Protein 2EEL (pdb70)

Nearest PDB structures (foldseek):
  2eel-assembly1_A  TM=9.304E-01  e=2.304E-16  Homo sapiens
  4mac-assembly3_B  TM=9.159E-01  e=3.585E-09  Mus musculus
  4ikg-assembly1_A  TM=8.894E-01  e=1.225E-08  Mus musculus
  7v6e-assembly2_B  TM=9.421E-01  e=1.431E-07  Drosophila melanogaster
  5xpb-assembly1_E  TM=8.856E-01  e=4.708E-06  Drosophila melanogaster

Radius of gyration: 12.98 Å; Cα contacts (8 Å, |Δi|>4): 151; chains: 1; bounding box: 32×27×35 Å

Organism: Homo sapiens (NCBI:txid9606)

GO terms:
  GO:0019915 lipid storage (P, IDA)
  GO:0160077 lipid droplet fusion (P, IDA)
  GO:0050995 negative regulation of lipid catabolic process (P, IDA)
  GO:0005829 cytosol (C, TAS)
  GO:0005811 lipid droplet (C, IDA)
  GO:0001818 negative regulation of cytokine production (P, IMP)
  GO:0032720 negative regulation of tumor necrosis factor production (P, IMP)
  GO:0050995 negative regulation of lipid catabolic process (P, IMP)

Secondary structure (DSSP, 8-state):
--S--SS--EEEEEE-TTS---EEEEESSHHHHHHHHHHHTT-SSS-EEEEETTT--B---HHHHTTS-SSEEEEEEETT-------S---

Solvent-accessible surface area: 6104 Å² total; per-residue (Å²): 121,126,103,71,68,107,44,126,22,153,52,4,125,1,3,25,84,97,69,75,54,203,110,49,14,98,0,22,26,11,142,47,0,40,70,76,0,33,116,41,52,120,36,113,69,43,107,26,57,7,6,7,8,121,102,23,66,81,2,117,68,101,141,75,5,108,100,34,49,88,73,21,60,0,0,4,9,54,166,74,70,158,55,102,80,76,60,142,97,125,125

InterPro domains:
  IPR003508 CIDE-N domain [PF02017] (35-109)
  IPR003508 CIDE-N domain [PS51135] (33-110)
  IPR003508 CIDE-N domain [SM00266] (35-108)
  IPR032936 Lipid transferase CIDEA, N-terminal [cd06539] (33-110)

Structure (mmCIF, N/CA/C/O backbone):
data_2EEL
#
_entry.id   2EEL
#
loop_
_atom_site.group_PDB
_atom_site.id
_atom_site.type_symbol
_atom_site.label_atom_id
_atom_site.label_alt_id
_atom_site.label_comp_id
_atom_site.label_asym_id
_atom_site.label_entity_id
_atom_site.label_seq_id
_atom_site.pdbx_PDB_ins_code
_atom_site.Cartn_x
_atom_site.Cartn_y
_atom_site.Cartn_z
_atom_site.occupancy
_atom_site.B_iso_or_equiv
_atom_site.auth_seq_id
_atom_site.auth_comp_id
_atom_site.auth_asym_id
_atom_site.auth_atom_id
_atom_site.pdbx_PDB_model_num
ATOM 1 N N . GLY A 1 1 ? 5.797 9.962 16.039 1.00 0.00 1 GLY A N 1
ATOM 2 C CA . GLY A 1 1 ? 4.662 9.494 15.266 1.00 0.00 1 GLY A CA 1
ATOM 3 C C . GLY A 1 1 ? 3.661 10.596 14.980 1.00 0.00 1 GLY A C 1
ATOM 4 O O . GLY A 1 1 ? 3.109 10.675 13.882 1.00 0.00 1 GLY A O 1
ATOM 8 N N . SER A 1 2 ? 3.424 11.450 15.972 1.00 0.00 2 SER A N 1
ATOM 9 C CA . SER A 1 2 ? 2.479 12.550 15.824 1.00 0.00 2 SER A CA 1
ATOM 10 C C . SER A 1 2 ? 2.859 13.439 14.645 1.00 0.00 2 SER A C 1
ATOM 11 O O . SER A 1 2 ? 2.033 13.728 13.778 1.00 0.00 2 SER A O 1
ATOM 19 N N . SER A 1 3 ? 4.117 13.870 14.618 1.00 0.00 3 SER A N 1
ATOM 20 C CA . SER A 1 3 ? 4.608 14.731 13.547 1.00 0.00 3 SER A CA 1
ATOM 21 C C . SER A 1 3 ? 6.047 14.378 13.186 1.00 0.00 3 SER A C 1
ATOM 22 O O . SER A 1 3 ? 6.818 13.923 14.030 1.00 0.00 3 SER A O 1
ATOM 30 N N . GLY A 1 4 ? 6.403 14.595 11.923 1.00 0.00 4 GLY A N 1
ATOM 31 C CA . GLY A 1 4 ? 7.750 14.296 11.470 1.00 0.00 4 GLY A CA 1
ATOM 32 C C . GLY A 1 4 ? 7.819 13.010 10.669 1.00 0.00 4 GLY A C 1
ATOM 33 O O . GLY A 1 4 ? 6.872 12.225 10.659 1.00 0.00 4 GLY A O 1
ATOM 37 N N . SER A 1 5 ? 8.945 12.795 9.995 1.00 0.00 5 SER A N 1
ATOM 38 C CA . SER A 1 5 ? 9.134 11.599 9.183 1.00 0.00 5 SER A CA 1
ATOM 39 C C . SER A 1 5 ? 10.576 11.111 9.260 1.00 0.00 5 SER A C 1
ATOM 40 O O . SER A 1 5 ? 11.509 11.842 8.927 1.00 0.00 5 SER A O 1
ATOM 48 N N . SER A 1 6 ? 10.752 9.871 9.705 1.00 0.00 6 SER A N 1
ATOM 49 C CA . SER A 1 6 ? 12.082 9.285 9.831 1.00 0.00 6 SER A CA 1
ATOM 50 C C . SER A 1 6 ? 12.701 9.045 8.457 1.00 0.00 6 SER A C 1
ATOM 51 O O . SER A 1 6 ? 12.580 7.960 7.890 1.00 0.00 6 SER A O 1
ATOM 59 N N . GLY A 1 7 ? 13.368 10.067 7.929 1.00 0.00 7 GLY A N 1
ATOM 60 C CA . GLY A 1 7 ? 13.998 9.949 6.628 1.00 0.00 7 GLY A CA 1
ATOM 61 C C . GLY A 1 7 ? 13.019 10.158 5.489 1.00 0.00 7 GLY A C 1
ATOM 62 O O . GLY A 1 7 ? 11.843 10.453 5.699 1.00 0.00 7 GLY A O 1
ATOM 66 N N . PRO A 1 8 ? 13.508 10.007 4.248 1.00 0.00 8 PRO A N 1
ATOM 67 C CA . PRO A 1 8 ? 12.684 10.178 3.048 1.00 0.00 8 PRO A CA 1
ATOM 68 C C . PRO A 1 8 ? 11.657 9.063 2.885 1.00 0.00 8 PRO A C 1
ATOM 69 O O . PRO A 1 8 ? 11.822 7.970 3.426 1.00 0.00 8 PRO A O 1
ATOM 80 N N . ALA A 1 9 ? 10.596 9.347 2.137 1.00 0.00 9 ALA A N 1
ATOM 81 C CA . ALA A 1 9 ? 9.544 8.367 1.900 1.00 0.00 9 ALA A CA 1
ATOM 82 C C . ALA A 1 9 ? 9.605 7.827 0.475 1.00 0.00 9 ALA A C 1
ATOM 83 O O . ALA A 1 9 ? 10.090 8.501 -0.433 1.00 0.00 9 ALA A O 1
ATOM 90 N N . ARG A 1 10 ? 9.111 6.607 0.287 1.00 0.00 10 ARG A N 1
ATOM 91 C CA . ARG A 1 10 ? 9.112 5.977 -1.027 1.00 0.00 10 ARG A CA 1
ATOM 92 C C . ARG A 1 10 ? 7.709 5.969 -1.627 1.00 0.00 10 ARG A C 1
ATOM 93 O O . ARG A 1 10 ? 6.709 5.807 -0.928 1.00 0.00 10 ARG A O 1
ATOM 114 N N . PRO A 1 11 ? 7.632 6.151 -2.953 1.00 0.00 11 PRO A N 1
ATOM 115 C CA . PRO A 1 11 ? 6.357 6.169 -3.678 1.00 0.00 11 PRO A CA 1
ATOM 116 C C . PRO A 1 11 ? 5.700 4.794 -3.728 1.00 0.00 11 PRO A C 1
ATOM 117 O O . PRO A 1 11 ? 6.381 3.769 -3.761 1.00 0.00 11 PRO A O 1
ATOM 128 N N . PHE A 1 12 ? 4.371 4.778 -3.733 1.00 0.00 12 PHE A N 1
ATOM 129 C CA . PHE A 1 12 ? 3.620 3.529 -3.779 1.00 0.00 12 PHE A CA 1
ATOM 130 C C . PHE A 1 12 ? 2.248 3.741 -4.413 1.00 0.00 12 PHE A C 1
ATOM 131 O O . PHE A 1 12 ? 1.668 4.822 -4.315 1.00 0.00 12 PHE A O 1
ATOM 148 N N . ARG A 1 13 ? 1.737 2.700 -5.063 1.00 0.00 13 ARG A N 1
ATOM 149 C CA . ARG A 1 13 ? 0.434 2.773 -5.714 1.00 0.00 13 ARG A CA 1
ATOM 150 C C . ARG A 1 13 ? -0.637 2.095 -4.864 1.00 0.00 13 ARG A C 1
ATOM 151 O O . ARG A 1 13 ? -0.337 1.223 -4.048 1.00 0.00 13 ARG A O 1
ATOM 172 N N . VAL A 1 14 ? -1.887 2.503 -5.061 1.00 0.00 14 VAL A N 1
ATOM 173 C CA . VAL A 1 14 ? -3.003 1.937 -4.313 1.00 0.00 14 VAL A CA 1
ATOM 174 C C . VAL A 1 14 ? -4.242 1.805 -5.191 1.00 0.00 14 VAL A C 1
ATOM 175 O O . VAL A 1 14 ? -4.488 2.637 -6.064 1.00 0.00 14 VAL A O 1
ATOM 188 N N . SER A 1 15 ? -5.022 0.755 -4.953 1.00 0.00 15 SER A N 1
ATOM 189 C CA . SER A 1 15 ? -6.235 0.513 -5.724 1.00 0.00 15 SER A CA 1
ATOM 190 C C . SER A 1 15 ? -7.323 -0.099 -4.847 1.00 0.00 15 SER A C 1
ATOM 191 O O . SER A 1 15 ? -7.047 -0.949 -4.001 1.00 0.00 15 SER A O 1
ATOM 199 N N . ASN A 1 16 ? -8.560 0.339 -5.057 1.00 0.00 16 ASN A N 1
ATOM 200 C CA . ASN A 1 16 ? -9.691 -0.166 -4.286 1.00 0.00 16 ASN A CA 1
ATOM 201 C C . ASN A 1 16 ? -10.031 -1.597 -4.693 1.00 0.00 16 ASN A C 1
ATOM 202 O O . ASN A 1 16 ? -9.420 -2.157 -5.603 1.00 0.00 16 ASN A O 1
ATOM 213 N N . HIS A 1 17 ? -11.012 -2.182 -4.012 1.00 0.00 17 HIS A N 1
ATOM 214 C CA . HIS A 1 17 ? -11.436 -3.547 -4.303 1.00 0.00 17 HIS A CA 1
ATOM 215 C C . HIS A 1 17 ? -11.834 -3.691 -5.768 1.00 0.00 17 HIS A C 1
ATOM 216 O O . HIS A 1 17 ? -11.624 -4.740 -6.378 1.00 0.00 17 HIS A O 1
ATOM 231 N N . ASP A 1 18 ? -12.411 -2.632 -6.327 1.00 0.00 18 ASP A N 1
ATOM 232 C CA . ASP A 1 18 ? -12.839 -2.642 -7.720 1.00 0.00 18 ASP A CA 1
ATOM 233 C C . ASP A 1 18 ? -11.642 -2.521 -8.658 1.00 0.00 18 ASP A C 1
ATOM 234 O O . ASP A 1 18 ? -11.801 -2.423 -9.875 1.00 0.00 18 ASP A O 1
ATOM 243 N N . ARG A 1 19 ? -10.444 -2.527 -8.082 1.00 0.00 19 ARG A N 1
ATOM 244 C CA . ARG A 1 19 ? -9.219 -2.417 -8.866 1.00 0.00 19 ARG A CA 1
ATOM 245 C C . ARG A 1 19 ? -9.420 -1.486 -10.058 1.00 0.00 19 ARG A C 1
ATOM 246 O O . ARG A 1 19 ? -9.023 -1.803 -11.180 1.00 0.00 19 ARG A O 1
ATOM 267 N N . SER A 1 20 ? -10.038 -0.336 -9.808 1.00 0.00 20 SER A N 1
ATOM 268 C CA . SER A 1 20 ? -10.295 0.639 -10.862 1.00 0.00 20 SER A CA 1
ATOM 269 C C . SER A 1 20 ? -9.625 1.971 -10.545 1.00 0.00 20 SER A C 1
ATOM 270 O O . SER A 1 20 ? -9.160 2.674 -11.443 1.00 0.00 20 SER A O 1
ATOM 278 N N . SER A 1 21 ? -9.577 2.312 -9.261 1.00 0.00 21 SER A N 1
ATOM 279 C CA . SER A 1 21 ? -8.966 3.562 -8.825 1.00 0.00 21 SER A CA 1
ATOM 280 C C . SER A 1 21 ? -7.462 3.393 -8.632 1.00 0.00 21 SER A C 1
ATOM 281 O O . SER A 1 21 ? -6.985 2.306 -8.309 1.00 0.00 21 SER A O 1
ATOM 289 N N . ARG A 1 22 ? -6.721 4.478 -8.835 1.00 0.00 22 ARG A N 1
ATOM 290 C CA . ARG A 1 22 ? -5.271 4.451 -8.686 1.00 0.00 22 ARG A CA 1
ATOM 291 C C . ARG A 1 22 ? -4.784 5.658 -7.889 1.00 0.00 22 ARG A C 1
ATOM 292 O O . ARG A 1 22 ? -4.899 6.798 -8.338 1.00 0.00 22 ARG A O 1
ATOM 313 N N . ARG A 1 23 ? -4.240 5.398 -6.704 1.00 0.00 23 ARG A N 1
ATOM 314 C CA . ARG A 1 23 ? -3.738 6.462 -5.844 1.00 0.00 23 ARG A CA 1
ATOM 315 C C . ARG A 1 23 ? -2.271 6.231 -5.494 1.00 0.00 23 ARG A C 1
ATOM 316 O O . ARG A 1 23 ? -1.914 5.205 -4.916 1.00 0.00 23 ARG A O 1
ATOM 337 N N . GLY A 1 24 ? -1.425 7.194 -5.848 1.00 0.00 24 GLY A N 1
ATOM 338 C CA . GLY A 1 24 ? -0.007 7.076 -5.565 1.00 0.00 24 GLY A CA 1
ATOM 339 C C . GLY A 1 24 ? 0.377 7.720 -4.247 1.00 0.00 24 GLY A C 1
ATOM 340 O O . GLY A 1 24 ? 0.493 8.943 -4.155 1.00 0.00 24 GLY A O 1
ATOM 344 N N . VAL A 1 25 ? 0.573 6.896 -3.222 1.00 0.00 25 VAL A N 1
ATOM 345 C CA . VAL A 1 25 ? 0.943 7.393 -1.903 1.00 0.00 25 VAL A CA 1
ATOM 346 C C . VAL A 1 25 ? 2.410 7.107 -1.600 1.00 0.00 25 VAL A C 1
ATOM 347 O O . VAL A 1 25 ? 2.949 6.079 -2.009 1.00 0.00 25 VAL A O 1
ATOM 360 N N . MET A 1 26 ? 3.051 8.024 -0.883 1.00 0.00 26 MET A N 1
ATOM 361 C CA . MET A 1 26 ? 4.456 7.870 -0.525 1.00 0.00 26 MET A CA 1
ATOM 362 C C . MET A 1 26 ? 4.628 7.816 0.990 1.00 0.00 26 MET A C 1
ATOM 363 O O . MET A 1 26 ? 4.091 8.653 1.715 1.00 0.00 26 MET A O 1
ATOM 377 N N . ALA A 1 27 ? 5.380 6.826 1.460 1.00 0.00 27 ALA A N 1
ATOM 378 C CA . ALA A 1 27 ? 5.624 6.665 2.889 1.00 0.00 27 ALA A CA 1
ATOM 379 C C . ALA A 1 27 ? 6.993 6.045 3.145 1.00 0.00 27 ALA A C 1
ATOM 380 O O . ALA A 1 27 ? 7.492 5.263 2.337 1.00 0.00 27 ALA A O 1
ATOM 387 N N . SER A 1 28 ? 7.595 6.400 4.276 1.00 0.00 28 SER A N 1
ATOM 388 C CA . SER A 1 28 ? 8.909 5.881 4.638 1.00 0.00 28 SER A CA 1
ATOM 389 C C . SER A 1 28 ? 8.806 4.447 5.148 1.00 0.00 28 SER A C 1
ATOM 390 O O . SER A 1 28 ? 9.697 3.629 4.918 1.00 0.00 28 SER A O 1
ATOM 398 N N . SER A 1 29 ? 7.711 4.149 5.840 1.00 0.00 29 SER A N 1
ATOM 399 C CA . SER A 1 29 ? 7.492 2.815 6.387 1.00 0.00 29 SER A CA 1
ATOM 400 C C . SER A 1 29 ? 6.112 2.290 6.001 1.00 0.00 29 SER A C 1
ATOM 401 O O . SER A 1 29 ? 5.375 2.938 5.257 1.00 0.00 29 SER A O 1
ATOM 409 N N . LEU A 1 30 ? 5.772 1.112 6.510 1.00 0.00 30 LEU A N 1
ATOM 410 C CA . LEU A 1 30 ? 4.480 0.498 6.220 1.00 0.00 30 LEU A CA 1
ATOM 411 C C . LEU A 1 30 ? 3.363 1.183 7.000 1.00 0.00 30 LEU A C 1
ATOM 412 O O . LEU A 1 30 ? 2.385 1.651 6.418 1.00 0.00 30 LEU A O 1
ATOM 428 N N . GLN A 1 31 ? 3.518 1.239 8.318 1.00 0.00 31 GLN A N 1
ATOM 429 C CA . GLN A 1 31 ? 2.522 1.869 9.177 1.00 0.00 31 GLN A CA 1
ATOM 430 C C . GLN A 1 31 ? 2.095 3.222 8.615 1.00 0.00 31 GLN A C 1
ATOM 431 O O . GLN A 1 31 ? 0.905 3.512 8.510 1.00 0.00 31 GLN A O 1
ATOM 445 N N . GLU A 1 32 ? 3.076 4.044 8.256 1.00 0.00 32 GLU A N 1
ATOM 446 C CA . GLU A 1 32 ? 2.800 5.366 7.705 1.00 0.00 32 GLU A CA 1
ATOM 447 C C . GLU A 1 32 ? 1.875 5.269 6.496 1.00 0.00 32 GLU A C 1
ATOM 448 O O . GLU A 1 32 ? 0.801 5.872 6.472 1.00 0.00 32 GLU A O 1
ATOM 460 N N . LEU A 1 33 ? 2.300 4.509 5.493 1.00 0.00 33 LEU A N 1
ATOM 461 C CA . LEU A 1 33 ? 1.510 4.333 4.279 1.00 0.00 33 LEU A CA 1
ATOM 462 C C . LEU A 1 33 ? 0.055 4.024 4.615 1.00 0.00 33 LEU A C 1
ATOM 463 O O . LEU A 1 33 ? -0.837 4.831 4.353 1.00 0.00 33 LEU A O 1
ATOM 479 N N . ILE A 1 34 ? -0.176 2.853 5.199 1.00 0.00 34 ILE A N 1
ATOM 480 C CA . ILE A 1 34 ? -1.523 2.439 5.574 1.00 0.00 34 ILE A CA 1
ATOM 481 C C . ILE A 1 34 ? -2.347 3.626 6.061 1.00 0.00 34 ILE A C 1
ATOM 482 O O . ILE A 1 34 ? -3.437 3.889 5.553 1.00 0.00 34 ILE A O 1
ATOM 498 N N . SER A 1 35 ? -1.816 4.344 7.047 1.00 0.00 35 SER A N 1
ATOM 499 C CA . SER A 1 35 ? -2.503 5.503 7.604 1.00 0.00 35 SER A CA 1
ATOM 500 C C . SER A 1 35 ? -2.823 6.521 6.513 1.00 0.00 35 SER A C 1
ATOM 501 O O . SER A 1 35 ? -3.911 7.097 6.483 1.00 0.00 35 SER A O 1
ATOM 509 N N . LYS A 1 36 ? -1.866 6.738 5.617 1.00 0.00 36 LYS A N 1
ATOM 510 C CA . LYS A 1 36 ? -2.042 7.686 4.523 1.00 0.00 36 LYS A CA 1
ATOM 511 C C . LYS A 1 36 ? -3.131 7.213 3.564 1.00 0.00 36 LYS A C 1
ATOM 512 O O . LYS A 1 36 ? -4.098 7.929 3.304 1.00 0.00 36 LYS A O 1
ATOM 531 N N . THR A 1 37 ? -2.968 6.001 3.042 1.00 0.00 37 THR A N 1
ATOM 532 C CA . THR A 1 37 ? -3.936 5.432 2.112 1.00 0.00 37 THR A CA 1
ATOM 533 C C . THR A 1 37 ? -5.362 5.783 2.522 1.00 0.00 37 THR A C 1
ATOM 534 O O . THR A 1 37 ? -6.104 6.402 1.758 1.00 0.00 37 THR A O 1
ATOM 545 N N . LEU A 1 38 ? -5.740 5.385 3.732 1.00 0.00 38 LEU A N 1
ATOM 546 C CA . LEU A 1 38 ? -7.079 5.658 4.243 1.00 0.00 38 LEU A CA 1
ATOM 547 C C . LEU A 1 38 ? -7.470 7.111 3.998 1.00 0.00 38 LEU A C 1
ATOM 548 O O . LEU A 1 38 ? -8.549 7.396 3.478 1.00 0.00 38 LEU A O 1
ATOM 564 N N . ASP A 1 39 ? -6.584 8.029 4.371 1.00 0.00 39 ASP A N 1
ATOM 565 C CA . ASP A 1 39 ? -6.834 9.454 4.189 1.00 0.00 39 ASP A CA 1
ATOM 566 C C . ASP A 1 39 ? -7.023 9.787 2.712 1.00 0.00 39 ASP A C 1
ATOM 567 O O . ASP A 1 39 ? -7.923 10.542 2.347 1.00 0.00 39 ASP A O 1
ATOM 576 N N . ALA A 1 40 ? -6.167 9.219 1.869 1.00 0.00 40 ALA A N 1
ATOM 577 C CA . ALA A 1 40 ? -6.241 9.455 0.432 1.00 0.00 40 ALA A CA 1
ATOM 578 C C . ALA A 1 40 ? -7.590 9.017 -0.128 1.00 0.00 40 ALA A C 1
ATOM 579 O O . ALA A 1 40 ? -8.326 9.821 -0.702 1.00 0.00 40 ALA A O 1
ATOM 586 N N . LEU A 1 41 ? -7.908 7.738 0.041 1.00 0.00 41 LEU A N 1
ATOM 587 C CA . LEU A 1 41 ? -9.170 7.193 -0.449 1.00 0.00 41 LEU A CA 1
ATOM 588 C C . LEU A 1 41 ? -10.335 7.652 0.421 1.00 0.00 41 LEU A C 1
ATOM 589 O O . LEU A 1 41 ? -11.482 7.260 0.199 1.00 0.00 41 LEU A O 1
ATOM 605 N N . VAL A 1 42 ? -10.036 8.487 1.411 1.00 0.00 42 VAL A N 1
ATOM 606 C CA . VAL A 1 42 ? -11.059 9.003 2.313 1.00 0.00 42 VAL A CA 1
ATOM 607 C C . VAL A 1 42 ? -12.066 7.918 2.679 1.00 0.00 42 VAL A C 1
ATOM 608 O O . VAL A 1 42 ? -13.276 8.151 2.670 1.00 0.00 42 VAL A O 1
ATOM 621 N N . ILE A 1 43 ? -11.560 6.733 3.000 1.00 0.00 43 ILE A N 1
ATOM 622 C CA . ILE A 1 43 ? -12.415 5.612 3.371 1.00 0.00 43 ILE A CA 1
ATOM 623 C C . ILE A 1 43 ? -13.309 5.970 4.553 1.00 0.00 43 ILE A C 1
ATOM 624 O O . ILE A 1 43 ? -12.873 6.627 5.497 1.00 0.00 43 ILE A O 1
ATOM 640 N N . ALA A 1 44 ? -14.563 5.533 4.493 1.00 0.00 44 ALA A N 1
ATOM 641 C CA . ALA A 1 44 ? -15.518 5.805 5.561 1.00 0.00 44 ALA A CA 1
ATOM 642 C C . ALA A 1 44 ? -14.949 5.411 6.920 1.00 0.00 44 ALA A C 1
ATOM 643 O O . ALA A 1 44 ? -14.822 6.245 7.817 1.00 0.00 44 ALA A O 1
ATOM 650 N N . THR A 1 45 ? -14.607 4.135 7.067 1.00 0.00 45 THR A N 1
ATOM 651 C CA . THR A 1 45 ? -14.054 3.630 8.317 1.00 0.00 45 THR A CA 1
ATOM 652 C C . THR A 1 45 ? -12.542 3.463 8.220 1.00 0.00 45 THR A C 1
ATOM 653 O O . THR A 1 45 ? -11.953 3.648 7.156 1.00 0.00 45 THR A O 1
ATOM 664 N N . GLY A 1 46 ? -11.917 3.110 9.340 1.00 0.00 46 GLY A N 1
ATOM 665 C CA . GLY A 1 46 ? -10.478 2.923 9.360 1.00 0.00 46 GLY A CA 1
ATOM 666 C C . GLY A 1 46 ? -10.083 1.462 9.293 1.00 0.00 46 GLY A C 1
ATOM 667 O O . GLY A 1 46 ? -9.059 1.114 8.703 1.00 0.00 46 GLY A O 1
ATOM 671 N N . LEU A 1 47 ? -10.894 0.602 9.902 1.00 0.00 47 LEU A N 1
ATOM 672 C CA . LEU A 1 47 ? -10.622 -0.831 9.911 1.00 0.00 47 LEU A CA 1
ATOM 673 C C . LEU A 1 47 ? -10.515 -1.374 8.490 1.00 0.00 47 LEU A C 1
ATOM 674 O O . LEU A 1 47 ? -11.526 -1.634 7.835 1.00 0.00 47 LEU A O 1
ATOM 690 N N . VAL A 1 48 ? -9.285 -1.545 8.017 1.00 0.00 48 VAL A N 1
ATOM 691 C CA . VAL A 1 48 ? -9.046 -2.061 6.675 1.00 0.00 48 VAL A CA 1
ATOM 692 C C . VAL A 1 48 ? -7.812 -2.956 6.642 1.00 0.00 48 VAL A C 1
ATOM 693 O O . VAL A 1 48 ? -7.042 -3.009 7.602 1.00 0.00 48 VAL A O 1
ATOM 706 N N . THR A 1 49 ? -7.628 -3.659 5.529 1.00 0.00 49 THR A N 1
ATOM 707 C CA . THR A 1 49 ? -6.488 -4.553 5.370 1.00 0.00 49 THR A CA 1
ATOM 708 C C . THR A 1 49 ? -5.724 -4.247 4.086 1.00 0.00 49 THR A C 1
ATOM 709 O O . THR A 1 49 ? -6.294 -4.262 2.994 1.00 0.00 49 THR A O 1
ATOM 720 N N . LEU A 1 50 ? -4.432 -3.973 4.222 1.00 0.00 50 LEU A N 1
ATOM 721 C CA . LEU A 1 50 ? -3.589 -3.664 3.072 1.00 0.00 50 LEU A CA 1
ATOM 722 C C . LEU A 1 50 ? -2.863 -4.912 2.579 1.00 0.00 50 LEU A C 1
ATOM 723 O O . LEU A 1 50 ? -2.235 -5.627 3.361 1.00 0.00 50 LEU A O 1
ATOM 739 N N . VAL A 1 51 ? -2.951 -5.166 1.277 1.00 0.00 51 VAL A N 1
ATOM 740 C CA . VAL A 1 51 ? -2.299 -6.325 0.679 1.00 0.00 51 VAL A CA 1
ATOM 741 C C . VAL A 1 51 ? -1.679 -5.973 -0.667 1.00 0.00 51 VAL A C 1
ATOM 742 O O . VAL A 1 51 ? -1.813 -4.847 -1.150 1.00 0.00 51 VAL A O 1
ATOM 755 N N . LEU A 1 52 ? -0.998 -6.941 -1.270 1.00 0.00 52 LEU A N 1
ATOM 756 C CA . LEU A 1 52 ? -0.357 -6.734 -2.564 1.00 0.00 52 LEU A CA 1
ATOM 757 C C . LEU A 1 52 ? -1.362 -6.880 -3.701 1.00 0.00 52 LEU A C 1
ATOM 758 O O . LEU A 1 52 ? -2.199 -7.783 -3.690 1.00 0.00 52 LEU A O 1
ATOM 774 N N . GLU A 1 53 ? -1.273 -5.987 -4.683 1.00 0.00 53 GLU A N 1
ATOM 775 C CA . GLU A 1 53 ? -2.175 -6.020 -5.828 1.00 0.00 53 GLU A CA 1
ATOM 776 C C . GLU A 1 53 ? -1.693 -7.021 -6.872 1.00 0.00 53 GLU A C 1
ATOM 777 O O . GLU A 1 53 ? -2.097 -6.964 -8.033 1.00 0.00 53 GLU A O 1
ATOM 789 N N . GLU A 1 54 ? -0.827 -7.938 -6.450 1.00 0.00 54 GLU A N 1
ATOM 790 C CA . GLU A 1 54 ? -0.289 -8.952 -7.350 1.00 0.00 54 GLU A CA 1
ATOM 791 C C . GLU A 1 54 ? -0.840 -10.332 -7.005 1.00 0.00 54 GLU A C 1
ATOM 792 O O . GLU A 1 54 ? -1.320 -11.056 -7.878 1.00 0.00 54 GLU A O 1
ATOM 804 N N . ASP A 1 55 ? -0.769 -10.690 -5.728 1.00 0.00 55 ASP A N 1
ATOM 805 C CA . ASP A 1 55 ? -1.261 -11.983 -5.268 1.00 0.00 55 ASP A CA 1
ATOM 806 C C . ASP A 1 55 ? -2.279 -11.808 -4.144 1.00 0.00 55 ASP A C 1
ATOM 807 O O . ASP A 1 55 ? -3.104 -12.687 -3.899 1.00 0.00 55 ASP A O 1
ATOM 816 N N . GLY A 1 56 ? -2.212 -10.667 -3.464 1.00 0.00 56 GLY A N 1
ATOM 817 C CA . GLY A 1 56 ? -3.132 -10.399 -2.374 1.00 0.00 56 GLY A CA 1
ATOM 818 C C . GLY A 1 56 ? -2.542 -10.740 -1.020 1.00 0.00 56 GLY A C 1
ATOM 819 O O . GLY A 1 56 ? -3.259 -11.149 -0.106 1.00 0.00 56 GLY A O 1
ATOM 823 N N . THR A 1 57 ? -1.229 -10.573 -0.890 1.00 0.00 57 THR A N 1
ATOM 824 C CA . THR A 1 57 ? -0.541 -10.869 0.361 1.00 0.00 57 THR A CA 1
ATOM 825 C C . THR A 1 57 ? -0.585 -9.675 1.308 1.00 0.00 57 THR A C 1
ATOM 826 O O . THR A 1 57 ? -0.030 -8.617 1.015 1.00 0.00 57 THR A O 1
ATOM 837 N N . VAL A 1 58 ? -1.249 -9.852 2.446 1.00 0.00 58 VAL A N 1
ATOM 838 C CA . VAL A 1 58 ? -1.363 -8.790 3.438 1.00 0.00 58 VAL A CA 1
ATOM 839 C C . VAL A 1 58 ? 0.007 -8.381 3.966 1.00 0.00 58 VAL A C 1
ATOM 840 O O . VAL A 1 58 ? 0.761 -9.210 4.475 1.00 0.00 58 VAL A O 1
ATOM 853 N N . VAL A 1 59 ? 0.324 -7.096 3.842 1.00 0.00 59 VAL A N 1
ATOM 854 C CA . VAL A 1 59 ? 1.603 -6.575 4.309 1.00 0.00 59 VAL A CA 1
ATOM 855 C C . VAL A 1 59 ? 1.482 -5.995 5.714 1.00 0.00 59 VAL A C 1
ATOM 856 O O . VAL A 1 59 ? 1.135 -4.827 5.886 1.00 0.00 59 VAL A O 1
ATOM 869 N N . ASP A 1 60 ? 1.769 -6.820 6.715 1.00 0.00 60 ASP A N 1
ATOM 870 C CA . ASP A 1 60 ? 1.693 -6.390 8.106 1.00 0.00 60 ASP A CA 1
ATOM 871 C C . ASP A 1 60 ? 3.073 -6.413 8.757 1.00 0.00 60 ASP A C 1
ATOM 872 O O . ASP A 1 60 ? 3.193 -6.469 9.982 1.00 0.00 60 ASP A O 1
ATOM 881 N N . THR A 1 61 ? 4.113 -6.371 7.931 1.00 0.00 61 THR A N 1
ATOM 882 C CA . THR A 1 61 ? 5.484 -6.391 8.426 1.00 0.00 61 THR A CA 1
ATOM 883 C C . THR A 1 61 ? 6.303 -5.257 7.820 1.00 0.00 61 THR A C 1
ATOM 884 O O . THR A 1 61 ? 6.174 -4.951 6.635 1.00 0.00 61 THR A O 1
ATOM 895 N N . GLU A 1 62 ? 7.145 -4.637 8.641 1.00 0.00 62 GLU A N 1
ATOM 896 C CA . GLU A 1 62 ? 7.985 -3.536 8.184 1.00 0.00 62 GLU A CA 1
ATOM 897 C C . GLU A 1 62 ? 9.153 -4.053 7.348 1.00 0.00 62 GLU A C 1
ATOM 898 O O . GLU A 1 62 ? 9.535 -3.440 6.352 1.00 0.00 62 GLU A O 1
ATOM 910 N N . GLU A 1 63 ? 9.713 -5.185 7.761 1.00 0.00 63 GLU A N 1
ATOM 911 C CA . GLU A 1 63 ? 10.838 -5.784 7.051 1.00 0.00 63 GLU A CA 1
ATOM 912 C C . GLU A 1 63 ? 10.452 -6.131 5.616 1.00 0.00 63 GLU A C 1
ATOM 913 O O . GLU A 1 63 ? 11.286 -6.099 4.712 1.00 0.00 63 GLU A O 1
ATOM 925 N N . PHE A 1 64 ? 9.181 -6.467 5.416 1.00 0.00 64 PHE A N 1
ATOM 926 C CA . PHE A 1 64 ? 8.684 -6.822 4.092 1.00 0.00 64 PHE A CA 1
ATOM 927 C C . PHE A 1 64 ? 8.329 -5.573 3.291 1.00 0.00 64 PHE A C 1
ATOM 928 O O . PHE A 1 64 ? 8.357 -5.583 2.060 1.00 0.00 64 PHE A O 1
ATOM 945 N N . PHE A 1 65 ? 7.996 -4.498 3.998 1.00 0.00 65 PHE A N 1
ATOM 946 C CA . PHE A 1 65 ? 7.633 -3.241 3.354 1.00 0.00 65 PHE A CA 1
ATOM 947 C C . PHE A 1 65 ? 8.879 -2.463 2.940 1.00 0.00 65 PHE A C 1
ATOM 948 O O . PHE A 1 65 ? 8.828 -1.620 2.046 1.00 0.00 65 PHE A O 1
ATOM 965 N N . GLN A 1 66 ? 9.996 -2.753 3.600 1.00 0.00 66 GLN A N 1
ATOM 966 C CA . GLN A 1 66 ? 11.255 -2.079 3.302 1.00 0.00 66 GLN A CA 1
ATOM 967 C C . GLN A 1 66 ? 11.931 -2.703 2.085 1.00 0.00 66 GLN A C 1
ATOM 968 O O . GLN A 1 66 ? 12.882 -2.146 1.536 1.00 0.00 66 GLN A O 1
ATOM 982 N N . THR A 1 67 ? 11.434 -3.863 1.667 1.00 0.00 67 THR A N 1
ATOM 983 C CA . THR A 1 67 ? 11.991 -4.563 0.517 1.00 0.00 67 THR A CA 1
ATOM 984 C C . THR A 1 67 ? 11.256 -4.186 -0.765 1.00 0.00 67 THR A C 1
ATOM 985 O O . THR A 1 67 ? 11.844 -4.165 -1.847 1.00 0.00 67 THR A O 1
ATOM 996 N N . LEU A 1 68 ? 9.968 -3.887 -0.636 1.00 0.00 68 LEU A N 1
ATOM 997 C CA . LEU A 1 68 ? 9.152 -3.509 -1.785 1.00 0.00 68 LEU A CA 1
ATOM 998 C C . LEU A 1 68 ? 9.787 -2.350 -2.546 1.00 0.00 68 LEU A C 1
ATOM 999 O O . LEU A 1 68 ? 10.239 -1.375 -1.948 1.00 0.00 68 LEU A O 1
ATOM 1015 N N . GLY A 1 69 ? 9.816 -2.463 -3.871 1.00 0.00 69 GLY A N 1
ATOM 1016 C CA . GLY A 1 69 ? 10.396 -1.416 -4.692 1.00 0.00 69 GLY A CA 1
ATOM 1017 C C . GLY A 1 69 ? 9.544 -0.163 -4.721 1.00 0.00 69 GLY A C 1
ATOM 1018 O O . GLY A 1 69 ? 8.634 -0.005 -3.908 1.00 0.00 69 GLY A O 1
ATOM 1022 N N . ASP A 1 70 ? 9.841 0.730 -5.659 1.00 0.00 70 ASP A N 1
ATOM 1023 C CA . ASP A 1 70 ? 9.095 1.977 -5.791 1.00 0.00 70 ASP A CA 1
ATOM 1024 C C . ASP A 1 70 ? 7.814 1.762 -6.591 1.00 0.00 70 ASP A C 1
ATOM 1025 O O . ASP A 1 70 ? 7.703 0.808 -7.358 1.00 0.00 70 ASP A O 1
ATOM 1034 N N . ASN A 1 71 ? 6.849 2.656 -6.404 1.00 0.00 71 ASN A N 1
ATOM 1035 C CA . ASN A 1 71 ? 5.575 2.564 -7.108 1.00 0.00 71 ASN A CA 1
ATOM 1036 C C . ASN A 1 71 ? 4.991 1.159 -6.994 1.00 0.00 71 ASN A C 1
ATOM 1037 O O . ASN A 1 71 ? 4.608 0.550 -7.993 1.00 0.00 71 ASN A O 1
ATOM 1048 N N . THR A 1 72 ? 4.927 0.647 -5.768 1.00 0.00 72 THR A N 1
ATOM 1049 C CA . THR A 1 72 ? 4.392 -0.685 -5.523 1.00 0.00 72 THR A CA 1
ATOM 1050 C C . THR A 1 72 ? 2.869 -0.661 -5.449 1.00 0.00 72 THR A C 1
ATOM 1051 O O . THR A 1 72 ? 2.287 0.087 -4.663 1.00 0.00 72 THR A O 1
ATOM 1062 N N . HIS A 1 73 ? 2.229 -1.485 -6.274 1.00 0.00 73 HIS A N 1
ATOM 1063 C CA . HIS A 1 73 ? 0.771 -1.558 -6.300 1.00 0.00 73 HIS A CA 1
ATOM 1064 C C . HIS A 1 73 ? 0.241 -2.279 -5.065 1.00 0.00 73 HIS A C 1
ATOM 1065 O O . HIS A 1 73 ? 0.745 -3.337 -4.686 1.00 0.00 73 HIS A O 1
ATOM 1080 N N . PHE A 1 74 ? -0.778 -1.698 -4.440 1.00 0.00 74 PHE A N 1
ATOM 1081 C CA . PHE A 1 74 ? -1.375 -2.284 -3.246 1.00 0.00 74 PHE A CA 1
ATOM 1082 C C . PHE A 1 74 ? -2.888 -2.410 -3.400 1.00 0.00 74 PHE A C 1
ATOM 1083 O O . PHE A 1 74 ? -3.485 -1.803 -4.289 1.00 0.00 74 PHE A O 1
ATOM 1100 N N . MET A 1 75 ? -3.503 -3.203 -2.527 1.00 0.00 75 MET A N 1
ATOM 1101 C CA . MET A 1 75 ? -4.946 -3.407 -2.566 1.00 0.00 75 MET A CA 1
ATOM 1102 C C . MET A 1 75 ? -5.556 -3.241 -1.178 1.00 0.00 75 MET A C 1
ATOM 1103 O O . MET A 1 75 ? -5.170 -3.931 -0.234 1.00 0.00 75 MET A O 1
ATOM 1117 N N . ILE A 1 76 ? -6.509 -2.322 -1.062 1.00 0.00 76 ILE A N 1
ATOM 1118 C CA . ILE A 1 76 ? -7.172 -2.067 0.211 1.00 0.00 76 ILE A CA 1
ATOM 1119 C C . ILE A 1 76 ? -8.520 -2.776 0.281 1.00 0.00 76 ILE A C 1
ATOM 1120 O O . ILE A 1 76 ? -9.265 -2.815 -0.700 1.00 0.00 76 ILE A O 1
ATOM 1136 N N . LEU A 1 77 ? -8.829 -3.333 1.446 1.00 0.00 77 LEU A N 1
ATOM 1137 C CA . LEU A 1 77 ? -10.090 -4.041 1.645 1.00 0.00 77 LEU A CA 1
ATOM 1138 C C . LEU A 1 77 ? -10.721 -3.662 2.982 1.00 0.00 77 LEU A C 1
ATOM 1139 O O . LEU A 1 77 ? -10.032 -3.557 3.995 1.00 0.00 77 LEU A O 1
ATOM 1155 N N . GLU A 1 78 ? -12.035 -3.463 2.975 1.00 0.00 78 GLU A N 1
ATOM 1156 C CA . GLU A 1 78 ? -12.758 -3.099 4.187 1.00 0.00 78 GLU A CA 1
ATOM 1157 C C . GLU A 1 78 ? -13.135 -4.341 4.989 1.00 0.00 78 GLU A C 1
ATOM 1158 O O . GLU A 1 78 ? -12.909 -5.470 4.552 1.00 0.00 78 GLU A O 1
ATOM 1170 N N . LYS A 1 79 ? -13.710 -4.125 6.168 1.00 0.00 79 LYS A N 1
ATOM 1171 C CA . LYS A 1 79 ? -14.120 -5.225 7.033 1.00 0.00 79 LYS A CA 1
ATOM 1172 C C . LYS A 1 79 ? -15.160 -6.102 6.342 1.00 0.00 79 LYS A C 1
ATOM 1173 O O . LYS A 1 79 ? -16.358 -5.971 6.587 1.00 0.00 79 LYS A O 1
ATOM 1192 N N . GLY A 1 80 ? -14.692 -6.998 5.478 1.00 0.00 80 GLY A N 1
ATOM 1193 C CA . GLY A 1 80 ? -15.595 -7.884 4.766 1.00 0.00 80 GLY A CA 1
ATOM 1194 C C . GLY A 1 80 ? -15.328 -7.908 3.274 1.00 0.00 80 GLY A C 1
ATOM 1195 O O . GLY A 1 80 ? -16.259 -7.975 2.473 1.00 0.00 80 GLY A O 1
ATOM 1199 N N . GLN A 1 81 ? -14.053 -7.849 2.902 1.00 0.00 81 GLN A N 1
ATOM 1200 C CA . GLN A 1 81 ? -13.668 -7.861 1.496 1.00 0.00 81 GLN A CA 1
ATOM 1201 C C . GLN A 1 81 ? -12.354 -8.610 1.298 1.00 0.00 81 GLN A C 1
ATOM 1202 O O . GLN A 1 81 ? -11.461 -8.552 2.143 1.00 0.00 81 GLN A O 1
ATOM 1216 N N . LYS A 1 82 ? -12.244 -9.313 0.176 1.00 0.00 82 LYS A N 1
ATOM 1217 C CA . LYS A 1 82 ? -11.039 -10.073 -0.135 1.00 0.00 82 LYS A CA 1
ATOM 1218 C C . LYS A 1 82 ? -10.354 -9.522 -1.381 1.00 0.00 82 LYS A C 1
ATOM 1219 O O . LYS A 1 82 ? -10.954 -8.771 -2.150 1.00 0.00 82 LYS A O 1
ATOM 1238 N N . TRP A 1 83 ? -9.096 -9.900 -1.576 1.00 0.00 83 TRP A N 1
ATOM 1239 C CA . TRP A 1 83 ? -8.330 -9.444 -2.731 1.00 0.00 83 TRP A CA 1
ATOM 1240 C C . TRP A 1 83 ? -8.741 -10.202 -3.990 1.00 0.00 83 TRP A C 1
ATOM 1241 O O . TRP A 1 83 ? -9.231 -11.327 -3.915 1.00 0.00 83 TRP A O 1
ATOM 1262 N N . MET A 1 84 ? -8.537 -9.576 -5.144 1.00 0.00 84 MET A N 1
ATOM 1263 C CA . MET A 1 84 ? -8.885 -10.193 -6.419 1.00 0.00 84 MET A CA 1
ATOM 1264 C C . MET A 1 84 ? -7.855 -9.847 -7.489 1.00 0.00 84 MET A C 1
ATOM 1265 O O . MET A 1 84 ? -7.312 -8.742 -7.530 1.00 0.00 84 MET A O 1
ATOM 1279 N N . PRO A 1 85 ? -7.576 -10.812 -8.378 1.00 0.00 85 PRO A N 1
ATOM 1280 C CA . PRO A 1 85 ? -6.609 -10.633 -9.465 1.00 0.00 85 PRO A CA 1
ATOM 1281 C C . PRO A 1 85 ? -7.108 -9.662 -10.529 1.00 0.00 85 PRO A C 1
ATOM 1282 O O . PRO A 1 85 ? -8.207 -9.118 -10.422 1.00 0.00 85 PRO A O 1
ATOM 1293 N N . SER A 1 86 ? -6.292 -9.447 -11.557 1.00 0.00 86 SER A N 1
ATOM 1294 C CA . SER A 1 86 ? -6.649 -8.537 -12.640 1.00 0.00 86 SER A CA 1
ATOM 1295 C C . SER A 1 86 ? -7.762 -9.128 -13.500 1.00 0.00 86 SER A C 1
ATOM 1296 O O . SER A 1 86 ? -7.592 -10.173 -14.124 1.00 0.00 86 SER A O 1
ATOM 1304 N N . GLY A 1 87 ? -8.905 -8.448 -13.525 1.00 0.00 87 GLY A N 1
ATOM 1305 C CA . GLY A 1 87 ? -10.030 -8.919 -14.311 1.00 0.00 87 GLY A CA 1
ATOM 1306 C C . GLY A 1 87 ? -9.653 -9.206 -15.751 1.00 0.00 87 GLY A C 1
ATOM 1307 O O . GLY A 1 87 ? -8.798 -8.542 -16.335 1.00 0.00 87 GLY A O 1
ATOM 1311 N N . PRO A 1 88 ? -10.299 -10.220 -16.345 1.00 0.00 88 PRO A N 1
ATOM 1312 C CA . PRO A 1 88 ? -10.042 -10.618 -17.732 1.00 0.00 88 PRO A CA 1
ATOM 1313 C C . PRO A 1 88 ? -10.542 -9.584 -18.735 1.00 0.00 88 PRO A C 1
ATOM 1314 O O . PRO A 1 88 ? -10.083 -9.537 -19.875 1.00 0.00 88 PRO A O 1
ATOM 1325 N N . SER A 1 89 ? -11.486 -8.754 -18.301 1.00 0.00 89 SER A N 1
ATOM 1326 C CA . SER A 1 89 ? -12.051 -7.722 -19.161 1.00 0.00 89 SER A CA 1
ATOM 1327 C C . SER A 1 89 ? -12.950 -6.781 -18.363 1.00 0.00 89 SER A C 1
ATOM 1328 O O . SER A 1 89 ? -13.458 -7.143 -17.302 1.00 0.00 89 SER A O 1
ATOM 1336 N N . SER A 1 90 ? -13.141 -5.574 -18.884 1.00 0.00 90 SER A N 1
ATOM 1337 C CA . SER A 1 90 ? -13.976 -4.579 -18.219 1.00 0.00 90 SER A CA 1
ATOM 1338 C C . SER A 1 90 ? -15.208 -4.255 -19.059 1.00 0.00 90 SER A C 1
ATOM 1339 O O . SER A 1 90 ? -15.138 -3.486 -20.016 1.00 0.00 90 SER A O 1
ATOM 1347 N N . GLY A 1 91 ? -16.339 -4.851 -18.692 1.00 0.00 91 GLY A N 1
ATOM 1348 C CA . GLY A 1 91 ? -17.573 -4.615 -19.420 1.00 0.00 91 GLY A CA 1
ATOM 1349 C C . GLY A 1 91 ? -18.550 -5.766 -19.292 1.00 0.00 91 GLY A C 1
ATOM 1350 O O . GLY A 1 91 ? -18.670 -6.373 -18.228 1.00 0.00 91 GLY A O 1
ATOM 1354 N N . GLY A 1 1 ? 6.600 15.832 21.884 1.00 0.00 1 GLY A N 2
ATOM 1355 C CA . GLY A 1 1 ? 6.454 16.329 20.527 1.00 0.00 1 GLY A CA 2
ATOM 1356 C C . GLY A 1 1 ? 5.820 15.309 19.602 1.00 0.00 1 GLY A C 2
ATOM 1357 O O . GLY A 1 1 ? 4.597 15.239 19.489 1.00 0.00 1 GLY A O 2
ATOM 1361 N N . SER A 1 2 ? 6.655 14.517 18.936 1.00 0.00 2 SER A N 2
ATOM 1362 C CA . SER A 1 2 ? 6.170 13.500 18.010 1.00 0.00 2 SER A CA 2
ATOM 1363 C C . SER A 1 2 ? 6.895 12.176 18.230 1.00 0.00 2 SER A C 2
ATOM 1364 O O . SER A 1 2 ? 7.993 12.141 18.785 1.00 0.00 2 SER A O 2
ATOM 1372 N N . SER A 1 3 ? 6.272 11.088 17.789 1.00 0.00 3 SER A N 2
ATOM 1373 C CA . SER A 1 3 ? 6.855 9.760 17.940 1.00 0.00 3 SER A CA 2
ATOM 1374 C C . SER A 1 3 ? 8.335 9.771 17.569 1.00 0.00 3 SER A C 2
ATOM 1375 O O . SER A 1 3 ? 9.178 9.280 18.320 1.00 0.00 3 SER A O 2
ATOM 1383 N N . GLY A 1 4 ? 8.644 10.335 16.407 1.00 0.00 4 GLY A N 2
ATOM 1384 C CA . GLY A 1 4 ? 10.021 10.401 15.956 1.00 0.00 4 GLY A CA 2
ATOM 1385 C C . GLY A 1 4 ? 10.307 9.433 14.823 1.00 0.00 4 GLY A C 2
ATOM 1386 O O . GLY A 1 4 ? 10.683 8.286 15.060 1.00 0.00 4 GLY A O 2
ATOM 1390 N N . SER A 1 5 ? 10.129 9.898 13.591 1.00 0.00 5 SER A N 2
ATOM 1391 C CA . SER A 1 5 ? 10.366 9.065 12.419 1.00 0.00 5 SER A CA 2
ATOM 1392 C C . SER A 1 5 ? 11.608 9.527 11.664 1.00 0.00 5 SER A C 2
ATOM 1393 O O . SER A 1 5 ? 12.034 10.675 11.793 1.00 0.00 5 SER A O 2
ATOM 1401 N N . SER A 1 6 ? 12.186 8.625 10.877 1.00 0.00 6 SER A N 2
ATOM 1402 C CA . SER A 1 6 ? 13.382 8.938 10.104 1.00 0.00 6 SER A CA 2
ATOM 1403 C C . SER A 1 6 ? 13.376 8.197 8.770 1.00 0.00 6 SER A C 2
ATOM 1404 O O . SER A 1 6 ? 12.565 7.299 8.550 1.00 0.00 6 SER A O 2
ATOM 1412 N N . GLY A 1 7 ? 14.289 8.581 7.883 1.00 0.00 7 GLY A N 2
ATOM 1413 C CA . GLY A 1 7 ? 14.373 7.944 6.582 1.00 0.00 7 GLY A CA 2
ATOM 1414 C C . GLY A 1 7 ? 13.428 8.563 5.572 1.00 0.00 7 GLY A C 2
ATOM 1415 O O . GLY A 1 7 ? 12.334 9.015 5.910 1.00 0.00 7 GLY A O 2
ATOM 1419 N N . PRO A 1 8 ? 13.850 8.590 4.299 1.00 0.00 8 PRO A N 2
ATOM 1420 C CA . PRO A 1 8 ? 13.048 9.156 3.210 1.00 0.00 8 PRO A CA 2
ATOM 1421 C C . PRO A 1 8 ? 11.824 8.305 2.890 1.00 0.00 8 PRO A C 2
ATOM 1422 O O . PRO A 1 8 ? 11.835 7.089 3.076 1.00 0.00 8 PRO A O 2
ATOM 1433 N N . ALA A 1 9 ? 10.770 8.953 2.405 1.00 0.00 9 ALA A N 2
ATOM 1434 C CA . ALA A 1 9 ? 9.538 8.256 2.055 1.00 0.00 9 ALA A CA 2
ATOM 1435 C C . ALA A 1 9 ? 9.569 7.781 0.607 1.00 0.00 9 ALA A C 2
ATOM 1436 O O . ALA A 1 9 ? 9.963 8.525 -0.292 1.00 0.00 9 ALA A O 2
ATOM 1443 N N . ARG A 1 10 ? 9.150 6.539 0.387 1.00 0.00 10 ARG A N 2
ATOM 1444 C CA . ARG A 1 10 ? 9.132 5.964 -0.953 1.00 0.00 10 ARG A CA 2
ATOM 1445 C C . ARG A 1 10 ? 7.718 5.971 -1.527 1.00 0.00 10 ARG A C 2
ATOM 1446 O O . ARG A 1 10 ? 6.732 5.775 -0.816 1.00 0.00 10 ARG A O 2
ATOM 1467 N N . PRO A 1 11 ? 7.615 6.201 -2.844 1.00 0.00 11 PRO A N 2
ATOM 1468 C CA . PRO A 1 11 ? 6.327 6.238 -3.544 1.00 0.00 11 PRO A CA 2
ATOM 1469 C C . PRO A 1 11 ? 5.677 4.861 -3.634 1.00 0.00 11 PRO A C 2
ATOM 1470 O O . PRO A 1 11 ? 6.364 3.843 -3.705 1.00 0.00 11 PRO A O 2
ATOM 1481 N N . PHE A 1 12 ? 4.348 4.838 -3.630 1.00 0.00 12 PHE A N 2
ATOM 1482 C CA . PHE A 1 12 ? 3.605 3.586 -3.711 1.00 0.00 12 PHE A CA 2
ATOM 1483 C C . PHE A 1 12 ? 2.231 3.808 -4.337 1.00 0.00 12 PHE A C 2
ATOM 1484 O O . PHE A 1 12 ? 1.604 4.848 -4.130 1.00 0.00 12 PHE A O 2
ATOM 1501 N N . ARG A 1 13 ? 1.770 2.826 -5.104 1.00 0.00 13 ARG A N 2
ATOM 1502 C CA . ARG A 1 13 ? 0.472 2.914 -5.762 1.00 0.00 13 ARG A CA 2
ATOM 1503 C C . ARG A 1 13 ? -0.583 2.130 -4.988 1.00 0.00 13 ARG A C 2
ATOM 1504 O O . ARG A 1 13 ? -0.303 1.062 -4.442 1.00 0.00 13 ARG A O 2
ATOM 1525 N N . VAL A 1 14 ? -1.799 2.666 -4.946 1.00 0.00 14 VAL A N 2
ATOM 1526 C CA . VAL A 1 14 ? -2.897 2.017 -4.240 1.00 0.00 14 VAL A CA 2
ATOM 1527 C C . VAL A 1 14 ? -4.117 1.865 -5.141 1.00 0.00 14 VAL A C 2
ATOM 1528 O O . VAL A 1 14 ? -4.372 2.706 -6.003 1.00 0.00 14 VAL A O 2
ATOM 1541 N N . SER A 1 15 ? -4.867 0.788 -4.936 1.00 0.00 15 SER A N 2
ATOM 1542 C CA . SER A 1 15 ? -6.059 0.523 -5.734 1.00 0.00 15 SER A CA 2
ATOM 1543 C C . SER A 1 15 ? -7.163 -0.087 -4.875 1.00 0.00 15 SER A C 2
ATOM 1544 O O . SER A 1 15 ? -6.898 -0.895 -3.986 1.00 0.00 15 SER A O 2
ATOM 1552 N N . ASN A 1 16 ? -8.402 0.308 -5.147 1.00 0.00 16 ASN A N 2
ATOM 1553 C CA . ASN A 1 16 ? -9.548 -0.197 -4.400 1.00 0.00 16 ASN A CA 2
ATOM 1554 C C . ASN A 1 16 ? -9.779 -1.677 -4.694 1.00 0.00 16 ASN A C 2
ATOM 1555 O O . ASN A 1 16 ? -9.076 -2.276 -5.510 1.00 0.00 16 ASN A O 2
ATOM 1566 N N . HIS A 1 17 ? -10.769 -2.260 -4.026 1.00 0.00 17 HIS A N 2
ATOM 1567 C CA . HIS A 1 17 ? -11.094 -3.669 -4.216 1.00 0.00 17 HIS A CA 2
ATOM 1568 C C . HIS A 1 17 ? -11.430 -3.956 -5.677 1.00 0.00 17 HIS A C 2
ATOM 1569 O O . HIS A 1 17 ? -11.058 -4.998 -6.216 1.00 0.00 17 HIS A O 2
ATOM 1584 N N . ASP A 1 18 ? -12.135 -3.025 -6.311 1.00 0.00 18 ASP A N 2
ATOM 1585 C CA . ASP A 1 18 ? -12.520 -3.178 -7.709 1.00 0.00 18 ASP A CA 2
ATOM 1586 C C . ASP A 1 18 ? -11.392 -2.737 -8.636 1.00 0.00 18 ASP A C 2
ATOM 1587 O O . ASP A 1 18 ? -11.603 -2.521 -9.829 1.00 0.00 18 ASP A O 2
ATOM 1596 N N . ARG A 1 19 ? -10.194 -2.604 -8.077 1.00 0.00 19 ARG A N 2
ATOM 1597 C CA . ARG A 1 19 ? -9.031 -2.185 -8.853 1.00 0.00 19 ARG A CA 2
ATOM 1598 C C . ARG A 1 19 ? -9.425 -1.156 -9.908 1.00 0.00 19 ARG A C 2
ATOM 1599 O O . ARG A 1 19 ? -9.039 -1.268 -11.072 1.00 0.00 19 ARG A O 2
ATOM 1620 N N . SER A 1 20 ? -10.195 -0.155 -9.495 1.00 0.00 20 SER A N 2
ATOM 1621 C CA . SER A 1 20 ? -10.644 0.891 -10.406 1.00 0.00 20 SER A CA 2
ATOM 1622 C C . SER A 1 20 ? -9.995 2.228 -10.058 1.00 0.00 20 SER A C 2
ATOM 1623 O O . SER A 1 20 ? -9.663 3.018 -10.943 1.00 0.00 20 SER A O 2
ATOM 1631 N N . SER A 1 21 ? -9.818 2.475 -8.764 1.00 0.00 21 SER A N 2
ATOM 1632 C CA . SER A 1 21 ? -9.212 3.717 -8.298 1.00 0.00 21 SER A CA 2
ATOM 1633 C C . SER A 1 21 ? -7.691 3.606 -8.277 1.00 0.00 21 SER A C 2
ATOM 1634 O O . SER A 1 21 ? -7.140 2.525 -8.067 1.00 0.00 21 SER A O 2
ATOM 1642 N N . ARG A 1 22 ? -7.019 4.731 -8.498 1.00 0.00 22 ARG A N 2
ATOM 1643 C CA . ARG A 1 22 ? -5.562 4.761 -8.505 1.00 0.00 22 ARG A CA 2
ATOM 1644 C C . ARG A 1 22 ? -5.038 5.943 -7.695 1.00 0.00 22 ARG A C 2
ATOM 1645 O O . ARG A 1 22 ? -5.236 7.100 -8.066 1.00 0.00 22 ARG A O 2
ATOM 1666 N N . ARG A 1 23 ? -4.369 5.644 -6.587 1.00 0.00 23 ARG A N 2
ATOM 1667 C CA . ARG A 1 23 ? -3.818 6.681 -5.723 1.00 0.00 23 ARG A CA 2
ATOM 1668 C C . ARG A 1 23 ? -2.374 6.364 -5.344 1.00 0.00 23 ARG A C 2
ATOM 1669 O O . ARG A 1 23 ? -2.090 5.321 -4.756 1.00 0.00 23 ARG A O 2
ATOM 1690 N N . GLY A 1 24 ? -1.465 7.271 -5.687 1.00 0.00 24 GLY A N 2
ATOM 1691 C CA . GLY A 1 24 ? -0.062 7.070 -5.377 1.00 0.00 24 GLY A CA 2
ATOM 1692 C C . GLY A 1 24 ? 0.347 7.740 -4.081 1.00 0.00 24 GLY A C 2
ATOM 1693 O O . GLY A 1 24 ? 0.458 8.964 -4.014 1.00 0.00 24 GLY A O 2
ATOM 1697 N N . VAL A 1 25 ? 0.572 6.936 -3.046 1.00 0.00 25 VAL A N 2
ATOM 1698 C CA . VAL A 1 25 ? 0.971 7.459 -1.745 1.00 0.00 25 VAL A CA 2
ATOM 1699 C C . VAL A 1 25 ? 2.435 7.149 -1.453 1.00 0.00 25 VAL A C 2
ATOM 1700 O O . VAL A 1 25 ? 2.967 6.134 -1.902 1.00 0.00 25 VAL A O 2
ATOM 1713 N N . MET A 1 26 ? 3.082 8.031 -0.698 1.00 0.00 26 MET A N 2
ATOM 1714 C CA . MET A 1 26 ? 4.485 7.851 -0.345 1.00 0.00 26 MET A CA 2
ATOM 1715 C C . MET A 1 26 ? 4.663 7.801 1.169 1.00 0.00 26 MET A C 2
ATOM 1716 O O . MET A 1 26 ? 4.073 8.597 1.900 1.00 0.00 26 MET A O 2
ATOM 1730 N N . ALA A 1 27 ? 5.478 6.859 1.634 1.00 0.00 27 ALA A N 2
ATOM 1731 C CA . ALA A 1 27 ? 5.734 6.707 3.061 1.00 0.00 27 ALA A CA 2
ATOM 1732 C C . ALA A 1 27 ? 7.103 6.083 3.309 1.00 0.00 27 ALA A C 2
ATOM 1733 O O . ALA A 1 27 ? 7.654 5.407 2.441 1.00 0.00 27 ALA A O 2
ATOM 1740 N N . SER A 1 28 ? 7.646 6.316 4.499 1.00 0.00 28 SER A N 2
ATOM 1741 C CA . SER A 1 28 ? 8.954 5.779 4.861 1.00 0.00 28 SER A CA 2
ATOM 1742 C C . SER A 1 28 ? 8.839 4.327 5.315 1.00 0.00 28 SER A C 2
ATOM 1743 O O . SER A 1 28 ? 9.805 3.568 5.252 1.00 0.00 28 SER A O 2
ATOM 1751 N N . SER A 1 29 ? 7.649 3.950 5.773 1.00 0.00 29 SER A N 2
ATOM 1752 C CA . SER A 1 29 ? 7.408 2.590 6.242 1.00 0.00 29 SER A CA 2
ATOM 1753 C C . SER A 1 29 ? 6.015 2.117 5.840 1.00 0.00 29 SER A C 2
ATOM 1754 O O . SER A 1 29 ? 5.276 2.829 5.158 1.00 0.00 29 SER A O 2
ATOM 1762 N N . LEU A 1 30 ? 5.660 0.909 6.268 1.00 0.00 30 LEU A N 2
ATOM 1763 C CA . LEU A 1 30 ? 4.355 0.339 5.954 1.00 0.00 30 LEU A CA 2
ATOM 1764 C C . LEU A 1 30 ? 3.259 0.995 6.789 1.00 0.00 30 LEU A C 2
ATOM 1765 O O . LEU A 1 30 ? 2.244 1.441 6.256 1.00 0.00 30 LEU A O 2
ATOM 1781 N N . GLN A 1 31 ? 3.475 1.052 8.099 1.00 0.00 31 GLN A N 2
ATOM 1782 C CA . GLN A 1 31 ? 2.505 1.655 9.006 1.00 0.00 31 GLN A CA 2
ATOM 1783 C C . GLN A 1 31 ? 2.082 3.034 8.512 1.00 0.00 31 GLN A C 2
ATOM 1784 O O . GLN A 1 31 ? 0.892 3.311 8.363 1.00 0.00 31 GLN A O 2
ATOM 1798 N N . GLU A 1 32 ? 3.063 3.895 8.261 1.00 0.00 32 GLU A N 2
ATOM 1799 C CA . GLU A 1 32 ? 2.791 5.245 7.784 1.00 0.00 32 GLU A CA 2
ATOM 1800 C C . GLU A 1 32 ? 1.892 5.217 6.551 1.00 0.00 32 GLU A C 2
ATOM 1801 O O . GLU A 1 32 ? 0.929 5.978 6.453 1.00 0.00 32 GLU A O 2
ATOM 1813 N N . LEU A 1 33 ? 2.214 4.334 5.613 1.00 0.00 33 LEU A N 2
ATOM 1814 C CA . LEU A 1 33 ? 1.438 4.205 4.384 1.00 0.00 33 LEU A CA 2
ATOM 1815 C C . LEU A 1 33 ? -0.019 3.875 4.693 1.00 0.00 33 LEU A C 2
ATOM 1816 O O . LEU A 1 33 ? -0.919 4.665 4.405 1.00 0.00 33 LEU A O 2
ATOM 1832 N N . ILE A 1 34 ? -0.243 2.706 5.285 1.00 0.00 34 ILE A N 2
ATOM 1833 C CA . ILE A 1 34 ? -1.590 2.275 5.636 1.00 0.00 34 ILE A CA 2
ATOM 1834 C C . ILE A 1 34 ? -2.425 3.442 6.149 1.00 0.00 34 ILE A C 2
ATOM 1835 O O . ILE A 1 34 ? -3.510 3.716 5.637 1.00 0.00 34 ILE A O 2
ATOM 1851 N N . SER A 1 35 ? -1.911 4.130 7.164 1.00 0.00 35 SER A N 2
ATOM 1852 C CA . SER A 1 35 ? -2.610 5.268 7.749 1.00 0.00 35 SER A CA 2
ATOM 1853 C C . SER A 1 35 ? -2.914 6.322 6.688 1.00 0.00 35 SER A C 2
ATOM 1854 O O . SER A 1 35 ? -3.978 6.942 6.699 1.00 0.00 35 SER A O 2
ATOM 1862 N N . LYS A 1 36 ? -1.971 6.520 5.773 1.00 0.00 36 LYS A N 2
ATOM 1863 C CA . LYS A 1 36 ? -2.136 7.498 4.703 1.00 0.00 36 LYS A CA 2
ATOM 1864 C C . LYS A 1 36 ? -3.243 7.071 3.743 1.00 0.00 36 LYS A C 2
ATOM 1865 O O . LYS A 1 36 ? -4.213 7.802 3.533 1.00 0.00 36 LYS A O 2
ATOM 1884 N N . THR A 1 37 ? -3.093 5.884 3.163 1.00 0.00 37 THR A N 2
ATOM 1885 C CA . THR A 1 37 ? -4.079 5.361 2.227 1.00 0.00 37 THR A CA 2
ATOM 1886 C C . THR A 1 37 ? -5.497 5.685 2.682 1.00 0.00 37 THR A C 2
ATOM 1887 O O . THR A 1 37 ? -6.364 6.004 1.867 1.00 0.00 37 THR A O 2
ATOM 1898 N N . LEU A 1 38 ? -5.727 5.604 3.988 1.00 0.00 38 LEU A N 2
ATOM 1899 C CA . LEU A 1 38 ? -7.041 5.890 4.552 1.00 0.00 38 LEU A CA 2
ATOM 1900 C C . LEU A 1 38 ? -7.424 7.350 4.329 1.00 0.00 38 LEU A C 2
ATOM 1901 O O . LEU A 1 38 ? -8.548 7.653 3.931 1.00 0.00 38 LEU A O 2
ATOM 1917 N N . ASP A 1 39 ? -6.480 8.249 4.587 1.00 0.00 39 ASP A N 2
ATOM 1918 C CA . ASP A 1 39 ? -6.717 9.678 4.411 1.00 0.00 39 ASP A CA 2
ATOM 1919 C C . ASP A 1 39 ? -6.811 10.035 2.931 1.00 0.00 39 ASP A C 2
ATOM 1920 O O . ASP A 1 39 ? -7.700 10.776 2.516 1.00 0.00 39 ASP A O 2
ATOM 1929 N N . ALA A 1 40 ? -5.885 9.502 2.139 1.00 0.00 40 ALA A N 2
ATOM 1930 C CA . ALA A 1 40 ? -5.862 9.764 0.705 1.00 0.00 40 ALA A CA 2
ATOM 1931 C C . ALA A 1 40 ? -7.160 9.311 0.045 1.00 0.00 40 ALA A C 2
ATOM 1932 O O . ALA A 1 40 ? -7.849 10.103 -0.601 1.00 0.00 40 ALA A O 2
ATOM 1939 N N . LEU A 1 41 ? -7.489 8.035 0.210 1.00 0.00 41 LEU A N 2
ATOM 1940 C CA . LEU A 1 41 ? -8.705 7.477 -0.371 1.00 0.00 41 LEU A CA 2
ATOM 1941 C C . LEU A 1 41 ? -9.941 7.976 0.370 1.00 0.00 41 LEU A C 2
ATOM 1942 O O . LEU A 1 41 ? -11.071 7.642 0.010 1.00 0.00 41 LEU A O 2
ATOM 1958 N N . VAL A 1 42 ? -9.721 8.781 1.404 1.00 0.00 42 VAL A N 2
ATOM 1959 C CA . VAL A 1 42 ? -10.817 9.329 2.194 1.00 0.00 42 VAL A CA 2
ATOM 1960 C C . VAL A 1 42 ? -11.853 8.258 2.513 1.00 0.00 42 VAL A C 2
ATOM 1961 O O . VAL A 1 42 ? -13.053 8.465 2.326 1.00 0.00 42 VAL A O 2
ATOM 1974 N N . ILE A 1 43 ? -11.384 7.114 2.998 1.00 0.00 43 ILE A N 2
ATOM 1975 C CA . ILE A 1 43 ? -12.271 6.011 3.345 1.00 0.00 43 ILE A CA 2
ATOM 1976 C C . ILE A 1 43 ? -13.112 6.346 4.572 1.00 0.00 43 ILE A C 2
ATOM 1977 O O . ILE A 1 43 ? -12.621 6.943 5.529 1.00 0.00 43 ILE A O 2
ATOM 1993 N N . ALA A 1 44 ? -14.383 5.958 4.536 1.00 0.00 44 ALA A N 2
ATOM 1994 C CA . ALA A 1 44 ? -15.291 6.215 5.647 1.00 0.00 44 ALA A CA 2
ATOM 1995 C C . ALA A 1 44 ? -14.848 5.472 6.902 1.00 0.00 44 ALA A C 2
ATOM 1996 O O . ALA A 1 44 ? -14.567 6.084 7.933 1.00 0.00 44 ALA A O 2
ATOM 2003 N N . THR A 1 45 ? -14.786 4.147 6.810 1.00 0.00 45 THR A N 2
ATOM 2004 C CA . THR A 1 45 ? -14.378 3.320 7.938 1.00 0.00 45 THR A CA 2
ATOM 2005 C C . THR A 1 45 ? -12.861 3.195 8.008 1.00 0.00 45 THR A C 2
ATOM 2006 O O . THR A 1 45 ? -12.166 3.375 7.009 1.00 0.00 45 THR A O 2
ATOM 2017 N N . GLY A 1 46 ? -12.351 2.882 9.196 1.00 0.00 46 GLY A N 2
ATOM 2018 C CA . GLY A 1 46 ? -10.918 2.737 9.373 1.00 0.00 46 GLY A CA 2
ATOM 2019 C C . GLY A 1 46 ? -10.470 1.290 9.315 1.00 0.00 46 GLY A C 2
ATOM 2020 O O . GLY A 1 46 ? -9.361 0.993 8.870 1.00 0.00 46 GLY A O 2
ATOM 2024 N N . LEU A 1 47 ? -11.334 0.386 9.765 1.00 0.00 47 LEU A N 2
ATOM 2025 C CA . LEU A 1 47 ? -11.020 -1.038 9.764 1.00 0.00 47 LEU A CA 2
ATOM 2026 C C . LEU A 1 47 ? -10.827 -1.552 8.341 1.00 0.00 47 LEU A C 2
ATOM 2027 O O . LEU A 1 47 ? -11.791 -1.897 7.658 1.00 0.00 47 LEU A O 2
ATOM 2043 N N . VAL A 1 48 ? -9.574 -1.602 7.900 1.00 0.00 48 VAL A N 2
ATOM 2044 C CA . VAL A 1 48 ? -9.254 -2.076 6.559 1.00 0.00 48 VAL A CA 2
ATOM 2045 C C . VAL A 1 48 ? -7.968 -2.896 6.559 1.00 0.00 48 VAL A C 2
ATOM 2046 O O . VAL A 1 48 ? -7.204 -2.875 7.526 1.00 0.00 48 VAL A O 2
ATOM 2059 N N . THR A 1 49 ? -7.732 -3.618 5.468 1.00 0.00 49 THR A N 2
ATOM 2060 C CA . THR A 1 49 ? -6.539 -4.444 5.342 1.00 0.00 49 THR A CA 2
ATOM 2061 C C . THR A 1 49 ? -5.791 -4.137 4.049 1.00 0.00 49 THR A C 2
ATOM 2062 O O . THR A 1 49 ? -6.379 -4.130 2.967 1.00 0.00 49 THR A O 2
ATOM 2073 N N . LEU A 1 50 ? -4.492 -3.885 4.168 1.00 0.00 50 LEU A N 2
ATOM 2074 C CA . LEU A 1 50 ? -3.664 -3.577 3.008 1.00 0.00 50 LEU A CA 2
ATOM 2075 C C . LEU A 1 50 ? -2.949 -4.826 2.503 1.00 0.00 50 LEU A C 2
ATOM 2076 O O . LEU A 1 50 ? -2.356 -5.574 3.282 1.00 0.00 50 LEU A O 2
ATOM 2092 N N . VAL A 1 51 ? -3.007 -5.047 1.194 1.00 0.00 51 VAL A N 2
ATOM 2093 C CA . VAL A 1 51 ? -2.363 -6.204 0.582 1.00 0.00 51 VAL A CA 2
ATOM 2094 C C . VAL A 1 51 ? -1.725 -5.837 -0.752 1.00 0.00 51 VAL A C 2
ATOM 2095 O O . VAL A 1 51 ? -1.896 -4.723 -1.249 1.00 0.00 51 VAL A O 2
ATOM 2108 N N . LEU A 1 52 ? -0.988 -6.780 -1.328 1.00 0.00 52 LEU A N 2
ATOM 2109 C CA . LEU A 1 52 ? -0.323 -6.556 -2.607 1.00 0.00 52 LEU A CA 2
ATOM 2110 C C . LEU A 1 52 ? -1.314 -6.663 -3.761 1.00 0.00 52 LEU A C 2
ATOM 2111 O O . LEU A 1 52 ? -2.163 -7.552 -3.782 1.00 0.00 52 LEU A O 2
ATOM 2127 N N . GLU A 1 53 ? -1.196 -5.749 -4.722 1.00 0.00 53 GLU A N 2
ATOM 2128 C CA . GLU A 1 53 ? -2.082 -5.742 -5.880 1.00 0.00 53 GLU A CA 2
ATOM 2129 C C . GLU A 1 53 ? -1.608 -6.740 -6.933 1.00 0.00 53 GLU A C 2
ATOM 2130 O O . GLU A 1 53 ? -2.022 -6.680 -8.090 1.00 0.00 53 GLU A O 2
ATOM 2142 N N . GLU A 1 54 ? -0.738 -7.657 -6.522 1.00 0.00 54 GLU A N 2
ATOM 2143 C CA . GLU A 1 54 ? -0.207 -8.667 -7.430 1.00 0.00 54 GLU A CA 2
ATOM 2144 C C . GLU A 1 54 ? -0.712 -10.057 -7.052 1.00 0.00 54 GLU A C 2
ATOM 2145 O O . GLU A 1 54 ? -1.211 -10.799 -7.899 1.00 0.00 54 GLU A O 2
ATOM 2157 N N . ASP A 1 55 ? -0.578 -10.402 -5.777 1.00 0.00 55 ASP A N 2
ATOM 2158 C CA . ASP A 1 55 ? -1.020 -11.703 -5.287 1.00 0.00 55 ASP A CA 2
ATOM 2159 C C . ASP A 1 55 ? -1.980 -11.542 -4.112 1.00 0.00 55 ASP A C 2
ATOM 2160 O O . ASP A 1 55 ? -2.567 -12.515 -3.640 1.00 0.00 55 ASP A O 2
ATOM 2169 N N . GLY A 1 56 ? -2.133 -10.307 -3.643 1.00 0.00 56 GLY A N 2
ATOM 2170 C CA . GLY A 1 56 ? -3.020 -10.042 -2.526 1.00 0.00 56 GLY A CA 2
ATOM 2171 C C . GLY A 1 56 ? -2.425 -10.468 -1.198 1.00 0.00 56 GLY A C 2
ATOM 2172 O O . GLY A 1 56 ? -3.142 -10.907 -0.299 1.00 0.00 56 GLY A O 2
ATOM 2176 N N . THR A 1 57 ? -1.108 -10.339 -1.073 1.00 0.00 57 THR A N 2
ATOM 2177 C CA . THR A 1 57 ? -0.415 -10.717 0.152 1.00 0.00 57 THR A CA 2
ATOM 2178 C C . THR A 1 57 ? -0.450 -9.585 1.174 1.00 0.00 57 THR A C 2
ATOM 2179 O O . THR A 1 57 ? 0.277 -8.599 1.047 1.00 0.00 57 THR A O 2
ATOM 2190 N N . VAL A 1 58 ? -1.297 -9.734 2.186 1.00 0.00 58 VAL A N 2
ATOM 2191 C CA . VAL A 1 58 ? -1.426 -8.725 3.231 1.00 0.00 58 VAL A CA 2
ATOM 2192 C C . VAL A 1 58 ? -0.064 -8.366 3.816 1.00 0.00 58 VAL A C 2
ATOM 2193 O O . VAL A 1 58 ? 0.641 -9.223 4.349 1.00 0.00 58 VAL A O 2
ATOM 2206 N N . VAL A 1 59 ? 0.299 -7.090 3.716 1.00 0.00 59 VAL A N 2
ATOM 2207 C CA . VAL A 1 59 ? 1.575 -6.616 4.238 1.00 0.00 59 VAL A CA 2
ATOM 2208 C C . VAL A 1 59 ? 1.406 -5.991 5.617 1.00 0.00 59 VAL A C 2
ATOM 2209 O O . VAL A 1 59 ? 0.949 -4.855 5.745 1.00 0.00 59 VAL A O 2
ATOM 2222 N N . ASP A 1 60 ? 1.780 -6.739 6.650 1.00 0.00 60 ASP A N 2
ATOM 2223 C CA . ASP A 1 60 ? 1.671 -6.258 8.022 1.00 0.00 60 ASP A CA 2
ATOM 2224 C C . ASP A 1 60 ? 3.053 -6.054 8.637 1.00 0.00 60 ASP A C 2
ATOM 2225 O O . ASP A 1 60 ? 3.181 -5.527 9.743 1.00 0.00 60 ASP A O 2
ATOM 2234 N N . THR A 1 61 ? 4.085 -6.476 7.914 1.00 0.00 61 THR A N 2
ATOM 2235 C CA . THR A 1 61 ? 5.457 -6.340 8.388 1.00 0.00 61 THR A CA 2
ATOM 2236 C C . THR A 1 61 ? 6.174 -5.196 7.681 1.00 0.00 61 THR A C 2
ATOM 2237 O O . THR A 1 61 ? 5.930 -4.933 6.504 1.00 0.00 61 THR A O 2
ATOM 2248 N N . GLU A 1 62 ? 7.058 -4.519 8.407 1.00 0.00 62 GLU A N 2
ATOM 2249 C CA . GLU A 1 62 ? 7.809 -3.402 7.847 1.00 0.00 62 GLU A CA 2
ATOM 2250 C C . GLU A 1 62 ? 9.004 -3.900 7.039 1.00 0.00 62 GLU A C 2
ATOM 2251 O O . GLU A 1 62 ? 9.389 -3.291 6.041 1.00 0.00 62 GLU A O 2
ATOM 2263 N N . GLU A 1 63 ? 9.586 -5.013 7.478 1.00 0.00 63 GLU A N 2
ATOM 2264 C CA . GLU A 1 63 ? 10.737 -5.592 6.795 1.00 0.00 63 GLU A CA 2
ATOM 2265 C C . GLU A 1 63 ? 10.393 -5.943 5.350 1.00 0.00 63 GLU A C 2
ATOM 2266 O O . GLU A 1 63 ? 11.199 -5.737 4.442 1.00 0.00 63 GLU A O 2
ATOM 2278 N N . PHE A 1 64 ? 9.192 -6.472 5.145 1.00 0.00 64 PHE A N 2
ATOM 2279 C CA . PHE A 1 64 ? 8.742 -6.853 3.812 1.00 0.00 64 PHE A CA 2
ATOM 2280 C C . PHE A 1 64 ? 8.371 -5.621 2.990 1.00 0.00 64 PHE A C 2
ATOM 2281 O O . PHE A 1 64 ? 8.613 -5.570 1.784 1.00 0.00 64 PHE A O 2
ATOM 2298 N N . PHE A 1 65 ? 7.783 -4.631 3.653 1.00 0.00 65 PHE A N 2
ATOM 2299 C CA . PHE A 1 65 ? 7.377 -3.400 2.985 1.00 0.00 65 PHE A CA 2
ATOM 2300 C C . PHE A 1 65 ? 8.595 -2.570 2.588 1.00 0.00 65 PHE A C 2
ATOM 2301 O O . PHE A 1 65 ? 8.536 -1.771 1.654 1.00 0.00 65 PHE A O 2
ATOM 2318 N N . GLN A 1 66 ? 9.698 -2.767 3.305 1.00 0.00 66 GLN A N 2
ATOM 2319 C CA . GLN A 1 66 ? 10.928 -2.036 3.028 1.00 0.00 66 GLN A CA 2
ATOM 2320 C C . GLN A 1 66 ? 11.671 -2.649 1.845 1.00 0.00 66 GLN A C 2
ATOM 2321 O O . GLN A 1 66 ? 12.580 -2.037 1.283 1.00 0.00 66 GLN A O 2
ATOM 2335 N N . THR A 1 67 ? 11.278 -3.863 1.471 1.00 0.00 67 THR A N 2
ATOM 2336 C CA . THR A 1 67 ? 11.908 -4.561 0.357 1.00 0.00 67 THR A CA 2
ATOM 2337 C C . THR A 1 67 ? 11.167 -4.293 -0.948 1.00 0.00 67 THR A C 2
ATOM 2338 O O . THR A 1 67 ? 11.747 -4.378 -2.031 1.00 0.00 67 THR A O 2
ATOM 2349 N N . LEU A 1 68 ? 9.884 -3.969 -0.839 1.00 0.00 68 LEU A N 2
ATOM 2350 C CA . LEU A 1 68 ? 9.063 -3.688 -2.011 1.00 0.00 68 LEU A CA 2
ATOM 2351 C C . LEU A 1 68 ? 9.596 -2.476 -2.771 1.00 0.00 68 LEU A C 2
ATOM 2352 O O . LEU A 1 68 ? 9.813 -1.413 -2.192 1.00 0.00 68 LEU A O 2
ATOM 2368 N N . GLY A 1 69 ? 9.804 -2.646 -4.074 1.00 0.00 69 GLY A N 2
ATOM 2369 C CA . GLY A 1 69 ? 10.308 -1.559 -4.892 1.00 0.00 69 GLY A CA 2
ATOM 2370 C C . GLY A 1 69 ? 9.434 -0.323 -4.816 1.00 0.00 69 GLY A C 2
ATOM 2371 O O . GLY A 1 69 ? 8.553 -0.229 -3.961 1.00 0.00 69 GLY A O 2
ATOM 2375 N N . ASP A 1 70 ? 9.677 0.629 -5.711 1.00 0.00 70 ASP A N 2
ATOM 2376 C CA . ASP A 1 70 ? 8.906 1.865 -5.741 1.00 0.00 70 ASP A CA 2
ATOM 2377 C C . ASP A 1 70 ? 7.651 1.703 -6.594 1.00 0.00 70 ASP A C 2
ATOM 2378 O O . ASP A 1 70 ? 7.510 0.726 -7.327 1.00 0.00 70 ASP A O 2
ATOM 2387 N N . ASN A 1 71 ? 6.742 2.667 -6.489 1.00 0.00 71 ASN A N 2
ATOM 2388 C CA . ASN A 1 71 ? 5.498 2.629 -7.249 1.00 0.00 71 ASN A CA 2
ATOM 2389 C C . ASN A 1 71 ? 4.817 1.271 -7.111 1.00 0.00 71 ASN A C 2
ATOM 2390 O O . ASN A 1 71 ? 4.184 0.783 -8.049 1.00 0.00 71 ASN A O 2
ATOM 2401 N N . THR A 1 72 ? 4.951 0.665 -5.936 1.00 0.00 72 THR A N 2
ATOM 2402 C CA . THR A 1 72 ? 4.350 -0.637 -5.675 1.00 0.00 72 THR A CA 2
ATOM 2403 C C . THR A 1 72 ? 2.834 -0.530 -5.558 1.00 0.00 72 THR A C 2
ATOM 2404 O O . THR A 1 72 ? 2.317 0.252 -4.760 1.00 0.00 72 THR A O 2
ATOM 2415 N N . HIS A 1 73 ? 2.125 -1.320 -6.359 1.00 0.00 73 HIS A N 2
ATOM 2416 C CA . HIS A 1 73 ? 0.667 -1.314 -6.344 1.00 0.00 73 HIS A CA 2
ATOM 2417 C C . HIS A 1 73 ? 0.133 -2.066 -5.128 1.00 0.00 73 HIS A C 2
ATOM 2418 O O . HIS A 1 73 ? 0.579 -3.174 -4.826 1.00 0.00 73 HIS A O 2
ATOM 2433 N N . PHE A 1 74 ? -0.821 -1.457 -4.433 1.00 0.00 74 PHE A N 2
ATOM 2434 C CA . PHE A 1 74 ? -1.415 -2.068 -3.250 1.00 0.00 74 PHE A CA 2
ATOM 2435 C C . PHE A 1 74 ? -2.932 -2.158 -3.386 1.00 0.00 74 PHE A C 2
ATOM 2436 O O . PHE A 1 74 ? -3.528 -1.511 -4.248 1.00 0.00 74 PHE A O 2
ATOM 2453 N N . MET A 1 75 ? -3.550 -2.966 -2.531 1.00 0.00 75 MET A N 2
ATOM 2454 C CA . MET A 1 75 ? -4.999 -3.140 -2.555 1.00 0.00 75 MET A CA 2
ATOM 2455 C C . MET A 1 75 ? -5.589 -2.980 -1.158 1.00 0.00 75 MET A C 2
ATOM 2456 O O . MET A 1 75 ? -5.196 -3.681 -0.224 1.00 0.00 75 MET A O 2
ATOM 2470 N N . ILE A 1 76 ? -6.531 -2.054 -1.021 1.00 0.00 76 ILE A N 2
ATOM 2471 C CA . ILE A 1 76 ? -7.175 -1.803 0.262 1.00 0.00 76 ILE A CA 2
ATOM 2472 C C . ILE A 1 76 ? -8.526 -2.505 0.346 1.00 0.00 76 ILE A C 2
ATOM 2473 O O . ILE A 1 76 ? -9.398 -2.303 -0.501 1.00 0.00 76 ILE A O 2
ATOM 2489 N N . LEU A 1 77 ? -8.696 -3.330 1.373 1.00 0.00 77 LEU A N 2
ATOM 2490 C CA . LEU A 1 77 ? -9.943 -4.062 1.569 1.00 0.00 77 LEU A CA 2
ATOM 2491 C C . LEU A 1 77 ? -10.623 -3.639 2.867 1.00 0.00 77 LEU A C 2
ATOM 2492 O O . LEU A 1 77 ? -10.007 -3.639 3.932 1.00 0.00 77 LEU A O 2
ATOM 2508 N N . GLU A 1 78 ? -11.900 -3.279 2.769 1.00 0.00 78 GLU A N 2
ATOM 2509 C CA . GLU A 1 78 ? -12.665 -2.854 3.936 1.00 0.00 78 GLU A CA 2
ATOM 2510 C C . GLU A 1 78 ? -13.098 -4.057 4.769 1.00 0.00 78 GLU A C 2
ATOM 2511 O O . GLU A 1 78 ? -12.908 -5.206 4.368 1.00 0.00 78 GLU A O 2
ATOM 2523 N N . LYS A 1 79 ? -13.679 -3.784 5.932 1.00 0.00 79 LYS A N 2
ATOM 2524 C CA . LYS A 1 79 ? -14.140 -4.842 6.824 1.00 0.00 79 LYS A CA 2
ATOM 2525 C C . LYS A 1 79 ? -15.220 -5.687 6.153 1.00 0.00 79 LYS A C 2
ATOM 2526 O O . LYS A 1 79 ? -16.411 -5.415 6.294 1.00 0.00 79 LYS A O 2
ATOM 2545 N N . GLY A 1 80 ? -14.793 -6.715 5.426 1.00 0.00 80 GLY A N 2
ATOM 2546 C CA . GLY A 1 80 ? -15.736 -7.584 4.746 1.00 0.00 80 GLY A CA 2
ATOM 2547 C C . GLY A 1 80 ? -15.431 -7.726 3.268 1.00 0.00 80 GLY A C 2
ATOM 2548 O O . GLY A 1 80 ? -16.342 -7.858 2.450 1.00 0.00 80 GLY A O 2
ATOM 2552 N N . GLN A 1 81 ? -14.147 -7.699 2.925 1.00 0.00 81 GLN A N 2
ATOM 2553 C CA . GLN A 1 81 ? -13.727 -7.824 1.534 1.00 0.00 81 GLN A CA 2
ATOM 2554 C C . GLN A 1 81 ? -12.437 -8.633 1.426 1.00 0.00 81 GLN A C 2
ATOM 2555 O O . GLN A 1 81 ? -11.692 -8.765 2.396 1.00 0.00 81 GLN A O 2
ATOM 2569 N N . LYS A 1 82 ? -12.182 -9.173 0.239 1.00 0.00 82 LYS A N 2
ATOM 2570 C CA . LYS A 1 82 ? -10.983 -9.969 0.003 1.00 0.00 82 LYS A CA 2
ATOM 2571 C C . LYS A 1 82 ? -10.336 -9.595 -1.327 1.00 0.00 82 LYS A C 2
ATOM 2572 O O . LYS A 1 82 ? -10.995 -9.063 -2.220 1.00 0.00 82 LYS A O 2
ATOM 2591 N N . TRP A 1 83 ? -9.045 -9.880 -1.451 1.00 0.00 83 TRP A N 2
ATOM 2592 C CA . TRP A 1 83 ? -8.310 -9.575 -2.674 1.00 0.00 83 TRP A CA 2
ATOM 2593 C C . TRP A 1 83 ? -8.609 -10.603 -3.760 1.00 0.00 83 TRP A C 2
ATOM 2594 O O . TRP A 1 83 ? -8.964 -11.744 -3.466 1.00 0.00 83 TRP A O 2
ATOM 2615 N N . MET A 1 84 ? -8.465 -10.189 -5.014 1.00 0.00 84 MET A N 2
ATOM 2616 C CA . MET A 1 84 ? -8.720 -11.076 -6.144 1.00 0.00 84 MET A CA 2
ATOM 2617 C C . MET A 1 84 ? -7.668 -10.886 -7.233 1.00 0.00 84 MET A C 2
ATOM 2618 O O . MET A 1 84 ? -7.184 -9.781 -7.475 1.00 0.00 84 MET A O 2
ATOM 2632 N N . PRO A 1 85 ? -7.304 -11.989 -7.904 1.00 0.00 85 PRO A N 2
ATOM 2633 C CA . PRO A 1 85 ? -6.305 -11.968 -8.977 1.00 0.00 85 PRO A CA 2
ATOM 2634 C C . PRO A 1 85 ? -6.811 -11.255 -10.226 1.00 0.00 85 PRO A C 2
ATOM 2635 O O . PRO A 1 85 ? -7.931 -10.743 -10.250 1.00 0.00 85 PRO A O 2
ATOM 2646 N N . SER A 1 86 ? -5.980 -11.225 -11.263 1.00 0.00 86 SER A N 2
ATOM 2647 C CA . SER A 1 86 ? -6.343 -10.571 -12.515 1.00 0.00 86 SER A CA 2
ATOM 2648 C C . SER A 1 86 ? -6.548 -11.599 -13.625 1.00 0.00 86 SER A C 2
ATOM 2649 O O . SER A 1 86 ? -7.408 -11.433 -14.489 1.00 0.00 86 SER A O 2
ATOM 2657 N N . GLY A 1 87 ? -5.750 -12.662 -13.593 1.00 0.00 87 GLY A N 2
ATOM 2658 C CA . GLY A 1 87 ? -5.859 -13.701 -14.601 1.00 0.00 87 GLY A CA 2
ATOM 2659 C C . GLY A 1 87 ? -6.784 -14.825 -14.178 1.00 0.00 87 GLY A C 2
ATOM 2660 O O . GLY A 1 87 ? -7.522 -14.714 -13.198 1.00 0.00 87 GLY A O 2
ATOM 2664 N N . PRO A 1 88 ? -6.754 -15.935 -14.929 1.00 0.00 88 PRO A N 2
ATOM 2665 C CA . PRO A 1 88 ? -7.591 -17.105 -14.645 1.00 0.00 88 PRO A CA 2
ATOM 2666 C C . PRO A 1 88 ? -7.161 -17.832 -13.376 1.00 0.00 88 PRO A C 2
ATOM 2667 O O . PRO A 1 88 ? -5.999 -17.771 -12.979 1.00 0.00 88 PRO A O 2
ATOM 2678 N N . SER A 1 89 ? -8.108 -18.521 -12.745 1.00 0.00 89 SER A N 2
ATOM 2679 C CA . SER A 1 89 ? -7.827 -19.258 -11.519 1.00 0.00 89 SER A CA 2
ATOM 2680 C C . SER A 1 89 ? -8.570 -20.591 -11.504 1.00 0.00 89 SER A C 2
ATOM 2681 O O . SER A 1 89 ? -9.412 -20.854 -12.362 1.00 0.00 89 SER A O 2
ATOM 2689 N N . SER A 1 90 ? -8.249 -21.428 -10.523 1.00 0.00 90 SER A N 2
ATOM 2690 C CA . SER A 1 90 ? -8.882 -22.736 -10.397 1.00 0.00 90 SER A CA 2
ATOM 2691 C C . SER A 1 90 ? -8.969 -23.430 -11.753 1.00 0.00 90 SER A C 2
ATOM 2692 O O . SER A 1 90 ? -9.977 -24.055 -12.080 1.00 0.00 90 SER A O 2
ATOM 2700 N N . GLY A 1 91 ? -7.902 -23.314 -12.538 1.00 0.00 91 GLY A N 2
ATOM 2701 C CA . GLY A 1 91 ? -7.877 -23.936 -13.850 1.00 0.00 91 GLY A CA 2
ATOM 2702 C C . GLY A 1 91 ? -7.528 -22.953 -14.950 1.00 0.00 91 GLY A C 2
ATOM 2703 O O . GLY A 1 91 ? -6.524 -22.247 -14.865 1.00 0.00 91 GLY A O 2
ATOM 2707 N N . GLY A 1 1 ? 6.845 4.292 15.595 1.00 0.00 1 GLY A N 3
ATOM 2708 C CA . GLY A 1 1 ? 6.447 3.273 16.549 1.00 0.00 1 GLY A CA 3
ATOM 2709 C C . GLY A 1 1 ? 7.634 2.556 17.160 1.00 0.00 1 GLY A C 3
ATOM 2710 O O . GLY A 1 1 ? 8.706 3.141 17.320 1.00 0.00 1 GLY A O 3
ATOM 2714 N N . SER A 1 2 ? 7.443 1.287 17.505 1.00 0.00 2 SER A N 3
ATOM 2715 C CA . SER A 1 2 ? 8.506 0.491 18.108 1.00 0.00 2 SER A CA 3
ATOM 2716 C C . SER A 1 2 ? 9.753 0.492 17.229 1.00 0.00 2 SER A C 3
ATOM 2717 O O . SER A 1 2 ? 10.839 0.864 17.674 1.00 0.00 2 SER A O 3
ATOM 2725 N N . SER A 1 3 ? 9.587 0.075 15.978 1.00 0.00 3 SER A N 3
ATOM 2726 C CA . SER A 1 3 ? 10.699 0.024 15.036 1.00 0.00 3 SER A CA 3
ATOM 2727 C C . SER A 1 3 ? 10.730 1.275 14.164 1.00 0.00 3 SER A C 3
ATOM 2728 O O . SER A 1 3 ? 9.842 1.493 13.340 1.00 0.00 3 SER A O 3
ATOM 2736 N N . GLY A 1 4 ? 11.759 2.096 14.352 1.00 0.00 4 GLY A N 3
ATOM 2737 C CA . GLY A 1 4 ? 11.887 3.316 13.577 1.00 0.00 4 GLY A CA 3
ATOM 2738 C C . GLY A 1 4 ? 12.615 3.096 12.266 1.00 0.00 4 GLY A C 3
ATOM 2739 O O . GLY A 1 4 ? 13.419 2.173 12.143 1.00 0.00 4 GLY A O 3
ATOM 2743 N N . SER A 1 5 ? 12.330 3.944 11.283 1.00 0.00 5 SER A N 3
ATOM 2744 C CA . SER A 1 5 ? 12.960 3.834 9.972 1.00 0.00 5 SER A CA 3
ATOM 2745 C C . SER A 1 5 ? 13.651 5.140 9.591 1.00 0.00 5 SER A C 3
ATOM 2746 O O . SER A 1 5 ? 13.254 6.218 10.033 1.00 0.00 5 SER A O 3
ATOM 2754 N N . SER A 1 6 ? 14.688 5.034 8.766 1.00 0.00 6 SER A N 3
ATOM 2755 C CA . SER A 1 6 ? 15.438 6.205 8.326 1.00 0.00 6 SER A CA 3
ATOM 2756 C C . SER A 1 6 ? 15.390 6.342 6.808 1.00 0.00 6 SER A C 3
ATOM 2757 O O . SER A 1 6 ? 15.072 5.391 6.097 1.00 0.00 6 SER A O 3
ATOM 2765 N N . GLY A 1 7 ? 15.708 7.537 6.318 1.00 0.00 7 GLY A N 3
ATOM 2766 C CA . GLY A 1 7 ? 15.695 7.779 4.887 1.00 0.00 7 GLY A CA 3
ATOM 2767 C C . GLY A 1 7 ? 14.424 8.464 4.427 1.00 0.00 7 GLY A C 3
ATOM 2768 O O . GLY A 1 7 ? 13.431 8.529 5.152 1.00 0.00 7 GLY A O 3
ATOM 2772 N N . PRO A 1 8 ? 14.446 8.994 3.195 1.00 0.00 8 PRO A N 3
ATOM 2773 C CA . PRO A 1 8 ? 13.295 9.690 2.612 1.00 0.00 8 PRO A CA 3
ATOM 2774 C C . PRO A 1 8 ? 12.146 8.739 2.289 1.00 0.00 8 PRO A C 3
ATOM 2775 O O . PRO A 1 8 ? 12.350 7.537 2.125 1.00 0.00 8 PRO A O 3
ATOM 2786 N N . ALA A 1 9 ? 10.939 9.287 2.199 1.00 0.00 9 ALA A N 3
ATOM 2787 C CA . ALA A 1 9 ? 9.758 8.489 1.894 1.00 0.00 9 ALA A CA 3
ATOM 2788 C C . ALA A 1 9 ? 9.704 8.134 0.411 1.00 0.00 9 ALA A C 3
ATOM 2789 O O . ALA A 1 9 ? 9.999 8.966 -0.446 1.00 0.00 9 ALA A O 3
ATOM 2796 N N . ARG A 1 10 ? 9.325 6.895 0.117 1.00 0.00 10 ARG A N 3
ATOM 2797 C CA . ARG A 1 10 ? 9.234 6.430 -1.261 1.00 0.00 10 ARG A CA 3
ATOM 2798 C C . ARG A 1 10 ? 7.780 6.367 -1.719 1.00 0.00 10 ARG A C 3
ATOM 2799 O O . ARG A 1 10 ? 6.863 6.141 -0.928 1.00 0.00 10 ARG A O 3
ATOM 2820 N N . PRO A 1 11 ? 7.561 6.572 -3.026 1.00 0.00 11 PRO A N 3
ATOM 2821 C CA . PRO A 1 11 ? 6.220 6.544 -3.618 1.00 0.00 11 PRO A CA 3
ATOM 2822 C C . PRO A 1 11 ? 5.626 5.140 -3.639 1.00 0.00 11 PRO A C 3
ATOM 2823 O O . PRO A 1 11 ? 6.347 4.151 -3.765 1.00 0.00 11 PRO A O 3
ATOM 2834 N N . PHE A 1 12 ? 4.305 5.060 -3.514 1.00 0.00 12 PHE A N 3
ATOM 2835 C CA . PHE A 1 12 ? 3.613 3.776 -3.518 1.00 0.00 12 PHE A CA 3
ATOM 2836 C C . PHE A 1 12 ? 2.312 3.862 -4.312 1.00 0.00 12 PHE A C 3
ATOM 2837 O O . PHE A 1 12 ? 1.806 4.953 -4.577 1.00 0.00 12 PHE A O 3
ATOM 2854 N N . ARG A 1 13 ? 1.777 2.704 -4.687 1.00 0.00 13 ARG A N 3
ATOM 2855 C CA . ARG A 1 13 ? 0.537 2.647 -5.452 1.00 0.00 13 ARG A CA 3
ATOM 2856 C C . ARG A 1 13 ? -0.556 1.932 -4.662 1.00 0.00 13 ARG A C 3
ATOM 2857 O O . ARG A 1 13 ? -0.309 0.902 -4.035 1.00 0.00 13 ARG A O 3
ATOM 2878 N N . VAL A 1 14 ? -1.763 2.488 -4.697 1.00 0.00 14 VAL A N 3
ATOM 2879 C CA . VAL A 1 14 ? -2.894 1.903 -3.986 1.00 0.00 14 VAL A CA 3
ATOM 2880 C C . VAL A 1 14 ? -4.103 1.756 -4.902 1.00 0.00 14 VAL A C 3
ATOM 2881 O O . VAL A 1 14 ? -4.363 2.614 -5.747 1.00 0.00 14 VAL A O 3
ATOM 2894 N N . SER A 1 15 ? -4.840 0.664 -4.730 1.00 0.00 15 SER A N 3
ATOM 2895 C CA . SER A 1 15 ? -6.021 0.403 -5.544 1.00 0.00 15 SER A CA 3
ATOM 2896 C C . SER A 1 15 ? -7.114 -0.267 -4.717 1.00 0.00 15 SER A C 3
ATOM 2897 O O . SER A 1 15 ? -6.850 -1.197 -3.956 1.00 0.00 15 SER A O 3
ATOM 2905 N N . ASN A 1 16 ? -8.344 0.214 -4.872 1.00 0.00 16 ASN A N 3
ATOM 2906 C CA . ASN A 1 16 ? -9.478 -0.335 -4.139 1.00 0.00 16 ASN A CA 3
ATOM 2907 C C . ASN A 1 16 ? -9.793 -1.753 -4.608 1.00 0.00 16 ASN A C 3
ATOM 2908 O O . ASN A 1 16 ? -9.151 -2.273 -5.522 1.00 0.00 16 ASN A O 3
ATOM 2919 N N . HIS A 1 17 ? -10.785 -2.372 -3.977 1.00 0.00 17 HIS A N 3
ATOM 2920 C CA . HIS A 1 17 ? -11.188 -3.729 -4.330 1.00 0.00 17 HIS A CA 3
ATOM 2921 C C . HIS A 1 17 ? -11.634 -3.802 -5.788 1.00 0.00 17 HIS A C 3
ATOM 2922 O O . HIS A 1 17 ? -11.504 -4.840 -6.436 1.00 0.00 17 HIS A O 3
ATOM 2937 N N . ASP A 1 18 ? -12.161 -2.693 -6.295 1.00 0.00 18 ASP A N 3
ATOM 2938 C CA . ASP A 1 18 ? -12.628 -2.631 -7.676 1.00 0.00 18 ASP A CA 3
ATOM 2939 C C . ASP A 1 18 ? -11.451 -2.557 -8.644 1.00 0.00 18 ASP A C 3
ATOM 2940 O O . ASP A 1 18 ? -11.636 -2.413 -9.852 1.00 0.00 18 ASP A O 3
ATOM 2949 N N . ARG A 1 19 ? -10.240 -2.656 -8.104 1.00 0.00 19 ARG A N 3
ATOM 2950 C CA . ARG A 1 19 ? -9.033 -2.598 -8.920 1.00 0.00 19 ARG A CA 3
ATOM 2951 C C . ARG A 1 19 ? -9.211 -1.632 -10.087 1.00 0.00 19 ARG A C 3
ATOM 2952 O O . ARG A 1 19 ? -8.679 -1.852 -11.175 1.00 0.00 19 ARG A O 3
ATOM 2973 N N . SER A 1 20 ? -9.964 -0.561 -9.853 1.00 0.00 20 SER A N 3
ATOM 2974 C CA . SER A 1 20 ? -10.216 0.437 -10.886 1.00 0.00 20 SER A CA 3
ATOM 2975 C C . SER A 1 20 ? -9.619 1.786 -10.495 1.00 0.00 20 SER A C 3
ATOM 2976 O O . SER A 1 20 ? -9.204 2.564 -11.352 1.00 0.00 20 SER A O 3
ATOM 2984 N N . SER A 1 21 ? -9.580 2.053 -9.193 1.00 0.00 21 SER A N 3
ATOM 2985 C CA . SER A 1 21 ? -9.037 3.309 -8.688 1.00 0.00 21 SER A CA 3
ATOM 2986 C C . SER A 1 21 ? -7.538 3.189 -8.432 1.00 0.00 21 SER A C 3
ATOM 2987 O O . SER A 1 21 ? -7.042 2.121 -8.073 1.00 0.00 21 SER A O 3
ATOM 2995 N N . ARG A 1 22 ? -6.822 4.294 -8.620 1.00 0.00 22 ARG A N 3
ATOM 2996 C CA . ARG A 1 22 ? -5.379 4.313 -8.410 1.00 0.00 22 ARG A CA 3
ATOM 2997 C C . ARG A 1 22 ? -4.956 5.570 -7.657 1.00 0.00 22 ARG A C 3
ATOM 2998 O O . ARG A 1 22 ? -5.081 6.684 -8.167 1.00 0.00 22 ARG A O 3
ATOM 3019 N N . ARG A 1 23 ? -4.456 5.384 -6.440 1.00 0.00 23 ARG A N 3
ATOM 3020 C CA . ARG A 1 23 ? -4.016 6.503 -5.615 1.00 0.00 23 ARG A CA 3
ATOM 3021 C C . ARG A 1 23 ? -2.550 6.347 -5.222 1.00 0.00 23 ARG A C 3
ATOM 3022 O O . ARG A 1 23 ? -2.168 5.361 -4.595 1.00 0.00 23 ARG A O 3
ATOM 3043 N N . GLY A 1 24 ? -1.734 7.327 -5.598 1.00 0.00 24 GLY A N 3
ATOM 3044 C CA . GLY A 1 24 ? -0.319 7.278 -5.277 1.00 0.00 24 GLY A CA 3
ATOM 3045 C C . GLY A 1 24 ? -0.004 7.924 -3.943 1.00 0.00 24 GLY A C 3
ATOM 3046 O O . GLY A 1 24 ? -0.402 9.061 -3.686 1.00 0.00 24 GLY A O 3
ATOM 3050 N N . VAL A 1 25 ? 0.710 7.198 -3.089 1.00 0.00 25 VAL A N 3
ATOM 3051 C CA . VAL A 1 25 ? 1.078 7.707 -1.774 1.00 0.00 25 VAL A CA 3
ATOM 3052 C C . VAL A 1 25 ? 2.543 7.420 -1.463 1.00 0.00 25 VAL A C 3
ATOM 3053 O O . VAL A 1 25 ? 3.075 6.377 -1.838 1.00 0.00 25 VAL A O 3
ATOM 3066 N N . MET A 1 26 ? 3.189 8.356 -0.773 1.00 0.00 26 MET A N 3
ATOM 3067 C CA . MET A 1 26 ? 4.593 8.203 -0.410 1.00 0.00 26 MET A CA 3
ATOM 3068 C C . MET A 1 26 ? 4.758 8.135 1.104 1.00 0.00 26 MET A C 3
ATOM 3069 O O . MET A 1 26 ? 4.202 8.953 1.836 1.00 0.00 26 MET A O 3
ATOM 3083 N N . ALA A 1 27 ? 5.526 7.154 1.568 1.00 0.00 27 ALA A N 3
ATOM 3084 C CA . ALA A 1 27 ? 5.766 6.980 2.995 1.00 0.00 27 ALA A CA 3
ATOM 3085 C C . ALA A 1 27 ? 7.165 6.434 3.254 1.00 0.00 27 ALA A C 3
ATOM 3086 O O . ALA A 1 27 ? 7.891 6.091 2.322 1.00 0.00 27 ALA A O 3
ATOM 3093 N N . SER A 1 28 ? 7.539 6.356 4.528 1.00 0.00 28 SER A N 3
ATOM 3094 C CA . SER A 1 28 ? 8.854 5.854 4.909 1.00 0.00 28 SER A CA 3
ATOM 3095 C C . SER A 1 28 ? 8.761 4.422 5.425 1.00 0.00 28 SER A C 3
ATOM 3096 O O . SER A 1 28 ? 9.759 3.703 5.478 1.00 0.00 28 SER A O 3
ATOM 3104 N N . SER A 1 29 ? 7.554 4.013 5.805 1.00 0.00 29 SER A N 3
ATOM 3105 C CA . SER A 1 29 ? 7.329 2.668 6.321 1.00 0.00 29 SER A CA 3
ATOM 3106 C C . SER A 1 29 ? 5.970 2.136 5.878 1.00 0.00 29 SER A C 3
ATOM 3107 O O . SER A 1 29 ? 5.192 2.844 5.235 1.00 0.00 29 SER A O 3
ATOM 3115 N N . LEU A 1 30 ? 5.688 0.886 6.227 1.00 0.00 30 LEU A N 3
ATOM 3116 C CA . LEU A 1 30 ? 4.423 0.258 5.865 1.00 0.00 30 LEU A CA 3
ATOM 3117 C C . LEU A 1 30 ? 3.274 0.839 6.683 1.00 0.00 30 LEU A C 3
ATOM 3118 O O . LEU A 1 30 ? 2.162 1.003 6.180 1.00 0.00 30 LEU A O 3
ATOM 3134 N N . GLN A 1 31 ? 3.550 1.152 7.945 1.00 0.00 31 GLN A N 3
ATOM 3135 C CA . GLN A 1 31 ? 2.540 1.717 8.831 1.00 0.00 31 GLN A CA 3
ATOM 3136 C C . GLN A 1 31 ? 2.143 3.118 8.380 1.00 0.00 31 GLN A C 3
ATOM 3137 O O . GLN A 1 31 ? 0.962 3.409 8.192 1.00 0.00 31 GLN A O 3
ATOM 3151 N N . GLU A 1 32 ? 3.137 3.984 8.209 1.00 0.00 32 GLU A N 3
ATOM 3152 C CA . GLU A 1 32 ? 2.891 5.356 7.780 1.00 0.00 32 GLU A CA 3
ATOM 3153 C C . GLU A 1 32 ? 2.007 5.387 6.536 1.00 0.00 32 GLU A C 3
ATOM 3154 O O . GLU A 1 32 ? 1.102 6.214 6.425 1.00 0.00 32 GLU A O 3
ATOM 3166 N N . LEU A 1 33 ? 2.279 4.482 5.603 1.00 0.00 33 LEU A N 3
ATOM 3167 C CA . LEU A 1 33 ? 1.510 4.404 4.366 1.00 0.00 33 LEU A CA 3
ATOM 3168 C C . LEU A 1 33 ? 0.049 4.070 4.653 1.00 0.00 33 LEU A C 3
ATOM 3169 O O . LEU A 1 33 ? -0.841 4.889 4.422 1.00 0.00 33 LEU A O 3
ATOM 3185 N N . ILE A 1 34 ? -0.188 2.865 5.157 1.00 0.00 34 ILE A N 3
ATOM 3186 C CA . ILE A 1 34 ? -1.540 2.424 5.478 1.00 0.00 34 ILE A CA 3
ATOM 3187 C C . ILE A 1 34 ? -2.386 3.581 6.000 1.00 0.00 34 ILE A C 3
ATOM 3188 O O . ILE A 1 34 ? -3.321 4.030 5.336 1.00 0.00 34 ILE A O 3
ATOM 3204 N N . SER A 1 35 ? -2.050 4.063 7.193 1.00 0.00 35 SER A N 3
ATOM 3205 C CA . SER A 1 35 ? -2.780 5.167 7.805 1.00 0.00 35 SER A CA 3
ATOM 3206 C C . SER A 1 35 ? -3.133 6.226 6.766 1.00 0.00 35 SER A C 3
ATOM 3207 O O . SER A 1 35 ? -4.289 6.634 6.647 1.00 0.00 35 SER A O 3
ATOM 3215 N N . LYS A 1 36 ? -2.129 6.668 6.016 1.00 0.00 36 LYS A N 3
ATOM 3216 C CA . LYS A 1 36 ? -2.332 7.679 4.986 1.00 0.00 36 LYS A CA 3
ATOM 3217 C C . LYS A 1 36 ? -3.364 7.215 3.962 1.00 0.00 36 LYS A C 3
ATOM 3218 O O . LYS A 1 36 ? -4.324 7.926 3.667 1.00 0.00 36 LYS A O 3
ATOM 3237 N N . THR A 1 37 ? -3.159 6.016 3.425 1.00 0.00 37 THR A N 3
ATOM 3238 C CA . THR A 1 37 ? -4.071 5.456 2.436 1.00 0.00 37 THR A CA 3
ATOM 3239 C C . THR A 1 37 ? -5.519 5.801 2.765 1.00 0.00 37 THR A C 3
ATOM 3240 O O . THR A 1 37 ? -6.247 6.335 1.927 1.00 0.00 37 THR A O 3
ATOM 3251 N N . LEU A 1 38 ? -5.931 5.494 3.990 1.00 0.00 38 LEU A N 3
ATOM 3252 C CA . LEU A 1 38 ? -7.294 5.772 4.431 1.00 0.00 38 LEU A CA 3
ATOM 3253 C C . LEU A 1 38 ? -7.655 7.236 4.194 1.00 0.00 38 LEU A C 3
ATOM 3254 O O . LEU A 1 38 ? -8.776 7.552 3.799 1.00 0.00 38 LEU A O 3
ATOM 3270 N N . ASP A 1 39 ? -6.696 8.122 4.436 1.00 0.00 39 ASP A N 3
ATOM 3271 C CA . ASP A 1 39 ? -6.910 9.553 4.246 1.00 0.00 39 ASP A CA 3
ATOM 3272 C C . ASP A 1 39 ? -6.961 9.902 2.762 1.00 0.00 39 ASP A C 3
ATOM 3273 O O . ASP A 1 39 ? -7.880 10.581 2.305 1.00 0.00 39 ASP A O 3
ATOM 3282 N N . ALA A 1 40 ? -5.966 9.433 2.015 1.00 0.00 40 ALA A N 3
ATOM 3283 C CA . ALA A 1 40 ? -5.898 9.695 0.582 1.00 0.00 40 ALA A CA 3
ATOM 3284 C C . ALA A 1 40 ? -7.183 9.264 -0.116 1.00 0.00 40 ALA A C 3
ATOM 3285 O O . ALA A 1 40 ? -7.825 10.059 -0.804 1.00 0.00 40 ALA A O 3
ATOM 3292 N N . LEU A 1 41 ? -7.552 8.000 0.062 1.00 0.00 41 LEU A N 3
ATOM 3293 C CA . LEU A 1 41 ? -8.761 7.462 -0.552 1.00 0.00 41 LEU A CA 3
ATOM 3294 C C . LEU A 1 41 ? -10.010 8.021 0.122 1.00 0.00 41 LEU A C 3
ATOM 3295 O O . LEU A 1 41 ? -11.123 7.860 -0.378 1.00 0.00 41 LEU A O 3
ATOM 3311 N N . VAL A 1 42 ? -9.817 8.681 1.260 1.00 0.00 42 VAL A N 3
ATOM 3312 C CA . VAL A 1 42 ? -10.926 9.267 2.001 1.00 0.00 42 VAL A CA 3
ATOM 3313 C C . VAL A 1 42 ? -11.987 8.220 2.324 1.00 0.00 42 VAL A C 3
ATOM 3314 O O . VAL A 1 42 ? -13.175 8.430 2.081 1.00 0.00 42 VAL A O 3
ATOM 3327 N N . ILE A 1 43 ? -11.549 7.091 2.871 1.00 0.00 43 ILE A N 3
ATOM 3328 C CA . ILE A 1 43 ? -12.460 6.011 3.227 1.00 0.00 43 ILE A CA 3
ATOM 3329 C C . ILE A 1 43 ? -13.355 6.410 4.397 1.00 0.00 43 ILE A C 3
ATOM 3330 O O . ILE A 1 43 ? -12.970 7.223 5.236 1.00 0.00 43 ILE A O 3
ATOM 3346 N N . ALA A 1 44 ? -14.550 5.831 4.445 1.00 0.00 44 ALA A N 3
ATOM 3347 C CA . ALA A 1 44 ? -15.498 6.123 5.514 1.00 0.00 44 ALA A CA 3
ATOM 3348 C C . ALA A 1 44 ? -15.079 5.451 6.817 1.00 0.00 44 ALA A C 3
ATOM 3349 O O . ALA A 1 44 ? -14.991 6.098 7.861 1.00 0.00 44 ALA A O 3
ATOM 3356 N N . THR A 1 45 ? -14.821 4.149 6.750 1.00 0.00 45 THR A N 3
ATOM 3357 C CA . THR A 1 45 ? -14.414 3.389 7.925 1.00 0.00 45 THR A CA 3
ATOM 3358 C C . THR A 1 45 ? -12.894 3.313 8.032 1.00 0.00 45 THR A C 3
ATOM 3359 O O . THR A 1 45 ? -12.191 3.320 7.022 1.00 0.00 45 THR A O 3
ATOM 3370 N N . GLY A 1 46 ? -12.394 3.240 9.261 1.00 0.00 46 GLY A N 3
ATOM 3371 C CA . GLY A 1 46 ? -10.961 3.163 9.476 1.00 0.00 46 GLY A CA 3
ATOM 3372 C C . GLY A 1 46 ? -10.438 1.743 9.394 1.00 0.00 46 GLY A C 3
ATOM 3373 O O . GLY A 1 46 ? -9.295 1.516 8.994 1.00 0.00 46 GLY A O 3
ATOM 3377 N N . LEU A 1 47 ? -11.274 0.783 9.773 1.00 0.00 47 LEU A N 3
ATOM 3378 C CA . LEU A 1 47 ? -10.889 -0.623 9.742 1.00 0.00 47 LEU A CA 3
ATOM 3379 C C . LEU A 1 47 ? -10.663 -1.095 8.309 1.00 0.00 47 LEU A C 3
ATOM 3380 O O . LEU A 1 47 ? -11.603 -1.191 7.520 1.00 0.00 47 LEU A O 3
ATOM 3396 N N . VAL A 1 48 ? -9.409 -1.389 7.979 1.00 0.00 48 VAL A N 3
ATOM 3397 C CA . VAL A 1 48 ? -9.059 -1.853 6.642 1.00 0.00 48 VAL A CA 3
ATOM 3398 C C . VAL A 1 48 ? -7.799 -2.711 6.671 1.00 0.00 48 VAL A C 3
ATOM 3399 O O . VAL A 1 48 ? -7.040 -2.688 7.640 1.00 0.00 48 VAL A O 3
ATOM 3412 N N . THR A 1 49 ? -7.580 -3.466 5.599 1.00 0.00 49 THR A N 3
ATOM 3413 C CA . THR A 1 49 ? -6.412 -4.332 5.501 1.00 0.00 49 THR A CA 3
ATOM 3414 C C . THR A 1 49 ? -5.653 -4.087 4.202 1.00 0.00 49 THR A C 3
ATOM 3415 O O . THR A 1 49 ? -6.232 -4.127 3.114 1.00 0.00 49 THR A O 3
ATOM 3426 N N . LEU A 1 50 ? -4.355 -3.833 4.319 1.00 0.00 50 LEU A N 3
ATOM 3427 C CA . LEU A 1 50 ? -3.515 -3.581 3.153 1.00 0.00 50 LEU A CA 3
ATOM 3428 C C . LEU A 1 50 ? -2.869 -4.871 2.658 1.00 0.00 50 LEU A C 3
ATOM 3429 O O . LEU A 1 50 ? -2.288 -5.626 3.438 1.00 0.00 50 LEU A O 3
ATOM 3445 N N . VAL A 1 51 ? -2.975 -5.119 1.356 1.00 0.00 51 VAL A N 3
ATOM 3446 C CA . VAL A 1 51 ? -2.398 -6.316 0.757 1.00 0.00 51 VAL A CA 3
ATOM 3447 C C . VAL A 1 51 ? -1.699 -5.990 -0.560 1.00 0.00 51 VAL A C 3
ATOM 3448 O O . VAL A 1 51 ? -1.767 -4.861 -1.048 1.00 0.00 51 VAL A O 3
ATOM 3461 N N . LEU A 1 52 ? -1.031 -6.985 -1.130 1.00 0.00 52 LEU A N 3
ATOM 3462 C CA . LEU A 1 52 ? -0.319 -6.805 -2.390 1.00 0.00 52 LEU A CA 3
ATOM 3463 C C . LEU A 1 52 ? -1.273 -6.920 -3.575 1.00 0.00 52 LEU A C 3
ATOM 3464 O O . LEU A 1 52 ? -2.135 -7.797 -3.606 1.00 0.00 52 LEU A O 3
ATOM 3480 N N . GLU A 1 53 ? -1.110 -6.028 -4.548 1.00 0.00 53 GLU A N 3
ATOM 3481 C CA . GLU A 1 53 ? -1.957 -6.032 -5.735 1.00 0.00 53 GLU A CA 3
ATOM 3482 C C . GLU A 1 53 ? -1.471 -7.064 -6.747 1.00 0.00 53 GLU A C 3
ATOM 3483 O O . GLU A 1 53 ? -1.858 -7.034 -7.915 1.00 0.00 53 GLU A O 3
ATOM 3495 N N . GLU A 1 54 ? -0.619 -7.978 -6.290 1.00 0.00 54 GLU A N 3
ATOM 3496 C CA . GLU A 1 54 ? -0.079 -9.018 -7.156 1.00 0.00 54 GLU A CA 3
ATOM 3497 C C . GLU A 1 54 ? -0.702 -10.374 -6.832 1.00 0.00 54 GLU A C 3
ATOM 3498 O O . GLU A 1 54 ? -1.200 -11.068 -7.718 1.00 0.00 54 GLU A O 3
ATOM 3510 N N . ASP A 1 55 ? -0.670 -10.743 -5.556 1.00 0.00 55 ASP A N 3
ATOM 3511 C CA . ASP A 1 55 ? -1.231 -12.014 -5.113 1.00 0.00 55 ASP A CA 3
ATOM 3512 C C . ASP A 1 55 ? -2.265 -11.797 -4.013 1.00 0.00 55 ASP A C 3
ATOM 3513 O O . ASP A 1 55 ? -3.074 -12.677 -3.726 1.00 0.00 55 ASP A O 3
ATOM 3522 N N . GLY A 1 56 ? -2.231 -10.618 -3.399 1.00 0.00 56 GLY A N 3
ATOM 3523 C CA . GLY A 1 56 ? -3.169 -10.308 -2.336 1.00 0.00 56 GLY A CA 3
ATOM 3524 C C . GLY A 1 56 ? -2.620 -10.639 -0.963 1.00 0.00 56 GLY A C 3
ATOM 3525 O O . GLY A 1 56 ? -3.378 -10.831 -0.012 1.00 0.00 56 GLY A O 3
ATOM 3529 N N . THR A 1 57 ? -1.297 -10.707 -0.857 1.00 0.00 57 THR A N 3
ATOM 3530 C CA . THR A 1 57 ? -0.647 -11.020 0.409 1.00 0.00 57 THR A CA 3
ATOM 3531 C C . THR A 1 57 ? -0.656 -9.817 1.345 1.00 0.00 57 THR A C 3
ATOM 3532 O O . THR A 1 57 ? -0.073 -8.776 1.039 1.00 0.00 57 THR A O 3
ATOM 3543 N N . VAL A 1 58 ? -1.320 -9.966 2.487 1.00 0.00 58 VAL A N 3
ATOM 3544 C CA . VAL A 1 58 ? -1.404 -8.891 3.468 1.00 0.00 58 VAL A CA 3
ATOM 3545 C C . VAL A 1 58 ? -0.027 -8.547 4.024 1.00 0.00 58 VAL A C 3
ATOM 3546 O O . VAL A 1 58 ? 0.712 -9.424 4.471 1.00 0.00 58 VAL A O 3
ATOM 3559 N N . VAL A 1 59 ? 0.313 -7.261 3.994 1.00 0.00 59 VAL A N 3
ATOM 3560 C CA . VAL A 1 59 ? 1.602 -6.799 4.498 1.00 0.00 59 VAL A CA 3
ATOM 3561 C C . VAL A 1 59 ? 1.476 -6.260 5.918 1.00 0.00 59 VAL A C 3
ATOM 3562 O O . VAL A 1 59 ? 0.968 -5.159 6.132 1.00 0.00 59 VAL A O 3
ATOM 3575 N N . ASP A 1 60 ? 1.941 -7.042 6.885 1.00 0.00 60 ASP A N 3
ATOM 3576 C CA . ASP A 1 60 ? 1.883 -6.643 8.287 1.00 0.00 60 ASP A CA 3
ATOM 3577 C C . ASP A 1 60 ? 3.283 -6.414 8.845 1.00 0.00 60 ASP A C 3
ATOM 3578 O O . ASP A 1 60 ? 3.445 -5.959 9.978 1.00 0.00 60 ASP A O 3
ATOM 3587 N N . THR A 1 61 ? 4.295 -6.734 8.044 1.00 0.00 61 THR A N 3
ATOM 3588 C CA . THR A 1 61 ? 5.682 -6.566 8.459 1.00 0.00 61 THR A CA 3
ATOM 3589 C C . THR A 1 61 ? 6.362 -5.458 7.664 1.00 0.00 61 THR A C 3
ATOM 3590 O O . THR A 1 61 ? 6.070 -5.257 6.486 1.00 0.00 61 THR A O 3
ATOM 3601 N N . GLU A 1 62 ? 7.272 -4.741 8.317 1.00 0.00 62 GLU A N 3
ATOM 3602 C CA . GLU A 1 62 ? 7.995 -3.653 7.670 1.00 0.00 62 GLU A CA 3
ATOM 3603 C C . GLU A 1 62 ? 9.131 -4.193 6.805 1.00 0.00 62 GLU A C 3
ATOM 3604 O O . GLU A 1 62 ? 9.442 -3.635 5.753 1.00 0.00 62 GLU A O 3
ATOM 3616 N N . GLU A 1 63 ? 9.748 -5.279 7.259 1.00 0.00 63 GLU A N 3
ATOM 3617 C CA . GLU A 1 63 ? 10.851 -5.892 6.529 1.00 0.00 63 GLU A CA 3
ATOM 3618 C C . GLU A 1 63 ? 10.440 -6.219 5.096 1.00 0.00 63 GLU A C 3
ATOM 3619 O O . GLU A 1 63 ? 11.208 -6.016 4.156 1.00 0.00 63 GLU A O 3
ATOM 3631 N N . PHE A 1 64 ? 9.221 -6.725 4.937 1.00 0.00 64 PHE A N 3
ATOM 3632 C CA . PHE A 1 64 ? 8.707 -7.081 3.620 1.00 0.00 64 PHE A CA 3
ATOM 3633 C C . PHE A 1 64 ? 8.368 -5.831 2.812 1.00 0.00 64 PHE A C 3
ATOM 3634 O O . PHE A 1 64 ? 8.633 -5.763 1.612 1.00 0.00 64 PHE A O 3
ATOM 3651 N N . PHE A 1 65 ? 7.778 -4.845 3.481 1.00 0.00 65 PHE A N 3
ATOM 3652 C CA . PHE A 1 65 ? 7.399 -3.598 2.825 1.00 0.00 65 PHE A CA 3
ATOM 3653 C C . PHE A 1 65 ? 8.635 -2.789 2.441 1.00 0.00 65 PHE A C 3
ATOM 3654 O O . PHE A 1 65 ? 8.603 -2.001 1.497 1.00 0.00 65 PHE A O 3
ATOM 3671 N N . GLN A 1 66 ? 9.720 -2.991 3.180 1.00 0.00 66 GLN A N 3
ATOM 3672 C CA . GLN A 1 66 ? 10.966 -2.280 2.918 1.00 0.00 66 GLN A CA 3
ATOM 3673 C C . GLN A 1 66 ? 11.628 -2.794 1.644 1.00 0.00 66 GLN A C 3
ATOM 3674 O O . GLN A 1 66 ? 12.360 -2.064 0.974 1.00 0.00 66 GLN A O 3
ATOM 3688 N N . THR A 1 67 ? 11.367 -4.054 1.314 1.00 0.00 67 THR A N 3
ATOM 3689 C CA . THR A 1 67 ? 11.939 -4.666 0.122 1.00 0.00 67 THR A CA 3
ATOM 3690 C C . THR A 1 67 ? 11.198 -4.221 -1.134 1.00 0.00 67 THR A C 3
ATOM 3691 O O . THR A 1 67 ? 11.793 -4.084 -2.203 1.00 0.00 67 THR A O 3
ATOM 3702 N N . LEU A 1 68 ? 9.896 -3.995 -0.998 1.00 0.00 68 LEU A N 3
ATOM 3703 C CA . LEU A 1 68 ? 9.073 -3.564 -2.122 1.00 0.00 68 LEU A CA 3
ATOM 3704 C C . LEU A 1 68 ? 9.703 -2.370 -2.833 1.00 0.00 68 LEU A C 3
ATOM 3705 O O . LEU A 1 68 ? 10.177 -1.433 -2.191 1.00 0.00 68 LEU A O 3
ATOM 3721 N N . GLY A 1 69 ? 9.701 -2.410 -4.161 1.00 0.00 69 GLY A N 3
ATOM 3722 C CA . GLY A 1 69 ? 10.274 -1.325 -4.937 1.00 0.00 69 GLY A CA 3
ATOM 3723 C C . GLY A 1 69 ? 9.466 -0.047 -4.831 1.00 0.00 69 GLY A C 3
ATOM 3724 O O . GLY A 1 69 ? 8.612 0.085 -3.954 1.00 0.00 69 GLY A O 3
ATOM 3728 N N . ASP A 1 70 ? 9.733 0.896 -5.726 1.00 0.00 70 ASP A N 3
ATOM 3729 C CA . ASP A 1 70 ? 9.025 2.171 -5.730 1.00 0.00 70 ASP A CA 3
ATOM 3730 C C . ASP A 1 70 ? 7.740 2.075 -6.548 1.00 0.00 70 ASP A C 3
ATOM 3731 O O . ASP A 1 70 ? 7.683 1.369 -7.552 1.00 0.00 70 ASP A O 3
ATOM 3740 N N . ASN A 1 71 ? 6.710 2.791 -6.108 1.00 0.00 71 ASN A N 3
ATOM 3741 C CA . ASN A 1 71 ? 5.425 2.786 -6.798 1.00 0.00 71 ASN A CA 3
ATOM 3742 C C . ASN A 1 71 ? 4.812 1.389 -6.794 1.00 0.00 71 ASN A C 3
ATOM 3743 O O . ASN A 1 71 ? 4.248 0.943 -7.794 1.00 0.00 71 ASN A O 3
ATOM 3754 N N . THR A 1 72 ? 4.923 0.702 -5.661 1.00 0.00 72 THR A N 3
ATOM 3755 C CA . THR A 1 72 ? 4.381 -0.644 -5.526 1.00 0.00 72 THR A CA 3
ATOM 3756 C C . THR A 1 72 ? 2.860 -0.617 -5.432 1.00 0.00 72 THR A C 3
ATOM 3757 O O . THR A 1 72 ? 2.292 0.076 -4.587 1.00 0.00 72 THR A O 3
ATOM 3768 N N . HIS A 1 73 ? 2.203 -1.375 -6.305 1.00 0.00 73 HIS A N 3
ATOM 3769 C CA . HIS A 1 73 ? 0.747 -1.439 -6.319 1.00 0.00 73 HIS A CA 3
ATOM 3770 C C . HIS A 1 73 ? 0.225 -2.223 -5.118 1.00 0.00 73 HIS A C 3
ATOM 3771 O O . HIS A 1 73 ? 0.661 -3.345 -4.861 1.00 0.00 73 HIS A O 3
ATOM 3786 N N . PHE A 1 74 ? -0.709 -1.625 -4.388 1.00 0.00 74 PHE A N 3
ATOM 3787 C CA . PHE A 1 74 ? -1.288 -2.267 -3.213 1.00 0.00 74 PHE A CA 3
ATOM 3788 C C . PHE A 1 74 ? -2.808 -2.343 -3.329 1.00 0.00 74 PHE A C 3
ATOM 3789 O O . PHE A 1 74 ? -3.413 -1.656 -4.150 1.00 0.00 74 PHE A O 3
ATOM 3806 N N . MET A 1 75 ? -3.416 -3.184 -2.500 1.00 0.00 75 MET A N 3
ATOM 3807 C CA . MET A 1 75 ? -4.865 -3.351 -2.508 1.00 0.00 75 MET A CA 3
ATOM 3808 C C . MET A 1 75 ? -5.444 -3.156 -1.110 1.00 0.00 75 MET A C 3
ATOM 3809 O O . MET A 1 75 ? -5.022 -3.812 -0.158 1.00 0.00 75 MET A O 3
ATOM 3823 N N . ILE A 1 76 ? -6.409 -2.250 -0.994 1.00 0.00 76 ILE A N 3
ATOM 3824 C CA . ILE A 1 76 ? -7.044 -1.971 0.287 1.00 0.00 76 ILE A CA 3
ATOM 3825 C C . ILE A 1 76 ? -8.420 -2.622 0.373 1.00 0.00 76 ILE A C 3
ATOM 3826 O O . ILE A 1 76 ? -9.286 -2.382 -0.470 1.00 0.00 76 ILE A O 3
ATOM 3842 N N . LEU A 1 77 ? -8.617 -3.446 1.396 1.00 0.00 77 LEU A N 3
ATOM 3843 C CA . LEU A 1 77 ? -9.890 -4.132 1.594 1.00 0.00 77 LEU A CA 3
ATOM 3844 C C . LEU A 1 77 ? -10.582 -3.640 2.861 1.00 0.00 77 LEU A C 3
ATOM 3845 O O . LEU A 1 77 ? -9.940 -3.437 3.890 1.00 0.00 77 LEU A O 3
ATOM 3861 N N . GLU A 1 78 ? -11.895 -3.454 2.777 1.00 0.00 78 GLU A N 3
ATOM 3862 C CA . GLU A 1 78 ? -12.674 -2.988 3.918 1.00 0.00 78 GLU A CA 3
ATOM 3863 C C . GLU A 1 78 ? -13.145 -4.162 4.771 1.00 0.00 78 GLU A C 3
ATOM 3864 O O . GLU A 1 78 ? -12.942 -5.324 4.416 1.00 0.00 78 GLU A O 3
ATOM 3876 N N . LYS A 1 79 ? -13.776 -3.851 5.899 1.00 0.00 79 LYS A N 3
ATOM 3877 C CA . LYS A 1 79 ? -14.278 -4.878 6.803 1.00 0.00 79 LYS A CA 3
ATOM 3878 C C . LYS A 1 79 ? -15.337 -5.737 6.119 1.00 0.00 79 LYS A C 3
ATOM 3879 O O . LYS A 1 79 ? -16.535 -5.518 6.294 1.00 0.00 79 LYS A O 3
ATOM 3898 N N . GLY A 1 80 ? -14.885 -6.715 5.339 1.00 0.00 80 GLY A N 3
ATOM 3899 C CA . GLY A 1 80 ? -15.807 -7.592 4.641 1.00 0.00 80 GLY A CA 3
ATOM 3900 C C . GLY A 1 80 ? -15.500 -7.697 3.161 1.00 0.00 80 GLY A C 3
ATOM 3901 O O . GLY A 1 80 ? -16.408 -7.679 2.330 1.00 0.00 80 GLY A O 3
ATOM 3905 N N . GLN A 1 81 ? -14.218 -7.805 2.831 1.00 0.00 81 GLN A N 3
ATOM 3906 C CA . GLN A 1 81 ? -13.793 -7.909 1.440 1.00 0.00 81 GLN A CA 3
ATOM 3907 C C . GLN A 1 81 ? -12.502 -8.714 1.324 1.00 0.00 81 GLN A C 3
ATOM 3908 O O . GLN A 1 81 ? -11.758 -8.856 2.293 1.00 0.00 81 GLN A O 3
ATOM 3922 N N . LYS A 1 82 ? -12.244 -9.239 0.131 1.00 0.00 82 LYS A N 3
ATOM 3923 C CA . LYS A 1 82 ? -11.043 -10.029 -0.114 1.00 0.00 82 LYS A CA 3
ATOM 3924 C C . LYS A 1 82 ? -10.311 -9.535 -1.358 1.00 0.00 82 LYS A C 3
ATOM 3925 O O . LYS A 1 82 ? -10.823 -8.694 -2.097 1.00 0.00 82 LYS A O 3
ATOM 3944 N N . TRP A 1 83 ? -9.115 -10.064 -1.583 1.00 0.00 83 TRP A N 3
ATOM 3945 C CA . TRP A 1 83 ? -8.313 -9.678 -2.739 1.00 0.00 83 TRP A CA 3
ATOM 3946 C C . TRP A 1 83 ? -8.727 -10.467 -3.977 1.00 0.00 83 TRP A C 3
ATOM 3947 O O . TRP A 1 83 ? -9.222 -11.589 -3.872 1.00 0.00 83 TRP A O 3
ATOM 3968 N N . MET A 1 84 ? -8.521 -9.874 -5.148 1.00 0.00 84 MET A N 3
ATOM 3969 C CA . MET A 1 84 ? -8.872 -10.523 -6.405 1.00 0.00 84 MET A CA 3
ATOM 3970 C C . MET A 1 84 ? -7.790 -10.294 -7.456 1.00 0.00 84 MET A C 3
ATOM 3971 O O . MET A 1 84 ? -7.176 -9.229 -7.527 1.00 0.00 84 ME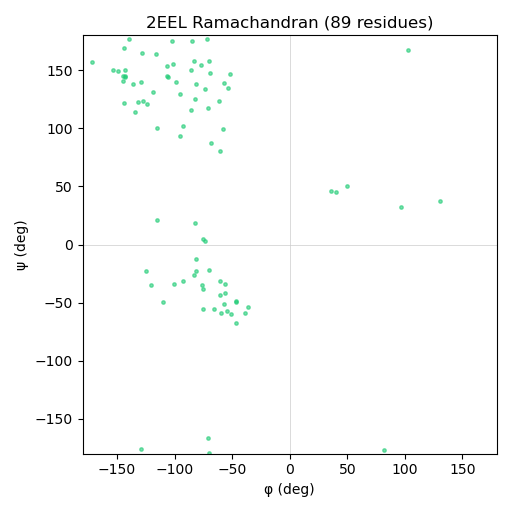T A O 3
ATOM 3985 N N . PRO A 1 85 ? -7.551 -11.315 -8.292 1.00 0.00 85 PRO A N 3
ATOM 3986 C CA . PRO A 1 85 ? -6.543 -11.247 -9.355 1.00 0.00 85 PRO A CA 3
ATOM 3987 C C . PRO A 1 85 ? -6.945 -10.295 -10.476 1.00 0.00 85 PRO A C 3
ATOM 3988 O O . PRO A 1 85 ? -7.995 -9.655 -10.413 1.00 0.00 85 PRO A O 3
ATOM 3999 N N . SER A 1 86 ? -6.104 -10.205 -11.501 1.00 0.00 86 SER A N 3
ATOM 4000 C CA . SER A 1 86 ? -6.371 -9.328 -12.635 1.00 0.00 86 SER A CA 3
ATOM 4001 C C . SER A 1 86 ? -7.484 -9.895 -13.511 1.00 0.00 86 SER A C 3
ATOM 4002 O O . SER A 1 86 ? -7.285 -10.870 -14.234 1.00 0.00 86 SER A O 3
ATOM 4010 N N . GLY A 1 87 ? -8.659 -9.276 -13.438 1.00 0.00 87 GLY A N 3
ATOM 4011 C CA . GLY A 1 87 ? -9.787 -9.732 -14.228 1.00 0.00 87 GLY A CA 3
ATOM 4012 C C . GLY A 1 87 ? -10.755 -10.577 -13.423 1.00 0.00 87 GLY A C 3
ATOM 4013 O O . GLY A 1 87 ? -10.397 -11.169 -12.405 1.00 0.00 87 GLY A O 3
ATOM 4017 N N . PRO A 1 88 ? -12.015 -10.639 -13.880 1.00 0.00 88 PRO A N 3
ATOM 4018 C CA . PRO A 1 88 ? -13.063 -11.413 -13.209 1.00 0.00 88 PRO A CA 3
ATOM 4019 C C . PRO A 1 88 ? -12.841 -12.917 -13.330 1.00 0.00 88 PRO A C 3
ATOM 4020 O O . PRO A 1 88 ? -13.158 -13.519 -14.356 1.00 0.00 88 PRO A O 3
ATOM 4031 N N . SER A 1 89 ? -12.295 -13.516 -12.278 1.00 0.00 89 SER A N 3
ATOM 4032 C CA . SER A 1 89 ? -12.027 -14.950 -12.269 1.00 0.00 89 SER A CA 3
ATOM 4033 C C . SER A 1 89 ? -12.261 -15.537 -10.880 1.00 0.00 89 SER A C 3
ATOM 4034 O O . SER A 1 89 ? -11.545 -15.218 -9.931 1.00 0.00 89 SER A O 3
ATOM 4042 N N . SER A 1 90 ? -13.267 -16.398 -10.770 1.00 0.00 90 SER A N 3
ATOM 4043 C CA . SER A 1 90 ? -13.600 -17.027 -9.497 1.00 0.00 90 SER A CA 3
ATOM 4044 C C . SER A 1 90 ? -12.688 -18.222 -9.228 1.00 0.00 90 SER A C 3
ATOM 4045 O O . SER A 1 90 ? -13.034 -19.362 -9.536 1.00 0.00 90 SER A O 3
ATOM 4053 N N . GLY A 1 91 ? -11.521 -17.950 -8.652 1.00 0.00 91 GLY A N 3
ATOM 4054 C CA . GLY A 1 91 ? -10.578 -19.011 -8.352 1.00 0.00 91 GLY A CA 3
ATOM 4055 C C . GLY A 1 91 ? -9.575 -19.229 -9.467 1.00 0.00 91 GLY A C 3
ATOM 4056 O O . GLY A 1 91 ? -8.907 -20.262 -9.517 1.00 0.00 91 GLY A O 3
ATOM 4060 N N . GLY A 1 1 ? 0.077 11.371 14.932 1.00 0.00 1 GLY A N 4
ATOM 4061 C CA . GLY A 1 1 ? 0.736 10.290 14.223 1.00 0.00 1 GLY A CA 4
ATOM 4062 C C . GLY A 1 1 ? 2.131 10.666 13.763 1.00 0.00 1 GLY A C 4
ATOM 4063 O O . GLY A 1 1 ? 2.300 11.283 12.711 1.00 0.00 1 GLY A O 4
ATOM 4067 N N . SER A 1 2 ? 3.133 10.295 14.553 1.00 0.00 2 SER A N 4
ATOM 4068 C CA . SER A 1 2 ? 4.521 10.601 14.223 1.00 0.00 2 SER A CA 4
ATOM 4069 C C . SER A 1 2 ? 5.368 9.333 14.206 1.00 0.00 2 SER A C 4
ATOM 4070 O O . SER A 1 2 ? 5.584 8.704 15.242 1.00 0.00 2 SER A O 4
ATOM 4078 N N . SER A 1 3 ? 5.845 8.963 13.022 1.00 0.00 3 SER A N 4
ATOM 4079 C CA . SER A 1 3 ? 6.666 7.768 12.868 1.00 0.00 3 SER A CA 4
ATOM 4080 C C . SER A 1 3 ? 8.105 8.039 13.294 1.00 0.00 3 SER A C 4
ATOM 4081 O O . SER A 1 3 ? 8.547 9.187 13.337 1.00 0.00 3 SER A O 4
ATOM 4089 N N . GLY A 1 4 ? 8.834 6.971 13.608 1.00 0.00 4 GLY A N 4
ATOM 4090 C CA . GLY A 1 4 ? 10.216 7.114 14.027 1.00 0.00 4 GLY A CA 4
ATOM 4091 C C . GLY A 1 4 ? 11.113 7.606 12.908 1.00 0.00 4 GLY A C 4
ATOM 4092 O O . GLY A 1 4 ? 11.249 6.946 11.878 1.00 0.00 4 GLY A O 4
ATOM 4096 N N . SER A 1 5 ? 11.727 8.767 13.110 1.00 0.00 5 SER A N 4
ATOM 4097 C CA . SER A 1 5 ? 12.611 9.349 12.108 1.00 0.00 5 SER A CA 4
ATOM 4098 C C . SER A 1 5 ? 13.445 8.268 11.426 1.00 0.00 5 SER A C 4
ATOM 4099 O O . SER A 1 5 ? 14.411 7.762 11.997 1.00 0.00 5 SER A O 4
ATOM 4107 N N . SER A 1 6 ? 13.064 7.919 10.201 1.00 0.00 6 SER A N 4
ATOM 4108 C CA . SER A 1 6 ? 13.773 6.896 9.442 1.00 0.00 6 SER A CA 4
ATOM 4109 C C . SER A 1 6 ? 14.442 7.499 8.211 1.00 0.00 6 SER A C 4
ATOM 4110 O O . SER A 1 6 ? 15.663 7.455 8.068 1.00 0.00 6 SER A O 4
ATOM 4118 N N . GLY A 1 7 ? 13.630 8.063 7.321 1.00 0.00 7 GLY A N 4
ATOM 4119 C CA . GLY A 1 7 ? 14.160 8.667 6.113 1.00 0.00 7 GLY A CA 4
ATOM 4120 C C . GLY A 1 7 ? 13.067 9.167 5.188 1.00 0.00 7 GLY A C 4
ATOM 4121 O O . GLY A 1 7 ? 11.923 9.367 5.595 1.00 0.00 7 GLY A O 4
ATOM 4125 N N . PRO A 1 8 ? 13.419 9.381 3.912 1.00 0.00 8 PRO A N 4
ATOM 4126 C CA . PRO A 1 8 ? 12.475 9.866 2.900 1.00 0.00 8 PRO A CA 4
ATOM 4127 C C . PRO A 1 8 ? 11.425 8.820 2.539 1.00 0.00 8 PRO A C 4
ATOM 4128 O O . PRO A 1 8 ? 11.675 7.618 2.629 1.00 0.00 8 PRO A O 4
ATOM 4139 N N . ALA A 1 9 ? 10.249 9.285 2.129 1.00 0.00 9 ALA A N 4
ATOM 4140 C CA . ALA A 1 9 ? 9.163 8.390 1.752 1.00 0.00 9 ALA A CA 4
ATOM 4141 C C . ALA A 1 9 ? 9.369 7.838 0.345 1.00 0.00 9 ALA A C 4
ATOM 4142 O O . ALA A 1 9 ? 9.929 8.512 -0.520 1.00 0.00 9 ALA A O 4
ATOM 4149 N N . ARG A 1 10 ? 8.914 6.609 0.124 1.00 0.00 10 ARG A N 4
ATOM 4150 C CA . ARG A 1 10 ? 9.052 5.967 -1.178 1.00 0.00 10 ARG A CA 4
ATOM 4151 C C . ARG A 1 10 ? 7.725 5.978 -1.932 1.00 0.00 10 ARG A C 4
ATOM 4152 O O . ARG A 1 10 ? 6.647 5.923 -1.340 1.00 0.00 10 ARG A O 4
ATOM 4173 N N . PRO A 1 11 ? 7.804 6.054 -3.269 1.00 0.00 11 PRO A N 4
ATOM 4174 C CA . PRO A 1 11 ? 6.619 6.075 -4.132 1.00 0.00 11 PRO A CA 4
ATOM 4175 C C . PRO A 1 11 ? 5.894 4.734 -4.153 1.00 0.00 11 PRO A C 4
ATOM 4176 O O . PRO A 1 11 ? 6.511 3.685 -4.341 1.00 0.00 11 PRO A O 4
ATOM 4187 N N . PHE A 1 12 ? 4.579 4.774 -3.957 1.00 0.00 12 PHE A N 4
ATOM 4188 C CA . PHE A 1 12 ? 3.770 3.561 -3.953 1.00 0.00 12 PHE A CA 4
ATOM 4189 C C . PHE A 1 12 ? 2.372 3.840 -4.498 1.00 0.00 12 PHE A C 4
ATOM 4190 O O . PHE A 1 12 ? 1.804 4.906 -4.265 1.00 0.00 12 PHE A O 4
ATOM 4207 N N . ARG A 1 13 ? 1.825 2.871 -5.226 1.00 0.00 13 ARG A N 4
ATOM 4208 C CA . ARG A 1 13 ? 0.495 3.011 -5.807 1.00 0.00 13 ARG A CA 4
ATOM 4209 C C . ARG A 1 13 ? -0.542 2.255 -4.981 1.00 0.00 13 ARG A C 4
ATOM 4210 O O . ARG A 1 13 ? -0.236 1.234 -4.366 1.00 0.00 13 ARG A O 4
ATOM 4231 N N . VAL A 1 14 ? -1.769 2.766 -4.971 1.00 0.00 14 VAL A N 4
ATOM 4232 C CA . VAL A 1 14 ? -2.851 2.138 -4.222 1.00 0.00 14 VAL A CA 4
ATOM 4233 C C . VAL A 1 14 ? -4.117 2.036 -5.066 1.00 0.00 14 VAL A C 4
ATOM 4234 O O . VAL A 1 14 ? -4.498 2.985 -5.749 1.00 0.00 14 VAL A O 4
ATOM 4247 N N . SER A 1 15 ? -4.764 0.876 -5.012 1.00 0.00 15 SER A N 4
ATOM 4248 C CA . SER A 1 15 ? -5.986 0.647 -5.774 1.00 0.00 15 SER A CA 4
ATOM 4249 C C . SER A 1 15 ? -7.060 0.008 -4.899 1.00 0.00 15 SER A C 4
ATOM 4250 O O . SER A 1 15 ? -6.770 -0.858 -4.074 1.00 0.00 15 SER A O 4
ATOM 4258 N N . ASN A 1 16 ? -8.303 0.441 -5.087 1.00 0.00 16 ASN A N 4
ATOM 4259 C CA . ASN A 1 16 ? -9.421 -0.087 -4.315 1.00 0.00 16 ASN A CA 4
ATOM 4260 C C . ASN A 1 16 ? -9.584 -1.586 -4.550 1.00 0.00 16 ASN A C 4
ATOM 4261 O O . ASN A 1 16 ? -8.875 -2.178 -5.364 1.00 0.00 16 ASN A O 4
ATOM 4272 N N . HIS A 1 17 ? -10.523 -2.194 -3.832 1.00 0.00 17 HIS A N 4
ATOM 4273 C CA . HIS A 1 17 ? -10.781 -3.623 -3.962 1.00 0.00 17 HIS A CA 4
ATOM 4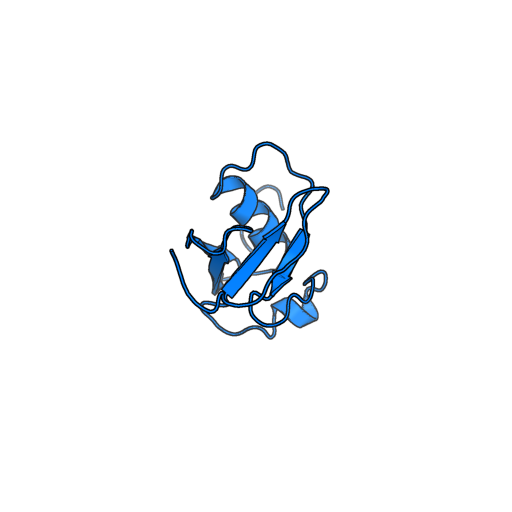274 C C . HIS A 1 17 ? -11.212 -3.969 -5.384 1.00 0.00 17 HIS A C 4
ATOM 4275 O O . HIS A 1 17 ? -10.947 -5.068 -5.875 1.00 0.00 17 HIS A O 4
ATOM 4290 N N . ASP A 1 18 ? -11.879 -3.027 -6.041 1.00 0.00 18 ASP A N 4
ATOM 4291 C CA . ASP A 1 18 ? -12.347 -3.232 -7.407 1.00 0.00 18 ASP A CA 4
ATOM 4292 C C . ASP A 1 18 ? -11.263 -2.864 -8.414 1.00 0.00 18 ASP A C 4
ATOM 4293 O O . ASP A 1 18 ? -11.523 -2.765 -9.613 1.00 0.00 18 ASP A O 4
ATOM 4302 N N . ARG A 1 19 ? -10.047 -2.661 -7.919 1.00 0.00 19 ARG A N 4
ATOM 4303 C CA . ARG A 1 19 ? -8.923 -2.302 -8.776 1.00 0.00 19 ARG A CA 4
ATOM 4304 C C . ARG A 1 19 ? -9.355 -1.309 -9.850 1.00 0.00 19 ARG A C 4
ATOM 4305 O O . ARG A 1 19 ? -9.065 -1.493 -11.033 1.00 0.00 19 ARG A O 4
ATOM 4326 N N . SER A 1 20 ? -10.051 -0.256 -9.432 1.00 0.00 20 SER A N 4
ATOM 4327 C CA . SER A 1 20 ? -10.526 0.764 -10.360 1.00 0.00 20 SER A CA 4
ATOM 4328 C C . SER A 1 20 ? -9.895 2.118 -10.049 1.00 0.00 20 SER A C 4
ATOM 4329 O O . SER A 1 20 ? -9.620 2.908 -10.951 1.00 0.00 20 SER A O 4
ATOM 4337 N N . SER A 1 21 ? -9.669 2.377 -8.765 1.00 0.00 21 SER A N 4
ATOM 4338 C CA . SER A 1 21 ? -9.074 3.637 -8.332 1.00 0.00 21 SER A CA 4
ATOM 4339 C C . SER A 1 21 ? -7.552 3.535 -8.298 1.00 0.00 21 SER A C 4
ATOM 4340 O O . SER A 1 21 ? -6.994 2.447 -8.149 1.00 0.00 21 SER A O 4
ATOM 4348 N N . ARG A 1 22 ? -6.885 4.676 -8.437 1.00 0.00 22 ARG A N 4
ATOM 4349 C CA . ARG A 1 22 ? -5.428 4.717 -8.423 1.00 0.00 22 ARG A CA 4
ATOM 4350 C C . ARG A 1 22 ? -4.926 5.943 -7.665 1.00 0.00 22 ARG A C 4
ATOM 4351 O O . ARG A 1 22 ? -5.130 7.077 -8.096 1.00 0.00 22 ARG A O 4
ATOM 4372 N N . ARG A 1 23 ? -4.270 5.704 -6.535 1.00 0.00 23 ARG A N 4
ATOM 4373 C CA . ARG A 1 23 ? -3.739 6.788 -5.716 1.00 0.00 23 ARG A CA 4
ATOM 4374 C C . ARG A 1 23 ? -2.297 6.506 -5.308 1.00 0.00 23 ARG A C 4
ATOM 4375 O O . ARG A 1 23 ? -2.009 5.496 -4.667 1.00 0.00 23 ARG A O 4
ATOM 4396 N N . GLY A 1 24 ? -1.393 7.406 -5.685 1.00 0.00 24 GLY A N 4
ATOM 4397 C CA . GLY A 1 24 ? 0.009 7.234 -5.350 1.00 0.00 24 GLY A CA 4
ATOM 4398 C C . GLY A 1 24 ? 0.396 7.970 -4.082 1.00 0.00 24 GLY A C 4
ATOM 4399 O O . GLY A 1 24 ? 0.442 9.200 -4.058 1.00 0.00 24 GLY A O 4
ATOM 4403 N N . VAL A 1 25 ? 0.672 7.215 -3.023 1.00 0.00 25 VAL A N 4
ATOM 4404 C CA . VAL A 1 25 ? 1.057 7.803 -1.745 1.00 0.00 25 VAL A CA 4
ATOM 4405 C C . VAL A 1 25 ? 2.533 7.560 -1.451 1.00 0.00 25 VAL A C 4
ATOM 4406 O O . VAL A 1 25 ? 3.074 6.502 -1.770 1.00 0.00 25 VAL A O 4
ATOM 4419 N N . MET A 1 26 ? 3.179 8.548 -0.839 1.00 0.00 26 MET A N 4
ATOM 4420 C CA . MET A 1 26 ? 4.593 8.441 -0.499 1.00 0.00 26 MET A CA 4
ATOM 4421 C C . MET A 1 26 ? 4.779 8.266 1.004 1.00 0.00 26 MET A C 4
ATOM 4422 O O . MET A 1 26 ? 4.685 9.228 1.767 1.00 0.00 26 MET A O 4
ATOM 4436 N N . ALA A 1 27 ? 5.042 7.033 1.425 1.00 0.00 27 ALA A N 4
ATOM 4437 C CA . ALA A 1 27 ? 5.242 6.734 2.837 1.00 0.00 27 ALA A CA 4
ATOM 4438 C C . ALA A 1 27 ? 6.646 6.195 3.090 1.00 0.00 27 ALA A C 4
ATOM 4439 O O . ALA A 1 27 ? 7.255 5.587 2.211 1.00 0.00 27 ALA A O 4
ATOM 4446 N N . SER A 1 28 ? 7.154 6.423 4.297 1.00 0.00 28 SER A N 4
ATOM 4447 C CA . SER A 1 28 ? 8.489 5.965 4.664 1.00 0.00 28 SER A CA 4
ATOM 4448 C C . SER A 1 28 ? 8.462 4.500 5.088 1.00 0.00 28 SER A C 4
ATOM 4449 O O . SER A 1 28 ? 9.440 3.773 4.914 1.00 0.00 28 SER A O 4
ATOM 4457 N N . SER A 1 29 ? 7.334 4.074 5.649 1.00 0.00 29 SER A N 4
ATOM 4458 C CA . SER A 1 29 ? 7.180 2.697 6.102 1.00 0.00 29 SER A CA 4
ATOM 4459 C C . SER A 1 29 ? 5.792 2.164 5.761 1.00 0.00 29 SER A C 4
ATOM 4460 O O . SER A 1 29 ? 4.986 2.855 5.138 1.00 0.00 29 SER A O 4
ATOM 4468 N N . LEU A 1 30 ? 5.520 0.931 6.174 1.00 0.00 30 LEU A N 4
ATOM 4469 C CA . LEU A 1 30 ? 4.229 0.304 5.912 1.00 0.00 30 LEU A CA 4
ATOM 4470 C C . LEU A 1 30 ? 3.115 1.014 6.674 1.00 0.00 30 LEU A C 4
ATOM 4471 O O . LEU A 1 30 ? 2.157 1.503 6.077 1.00 0.00 30 LEU A O 4
ATOM 4487 N N . GLN A 1 31 ? 3.248 1.066 7.995 1.00 0.00 31 GLN A N 4
ATOM 4488 C CA . GLN A 1 31 ? 2.253 1.717 8.838 1.00 0.00 31 GLN A CA 4
ATOM 4489 C C . GLN A 1 31 ? 1.939 3.119 8.325 1.00 0.00 31 GLN A C 4
ATOM 4490 O O . GLN A 1 31 ? 0.774 3.506 8.224 1.00 0.00 31 GLN A O 4
ATOM 4504 N N . GLU A 1 32 ? 2.983 3.875 8.001 1.00 0.00 32 GLU A N 4
ATOM 4505 C CA . GLU A 1 32 ? 2.817 5.233 7.500 1.00 0.00 32 GLU A CA 4
ATOM 4506 C C . GLU A 1 32 ? 1.895 5.255 6.284 1.00 0.00 32 GLU A C 4
ATOM 4507 O O . GLU A 1 32 ? 0.969 6.063 6.207 1.00 0.00 32 GLU A O 4
ATOM 4519 N N . LEU A 1 33 ? 2.155 4.362 5.335 1.00 0.00 33 LEU A N 4
ATOM 4520 C CA . LEU A 1 33 ? 1.350 4.279 4.122 1.00 0.00 33 LEU A CA 4
ATOM 4521 C C . LEU A 1 33 ? -0.113 4.009 4.457 1.00 0.00 33 LEU A C 4
ATOM 4522 O O . LEU A 1 33 ? -0.964 4.887 4.319 1.00 0.00 33 LEU A O 4
ATOM 4538 N N . ILE A 1 34 ? -0.397 2.788 4.900 1.00 0.00 34 ILE A N 4
ATOM 4539 C CA . ILE A 1 34 ? -1.757 2.405 5.258 1.00 0.00 34 ILE A CA 4
ATOM 4540 C C . ILE A 1 34 ? -2.521 3.580 5.857 1.00 0.00 34 ILE A C 4
ATOM 4541 O O . ILE A 1 34 ? -3.492 4.065 5.276 1.00 0.00 34 ILE A O 4
ATOM 4557 N N . SER A 1 35 ? -2.075 4.036 7.024 1.00 0.00 35 SER A N 4
ATOM 4558 C CA . SER A 1 35 ? -2.717 5.154 7.705 1.00 0.00 35 SER A CA 4
ATOM 4559 C C . SER A 1 35 ? -3.000 6.294 6.729 1.00 0.00 35 SER A C 4
ATOM 4560 O O . SER A 1 35 ? -4.105 6.835 6.692 1.00 0.00 35 SER A O 4
ATOM 4568 N N . LYS A 1 36 ? -1.992 6.652 5.939 1.00 0.00 36 LYS A N 4
ATOM 4569 C CA . LYS A 1 36 ? -2.130 7.725 4.962 1.00 0.00 36 LYS A CA 4
ATOM 4570 C C . LYS A 1 36 ? -3.239 7.412 3.962 1.00 0.00 36 LYS A C 4
ATOM 4571 O O . LYS A 1 36 ? -4.151 8.213 3.759 1.00 0.00 36 LYS A O 4
ATOM 4590 N N . THR A 1 37 ? -3.155 6.239 3.341 1.00 0.00 37 THR A N 4
ATOM 4591 C CA . THR A 1 37 ? -4.151 5.820 2.363 1.00 0.00 37 THR A CA 4
ATOM 4592 C C . THR A 1 37 ? -5.554 6.228 2.796 1.00 0.00 37 THR A C 4
ATOM 4593 O O . THR A 1 37 ? -6.239 6.974 2.096 1.00 0.00 37 THR A O 4
ATOM 4604 N N . LEU A 1 38 ? -5.976 5.737 3.956 1.00 0.00 38 LEU A N 4
ATOM 4605 C CA . LEU A 1 38 ? -7.299 6.052 4.485 1.00 0.00 38 LEU A CA 4
ATOM 4606 C C . LEU A 1 38 ? -7.663 7.506 4.207 1.00 0.00 38 LEU A C 4
ATOM 4607 O O . LEU A 1 38 ? -8.788 7.809 3.808 1.00 0.00 38 LEU A O 4
ATOM 4623 N N . ASP A 1 39 ? -6.706 8.402 4.419 1.00 0.00 39 ASP A N 4
ATOM 4624 C CA . ASP A 1 39 ? -6.924 9.825 4.189 1.00 0.00 39 ASP A CA 4
ATOM 4625 C C . ASP A 1 39 ? -7.031 10.124 2.697 1.00 0.00 39 ASP A C 4
ATOM 4626 O O . ASP A 1 39 ? -7.851 10.939 2.274 1.00 0.00 39 ASP A O 4
ATOM 4635 N N . ALA A 1 40 ? -6.197 9.459 1.904 1.00 0.00 40 ALA A N 4
ATOM 4636 C CA . ALA A 1 40 ? -6.198 9.653 0.459 1.00 0.00 40 ALA A CA 4
ATOM 4637 C C . ALA A 1 40 ? -7.528 9.222 -0.151 1.00 0.00 40 ALA A C 4
ATOM 4638 O O . ALA A 1 40 ? -8.245 10.034 -0.737 1.00 0.00 40 ALA A O 4
ATOM 4645 N N . LEU A 1 41 ? -7.850 7.942 -0.011 1.00 0.00 41 LEU A N 4
ATOM 4646 C CA . LEU A 1 41 ? -9.094 7.403 -0.550 1.00 0.00 41 LEU A CA 4
ATOM 4647 C C . LEU A 1 41 ? -10.296 7.919 0.235 1.00 0.00 41 LEU A C 4
ATOM 4648 O O . LEU A 1 41 ? -11.444 7.669 -0.132 1.00 0.00 41 LEU A O 4
ATOM 4664 N N . VAL A 1 42 ? -10.023 8.641 1.317 1.00 0.00 42 VAL A N 4
ATOM 4665 C CA . VAL A 1 42 ? -11.083 9.195 2.154 1.00 0.00 42 VAL A CA 4
ATOM 4666 C C . VAL A 1 42 ? -12.123 8.135 2.497 1.00 0.00 42 VAL A C 4
ATOM 4667 O O . VAL A 1 42 ? -13.326 8.372 2.382 1.00 0.00 42 VAL A O 4
ATOM 4680 N N . ILE A 1 43 ? -11.651 6.967 2.920 1.00 0.00 43 ILE A N 4
ATOM 4681 C CA . ILE A 1 43 ? -12.542 5.871 3.282 1.00 0.00 43 ILE A CA 4
ATOM 4682 C C . ILE A 1 43 ? -13.327 6.197 4.548 1.00 0.00 43 ILE A C 4
ATOM 4683 O O . ILE A 1 43 ? -12.755 6.607 5.558 1.00 0.00 43 ILE A O 4
ATOM 4699 N N . ALA A 1 44 ? -14.642 6.009 4.487 1.00 0.00 44 ALA A N 4
ATOM 4700 C CA . ALA A 1 44 ? -15.506 6.279 5.629 1.00 0.00 44 ALA A CA 4
ATOM 4701 C C . ALA A 1 44 ? -15.103 5.435 6.834 1.00 0.00 44 ALA A C 4
ATOM 4702 O O . ALA A 1 44 ? -14.994 5.941 7.951 1.00 0.00 44 ALA A O 4
ATOM 4709 N N . THR A 1 45 ? -14.886 4.145 6.599 1.00 0.00 45 THR A N 4
ATOM 4710 C CA . THR A 1 45 ? -14.497 3.229 7.665 1.00 0.00 45 THR A CA 4
ATOM 4711 C C . THR A 1 45 ? -12.992 3.275 7.909 1.00 0.00 45 THR A C 4
ATOM 4712 O O . THR A 1 45 ? -12.229 3.722 7.054 1.00 0.00 45 THR A O 4
ATOM 4723 N N . GLY A 1 46 ? -12.573 2.810 9.082 1.00 0.00 46 GLY A N 4
ATOM 4724 C CA . GLY A 1 46 ? -11.161 2.808 9.416 1.00 0.00 46 GLY A CA 4
ATOM 4725 C C . GLY A 1 46 ? -10.551 1.422 9.343 1.00 0.00 46 GLY A C 4
ATOM 4726 O O . GLY A 1 46 ? -9.398 1.263 8.942 1.00 0.00 46 GLY A O 4
ATOM 4730 N N . LEU A 1 47 ? -11.325 0.415 9.734 1.00 0.00 47 LEU A N 4
ATOM 4731 C CA . LEU A 1 47 ? -10.854 -0.966 9.713 1.00 0.00 47 LEU A CA 4
ATOM 4732 C C . LEU A 1 47 ? -10.625 -1.441 8.282 1.00 0.00 47 LEU A C 4
ATOM 4733 O O . LEU A 1 47 ? -11.574 -1.722 7.551 1.00 0.00 47 LEU A O 4
ATOM 4749 N N . VAL A 1 48 ? -9.358 -1.530 7.890 1.00 0.00 48 VAL A N 4
ATOM 4750 C CA . VAL A 1 48 ? -9.003 -1.975 6.547 1.00 0.00 48 VAL A CA 4
ATOM 4751 C C . VAL A 1 48 ? -7.728 -2.811 6.564 1.00 0.00 48 VAL A C 4
ATOM 4752 O O . VAL A 1 48 ? -6.950 -2.760 7.517 1.00 0.00 48 VAL A O 4
ATOM 4765 N N . THR A 1 49 ? -7.519 -3.583 5.501 1.00 0.00 49 THR A N 4
ATOM 4766 C CA . THR A 1 49 ? -6.338 -4.431 5.393 1.00 0.00 49 THR A CA 4
ATOM 4767 C C . THR A 1 49 ? -5.602 -4.185 4.082 1.00 0.00 49 THR A C 4
ATOM 4768 O O . THR A 1 49 ? -6.188 -4.277 3.002 1.00 0.00 49 THR A O 4
ATOM 4779 N N . LEU A 1 50 ? -4.315 -3.872 4.180 1.00 0.00 50 LEU A N 4
ATOM 4780 C CA . LEU A 1 50 ? -3.498 -3.614 2.999 1.00 0.00 50 LEU A CA 4
ATOM 4781 C C . LEU A 1 50 ? -2.819 -4.891 2.517 1.00 0.00 50 LEU A C 4
ATOM 4782 O O . LEU A 1 50 ? -2.247 -5.640 3.308 1.00 0.00 50 LEU A O 4
ATOM 4798 N N . VAL A 1 51 ? -2.884 -5.134 1.211 1.00 0.00 51 VAL A N 4
ATOM 4799 C CA . VAL A 1 51 ? -2.274 -6.319 0.621 1.00 0.00 51 VAL A CA 4
ATOM 4800 C C . VAL A 1 51 ? -1.606 -5.989 -0.709 1.00 0.00 51 VAL A C 4
ATOM 4801 O O . VAL A 1 51 ? -1.751 -4.882 -1.232 1.00 0.00 51 VAL A O 4
ATOM 4814 N N . LEU A 1 52 ? -0.874 -6.954 -1.252 1.00 0.00 52 LEU A N 4
ATOM 4815 C CA . LEU A 1 52 ? -0.182 -6.768 -2.523 1.00 0.00 52 LEU A CA 4
ATOM 4816 C C . LEU A 1 52 ? -1.164 -6.818 -3.689 1.00 0.00 52 LEU A C 4
ATOM 4817 O O . LEU A 1 52 ? -2.043 -7.678 -3.737 1.00 0.00 52 LEU A O 4
ATOM 4833 N N . GLU A 1 53 ? -1.006 -5.891 -4.630 1.00 0.00 53 GLU A N 4
ATOM 4834 C CA . GLU A 1 53 ? -1.879 -5.832 -5.796 1.00 0.00 53 GLU A CA 4
ATOM 4835 C C . GLU A 1 53 ? -1.440 -6.838 -6.856 1.00 0.00 53 GLU A C 4
ATOM 4836 O O . GLU A 1 53 ? -1.872 -6.772 -8.005 1.00 0.00 53 GLU A O 4
ATOM 4848 N N . GLU A 1 54 ? -0.577 -7.768 -6.459 1.00 0.00 54 GLU A N 4
ATOM 4849 C CA . GLU A 1 54 ? -0.077 -8.787 -7.374 1.00 0.00 54 GLU A CA 4
ATOM 4850 C C . GLU A 1 54 ? -0.698 -10.146 -7.066 1.00 0.00 54 GLU A C 4
ATOM 4851 O O . GLU A 1 54 ? -1.205 -10.826 -7.958 1.00 0.00 54 GLU A O 4
ATOM 4863 N N . ASP A 1 55 ? -0.655 -10.537 -5.797 1.00 0.00 55 ASP A N 4
ATOM 4864 C CA . ASP A 1 55 ? -1.212 -11.814 -5.369 1.00 0.00 55 ASP A CA 4
ATOM 4865 C C . ASP A 1 55 ? -2.237 -11.615 -4.257 1.00 0.00 55 ASP A C 4
ATOM 4866 O O . ASP A 1 55 ? -3.049 -12.496 -3.981 1.00 0.00 55 ASP A O 4
ATOM 4875 N N . GLY A 1 56 ? -2.191 -10.448 -3.620 1.00 0.00 56 GLY A N 4
ATOM 4876 C CA . GLY A 1 56 ? -3.119 -10.155 -2.543 1.00 0.00 56 GLY A CA 4
ATOM 4877 C C . GLY A 1 56 ? -2.588 -10.579 -1.188 1.00 0.00 56 GLY A C 4
ATOM 4878 O O . GLY A 1 56 ? -3.328 -11.115 -0.362 1.00 0.00 56 GLY A O 4
ATOM 4882 N N . THR A 1 57 ? -1.301 -10.342 -0.957 1.00 0.00 57 THR A N 4
ATOM 4883 C CA . THR A 1 57 ? -0.670 -10.706 0.305 1.00 0.00 57 THR A CA 4
ATOM 4884 C C . THR A 1 57 ? -0.713 -9.547 1.295 1.00 0.00 57 THR A C 4
ATOM 4885 O O . THR A 1 57 ? -0.182 -8.469 1.027 1.00 0.00 57 THR A O 4
ATOM 4896 N N . VAL A 1 58 ? -1.345 -9.776 2.441 1.00 0.00 58 VAL A N 4
ATOM 4897 C CA . VAL A 1 58 ? -1.454 -8.751 3.473 1.00 0.00 58 VAL A CA 4
ATOM 4898 C C . VAL A 1 58 ? -0.089 -8.420 4.064 1.00 0.00 58 VAL A C 4
ATOM 4899 O O . VAL A 1 58 ? 0.554 -9.268 4.683 1.00 0.00 58 VAL A O 4
ATOM 4912 N N . VAL A 1 59 ? 0.349 -7.179 3.871 1.00 0.00 59 VAL A N 4
ATOM 4913 C CA . VAL A 1 59 ? 1.637 -6.733 4.386 1.00 0.00 59 VAL A CA 4
ATOM 4914 C C . VAL A 1 59 ? 1.491 -6.120 5.774 1.00 0.00 59 VAL A C 4
ATOM 4915 O O . VAL A 1 59 ? 1.077 -4.969 5.915 1.00 0.00 59 VAL A O 4
ATOM 4928 N N . ASP A 1 60 ? 1.834 -6.895 6.797 1.00 0.00 60 ASP A N 4
ATOM 4929 C CA . ASP A 1 60 ? 1.743 -6.428 8.176 1.00 0.00 60 ASP A CA 4
ATOM 4930 C C . ASP A 1 60 ? 3.128 -6.316 8.805 1.00 0.00 60 ASP A C 4
ATOM 4931 O O . ASP A 1 60 ? 3.262 -6.014 9.991 1.00 0.00 60 ASP A O 4
ATOM 4940 N N . THR A 1 61 ? 4.158 -6.561 8.001 1.00 0.00 61 THR A N 4
ATOM 4941 C CA . THR A 1 61 ? 5.534 -6.490 8.478 1.00 0.00 61 THR A CA 4
ATOM 4942 C C . THR A 1 61 ? 6.284 -5.334 7.826 1.00 0.00 61 THR A C 4
ATOM 4943 O O . THR A 1 61 ? 6.148 -5.092 6.627 1.00 0.00 61 THR A O 4
ATOM 4954 N N . GLU A 1 62 ? 7.074 -4.623 8.624 1.00 0.00 62 GLU A N 4
ATOM 4955 C CA . GLU A 1 62 ? 7.845 -3.491 8.123 1.00 0.00 62 GLU A CA 4
ATOM 4956 C C . GLU A 1 62 ? 8.975 -3.964 7.211 1.00 0.00 62 GLU A C 4
ATOM 4957 O O . GLU A 1 62 ? 9.227 -3.372 6.162 1.00 0.00 62 GLU A O 4
ATOM 4969 N N . GLU A 1 63 ? 9.651 -5.032 7.622 1.00 0.00 63 GLU A N 4
ATOM 4970 C CA . GLU A 1 63 ? 10.755 -5.582 6.844 1.00 0.00 63 GLU A CA 4
ATOM 4971 C C . GLU A 1 63 ? 10.291 -5.972 5.444 1.00 0.00 63 GLU A C 4
ATOM 4972 O O . GLU A 1 63 ? 10.978 -5.712 4.455 1.00 0.00 63 GLU A O 4
ATOM 4984 N N . PHE A 1 64 ? 9.122 -6.599 5.367 1.00 0.00 64 PHE A N 4
ATOM 4985 C CA . PHE A 1 64 ? 8.566 -7.028 4.089 1.00 0.00 64 PHE A CA 4
ATOM 4986 C C . PHE A 1 64 ? 8.232 -5.825 3.211 1.00 0.00 64 PHE A C 4
ATOM 4987 O O . PHE A 1 64 ? 8.420 -5.860 1.994 1.00 0.00 64 PHE A O 4
ATOM 5004 N N . PHE A 1 65 ? 7.735 -4.763 3.836 1.00 0.00 65 PHE A N 4
ATOM 5005 C CA . PHE A 1 65 ? 7.373 -3.550 3.112 1.00 0.00 65 PHE A CA 4
ATOM 5006 C C . PHE A 1 65 ? 8.618 -2.789 2.669 1.00 0.00 65 PHE A C 4
ATOM 5007 O O . PHE A 1 65 ? 8.614 -2.119 1.636 1.00 0.00 65 PHE A O 4
ATOM 5024 N N . GLN A 1 66 ? 9.683 -2.898 3.457 1.00 0.00 66 GLN A N 4
ATOM 5025 C CA . GLN A 1 66 ? 10.936 -2.218 3.148 1.00 0.00 66 GLN A CA 4
ATOM 5026 C C . GLN A 1 66 ? 11.611 -2.850 1.935 1.00 0.00 66 GLN A C 4
ATOM 5027 O O . GLN A 1 66 ? 12.380 -2.198 1.228 1.00 0.00 66 GLN A O 4
ATOM 5041 N N . THR A 1 67 ? 11.320 -4.126 1.699 1.00 0.00 67 THR A N 4
ATOM 5042 C CA . THR A 1 67 ? 11.900 -4.847 0.572 1.00 0.00 67 THR A CA 4
ATOM 5043 C C . THR A 1 67 ? 11.171 -4.518 -0.725 1.00 0.00 67 THR A C 4
ATOM 5044 O O . THR A 1 67 ? 11.782 -4.446 -1.792 1.00 0.00 67 THR A O 4
ATOM 5055 N N . LEU A 1 68 ? 9.860 -4.321 -0.628 1.00 0.00 68 LEU A N 4
ATOM 5056 C CA . LEU A 1 68 ? 9.046 -4.001 -1.795 1.00 0.00 68 LEU A CA 4
ATOM 5057 C C . LEU A 1 68 ? 9.692 -2.891 -2.620 1.00 0.00 68 LEU A C 4
ATOM 5058 O O . LEU A 1 68 ? 10.078 -1.853 -2.087 1.00 0.00 68 LEU A O 4
ATOM 5074 N N . GLY A 1 69 ? 9.801 -3.119 -3.926 1.00 0.00 69 GLY A N 4
ATOM 5075 C CA . GLY A 1 69 ? 10.398 -2.130 -4.803 1.00 0.00 69 GLY A CA 4
ATOM 5076 C C . GLY A 1 69 ? 9.645 -0.813 -4.790 1.00 0.00 69 GLY A C 4
ATOM 5077 O O . GLY A 1 69 ? 8.764 -0.604 -3.957 1.00 0.00 69 GLY A O 4
ATOM 5081 N N . ASP A 1 70 ? 9.994 0.074 -5.714 1.00 0.00 70 ASP A N 4
ATOM 5082 C CA . ASP A 1 70 ? 9.345 1.378 -5.805 1.00 0.00 70 ASP A CA 4
ATOM 5083 C C . ASP A 1 70 ? 8.056 1.288 -6.615 1.00 0.00 70 ASP A C 4
ATOM 5084 O O . ASP A 1 70 ? 7.857 0.345 -7.380 1.00 0.00 70 ASP A O 4
ATOM 5093 N N . ASN A 1 71 ? 7.182 2.274 -6.440 1.00 0.00 71 ASN A N 4
ATOM 5094 C CA . ASN A 1 71 ? 5.911 2.305 -7.154 1.00 0.00 71 ASN A CA 4
ATOM 5095 C C . ASN A 1 71 ? 5.194 0.961 -7.048 1.00 0.00 71 ASN A C 4
ATOM 5096 O O . ASN A 1 71 ? 4.618 0.474 -8.021 1.00 0.00 71 ASN A O 4
ATOM 5107 N N . THR A 1 72 ? 5.235 0.367 -5.860 1.00 0.00 72 THR A N 4
ATOM 5108 C CA . THR A 1 72 ? 4.592 -0.920 -5.626 1.00 0.00 72 THR A CA 4
ATOM 5109 C C . THR A 1 72 ? 3.080 -0.765 -5.504 1.00 0.00 72 THR A C 4
ATOM 5110 O O . THR A 1 72 ? 2.591 0.027 -4.696 1.00 0.00 72 THR A O 4
ATOM 5121 N N . HIS A 1 73 ? 2.345 -1.524 -6.309 1.00 0.00 73 HIS A N 4
ATOM 5122 C CA . HIS A 1 73 ? 0.887 -1.471 -6.290 1.00 0.00 73 HIS A CA 4
ATOM 5123 C C . HIS A 1 73 ? 0.332 -2.221 -5.082 1.00 0.00 73 HIS A C 4
ATOM 5124 O O . HIS A 1 73 ? 0.741 -3.347 -4.796 1.00 0.00 73 HIS A O 4
ATOM 5139 N N . PHE A 1 74 ? -0.599 -1.588 -4.376 1.00 0.00 74 PHE A N 4
ATOM 5140 C CA . PHE A 1 74 ? -1.207 -2.194 -3.197 1.00 0.00 74 PHE A CA 4
ATOM 5141 C C . PHE A 1 74 ? -2.728 -2.231 -3.328 1.00 0.00 74 PHE A C 4
ATOM 5142 O O . PHE A 1 74 ? -3.308 -1.514 -4.144 1.00 0.00 74 PHE A O 4
ATOM 5159 N N . MET A 1 75 ? -3.366 -3.069 -2.518 1.00 0.00 75 MET A N 4
ATOM 5160 C CA . MET A 1 75 ? -4.818 -3.199 -2.543 1.00 0.00 75 MET A CA 4
ATOM 5161 C C . MET A 1 75 ? -5.399 -3.076 -1.138 1.00 0.00 75 MET A C 4
ATOM 5162 O O . MET A 1 75 ? -4.898 -3.689 -0.195 1.00 0.00 75 MET A O 4
ATOM 5176 N N . ILE A 1 76 ? -6.455 -2.281 -1.007 1.00 0.00 76 ILE A N 4
ATOM 5177 C CA . ILE A 1 76 ? -7.103 -2.080 0.284 1.00 0.00 76 ILE A CA 4
ATOM 5178 C C . ILE A 1 76 ? -8.393 -2.889 0.383 1.00 0.00 76 ILE A C 4
ATOM 5179 O O . ILE A 1 76 ? -9.158 -2.979 -0.577 1.00 0.00 76 ILE A O 4
ATOM 5195 N N . LEU A 1 77 ? -8.627 -3.475 1.552 1.00 0.00 77 LEU A N 4
ATOM 5196 C CA . LEU A 1 77 ? -9.825 -4.277 1.780 1.00 0.00 77 LEU A CA 4
ATOM 5197 C C . LEU A 1 77 ? -10.520 -3.862 3.073 1.00 0.00 77 LEU A C 4
ATOM 5198 O O . LEU A 1 77 ? -9.875 -3.688 4.106 1.00 0.00 77 LEU A O 4
ATOM 5214 N N . GLU A 1 78 ? -11.838 -3.707 3.007 1.00 0.00 78 GLU A N 4
ATOM 5215 C CA . GLU A 1 78 ? -12.620 -3.314 4.173 1.00 0.00 78 GLU A CA 4
ATOM 5216 C C . GLU A 1 78 ? -12.897 -4.516 5.072 1.00 0.00 78 GLU A C 4
ATOM 5217 O O . GLU A 1 78 ? -12.537 -5.647 4.745 1.00 0.00 78 GLU A O 4
ATOM 5229 N N . LYS A 1 79 ? -13.538 -4.262 6.208 1.00 0.00 79 LYS A N 4
ATOM 5230 C CA . LYS A 1 79 ? -13.864 -5.320 7.156 1.00 0.00 79 LYS A CA 4
ATOM 5231 C C . LYS A 1 79 ? -14.855 -6.308 6.549 1.00 0.00 79 LYS A C 4
ATOM 5232 O O . LYS A 1 79 ? -16.053 -6.248 6.821 1.00 0.00 79 LYS A O 4
ATOM 5251 N N . GLY A 1 80 ? -14.346 -7.220 5.724 1.00 0.00 80 GLY A N 4
ATOM 5252 C CA . GLY A 1 80 ? -15.201 -8.208 5.093 1.00 0.00 80 GLY A CA 4
ATOM 5253 C C . GLY A 1 80 ? -14.989 -8.284 3.593 1.00 0.00 80 GLY A C 4
ATOM 5254 O O . GLY A 1 80 ? -15.884 -8.693 2.855 1.00 0.00 80 GLY A O 4
ATOM 5258 N N . GLN A 1 81 ? -13.803 -7.887 3.143 1.00 0.00 81 GLN A N 4
ATOM 5259 C CA . GLN A 1 81 ? -13.479 -7.909 1.722 1.00 0.00 81 GLN A CA 4
ATOM 5260 C C . GLN A 1 81 ? -12.167 -8.646 1.475 1.00 0.00 81 GLN A C 4
ATOM 5261 O O . GLN A 1 81 ? -11.236 -8.564 2.276 1.00 0.00 81 GLN A O 4
ATOM 5275 N N . LYS A 1 82 ? -12.100 -9.366 0.360 1.00 0.00 82 LYS A N 4
ATOM 5276 C CA . LYS A 1 82 ? -10.902 -10.117 0.005 1.00 0.00 82 LYS A CA 4
ATOM 5277 C C . LYS A 1 82 ? -10.243 -9.535 -1.241 1.00 0.00 82 LYS A C 4
ATOM 5278 O O . LYS A 1 82 ? -10.832 -8.707 -1.936 1.00 0.00 82 LYS A O 4
ATOM 5297 N N . TRP A 1 83 ? -9.022 -9.974 -1.519 1.00 0.00 83 TRP A N 4
ATOM 5298 C CA . TRP A 1 83 ? -8.283 -9.495 -2.683 1.00 0.00 83 TRP A CA 4
ATOM 5299 C C . TRP A 1 83 ? -8.702 -10.251 -3.939 1.00 0.00 83 TRP A C 4
ATOM 5300 O O . TRP A 1 83 ? -9.177 -11.384 -3.864 1.00 0.00 83 TRP A O 4
ATOM 5321 N N . MET A 1 84 ? -8.522 -9.616 -5.093 1.00 0.00 84 MET A N 4
ATOM 5322 C CA . MET A 1 84 ? -8.880 -10.230 -6.366 1.00 0.00 84 MET A CA 4
ATOM 5323 C C . MET A 1 84 ? -7.846 -9.902 -7.439 1.00 0.00 84 MET A C 4
ATOM 5324 O O . MET A 1 84 ? -7.277 -8.811 -7.471 1.00 0.00 84 MET A O 4
ATOM 5338 N N . PRO A 1 85 ? -7.596 -10.867 -8.337 1.00 0.00 85 PRO A N 4
ATOM 5339 C CA . PRO A 1 85 ? -6.630 -10.703 -9.426 1.00 0.00 85 PRO A CA 4
ATOM 5340 C C . PRO A 1 85 ? -7.107 -9.710 -10.480 1.00 0.00 85 PRO A C 4
ATOM 5341 O O . PRO A 1 85 ? -8.042 -8.943 -10.246 1.00 0.00 85 PRO A O 4
ATOM 5352 N N . SER A 1 86 ? -6.460 -9.729 -11.642 1.00 0.00 86 SER A N 4
ATOM 5353 C CA . SER A 1 86 ? -6.817 -8.827 -12.730 1.00 0.00 86 SER A CA 4
ATOM 5354 C C . SER A 1 86 ? -8.198 -9.164 -13.284 1.00 0.00 86 SER A C 4
ATOM 5355 O O . SER A 1 86 ? -8.368 -10.151 -13.999 1.00 0.00 86 SER A O 4
ATOM 5363 N N . GLY A 1 87 ? -9.182 -8.335 -12.949 1.00 0.00 87 GLY A N 4
ATOM 5364 C CA . GLY A 1 87 ? -10.536 -8.561 -13.421 1.00 0.00 87 GLY A CA 4
ATOM 5365 C C . GLY A 1 87 ? -10.669 -8.361 -14.917 1.00 0.00 87 GLY A C 4
ATOM 5366 O O . GLY A 1 87 ? -9.878 -7.655 -15.544 1.00 0.00 87 GLY A O 4
ATOM 5370 N N . PRO A 1 88 ? -11.690 -8.992 -15.514 1.00 0.00 88 PRO A N 4
ATOM 5371 C CA . PRO A 1 88 ? -11.949 -8.896 -16.954 1.00 0.00 88 PRO A CA 4
ATOM 5372 C C . PRO A 1 88 ? -12.438 -7.511 -17.364 1.00 0.00 88 PRO A C 4
ATOM 5373 O O . PRO A 1 88 ? -12.280 -7.101 -18.513 1.00 0.00 88 PRO A O 4
ATOM 5384 N N . SER A 1 89 ? -13.032 -6.794 -16.415 1.00 0.00 89 SER A N 4
ATOM 5385 C CA . SER A 1 89 ? -13.548 -5.456 -16.679 1.00 0.00 89 SER A CA 4
ATOM 5386 C C . SER A 1 89 ? -12.409 -4.448 -16.799 1.00 0.00 89 SER A C 4
ATOM 5387 O O . SER A 1 89 ? -11.278 -4.721 -16.392 1.00 0.00 89 SER A O 4
ATOM 5395 N N . SER A 1 90 ? -12.713 -3.284 -17.361 1.00 0.00 90 SER A N 4
ATOM 5396 C CA . SER A 1 90 ? -11.715 -2.236 -17.540 1.00 0.00 90 SER A CA 4
ATOM 5397 C C . SER A 1 90 ? -11.152 -1.787 -16.194 1.00 0.00 90 SER A C 4
ATOM 5398 O O . SER A 1 90 ? -11.898 -1.414 -15.290 1.00 0.00 90 SER A O 4
ATOM 5406 N N . GLY A 1 91 ? -9.829 -1.827 -16.071 1.00 0.00 91 GLY A N 4
ATOM 5407 C CA . GLY A 1 91 ? -9.187 -1.423 -14.833 1.00 0.00 91 GLY A CA 4
ATOM 5408 C C . GLY A 1 91 ? -7.675 -1.428 -14.936 1.00 0.00 91 GLY A C 4
ATOM 5409 O O . GLY A 1 91 ? -6.978 -1.570 -13.931 1.00 0.00 91 GLY A O 4
ATOM 5413 N N . GLY A 1 1 ? 10.769 19.450 18.646 1.00 0.00 1 GLY A N 5
ATOM 5414 C CA . GLY A 1 1 ? 9.808 18.919 17.698 1.00 0.00 1 GLY A CA 5
ATOM 5415 C C . GLY A 1 1 ? 10.370 18.827 16.293 1.00 0.00 1 GLY A C 5
ATOM 5416 O O . GLY A 1 1 ? 10.947 19.787 15.784 1.00 0.00 1 GLY A O 5
ATOM 5420 N N . SER A 1 2 ? 10.203 17.667 15.665 1.00 0.00 2 SER A N 5
ATOM 5421 C CA . SER A 1 2 ? 10.703 17.451 14.313 1.00 0.00 2 SER A CA 5
ATOM 5422 C C . SER A 1 2 ? 9.601 17.678 13.282 1.00 0.00 2 SER A C 5
ATOM 5423 O O . SER A 1 2 ? 8.470 17.227 13.458 1.00 0.00 2 SER A O 5
ATOM 5431 N N . SER A 1 3 ? 9.941 18.383 12.208 1.00 0.00 3 SER A N 5
ATOM 5432 C CA . SER A 1 3 ? 8.981 18.676 11.151 1.00 0.00 3 SER A CA 5
ATOM 5433 C C . SER A 1 3 ? 8.319 17.395 10.649 1.00 0.00 3 SER A C 5
ATOM 5434 O O . SER A 1 3 ? 8.888 16.310 10.747 1.00 0.00 3 SER A O 5
ATOM 5442 N N . GLY A 1 4 ? 7.110 17.533 10.111 1.00 0.00 4 GLY A N 5
ATOM 5443 C CA . GLY A 1 4 ? 6.390 16.380 9.602 1.00 0.00 4 GLY A CA 5
ATOM 5444 C C . GLY A 1 4 ? 6.627 15.135 10.433 1.00 0.00 4 GLY A C 5
ATOM 5445 O O . GLY A 1 4 ? 6.542 15.174 11.660 1.00 0.00 4 GLY A O 5
ATOM 5449 N N . SER A 1 5 ? 6.923 14.026 9.763 1.00 0.00 5 SER A N 5
ATOM 5450 C CA . SER A 1 5 ? 7.167 12.761 10.447 1.00 0.00 5 SER A CA 5
ATOM 5451 C C . SER A 1 5 ? 8.558 12.226 10.120 1.00 0.00 5 SER A C 5
ATOM 5452 O O . SER A 1 5 ? 9.462 12.263 10.954 1.00 0.00 5 SER A O 5
ATOM 5460 N N . SER A 1 6 ? 8.721 11.729 8.898 1.00 0.00 6 SER A N 5
ATOM 5461 C CA . SER A 1 6 ? 10.000 11.182 8.459 1.00 0.00 6 SER A CA 5
ATOM 5462 C C . SER A 1 6 ? 10.629 12.064 7.386 1.00 0.00 6 SER A C 5
ATOM 5463 O O . SER A 1 6 ? 10.039 13.055 6.956 1.00 0.00 6 SER A O 5
ATOM 5471 N N . GLY A 1 7 ? 11.832 11.698 6.957 1.00 0.00 7 GLY A N 5
ATOM 5472 C CA . GLY A 1 7 ? 12.523 12.466 5.938 1.00 0.00 7 GLY A CA 5
ATOM 5473 C C . GLY A 1 7 ? 12.302 11.909 4.544 1.00 0.00 7 GLY A C 5
ATOM 5474 O O . GLY A 1 7 ? 11.589 12.491 3.727 1.00 0.00 7 GLY A O 5
ATOM 5478 N N . PRO A 1 8 ? 12.927 10.759 4.257 1.00 0.00 8 PRO A N 5
ATOM 5479 C CA . PRO A 1 8 ? 12.813 10.099 2.953 1.00 0.00 8 PRO A CA 5
ATOM 5480 C C . PRO A 1 8 ? 11.422 9.518 2.718 1.00 0.00 8 PRO A C 5
ATOM 5481 O O . PRO A 1 8 ? 10.608 9.441 3.637 1.00 0.00 8 PRO A O 5
ATOM 5492 N N . ALA A 1 9 ? 11.158 9.110 1.480 1.00 0.00 9 ALA A N 5
ATOM 5493 C CA . ALA A 1 9 ? 9.867 8.532 1.125 1.00 0.00 9 ALA A CA 5
ATOM 5494 C C . ALA A 1 9 ? 9.956 7.751 -0.182 1.00 0.00 9 ALA A C 5
ATOM 5495 O O . ALA A 1 9 ? 10.754 8.080 -1.058 1.00 0.00 9 ALA A O 5
ATOM 5502 N N . ARG A 1 10 ? 9.130 6.717 -0.303 1.00 0.00 10 ARG A N 5
ATOM 5503 C CA . ARG A 1 10 ? 9.117 5.888 -1.502 1.00 0.00 10 ARG A CA 5
ATOM 5504 C C . ARG A 1 10 ? 7.742 5.910 -2.164 1.00 0.00 10 ARG A C 5
ATOM 5505 O O . ARG A 1 10 ? 6.707 5.933 -1.498 1.00 0.00 10 ARG A O 5
ATOM 5526 N N . PRO A 1 11 ? 7.730 5.903 -3.505 1.00 0.00 11 PRO A N 5
ATOM 5527 C CA . PRO A 1 11 ? 6.489 5.922 -4.285 1.00 0.00 11 PRO A CA 5
ATOM 5528 C C . PRO A 1 11 ? 5.714 4.613 -4.174 1.00 0.00 11 PRO A C 5
ATOM 5529 O O . PRO A 1 11 ? 6.302 3.531 -4.161 1.00 0.00 11 PRO A O 5
ATOM 5540 N N . PHE A 1 12 ? 4.392 4.718 -4.093 1.00 0.00 12 PHE A N 5
ATOM 5541 C CA . PHE A 1 12 ? 3.536 3.542 -3.982 1.00 0.00 12 PHE A CA 5
ATOM 5542 C C . PHE A 1 12 ? 2.195 3.779 -4.669 1.00 0.00 12 PHE A C 5
ATOM 5543 O O . PHE A 1 12 ? 1.670 4.892 -4.663 1.00 0.00 12 PHE A O 5
ATOM 5560 N N . ARG A 1 13 ? 1.646 2.723 -5.261 1.00 0.00 13 ARG A N 5
ATOM 5561 C CA . ARG A 1 13 ? 0.366 2.816 -5.954 1.00 0.00 13 ARG A CA 5
ATOM 5562 C C . ARG A 1 13 ? -0.719 2.057 -5.196 1.00 0.00 13 ARG A C 5
ATOM 5563 O O . ARG A 1 13 ? -0.553 0.883 -4.862 1.00 0.00 13 ARG A O 5
ATOM 5584 N N . VAL A 1 14 ? -1.830 2.736 -4.927 1.00 0.00 14 VAL A N 5
ATOM 5585 C CA . VAL A 1 14 ? -2.943 2.125 -4.209 1.00 0.00 14 VAL A CA 5
ATOM 5586 C C . VAL A 1 14 ? -4.179 2.022 -5.095 1.00 0.00 14 VAL A C 5
ATOM 5587 O O . VAL A 1 14 ? -4.513 2.955 -5.824 1.00 0.00 14 VAL A O 5
ATOM 5600 N N . SER A 1 15 ? -4.853 0.879 -5.029 1.00 0.00 15 SER A N 5
ATOM 5601 C CA . SER A 1 15 ? -6.052 0.651 -5.828 1.00 0.00 15 SER A CA 5
ATOM 5602 C C . SER A 1 15 ? -7.175 0.076 -4.971 1.00 0.00 15 SER A C 5
ATOM 5603 O O . SER A 1 15 ? -6.931 -0.682 -4.034 1.00 0.00 15 SER A O 5
ATOM 5611 N N . ASN A 1 16 ? -8.409 0.445 -5.300 1.00 0.00 16 ASN A N 5
ATOM 5612 C CA . ASN A 1 16 ? -9.572 -0.033 -4.562 1.00 0.00 16 ASN A CA 5
ATOM 5613 C C . ASN A 1 16 ? -9.799 -1.521 -4.807 1.00 0.00 16 ASN A C 5
ATOM 5614 O O . ASN A 1 16 ? -9.070 -2.154 -5.571 1.00 0.00 16 ASN A O 5
ATOM 5625 N N . HIS A 1 17 ? -10.816 -2.075 -4.152 1.00 0.00 17 HIS A N 5
ATOM 5626 C CA . HIS A 1 17 ? -11.139 -3.490 -4.300 1.00 0.00 17 HIS A CA 5
ATOM 5627 C C . HIS A 1 17 ? -11.443 -3.829 -5.756 1.00 0.00 17 HIS A C 5
ATOM 5628 O O . HIS A 1 17 ? -11.054 -4.887 -6.251 1.00 0.00 17 HIS A O 5
ATOM 5643 N N . ASP A 1 18 ? -12.140 -2.925 -6.436 1.00 0.00 18 ASP A N 5
ATOM 5644 C CA . ASP A 1 18 ? -12.495 -3.127 -7.836 1.00 0.00 18 ASP A CA 5
ATOM 5645 C C . ASP A 1 18 ? -11.343 -2.729 -8.752 1.00 0.00 18 ASP A C 5
ATOM 5646 O O . ASP A 1 18 ? -11.524 -2.571 -9.960 1.00 0.00 18 ASP A O 5
ATOM 5655 N N . ARG A 1 19 ? -10.159 -2.567 -8.170 1.00 0.00 19 ARG A N 5
ATOM 5656 C CA . ARG A 1 19 ? -8.979 -2.184 -8.935 1.00 0.00 19 ARG A CA 5
ATOM 5657 C C . ARG A 1 19 ? -9.343 -1.196 -10.039 1.00 0.00 19 ARG A C 5
ATOM 5658 O O . ARG A 1 19 ? -8.857 -1.302 -11.165 1.00 0.00 19 ARG A O 5
ATOM 5679 N N . SER A 1 20 ? -10.199 -0.236 -9.708 1.00 0.00 20 SER A N 5
ATOM 5680 C CA . SER A 1 20 ? -10.633 0.769 -10.672 1.00 0.00 20 SER A CA 5
ATOM 5681 C C . SER A 1 20 ? -10.063 2.140 -10.321 1.00 0.00 20 SER A C 5
ATOM 5682 O O . SER A 1 20 ? -9.904 2.999 -11.188 1.00 0.00 20 SER A O 5
ATOM 5690 N N . SER A 1 21 ? -9.758 2.337 -9.042 1.00 0.00 21 SER A N 5
ATOM 5691 C CA . SER A 1 21 ? -9.210 3.604 -8.573 1.00 0.00 21 SER A CA 5
ATOM 5692 C C . SER A 1 21 ? -7.689 3.538 -8.482 1.00 0.00 21 SER A C 5
ATOM 5693 O O . SER A 1 21 ? -7.111 2.460 -8.343 1.00 0.00 21 SER A O 5
ATOM 5701 N N . ARG A 1 22 ? -7.046 4.698 -8.562 1.00 0.00 22 ARG A N 5
ATOM 5702 C CA . ARG A 1 22 ? -5.592 4.773 -8.489 1.00 0.00 22 ARG A CA 5
ATOM 5703 C C . ARG A 1 22 ? -5.150 5.950 -7.624 1.00 0.00 22 ARG A C 5
ATOM 5704 O O . ARG A 1 22 ? -5.385 7.108 -7.968 1.00 0.00 22 ARG A O 5
ATOM 5725 N N . ARG A 1 23 ? -4.509 5.644 -6.501 1.00 0.00 23 ARG A N 5
ATOM 5726 C CA . ARG A 1 23 ? -4.037 6.677 -5.587 1.00 0.00 23 ARG A CA 5
ATOM 5727 C C . ARG A 1 23 ? -2.597 6.407 -5.161 1.00 0.00 23 ARG A C 5
ATOM 5728 O O . ARG A 1 23 ? -2.292 5.361 -4.591 1.00 0.00 23 ARG A O 5
ATOM 5749 N N . GLY A 1 24 ? -1.713 7.362 -5.442 1.00 0.00 24 GLY A N 5
ATOM 5750 C CA . GLY A 1 24 ? -0.316 7.209 -5.083 1.00 0.00 24 GLY A CA 5
ATOM 5751 C C . GLY A 1 24 ? 0.044 7.965 -3.820 1.00 0.00 24 GLY A C 5
ATOM 5752 O O . GLY A 1 24 ? -0.224 9.162 -3.706 1.00 0.00 24 GLY A O 5
ATOM 5756 N N . VAL A 1 25 ? 0.652 7.268 -2.865 1.00 0.00 25 VAL A N 5
ATOM 5757 C CA . VAL A 1 25 ? 1.048 7.882 -1.604 1.00 0.00 25 VAL A CA 5
ATOM 5758 C C . VAL A 1 25 ? 2.526 7.640 -1.317 1.00 0.00 25 VAL A C 5
ATOM 5759 O O . VAL A 1 25 ? 3.057 6.568 -1.600 1.00 0.00 25 VAL A O 5
ATOM 5772 N N . MET A 1 26 ? 3.185 8.647 -0.750 1.00 0.00 26 MET A N 5
ATOM 5773 C CA . MET A 1 26 ? 4.602 8.542 -0.422 1.00 0.00 26 MET A CA 5
ATOM 5774 C C . MET A 1 26 ? 4.797 8.279 1.068 1.00 0.00 26 MET A C 5
ATOM 5775 O O . MET A 1 26 ? 4.459 9.115 1.904 1.00 0.00 26 MET A O 5
ATOM 5789 N N . ALA A 1 27 ? 5.346 7.112 1.390 1.00 0.00 27 ALA A N 5
ATOM 5790 C CA . ALA A 1 27 ? 5.587 6.740 2.779 1.00 0.00 27 ALA A CA 5
ATOM 5791 C C . ALA A 1 27 ? 6.943 6.060 2.937 1.00 0.00 27 ALA A C 5
ATOM 5792 O O . ALA A 1 27 ? 7.335 5.236 2.111 1.00 0.00 27 ALA A O 5
ATOM 5799 N N . SER A 1 28 ? 7.656 6.413 4.002 1.00 0.00 28 SER A N 5
ATOM 5800 C CA . SER A 1 28 ? 8.970 5.840 4.266 1.00 0.00 28 SER A CA 5
ATOM 5801 C C . SER A 1 28 ? 8.844 4.459 4.901 1.00 0.00 28 SER A C 5
ATOM 5802 O O . SER A 1 28 ? 9.792 3.674 4.902 1.00 0.00 28 SER A O 5
ATOM 5810 N N . SER A 1 29 ? 7.665 4.168 5.440 1.00 0.00 29 SER A N 5
ATOM 5811 C CA . SER A 1 29 ? 7.413 2.883 6.082 1.00 0.00 29 SER A CA 5
ATOM 5812 C C . SER A 1 29 ? 6.004 2.388 5.772 1.00 0.00 29 SER A C 5
ATOM 5813 O O . SER A 1 29 ? 5.216 3.083 5.129 1.00 0.00 29 SER A O 5
ATOM 5821 N N . LEU A 1 30 ? 5.692 1.182 6.235 1.00 0.00 30 LEU A N 5
ATOM 5822 C CA . LEU A 1 30 ? 4.377 0.591 6.008 1.00 0.00 30 LEU A CA 5
ATOM 5823 C C . LEU A 1 30 ? 3.311 1.305 6.832 1.00 0.00 30 LEU A C 5
ATOM 5824 O O . LEU A 1 30 ? 2.280 1.720 6.304 1.00 0.00 30 LEU A O 5
ATOM 5840 N N . GLN A 1 31 ? 3.568 1.445 8.130 1.00 0.00 31 GLN A N 5
ATOM 5841 C CA . GLN A 1 31 ? 2.630 2.110 9.025 1.00 0.00 31 GLN A CA 5
ATOM 5842 C C . GLN A 1 31 ? 2.197 3.458 8.459 1.00 0.00 31 GLN A C 5
ATOM 5843 O O . GLN A 1 31 ? 1.006 3.717 8.291 1.00 0.00 31 GLN A O 5
ATOM 5857 N N . GLU A 1 32 ? 3.173 4.312 8.167 1.00 0.00 32 GLU A N 5
ATOM 5858 C CA . GLU A 1 32 ? 2.891 5.635 7.620 1.00 0.00 32 GLU A CA 5
ATOM 5859 C C . GLU A 1 32 ? 1.950 5.539 6.423 1.00 0.00 32 GLU A C 5
ATOM 5860 O O . GLU A 1 32 ? 0.924 6.218 6.369 1.00 0.00 32 GLU A O 5
ATOM 5872 N N . LEU A 1 33 ? 2.307 4.692 5.463 1.00 0.00 33 LEU A N 5
ATOM 5873 C CA . LEU A 1 33 ? 1.495 4.506 4.265 1.00 0.00 33 LEU A CA 5
ATOM 5874 C C . LEU A 1 33 ? 0.078 4.076 4.629 1.00 0.00 33 LEU A C 5
ATOM 5875 O O . LEU A 1 33 ? -0.873 4.844 4.475 1.00 0.00 33 LEU A O 5
ATOM 5891 N N . ILE A 1 34 ? -0.056 2.846 5.114 1.00 0.00 34 ILE A N 5
ATOM 5892 C CA . ILE A 1 34 ? -1.356 2.315 5.503 1.00 0.00 34 ILE A CA 5
ATOM 5893 C C . ILE A 1 34 ? -2.252 3.413 6.064 1.00 0.00 34 ILE A C 5
ATOM 5894 O O . ILE A 1 34 ? -3.321 3.696 5.520 1.00 0.00 34 ILE A O 5
ATOM 5910 N N . SER A 1 35 ? -1.810 4.031 7.153 1.00 0.00 35 SER A N 5
ATOM 5911 C CA . SER A 1 35 ? -2.573 5.099 7.791 1.00 0.00 35 SER A CA 5
ATOM 5912 C C . SER A 1 35 ? -2.938 6.182 6.781 1.00 0.00 35 SER A C 5
ATOM 5913 O O . SER A 1 35 ? -4.061 6.688 6.773 1.00 0.00 35 SER A O 5
ATOM 5921 N N . LYS A 1 36 ? -1.982 6.535 5.929 1.00 0.00 36 LYS A N 5
ATOM 5922 C CA . LYS A 1 36 ? -2.200 7.558 4.912 1.00 0.00 36 LYS A CA 5
ATOM 5923 C C . LYS A 1 36 ? -3.272 7.119 3.920 1.00 0.00 36 LYS A C 5
ATOM 5924 O O . LYS A 1 36 ? -4.266 7.815 3.715 1.00 0.00 36 LYS A O 5
ATOM 5943 N N . THR A 1 37 ? -3.064 5.958 3.306 1.00 0.00 37 THR A N 5
ATOM 5944 C CA . THR A 1 37 ? -4.012 5.425 2.337 1.00 0.00 37 THR A CA 5
ATOM 5945 C C . THR A 1 37 ? -5.448 5.712 2.758 1.00 0.00 37 THR A C 5
ATOM 5946 O O . THR A 1 37 ? -6.258 6.187 1.959 1.00 0.00 37 THR A O 5
ATOM 5957 N N . LEU A 1 38 ? -5.761 5.421 4.016 1.00 0.00 38 LEU A N 5
ATOM 5958 C CA . LEU A 1 38 ? -7.102 5.649 4.544 1.00 0.00 38 LEU A CA 5
ATOM 5959 C C . LEU A 1 38 ? -7.595 7.049 4.191 1.00 0.00 38 LEU A C 5
ATOM 5960 O O . LEU A 1 38 ? -8.717 7.221 3.716 1.00 0.00 38 LEU A O 5
ATOM 5976 N N . ASP A 1 39 ? -6.749 8.045 4.426 1.00 0.00 39 ASP A N 5
ATOM 5977 C CA . ASP A 1 39 ? -7.097 9.430 4.131 1.00 0.00 39 ASP A CA 5
ATOM 5978 C C . ASP A 1 39 ? -7.155 9.667 2.625 1.00 0.00 39 ASP A C 5
ATOM 5979 O O . ASP A 1 39 ? -7.970 10.452 2.141 1.00 0.00 39 ASP A O 5
ATOM 5988 N N . ALA A 1 40 ? -6.285 8.981 1.889 1.00 0.00 40 ALA A N 5
ATOM 5989 C CA . ALA A 1 40 ? -6.239 9.116 0.439 1.00 0.00 40 ALA A CA 5
ATOM 5990 C C . ALA A 1 40 ? -7.564 8.704 -0.194 1.00 0.00 40 ALA A C 5
ATOM 5991 O O . ALA A 1 40 ? -8.100 9.409 -1.050 1.00 0.00 40 ALA A O 5
ATOM 5998 N N . LEU A 1 41 ? -8.086 7.559 0.232 1.00 0.00 41 LEU A N 5
ATOM 5999 C CA . LEU A 1 41 ? -9.349 7.053 -0.293 1.00 0.00 41 LEU A CA 5
ATOM 6000 C C . LEU A 1 41 ? -10.519 7.493 0.581 1.00 0.00 41 LEU A C 5
ATOM 6001 O O . LEU A 1 41 ? -11.654 7.062 0.381 1.00 0.00 41 LEU A O 5
ATOM 6017 N N . VAL A 1 42 ? -10.233 8.356 1.552 1.00 0.00 42 VAL A N 5
ATOM 6018 C CA . VAL A 1 42 ? -11.262 8.857 2.456 1.00 0.00 42 VAL A CA 5
ATOM 6019 C C . VAL A 1 42 ? -12.229 7.749 2.857 1.00 0.00 42 VAL A C 5
ATOM 6020 O O . VAL A 1 42 ? -13.442 7.957 2.904 1.00 0.00 42 VAL A O 5
ATOM 6033 N N . ILE A 1 43 ? -11.684 6.573 3.147 1.00 0.00 43 ILE A N 5
ATOM 6034 C CA . ILE A 1 43 ? -12.499 5.431 3.547 1.00 0.00 43 ILE A CA 5
ATOM 6035 C C . ILE A 1 43 ? -13.392 5.782 4.732 1.00 0.00 43 ILE A C 5
ATOM 6036 O O . ILE A 1 43 ? -12.955 6.435 5.680 1.00 0.00 43 ILE A O 5
ATOM 6052 N N . ALA A 1 44 ? -14.644 5.343 4.673 1.00 0.00 44 ALA A N 5
ATOM 6053 C CA . ALA A 1 44 ? -15.598 5.606 5.743 1.00 0.00 44 ALA A CA 5
ATOM 6054 C C . ALA A 1 44 ? -15.078 5.094 7.081 1.00 0.00 44 ALA A C 5
ATOM 6055 O O . ALA A 1 44 ? -15.011 5.837 8.060 1.00 0.00 44 ALA A O 5
ATOM 6062 N N . THR A 1 45 ? -14.711 3.816 7.118 1.00 0.00 45 THR A N 5
ATOM 6063 C CA . THR A 1 45 ? -14.198 3.203 8.336 1.00 0.00 45 THR A CA 5
ATOM 6064 C C . THR A 1 45 ? -12.677 3.105 8.305 1.00 0.00 45 THR A C 5
ATOM 6065 O O . THR A 1 45 ? -12.054 3.298 7.261 1.00 0.00 45 THR A O 5
ATOM 6076 N N . GLY A 1 46 ? -12.083 2.806 9.456 1.00 0.00 46 GLY A N 5
ATOM 6077 C CA . GLY A 1 46 ? -10.638 2.688 9.538 1.00 0.00 46 GLY A CA 5
ATOM 6078 C C . GLY A 1 46 ? -10.163 1.260 9.355 1.00 0.00 46 GLY A C 5
ATOM 6079 O O . GLY A 1 46 ? -9.251 0.997 8.570 1.00 0.00 46 GLY A O 5
ATOM 6083 N N . LEU A 1 47 ? -10.778 0.336 10.083 1.00 0.00 47 LEU A N 5
ATOM 6084 C CA . LEU A 1 47 ? -10.412 -1.074 10.000 1.00 0.00 47 LEU A CA 5
ATOM 6085 C C . LEU A 1 47 ? -10.264 -1.513 8.547 1.00 0.00 47 LEU A C 5
ATOM 6086 O O . LEU A 1 47 ? -11.248 -1.840 7.882 1.00 0.00 47 LEU A O 5
ATOM 6102 N N . VAL A 1 48 ? -9.027 -1.520 8.058 1.00 0.00 48 VAL A N 5
ATOM 6103 C CA . VAL A 1 48 ? -8.750 -1.922 6.684 1.00 0.00 48 VAL A CA 5
ATOM 6104 C C . VAL A 1 48 ? -7.543 -2.852 6.618 1.00 0.00 48 VAL A C 5
ATOM 6105 O O . VAL A 1 48 ? -6.707 -2.869 7.522 1.00 0.00 48 VAL A O 5
ATOM 6118 N N . THR A 1 49 ? -7.459 -3.625 5.539 1.00 0.00 49 THR A N 5
ATOM 6119 C CA . THR A 1 49 ? -6.355 -4.559 5.354 1.00 0.00 49 THR A CA 5
ATOM 6120 C C . THR A 1 49 ? -5.589 -4.256 4.072 1.00 0.00 49 THR A C 5
ATOM 6121 O O . THR A 1 49 ? -6.146 -4.313 2.975 1.00 0.00 49 THR A O 5
ATOM 6132 N N . LEU A 1 50 ? -4.309 -3.935 4.216 1.00 0.00 50 LEU A N 5
ATOM 6133 C CA . LEU A 1 50 ? -3.463 -3.624 3.068 1.00 0.00 50 LEU A CA 5
ATOM 6134 C C . LEU A 1 50 ? -2.781 -4.880 2.537 1.00 0.00 50 LEU A C 5
ATOM 6135 O O . LEU A 1 50 ? -2.182 -5.642 3.296 1.00 0.00 50 LEU A O 5
ATOM 6151 N N . VAL A 1 51 ? -2.875 -5.090 1.228 1.00 0.00 51 VAL A N 5
ATOM 6152 C CA . VAL A 1 51 ? -2.265 -6.253 0.593 1.00 0.00 51 VAL A CA 5
ATOM 6153 C C . VAL A 1 51 ? -1.651 -5.885 -0.753 1.00 0.00 51 VAL A C 5
ATOM 6154 O O . VAL A 1 51 ? -1.770 -4.748 -1.212 1.00 0.00 51 VAL A O 5
ATOM 6167 N N . LEU A 1 52 ? -0.996 -6.854 -1.382 1.00 0.00 52 LEU A N 5
ATOM 6168 C CA . LEU A 1 52 ? -0.363 -6.634 -2.678 1.00 0.00 52 LEU A CA 5
ATOM 6169 C C . LEU A 1 52 ? -1.373 -6.787 -3.810 1.00 0.00 52 LEU A C 5
ATOM 6170 O O . LEU A 1 52 ? -2.180 -7.715 -3.813 1.00 0.00 52 LEU A O 5
ATOM 6186 N N . GLU A 1 53 ? -1.321 -5.870 -4.771 1.00 0.00 53 GLU A N 5
ATOM 6187 C CA . GLU A 1 53 ? -2.230 -5.903 -5.910 1.00 0.00 53 GLU A CA 5
ATOM 6188 C C . GLU A 1 53 ? -1.773 -6.931 -6.942 1.00 0.00 53 GLU A C 5
ATOM 6189 O O . GLU A 1 53 ? -2.285 -6.973 -8.059 1.00 0.00 53 GLU A O 5
ATOM 6201 N N . GLU A 1 54 ? -0.805 -7.757 -6.555 1.00 0.00 54 GLU A N 5
ATOM 6202 C CA . GLU A 1 54 ? -0.278 -8.784 -7.448 1.00 0.00 54 GLU A CA 5
ATOM 6203 C C . GLU A 1 54 ? -0.848 -10.155 -7.097 1.00 0.00 54 GLU A C 5
ATOM 6204 O O . GLU A 1 54 ? -1.365 -10.863 -7.962 1.00 0.00 54 GLU A O 5
ATOM 6216 N N . ASP A 1 55 ? -0.751 -10.522 -5.824 1.00 0.00 55 ASP A N 5
ATOM 6217 C CA . ASP A 1 55 ? -1.258 -11.807 -5.358 1.00 0.00 55 ASP A CA 5
ATOM 6218 C C . ASP A 1 55 ? -2.210 -11.621 -4.181 1.00 0.00 55 ASP A C 5
ATOM 6219 O O . ASP A 1 55 ? -2.895 -12.557 -3.770 1.00 0.00 55 ASP A O 5
ATOM 6228 N N . GLY A 1 56 ? -2.247 -10.406 -3.642 1.00 0.00 56 GLY A N 5
ATOM 6229 C CA . GLY A 1 56 ? -3.117 -10.121 -2.516 1.00 0.00 56 GLY A CA 5
ATOM 6230 C C . GLY A 1 56 ? -2.525 -10.573 -1.196 1.00 0.00 56 GLY A C 5
ATOM 6231 O O . GLY A 1 56 ? -3.239 -11.071 -0.325 1.00 0.00 56 GLY A O 5
ATOM 6235 N N . THR A 1 57 ? -1.215 -10.401 -1.046 1.00 0.00 57 THR A N 5
ATOM 6236 C CA . THR A 1 57 ? -0.527 -10.798 0.176 1.00 0.00 57 THR A CA 5
ATOM 6237 C C . THR A 1 57 ? -0.662 -9.729 1.254 1.00 0.00 57 THR A C 5
ATOM 6238 O O . THR A 1 57 ? -0.289 -8.573 1.049 1.00 0.00 57 THR A O 5
ATOM 6249 N N . VAL A 1 58 ? -1.197 -10.122 2.406 1.00 0.00 58 VAL A N 5
ATOM 6250 C CA . VAL A 1 58 ? -1.379 -9.198 3.519 1.00 0.00 58 VAL A CA 5
ATOM 6251 C C . VAL A 1 58 ? -0.043 -8.637 3.992 1.00 0.00 58 VAL A C 5
ATOM 6252 O O . VAL A 1 58 ? 0.791 -9.363 4.534 1.00 0.00 58 VAL A O 5
ATOM 6265 N N . VAL A 1 59 ? 0.155 -7.339 3.785 1.00 0.00 59 VAL A N 5
ATOM 6266 C CA . VAL A 1 59 ? 1.390 -6.679 4.192 1.00 0.00 59 VAL A CA 5
ATOM 6267 C C . VAL A 1 59 ? 1.225 -5.988 5.541 1.00 0.00 59 VAL A C 5
ATOM 6268 O O . VAL A 1 59 ? 0.863 -4.814 5.609 1.00 0.00 59 VAL A O 5
ATOM 6281 N N . ASP A 1 60 ? 1.494 -6.725 6.613 1.00 0.00 60 ASP A N 5
ATOM 6282 C CA . ASP A 1 60 ? 1.378 -6.183 7.962 1.00 0.00 60 ASP A CA 5
ATOM 6283 C C . ASP A 1 60 ? 2.725 -6.206 8.676 1.00 0.00 60 ASP A C 5
ATOM 6284 O O . ASP A 1 60 ? 2.791 -6.156 9.905 1.00 0.00 60 ASP A O 5
ATOM 6293 N N . THR A 1 61 ? 3.800 -6.285 7.897 1.00 0.00 61 THR A N 5
ATOM 6294 C CA . THR A 1 61 ? 5.146 -6.317 8.454 1.00 0.00 61 THR A CA 5
ATOM 6295 C C . THR A 1 61 ? 6.012 -5.209 7.865 1.00 0.00 61 THR A C 5
ATOM 6296 O O . THR A 1 61 ? 5.939 -4.920 6.671 1.00 0.00 61 THR A O 5
ATOM 6307 N N . GLU A 1 62 ? 6.830 -4.590 8.712 1.00 0.00 62 GLU A N 5
ATOM 6308 C CA . GLU A 1 62 ? 7.709 -3.513 8.273 1.00 0.00 62 GLU A CA 5
ATOM 6309 C C . GLU A 1 62 ? 8.915 -4.067 7.519 1.00 0.00 62 GLU A C 5
ATOM 6310 O O . GLU A 1 62 ? 9.351 -3.497 6.520 1.00 0.00 62 GLU A O 5
ATOM 6322 N N . GLU A 1 63 ? 9.449 -5.183 8.006 1.00 0.00 63 GLU A N 5
ATOM 6323 C CA . GLU A 1 63 ? 10.604 -5.813 7.380 1.00 0.00 63 GLU A CA 5
ATOM 6324 C C . GLU A 1 63 ? 10.313 -6.157 5.921 1.00 0.00 63 GLU A C 5
ATOM 6325 O O . GLU A 1 63 ? 11.196 -6.084 5.066 1.00 0.00 63 GLU A O 5
ATOM 6337 N N . PHE A 1 64 ? 9.068 -6.531 5.646 1.00 0.00 64 PHE A N 5
ATOM 6338 C CA . PHE A 1 64 ? 8.660 -6.887 4.292 1.00 0.00 64 PHE A CA 5
ATOM 6339 C C . PHE A 1 64 ? 8.384 -5.638 3.460 1.00 0.00 64 PHE A C 5
ATOM 6340 O O . PHE A 1 64 ? 8.581 -5.632 2.245 1.00 0.00 64 PHE A O 5
ATOM 6357 N N . PHE A 1 65 ? 7.929 -4.580 4.124 1.00 0.00 65 PHE A N 5
ATOM 6358 C CA . PHE A 1 65 ? 7.626 -3.326 3.447 1.00 0.00 65 PHE A CA 5
ATOM 6359 C C . PHE A 1 65 ? 8.907 -2.597 3.052 1.00 0.00 65 PHE A C 5
ATOM 6360 O O . PHE A 1 65 ? 8.971 -1.961 2.001 1.00 0.00 65 PHE A O 5
ATOM 6377 N N . GLN A 1 66 ? 9.923 -2.695 3.903 1.00 0.00 66 GLN A N 5
ATOM 6378 C CA . GLN A 1 66 ? 11.202 -2.044 3.644 1.00 0.00 66 GLN A CA 5
ATOM 6379 C C . GLN A 1 66 ? 11.903 -2.680 2.448 1.00 0.00 66 GLN A C 5
ATOM 6380 O O . GLN A 1 66 ? 12.841 -2.110 1.890 1.00 0.00 66 GLN A O 5
ATOM 6394 N N . THR A 1 67 ? 11.442 -3.865 2.059 1.00 0.00 67 THR A N 5
ATOM 6395 C CA . THR A 1 67 ? 12.026 -4.580 0.930 1.00 0.00 67 THR A CA 5
ATOM 6396 C C . THR A 1 67 ? 11.322 -4.220 -0.372 1.00 0.00 67 THR A C 5
ATOM 6397 O O . THR A 1 67 ? 11.931 -4.225 -1.442 1.00 0.00 67 THR A O 5
ATOM 6408 N N . LEU A 1 68 ? 10.034 -3.906 -0.275 1.00 0.00 68 LEU A N 5
ATOM 6409 C CA . LEU A 1 68 ? 9.246 -3.542 -1.448 1.00 0.00 68 LEU A CA 5
ATOM 6410 C C . LEU A 1 68 ? 9.946 -2.457 -2.260 1.00 0.00 68 LEU A C 5
ATOM 6411 O O . LEU A 1 68 ? 10.368 -1.437 -1.718 1.00 0.00 68 LEU A O 5
ATOM 6427 N N . GLY A 1 69 ? 10.063 -2.685 -3.565 1.00 0.00 69 GLY A N 5
ATOM 6428 C CA . GLY A 1 69 ? 10.711 -1.718 -4.432 1.00 0.00 69 GLY A CA 5
ATOM 6429 C C . GLY A 1 69 ? 9.932 -0.422 -4.537 1.00 0.00 69 GLY A C 5
ATOM 6430 O O . GLY A 1 69 ? 9.091 -0.124 -3.689 1.00 0.00 69 GLY A O 5
ATOM 6434 N N . ASP A 1 70 ? 10.214 0.351 -5.580 1.00 0.00 70 ASP A N 5
ATOM 6435 C CA . ASP A 1 70 ? 9.536 1.624 -5.793 1.00 0.00 70 ASP A CA 5
ATOM 6436 C C . ASP A 1 70 ? 8.330 1.450 -6.711 1.00 0.00 70 ASP A C 5
ATOM 6437 O O . ASP A 1 70 ? 8.331 0.595 -7.597 1.00 0.00 70 ASP A O 5
ATOM 6446 N N . ASN A 1 71 ? 7.303 2.265 -6.493 1.00 0.00 71 ASN A N 5
ATOM 6447 C CA . ASN A 1 71 ? 6.090 2.199 -7.300 1.00 0.00 71 ASN A CA 5
ATOM 6448 C C . ASN A 1 71 ? 5.405 0.845 -7.144 1.00 0.00 71 ASN A C 5
ATOM 6449 O O . ASN A 1 71 ? 5.006 0.221 -8.126 1.00 0.00 71 ASN A O 5
ATOM 6460 N N . THR A 1 72 ? 5.270 0.397 -5.899 1.00 0.00 72 THR A N 5
ATOM 6461 C CA . THR A 1 72 ? 4.634 -0.882 -5.612 1.00 0.00 72 THR A CA 5
ATOM 6462 C C . THR A 1 72 ? 3.122 -0.729 -5.489 1.00 0.00 72 THR A C 5
ATOM 6463 O O . THR A 1 72 ? 2.633 0.152 -4.784 1.00 0.00 72 THR A O 5
ATOM 6474 N N . HIS A 1 73 ? 2.386 -1.594 -6.181 1.00 0.00 73 HIS A N 5
ATOM 6475 C CA . HIS A 1 73 ? 0.928 -1.555 -6.150 1.00 0.00 73 HIS A CA 5
ATOM 6476 C C . HIS A 1 73 ? 0.397 -2.194 -4.870 1.00 0.00 73 HIS A C 5
ATOM 6477 O O . HIS A 1 73 ? 1.001 -3.119 -4.328 1.00 0.00 73 HIS A O 5
ATOM 6492 N N . PHE A 1 74 ? -0.737 -1.692 -4.391 1.00 0.00 74 PHE A N 5
ATOM 6493 C CA . PHE A 1 74 ? -1.349 -2.212 -3.174 1.00 0.00 74 PHE A CA 5
ATOM 6494 C C . PHE A 1 74 ? -2.865 -2.311 -3.327 1.00 0.00 74 PHE A C 5
ATOM 6495 O O . PHE A 1 74 ? -3.448 -1.716 -4.231 1.00 0.00 74 PHE A O 5
ATOM 6512 N N . MET A 1 75 ? -3.494 -3.070 -2.436 1.00 0.00 75 MET A N 5
ATOM 6513 C CA . MET A 1 75 ? -4.942 -3.248 -2.471 1.00 0.00 75 MET A CA 5
ATOM 6514 C C . MET A 1 75 ? -5.544 -3.074 -1.081 1.00 0.00 75 MET A C 5
ATOM 6515 O O . MET A 1 75 ? -5.153 -3.758 -0.134 1.00 0.00 75 MET A O 5
ATOM 6529 N N . ILE A 1 76 ? -6.497 -2.156 -0.965 1.00 0.00 76 ILE A N 5
ATOM 6530 C CA . ILE A 1 76 ? -7.154 -1.894 0.310 1.00 0.00 76 ILE A CA 5
ATOM 6531 C C . ILE A 1 76 ? -8.499 -2.610 0.392 1.00 0.00 76 ILE A C 5
ATOM 6532 O O . ILE A 1 76 ? -9.357 -2.444 -0.476 1.00 0.00 76 ILE A O 5
ATOM 6548 N N . LEU A 1 77 ? -8.676 -3.403 1.443 1.00 0.00 77 LEU A N 5
ATOM 6549 C CA . LEU A 1 77 ? -9.917 -4.144 1.642 1.00 0.00 77 LEU A CA 5
ATOM 6550 C C . LEU A 1 77 ? -10.558 -3.783 2.977 1.00 0.00 77 LEU A C 5
ATOM 6551 O O . LEU A 1 77 ? -9.974 -4.006 4.037 1.00 0.00 77 LEU A O 5
ATOM 6567 N N . GLU A 1 78 ? -11.764 -3.225 2.918 1.00 0.00 78 GLU A N 5
ATOM 6568 C CA . GLU A 1 78 ? -12.485 -2.835 4.124 1.00 0.00 78 GLU A CA 5
ATOM 6569 C C . GLU A 1 78 ? -12.968 -4.063 4.890 1.00 0.00 78 GLU A C 5
ATOM 6570 O O . GLU A 1 78 ? -12.845 -5.193 4.418 1.00 0.00 78 GLU A O 5
ATOM 6582 N N . LYS A 1 79 ? -13.518 -3.834 6.078 1.00 0.00 79 LYS A N 5
ATOM 6583 C CA . LYS A 1 79 ? -14.021 -4.919 6.912 1.00 0.00 79 LYS A CA 5
ATOM 6584 C C . LYS A 1 79 ? -15.135 -5.680 6.201 1.00 0.00 79 LYS A C 5
ATOM 6585 O O . LYS A 1 79 ? -16.316 -5.433 6.434 1.00 0.00 79 LYS A O 5
ATOM 6604 N N . GLY A 1 80 ? -14.748 -6.610 5.331 1.00 0.00 80 GLY A N 5
ATOM 6605 C CA . GLY A 1 80 ? -15.726 -7.394 4.601 1.00 0.00 80 GLY A CA 5
ATOM 6606 C C . GLY A 1 80 ? -15.420 -7.466 3.118 1.00 0.00 80 GLY A C 5
ATOM 6607 O O . GLY A 1 80 ? -16.330 -7.450 2.289 1.00 0.00 80 GLY A O 5
ATOM 6611 N N . GLN A 1 81 ? -14.137 -7.545 2.782 1.00 0.00 81 GLN A N 5
ATOM 6612 C CA . GLN A 1 81 ? -13.713 -7.617 1.389 1.00 0.00 81 GLN A CA 5
ATOM 6613 C C . GLN A 1 81 ? -12.475 -8.494 1.240 1.00 0.00 81 GLN A C 5
ATOM 6614 O O . GLN A 1 81 ? -11.739 -8.716 2.202 1.00 0.00 81 GLN A O 5
ATOM 6628 N N . LYS A 1 82 ? -12.250 -8.992 0.029 1.00 0.00 82 LYS A N 5
ATOM 6629 C CA . LYS A 1 82 ? -11.101 -9.844 -0.248 1.00 0.00 82 LYS A CA 5
ATOM 6630 C C . LYS A 1 82 ? -10.384 -9.396 -1.517 1.00 0.00 82 LYS A C 5
ATOM 6631 O O . LYS A 1 82 ? -10.941 -8.654 -2.326 1.00 0.00 82 LYS A O 5
ATOM 6650 N N . TRP A 1 83 ? -9.148 -9.853 -1.685 1.00 0.00 83 TRP A N 5
ATOM 6651 C CA . TRP A 1 83 ? -8.356 -9.499 -2.858 1.00 0.00 83 TRP A CA 5
ATOM 6652 C C . TRP A 1 83 ? -8.769 -10.334 -4.065 1.00 0.00 83 TRP A C 5
ATOM 6653 O O . TRP A 1 83 ? -9.097 -11.513 -3.933 1.00 0.00 83 TRP A O 5
ATOM 6674 N N . MET A 1 84 ? -8.749 -9.716 -5.241 1.00 0.00 84 MET A N 5
ATOM 6675 C CA . MET A 1 84 ? -9.121 -10.404 -6.472 1.00 0.00 84 MET A CA 5
ATOM 6676 C C . MET A 1 84 ? -8.076 -10.174 -7.559 1.00 0.00 84 MET A C 5
ATOM 6677 O O . MET A 1 84 ? -7.496 -9.095 -7.679 1.00 0.00 84 MET A O 5
ATOM 6691 N N . PRO A 1 85 ? -7.829 -11.212 -8.372 1.00 0.00 85 PRO A N 5
ATOM 6692 C CA . PRO A 1 85 ? -6.852 -11.148 -9.465 1.00 0.00 85 PRO A CA 5
ATOM 6693 C C . PRO A 1 85 ? -7.314 -10.243 -10.601 1.00 0.00 85 PRO A C 5
ATOM 6694 O O . PRO A 1 85 ? -8.372 -9.619 -10.520 1.00 0.00 85 PRO A O 5
ATOM 6705 N N . SER A 1 86 ? -6.514 -10.175 -11.660 1.00 0.00 86 SER A N 5
ATOM 6706 C CA . SER A 1 86 ? -6.838 -9.342 -12.812 1.00 0.00 86 SER A CA 5
ATOM 6707 C C . SER A 1 86 ? -7.638 -10.131 -13.844 1.00 0.00 86 SER A C 5
ATOM 6708 O O . SER A 1 86 ? -7.204 -11.185 -14.309 1.00 0.00 86 SER A O 5
ATOM 6716 N N . GLY A 1 87 ? -8.810 -9.613 -14.199 1.00 0.00 87 GLY A N 5
ATOM 6717 C CA . GLY A 1 87 ? -9.653 -10.281 -15.173 1.00 0.00 87 GLY A CA 5
ATOM 6718 C C . GLY A 1 87 ? -11.068 -9.741 -15.185 1.00 0.00 87 GLY A C 5
ATOM 6719 O O . GLY A 1 87 ? -11.386 -8.760 -14.511 1.00 0.00 87 GLY A O 5
ATOM 6723 N N . PRO A 1 88 ? -11.946 -10.385 -15.967 1.00 0.00 88 PRO A N 5
ATOM 6724 C CA . PRO A 1 88 ? -13.351 -9.979 -16.082 1.00 0.00 88 PRO A CA 5
ATOM 6725 C C . PRO A 1 88 ? -14.140 -10.249 -14.806 1.00 0.00 88 PRO A C 5
ATOM 6726 O O . PRO A 1 88 ? -14.694 -11.333 -14.625 1.00 0.00 88 PRO A O 5
ATOM 6737 N N . SER A 1 89 ? -14.186 -9.257 -13.922 1.00 0.00 89 SER A N 5
ATOM 6738 C CA . SER A 1 89 ? -14.905 -9.388 -12.661 1.00 0.00 89 SER A CA 5
ATOM 6739 C C . SER A 1 89 ? -16.355 -8.938 -12.812 1.00 0.00 89 SER A C 5
ATOM 6740 O O . SER A 1 89 ? -16.767 -8.484 -13.879 1.00 0.00 89 SER A O 5
ATOM 6748 N N . SER A 1 90 ? -17.123 -9.068 -11.736 1.00 0.00 90 SER A N 5
ATOM 6749 C CA . SER A 1 90 ? -18.528 -8.680 -11.748 1.00 0.00 90 SER A CA 5
ATOM 6750 C C . SER A 1 90 ? -18.707 -7.270 -11.192 1.00 0.00 90 SER A C 5
ATOM 6751 O O . SER A 1 90 ? -17.943 -6.828 -10.334 1.00 0.00 90 SER A O 5
ATOM 6759 N N . GLY A 1 91 ? -19.720 -6.568 -11.689 1.00 0.00 91 GLY A N 5
ATOM 6760 C CA . GLY A 1 91 ? -19.981 -5.216 -11.232 1.00 0.00 91 GLY A CA 5
ATOM 6761 C C . GLY A 1 91 ? -20.366 -5.162 -9.768 1.00 0.00 91 GLY A C 5
ATOM 6762 O O . GLY A 1 91 ? -21.187 -5.956 -9.306 1.00 0.00 91 GLY A O 5
ATOM 6766 N N . GLY A 1 1 ? 15.640 10.614 19.408 1.00 0.00 1 GLY A N 6
ATOM 6767 C CA . GLY A 1 1 ? 14.580 10.060 20.230 1.00 0.00 1 GLY A CA 6
ATOM 6768 C C . GLY A 1 1 ? 13.572 9.269 19.421 1.00 0.00 1 GLY A C 6
ATOM 6769 O O . GLY A 1 1 ? 13.943 8.390 18.643 1.00 0.00 1 GLY A O 6
ATOM 6773 N N . SER A 1 2 ? 12.293 9.579 19.606 1.00 0.00 2 SER A N 6
ATOM 6774 C CA . SER A 1 2 ? 11.227 8.886 18.890 1.00 0.00 2 SER A CA 6
ATOM 6775 C C . SER A 1 2 ? 11.032 9.479 17.498 1.00 0.00 2 SER A C 6
ATOM 6776 O O . SER A 1 2 ? 10.973 8.754 16.505 1.00 0.00 2 SER A O 6
ATOM 6784 N N . SER A 1 3 ? 10.934 10.803 17.434 1.00 0.00 3 SER A N 6
ATOM 6785 C CA . SER A 1 3 ? 10.741 11.495 16.165 1.00 0.00 3 SER A CA 6
ATOM 6786 C C . SER A 1 3 ? 12.050 12.112 15.679 1.00 0.00 3 SER A C 6
ATOM 6787 O O . SER A 1 3 ? 12.348 13.269 15.966 1.00 0.00 3 SER A O 6
ATOM 6795 N N . GLY A 1 4 ? 12.829 11.326 14.940 1.00 0.00 4 GLY A N 6
ATOM 6796 C CA . GLY A 1 4 ? 14.095 11.810 14.425 1.00 0.00 4 GLY A CA 6
ATOM 6797 C C . GLY A 1 4 ? 14.130 11.847 12.911 1.00 0.00 4 GLY A C 6
ATOM 6798 O O . GLY A 1 4 ? 13.124 12.147 12.267 1.00 0.00 4 GLY A O 6
ATOM 6802 N N . SER A 1 5 ? 15.291 11.543 12.339 1.00 0.00 5 SER A N 6
ATOM 6803 C CA . SER A 1 5 ? 15.454 11.548 10.890 1.00 0.00 5 SER A CA 6
ATOM 6804 C C . SER A 1 5 ? 15.537 10.125 10.348 1.00 0.00 5 SER A C 6
ATOM 6805 O O . SER A 1 5 ? 16.557 9.451 10.493 1.00 0.00 5 SER A O 6
ATOM 6813 N N . SER A 1 6 ? 14.454 9.672 9.724 1.00 0.00 6 SER A N 6
ATOM 6814 C CA . SER A 1 6 ? 14.400 8.328 9.163 1.00 0.00 6 SER A CA 6
ATOM 6815 C C . SER A 1 6 ? 14.951 8.310 7.740 1.00 0.00 6 SER A C 6
ATOM 6816 O O . SER A 1 6 ? 15.877 7.563 7.429 1.00 0.00 6 SER A O 6
ATOM 6824 N N . GLY A 1 7 ? 14.371 9.141 6.877 1.00 0.00 7 GLY A N 6
ATOM 6825 C CA . GLY A 1 7 ? 14.815 9.206 5.498 1.00 0.00 7 GLY A CA 6
ATOM 6826 C C . GLY A 1 7 ? 13.697 9.581 4.545 1.00 0.00 7 GLY A C 6
ATOM 6827 O O . GLY A 1 7 ? 12.557 9.810 4.952 1.00 0.00 7 GLY A O 6
ATOM 6831 N N . PRO A 1 8 ? 14.019 9.649 3.246 1.00 0.00 8 PRO A N 6
ATOM 6832 C CA . PRO A 1 8 ? 13.047 10.000 2.206 1.00 0.00 8 PRO A CA 6
ATOM 6833 C C . PRO A 1 8 ? 12.006 8.906 1.992 1.00 0.00 8 PRO A C 6
ATOM 6834 O O . PRO A 1 8 ? 12.309 7.719 2.108 1.00 0.00 8 PRO A O 6
ATOM 6845 N N . ALA A 1 9 ? 10.781 9.314 1.678 1.00 0.00 9 ALA A N 6
ATOM 6846 C CA . ALA A 1 9 ? 9.698 8.367 1.445 1.00 0.00 9 ALA A CA 6
ATOM 6847 C C . ALA A 1 9 ? 9.694 7.883 -0.001 1.00 0.00 9 ALA A C 6
ATOM 6848 O O . ALA A 1 9 ? 10.038 8.629 -0.916 1.00 0.00 9 ALA A O 6
ATOM 6855 N N . ARG A 1 10 ? 9.302 6.629 -0.199 1.00 0.00 10 ARG A N 6
ATOM 6856 C CA . ARG A 1 10 ? 9.255 6.043 -1.533 1.00 0.00 10 ARG A CA 6
ATOM 6857 C C . ARG A 1 10 ? 7.826 6.027 -2.070 1.00 0.00 10 ARG A C 6
ATOM 6858 O O . ARG A 1 10 ? 6.863 5.830 -1.330 1.00 0.00 10 ARG A O 6
ATOM 6879 N N . PRO A 1 11 ? 7.686 6.239 -3.387 1.00 0.00 11 PRO A N 6
ATOM 6880 C CA . PRO A 1 11 ? 6.380 6.253 -4.052 1.00 0.00 11 PRO A CA 6
ATOM 6881 C C . PRO A 1 11 ? 5.743 4.869 -4.106 1.00 0.00 11 PRO A C 6
ATOM 6882 O O . PRO A 1 11 ? 6.434 3.862 -4.267 1.00 0.00 11 PRO A O 6
ATOM 6893 N N . PHE A 1 12 ? 4.421 4.825 -3.973 1.00 0.00 12 PHE A N 6
ATOM 6894 C CA . PHE A 1 12 ? 3.691 3.563 -4.007 1.00 0.00 12 PHE A CA 6
ATOM 6895 C C . PHE A 1 12 ? 2.311 3.751 -4.632 1.00 0.00 12 PHE A C 6
ATOM 6896 O O . PHE A 1 12 ? 1.721 4.827 -4.546 1.00 0.00 12 PHE A O 6
ATOM 6913 N N . ARG A 1 13 ? 1.804 2.694 -5.259 1.00 0.00 13 ARG A N 6
ATOM 6914 C CA . ARG A 1 13 ? 0.495 2.742 -5.899 1.00 0.00 13 ARG A CA 6
ATOM 6915 C C . ARG A 1 13 ? -0.558 2.056 -5.035 1.00 0.00 13 ARG A C 6
ATOM 6916 O O . ARG A 1 13 ? -0.273 1.071 -4.355 1.00 0.00 13 ARG A O 6
ATOM 6937 N N . VAL A 1 14 ? -1.778 2.584 -5.066 1.00 0.00 14 VAL A N 6
ATOM 6938 C CA . VAL A 1 14 ? -2.875 2.022 -4.285 1.00 0.00 14 VAL A CA 6
ATOM 6939 C C . VAL A 1 14 ? -4.126 1.855 -5.139 1.00 0.00 14 VAL A C 6
ATOM 6940 O O . VAL A 1 14 ? -4.415 2.681 -6.006 1.00 0.00 14 VAL A O 6
ATOM 6953 N N . SER A 1 15 ? -4.869 0.781 -4.888 1.00 0.00 15 SER A N 6
ATOM 6954 C CA . SER A 1 15 ? -6.089 0.503 -5.636 1.00 0.00 15 SER A CA 6
ATOM 6955 C C . SER A 1 15 ? -7.178 -0.039 -4.715 1.00 0.00 15 SER A C 6
ATOM 6956 O O . SER A 1 15 ? -6.892 -0.721 -3.733 1.00 0.00 15 SER A O 6
ATOM 6964 N N . ASN A 1 16 ? -8.428 0.270 -5.043 1.00 0.00 16 ASN A N 6
ATOM 6965 C CA . ASN A 1 16 ? -9.562 -0.186 -4.246 1.00 0.00 16 ASN A CA 6
ATOM 6966 C C . ASN A 1 16 ? -9.835 -1.668 -4.484 1.00 0.00 16 ASN A C 6
ATOM 6967 O O . ASN A 1 16 ? -9.173 -2.307 -5.302 1.00 0.00 16 ASN A O 6
ATOM 6978 N N . HIS A 1 17 ? -10.813 -2.208 -3.764 1.00 0.00 17 HIS A N 6
ATOM 6979 C CA . HIS A 1 17 ? -11.175 -3.614 -3.899 1.00 0.00 17 HIS A CA 6
ATOM 6980 C C . HIS A 1 17 ? -11.564 -3.940 -5.337 1.00 0.00 17 HIS A C 6
ATOM 6981 O O . HIS A 1 17 ? -11.212 -4.997 -5.863 1.00 0.00 17 HIS A O 6
ATOM 6996 N N . ASP A 1 18 ? -12.294 -3.027 -5.969 1.00 0.00 18 ASP A N 6
ATOM 6997 C CA . ASP A 1 18 ? -12.731 -3.217 -7.347 1.00 0.00 18 ASP A CA 6
ATOM 6998 C C . ASP A 1 18 ? -11.617 -2.858 -8.326 1.00 0.00 18 ASP A C 6
ATOM 6999 O O . ASP A 1 18 ? -11.856 -2.701 -9.522 1.00 0.00 18 ASP A O 6
ATOM 7008 N N . ARG A 1 19 ? -10.401 -2.728 -7.807 1.00 0.00 19 ARG A N 6
ATOM 7009 C CA . ARG A 1 19 ? -9.250 -2.385 -8.635 1.00 0.00 19 ARG A CA 6
ATOM 7010 C C . ARG A 1 19 ? -9.643 -1.397 -9.730 1.00 0.00 19 ARG A C 6
ATOM 7011 O O . ARG A 1 19 ? -9.252 -1.551 -10.887 1.00 0.00 19 ARG A O 6
ATOM 7032 N N . SER A 1 20 ? -10.420 -0.386 -9.355 1.00 0.00 20 SER A N 6
ATOM 7033 C CA . SER A 1 20 ? -10.869 0.625 -10.306 1.00 0.00 20 SER A CA 6
ATOM 7034 C C . SER A 1 20 ? -10.221 1.975 -10.012 1.00 0.00 20 SER A C 6
ATOM 7035 O O . SER A 1 20 ? -9.908 2.737 -10.926 1.00 0.00 20 SER A O 6
ATOM 7043 N N . SER A 1 21 ? -10.025 2.262 -8.729 1.00 0.00 21 SER A N 6
ATOM 7044 C CA . SER A 1 21 ? -9.418 3.521 -8.313 1.00 0.00 21 SER A CA 6
ATOM 7045 C C . SER A 1 21 ? -7.899 3.400 -8.260 1.00 0.00 21 SER A C 6
ATOM 7046 O O . SER A 1 21 ? -7.360 2.349 -7.916 1.00 0.00 21 SER A O 6
ATOM 7054 N N . ARG A 1 22 ? -7.213 4.486 -8.605 1.00 0.00 22 ARG A N 6
ATOM 7055 C CA . ARG A 1 22 ? -5.755 4.502 -8.598 1.00 0.00 22 ARG A CA 6
ATOM 7056 C C . ARG A 1 22 ? -5.228 5.711 -7.829 1.00 0.00 22 ARG A C 6
ATOM 7057 O O . ARG A 1 22 ? -5.418 6.854 -8.243 1.00 0.00 22 ARG A O 6
ATOM 7078 N N . ARG A 1 23 ? -4.567 5.447 -6.706 1.00 0.00 23 ARG A N 6
ATOM 7079 C CA . ARG A 1 23 ? -4.015 6.513 -5.878 1.00 0.00 23 ARG A CA 6
ATOM 7080 C C . ARG A 1 23 ? -2.570 6.207 -5.491 1.00 0.00 23 ARG A C 6
ATOM 7081 O O . ARG A 1 23 ? -2.287 5.186 -4.867 1.00 0.00 23 ARG A O 6
ATOM 7102 N N . GLY A 1 24 ? -1.660 7.101 -5.867 1.00 0.00 24 GLY A N 6
ATOM 7103 C CA . GLY A 1 24 ? -0.257 6.909 -5.551 1.00 0.00 24 GLY A CA 6
ATOM 7104 C C . GLY A 1 24 ? 0.158 7.634 -4.286 1.00 0.00 24 GLY A C 6
ATOM 7105 O O . GLY A 1 24 ? 0.112 8.864 -4.223 1.00 0.00 24 GLY A O 6
ATOM 7109 N N . VAL A 1 25 ? 0.562 6.874 -3.274 1.00 0.00 25 VAL A N 6
ATOM 7110 C CA . VAL A 1 25 ? 0.986 7.453 -2.004 1.00 0.00 25 VAL A CA 6
ATOM 7111 C C . VAL A 1 25 ? 2.448 7.133 -1.715 1.00 0.00 25 VAL A C 6
ATOM 7112 O O . VAL A 1 25 ? 2.933 6.050 -2.043 1.00 0.00 25 VAL A O 6
ATOM 7125 N N . MET A 1 26 ? 3.145 8.083 -1.101 1.00 0.00 26 MET A N 6
ATOM 7126 C CA . MET A 1 26 ? 4.553 7.901 -0.766 1.00 0.00 26 MET A CA 6
ATOM 7127 C C . MET A 1 26 ? 4.763 7.941 0.745 1.00 0.00 26 MET A C 6
ATOM 7128 O O . MET A 1 26 ? 4.290 8.853 1.422 1.00 0.00 26 MET A O 6
ATOM 7142 N N . ALA A 1 27 ? 5.473 6.946 1.265 1.00 0.00 27 ALA A N 6
ATOM 7143 C CA . ALA A 1 27 ? 5.746 6.869 2.695 1.00 0.00 27 ALA A CA 6
ATOM 7144 C C . ALA A 1 27 ? 7.119 6.263 2.961 1.00 0.00 27 ALA A C 6
ATOM 7145 O O . ALA A 1 27 ? 7.664 5.543 2.122 1.00 0.00 27 ALA A O 6
ATOM 7152 N N . SER A 1 28 ? 7.676 6.558 4.131 1.00 0.00 28 SER A N 6
ATOM 7153 C CA . SER A 1 28 ? 8.989 6.044 4.503 1.00 0.00 28 SER A CA 6
ATOM 7154 C C . SER A 1 28 ? 8.880 4.630 5.063 1.00 0.00 28 SER A C 6
ATOM 7155 O O . SER A 1 28 ? 9.850 3.871 5.059 1.00 0.00 28 SER A O 6
ATOM 7163 N N . SER A 1 29 ? 7.692 4.281 5.546 1.00 0.00 29 SER A N 6
ATOM 7164 C CA . SER A 1 29 ? 7.455 2.958 6.114 1.00 0.00 29 SER A CA 6
ATOM 7165 C C . SER A 1 29 ? 6.064 2.450 5.748 1.00 0.00 29 SER A C 6
ATOM 7166 O O . SER A 1 29 ? 5.311 3.123 5.041 1.00 0.00 29 SER A O 6
ATOM 7174 N N . LEU A 1 30 ? 5.729 1.260 6.233 1.00 0.00 30 LEU A N 6
ATOM 7175 C CA . LEU A 1 30 ? 4.427 0.661 5.958 1.00 0.00 30 LEU A CA 6
ATOM 7176 C C . LEU A 1 30 ? 3.332 1.336 6.776 1.00 0.00 30 LEU A C 6
ATOM 7177 O O . LEU A 1 30 ? 2.362 1.853 6.222 1.00 0.00 30 LEU A O 6
ATOM 7193 N N . GLN A 1 31 ? 3.497 1.331 8.094 1.00 0.00 31 GLN A N 6
ATOM 7194 C CA . GLN A 1 31 ? 2.522 1.946 8.988 1.00 0.00 31 GLN A CA 6
ATOM 7195 C C . GLN A 1 31 ? 2.142 3.340 8.502 1.00 0.00 31 GLN A C 6
ATOM 7196 O O . GLN A 1 31 ? 0.966 3.700 8.480 1.00 0.00 31 GLN A O 6
ATOM 7210 N N . GLU A 1 32 ? 3.145 4.121 8.115 1.00 0.00 32 GLU A N 6
ATOM 7211 C CA . GLU A 1 32 ? 2.914 5.477 7.630 1.00 0.00 32 GLU A CA 6
ATOM 7212 C C . GLU A 1 32 ? 1.997 5.471 6.412 1.00 0.00 32 GLU A C 6
ATOM 7213 O O . GLU A 1 32 ? 1.056 6.261 6.324 1.00 0.00 32 GLU A O 6
ATOM 7225 N N . LEU A 1 33 ? 2.277 4.574 5.473 1.00 0.00 33 LEU A N 6
ATOM 7226 C CA . LEU A 1 33 ? 1.478 4.464 4.257 1.00 0.00 33 LEU A CA 6
ATOM 7227 C C . LEU A 1 33 ? 0.029 4.117 4.587 1.00 0.00 33 LEU A C 6
ATOM 7228 O O . LEU A 1 33 ? -0.872 4.938 4.410 1.00 0.00 33 LEU A O 6
ATOM 7244 N N . ILE A 1 34 ? -0.187 2.899 5.070 1.00 0.00 34 ILE A N 6
ATOM 7245 C CA . ILE A 1 34 ? -1.526 2.446 5.428 1.00 0.00 34 ILE A CA 6
ATOM 7246 C C . ILE A 1 34 ? -2.365 3.593 5.981 1.00 0.00 34 ILE A C 6
ATOM 7247 O O . ILE A 1 34 ? -3.396 3.951 5.412 1.00 0.00 34 ILE A O 6
ATOM 7263 N N . SER A 1 35 ? -1.914 4.167 7.092 1.00 0.00 35 SER A N 6
ATOM 7264 C CA . SER A 1 35 ? -2.624 5.274 7.723 1.00 0.00 35 SER A CA 6
ATOM 7265 C C . SER A 1 35 ? -2.956 6.359 6.703 1.00 0.00 35 SER A C 6
ATOM 7266 O O . SER A 1 35 ? -4.063 6.897 6.688 1.00 0.00 35 SER A O 6
ATOM 7274 N N . LYS A 1 36 ? -1.988 6.675 5.849 1.00 0.00 36 LYS A N 6
ATOM 7275 C CA . LYS A 1 36 ? -2.174 7.694 4.823 1.00 0.00 36 LYS A CA 6
ATOM 7276 C C . LYS A 1 36 ? -3.249 7.273 3.826 1.00 0.00 36 LYS A C 6
ATOM 7277 O O . LYS A 1 36 ? -4.193 8.018 3.562 1.00 0.00 36 LYS A O 6
ATOM 7296 N N . THR A 1 37 ? -3.100 6.071 3.275 1.00 0.00 37 THR A N 6
ATOM 7297 C CA . THR A 1 37 ? -4.057 5.550 2.308 1.00 0.00 37 THR A CA 6
ATOM 7298 C C . THR A 1 37 ? -5.488 5.868 2.724 1.00 0.00 37 THR A C 6
ATOM 7299 O O . THR A 1 37 ? -6.244 6.482 1.968 1.00 0.00 37 THR A O 6
ATOM 7310 N N . LEU A 1 38 ? -5.856 5.450 3.930 1.00 0.00 38 LEU A N 6
ATOM 7311 C CA . LEU A 1 38 ? -7.198 5.692 4.447 1.00 0.00 38 LEU A CA 6
ATOM 7312 C C . LEU A 1 38 ? -7.582 7.161 4.301 1.00 0.00 38 LEU A C 6
ATOM 7313 O O . LEU A 1 38 ? -8.733 7.485 4.007 1.00 0.00 38 LEU A O 6
ATOM 7329 N N . ASP A 1 39 ? -6.611 8.044 4.503 1.00 0.00 39 ASP A N 6
ATOM 7330 C CA . ASP A 1 39 ? -6.846 9.479 4.390 1.00 0.00 39 ASP A CA 6
ATOM 7331 C C . ASP A 1 39 ? -7.064 9.880 2.934 1.00 0.00 39 ASP A C 6
ATOM 7332 O O . ASP A 1 39 ? -8.060 10.522 2.600 1.00 0.00 39 ASP A O 6
ATOM 7341 N N . ALA A 1 40 ? -6.125 9.500 2.074 1.00 0.00 40 ALA A N 6
ATOM 7342 C CA . ALA A 1 40 ? -6.215 9.819 0.655 1.00 0.00 40 ALA A CA 6
ATOM 7343 C C . ALA A 1 40 ? -7.526 9.315 0.061 1.00 0.00 40 ALA A C 6
ATOM 7344 O O . ALA A 1 40 ? -8.312 10.092 -0.484 1.00 0.00 40 ALA A O 6
ATOM 7351 N N . LEU A 1 41 ? -7.756 8.011 0.168 1.00 0.00 41 LEU A N 6
ATOM 7352 C CA . LEU A 1 41 ? -8.973 7.402 -0.360 1.00 0.00 41 LEU A CA 6
ATOM 7353 C C . LEU A 1 41 ? -10.205 7.927 0.371 1.00 0.00 41 LEU A C 6
ATOM 7354 O O . LEU A 1 41 ? -11.336 7.730 -0.076 1.00 0.00 41 LEU A O 6
ATOM 7370 N N . VAL A 1 42 ? -9.978 8.598 1.496 1.00 0.00 42 VAL A N 6
ATOM 7371 C CA . VAL A 1 42 ? -11.070 9.154 2.287 1.00 0.00 42 VAL A CA 6
ATOM 7372 C C . VAL A 1 42 ? -12.096 8.082 2.637 1.00 0.00 42 VAL A C 6
ATOM 7373 O O . VAL A 1 42 ? -13.302 8.303 2.518 1.00 0.00 42 VAL A O 6
ATOM 7386 N N . ILE A 1 43 ? -11.611 6.924 3.069 1.00 0.00 43 ILE A N 6
ATOM 7387 C CA . ILE A 1 43 ? -12.487 5.819 3.437 1.00 0.00 43 ILE A CA 6
ATOM 7388 C C . ILE A 1 43 ? -13.345 6.177 4.645 1.00 0.00 43 ILE A C 6
ATOM 7389 O O . ILE A 1 43 ? -12.869 6.796 5.597 1.00 0.00 43 ILE A O 6
ATOM 7405 N N . ALA A 1 44 ? -14.614 5.783 4.601 1.00 0.00 44 ALA A N 6
ATOM 7406 C CA . ALA A 1 44 ? -15.539 6.059 5.693 1.00 0.00 44 ALA A CA 6
ATOM 7407 C C . ALA A 1 44 ? -15.012 5.504 7.012 1.00 0.00 44 ALA A C 6
ATOM 7408 O O . ALA A 1 44 ? -14.832 6.242 7.981 1.00 0.00 44 ALA A O 6
ATOM 7415 N N . THR A 1 45 ? -14.768 4.198 7.042 1.00 0.00 45 THR A N 6
ATOM 7416 C CA . THR A 1 45 ? -14.263 3.543 8.243 1.00 0.00 45 THR A CA 6
ATOM 7417 C C . THR A 1 45 ? -12.751 3.359 8.174 1.00 0.00 45 THR A C 6
ATOM 7418 O O . THR A 1 45 ? -12.166 3.343 7.093 1.00 0.00 45 THR A O 6
ATOM 7429 N N . GLY A 1 46 ? -12.124 3.217 9.339 1.00 0.00 46 GLY A N 6
ATOM 7430 C CA . GLY A 1 46 ? -10.685 3.035 9.389 1.00 0.00 46 GLY A CA 6
ATOM 7431 C C . GLY A 1 46 ? -10.281 1.578 9.274 1.00 0.00 46 GLY A C 6
ATOM 7432 O O . GLY A 1 46 ? -9.251 1.258 8.680 1.00 0.00 46 GLY A O 6
ATOM 7436 N N . LEU A 1 47 ? -11.093 0.694 9.844 1.00 0.00 47 LEU A N 6
ATOM 7437 C CA . LEU A 1 47 ? -10.813 -0.736 9.805 1.00 0.00 47 LEU A CA 6
ATOM 7438 C C . LEU A 1 47 ? -10.627 -1.215 8.369 1.00 0.00 47 LEU A C 6
ATOM 7439 O O . LEU A 1 47 ? -11.594 -1.381 7.626 1.00 0.00 47 LEU A O 6
ATOM 7455 N N . VAL A 1 48 ? -9.374 -1.439 7.983 1.00 0.00 48 VAL A N 6
ATOM 7456 C CA . VAL A 1 48 ? -9.059 -1.903 6.637 1.00 0.00 48 VAL A CA 6
ATOM 7457 C C . VAL A 1 48 ? -7.765 -2.709 6.622 1.00 0.00 48 VAL A C 6
ATOM 7458 O O . VAL A 1 48 ? -6.909 -2.547 7.492 1.00 0.00 48 VAL A O 6
ATOM 7471 N N . THR A 1 49 ? -7.629 -3.580 5.627 1.00 0.00 49 THR A N 6
ATOM 7472 C CA . THR A 1 49 ? -6.440 -4.413 5.497 1.00 0.00 49 THR A CA 6
ATOM 7473 C C . THR A 1 49 ? -5.727 -4.153 4.175 1.00 0.00 49 THR A C 6
ATOM 7474 O O . THR A 1 49 ? -6.348 -4.163 3.111 1.00 0.00 49 THR A O 6
ATOM 7485 N N . LEU A 1 50 ? -4.421 -3.921 4.248 1.00 0.00 50 LEU A N 6
ATOM 7486 C CA . LEU A 1 50 ? -3.623 -3.658 3.056 1.00 0.00 50 LEU A CA 6
ATOM 7487 C C . LEU A 1 50 ? -3.042 -4.952 2.493 1.00 0.00 50 LEU A C 6
ATOM 7488 O O . LEU A 1 50 ? -2.674 -5.857 3.242 1.00 0.00 50 LEU A O 6
ATOM 7504 N N . VAL A 1 51 ? -2.962 -5.031 1.169 1.00 0.00 51 VAL A N 6
ATOM 7505 C CA . VAL A 1 51 ? -2.424 -6.214 0.506 1.00 0.00 51 VAL A CA 6
ATOM 7506 C C . VAL A 1 51 ? -1.782 -5.850 -0.829 1.00 0.00 51 VAL A C 6
ATOM 7507 O O . VAL A 1 51 ? -1.857 -4.703 -1.274 1.00 0.00 51 VAL A O 6
ATOM 7520 N N . LEU A 1 52 ? -1.152 -6.833 -1.463 1.00 0.00 52 LEU A N 6
ATOM 7521 C CA . LEU A 1 52 ? -0.497 -6.617 -2.749 1.00 0.00 52 LEU A CA 6
ATOM 7522 C C . LEU A 1 52 ? -1.498 -6.721 -3.894 1.00 0.00 52 LEU A C 6
ATOM 7523 O O . LEU A 1 52 ? -2.330 -7.627 -3.923 1.00 0.00 52 LEU A O 6
ATOM 7539 N N . GLU A 1 53 ? -1.409 -5.790 -4.838 1.00 0.00 53 GLU A N 6
ATOM 7540 C CA . GLU A 1 53 ? -2.307 -5.778 -5.987 1.00 0.00 53 GLU A CA 6
ATOM 7541 C C . GLU A 1 53 ? -1.814 -6.732 -7.071 1.00 0.00 53 GLU A C 6
ATOM 7542 O O . GLU A 1 53 ? -2.226 -6.639 -8.227 1.00 0.00 53 GLU A O 6
ATOM 7554 N N . GLU A 1 54 ? -0.929 -7.648 -6.689 1.00 0.00 54 GLU A N 6
ATOM 7555 C CA . GLU A 1 54 ? -0.379 -8.617 -7.629 1.00 0.00 54 GLU A CA 6
ATOM 7556 C C . GLU A 1 54 ? -0.703 -10.043 -7.192 1.00 0.00 54 GLU A C 6
ATOM 7557 O O . GLU A 1 54 ? -1.098 -10.878 -8.006 1.00 0.00 54 GLU A O 6
ATOM 7569 N N . ASP A 1 55 ? -0.532 -10.313 -5.903 1.00 0.00 55 ASP A N 6
ATOM 7570 C CA . ASP A 1 55 ? -0.806 -11.637 -5.356 1.00 0.00 55 ASP A CA 6
ATOM 7571 C C . ASP A 1 55 ? -1.807 -11.554 -4.207 1.00 0.00 55 ASP A C 6
ATOM 7572 O O . ASP A 1 55 ? -2.336 -12.569 -3.757 1.00 0.00 55 ASP A O 6
ATOM 7581 N N . GLY A 1 56 ? -2.060 -10.337 -3.736 1.00 0.00 56 GLY A N 6
ATOM 7582 C CA . GLY A 1 56 ? -2.996 -10.145 -2.644 1.00 0.00 56 GLY A CA 6
ATOM 7583 C C . GLY A 1 56 ? -2.443 -10.624 -1.316 1.00 0.00 56 GLY A C 6
ATOM 7584 O O . GLY A 1 56 ? -3.180 -11.146 -0.479 1.00 0.00 56 GLY A O 6
ATOM 7588 N N . THR A 1 57 ? -1.140 -10.448 -1.122 1.00 0.00 57 THR A N 6
ATOM 7589 C CA . THR A 1 57 ? -0.487 -10.869 0.112 1.00 0.00 57 THR A CA 6
ATOM 7590 C C . THR A 1 57 ? -0.569 -9.781 1.176 1.00 0.00 57 THR A C 6
ATOM 7591 O O . THR A 1 57 ? -0.043 -8.682 0.996 1.00 0.00 57 THR A O 6
ATOM 7602 N N . VAL A 1 58 ? -1.231 -10.092 2.285 1.00 0.00 58 VAL A N 6
ATOM 7603 C CA . VAL A 1 58 ? -1.379 -9.141 3.381 1.00 0.00 58 VAL A CA 6
ATOM 7604 C C . VAL A 1 58 ? -0.021 -8.666 3.885 1.00 0.00 58 VAL A C 6
ATOM 7605 O O . VAL A 1 58 ? 0.722 -9.427 4.505 1.00 0.00 58 VAL A O 6
ATOM 7618 N N . VAL A 1 59 ? 0.297 -7.405 3.613 1.00 0.00 59 VAL A N 6
ATOM 7619 C CA . VAL A 1 59 ? 1.566 -6.827 4.041 1.00 0.00 59 VAL A CA 6
ATOM 7620 C C . VAL A 1 59 ? 1.406 -6.055 5.346 1.00 0.00 59 VAL A C 6
ATOM 7621 O O . VAL A 1 59 ? 1.209 -4.840 5.340 1.00 0.00 59 VAL A O 6
ATOM 7634 N N . ASP A 1 60 ? 1.493 -6.769 6.463 1.00 0.00 60 ASP A N 6
ATOM 7635 C CA . ASP A 1 60 ? 1.360 -6.151 7.777 1.00 0.00 60 ASP A CA 6
ATOM 7636 C C . ASP A 1 60 ? 2.685 -6.186 8.531 1.00 0.00 60 ASP A C 6
ATOM 7637 O O . ASP A 1 60 ? 2.726 -6.006 9.748 1.00 0.00 60 ASP A O 6
ATOM 7646 N N . THR A 1 61 ? 3.771 -6.422 7.800 1.00 0.00 61 THR A N 6
ATOM 7647 C CA . THR A 1 61 ? 5.098 -6.484 8.398 1.00 0.00 61 THR A CA 6
ATOM 7648 C C . THR A 1 61 ? 6.019 -5.424 7.804 1.00 0.00 61 THR A C 6
ATOM 7649 O O . THR A 1 61 ? 6.058 -5.234 6.589 1.00 0.00 61 THR A O 6
ATOM 7660 N N . GLU A 1 62 ? 6.759 -4.738 8.670 1.00 0.00 62 GLU A N 6
ATOM 7661 C CA . GLU A 1 62 ? 7.681 -3.697 8.228 1.00 0.00 62 GLU A CA 6
ATOM 7662 C C . GLU A 1 62 ? 8.873 -4.302 7.492 1.00 0.00 62 GLU A C 6
ATOM 7663 O O . GLU A 1 62 ? 9.294 -3.797 6.452 1.00 0.00 62 GLU A O 6
ATOM 7675 N N . GLU A 1 63 ? 9.411 -5.386 8.041 1.00 0.00 63 GLU A N 6
ATOM 7676 C CA . GLU A 1 63 ? 10.556 -6.058 7.437 1.00 0.00 63 GLU A CA 6
ATOM 7677 C C . GLU A 1 63 ? 10.275 -6.405 5.976 1.00 0.00 63 GLU A C 6
ATOM 7678 O O . GLU A 1 63 ? 11.186 -6.432 5.148 1.00 0.00 63 GLU A O 6
ATOM 7690 N N . PHE A 1 64 ? 9.010 -6.668 5.670 1.00 0.00 64 PHE A N 6
ATOM 7691 C CA . PHE A 1 64 ? 8.609 -7.014 4.311 1.00 0.00 64 PHE A CA 6
ATOM 7692 C C . PHE A 1 64 ? 8.405 -5.758 3.468 1.00 0.00 64 PHE A C 6
ATOM 7693 O O . PHE A 1 64 ? 8.628 -5.767 2.257 1.00 0.00 64 PHE A O 6
ATOM 7710 N N . PHE A 1 65 ? 7.979 -4.680 4.118 1.00 0.00 65 PHE A N 6
ATOM 7711 C CA . PHE A 1 65 ? 7.744 -3.416 3.429 1.00 0.00 65 PHE A CA 6
ATOM 7712 C C . PHE A 1 65 ? 9.060 -2.709 3.123 1.00 0.00 65 PHE A C 6
ATOM 7713 O O . PHE A 1 65 ? 9.167 -1.971 2.145 1.00 0.00 65 PHE A O 6
ATOM 7730 N N . GLN A 1 66 ? 10.060 -2.942 3.968 1.00 0.00 66 GLN A N 6
ATOM 7731 C CA . GLN A 1 66 ? 11.370 -2.326 3.789 1.00 0.00 66 GLN A CA 6
ATOM 7732 C C . GLN A 1 66 ? 12.113 -2.959 2.617 1.00 0.00 66 GLN A C 6
ATOM 7733 O O . GLN A 1 66 ? 13.167 -2.476 2.203 1.00 0.00 66 GLN A O 6
ATOM 7747 N N . THR A 1 67 ? 11.557 -4.043 2.086 1.00 0.00 67 THR A N 6
ATOM 7748 C CA . THR A 1 67 ? 12.167 -4.743 0.963 1.00 0.00 67 THR A CA 6
ATOM 7749 C C . THR A 1 67 ? 11.515 -4.343 -0.356 1.00 0.00 67 THR A C 6
ATOM 7750 O O . THR A 1 67 ? 12.169 -4.311 -1.399 1.00 0.00 67 THR A O 6
ATOM 7761 N N . LEU A 1 68 ? 10.224 -4.035 -0.302 1.00 0.00 68 LEU A N 6
ATOM 7762 C CA . LEU A 1 68 ? 9.483 -3.634 -1.492 1.00 0.00 68 LEU A CA 6
ATOM 7763 C C . LEU A 1 68 ? 10.155 -2.450 -2.179 1.00 0.00 68 LEU A C 6
ATOM 7764 O O . LEU A 1 68 ? 10.611 -1.515 -1.522 1.00 0.00 68 LEU A O 6
ATOM 7780 N N . GLY A 1 69 ? 10.211 -2.496 -3.507 1.00 0.00 69 GLY A N 6
ATOM 7781 C CA . GLY A 1 69 ? 10.828 -1.420 -4.261 1.00 0.00 69 GLY A CA 6
ATOM 7782 C C . GLY A 1 69 ? 9.923 -0.210 -4.390 1.00 0.00 69 GLY A C 6
ATOM 7783 O O . GLY A 1 69 ? 9.023 -0.011 -3.575 1.00 0.00 69 GLY A O 6
ATOM 7787 N N . ASP A 1 70 ? 10.164 0.600 -5.415 1.00 0.00 70 ASP A N 6
ATOM 7788 C CA . ASP A 1 70 ? 9.365 1.797 -5.647 1.00 0.00 70 ASP A CA 6
ATOM 7789 C C . ASP A 1 70 ? 8.156 1.483 -6.523 1.00 0.00 70 ASP A C 6
ATOM 7790 O O . ASP A 1 70 ? 8.112 0.449 -7.189 1.00 0.00 70 ASP A O 6
ATOM 7799 N N . ASN A 1 71 ? 7.176 2.381 -6.516 1.00 0.00 71 ASN A N 6
ATOM 7800 C CA . ASN A 1 71 ? 5.966 2.198 -7.308 1.00 0.00 71 ASN A CA 6
ATOM 7801 C C . ASN A 1 71 ? 5.350 0.826 -7.051 1.00 0.00 71 ASN A C 6
ATOM 7802 O O . ASN A 1 71 ? 5.059 0.078 -7.986 1.00 0.00 71 ASN A O 6
ATOM 7813 N N . THR A 1 72 ? 5.151 0.501 -5.778 1.00 0.00 72 THR A N 6
ATOM 7814 C CA . THR A 1 72 ? 4.570 -0.780 -5.397 1.00 0.00 72 THR A CA 6
ATOM 7815 C C . THR A 1 72 ? 3.048 -0.711 -5.382 1.00 0.00 72 THR A C 6
ATOM 7816 O O . THR A 1 72 ? 2.462 0.157 -4.735 1.00 0.00 72 THR A O 6
ATOM 7827 N N . HIS A 1 73 ? 2.411 -1.631 -6.100 1.00 0.00 73 HIS A N 6
ATOM 7828 C CA . HIS A 1 73 ? 0.955 -1.674 -6.168 1.00 0.00 73 HIS A CA 6
ATOM 7829 C C . HIS A 1 73 ? 0.370 -2.301 -4.905 1.00 0.00 73 HIS A C 6
ATOM 7830 O O . HIS A 1 73 ? 0.853 -3.331 -4.430 1.00 0.00 73 HIS A O 6
ATOM 7845 N N . PHE A 1 74 ? -0.670 -1.675 -4.366 1.00 0.00 74 PHE A N 6
ATOM 7846 C CA . PHE A 1 74 ? -1.318 -2.170 -3.157 1.00 0.00 74 PHE A CA 6
ATOM 7847 C C . PHE A 1 74 ? -2.832 -2.233 -3.339 1.00 0.00 74 PHE A C 6
ATOM 7848 O O . PHE A 1 74 ? -3.380 -1.644 -4.271 1.00 0.00 74 PHE A O 6
ATOM 7865 N N . MET A 1 75 ? -3.501 -2.949 -2.442 1.00 0.00 75 MET A N 6
ATOM 7866 C CA . MET A 1 75 ? -4.951 -3.088 -2.503 1.00 0.00 75 MET A CA 6
ATOM 7867 C C . MET A 1 75 ? -5.569 -2.955 -1.115 1.00 0.00 75 MET A C 6
ATOM 7868 O O . MET A 1 75 ? -5.122 -3.594 -0.162 1.00 0.00 75 MET A O 6
ATOM 7882 N N . ILE A 1 76 ? -6.598 -2.120 -1.008 1.00 0.00 76 ILE A N 6
ATOM 7883 C CA . ILE A 1 76 ? -7.277 -1.904 0.264 1.00 0.00 76 ILE A CA 6
ATOM 7884 C C . ILE A 1 76 ? -8.567 -2.710 0.342 1.00 0.00 76 ILE A C 6
ATOM 7885 O O . ILE A 1 76 ? -9.409 -2.644 -0.555 1.00 0.00 76 ILE A O 6
ATOM 7901 N N . LEU A 1 77 ? -8.721 -3.470 1.421 1.00 0.00 77 LEU A N 6
ATOM 7902 C CA . LEU A 1 77 ? -9.911 -4.288 1.619 1.00 0.00 77 LEU A CA 6
ATOM 7903 C C . LEU A 1 77 ? -10.616 -3.920 2.920 1.00 0.00 77 LEU A C 6
ATOM 7904 O O . LEU A 1 77 ? -10.017 -3.957 3.994 1.00 0.00 77 LEU A O 6
ATOM 7920 N N . GLU A 1 78 ? -11.894 -3.565 2.816 1.00 0.00 78 GLU A N 6
ATOM 7921 C CA . GLU A 1 78 ? -12.680 -3.191 3.985 1.00 0.00 78 GLU A CA 6
ATOM 7922 C C . GLU A 1 78 ? -13.037 -4.420 4.816 1.00 0.00 78 GLU A C 6
ATOM 7923 O O . GLU A 1 78 ? -12.770 -5.553 4.417 1.00 0.00 78 GLU A O 6
ATOM 7935 N N . LYS A 1 79 ? -13.643 -4.186 5.976 1.00 0.00 79 LYS A N 6
ATOM 7936 C CA . LYS A 1 79 ? -14.038 -5.272 6.866 1.00 0.00 79 LYS A CA 6
ATOM 7937 C C . LYS A 1 79 ? -15.083 -6.165 6.204 1.00 0.00 79 LYS A C 6
ATOM 7938 O O . LYS A 1 79 ? -16.283 -5.987 6.407 1.00 0.00 79 LYS A O 6
ATOM 7957 N N . GLY A 1 80 ? -14.617 -7.126 5.412 1.00 0.00 80 GLY A N 6
ATOM 7958 C CA . GLY A 1 80 ? -15.526 -8.033 4.734 1.00 0.00 80 GLY A CA 6
ATOM 7959 C C . GLY A 1 80 ? -15.279 -8.091 3.240 1.00 0.00 80 GLY A C 6
ATOM 7960 O O . GLY A 1 80 ? -16.221 -8.130 2.450 1.00 0.00 80 GLY A O 6
ATOM 7964 N N . GLN A 1 81 ? -14.007 -8.096 2.852 1.00 0.00 81 GLN A N 6
ATOM 7965 C CA . GLN A 1 81 ? -13.639 -8.147 1.442 1.00 0.00 81 GLN A CA 6
ATOM 7966 C C . GLN A 1 81 ? -12.338 -8.917 1.247 1.00 0.00 81 GLN A C 6
ATOM 7967 O O . GLN A 1 81 ? -11.507 -8.991 2.152 1.00 0.00 81 GLN A O 6
ATOM 7981 N N . LYS A 1 82 ? -12.167 -9.489 0.059 1.00 0.00 82 LYS A N 6
ATOM 7982 C CA . LYS A 1 82 ? -10.965 -10.253 -0.257 1.00 0.00 82 LYS A CA 6
ATOM 7983 C C . LYS A 1 82 ? -10.256 -9.672 -1.476 1.00 0.00 82 LYS A C 6
ATOM 7984 O O . LYS A 1 82 ? -10.816 -8.843 -2.194 1.00 0.00 82 LYS A O 6
ATOM 8003 N N . TRP A 1 83 ? -9.026 -10.113 -1.704 1.00 0.00 83 TRP A N 6
ATOM 8004 C CA . TRP A 1 83 ? -8.241 -9.638 -2.839 1.00 0.00 83 TRP A CA 6
ATOM 8005 C C . TRP A 1 83 ? -8.599 -10.405 -4.108 1.00 0.00 83 TRP A C 6
ATOM 8006 O O . TRP A 1 83 ? -8.875 -11.603 -4.062 1.00 0.00 83 TRP A O 6
ATOM 8027 N N . MET A 1 84 ? -8.592 -9.706 -5.237 1.00 0.00 84 MET A N 6
ATOM 8028 C CA . MET A 1 84 ? -8.915 -10.323 -6.520 1.00 0.00 84 MET A CA 6
ATOM 8029 C C . MET A 1 84 ? -7.880 -9.951 -7.577 1.00 0.00 84 MET A C 6
ATOM 8030 O O . MET A 1 84 ? -7.354 -8.839 -7.602 1.00 0.00 84 MET A O 6
ATOM 8044 N N . PRO A 1 85 ? -7.581 -10.904 -8.473 1.00 0.00 85 PRO A N 6
ATOM 8045 C CA . PRO A 1 85 ? -6.607 -10.700 -9.550 1.00 0.00 85 PRO A CA 6
ATOM 8046 C C . PRO A 1 85 ? -7.110 -9.724 -10.609 1.00 0.00 85 PRO A C 6
ATOM 8047 O O . PRO A 1 85 ? -8.169 -9.117 -10.453 1.00 0.00 85 PRO A O 6
ATOM 8058 N N . SER A 1 86 ? -6.344 -9.581 -11.686 1.00 0.00 86 SER A N 6
ATOM 8059 C CA . SER A 1 86 ? -6.711 -8.677 -12.769 1.00 0.00 86 SER A CA 6
ATOM 8060 C C . SER A 1 86 ? -7.574 -9.391 -13.805 1.00 0.00 86 SER A C 6
ATOM 8061 O O . SER A 1 86 ? -8.091 -8.771 -14.734 1.00 0.00 86 SER A O 6
ATOM 8069 N N . GLY A 1 87 ? -7.725 -10.702 -13.637 1.00 0.00 87 GLY A N 6
ATOM 8070 C CA . GLY A 1 87 ? -8.526 -11.480 -14.564 1.00 0.00 87 GLY A CA 6
ATOM 8071 C C . GLY A 1 87 ? -9.321 -12.569 -13.870 1.00 0.00 87 GLY A C 6
ATOM 8072 O O . GLY A 1 87 ? -9.123 -12.855 -12.689 1.00 0.00 87 GLY A O 6
ATOM 8076 N N . PRO A 1 88 ? -10.245 -13.196 -14.612 1.00 0.00 88 PRO A N 6
ATOM 8077 C CA . PRO A 1 88 ? -11.093 -14.269 -14.081 1.00 0.00 88 PRO A CA 6
ATOM 8078 C C . PRO A 1 88 ? -10.306 -15.546 -13.807 1.00 0.00 88 PRO A C 6
ATOM 8079 O O . PRO A 1 88 ? -10.218 -16.427 -14.661 1.00 0.00 88 PRO A O 6
ATOM 8090 N N . SER A 1 89 ? -9.738 -15.639 -12.609 1.00 0.00 89 SER A N 6
ATOM 8091 C CA . SER A 1 89 ? -8.956 -16.807 -12.223 1.00 0.00 89 SER A CA 6
ATOM 8092 C C . SER A 1 89 ? -9.868 -17.981 -11.878 1.00 0.00 89 SER A C 6
ATOM 8093 O O . SER A 1 89 ? -10.785 -17.852 -11.068 1.00 0.00 89 SER A O 6
ATOM 8101 N N . SER A 1 90 ? -9.607 -19.127 -12.500 1.00 0.00 90 SER A N 6
ATOM 8102 C CA . SER A 1 90 ? -10.406 -20.324 -12.263 1.00 0.00 90 SER A CA 6
ATOM 8103 C C . SER A 1 90 ? -11.894 -20.023 -12.413 1.00 0.00 90 SER A C 6
ATOM 8104 O O . SER A 1 90 ? -12.718 -20.501 -11.634 1.00 0.00 90 SER A O 6
ATOM 8112 N N . GLY A 1 91 ? -12.231 -19.226 -13.422 1.00 0.00 91 GLY A N 6
ATOM 8113 C CA . GLY A 1 91 ? -13.619 -18.872 -13.658 1.00 0.00 91 GLY A CA 6
ATOM 8114 C C . GLY A 1 91 ? -13.796 -17.406 -13.996 1.00 0.00 91 GLY A C 6
ATOM 8115 O O . GLY A 1 91 ? -14.406 -17.065 -15.009 1.00 0.00 91 GLY A O 6
ATOM 8119 N N . GLY A 1 1 ? 3.750 8.119 15.753 1.00 0.00 1 GLY A N 7
ATOM 8120 C CA . GLY A 1 1 ? 4.553 7.761 16.908 1.00 0.00 1 GLY A CA 7
ATOM 8121 C C . GLY A 1 1 ? 5.681 6.811 16.558 1.00 0.00 1 GLY A C 7
ATOM 8122 O O . GLY A 1 1 ? 5.482 5.598 16.495 1.00 0.00 1 GLY A O 7
ATOM 8126 N N . SER A 1 2 ? 6.868 7.364 16.330 1.00 0.00 2 SER A N 7
ATOM 8127 C CA . SER A 1 2 ? 8.031 6.558 15.978 1.00 0.00 2 SER A CA 7
ATOM 8128 C C . SER A 1 2 ? 9.321 7.251 16.403 1.00 0.00 2 SER A C 7
ATOM 8129 O O . SER A 1 2 ? 9.343 8.462 16.625 1.00 0.00 2 SER A O 7
ATOM 8137 N N . SER A 1 3 ? 10.395 6.475 16.514 1.00 0.00 3 SER A N 7
ATOM 8138 C CA . SER A 1 3 ? 11.689 7.014 16.917 1.00 0.00 3 SER A CA 7
ATOM 8139 C C . SER A 1 3 ? 12.769 6.646 15.903 1.00 0.00 3 SER A C 7
ATOM 8140 O O . SER A 1 3 ? 13.323 5.548 15.940 1.00 0.00 3 SER A O 7
ATOM 8148 N N . GLY A 1 4 ? 13.062 7.574 14.997 1.00 0.00 4 GLY A N 7
ATOM 8149 C CA . GLY A 1 4 ? 14.073 7.330 13.986 1.00 0.00 4 GLY A CA 7
ATOM 8150 C C . GLY A 1 4 ? 13.520 7.425 12.578 1.00 0.00 4 GLY A C 7
ATOM 8151 O O . GLY A 1 4 ? 12.310 7.546 12.386 1.00 0.00 4 GLY A O 7
ATOM 8155 N N . SER A 1 5 ? 14.407 7.371 11.590 1.00 0.00 5 SER A N 7
ATOM 8156 C CA . SER A 1 5 ? 14.001 7.457 10.192 1.00 0.00 5 SER A CA 7
ATOM 8157 C C . SER A 1 5 ? 15.133 7.012 9.269 1.00 0.00 5 SER A C 7
ATOM 8158 O O . SER A 1 5 ? 16.265 7.480 9.388 1.00 0.00 5 SER A O 7
ATOM 8166 N N . SER A 1 6 ? 14.817 6.105 8.350 1.00 0.00 6 SER A N 7
ATOM 8167 C CA . SER A 1 6 ? 15.806 5.594 7.409 1.00 0.00 6 SER A CA 7
ATOM 8168 C C . SER A 1 6 ? 15.323 5.757 5.972 1.00 0.00 6 SER A C 7
ATOM 8169 O O . SER A 1 6 ? 14.256 5.268 5.603 1.00 0.00 6 SER A O 7
ATOM 8177 N N . GLY A 1 7 ? 16.120 6.448 5.162 1.00 0.00 7 GLY A N 7
ATOM 8178 C CA . GLY A 1 7 ? 15.758 6.665 3.773 1.00 0.00 7 GLY A CA 7
ATOM 8179 C C . GLY A 1 7 ? 14.501 7.498 3.624 1.00 0.00 7 GLY A C 7
ATOM 8180 O O . GLY A 1 7 ? 13.580 7.422 4.439 1.00 0.00 7 GLY A O 7
ATOM 8184 N N . PRO A 1 8 ? 14.450 8.317 2.563 1.00 0.00 8 PRO A N 7
ATOM 8185 C CA . PRO A 1 8 ? 13.301 9.185 2.287 1.00 0.00 8 PRO A CA 7
ATOM 8186 C C . PRO A 1 8 ? 12.068 8.396 1.860 1.00 0.00 8 PRO A C 7
ATOM 8187 O O . PRO A 1 8 ? 12.180 7.336 1.244 1.00 0.00 8 PRO A O 7
ATOM 8198 N N . ALA A 1 9 ? 10.892 8.920 2.190 1.00 0.00 9 ALA A N 7
ATOM 8199 C CA . ALA A 1 9 ? 9.638 8.265 1.838 1.00 0.00 9 ALA A CA 7
ATOM 8200 C C . ALA A 1 9 ? 9.607 7.899 0.358 1.00 0.00 9 ALA A C 7
ATOM 8201 O O . ALA A 1 9 ? 9.941 8.716 -0.501 1.00 0.00 9 ALA A O 7
ATOM 8208 N N . ARG A 1 10 ? 9.203 6.667 0.067 1.00 0.00 10 ARG A N 7
ATOM 8209 C CA . ARG A 1 10 ? 9.130 6.192 -1.310 1.00 0.00 10 ARG A CA 7
ATOM 8210 C C . ARG A 1 10 ? 7.684 6.147 -1.793 1.00 0.00 10 ARG A C 7
ATOM 8211 O O . ARG A 1 10 ? 6.761 5.832 -1.041 1.00 0.00 10 ARG A O 7
ATOM 8232 N N . PRO A 1 11 ? 7.479 6.471 -3.079 1.00 0.00 11 PRO A N 7
ATOM 8233 C CA . PRO A 1 11 ? 6.146 6.474 -3.691 1.00 0.00 11 PRO A CA 7
ATOM 8234 C C . PRO A 1 11 ? 5.579 5.068 -3.852 1.00 0.00 11 PRO A C 7
ATOM 8235 O O . PRO A 1 11 ? 6.321 4.108 -4.061 1.00 0.00 11 PRO A O 7
ATOM 8246 N N . PHE A 1 12 ? 4.259 4.954 -3.755 1.00 0.00 12 PHE A N 7
ATOM 8247 C CA . PHE A 1 12 ? 3.590 3.665 -3.889 1.00 0.00 12 PHE A CA 7
ATOM 8248 C C . PHE A 1 12 ? 2.219 3.827 -4.539 1.00 0.00 12 PHE A C 7
ATOM 8249 O O . PHE A 1 12 ? 1.552 4.846 -4.358 1.00 0.00 12 PHE A O 7
ATOM 8266 N N . ARG A 1 13 ? 1.806 2.816 -5.295 1.00 0.00 13 ARG A N 7
ATOM 8267 C CA . ARG A 1 13 ? 0.516 2.847 -5.974 1.00 0.00 13 ARG A CA 7
ATOM 8268 C C . ARG A 1 13 ? -0.526 2.048 -5.197 1.00 0.00 13 ARG A C 7
ATOM 8269 O O . ARG A 1 13 ? -0.256 0.939 -4.735 1.00 0.00 13 ARG A O 7
ATOM 8290 N N . VAL A 1 14 ? -1.718 2.618 -5.056 1.00 0.00 14 VAL A N 7
ATOM 8291 C CA . VAL A 1 14 ? -2.800 1.960 -4.335 1.00 0.00 14 VAL A CA 7
ATOM 8292 C C . VAL A 1 14 ? -4.046 1.838 -5.206 1.00 0.00 14 VAL A C 7
ATOM 8293 O O . VAL A 1 14 ? -4.323 2.704 -6.035 1.00 0.00 14 VAL A O 7
ATOM 8306 N N . SER A 1 15 ? -4.794 0.757 -5.011 1.00 0.00 15 SER A N 7
ATOM 8307 C CA . SER A 1 15 ? -6.009 0.519 -5.782 1.00 0.00 15 SER A CA 7
ATOM 8308 C C . SER A 1 15 ? -7.129 0.001 -4.884 1.00 0.00 15 SER A C 7
ATOM 8309 O O . SER A 1 15 ? -6.893 -0.796 -3.977 1.00 0.00 15 SER A O 7
ATOM 8317 N N . ASN A 1 16 ? -8.349 0.460 -5.145 1.00 0.00 16 ASN A N 7
ATOM 8318 C CA . ASN A 1 16 ? -9.506 0.045 -4.361 1.00 0.00 16 ASN A CA 7
ATOM 8319 C C . ASN A 1 16 ? -9.836 -1.424 -4.615 1.00 0.00 16 ASN A C 7
ATOM 8320 O O . ASN A 1 16 ? -9.196 -2.082 -5.435 1.00 0.00 16 ASN A O 7
ATOM 8331 N N . HIS A 1 17 ? -10.839 -1.930 -3.905 1.00 0.00 17 HIS A N 7
ATOM 8332 C CA . HIS A 1 17 ? -11.256 -3.320 -4.054 1.00 0.00 17 HIS A CA 7
ATOM 8333 C C . HIS A 1 17 ? -11.670 -3.612 -5.493 1.00 0.00 17 HIS A C 7
ATOM 8334 O O . HIS A 1 17 ? -11.315 -4.649 -6.054 1.00 0.00 17 HIS A O 7
ATOM 8349 N N . ASP A 1 18 ? -12.423 -2.692 -6.085 1.00 0.00 18 ASP A N 7
ATOM 8350 C CA . ASP A 1 18 ? -12.886 -2.850 -7.459 1.00 0.00 18 ASP A CA 7
ATOM 8351 C C . ASP A 1 18 ? -11.746 -2.617 -8.447 1.00 0.00 18 ASP A C 7
ATOM 8352 O O . ASP A 1 18 ? -11.951 -2.633 -9.660 1.00 0.00 18 ASP A O 7
ATOM 8361 N N . ARG A 1 19 ? -10.546 -2.401 -7.917 1.00 0.00 19 ARG A N 7
ATOM 8362 C CA . ARG A 1 19 ? -9.375 -2.164 -8.752 1.00 0.00 19 ARG A CA 7
ATOM 8363 C C . ARG A 1 19 ? -9.693 -1.170 -9.865 1.00 0.00 19 ARG A C 7
ATOM 8364 O O . ARG A 1 19 ? -9.305 -1.366 -11.017 1.00 0.00 19 ARG A O 7
ATOM 8385 N N . SER A 1 20 ? -10.403 -0.102 -9.513 1.00 0.00 20 SER A N 7
ATOM 8386 C CA . SER A 1 20 ? -10.778 0.920 -10.483 1.00 0.00 20 SER A CA 7
ATOM 8387 C C . SER A 1 20 ? -10.127 2.257 -10.142 1.00 0.00 20 SER A C 7
ATOM 8388 O O . SER A 1 20 ? -9.952 3.114 -11.008 1.00 0.00 20 SER A O 7
ATOM 8396 N N . SER A 1 21 ? -9.769 2.427 -8.873 1.00 0.00 21 SER A N 7
ATOM 8397 C CA . SER A 1 21 ? -9.141 3.661 -8.414 1.00 0.00 21 SER A CA 7
ATOM 8398 C C . SER A 1 21 ? -7.625 3.508 -8.351 1.00 0.00 21 SER A C 7
ATOM 8399 O O . SER A 1 21 ? -7.108 2.402 -8.189 1.00 0.00 21 SER A O 7
ATOM 8407 N N . ARG A 1 22 ? -6.917 4.624 -8.482 1.00 0.00 22 ARG A N 7
ATOM 8408 C CA . ARG A 1 22 ? -5.460 4.615 -8.441 1.00 0.00 22 ARG A CA 7
ATOM 8409 C C . ARG A 1 22 ? -4.928 5.855 -7.728 1.00 0.00 22 ARG A C 7
ATOM 8410 O O . ARG A 1 22 ? -5.112 6.979 -8.195 1.00 0.00 22 ARG A O 7
ATOM 8431 N N . ARG A 1 23 ? -4.270 5.641 -6.594 1.00 0.00 23 ARG A N 7
ATOM 8432 C CA . ARG A 1 23 ? -3.712 6.741 -5.815 1.00 0.00 23 ARG A CA 7
ATOM 8433 C C . ARG A 1 23 ? -2.244 6.487 -5.487 1.00 0.00 23 ARG A C 7
ATOM 8434 O O . ARG A 1 23 ? -1.873 5.391 -5.069 1.00 0.00 23 ARG A O 7
ATOM 8455 N N . GLY A 1 24 ? -1.414 7.507 -5.679 1.00 0.00 24 GLY A N 7
ATOM 8456 C CA . GLY A 1 24 ? 0.004 7.372 -5.400 1.00 0.00 24 GLY A CA 7
ATOM 8457 C C . GLY A 1 24 ? 0.402 8.032 -4.094 1.00 0.00 24 GLY A C 7
ATOM 8458 O O . GLY A 1 24 ? 0.398 9.258 -3.983 1.00 0.00 24 GLY A O 7
ATOM 8462 N N . VAL A 1 25 ? 0.745 7.218 -3.102 1.00 0.00 25 VAL A N 7
ATOM 8463 C CA . VAL A 1 25 ? 1.147 7.729 -1.796 1.00 0.00 25 VAL A CA 7
ATOM 8464 C C . VAL A 1 25 ? 2.601 7.385 -1.496 1.00 0.00 25 VAL A C 7
ATOM 8465 O O . VAL A 1 25 ? 3.087 6.316 -1.868 1.00 0.00 25 VAL A O 7
ATOM 8478 N N . MET A 1 26 ? 3.292 8.296 -0.819 1.00 0.00 26 MET A N 7
ATOM 8479 C CA . MET A 1 26 ? 4.691 8.088 -0.466 1.00 0.00 26 MET A CA 7
ATOM 8480 C C . MET A 1 26 ? 4.863 7.989 1.046 1.00 0.00 26 MET A C 7
ATOM 8481 O O . MET A 1 26 ? 4.375 8.839 1.792 1.00 0.00 26 MET A O 7
ATOM 8495 N N . ALA A 1 27 ? 5.557 6.949 1.493 1.00 0.00 27 ALA A N 7
ATOM 8496 C CA . ALA A 1 27 ? 5.793 6.740 2.916 1.00 0.00 27 ALA A CA 7
ATOM 8497 C C . ALA A 1 27 ? 7.164 6.119 3.160 1.00 0.00 27 ALA A C 7
ATOM 8498 O O . ALA A 1 27 ? 7.718 5.452 2.287 1.00 0.00 27 ALA A O 7
ATOM 8505 N N . SER A 1 28 ? 7.705 6.341 4.354 1.00 0.00 28 SER A N 7
ATOM 8506 C CA . SER A 1 28 ? 9.013 5.807 4.711 1.00 0.00 28 SER A CA 7
ATOM 8507 C C . SER A 1 28 ? 8.894 4.372 5.218 1.00 0.00 28 SER A C 7
ATOM 8508 O O . SER A 1 28 ? 9.799 3.559 5.031 1.00 0.00 28 SER A O 7
ATOM 8516 N N . SER A 1 29 ? 7.770 4.070 5.859 1.00 0.00 29 SER A N 7
ATOM 8517 C CA . SER A 1 29 ? 7.532 2.735 6.396 1.00 0.00 29 SER A CA 7
ATOM 8518 C C . SER A 1 29 ? 6.155 2.222 5.986 1.00 0.00 29 SER A C 7
ATOM 8519 O O . SER A 1 29 ? 5.431 2.881 5.240 1.00 0.00 29 SER A O 7
ATOM 8527 N N . LEU A 1 30 ? 5.800 1.040 6.480 1.00 0.00 30 LEU A N 7
ATOM 8528 C CA . LEU A 1 30 ? 4.510 0.436 6.166 1.00 0.00 30 LEU A CA 7
ATOM 8529 C C . LEU A 1 30 ? 3.382 1.144 6.909 1.00 0.00 30 LEU A C 7
ATOM 8530 O O . LEU A 1 30 ? 2.414 1.597 6.299 1.00 0.00 30 LEU A O 7
ATOM 8546 N N . GLN A 1 31 ? 3.517 1.239 8.228 1.00 0.00 31 GLN A N 7
ATOM 8547 C CA . GLN A 1 31 ? 2.509 1.894 9.053 1.00 0.00 31 GLN A CA 7
ATOM 8548 C C . GLN A 1 31 ? 2.157 3.269 8.494 1.00 0.00 31 GLN A C 7
ATOM 8549 O O . GLN A 1 31 ? 0.985 3.633 8.409 1.00 0.00 31 GLN A O 7
ATOM 8563 N N . GLU A 1 32 ? 3.182 4.028 8.116 1.00 0.00 32 GLU A N 7
ATOM 8564 C CA . GLU A 1 32 ? 2.980 5.363 7.566 1.00 0.00 32 GLU A CA 7
ATOM 8565 C C . GLU A 1 32 ? 2.050 5.319 6.358 1.00 0.00 32 GLU A C 7
ATOM 8566 O O . GLU A 1 32 ? 1.071 6.064 6.286 1.00 0.00 32 GLU A O 7
ATOM 8578 N N . LEU A 1 33 ? 2.365 4.445 5.409 1.00 0.00 33 LEU A N 7
ATOM 8579 C CA . LEU A 1 33 ? 1.558 4.303 4.201 1.00 0.00 33 LEU A CA 7
ATOM 8580 C C . LEU A 1 33 ? 0.109 3.976 4.549 1.00 0.00 33 LEU A C 7
ATOM 8581 O O . LEU A 1 33 ? -0.791 4.785 4.320 1.00 0.00 33 LEU A O 7
ATOM 8597 N N . ILE A 1 34 ? -0.106 2.789 5.103 1.00 0.00 34 ILE A N 7
ATOM 8598 C CA . ILE A 1 34 ? -1.446 2.358 5.486 1.00 0.00 34 ILE A CA 7
ATOM 8599 C C . ILE A 1 34 ? -2.276 3.530 5.997 1.00 0.00 34 ILE A C 7
ATOM 8600 O O . ILE A 1 34 ? -3.328 3.848 5.443 1.00 0.00 34 ILE A O 7
ATOM 8616 N N . SER A 1 35 ? -1.795 4.169 7.059 1.00 0.00 35 SER A N 7
ATOM 8617 C CA . SER A 1 35 ? -2.493 5.306 7.647 1.00 0.00 35 SER A CA 7
ATOM 8618 C C . SER A 1 35 ? -2.795 6.366 6.591 1.00 0.00 35 SER A C 7
ATOM 8619 O O . SER A 1 35 ? -3.878 6.949 6.571 1.00 0.00 35 SER A O 7
ATOM 8627 N N . LYS A 1 36 ? -1.826 6.609 5.714 1.00 0.00 36 LYS A N 7
ATOM 8628 C CA . LYS A 1 36 ? -1.986 7.596 4.653 1.00 0.00 36 LYS A CA 7
ATOM 8629 C C . LYS A 1 36 ? -3.086 7.179 3.682 1.00 0.00 36 LYS A C 7
ATOM 8630 O O . LYS A 1 36 ? -4.048 7.917 3.464 1.00 0.00 36 LYS A O 7
ATOM 8649 N N . THR A 1 37 ? -2.940 5.991 3.104 1.00 0.00 37 THR A N 7
ATOM 8650 C CA . THR A 1 37 ? -3.922 5.476 2.158 1.00 0.00 37 THR A CA 7
ATOM 8651 C C . THR A 1 37 ? -5.339 5.840 2.583 1.00 0.00 37 THR A C 7
ATOM 8652 O O . THR A 1 37 ? -6.094 6.440 1.818 1.00 0.00 37 THR A O 7
ATOM 8663 N N . LEU A 1 38 ? -5.696 5.474 3.809 1.00 0.00 38 LEU A N 7
ATOM 8664 C CA . LEU A 1 38 ? -7.025 5.762 4.338 1.00 0.00 38 LEU A CA 7
ATOM 8665 C C . LEU A 1 38 ? -7.434 7.200 4.030 1.00 0.00 38 LEU A C 7
ATOM 8666 O O . LEU A 1 38 ? -8.529 7.449 3.528 1.00 0.00 38 LEU A O 7
ATOM 8682 N N . ASP A 1 39 ? -6.544 8.139 4.331 1.00 0.00 39 ASP A N 7
ATOM 8683 C CA . ASP A 1 39 ? -6.811 9.551 4.084 1.00 0.00 39 ASP A CA 7
ATOM 8684 C C . ASP A 1 39 ? -6.906 9.831 2.588 1.00 0.00 39 ASP A C 7
ATOM 8685 O O . ASP A 1 39 ? -7.722 10.640 2.148 1.00 0.00 39 ASP A O 7
ATOM 8694 N N . ALA A 1 40 ? -6.063 9.159 1.810 1.00 0.00 40 ALA A N 7
ATOM 8695 C CA . ALA A 1 40 ? -6.053 9.335 0.363 1.00 0.00 40 ALA A CA 7
ATOM 8696 C C . ALA A 1 40 ? -7.392 8.937 -0.248 1.00 0.00 40 ALA A C 7
ATOM 8697 O O . ALA A 1 40 ? -8.053 9.746 -0.901 1.00 0.00 40 ALA A O 7
ATOM 8704 N N . LEU A 1 41 ? -7.786 7.687 -0.034 1.00 0.00 41 LEU A N 7
ATOM 8705 C CA . LEU A 1 41 ? -9.048 7.181 -0.564 1.00 0.00 41 LEU A CA 7
ATOM 8706 C C . LEU A 1 41 ? -10.219 7.612 0.312 1.00 0.00 41 LEU A C 7
ATOM 8707 O O . LEU A 1 41 ? -11.347 7.156 0.127 1.00 0.00 41 LEU A O 7
ATOM 8723 N N . VAL A 1 42 ? -9.944 8.496 1.265 1.00 0.00 42 VAL A N 7
ATOM 8724 C CA . VAL A 1 42 ? -10.976 8.992 2.169 1.00 0.00 42 VAL A CA 7
ATOM 8725 C C . VAL A 1 42 ? -11.982 7.898 2.508 1.00 0.00 42 VAL A C 7
ATOM 8726 O O . VAL A 1 42 ? -13.185 8.149 2.586 1.00 0.00 42 VAL A O 7
ATOM 8739 N N . ILE A 1 43 ? -11.483 6.684 2.708 1.00 0.00 43 ILE A N 7
ATOM 8740 C CA . ILE A 1 43 ? -12.337 5.551 3.040 1.00 0.00 43 ILE A CA 7
ATOM 8741 C C . ILE A 1 43 ? -13.309 5.905 4.160 1.00 0.00 43 ILE A C 7
ATOM 8742 O O . ILE A 1 43 ? -12.987 6.695 5.047 1.00 0.00 43 ILE A O 7
ATOM 8758 N N . ALA A 1 44 ? -14.498 5.315 4.112 1.00 0.00 44 ALA A N 7
ATOM 8759 C CA . ALA A 1 44 ? -15.516 5.565 5.126 1.00 0.00 44 ALA A CA 7
ATOM 8760 C C . ALA A 1 44 ? -15.054 5.089 6.499 1.00 0.00 44 ALA A C 7
ATOM 8761 O O . ALA A 1 44 ? -14.932 5.880 7.434 1.00 0.00 44 ALA A O 7
ATOM 8768 N N . THR A 1 45 ? -14.798 3.789 6.613 1.00 0.00 45 THR A N 7
ATOM 8769 C CA . THR A 1 45 ? -14.350 3.206 7.873 1.00 0.00 45 THR A CA 7
ATOM 8770 C C . THR A 1 45 ? -12.836 3.036 7.891 1.00 0.00 45 THR A C 7
ATOM 8771 O O . THR A 1 45 ? -12.203 2.900 6.845 1.00 0.00 45 THR A O 7
ATOM 8782 N N . GLY A 1 46 ? -12.258 3.042 9.089 1.00 0.00 46 GLY A N 7
ATOM 8783 C CA . GLY A 1 46 ? -10.823 2.886 9.222 1.00 0.00 46 GLY A CA 7
ATOM 8784 C C . GLY A 1 46 ? -10.389 1.435 9.172 1.00 0.00 46 GLY A C 7
ATOM 8785 O O . GLY A 1 46 ? -9.349 1.109 8.599 1.00 0.00 46 GLY A O 7
ATOM 8789 N N . LEU A 1 47 ? -11.187 0.560 9.774 1.00 0.00 47 LEU A N 7
ATOM 8790 C CA . LEU A 1 47 ? -10.880 -0.866 9.797 1.00 0.00 47 LEU A CA 7
ATOM 8791 C C . LEU A 1 47 ? -10.693 -1.406 8.383 1.00 0.00 47 LEU A C 7
ATOM 8792 O O . LEU A 1 47 ? -11.665 -1.686 7.681 1.00 0.00 47 LEU A O 7
ATOM 8808 N N . VAL A 1 48 ? -9.438 -1.551 7.971 1.00 0.00 48 VAL A N 7
ATOM 8809 C CA . VAL A 1 48 ? -9.123 -2.061 6.643 1.00 0.00 48 VAL A CA 7
ATOM 8810 C C . VAL A 1 48 ? -7.904 -2.975 6.679 1.00 0.00 48 VAL A C 7
ATOM 8811 O O . VAL A 1 48 ? -7.242 -3.106 7.710 1.00 0.00 48 VAL A O 7
ATOM 8824 N N . THR A 1 49 ? -7.610 -3.607 5.547 1.00 0.00 49 THR A N 7
ATOM 8825 C CA . THR A 1 49 ? -6.470 -4.510 5.448 1.00 0.00 49 THR A CA 7
ATOM 8826 C C . THR A 1 49 ? -5.689 -4.270 4.162 1.00 0.00 49 THR A C 7
ATOM 8827 O O . THR A 1 49 ? -6.232 -4.388 3.062 1.00 0.00 49 THR A O 7
ATOM 8838 N N . LEU A 1 50 ? -4.411 -3.936 4.304 1.00 0.00 50 LEU A N 7
ATOM 8839 C CA . LEU A 1 50 ? -3.554 -3.681 3.152 1.00 0.00 50 LEU A CA 7
ATOM 8840 C C . LEU A 1 50 ? -2.844 -4.956 2.708 1.00 0.00 50 LEU A C 7
ATOM 8841 O O . LEU A 1 50 ? -2.220 -5.646 3.517 1.00 0.00 50 LEU A O 7
ATOM 8857 N N . VAL A 1 51 ? -2.942 -5.265 1.419 1.00 0.00 51 VAL A N 7
ATOM 8858 C CA . VAL A 1 51 ? -2.307 -6.455 0.867 1.00 0.00 51 VAL A CA 7
ATOM 8859 C C . VAL A 1 51 ? -1.683 -6.164 -0.494 1.00 0.00 51 VAL A C 7
ATOM 8860 O O . VAL A 1 51 ? -1.913 -5.106 -1.081 1.00 0.00 51 VAL A O 7
ATOM 8873 N N . LEU A 1 52 ? -0.894 -7.111 -0.990 1.00 0.00 52 LEU A N 7
ATOM 8874 C CA . LEU A 1 52 ? -0.237 -6.958 -2.284 1.00 0.00 52 LEU A CA 7
ATOM 8875 C C . LEU A 1 52 ? -1.231 -7.145 -3.426 1.00 0.00 52 LEU A C 7
ATOM 8876 O O . LEU A 1 52 ? -1.988 -8.116 -3.448 1.00 0.00 52 LEU A O 7
ATOM 8892 N N . GLU A 1 53 ? -1.221 -6.212 -4.372 1.00 0.00 53 GLU A N 7
ATOM 8893 C CA . GLU A 1 53 ? -2.121 -6.277 -5.517 1.00 0.00 53 GLU A CA 7
ATOM 8894 C C . GLU A 1 53 ? -1.638 -7.310 -6.531 1.00 0.00 53 GLU A C 7
ATOM 8895 O O . GLU A 1 53 ? -2.172 -7.408 -7.635 1.00 0.00 53 GLU A O 7
ATOM 8907 N N . GLU A 1 54 ? -0.625 -8.079 -6.146 1.00 0.00 54 GLU A N 7
ATOM 8908 C CA . GLU A 1 54 ? -0.069 -9.104 -7.021 1.00 0.00 54 GLU A CA 7
ATOM 8909 C C . GLU A 1 54 ? -0.632 -10.480 -6.675 1.00 0.00 54 GLU A C 7
ATOM 8910 O O . GLU A 1 54 ? -1.152 -11.185 -7.539 1.00 0.00 54 GLU A O 7
ATOM 8922 N N . ASP A 1 55 ? -0.522 -10.854 -5.405 1.00 0.00 55 ASP A N 7
ATOM 8923 C CA . ASP A 1 55 ? -1.020 -12.144 -4.942 1.00 0.00 55 ASP A CA 7
ATOM 8924 C C . ASP A 1 55 ? -1.998 -11.966 -3.785 1.00 0.00 55 ASP A C 7
ATOM 8925 O O . ASP A 1 55 ? -2.586 -12.933 -3.302 1.00 0.00 55 ASP A O 7
ATOM 8934 N N . GLY A 1 56 ? -2.167 -10.723 -3.346 1.00 0.00 56 GLY A N 7
ATOM 8935 C CA . GLY A 1 56 ? -3.074 -10.441 -2.248 1.00 0.00 56 GLY A CA 7
ATOM 8936 C C . GLY A 1 56 ? -2.515 -10.873 -0.908 1.00 0.00 56 GLY A C 7
ATOM 8937 O O . GLY A 1 56 ? -3.257 -11.308 -0.026 1.00 0.00 56 GLY A O 7
ATOM 8941 N N . THR A 1 57 ? -1.200 -10.756 -0.751 1.00 0.00 57 THR A N 7
ATOM 8942 C CA . THR A 1 57 ? -0.540 -11.142 0.490 1.00 0.00 57 THR A CA 7
ATOM 8943 C C . THR A 1 57 ? -0.569 -10.003 1.504 1.00 0.00 57 THR A C 7
ATOM 8944 O O . THR A 1 57 ? -0.116 -8.895 1.221 1.00 0.00 57 THR A O 7
ATOM 8955 N N . VAL A 1 58 ? -1.104 -10.285 2.688 1.00 0.00 58 VAL A N 7
ATOM 8956 C CA . VAL A 1 58 ? -1.189 -9.284 3.746 1.00 0.00 58 VAL A CA 7
ATOM 8957 C C . VAL A 1 58 ? 0.196 -8.789 4.148 1.00 0.00 58 VAL A C 7
ATOM 8958 O O . VAL A 1 58 ? 1.039 -9.567 4.594 1.00 0.00 58 VAL A O 7
ATOM 8971 N N . VAL A 1 59 ? 0.424 -7.490 3.986 1.00 0.00 59 VAL A N 7
ATOM 8972 C CA . VAL A 1 59 ? 1.707 -6.891 4.333 1.00 0.00 59 VAL A CA 7
ATOM 8973 C C . VAL A 1 59 ? 1.640 -6.198 5.690 1.00 0.00 59 VAL A C 7
ATOM 8974 O O . VAL A 1 59 ? 1.303 -5.017 5.779 1.00 0.00 59 VAL A O 7
ATOM 8987 N N . ASP A 1 60 ? 1.962 -6.939 6.743 1.00 0.00 60 ASP A N 7
ATOM 8988 C CA . ASP A 1 60 ? 1.940 -6.396 8.097 1.00 0.00 60 ASP A CA 7
ATOM 8989 C C . ASP A 1 60 ? 3.340 -6.392 8.704 1.00 0.00 60 ASP A C 7
ATOM 8990 O O . ASP A 1 60 ? 3.502 -6.283 9.919 1.00 0.00 60 ASP A O 7
ATOM 8999 N N . THR A 1 61 ? 4.350 -6.511 7.848 1.00 0.00 61 THR A N 7
ATOM 9000 C CA . THR A 1 61 ? 5.737 -6.523 8.298 1.00 0.00 61 THR A CA 7
ATOM 9001 C C . THR A 1 61 ? 6.519 -5.359 7.703 1.00 0.00 61 THR A C 7
ATOM 9002 O O . THR A 1 61 ? 6.470 -5.119 6.496 1.00 0.00 61 THR A O 7
ATOM 9013 N N . GLU A 1 62 ? 7.241 -4.638 8.556 1.00 0.00 62 GLU A N 7
ATOM 9014 C CA . GLU A 1 62 ? 8.034 -3.498 8.111 1.00 0.00 62 GLU A CA 7
ATOM 9015 C C . GLU A 1 62 ? 9.179 -3.950 7.210 1.00 0.00 62 GLU A C 7
ATOM 9016 O O . GLU A 1 62 ? 9.436 -3.350 6.167 1.00 0.00 62 GLU A O 7
ATOM 9028 N N . GLU A 1 63 ? 9.863 -5.013 7.621 1.00 0.00 63 GLU A N 7
ATOM 9029 C CA . GLU A 1 63 ? 10.982 -5.546 6.851 1.00 0.00 63 GLU A CA 7
ATOM 9030 C C . GLU A 1 63 ? 10.527 -5.989 5.464 1.00 0.00 63 GLU A C 7
ATOM 9031 O O . GLU A 1 63 ? 11.289 -5.932 4.499 1.00 0.00 63 GLU A O 7
ATOM 9043 N N . PHE A 1 64 ? 9.276 -6.432 5.371 1.00 0.00 64 PHE A N 7
ATOM 9044 C CA . PHE A 1 64 ? 8.718 -6.888 4.104 1.00 0.00 64 PHE A CA 7
ATOM 9045 C C . PHE A 1 64 ? 8.270 -5.705 3.251 1.00 0.00 64 PHE A C 7
ATOM 9046 O O . PHE A 1 64 ? 8.220 -5.793 2.024 1.00 0.00 64 PHE A O 7
ATOM 9063 N N . PHE A 1 65 ? 7.945 -4.598 3.910 1.00 0.00 65 PHE A N 7
ATOM 9064 C CA . PHE A 1 65 ? 7.498 -3.397 3.213 1.00 0.00 65 PHE A CA 7
ATOM 9065 C C . PHE A 1 65 ? 8.688 -2.542 2.785 1.00 0.00 65 PHE A C 7
ATOM 9066 O O . PHE A 1 65 ? 8.605 -1.787 1.817 1.00 0.00 65 PHE A O 7
ATOM 9083 N N . GLN A 1 66 ? 9.792 -2.670 3.513 1.00 0.00 66 GLN A N 7
ATOM 9084 C CA . GLN A 1 66 ? 10.998 -1.908 3.209 1.00 0.00 66 GLN A CA 7
ATOM 9085 C C . GLN A 1 66 ? 11.748 -2.524 2.032 1.00 0.00 66 GLN A C 7
ATOM 9086 O O . GLN A 1 66 ? 12.672 -1.920 1.486 1.00 0.00 66 GLN A O 7
ATOM 9100 N N . THR A 1 67 ? 11.345 -3.730 1.645 1.00 0.00 67 THR A N 7
ATOM 9101 C CA . THR A 1 67 ? 11.978 -4.428 0.534 1.00 0.00 67 THR A CA 7
ATOM 9102 C C . THR A 1 67 ? 11.244 -4.159 -0.775 1.00 0.00 67 THR A C 7
ATOM 9103 O O . THR A 1 67 ? 11.747 -4.471 -1.856 1.00 0.00 67 THR A O 7
ATOM 9114 N N . LEU A 1 68 ? 10.054 -3.579 -0.672 1.00 0.00 68 LEU A N 7
ATOM 9115 C CA . LEU A 1 68 ? 9.250 -3.266 -1.849 1.00 0.00 68 LEU A CA 7
ATOM 9116 C C . LEU A 1 68 ? 9.786 -2.029 -2.562 1.00 0.00 68 LEU A C 7
ATOM 9117 O O . LEU A 1 68 ? 10.086 -1.017 -1.930 1.00 0.00 68 LEU A O 7
ATOM 9133 N N . GLY A 1 69 ? 9.903 -2.118 -3.883 1.00 0.00 69 GLY A N 7
ATOM 9134 C CA . GLY A 1 69 ? 10.400 -0.998 -4.661 1.00 0.00 69 GLY A CA 7
ATOM 9135 C C . GLY A 1 69 ? 9.312 0.000 -5.003 1.00 0.00 69 GLY A C 7
ATOM 9136 O O . GLY A 1 69 ? 8.160 -0.378 -5.217 1.00 0.00 69 GLY A O 7
ATOM 9140 N N . ASP A 1 70 ? 9.676 1.276 -5.052 1.00 0.00 70 ASP A N 7
ATOM 9141 C CA . ASP A 1 70 ? 8.722 2.332 -5.369 1.00 0.00 70 ASP A CA 7
ATOM 9142 C C . ASP A 1 70 ? 7.747 1.876 -6.449 1.00 0.00 70 ASP A C 7
ATOM 9143 O O . ASP A 1 70 ? 8.053 0.986 -7.241 1.00 0.00 70 ASP A O 7
ATOM 9152 N N . ASN A 1 71 ? 6.569 2.493 -6.475 1.00 0.00 71 ASN A N 7
ATOM 9153 C CA . ASN A 1 71 ? 5.548 2.149 -7.458 1.00 0.00 71 ASN A CA 7
ATOM 9154 C C . ASN A 1 71 ? 4.967 0.767 -7.177 1.00 0.00 71 ASN A C 7
ATOM 9155 O O . ASN A 1 71 ? 4.702 -0.007 -8.098 1.00 0.00 71 ASN A O 7
ATOM 9166 N N . THR A 1 72 ? 4.770 0.462 -5.898 1.00 0.00 72 THR A N 7
ATOM 9167 C CA . THR A 1 72 ? 4.221 -0.827 -5.495 1.00 0.00 72 THR A CA 7
ATOM 9168 C C . THR A 1 72 ? 2.697 -0.797 -5.487 1.00 0.00 72 THR A C 7
ATOM 9169 O O . THR A 1 72 ? 2.086 0.057 -4.842 1.00 0.00 72 THR A O 7
ATOM 9180 N N . HIS A 1 73 ? 2.087 -1.733 -6.206 1.00 0.00 73 HIS A N 7
ATOM 9181 C CA . HIS A 1 73 ? 0.633 -1.815 -6.281 1.00 0.00 73 HIS A CA 7
ATOM 9182 C C . HIS A 1 73 ? 0.066 -2.532 -5.060 1.00 0.00 73 HIS A C 7
ATOM 9183 O O . HIS A 1 73 ? 0.338 -3.712 -4.838 1.00 0.00 73 HIS A O 7
ATOM 9198 N N . PHE A 1 74 ? -0.724 -1.811 -4.269 1.00 0.00 74 PHE A N 7
ATOM 9199 C CA . PHE A 1 74 ? -1.327 -2.378 -3.069 1.00 0.00 74 PHE A CA 7
ATOM 9200 C C . PHE A 1 74 ? -2.840 -2.511 -3.232 1.00 0.00 74 PHE A C 7
ATOM 9201 O O . PHE A 1 74 ? -3.431 -1.921 -4.135 1.00 0.00 74 PHE A O 7
ATOM 9218 N N . MET A 1 75 ? -3.457 -3.290 -2.351 1.00 0.00 75 MET A N 7
ATOM 9219 C CA . MET A 1 75 ? -4.899 -3.500 -2.396 1.00 0.00 75 MET A CA 7
ATOM 9220 C C . MET A 1 75 ? -5.521 -3.300 -1.017 1.00 0.00 75 MET A C 7
ATOM 9221 O O . MET A 1 75 ? -5.165 -3.987 -0.059 1.00 0.00 75 MET A O 7
ATOM 9235 N N . ILE A 1 76 ? -6.451 -2.356 -0.923 1.00 0.00 76 ILE A N 7
ATOM 9236 C CA . ILE A 1 76 ? -7.122 -2.067 0.338 1.00 0.00 76 ILE A CA 7
ATOM 9237 C C . ILE A 1 76 ? -8.487 -2.745 0.403 1.00 0.00 76 ILE A C 7
ATOM 9238 O O . ILE A 1 76 ? -9.319 -2.575 -0.488 1.00 0.00 76 ILE A O 7
ATOM 9254 N N . LEU A 1 77 ? -8.710 -3.513 1.463 1.00 0.00 77 LEU A N 7
ATOM 9255 C CA . LEU A 1 77 ? -9.975 -4.215 1.647 1.00 0.00 77 LEU A CA 7
ATOM 9256 C C . LEU A 1 77 ? -10.644 -3.801 2.954 1.00 0.00 77 LEU A C 7
ATOM 9257 O O . LEU A 1 77 ? -10.014 -3.802 4.011 1.00 0.00 77 LEU A O 7
ATOM 9273 N N . GLU A 1 78 ? -11.923 -3.451 2.873 1.00 0.00 78 GLU A N 7
ATOM 9274 C CA . GLU A 1 78 ? -12.678 -3.037 4.050 1.00 0.00 78 GLU A CA 7
ATOM 9275 C C . GLU A 1 78 ? -13.197 -4.249 4.817 1.00 0.00 78 GLU A C 7
ATOM 9276 O O . GLU A 1 78 ? -13.035 -5.389 4.384 1.00 0.00 78 GLU A O 7
ATOM 9288 N N . LYS A 1 79 ? -13.824 -3.993 5.961 1.00 0.00 79 LYS A N 7
ATOM 9289 C CA . LYS A 1 79 ? -14.370 -5.060 6.791 1.00 0.00 79 LYS A CA 7
ATOM 9290 C C . LYS A 1 79 ? -15.439 -5.843 6.035 1.00 0.00 79 LYS A C 7
ATOM 9291 O O . LYS A 1 79 ? -16.635 -5.648 6.254 1.00 0.00 79 LYS A O 7
ATOM 9310 N N . GLY A 1 80 ? -15.002 -6.730 5.148 1.00 0.00 80 GLY A N 7
ATOM 9311 C CA . GLY A 1 80 ? -15.935 -7.530 4.376 1.00 0.00 80 GLY A CA 7
ATOM 9312 C C . GLY A 1 80 ? -15.585 -7.568 2.902 1.00 0.00 80 GLY A C 7
ATOM 9313 O O . GLY A 1 80 ? -16.467 -7.496 2.046 1.00 0.00 80 GLY A O 7
ATOM 9317 N N . GLN A 1 81 ? -14.294 -7.679 2.604 1.00 0.00 81 GLN A N 7
ATOM 9318 C CA . GLN A 1 81 ? -13.830 -7.723 1.222 1.00 0.00 81 GLN A CA 7
ATOM 9319 C C . GLN A 1 81 ? -12.542 -8.531 1.106 1.00 0.00 81 GLN A C 7
ATOM 9320 O O . GLN A 1 81 ? -11.705 -8.519 2.010 1.00 0.00 81 GLN A O 7
ATOM 9334 N N . LYS A 1 82 ? -12.389 -9.234 -0.010 1.00 0.00 82 LYS A N 7
ATOM 9335 C CA . LYS A 1 82 ? -11.201 -10.048 -0.246 1.00 0.00 82 LYS A CA 7
ATOM 9336 C C . LYS A 1 82 ? -10.453 -9.571 -1.487 1.00 0.00 82 LYS A C 7
ATOM 9337 O O . LYS A 1 82 ? -11.008 -8.855 -2.320 1.00 0.00 82 LYS A O 7
ATOM 9356 N N . TRP A 1 83 ? -9.193 -9.975 -1.602 1.00 0.00 83 TRP A N 7
ATOM 9357 C CA . TRP A 1 83 ? -8.370 -9.590 -2.743 1.00 0.00 83 TRP A CA 7
ATOM 9358 C C . TRP A 1 83 ? -8.817 -10.315 -4.007 1.00 0.00 83 TRP A C 7
ATOM 9359 O O . TRP A 1 83 ? -9.307 -11.442 -3.946 1.00 0.00 83 TRP A O 7
ATOM 9380 N N . MET A 1 84 ? -8.645 -9.660 -5.151 1.00 0.00 84 MET A N 7
ATOM 9381 C CA . MET A 1 84 ? -9.030 -10.246 -6.430 1.00 0.00 84 MET A CA 7
ATOM 9382 C C . MET A 1 84 ? -8.012 -9.905 -7.513 1.00 0.00 84 MET A C 7
ATOM 9383 O O . MET A 1 84 ? -7.447 -8.811 -7.546 1.00 0.00 84 MET A O 7
ATOM 9397 N N . PRO A 1 85 ? -7.768 -10.862 -8.421 1.00 0.00 85 PRO A N 7
ATOM 9398 C CA . PRO A 1 85 ? -6.817 -10.686 -9.521 1.00 0.00 85 PRO A CA 7
ATOM 9399 C C . PRO A 1 85 ? -7.313 -9.687 -10.562 1.00 0.00 85 PRO A C 7
ATOM 9400 O O . PRO A 1 85 ? -8.389 -9.109 -10.418 1.00 0.00 85 PRO A O 7
ATOM 9411 N N . SER A 1 86 ? -6.520 -9.489 -11.611 1.00 0.00 86 SER A N 7
ATOM 9412 C CA . SER A 1 86 ? -6.877 -8.557 -12.675 1.00 0.00 86 SER A CA 7
ATOM 9413 C C . SER A 1 86 ? -8.104 -9.048 -13.437 1.00 0.00 86 SER A C 7
ATOM 9414 O O . SER A 1 86 ? -8.012 -9.945 -14.273 1.00 0.00 86 SER A O 7
ATOM 9422 N N . GLY A 1 87 ? -9.255 -8.452 -13.139 1.00 0.00 87 GLY A N 7
ATOM 9423 C CA . GLY A 1 87 ? -10.485 -8.839 -13.804 1.00 0.00 87 GLY A CA 7
ATOM 9424 C C . GLY A 1 87 ? -11.073 -10.116 -13.236 1.00 0.00 87 GLY A C 7
ATOM 9425 O O . GLY A 1 87 ? -10.359 -10.982 -12.731 1.00 0.00 87 GLY A O 7
ATOM 9429 N N . PRO A 1 88 ? -12.406 -10.243 -13.313 1.00 0.00 88 PRO A N 7
ATOM 9430 C CA . PRO A 1 88 ? -13.120 -11.419 -12.806 1.00 0.00 88 PRO A CA 7
ATOM 9431 C C . PRO A 1 88 ? -12.854 -12.665 -13.644 1.00 0.00 88 PRO A C 7
ATOM 9432 O O . PRO A 1 88 ? -12.195 -12.597 -14.682 1.00 0.00 88 PRO A O 7
ATOM 9443 N N . SER A 1 89 ? -13.370 -13.801 -13.188 1.00 0.00 89 SER A N 7
ATOM 9444 C CA . SER A 1 89 ? -13.186 -15.063 -13.894 1.00 0.00 89 SER A CA 7
ATOM 9445 C C . SER A 1 89 ? -14.345 -16.016 -13.617 1.00 0.00 89 SER A C 7
ATOM 9446 O O . SER A 1 89 ? -15.100 -15.831 -12.664 1.00 0.00 89 SER A O 7
ATOM 9454 N N . SER A 1 90 ? -14.479 -17.035 -14.460 1.00 0.00 90 SER A N 7
ATOM 9455 C CA . SER A 1 90 ? -15.548 -18.016 -14.310 1.00 0.00 90 SER A CA 7
ATOM 9456 C C . SER A 1 90 ? -15.857 -18.260 -12.836 1.00 0.00 90 SER A C 7
ATOM 9457 O O . SER A 1 90 ? -17.019 -18.314 -12.435 1.00 0.00 90 SER A O 7
ATOM 9465 N N . GLY A 1 91 ? -14.807 -18.406 -12.033 1.00 0.00 91 GLY A N 7
ATOM 9466 C CA . GLY A 1 91 ? -14.986 -18.643 -10.613 1.00 0.00 91 GLY A CA 7
ATOM 9467 C C . GLY A 1 91 ? -14.244 -19.873 -10.132 1.00 0.00 91 GLY A C 7
ATOM 9468 O O . GLY A 1 91 ? -14.123 -20.858 -10.861 1.00 0.00 91 GLY A O 7
ATOM 9472 N N . GLY A 1 1 ? 6.386 5.983 14.456 1.00 0.00 1 GLY A N 8
ATOM 9473 C CA . GLY A 1 1 ? 7.514 6.360 15.287 1.00 0.00 1 GLY A CA 8
ATOM 9474 C C . GLY A 1 1 ? 8.843 6.168 14.583 1.00 0.00 1 GLY A C 8
ATOM 9475 O O . GLY A 1 1 ? 9.015 5.221 13.814 1.00 0.00 1 GLY A O 8
ATOM 9479 N N . SER A 1 2 ? 9.784 7.070 14.841 1.00 0.00 2 SER A N 8
ATOM 9480 C CA . SER A 1 2 ? 11.102 6.998 14.222 1.00 0.00 2 SER A CA 8
ATOM 9481 C C . SER A 1 2 ? 12.123 7.802 15.022 1.00 0.00 2 SER A C 8
ATOM 9482 O O . SER A 1 2 ? 11.790 8.817 15.634 1.00 0.00 2 SER A O 8
ATOM 9490 N N . SER A 1 3 ? 13.369 7.339 15.015 1.00 0.00 3 SER A N 8
ATOM 9491 C CA . SER A 1 3 ? 14.440 8.011 15.742 1.00 0.00 3 SER A CA 8
ATOM 9492 C C . SER A 1 3 ? 15.679 8.162 14.867 1.00 0.00 3 SER A C 8
ATOM 9493 O O . SER A 1 3 ? 16.470 7.231 14.723 1.00 0.00 3 SER A O 8
ATOM 9501 N N . GLY A 1 4 ? 15.843 9.347 14.283 1.00 0.00 4 GLY A N 8
ATOM 9502 C CA . GLY A 1 4 ? 16.989 9.600 13.430 1.00 0.00 4 GLY A CA 8
ATOM 9503 C C . GLY A 1 4 ? 16.676 9.390 11.961 1.00 0.00 4 GLY A C 8
ATOM 9504 O O . GLY A 1 4 ? 15.883 8.517 11.608 1.00 0.00 4 GLY A O 8
ATOM 9508 N N . SER A 1 5 ? 17.297 10.193 11.105 1.00 0.00 5 SER A N 8
ATOM 9509 C CA . SER A 1 5 ? 17.076 10.094 9.666 1.00 0.00 5 SER A CA 8
ATOM 9510 C C . SER A 1 5 ? 17.323 8.672 9.175 1.00 0.00 5 SER A C 8
ATOM 9511 O O . SER A 1 5 ? 18.395 8.107 9.390 1.00 0.00 5 SER A O 8
ATOM 9519 N N . SER A 1 6 ? 16.323 8.099 8.512 1.00 0.00 6 SER A N 8
ATOM 9520 C CA . SER A 1 6 ? 16.429 6.741 7.992 1.00 0.00 6 SER A CA 8
ATOM 9521 C C . SER A 1 6 ? 16.411 6.740 6.467 1.00 0.00 6 SER A C 8
ATOM 9522 O O . SER A 1 6 ? 17.217 6.067 5.826 1.00 0.00 6 SER A O 8
ATOM 9530 N N . GLY A 1 7 ? 15.485 7.501 5.892 1.00 0.00 7 GLY A N 8
ATOM 9531 C CA . GLY A 1 7 ? 15.377 7.573 4.447 1.00 0.00 7 GLY A CA 8
ATOM 9532 C C . GLY A 1 7 ? 14.162 8.358 3.995 1.00 0.00 7 GLY A C 8
ATOM 9533 O O . GLY A 1 7 ? 13.147 8.425 4.688 1.00 0.00 7 GLY A O 8
ATOM 9537 N N . PRO A 1 8 ? 14.257 8.973 2.806 1.00 0.00 8 PRO A N 8
ATOM 9538 C CA . PRO A 1 8 ? 13.167 9.769 2.236 1.00 0.00 8 PRO A CA 8
ATOM 9539 C C . PRO A 1 8 ? 11.985 8.908 1.806 1.00 0.00 8 PRO A C 8
ATOM 9540 O O . PRO A 1 8 ? 12.162 7.838 1.225 1.00 0.00 8 PRO A O 8
ATOM 9551 N N . ALA A 1 9 ? 10.777 9.383 2.094 1.00 0.00 9 ALA A N 8
ATOM 9552 C CA . ALA A 1 9 ? 9.565 8.658 1.735 1.00 0.00 9 ALA A CA 8
ATOM 9553 C C . ALA A 1 9 ? 9.642 8.135 0.306 1.00 0.00 9 ALA A C 8
ATOM 9554 O O . ALA A 1 9 ? 10.124 8.825 -0.594 1.00 0.00 9 ALA A O 8
ATOM 9561 N N . ARG A 1 10 ? 9.164 6.912 0.101 1.00 0.00 10 ARG A N 8
ATOM 9562 C CA . ARG A 1 10 ? 9.181 6.296 -1.220 1.00 0.00 10 ARG A CA 8
ATOM 9563 C C . ARG A 1 10 ? 7.790 6.317 -1.848 1.00 0.00 10 ARG A C 8
ATOM 9564 O O . ARG A 1 10 ? 6.772 6.217 -1.163 1.00 0.00 10 ARG A O 8
ATOM 9585 N N . PRO A 1 11 ? 7.744 6.450 -3.181 1.00 0.00 11 PRO A N 8
ATOM 9586 C CA . PRO A 1 11 ? 6.484 6.487 -3.930 1.00 0.00 11 PRO A CA 8
ATOM 9587 C C . PRO A 1 11 ? 5.777 5.136 -3.944 1.00 0.00 11 PRO A C 8
ATOM 9588 O O . PRO A 1 11 ? 6.421 4.088 -4.001 1.00 0.00 11 PRO A O 8
ATOM 9599 N N . PHE A 1 12 ? 4.449 5.168 -3.890 1.00 0.00 12 PHE A N 8
ATOM 9600 C CA . PHE A 1 12 ? 3.655 3.945 -3.894 1.00 0.00 12 PHE A CA 8
ATOM 9601 C C . PHE A 1 12 ? 2.268 4.201 -4.477 1.00 0.00 12 PHE A C 8
ATOM 9602 O O . PHE A 1 12 ? 1.705 5.284 -4.317 1.00 0.00 12 PHE A O 8
ATOM 9619 N N . ARG A 1 13 ? 1.723 3.195 -5.153 1.00 0.00 13 ARG A N 8
ATOM 9620 C CA . ARG A 1 13 ? 0.403 3.310 -5.762 1.00 0.00 13 ARG A CA 8
ATOM 9621 C C . ARG A 1 13 ? -0.604 2.410 -5.051 1.00 0.00 13 ARG A C 8
ATOM 9622 O O . ARG A 1 13 ? -0.310 1.256 -4.742 1.00 0.00 13 ARG A O 8
ATOM 9643 N N . VAL A 1 14 ? -1.793 2.948 -4.794 1.00 0.00 14 VAL A N 8
ATOM 9644 C CA . VAL A 1 14 ? -2.843 2.194 -4.121 1.00 0.00 14 VAL A CA 8
ATOM 9645 C C . VAL A 1 14 ? -4.087 2.085 -4.994 1.00 0.00 14 VAL A C 8
ATOM 9646 O O . VAL A 1 14 ? -4.424 3.012 -5.730 1.00 0.00 14 VAL A O 8
ATOM 9659 N N . SER A 1 15 ? -4.767 0.946 -4.906 1.00 0.00 15 SER A N 8
ATOM 9660 C CA . SER A 1 15 ? -5.974 0.714 -5.691 1.00 0.00 15 SER A CA 8
ATOM 9661 C C . SER A 1 15 ? -7.023 -0.028 -4.868 1.00 0.00 15 SER A C 8
ATOM 9662 O O . SER A 1 15 ? -6.710 -0.984 -4.160 1.00 0.00 15 SER A O 8
ATOM 9670 N N . ASN A 1 16 ? -8.269 0.422 -4.966 1.00 0.00 16 ASN A N 8
ATOM 9671 C CA . ASN A 1 16 ? -9.366 -0.198 -4.232 1.00 0.00 16 ASN A CA 8
ATOM 9672 C C . ASN A 1 16 ? -9.617 -1.619 -4.725 1.00 0.00 16 ASN A C 8
ATOM 9673 O O . ASN A 1 16 ? -8.983 -2.080 -5.675 1.00 0.00 16 ASN A O 8
ATOM 9684 N N . HIS A 1 17 ? -10.548 -2.310 -4.075 1.00 0.00 17 HIS A N 8
ATOM 9685 C CA . HIS A 1 17 ? -10.884 -3.680 -4.449 1.00 0.00 17 HIS A CA 8
ATOM 9686 C C . HIS A 1 17 ? -11.315 -3.754 -5.910 1.00 0.00 17 HIS A C 8
ATOM 9687 O O . HIS A 1 17 ? -11.136 -4.778 -6.570 1.00 0.00 17 HIS A O 8
ATOM 9702 N N . ASP A 1 18 ? -11.885 -2.663 -6.410 1.00 0.00 18 ASP A N 8
ATOM 9703 C CA . ASP A 1 18 ? -12.342 -2.603 -7.793 1.00 0.00 18 ASP A CA 8
ATOM 9704 C C . ASP A 1 18 ? -11.160 -2.500 -8.751 1.00 0.00 18 ASP A C 8
ATOM 9705 O O . ASP A 1 18 ? -11.337 -2.454 -9.970 1.00 0.00 18 ASP A O 8
ATOM 9714 N N . ARG A 1 19 ? -9.953 -2.465 -8.194 1.00 0.00 19 ARG A N 8
ATOM 9715 C CA . ARG A 1 19 ? -8.743 -2.365 -8.999 1.00 0.00 19 ARG A CA 8
ATOM 9716 C C . ARG A 1 19 ? -8.943 -1.402 -10.166 1.00 0.00 19 ARG A C 8
ATOM 9717 O O . ARG A 1 19 ? -8.512 -1.672 -11.287 1.00 0.00 19 ARG A O 8
ATOM 9738 N N . SER A 1 20 ? -9.601 -0.280 -9.894 1.00 0.00 20 SER A N 8
ATOM 9739 C CA . SER A 1 20 ? -9.864 0.721 -10.923 1.00 0.00 20 SER A CA 8
ATOM 9740 C C . SER A 1 20 ? -9.318 2.083 -10.506 1.00 0.00 20 SER A C 8
ATOM 9741 O O . SER A 1 20 ? -8.967 2.908 -11.350 1.00 0.00 20 SER A O 8
ATOM 9749 N N . SER A 1 21 ? -9.249 2.312 -9.198 1.00 0.00 21 SER A N 8
ATOM 9750 C CA . SER A 1 21 ? -8.750 3.575 -8.668 1.00 0.00 21 SER A CA 8
ATOM 9751 C C . SER A 1 21 ? -7.247 3.504 -8.421 1.00 0.00 21 SER A C 8
ATOM 9752 O O . SER A 1 21 ? -6.697 2.431 -8.170 1.00 0.00 21 SER A O 8
ATOM 9760 N N . ARG A 1 22 ? -6.585 4.655 -8.494 1.00 0.00 22 ARG A N 8
ATOM 9761 C CA . ARG A 1 22 ? -5.145 4.724 -8.280 1.00 0.00 22 ARG A CA 8
ATOM 9762 C C . ARG A 1 22 ? -4.775 5.968 -7.477 1.00 0.00 22 ARG A C 8
ATOM 9763 O O . ARG A 1 22 ? -4.952 7.094 -7.941 1.00 0.00 22 ARG A O 8
ATOM 9784 N N . ARG A 1 23 ? -4.260 5.755 -6.270 1.00 0.00 23 ARG A N 8
ATOM 9785 C CA . ARG A 1 23 ? -3.865 6.858 -5.402 1.00 0.00 23 ARG A CA 8
ATOM 9786 C C . ARG A 1 23 ? -2.384 6.769 -5.049 1.00 0.00 23 ARG A C 8
ATOM 9787 O O . ARG A 1 23 ? -1.929 5.780 -4.478 1.00 0.00 23 ARG A O 8
ATOM 9808 N N . GLY A 1 24 ? -1.635 7.813 -5.394 1.00 0.00 24 GLY A N 8
ATOM 9809 C CA . GLY A 1 24 ? -0.213 7.833 -5.106 1.00 0.00 24 GLY A CA 8
ATOM 9810 C C . GLY A 1 24 ? 0.094 8.402 -3.735 1.00 0.00 24 GLY A C 8
ATOM 9811 O O . GLY A 1 24 ? -0.254 9.545 -3.439 1.00 0.00 24 GLY A O 8
ATOM 9815 N N . VAL A 1 25 ? 0.745 7.603 -2.896 1.00 0.00 25 VAL A N 8
ATOM 9816 C CA . VAL A 1 25 ? 1.098 8.034 -1.548 1.00 0.00 25 VAL A CA 8
ATOM 9817 C C . VAL A 1 25 ? 2.585 7.835 -1.280 1.00 0.00 25 VAL A C 8
ATOM 9818 O O . VAL A 1 25 ? 3.188 6.871 -1.751 1.00 0.00 25 VAL A O 8
ATOM 9831 N N . MET A 1 26 ? 3.171 8.753 -0.518 1.00 0.00 26 MET A N 8
ATOM 9832 C CA . MET A 1 26 ? 4.589 8.677 -0.184 1.00 0.00 26 MET A CA 8
ATOM 9833 C C . MET A 1 26 ? 4.782 8.389 1.3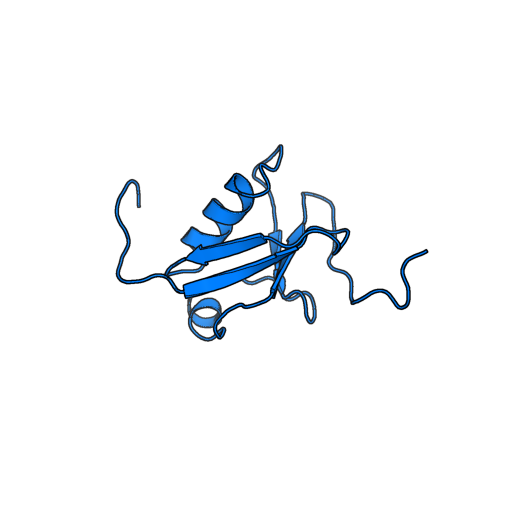01 1.00 0.00 26 MET A C 8
ATOM 9834 O O . MET A 1 26 ? 4.580 9.262 2.144 1.00 0.00 26 MET A O 8
ATOM 9848 N N . ALA A 1 27 ? 5.177 7.159 1.614 1.00 0.00 27 ALA A N 8
ATOM 9849 C CA . ALA A 1 27 ? 5.401 6.757 2.997 1.00 0.00 27 ALA A CA 8
ATOM 9850 C C . ALA A 1 27 ? 6.781 6.133 3.172 1.00 0.00 27 ALA A C 8
ATOM 9851 O O . ALA A 1 27 ? 7.176 5.254 2.407 1.00 0.00 27 ALA A O 8
ATOM 9858 N N . SER A 1 28 ? 7.510 6.595 4.183 1.00 0.00 28 SER A N 8
ATOM 9859 C CA . SER A 1 28 ? 8.849 6.085 4.455 1.00 0.00 28 SER A CA 8
ATOM 9860 C C . SER A 1 28 ? 8.793 4.631 4.916 1.00 0.00 28 SER A C 8
ATOM 9861 O O . SER A 1 28 ? 9.791 3.912 4.862 1.00 0.00 28 SER A O 8
ATOM 9869 N N . SER A 1 29 ? 7.618 4.205 5.369 1.00 0.00 29 SER A N 8
ATOM 9870 C CA . SER A 1 29 ? 7.432 2.839 5.843 1.00 0.00 29 SER A CA 8
ATOM 9871 C C . SER A 1 29 ? 6.013 2.356 5.562 1.00 0.00 29 SER A C 8
ATOM 9872 O O . SER A 1 29 ? 5.193 3.089 5.008 1.00 0.00 29 SER A O 8
ATOM 9880 N N . LEU A 1 30 ? 5.730 1.116 5.947 1.00 0.00 30 LEU A N 8
ATOM 9881 C CA . LEU A 1 30 ? 4.410 0.532 5.737 1.00 0.00 30 LEU A CA 8
ATOM 9882 C C . LEU A 1 30 ? 3.371 1.196 6.635 1.00 0.00 30 LEU A C 8
ATOM 9883 O O . LEU A 1 30 ? 2.391 1.762 6.153 1.00 0.00 30 LEU A O 8
ATOM 9899 N N . GLN A 1 31 ? 3.595 1.124 7.944 1.00 0.00 31 GLN A N 8
ATOM 9900 C CA . GLN A 1 31 ? 2.680 1.720 8.909 1.00 0.00 31 GLN A CA 8
ATOM 9901 C C . GLN A 1 31 ? 2.247 3.112 8.461 1.00 0.00 31 GLN A C 8
ATOM 9902 O O . GLN A 1 31 ? 1.065 3.452 8.518 1.00 0.00 31 GLN A O 8
ATOM 9916 N N . GLU A 1 32 ? 3.211 3.912 8.017 1.00 0.00 32 GLU A N 8
ATOM 9917 C CA . GLU A 1 32 ? 2.928 5.268 7.561 1.00 0.00 32 GLU A CA 8
ATOM 9918 C C . GLU A 1 32 ? 1.974 5.254 6.370 1.00 0.00 32 GLU A C 8
ATOM 9919 O O . GLU A 1 32 ? 1.068 6.082 6.276 1.00 0.00 32 GLU A O 8
ATOM 9931 N N . LEU A 1 33 ? 2.185 4.306 5.462 1.00 0.00 33 LEU A N 8
ATOM 9932 C CA . LEU A 1 33 ? 1.345 4.183 4.276 1.00 0.00 33 LEU A CA 8
ATOM 9933 C C . LEU A 1 33 ? -0.098 3.871 4.661 1.00 0.00 33 LEU A C 8
ATOM 9934 O O . LEU A 1 33 ? -0.983 4.717 4.526 1.00 0.00 33 LEU A O 8
ATOM 9950 N N . ILE A 1 34 ? -0.327 2.654 5.142 1.00 0.00 34 ILE A N 8
ATOM 9951 C CA . ILE A 1 34 ? -1.661 2.233 5.549 1.00 0.00 34 ILE A CA 8
ATOM 9952 C C . ILE A 1 34 ? -2.448 3.396 6.142 1.00 0.00 34 ILE A C 8
ATOM 9953 O O . ILE A 1 34 ? -3.519 3.752 5.647 1.00 0.00 34 ILE A O 8
ATOM 9969 N N . SER A 1 35 ? -1.910 3.987 7.204 1.00 0.00 35 SER A N 8
ATOM 9970 C CA . SER A 1 35 ? -2.564 5.110 7.867 1.00 0.00 35 SER A CA 8
ATOM 9971 C C . SER A 1 35 ? -2.897 6.212 6.866 1.00 0.00 35 SER A C 8
ATOM 9972 O O . SER A 1 35 ? -3.981 6.795 6.903 1.00 0.00 35 SER A O 8
ATOM 9980 N N . LYS A 1 36 ? -1.957 6.493 5.970 1.00 0.00 36 LYS A N 8
ATOM 9981 C CA . LYS A 1 36 ? -2.149 7.523 4.956 1.00 0.00 36 LYS A CA 8
ATOM 9982 C C . LYS A 1 36 ? -3.272 7.142 3.999 1.00 0.00 36 LYS A C 8
ATOM 9983 O O . LYS A 1 36 ? -4.214 7.909 3.791 1.00 0.00 36 LYS A O 8
ATOM 10002 N N . THR A 1 37 ? -3.170 5.951 3.416 1.00 0.00 37 THR A N 8
ATOM 10003 C CA . THR A 1 37 ? -4.177 5.468 2.480 1.00 0.00 37 THR A CA 8
ATOM 10004 C C . THR A 1 37 ? -5.579 5.876 2.922 1.00 0.00 37 THR A C 8
ATOM 10005 O O . THR A 1 37 ? -6.307 6.537 2.180 1.00 0.00 37 THR A O 8
ATOM 10016 N N . LEU A 1 38 ? -5.950 5.479 4.134 1.00 0.00 38 LEU A N 8
ATOM 10017 C CA . LEU A 1 38 ? -7.266 5.805 4.675 1.00 0.00 38 LEU A CA 8
ATOM 10018 C C . LEU A 1 38 ? -7.647 7.245 4.349 1.00 0.00 38 LEU A C 8
ATOM 10019 O O . LEU A 1 38 ? -8.742 7.511 3.853 1.00 0.00 38 LEU A O 8
ATOM 10035 N N . ASP A 1 39 ? -6.736 8.171 4.629 1.00 0.00 39 ASP A N 8
ATOM 10036 C CA . ASP A 1 39 ? -6.976 9.585 4.362 1.00 0.00 39 ASP A CA 8
ATOM 10037 C C . ASP A 1 39 ? -6.987 9.861 2.862 1.00 0.00 39 ASP A C 8
ATOM 10038 O O . ASP A 1 39 ? -7.728 10.719 2.384 1.00 0.00 39 ASP A O 8
ATOM 10047 N N . ALA A 1 40 ? -6.160 9.127 2.124 1.00 0.00 40 ALA A N 8
ATOM 10048 C CA . ALA A 1 40 ? -6.076 9.292 0.678 1.00 0.00 40 ALA A CA 8
ATOM 10049 C C . ALA A 1 40 ? -7.405 8.959 0.009 1.00 0.00 40 ALA A C 8
ATOM 10050 O O . ALA A 1 40 ? -7.966 9.776 -0.723 1.00 0.00 40 ALA A O 8
ATOM 10057 N N . LEU A 1 41 ? -7.905 7.755 0.264 1.00 0.00 41 LEU A N 8
ATOM 10058 C CA . LEU A 1 41 ? -9.169 7.312 -0.315 1.00 0.00 41 LEU A CA 8
ATOM 10059 C C . LEU A 1 41 ? -10.349 7.795 0.523 1.00 0.00 41 LEU A C 8
ATOM 10060 O O . LEU A 1 41 ? -11.492 7.404 0.287 1.00 0.00 41 LEU A O 8
ATOM 10076 N N . VAL A 1 42 ? -10.064 8.649 1.502 1.00 0.00 42 VAL A N 8
ATOM 10077 C CA . VAL A 1 42 ? -11.102 9.188 2.372 1.00 0.00 42 VAL A CA 8
ATOM 10078 C C . VAL A 1 42 ? -12.155 8.133 2.690 1.00 0.00 42 VAL A C 8
ATOM 10079 O O . VAL A 1 42 ? -13.355 8.383 2.570 1.00 0.00 42 VAL A O 8
ATOM 10092 N N . ILE A 1 43 ? -11.699 6.954 3.097 1.00 0.00 43 ILE A N 8
ATOM 10093 C CA . ILE A 1 43 ? -12.602 5.860 3.434 1.00 0.00 43 ILE A CA 8
ATOM 10094 C C . ILE A 1 43 ? -13.559 6.262 4.552 1.00 0.00 43 ILE A C 8
ATOM 10095 O O . ILE A 1 43 ? -13.281 7.182 5.319 1.00 0.00 43 ILE A O 8
ATOM 10111 N N . ALA A 1 44 ? -14.687 5.565 4.636 1.00 0.00 44 ALA A N 8
ATOM 10112 C CA . ALA A 1 44 ? -15.684 5.846 5.662 1.00 0.00 44 ALA A CA 8
ATOM 10113 C C . ALA A 1 44 ? -15.215 5.363 7.030 1.00 0.00 44 ALA A C 8
ATOM 10114 O O . ALA A 1 44 ? -15.177 6.132 7.992 1.00 0.00 44 ALA A O 8
ATOM 10121 N N . THR A 1 45 ? -14.860 4.086 7.112 1.00 0.00 45 THR A N 8
ATOM 10122 C CA . THR A 1 45 ? -14.395 3.499 8.362 1.00 0.00 45 THR A CA 8
ATOM 10123 C C . THR A 1 45 ? -12.875 3.538 8.456 1.00 0.00 45 THR A C 8
ATOM 10124 O O . THR A 1 45 ? -12.199 4.019 7.548 1.00 0.00 45 THR A O 8
ATOM 10135 N N . GLY A 1 46 ? -12.341 3.024 9.561 1.00 0.00 46 GLY A N 8
ATOM 10136 C CA . GLY A 1 46 ? -10.903 3.009 9.752 1.00 0.00 46 GLY A CA 8
ATOM 10137 C C . GLY A 1 46 ? -10.324 1.609 9.685 1.00 0.00 46 GLY A C 8
ATOM 10138 O O . GLY A 1 46 ? -9.134 1.434 9.421 1.00 0.00 46 GLY A O 8
ATOM 10142 N N . LEU A 1 47 ? -11.166 0.611 9.927 1.00 0.00 47 LEU A N 8
ATOM 10143 C CA . LEU A 1 47 ? -10.730 -0.781 9.894 1.00 0.00 47 LEU A CA 8
ATOM 10144 C C . LEU A 1 47 ? -10.562 -1.266 8.458 1.00 0.00 47 LEU A C 8
ATOM 10145 O O . LEU A 1 47 ? -11.542 -1.490 7.748 1.00 0.00 47 LEU A O 8
ATOM 10161 N N . VAL A 1 48 ? -9.311 -1.426 8.036 1.00 0.00 48 VAL A N 8
ATOM 10162 C CA . VAL A 1 48 ? -9.014 -1.888 6.685 1.00 0.00 48 VAL A CA 8
ATOM 10163 C C . VAL A 1 48 ? -7.857 -2.881 6.686 1.00 0.00 48 VAL A C 8
ATOM 10164 O O . VAL A 1 48 ? -7.195 -3.079 7.705 1.00 0.00 48 VAL A O 8
ATOM 10177 N N . THR A 1 49 ? -7.618 -3.504 5.537 1.00 0.00 49 THR A N 8
ATOM 10178 C CA . THR A 1 49 ? -6.541 -4.478 5.404 1.00 0.00 49 THR A CA 8
ATOM 10179 C C . THR A 1 49 ? -5.729 -4.230 4.138 1.00 0.00 49 THR A C 8
ATOM 10180 O O . THR A 1 49 ? -6.275 -4.195 3.035 1.00 0.00 49 THR A O 8
ATOM 10191 N N . LEU A 1 50 ? -4.422 -4.059 4.303 1.00 0.00 50 LEU A N 8
ATOM 10192 C CA . LEU A 1 50 ? -3.533 -3.815 3.172 1.00 0.00 50 LEU A CA 8
ATOM 10193 C C . LEU A 1 50 ? -2.986 -5.127 2.617 1.00 0.00 50 LEU A C 8
ATOM 10194 O O . LEU A 1 50 ? -2.468 -5.961 3.361 1.00 0.00 50 LEU A O 8
ATOM 10210 N N . VAL A 1 51 ? -3.104 -5.303 1.305 1.00 0.00 51 VAL A N 8
ATOM 10211 C CA . VAL A 1 51 ? -2.619 -6.511 0.649 1.00 0.00 51 VAL A CA 8
ATOM 10212 C C . VAL A 1 51 ? -1.992 -6.189 -0.703 1.00 0.00 51 VAL A C 8
ATOM 10213 O O . VAL A 1 51 ? -2.291 -5.158 -1.308 1.00 0.00 51 VAL A O 8
ATOM 10226 N N . LEU A 1 52 ? -1.121 -7.076 -1.172 1.00 0.00 52 LEU A N 8
ATOM 10227 C CA . LEU A 1 52 ? -0.452 -6.887 -2.455 1.00 0.00 52 LEU A CA 8
ATOM 10228 C C . LEU A 1 52 ? -1.452 -6.946 -3.604 1.00 0.00 52 LEU A C 8
ATOM 10229 O O . LEU A 1 52 ? -2.273 -7.860 -3.680 1.00 0.00 52 LEU A O 8
ATOM 10245 N N . GLU A 1 53 ? -1.374 -5.966 -4.500 1.00 0.00 53 GLU A N 8
ATOM 10246 C CA . GLU A 1 53 ? -2.272 -5.907 -5.646 1.00 0.00 53 GLU A CA 8
ATOM 10247 C C . GLU A 1 53 ? -1.805 -6.851 -6.751 1.00 0.00 53 GLU A C 8
ATOM 10248 O O . GLU A 1 53 ? -2.267 -6.766 -7.890 1.00 0.00 53 GLU A O 8
ATOM 10260 N N . GLU A 1 54 ? -0.886 -7.747 -6.407 1.00 0.00 54 GLU A N 8
ATOM 10261 C CA . GLU A 1 54 ? -0.356 -8.705 -7.370 1.00 0.00 54 GLU A CA 8
ATOM 10262 C C . GLU A 1 54 ? -0.697 -10.135 -6.960 1.00 0.00 54 GLU A C 8
ATOM 10263 O O . GLU A 1 54 ? -1.122 -10.944 -7.785 1.00 0.00 54 GLU A O 8
ATOM 10275 N N . ASP A 1 55 ? -0.510 -10.437 -5.681 1.00 0.00 55 ASP A N 8
ATOM 10276 C CA . ASP A 1 55 ? -0.798 -11.769 -5.159 1.00 0.00 55 ASP A CA 8
ATOM 10277 C C . ASP A 1 55 ? -1.765 -11.693 -3.982 1.00 0.00 55 ASP A C 8
ATOM 10278 O O . ASP A 1 55 ? -2.019 -12.692 -3.309 1.00 0.00 55 ASP A O 8
ATOM 10287 N N . GLY A 1 56 ? -2.300 -10.501 -3.737 1.00 0.00 56 GLY A N 8
ATOM 10288 C CA . GLY A 1 56 ? -3.232 -10.319 -2.640 1.00 0.00 56 GLY A CA 8
ATOM 10289 C C . GLY A 1 56 ? -2.633 -10.699 -1.300 1.00 0.00 56 GLY A C 8
ATOM 10290 O O . GLY A 1 56 ? -3.353 -10.881 -0.318 1.00 0.00 56 GLY A O 8
ATOM 10294 N N . THR A 1 57 ? -1.310 -10.822 -1.259 1.00 0.00 57 THR A N 8
ATOM 10295 C CA . THR A 1 57 ? -0.613 -11.188 -0.032 1.00 0.00 57 THR A CA 8
ATOM 10296 C C . THR A 1 57 ? -0.707 -10.074 1.005 1.00 0.00 57 THR A C 8
ATOM 10297 O O . THR A 1 57 ? -0.379 -8.921 0.723 1.00 0.00 57 THR A O 8
ATOM 10308 N N . VAL A 1 58 ? -1.156 -10.426 2.206 1.00 0.00 58 VAL A N 8
ATOM 10309 C CA . VAL A 1 58 ? -1.290 -9.456 3.286 1.00 0.00 58 VAL A CA 8
ATOM 10310 C C . VAL A 1 58 ? 0.067 -8.896 3.694 1.00 0.00 58 VAL A C 8
ATOM 10311 O O . VAL A 1 58 ? 1.022 -9.643 3.903 1.00 0.00 58 VAL A O 8
ATOM 10324 N N . VAL A 1 59 ? 0.147 -7.573 3.807 1.00 0.00 59 VAL A N 8
ATOM 10325 C CA . VAL A 1 59 ? 1.388 -6.911 4.191 1.00 0.00 59 VAL A CA 8
ATOM 10326 C C . VAL A 1 59 ? 1.224 -6.157 5.506 1.00 0.00 59 VAL A C 8
ATOM 10327 O O . VAL A 1 59 ? 0.689 -5.048 5.534 1.00 0.00 59 VAL A O 8
ATOM 10340 N N . ASP A 1 60 ? 1.686 -6.764 6.592 1.00 0.00 60 ASP A N 8
ATOM 10341 C CA . ASP A 1 60 ? 1.592 -6.149 7.912 1.00 0.00 60 ASP A CA 8
ATOM 10342 C C . ASP A 1 60 ? 2.959 -6.094 8.585 1.00 0.00 60 ASP A C 8
ATOM 10343 O O . ASP A 1 60 ? 3.058 -5.974 9.807 1.00 0.00 60 ASP A O 8
ATOM 10352 N N . THR A 1 61 ? 4.013 -6.185 7.780 1.00 0.00 61 THR A N 8
ATOM 10353 C CA . THR A 1 61 ? 5.376 -6.147 8.296 1.00 0.00 61 THR A CA 8
ATOM 10354 C C . THR A 1 61 ? 6.181 -5.030 7.646 1.00 0.00 61 THR A C 8
ATOM 10355 O O . THR A 1 61 ? 5.923 -4.651 6.503 1.00 0.00 61 THR A O 8
ATOM 10366 N N . GLU A 1 62 ? 7.158 -4.505 8.379 1.00 0.00 62 GLU A N 8
ATOM 10367 C CA . GLU A 1 62 ? 8.001 -3.429 7.870 1.00 0.00 62 GLU A CA 8
ATOM 10368 C C . GLU A 1 62 ? 9.149 -3.987 7.033 1.00 0.00 62 GLU A C 8
ATOM 10369 O O . GLU A 1 62 ? 9.532 -3.402 6.021 1.00 0.00 62 GLU A O 8
ATOM 10381 N N . GLU A 1 63 ? 9.691 -5.121 7.464 1.00 0.00 63 GLU A N 8
ATOM 10382 C CA . GLU A 1 63 ? 10.795 -5.757 6.756 1.00 0.00 63 GLU A CA 8
ATOM 10383 C C . GLU A 1 63 ? 10.371 -6.175 5.351 1.00 0.00 63 GLU A C 8
ATOM 10384 O O . GLU A 1 63 ? 11.177 -6.171 4.420 1.00 0.00 63 GLU A O 8
ATOM 10396 N N . PHE A 1 64 ? 9.100 -6.536 5.206 1.00 0.00 64 PHE A N 8
ATOM 10397 C CA . PHE A 1 64 ? 8.568 -6.960 3.916 1.00 0.00 64 PHE A CA 8
ATOM 10398 C C . PHE A 1 64 ? 8.238 -5.754 3.041 1.00 0.00 64 PHE A C 8
ATOM 10399 O O . PHE A 1 64 ? 8.322 -5.820 1.815 1.00 0.00 64 PHE A O 8
ATOM 10416 N N . PHE A 1 65 ? 7.863 -4.651 3.682 1.00 0.00 65 PHE A N 8
ATOM 10417 C CA . PHE A 1 65 ? 7.519 -3.429 2.964 1.00 0.00 65 PHE A CA 8
ATOM 10418 C C . PHE A 1 65 ? 8.776 -2.673 2.545 1.00 0.00 65 PHE A C 8
ATOM 10419 O O . PHE A 1 65 ? 8.763 -1.921 1.571 1.00 0.00 65 PHE A O 8
ATOM 10436 N N . GLN A 1 66 ? 9.858 -2.877 3.289 1.00 0.00 66 GLN A N 8
ATOM 10437 C CA . GLN A 1 66 ? 11.122 -2.213 2.995 1.00 0.00 66 GLN A CA 8
ATOM 10438 C C . GLN A 1 66 ? 11.848 -2.905 1.846 1.00 0.00 66 GLN A C 8
ATOM 10439 O O . GLN A 1 66 ? 12.850 -2.403 1.337 1.00 0.00 66 GLN A O 8
ATOM 10453 N N . THR A 1 67 ? 11.333 -4.062 1.439 1.00 0.00 67 THR A N 8
ATOM 10454 C CA . THR A 1 67 ? 11.932 -4.824 0.351 1.00 0.00 67 THR A CA 8
ATOM 10455 C C . THR A 1 67 ? 11.257 -4.507 -0.978 1.00 0.00 67 THR A C 8
ATOM 10456 O O . THR A 1 67 ? 11.883 -4.577 -2.037 1.00 0.00 67 THR A O 8
ATOM 10467 N N . LEU A 1 68 ? 9.977 -4.156 -0.917 1.00 0.00 68 LEU A N 8
ATOM 10468 C CA . LEU A 1 68 ? 9.217 -3.827 -2.118 1.00 0.00 68 LEU A CA 8
ATOM 10469 C C . LEU A 1 68 ? 9.871 -2.679 -2.879 1.00 0.00 68 LEU A C 8
ATOM 10470 O O . LEU A 1 68 ? 10.320 -1.701 -2.283 1.00 0.00 68 LEU A O 8
ATOM 10486 N N . GLY A 1 69 ? 9.919 -2.804 -4.203 1.00 0.00 69 GLY A N 8
ATOM 10487 C CA . GLY A 1 69 ? 10.519 -1.769 -5.024 1.00 0.00 69 GLY A CA 8
ATOM 10488 C C . GLY A 1 69 ? 9.595 -0.585 -5.231 1.00 0.00 69 GLY A C 8
ATOM 10489 O O . GLY A 1 69 ? 8.383 -0.751 -5.370 1.00 0.00 69 GLY A O 8
ATOM 10493 N N . ASP A 1 70 ? 10.167 0.614 -5.249 1.00 0.00 70 ASP A N 8
ATOM 10494 C CA . ASP A 1 70 ? 9.386 1.831 -5.439 1.00 0.00 70 ASP A CA 8
ATOM 10495 C C . ASP A 1 70 ? 8.260 1.603 -6.443 1.00 0.00 70 ASP A C 8
ATOM 10496 O O . ASP A 1 70 ? 8.348 0.723 -7.299 1.00 0.00 70 ASP A O 8
ATOM 10505 N N . ASN A 1 71 ? 7.203 2.400 -6.330 1.00 0.00 71 ASN A N 8
ATOM 10506 C CA . ASN A 1 71 ? 6.058 2.284 -7.225 1.00 0.00 71 ASN A CA 8
ATOM 10507 C C . ASN A 1 71 ? 5.390 0.922 -7.079 1.00 0.00 71 ASN A C 8
ATOM 10508 O O . ASN A 1 71 ? 5.199 0.202 -8.061 1.00 0.00 71 ASN A O 8
ATOM 10519 N N . THR A 1 72 ? 5.033 0.572 -5.847 1.00 0.00 72 THR A N 8
ATOM 10520 C CA . THR A 1 72 ? 4.386 -0.705 -5.572 1.00 0.00 72 THR A CA 8
ATOM 10521 C C . THR A 1 72 ? 2.870 -0.551 -5.511 1.00 0.00 72 THR A C 8
ATOM 10522 O O . THR A 1 72 ? 2.354 0.355 -4.857 1.00 0.00 72 THR A O 8
ATOM 10533 N N . HIS A 1 73 ? 2.162 -1.443 -6.197 1.00 0.00 73 HIS A N 8
ATOM 10534 C CA . HIS A 1 73 ? 0.703 -1.406 -6.220 1.00 0.00 73 HIS A CA 8
ATOM 10535 C C . HIS A 1 73 ? 0.122 -2.192 -5.049 1.00 0.00 73 HIS A C 8
ATOM 10536 O O . HIS A 1 73 ? 0.411 -3.377 -4.879 1.00 0.00 73 HIS A O 8
ATOM 10551 N N . PHE A 1 74 ? -0.697 -1.525 -4.242 1.00 0.00 74 PHE A N 8
ATOM 10552 C CA . PHE A 1 74 ? -1.317 -2.160 -3.086 1.00 0.00 74 PHE A CA 8
ATOM 10553 C C . PHE A 1 74 ? -2.838 -2.157 -3.215 1.00 0.00 74 PHE A C 8
ATOM 10554 O O . PHE A 1 74 ? -3.402 -1.404 -4.007 1.00 0.00 74 PHE A O 8
ATOM 10571 N N . MET A 1 75 ? -3.493 -3.005 -2.429 1.00 0.00 75 MET A N 8
ATOM 10572 C CA . MET A 1 75 ? -4.948 -3.100 -2.454 1.00 0.00 75 MET A CA 8
ATOM 10573 C C . MET A 1 75 ? -5.526 -2.959 -1.049 1.00 0.00 75 MET A C 8
ATOM 10574 O O . MET A 1 75 ? -5.083 -3.627 -0.115 1.00 0.00 75 MET A O 8
ATOM 10588 N N . ILE A 1 76 ? -6.518 -2.085 -0.907 1.00 0.00 76 ILE A N 8
ATOM 10589 C CA . ILE A 1 76 ? -7.155 -1.858 0.383 1.00 0.00 76 ILE A CA 8
ATOM 10590 C C . ILE A 1 76 ? -8.518 -2.539 0.451 1.00 0.00 76 ILE A C 8
ATOM 10591 O O . ILE A 1 76 ? -9.366 -2.343 -0.422 1.00 0.00 76 ILE A O 8
ATOM 10607 N N . LEU A 1 77 ? -8.724 -3.338 1.491 1.00 0.00 77 LEU A N 8
ATOM 10608 C CA . LEU A 1 77 ? -9.985 -4.048 1.675 1.00 0.00 77 LEU A CA 8
ATOM 10609 C C . LEU A 1 77 ? -10.620 -3.692 3.015 1.00 0.00 77 LEU A C 8
ATOM 10610 O O . LEU A 1 77 ? -9.980 -3.793 4.062 1.00 0.00 77 LEU A O 8
ATOM 10626 N N . GLU A 1 78 ? -11.883 -3.279 2.975 1.00 0.00 78 GLU A N 8
ATOM 10627 C CA . GLU A 1 78 ? -12.604 -2.910 4.187 1.00 0.00 78 GLU A CA 8
ATOM 10628 C C . GLU A 1 78 ? -13.204 -4.142 4.859 1.00 0.00 78 GLU A C 8
ATOM 10629 O O . GLU A 1 78 ? -13.184 -5.239 4.301 1.00 0.00 78 GLU A O 8
ATOM 10641 N N . LYS A 1 79 ? -13.737 -3.952 6.061 1.00 0.00 79 LYS A N 8
ATOM 10642 C CA . LYS A 1 79 ? -14.344 -5.045 6.811 1.00 0.00 79 LYS A CA 8
ATOM 10643 C C . LYS A 1 79 ? -15.443 -5.720 5.996 1.00 0.00 79 LYS A C 8
ATOM 10644 O O . LYS A 1 79 ? -16.621 -5.398 6.139 1.00 0.00 79 LYS A O 8
ATOM 10663 N N . GLY A 1 80 ? -15.047 -6.660 5.142 1.00 0.00 80 GLY A N 8
ATOM 10664 C CA . GLY A 1 80 ? -16.011 -7.366 4.319 1.00 0.00 80 GLY A CA 8
ATOM 10665 C C . GLY A 1 80 ? -15.614 -7.396 2.856 1.00 0.00 80 GLY A C 8
ATOM 10666 O O . GLY A 1 80 ? -16.470 -7.390 1.973 1.00 0.00 80 GLY A O 8
ATOM 10670 N N . GLN A 1 81 ? -14.310 -7.427 2.601 1.00 0.00 81 GLN A N 8
ATOM 10671 C CA . GLN A 1 81 ? -13.800 -7.455 1.234 1.00 0.00 81 GLN A CA 8
ATOM 10672 C C . GLN A 1 81 ? -12.509 -8.263 1.151 1.00 0.00 81 GLN A C 8
ATOM 10673 O O . GLN A 1 81 ? -11.630 -8.137 2.004 1.00 0.00 81 GLN A O 8
ATOM 10687 N N . LYS A 1 82 ? -12.402 -9.093 0.119 1.00 0.00 82 LYS A N 8
ATOM 10688 C CA . LYS A 1 82 ? -11.218 -9.922 -0.077 1.00 0.00 82 LYS A CA 8
ATOM 10689 C C . LYS A 1 82 ? -10.549 -9.607 -1.411 1.00 0.00 82 LYS A C 8
ATOM 10690 O O . LYS A 1 82 ? -11.194 -9.120 -2.340 1.00 0.00 82 LYS A O 8
ATOM 10709 N N . TRP A 1 83 ? -9.255 -9.891 -1.499 1.00 0.00 83 TRP A N 8
ATOM 10710 C CA . TRP A 1 83 ? -8.499 -9.640 -2.722 1.00 0.00 83 TRP A CA 8
ATOM 10711 C C . TRP A 1 83 ? -8.840 -10.669 -3.793 1.00 0.00 83 TRP A C 8
ATOM 10712 O O . TRP A 1 83 ? -9.108 -11.830 -3.487 1.00 0.00 83 TRP A O 8
ATOM 10733 N N . MET A 1 84 ? -8.826 -10.236 -5.049 1.00 0.00 84 MET A N 8
ATOM 10734 C CA . MET A 1 84 ? -9.132 -11.123 -6.167 1.00 0.00 84 MET A CA 8
ATOM 10735 C C . MET A 1 84 ? -8.060 -11.024 -7.248 1.00 0.00 84 MET A C 8
ATOM 10736 O O . MET A 1 84 ? -7.510 -9.956 -7.516 1.00 0.00 84 MET A O 8
ATOM 10750 N N . PRO A 1 85 ? -7.753 -12.166 -7.883 1.00 0.00 85 PRO A N 8
ATOM 10751 C CA . PRO A 1 85 ? -6.744 -12.234 -8.945 1.00 0.00 85 PRO A CA 8
ATOM 10752 C C . PRO A 1 85 ? -7.197 -11.530 -10.220 1.00 0.00 85 PRO A C 8
ATOM 10753 O O . PRO A 1 85 ? -8.295 -10.976 -10.278 1.00 0.00 85 PRO A O 8
ATOM 10764 N N . SER A 1 86 ? -6.344 -11.557 -11.240 1.00 0.00 86 SER A N 8
ATOM 10765 C CA . SER A 1 86 ? -6.655 -10.919 -12.513 1.00 0.00 86 SER A CA 8
ATOM 10766 C C . SER A 1 86 ? -6.747 -11.954 -13.630 1.00 0.00 86 SER A C 8
ATOM 10767 O O . SER A 1 86 ? -7.490 -11.777 -14.595 1.00 0.00 86 SER A O 8
ATOM 10775 N N . GLY A 1 87 ? -5.984 -13.033 -13.493 1.00 0.00 87 GLY A N 8
ATOM 10776 C CA . GLY A 1 87 ? -5.994 -14.081 -14.497 1.00 0.00 87 GLY A CA 8
ATOM 10777 C C . GLY A 1 87 ? -7.149 -15.047 -14.319 1.00 0.00 87 GLY A C 8
ATOM 10778 O O . GLY A 1 87 ? -7.794 -15.088 -13.272 1.00 0.00 87 GLY A O 8
ATOM 10782 N N . PRO A 1 88 ? -7.425 -15.845 -15.361 1.00 0.00 88 PRO A N 8
ATOM 10783 C CA . PRO A 1 88 ? -8.511 -16.827 -15.339 1.00 0.00 88 PRO A CA 8
ATOM 10784 C C . PRO A 1 88 ? -8.221 -17.992 -14.399 1.00 0.00 88 PRO A C 8
ATOM 10785 O O . PRO A 1 88 ? -9.138 -18.604 -13.850 1.00 0.00 88 PRO A O 8
ATOM 10796 N N . SER A 1 89 ? -6.940 -18.294 -14.215 1.00 0.00 89 SER A N 8
ATOM 10797 C CA . SER A 1 89 ? -6.528 -19.388 -13.343 1.00 0.00 89 SER A CA 8
ATOM 10798 C C . SER A 1 89 ? -5.011 -19.419 -13.189 1.00 0.00 89 SER A C 8
ATOM 10799 O O . SER A 1 89 ? -4.275 -19.285 -14.166 1.00 0.00 89 SER A O 8
ATOM 10807 N N . SER A 1 90 ? -4.551 -19.598 -11.955 1.00 0.00 90 SER A N 8
ATOM 10808 C CA . SER A 1 90 ? -3.122 -19.643 -11.671 1.00 0.00 90 SER A CA 8
ATOM 10809 C C . SER A 1 90 ? -2.667 -21.075 -11.401 1.00 0.00 90 SER A C 8
ATOM 10810 O O . SER A 1 90 ? -3.463 -21.928 -11.013 1.00 0.00 90 SER A O 8
ATOM 10818 N N . GLY A 1 91 ? -1.379 -21.329 -11.612 1.00 0.00 91 GLY A N 8
ATOM 10819 C CA . GLY A 1 91 ? -0.839 -22.658 -11.387 1.00 0.00 91 GLY A CA 8
ATOM 10820 C C . GLY A 1 91 ? -0.457 -22.891 -9.939 1.00 0.00 91 GLY A C 8
ATOM 10821 O O . GLY A 1 91 ? -0.978 -22.231 -9.038 1.00 0.00 91 GLY A O 8
ATOM 10825 N N . GLY A 1 1 ? -0.652 13.335 20.574 1.00 0.00 1 GLY A N 9
ATOM 10826 C CA . GLY A 1 1 ? -0.468 13.485 19.142 1.00 0.00 1 GLY A CA 9
ATOM 10827 C C . GLY A 1 1 ? 0.983 13.711 18.765 1.00 0.00 1 GLY A C 9
ATOM 10828 O O . GLY A 1 1 ? 1.326 14.734 18.172 1.00 0.00 1 GLY A O 9
ATOM 10832 N N . SER A 1 2 ? 1.838 12.754 19.110 1.00 0.00 2 SER A N 9
ATOM 10833 C CA . SER A 1 2 ? 3.261 12.855 18.808 1.00 0.00 2 SER A CA 9
ATOM 10834 C C . SER A 1 2 ? 3.704 11.717 17.892 1.00 0.00 2 SER A C 9
ATOM 10835 O O . SER A 1 2 ? 3.794 10.565 18.314 1.00 0.00 2 SER A O 9
ATOM 10843 N N . SER A 1 3 ? 3.981 12.053 16.636 1.00 0.00 3 SER A N 9
ATOM 10844 C CA . SER A 1 3 ? 4.411 11.061 15.658 1.00 0.00 3 SER A CA 9
ATOM 10845 C C . SER A 1 3 ? 5.828 11.354 15.174 1.00 0.00 3 SER A C 9
ATOM 10846 O O . SER A 1 3 ? 6.044 12.246 14.354 1.00 0.00 3 SER A O 9
ATOM 10854 N N . GLY A 1 4 ? 6.791 10.595 15.688 1.00 0.00 4 GLY A N 9
ATOM 10855 C CA . GLY A 1 4 ? 8.176 10.788 15.298 1.00 0.00 4 GLY A CA 9
ATOM 10856 C C . GLY A 1 4 ? 8.587 9.885 14.153 1.00 0.00 4 GLY A C 9
ATOM 10857 O O . GLY A 1 4 ? 8.928 8.722 14.362 1.00 0.00 4 GLY A O 9
ATOM 10861 N N . SER A 1 5 ? 8.553 10.422 12.936 1.00 0.00 5 SER A N 9
ATOM 10862 C CA . SER A 1 5 ? 8.920 9.653 11.752 1.00 0.00 5 SER A CA 9
ATOM 10863 C C . SER A 1 5 ? 10.224 10.170 11.152 1.00 0.00 5 SER A C 9
ATOM 10864 O O . SER A 1 5 ? 10.511 11.366 11.200 1.00 0.00 5 SER A O 9
ATOM 10872 N N . SER A 1 6 ? 11.010 9.259 10.586 1.00 0.00 6 SER A N 9
ATOM 10873 C CA . SER A 1 6 ? 12.285 9.621 9.979 1.00 0.00 6 SER A CA 9
ATOM 10874 C C . SER A 1 6 ? 12.551 8.782 8.733 1.00 0.00 6 SER A C 9
ATOM 10875 O O . SER A 1 6 ? 11.873 7.787 8.485 1.00 0.00 6 SER A O 9
ATOM 10883 N N . GLY A 1 7 ? 13.545 9.194 7.951 1.00 0.00 7 GLY A N 9
ATOM 10884 C CA . GLY A 1 7 ? 13.884 8.470 6.740 1.00 0.00 7 GLY A CA 9
ATOM 10885 C C . GLY A 1 7 ? 13.107 8.961 5.535 1.00 0.00 7 GLY A C 9
ATOM 10886 O O . GLY A 1 7 ? 12.027 9.538 5.659 1.00 0.00 7 GLY A O 9
ATOM 10890 N N . PRO A 1 8 ? 13.662 8.733 4.335 1.00 0.00 8 PRO A N 9
ATOM 10891 C CA . PRO A 1 8 ? 13.030 9.149 3.079 1.00 0.00 8 PRO A CA 9
ATOM 10892 C C . PRO A 1 8 ? 11.779 8.339 2.763 1.00 0.00 8 PRO A C 9
ATOM 10893 O O . PRO A 1 8 ? 11.643 7.194 3.194 1.00 0.00 8 PRO A O 9
ATOM 10904 N N . ALA A 1 9 ? 10.865 8.940 2.006 1.00 0.00 9 ALA A N 9
ATOM 10905 C CA . ALA A 1 9 ? 9.625 8.272 1.631 1.00 0.00 9 ALA A CA 9
ATOM 10906 C C . ALA A 1 9 ? 9.680 7.786 0.187 1.00 0.00 9 ALA A C 9
ATOM 10907 O O . ALA A 1 9 ? 10.187 8.480 -0.693 1.00 0.00 9 ALA A O 9
ATOM 10914 N N . ARG A 1 10 ? 9.154 6.588 -0.049 1.00 0.00 10 ARG A N 9
ATOM 10915 C CA . ARG A 1 10 ? 9.144 6.008 -1.387 1.00 0.00 10 ARG A CA 9
ATOM 10916 C C . ARG A 1 10 ? 7.737 6.026 -1.977 1.00 0.00 10 ARG A C 9
ATOM 10917 O O . ARG A 1 10 ? 6.737 5.916 -1.266 1.00 0.00 10 ARG A O 9
ATOM 10938 N N . PRO A 1 11 ? 7.655 6.167 -3.309 1.00 0.00 11 PRO A N 9
ATOM 10939 C CA . PRO A 1 11 ? 6.376 6.202 -4.024 1.00 0.00 11 PRO A CA 9
ATOM 10940 C C . PRO A 1 11 ? 5.676 4.848 -4.026 1.00 0.00 11 PRO A C 9
ATOM 10941 O O . PRO A 1 11 ? 6.323 3.803 -4.114 1.00 0.00 11 PRO A O 9
ATOM 10952 N N . PHE A 1 12 ? 4.351 4.871 -3.930 1.00 0.00 12 PHE A N 9
ATOM 10953 C CA . PHE A 1 12 ? 3.563 3.644 -3.921 1.00 0.00 12 PHE A CA 9
ATOM 10954 C C . PHE A 1 12 ? 2.204 3.866 -4.578 1.00 0.00 12 PHE A C 9
ATOM 10955 O O . PHE A 1 12 ? 1.629 4.952 -4.489 1.00 0.00 12 PHE A O 9
ATOM 10972 N N . ARG A 1 13 ? 1.695 2.829 -5.235 1.00 0.00 13 ARG A N 9
ATOM 10973 C CA . ARG A 1 13 ? 0.404 2.910 -5.908 1.00 0.00 13 ARG A CA 9
ATOM 10974 C C . ARG A 1 13 ? -0.646 2.082 -5.173 1.00 0.00 13 ARG A C 9
ATOM 10975 O O . ARG A 1 13 ? -0.391 0.942 -4.783 1.00 0.00 13 ARG A O 9
ATOM 10996 N N . VAL A 1 14 ? -1.827 2.663 -4.987 1.00 0.00 14 VAL A N 9
ATOM 10997 C CA . VAL A 1 14 ? -2.915 1.979 -4.300 1.00 0.00 14 VAL A CA 9
ATOM 10998 C C . VAL A 1 14 ? -4.144 1.864 -5.194 1.00 0.00 14 VAL A C 9
ATOM 10999 O O . VAL A 1 14 ? -4.398 2.728 -6.033 1.00 0.00 14 VAL A O 9
ATOM 11012 N N . SER A 1 15 ? -4.905 0.790 -5.009 1.00 0.00 15 SER A N 9
ATOM 11013 C CA . SER A 1 15 ? -6.107 0.559 -5.802 1.00 0.00 15 SER A CA 9
ATOM 11014 C C . SER A 1 15 ? -7.193 -0.107 -4.962 1.00 0.00 15 SER A C 9
ATOM 11015 O O . SER A 1 15 ? -6.904 -0.927 -4.092 1.00 0.00 15 SER A O 9
ATOM 11023 N N . ASN A 1 16 ? -8.444 0.253 -5.230 1.00 0.00 16 ASN A N 9
ATOM 11024 C CA . ASN A 1 16 ? -9.574 -0.309 -4.499 1.00 0.00 16 ASN A CA 9
ATOM 11025 C C . ASN A 1 16 ? -9.715 -1.802 -4.779 1.00 0.00 16 ASN A C 9
ATOM 11026 O O . ASN A 1 16 ? -9.001 -2.358 -5.614 1.00 0.00 16 ASN A O 9
ATOM 11037 N N . HIS A 1 17 ? -10.643 -2.445 -4.077 1.00 0.00 17 HIS A N 9
ATOM 11038 C CA . HIS A 1 17 ? -10.880 -3.873 -4.251 1.00 0.00 17 HIS A CA 9
ATOM 11039 C C . HIS A 1 17 ? -11.184 -4.199 -5.710 1.00 0.00 17 HIS A C 9
ATOM 11040 O O . HIS A 1 17 ? -10.740 -5.222 -6.234 1.00 0.00 17 HIS A O 9
ATOM 11055 N N . ASP A 1 18 ? -11.945 -3.326 -6.360 1.00 0.00 18 ASP A N 9
ATOM 11056 C CA . ASP A 1 18 ? -12.309 -3.521 -7.759 1.00 0.00 18 ASP A CA 9
ATOM 11057 C C . ASP A 1 18 ? -11.172 -3.093 -8.682 1.00 0.00 18 ASP A C 9
ATOM 11058 O O . ASP A 1 18 ? -11.339 -3.027 -9.899 1.00 0.00 18 ASP A O 9
ATOM 11067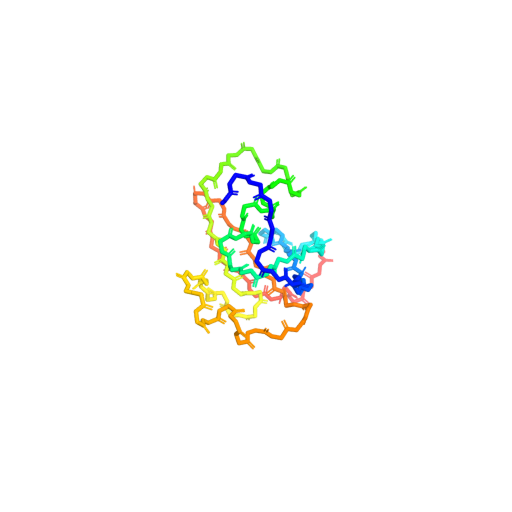 N N . ARG A 1 19 ? -10.017 -2.802 -8.092 1.00 0.00 19 ARG A N 9
ATOM 11068 C CA . ARG A 1 19 ? -8.853 -2.377 -8.861 1.00 0.00 19 ARG A CA 9
ATOM 11069 C C . ARG A 1 19 ? -9.252 -1.380 -9.945 1.00 0.00 19 ARG A C 9
ATOM 11070 O O . ARG A 1 19 ? -8.870 -1.525 -11.106 1.00 0.00 19 ARG A O 9
ATOM 11091 N N . SER A 1 20 ? -10.022 -0.368 -9.557 1.00 0.00 20 SER A N 9
ATOM 11092 C CA . SER A 1 20 ? -10.475 0.650 -10.496 1.00 0.00 20 SER A CA 9
ATOM 11093 C C . SER A 1 20 ? -9.877 2.011 -10.152 1.00 0.00 20 SER A C 9
ATOM 11094 O O . SER A 1 20 ? -9.563 2.806 -11.039 1.00 0.00 20 SER A O 9
ATOM 11102 N N . SER A 1 21 ? -9.724 2.274 -8.858 1.00 0.00 21 SER A N 9
ATOM 11103 C CA . SER A 1 21 ? -9.167 3.539 -8.396 1.00 0.00 21 SER A CA 9
ATOM 11104 C C . SER A 1 21 ? -7.645 3.473 -8.334 1.00 0.00 21 SER A C 9
ATOM 11105 O O . SER A 1 21 ? -7.062 2.392 -8.257 1.00 0.00 21 SER A O 9
ATOM 11113 N N . ARG A 1 22 ? -7.006 4.638 -8.369 1.00 0.00 22 ARG A N 9
ATOM 11114 C CA . ARG A 1 22 ? -5.551 4.714 -8.317 1.00 0.00 22 ARG A CA 9
ATOM 11115 C C . ARG A 1 22 ? -5.098 5.922 -7.504 1.00 0.00 22 ARG A C 9
ATOM 11116 O O . ARG A 1 22 ? -5.320 7.067 -7.898 1.00 0.00 22 ARG A O 9
ATOM 11137 N N . ARG A 1 23 ? -4.462 5.659 -6.367 1.00 0.00 23 ARG A N 9
ATOM 11138 C CA . ARG A 1 23 ? -3.979 6.724 -5.497 1.00 0.00 23 ARG A CA 9
ATOM 11139 C C . ARG A 1 23 ? -2.515 6.503 -5.127 1.00 0.00 23 ARG A C 9
ATOM 11140 O O . ARG A 1 23 ? -2.144 5.442 -4.625 1.00 0.00 23 ARG A O 9
ATOM 11161 N N . GLY A 1 24 ? -1.686 7.512 -5.379 1.00 0.00 24 GLY A N 9
ATOM 11162 C CA . GLY A 1 24 ? -0.273 7.406 -5.067 1.00 0.00 24 GLY A CA 9
ATOM 11163 C C . GLY A 1 24 ? 0.074 8.038 -3.734 1.00 0.00 24 GLY A C 9
ATOM 11164 O O . GLY A 1 24 ? -0.221 9.210 -3.497 1.00 0.00 24 GLY A O 9
ATOM 11168 N N . VAL A 1 25 ? 0.703 7.259 -2.858 1.00 0.00 25 VAL A N 9
ATOM 11169 C CA . VAL A 1 25 ? 1.091 7.749 -1.541 1.00 0.00 25 VAL A CA 9
ATOM 11170 C C . VAL A 1 25 ? 2.591 7.595 -1.317 1.00 0.00 25 VAL A C 9
ATOM 11171 O O . VAL A 1 25 ? 3.195 6.612 -1.744 1.00 0.00 25 VAL A O 9
ATOM 11184 N N . MET A 1 26 ? 3.187 8.575 -0.645 1.00 0.00 26 MET A N 9
ATOM 11185 C CA . MET A 1 26 ? 4.618 8.548 -0.363 1.00 0.00 26 MET A CA 9
ATOM 11186 C C . MET A 1 26 ? 4.874 8.417 1.135 1.00 0.00 26 MET A C 9
ATOM 11187 O O . MET A 1 26 ? 4.708 9.376 1.888 1.00 0.00 26 MET A O 9
ATOM 11201 N N . ALA A 1 27 ? 5.278 7.225 1.560 1.00 0.00 27 ALA A N 9
ATOM 11202 C CA . ALA A 1 27 ? 5.559 6.970 2.967 1.00 0.00 27 ALA A CA 9
ATOM 11203 C C . ALA A 1 27 ? 6.972 6.431 3.156 1.00 0.00 27 ALA A C 9
ATOM 11204 O O . ALA A 1 27 ? 7.599 5.959 2.208 1.00 0.00 27 ALA A O 9
ATOM 11211 N N . SER A 1 28 ? 7.470 6.506 4.387 1.00 0.00 28 SER A N 9
ATOM 11212 C CA . SER A 1 28 ? 8.812 6.029 4.700 1.00 0.00 28 SER A CA 9
ATOM 11213 C C . SER A 1 28 ? 8.777 4.581 5.179 1.00 0.00 28 SER A C 9
ATOM 11214 O O . SER A 1 28 ? 9.801 3.899 5.203 1.00 0.00 28 SER A O 9
ATOM 11222 N N . SER A 1 29 ? 7.590 4.120 5.560 1.00 0.00 29 SER A N 9
ATOM 11223 C CA . SER A 1 29 ? 7.419 2.754 6.043 1.00 0.00 29 SER A CA 9
ATOM 11224 C C . SER A 1 29 ? 6.021 2.235 5.722 1.00 0.00 29 SER A C 9
ATOM 11225 O O . SER A 1 29 ? 5.233 2.908 5.057 1.00 0.00 29 SER A O 9
ATOM 11233 N N . LEU A 1 30 ? 5.722 1.031 6.198 1.00 0.00 30 LEU A N 9
ATOM 11234 C CA . LEU A 1 30 ? 4.419 0.418 5.962 1.00 0.00 30 LEU A CA 9
ATOM 11235 C C . LEU A 1 30 ? 3.338 1.098 6.796 1.00 0.00 30 LEU A C 9
ATOM 11236 O O . LEU A 1 30 ? 2.384 1.657 6.257 1.00 0.00 30 LEU A O 9
ATOM 11252 N N . GLN A 1 31 ? 3.497 1.048 8.115 1.00 0.00 31 GLN A N 9
ATOM 11253 C CA . GLN A 1 31 ? 2.535 1.660 9.024 1.00 0.00 31 GLN A CA 9
ATOM 11254 C C . GLN A 1 31 ? 2.123 3.042 8.529 1.00 0.00 31 GLN A C 9
ATOM 11255 O O . GLN A 1 31 ? 0.938 3.376 8.510 1.00 0.00 31 GLN A O 9
ATOM 11269 N N . GLU A 1 32 ? 3.107 3.841 8.129 1.00 0.00 32 GLU A N 9
ATOM 11270 C CA . GLU A 1 32 ? 2.843 5.187 7.634 1.00 0.00 32 GLU A CA 9
ATOM 11271 C C . GLU A 1 32 ? 1.917 5.150 6.422 1.00 0.00 32 GLU A C 9
ATOM 11272 O O . GLU A 1 32 ? 0.912 5.859 6.372 1.00 0.00 32 GLU A O 9
ATOM 11284 N N . LEU A 1 33 ? 2.265 4.320 5.445 1.00 0.00 33 LEU A N 9
ATOM 11285 C CA . LEU A 1 33 ? 1.467 4.190 4.231 1.00 0.00 33 LEU A CA 9
ATOM 11286 C C . LEU A 1 33 ? 0.023 3.830 4.565 1.00 0.00 33 LEU A C 9
ATOM 11287 O O . LEU A 1 33 ? -0.895 4.615 4.322 1.00 0.00 33 LEU A O 9
ATOM 11303 N N . ILE A 1 34 ? -0.172 2.641 5.123 1.00 0.00 34 ILE A N 9
ATOM 11304 C CA . ILE A 1 34 ? -1.504 2.179 5.494 1.00 0.00 34 ILE A CA 9
ATOM 11305 C C . ILE A 1 34 ? -2.353 3.326 6.032 1.00 0.00 34 ILE A C 9
ATOM 11306 O O . ILE A 1 34 ? -3.454 3.579 5.542 1.00 0.00 34 ILE A O 9
ATOM 11322 N N . SER A 1 35 ? -1.832 4.019 7.039 1.00 0.00 35 SER A N 9
ATOM 11323 C CA . SER A 1 35 ? -2.543 5.139 7.644 1.00 0.00 35 SER A CA 9
ATOM 11324 C C . SER A 1 35 ? -2.840 6.219 6.608 1.00 0.00 35 SER A C 9
ATOM 11325 O O . SER A 1 35 ? -3.893 6.855 6.641 1.00 0.00 35 SER A O 9
ATOM 11333 N N . LYS A 1 36 ? -1.903 6.419 5.688 1.00 0.00 36 LYS A N 9
ATOM 11334 C CA . LYS A 1 36 ? -2.062 7.420 4.639 1.00 0.00 36 LYS A CA 9
ATOM 11335 C C . LYS A 1 36 ? -3.164 7.018 3.666 1.00 0.00 36 LYS A C 9
ATOM 11336 O O . LYS A 1 36 ? -4.113 7.770 3.440 1.00 0.00 36 LYS A O 9
ATOM 11355 N N . THR A 1 37 ? -3.035 5.826 3.090 1.00 0.00 37 THR A N 9
ATOM 11356 C CA . THR A 1 37 ? -4.020 5.324 2.141 1.00 0.00 37 THR A CA 9
ATOM 11357 C C . THR A 1 37 ? -5.439 5.625 2.610 1.00 0.00 37 THR A C 9
ATOM 11358 O O . THR A 1 37 ? -6.306 5.978 1.810 1.00 0.00 37 THR A O 9
ATOM 11369 N N . LEU A 1 38 ? -5.669 5.484 3.911 1.00 0.00 38 LEU A N 9
ATOM 11370 C CA . LEU A 1 38 ? -6.984 5.743 4.488 1.00 0.00 38 LEU A CA 9
ATOM 11371 C C . LEU A 1 38 ? -7.391 7.199 4.286 1.00 0.00 38 LEU A C 9
ATOM 11372 O O . LEU A 1 38 ? -8.499 7.487 3.834 1.00 0.00 38 LEU A O 9
ATOM 11388 N N . ASP A 1 39 ? -6.487 8.113 4.622 1.00 0.00 39 ASP A N 9
ATOM 11389 C CA . ASP A 1 39 ? -6.749 9.539 4.474 1.00 0.00 39 ASP A CA 9
ATOM 11390 C C . ASP A 1 39 ? -6.878 9.918 3.002 1.00 0.00 39 ASP A C 9
ATOM 11391 O O . ASP A 1 39 ? -7.799 10.636 2.614 1.00 0.00 39 ASP A O 9
ATOM 11400 N N . ALA A 1 40 ? -5.947 9.433 2.188 1.00 0.00 40 ALA A N 9
ATOM 11401 C CA . ALA A 1 40 ? -5.957 9.720 0.759 1.00 0.00 40 ALA A CA 9
ATOM 11402 C C . ALA A 1 40 ? -7.259 9.258 0.115 1.00 0.00 40 ALA A C 9
ATOM 11403 O O . ALA A 1 40 ? -7.959 10.041 -0.529 1.00 0.00 40 ALA A O 9
ATOM 11410 N N . LEU A 1 41 ? -7.579 7.981 0.290 1.00 0.00 41 LEU A N 9
ATOM 11411 C CA . LEU A 1 41 ? -8.799 7.412 -0.275 1.00 0.00 41 LEU A CA 9
ATOM 11412 C C . LEU A 1 41 ? -10.020 7.825 0.540 1.00 0.00 41 LEU A C 9
ATOM 11413 O O . LEU A 1 41 ? -11.138 7.385 0.270 1.00 0.00 41 LEU A O 9
ATOM 11429 N N . VAL A 1 42 ? -9.800 8.674 1.539 1.00 0.00 42 VAL A N 9
ATOM 11430 C CA . VAL A 1 42 ? -10.883 9.150 2.391 1.00 0.00 42 VAL A CA 9
ATOM 11431 C C . VAL A 1 42 ? -11.916 8.055 2.629 1.00 0.00 42 VAL A C 9
ATOM 11432 O O . VAL A 1 42 ? -13.121 8.300 2.562 1.00 0.00 42 VAL A O 9
ATOM 11445 N N . ILE A 1 43 ? -11.437 6.847 2.907 1.00 0.00 43 ILE A N 9
ATOM 11446 C CA . ILE A 1 43 ? -12.320 5.715 3.156 1.00 0.00 43 ILE A CA 9
ATOM 11447 C C . ILE A 1 43 ? -13.310 6.024 4.273 1.00 0.00 43 ILE A C 9
ATOM 11448 O O . ILE A 1 43 ? -12.963 6.669 5.264 1.00 0.00 43 ILE A O 9
ATOM 11464 N N . ALA A 1 44 ? -14.544 5.560 4.108 1.00 0.00 44 ALA A N 9
ATOM 11465 C CA . ALA A 1 44 ? -15.584 5.785 5.105 1.00 0.00 44 ALA A CA 9
ATOM 11466 C C . ALA A 1 44 ? -15.168 5.238 6.466 1.00 0.00 44 ALA A C 9
ATOM 11467 O O . ALA A 1 44 ? -15.094 5.978 7.448 1.00 0.00 44 ALA A O 9
ATOM 11474 N N . THR A 1 45 ? -14.896 3.937 6.519 1.00 0.00 45 THR A N 9
ATOM 11475 C CA . THR A 1 45 ? -14.489 3.291 7.760 1.00 0.00 45 THR A CA 9
ATOM 11476 C C . THR A 1 45 ? -12.972 3.152 7.836 1.00 0.00 45 THR A C 9
ATOM 11477 O O . THR A 1 45 ? -12.284 3.189 6.816 1.00 0.00 45 THR A O 9
ATOM 11488 N N . GLY A 1 46 ? -12.457 2.991 9.051 1.00 0.00 46 GLY A N 9
ATOM 11489 C CA . GLY A 1 46 ? -11.025 2.849 9.236 1.00 0.00 46 GLY A CA 9
ATOM 11490 C C . GLY A 1 46 ? -10.573 1.403 9.164 1.00 0.00 46 GLY A C 9
ATOM 11491 O O . GLY A 1 46 ? -9.482 1.110 8.672 1.00 0.00 46 GLY A O 9
ATOM 11495 N N . LEU A 1 47 ? -11.411 0.498 9.658 1.00 0.00 47 LEU A N 9
ATOM 11496 C CA . LEU A 1 47 ? -11.090 -0.925 9.649 1.00 0.00 47 LEU A CA 9
ATOM 11497 C C . LEU A 1 47 ? -10.860 -1.423 8.226 1.00 0.00 47 LEU A C 9
ATOM 11498 O O . LEU A 1 47 ? -11.807 -1.736 7.505 1.00 0.00 47 LEU A O 9
ATOM 11514 N N . VAL A 1 48 ? -9.593 -1.495 7.827 1.00 0.00 48 VAL A N 9
ATOM 11515 C CA . VAL A 1 48 ? -9.238 -1.959 6.491 1.00 0.00 48 VAL A CA 9
ATOM 11516 C C . VAL A 1 48 ? -7.940 -2.759 6.514 1.00 0.00 48 VAL A C 9
ATOM 11517 O O . VAL A 1 48 ? -7.142 -2.643 7.446 1.00 0.00 48 VAL A O 9
ATOM 11530 N N . THR A 1 49 ? -7.734 -3.571 5.483 1.00 0.00 49 THR A N 9
ATOM 11531 C CA . THR A 1 49 ? -6.534 -4.392 5.384 1.00 0.00 49 THR A CA 9
ATOM 11532 C C . THR A 1 49 ? -5.798 -4.134 4.074 1.00 0.00 49 THR A C 9
ATOM 11533 O O . THR A 1 49 ? -6.378 -4.237 2.992 1.00 0.00 49 THR A O 9
ATOM 11544 N N . LEU A 1 50 ? -4.517 -3.798 4.177 1.00 0.00 50 LEU A N 9
ATOM 11545 C CA . LEU A 1 50 ? -3.699 -3.526 3.000 1.00 0.00 50 LEU A CA 9
ATOM 11546 C C . LEU A 1 50 ? -2.958 -4.780 2.549 1.00 0.00 50 LEU A C 9
ATOM 11547 O O . LEU A 1 50 ? -2.363 -5.489 3.361 1.00 0.00 50 LEU A O 9
ATOM 11563 N N . VAL A 1 51 ? -2.999 -5.049 1.248 1.00 0.00 51 VAL A N 9
ATOM 11564 C CA . VAL A 1 51 ? -2.329 -6.217 0.687 1.00 0.00 51 VAL A CA 9
ATOM 11565 C C . VAL A 1 51 ? -1.684 -5.890 -0.654 1.00 0.00 51 VAL A C 9
ATOM 11566 O O . VAL A 1 51 ? -1.857 -4.793 -1.187 1.00 0.00 51 VAL A O 9
ATOM 11579 N N . LEU A 1 52 ? -0.941 -6.848 -1.197 1.00 0.00 52 LEU A N 9
ATOM 11580 C CA . LEU A 1 52 ? -0.270 -6.662 -2.479 1.00 0.00 52 LEU A CA 9
ATOM 11581 C C . LEU A 1 52 ? -1.260 -6.773 -3.633 1.00 0.00 52 LEU A C 9
ATOM 11582 O O . LEU A 1 52 ? -2.149 -7.623 -3.622 1.00 0.00 52 LEU A O 9
ATOM 11598 N N . GLU A 1 53 ? -1.099 -5.906 -4.629 1.00 0.00 53 GLU A N 9
ATOM 11599 C CA . GLU A 1 53 ? -1.979 -5.908 -5.791 1.00 0.00 53 GLU A CA 9
ATOM 11600 C C . GLU A 1 53 ? -1.527 -6.945 -6.815 1.00 0.00 53 GLU A C 9
ATOM 11601 O O . GLU A 1 53 ? -1.872 -6.860 -7.993 1.00 0.00 53 GLU A O 9
ATOM 11613 N N . GLU A 1 54 ? -0.750 -7.921 -6.356 1.00 0.00 54 GLU A N 9
ATOM 11614 C CA . GLU A 1 54 ? -0.249 -8.974 -7.232 1.00 0.00 54 GLU A CA 9
ATOM 11615 C C . GLU A 1 54 ? -0.842 -10.327 -6.853 1.00 0.00 54 GLU A C 9
ATOM 11616 O O . GLU A 1 54 ? -1.361 -11.050 -7.704 1.00 0.00 54 GLU A O 9
ATOM 11628 N N . ASP A 1 55 ? -0.763 -10.662 -5.570 1.00 0.00 55 ASP A N 9
ATOM 11629 C CA . ASP A 1 55 ? -1.293 -11.929 -5.076 1.00 0.00 55 ASP A CA 9
ATOM 11630 C C . ASP A 1 55 ? -2.291 -11.696 -3.946 1.00 0.00 55 ASP A C 9
ATOM 11631 O O . ASP A 1 55 ? -3.113 -12.560 -3.644 1.00 0.00 55 ASP A O 9
ATOM 11640 N N . GLY A 1 56 ? -2.212 -10.523 -3.326 1.00 0.00 56 GLY A N 9
ATOM 11641 C CA . GLY A 1 56 ? -3.115 -10.198 -2.237 1.00 0.00 56 GLY A CA 9
ATOM 11642 C C . GLY A 1 56 ? -2.561 -10.605 -0.885 1.00 0.00 56 GLY A C 9
ATOM 11643 O O . GLY A 1 56 ? -3.281 -11.156 -0.051 1.00 0.00 56 GLY A O 9
ATOM 11647 N N . THR A 1 57 ? -1.278 -10.337 -0.668 1.00 0.00 57 THR A N 9
ATOM 11648 C CA . THR A 1 57 ? -0.626 -10.681 0.590 1.00 0.00 57 THR A CA 9
ATOM 11649 C C . THR A 1 57 ? -0.757 -9.552 1.604 1.00 0.00 57 THR A C 9
ATOM 11650 O O . THR A 1 57 ? -0.345 -8.421 1.346 1.00 0.00 57 THR A O 9
ATOM 11661 N N . VAL A 1 58 ? -1.333 -9.864 2.761 1.00 0.00 58 VAL A N 9
ATOM 11662 C CA . VAL A 1 58 ? -1.516 -8.875 3.816 1.00 0.00 58 VAL A CA 9
ATOM 11663 C C . VAL A 1 58 ? -0.175 -8.406 4.368 1.00 0.00 58 VAL A C 9
ATOM 11664 O O . VAL A 1 58 ? 0.464 -9.106 5.155 1.00 0.00 58 VAL A O 9
ATOM 11677 N N . VAL A 1 59 ? 0.246 -7.216 3.953 1.00 0.00 59 VAL A N 9
ATOM 11678 C CA . VAL A 1 59 ? 1.512 -6.651 4.407 1.00 0.00 59 VAL A CA 9
ATOM 11679 C C . VAL A 1 59 ? 1.353 -5.966 5.760 1.00 0.00 59 VAL A C 9
ATOM 11680 O O . VAL A 1 59 ? 0.921 -4.815 5.837 1.00 0.00 59 VAL A O 9
ATOM 11693 N N . ASP A 1 60 ? 1.706 -6.679 6.823 1.00 0.00 60 ASP A N 9
ATOM 11694 C CA . ASP A 1 60 ? 1.605 -6.138 8.174 1.00 0.00 60 ASP A CA 9
ATOM 11695 C C . ASP A 1 60 ? 2.988 -5.962 8.793 1.00 0.00 60 ASP A C 9
ATOM 11696 O O . ASP A 1 60 ? 3.117 -5.517 9.935 1.00 0.00 60 ASP A O 9
ATOM 11705 N N . THR A 1 61 ? 4.020 -6.316 8.034 1.00 0.00 61 THR A N 9
ATOM 11706 C CA . THR A 1 61 ? 5.393 -6.199 8.509 1.00 0.00 61 THR A CA 9
ATOM 11707 C C . THR A 1 61 ? 6.131 -5.077 7.787 1.00 0.00 61 THR A C 9
ATOM 11708 O O . THR A 1 61 ? 5.863 -4.797 6.619 1.00 0.00 61 THR A O 9
ATOM 11719 N N . GLU A 1 62 ? 7.063 -4.440 8.490 1.00 0.00 62 GLU A N 9
ATOM 11720 C CA . GLU A 1 62 ? 7.839 -3.347 7.913 1.00 0.00 62 GLU A CA 9
ATOM 11721 C C . GLU A 1 62 ? 9.028 -3.884 7.121 1.00 0.00 62 GLU A C 9
ATOM 11722 O O . GLU A 1 62 ? 9.463 -3.272 6.146 1.00 0.00 62 GLU A O 9
ATOM 11734 N N . GLU A 1 63 ? 9.547 -5.031 7.548 1.00 0.00 63 GLU A N 9
ATOM 11735 C CA . GLU A 1 63 ? 10.686 -5.649 6.880 1.00 0.00 63 GLU A CA 9
ATOM 11736 C C . GLU A 1 63 ? 10.326 -6.052 5.453 1.00 0.00 63 GLU A C 9
ATOM 11737 O O . GLU A 1 63 ? 11.131 -5.906 4.533 1.00 0.00 63 GLU A O 9
ATOM 11749 N N . PHE A 1 64 ? 9.111 -6.562 5.277 1.00 0.00 64 PHE A N 9
ATOM 11750 C CA . PHE A 1 64 ? 8.644 -6.989 3.964 1.00 0.00 64 PHE A CA 9
ATOM 11751 C C . PHE A 1 64 ? 8.262 -5.786 3.105 1.00 0.00 64 PHE A C 9
ATOM 11752 O O . PHE A 1 64 ? 8.442 -5.796 1.887 1.00 0.00 64 PHE A O 9
ATOM 11769 N N . PHE A 1 65 ? 7.732 -4.751 3.749 1.00 0.00 65 PHE A N 9
ATOM 11770 C CA . PHE A 1 65 ? 7.323 -3.541 3.046 1.00 0.00 65 PHE A CA 9
ATOM 11771 C C . PHE A 1 65 ? 8.537 -2.723 2.619 1.00 0.00 65 PHE A C 9
ATOM 11772 O O . PHE A 1 65 ? 8.476 -1.959 1.656 1.00 0.00 65 PHE A O 9
ATOM 11789 N N . GLN A 1 66 ? 9.640 -2.890 3.342 1.00 0.00 66 GLN A N 9
ATOM 11790 C CA . GLN A 1 66 ? 10.869 -2.166 3.039 1.00 0.00 66 GLN A CA 9
ATOM 11791 C C . GLN A 1 66 ? 11.558 -2.754 1.811 1.00 0.00 66 GLN A C 9
ATOM 11792 O O . GLN A 1 66 ? 12.237 -2.045 1.067 1.00 0.00 66 GLN A O 9
ATOM 11806 N N . THR A 1 67 ? 11.381 -4.056 1.606 1.00 0.00 67 THR A N 9
ATOM 11807 C CA . THR A 1 67 ? 11.988 -4.740 0.471 1.00 0.00 67 THR A CA 9
ATOM 11808 C C . THR A 1 67 ? 11.283 -4.375 -0.831 1.00 0.00 67 THR A C 9
ATOM 11809 O O . THR A 1 67 ? 11.908 -4.313 -1.890 1.00 0.00 67 THR A O 9
ATOM 11820 N N . LEU A 1 68 ? 9.979 -4.136 -0.745 1.00 0.00 68 LEU A N 9
ATOM 11821 C CA . LEU A 1 68 ? 9.189 -3.776 -1.917 1.00 0.00 68 LEU A CA 9
ATOM 11822 C C . LEU A 1 68 ? 9.859 -2.652 -2.702 1.00 0.00 68 LEU A C 9
ATOM 11823 O O . LEU A 1 68 ? 10.322 -1.670 -2.125 1.00 0.00 68 LEU A O 9
ATOM 11839 N N . GLY A 1 69 ? 9.903 -2.803 -4.022 1.00 0.00 69 GLY A N 9
ATOM 11840 C CA . GLY A 1 69 ? 10.516 -1.793 -4.864 1.00 0.00 69 GLY A CA 9
ATOM 11841 C C . GLY A 1 69 ? 9.783 -0.468 -4.807 1.00 0.00 69 GLY A C 9
ATOM 11842 O O . GLY A 1 69 ? 9.016 -0.214 -3.877 1.00 0.00 69 GLY A O 9
ATOM 11846 N N . ASP A 1 70 ? 10.018 0.380 -5.801 1.00 0.00 70 ASP A N 9
ATOM 11847 C CA . ASP A 1 70 ? 9.374 1.688 -5.860 1.00 0.00 70 ASP A CA 9
ATOM 11848 C C . ASP A 1 70 ? 8.093 1.626 -6.686 1.00 0.00 70 ASP A C 9
ATOM 11849 O O . ASP A 1 70 ? 8.000 0.866 -7.650 1.00 0.00 70 ASP A O 9
ATOM 11858 N N . ASN A 1 71 ? 7.107 2.431 -6.301 1.00 0.00 71 ASN A N 9
ATOM 11859 C CA . ASN A 1 71 ? 5.831 2.466 -7.006 1.00 0.00 71 ASN A CA 9
ATOM 11860 C C . ASN A 1 71 ? 5.131 1.112 -6.934 1.00 0.00 71 ASN A C 9
ATOM 11861 O O . ASN A 1 71 ? 4.538 0.654 -7.911 1.00 0.00 71 ASN A O 9
ATOM 11872 N N . THR A 1 72 ? 5.206 0.476 -5.769 1.00 0.00 72 THR A N 9
ATOM 11873 C CA . THR A 1 72 ? 4.582 -0.827 -5.568 1.00 0.00 72 THR A CA 9
ATOM 11874 C C . THR A 1 72 ? 3.067 -0.698 -5.455 1.00 0.00 72 THR A C 9
ATOM 11875 O O . THR A 1 72 ? 2.558 0.095 -4.662 1.00 0.00 72 THR A O 9
ATOM 11886 N N . HIS A 1 73 ? 2.350 -1.481 -6.254 1.00 0.00 73 HIS A N 9
ATOM 11887 C CA . HIS A 1 73 ? 0.892 -1.456 -6.243 1.00 0.00 73 HIS A CA 9
ATOM 11888 C C . HIS A 1 73 ? 0.345 -2.176 -5.013 1.00 0.00 73 HIS A C 9
ATOM 11889 O O . HIS A 1 73 ? 0.889 -3.193 -4.585 1.00 0.00 73 HIS A O 9
ATOM 11904 N N . PHE A 1 74 ? -0.733 -1.640 -4.450 1.00 0.00 74 PHE A N 9
ATOM 11905 C CA . PHE A 1 74 ? -1.352 -2.230 -3.269 1.00 0.00 74 PHE A CA 9
ATOM 11906 C C . PHE A 1 74 ? -2.867 -2.315 -3.434 1.00 0.00 74 PHE A C 9
ATOM 11907 O O . PHE A 1 74 ? -3.442 -1.679 -4.316 1.00 0.00 74 PHE A O 9
ATOM 11924 N N . MET A 1 75 ? -3.505 -3.107 -2.578 1.00 0.00 75 MET A N 9
ATOM 11925 C CA . MET A 1 75 ? -4.953 -3.275 -2.628 1.00 0.00 75 MET A CA 9
ATOM 11926 C C . MET A 1 75 ? -5.570 -3.088 -1.246 1.00 0.00 75 MET A C 9
ATOM 11927 O O . MET A 1 75 ? -5.147 -3.719 -0.276 1.00 0.00 75 MET A O 9
ATOM 11941 N N . ILE A 1 76 ? -6.570 -2.217 -1.162 1.00 0.00 76 ILE A N 9
ATOM 11942 C CA . ILE A 1 76 ? -7.244 -1.947 0.102 1.00 0.00 76 ILE A CA 9
ATOM 11943 C C . ILE A 1 76 ? -8.553 -2.723 0.203 1.00 0.00 76 ILE A C 9
ATOM 11944 O O . ILE A 1 76 ? -9.425 -2.608 -0.661 1.00 0.00 76 ILE A O 9
ATOM 11960 N N . LEU A 1 77 ? -8.686 -3.513 1.263 1.00 0.00 77 LEU A N 9
ATOM 11961 C CA . LEU A 1 77 ? -9.891 -4.307 1.478 1.00 0.00 77 LEU A CA 9
ATOM 11962 C C . LEU A 1 77 ? -10.666 -3.803 2.690 1.00 0.00 77 LEU A C 9
ATOM 11963 O O . LEU A 1 77 ? -10.089 -3.556 3.748 1.00 0.00 77 LEU A O 9
ATOM 11979 N N . GLU A 1 78 ? -11.977 -3.654 2.527 1.00 0.00 78 GLU A N 9
ATOM 11980 C CA . GLU A 1 78 ? -12.831 -3.179 3.610 1.00 0.00 78 GLU A CA 9
ATOM 11981 C C . GLU A 1 78 ? -13.056 -4.277 4.647 1.00 0.00 78 GLU A C 9
ATOM 11982 O O . GLU A 1 78 ? -12.611 -5.412 4.473 1.00 0.00 78 GLU A O 9
ATOM 11994 N N . LYS A 1 79 ? -13.749 -3.930 5.726 1.00 0.00 79 LYS A N 9
ATOM 11995 C CA . LYS A 1 79 ? -14.035 -4.884 6.792 1.00 0.00 79 LYS A CA 9
ATOM 11996 C C . LYS A 1 79 ? -14.919 -6.017 6.284 1.00 0.00 79 LYS A C 9
ATOM 11997 O O . LYS A 1 79 ? -16.146 -5.939 6.351 1.00 0.00 79 LYS A O 9
ATOM 12016 N N . GLY A 1 80 ? -14.289 -7.073 5.778 1.00 0.00 80 GLY A N 9
ATOM 12017 C CA . GLY A 1 80 ? -15.034 -8.209 5.268 1.00 0.00 80 GLY A CA 9
ATOM 12018 C C . GLY A 1 80 ? -14.884 -8.375 3.768 1.00 0.00 80 GLY A C 9
ATOM 12019 O O . GLY A 1 80 ? -15.742 -8.970 3.115 1.00 0.00 80 GLY A O 9
ATOM 12023 N N . GLN A 1 81 ? -13.793 -7.849 3.223 1.00 0.00 81 GLN A N 9
ATOM 12024 C CA . GLN A 1 81 ? -13.535 -7.941 1.791 1.00 0.00 81 GLN A CA 9
ATOM 12025 C C . GLN A 1 81 ? -12.242 -8.701 1.518 1.00 0.00 81 GLN A C 9
ATOM 12026 O O . GLN A 1 81 ? -11.296 -8.643 2.305 1.00 0.00 81 GLN A O 9
ATOM 12040 N N . LYS A 1 82 ? -12.206 -9.415 0.397 1.00 0.00 82 LYS A N 9
ATOM 12041 C CA . LYS A 1 82 ? -11.028 -10.187 0.019 1.00 0.00 82 LYS A CA 9
ATOM 12042 C C . LYS A 1 82 ? -10.328 -9.558 -1.182 1.00 0.00 82 LYS A C 9
ATOM 12043 O O . LYS A 1 82 ? -10.860 -8.644 -1.813 1.00 0.00 82 LYS A O 9
ATOM 12062 N N . TRP A 1 83 ? -9.136 -10.053 -1.492 1.00 0.00 83 TRP A N 9
ATOM 12063 C CA . TRP A 1 83 ? -8.365 -9.541 -2.619 1.00 0.00 83 TRP A CA 9
ATOM 12064 C C . TRP A 1 83 ? -8.750 -10.253 -3.911 1.00 0.00 83 TRP A C 9
ATOM 12065 O O . TRP A 1 83 ? -9.082 -11.438 -3.902 1.00 0.00 83 TRP A O 9
ATOM 12086 N N . MET A 1 84 ? -8.702 -9.523 -5.020 1.00 0.00 84 MET A N 9
ATOM 12087 C CA . MET A 1 84 ? -9.044 -10.087 -6.321 1.00 0.00 84 MET A CA 9
ATOM 12088 C C . MET A 1 84 ? -7.975 -9.754 -7.357 1.00 0.00 84 MET A C 9
ATOM 12089 O O . MET A 1 84 ? -7.391 -8.670 -7.354 1.00 0.00 84 MET A O 9
ATOM 12103 N N . PRO A 1 85 ? -7.712 -10.706 -8.264 1.00 0.00 85 PRO A N 9
ATOM 12104 C CA . PRO A 1 85 ? -6.712 -10.536 -9.322 1.00 0.00 85 PRO A CA 9
ATOM 12105 C C . PRO A 1 85 ? -7.145 -9.518 -10.372 1.00 0.00 85 PRO A C 9
ATOM 12106 O O . PRO A 1 85 ? -8.127 -8.799 -10.185 1.00 0.00 85 PRO A O 9
ATOM 12117 N N . SER A 1 86 ? -6.408 -9.463 -11.476 1.00 0.00 86 SER A N 9
ATOM 12118 C CA . SER A 1 86 ? -6.715 -8.531 -12.554 1.00 0.00 86 SER A CA 9
ATOM 12119 C C . SER A 1 86 ? -8.183 -8.631 -12.958 1.00 0.00 86 SER A C 9
ATOM 12120 O O . SER A 1 86 ? -8.658 -9.693 -13.358 1.00 0.00 86 SER A O 9
ATOM 12128 N N . GLY A 1 87 ? -8.899 -7.515 -12.848 1.00 0.00 87 GLY A N 9
ATOM 12129 C CA . GLY A 1 87 ? -10.304 -7.497 -13.204 1.00 0.00 87 GLY A CA 9
ATOM 12130 C C . GLY A 1 87 ? -11.177 -8.153 -12.153 1.00 0.00 87 GLY A C 9
ATOM 12131 O O . GLY A 1 87 ? -10.706 -8.925 -11.317 1.00 0.00 87 GLY A O 9
ATOM 12135 N N . PRO A 1 88 ? -12.482 -7.846 -12.185 1.00 0.00 88 PRO A N 9
ATOM 12136 C CA . PRO A 1 88 ? -13.451 -8.400 -11.233 1.00 0.00 88 PRO A CA 9
ATOM 12137 C C . PRO A 1 88 ? -13.696 -9.888 -11.456 1.00 0.00 88 PRO A C 9
ATOM 12138 O O . PRO A 1 88 ? -14.495 -10.508 -10.755 1.00 0.00 88 PRO A O 9
ATOM 12149 N N . SER A 1 89 ? -13.002 -10.457 -12.437 1.00 0.00 89 SER A N 9
ATOM 12150 C CA . SER A 1 89 ? -13.148 -11.873 -12.754 1.00 0.00 89 SER A CA 9
ATOM 12151 C C . SER A 1 89 ? -12.880 -12.735 -11.525 1.00 0.00 89 SER A C 9
ATOM 12152 O O . SER A 1 89 ? -12.032 -12.409 -10.696 1.00 0.00 89 SER A O 9
ATOM 12160 N N . SER A 1 90 ? -13.613 -13.839 -11.414 1.00 0.00 90 SER A N 9
ATOM 12161 C CA . SER A 1 90 ? -13.460 -14.748 -10.284 1.00 0.00 90 SER A CA 9
ATOM 12162 C C . SER A 1 90 ? -12.380 -15.788 -10.566 1.00 0.00 90 SER A C 9
ATOM 12163 O O . SER A 1 90 ? -12.477 -16.557 -11.521 1.00 0.00 90 SER A O 9
ATOM 12171 N N . GLY A 1 91 ? -11.348 -15.804 -9.726 1.00 0.00 91 GLY A N 9
ATOM 12172 C CA . GLY A 1 91 ? -10.264 -16.753 -9.902 1.00 0.00 91 GLY A CA 9
ATOM 12173 C C . GLY A 1 91 ? -10.330 -17.898 -8.911 1.00 0.00 91 GLY A C 9
ATOM 12174 O O . GLY A 1 91 ? -9.354 -18.624 -8.726 1.00 0.00 91 GLY A O 9
ATOM 12178 N N . GLY A 1 1 ? 3.766 6.156 18.964 1.00 0.00 1 GLY A N 10
ATOM 12179 C CA . GLY A 1 1 ? 5.008 5.863 18.273 1.00 0.00 1 GLY A CA 10
ATOM 12180 C C . GLY A 1 1 ? 5.529 7.053 17.492 1.00 0.00 1 GLY A C 10
ATOM 12181 O O . GLY A 1 1 ? 5.776 8.118 18.059 1.00 0.00 1 GLY A O 10
ATOM 12185 N N . SER A 1 2 ? 5.702 6.873 16.186 1.00 0.00 2 SER A N 10
ATOM 12186 C CA . SER A 1 2 ? 6.203 7.939 15.326 1.00 0.00 2 SER A CA 10
ATOM 12187 C C . SER A 1 2 ? 7.548 8.454 15.828 1.00 0.00 2 SER A C 10
ATOM 12188 O O . SER A 1 2 ? 7.797 9.659 15.843 1.00 0.00 2 SER A O 10
ATOM 12196 N N . SER A 1 3 ? 8.412 7.531 16.241 1.00 0.00 3 SER A N 10
ATOM 12197 C CA . SER A 1 3 ? 9.731 7.891 16.747 1.00 0.00 3 SER A CA 10
ATOM 12198 C C . SER A 1 3 ? 10.799 6.949 16.200 1.00 0.00 3 SER A C 10
ATOM 12199 O O . SER A 1 3 ? 10.779 5.748 16.465 1.00 0.00 3 SER A O 10
ATOM 12207 N N . GLY A 1 4 ? 11.732 7.506 15.433 1.00 0.00 4 GLY A N 10
ATOM 12208 C CA . GLY A 1 4 ? 12.796 6.702 14.859 1.00 0.00 4 GLY A CA 10
ATOM 12209 C C . GLY A 1 4 ? 12.614 6.477 13.371 1.00 0.00 4 GLY A C 10
ATOM 12210 O O . GLY A 1 4 ? 12.002 5.493 12.956 1.00 0.00 4 GLY A O 10
ATOM 12214 N N . SER A 1 5 ? 13.145 7.391 12.566 1.00 0.00 5 SER A N 10
ATOM 12215 C CA . SER A 1 5 ? 13.033 7.291 11.115 1.00 0.00 5 SER A CA 10
ATOM 12216 C C . SER A 1 5 ? 14.407 7.379 10.458 1.00 0.00 5 SER A C 10
ATOM 12217 O O . SER A 1 5 ? 15.359 7.889 11.048 1.00 0.00 5 SER A O 10
ATOM 12225 N N . SER A 1 6 ? 14.501 6.875 9.231 1.00 0.00 6 SER A N 10
ATOM 12226 C CA . SER A 1 6 ? 15.759 6.893 8.493 1.00 0.00 6 SER A CA 10
ATOM 12227 C C . SER A 1 6 ? 15.517 6.673 7.002 1.00 0.00 6 SER A C 10
ATOM 12228 O O . SER A 1 6 ? 15.034 5.619 6.590 1.00 0.00 6 SER A O 10
ATOM 12236 N N . GLY A 1 7 ? 15.857 7.677 6.200 1.00 0.00 7 GLY A N 10
ATOM 12237 C CA . GLY A 1 7 ? 15.670 7.574 4.764 1.00 0.00 7 GLY A CA 10
ATOM 12238 C C . GLY A 1 7 ? 14.413 8.277 4.291 1.00 0.00 7 GLY A C 10
ATOM 12239 O O . GLY A 1 7 ? 13.441 8.422 5.033 1.00 0.00 7 GLY A O 10
ATOM 12243 N N . PRO A 1 8 ? 14.422 8.729 3.029 1.00 0.00 8 PRO A N 10
ATOM 12244 C CA . PRO A 1 8 ? 13.282 9.430 2.431 1.00 0.00 8 PRO A CA 10
ATOM 12245 C C . PRO A 1 8 ? 12.093 8.505 2.194 1.00 0.00 8 PRO A C 10
ATOM 12246 O O . PRO A 1 8 ? 12.178 7.298 2.420 1.00 0.00 8 PRO A O 10
ATOM 12257 N N . ALA A 1 9 ? 10.984 9.079 1.738 1.00 0.00 9 ALA A N 10
ATOM 12258 C CA . ALA A 1 9 ? 9.778 8.305 1.469 1.00 0.00 9 ALA A CA 10
ATOM 12259 C C . ALA A 1 9 ? 9.735 7.844 0.017 1.00 0.00 9 ALA A C 10
ATOM 12260 O O . ALA A 1 9 ? 10.157 8.566 -0.887 1.00 0.00 9 ALA A O 10
ATOM 12267 N N . ARG A 1 10 ? 9.223 6.637 -0.200 1.00 0.00 10 ARG A N 10
ATOM 12268 C CA . ARG A 1 10 ? 9.127 6.079 -1.543 1.00 0.00 10 ARG A CA 10
ATOM 12269 C C . ARG A 1 10 ? 7.684 6.099 -2.039 1.00 0.00 10 ARG A C 10
ATOM 12270 O O . ARG A 1 10 ? 6.734 6.004 -1.263 1.00 0.00 10 ARG A O 10
ATOM 12291 N N . PRO A 1 11 ? 7.515 6.229 -3.364 1.00 0.00 11 PRO A N 10
ATOM 12292 C CA . PRO A 1 11 ? 6.191 6.266 -3.993 1.00 0.00 11 PRO A CA 10
ATOM 12293 C C . PRO A 1 11 ? 5.484 4.917 -3.936 1.00 0.00 11 PRO A C 10
ATOM 12294 O O . PRO A 1 11 ? 6.126 3.866 -3.965 1.00 0.00 11 PRO A O 10
ATOM 12305 N N . PHE A 1 12 ? 4.158 4.952 -3.855 1.00 0.00 12 PHE A N 10
ATOM 12306 C CA . PHE A 1 12 ? 3.364 3.730 -3.793 1.00 0.00 12 PHE A CA 10
ATOM 12307 C C . PHE A 1 12 ? 1.978 3.952 -4.393 1.00 0.00 12 PHE A C 10
ATOM 12308 O O . PHE A 1 12 ? 1.349 4.985 -4.165 1.00 0.00 12 PHE A O 10
ATOM 12325 N N . ARG A 1 13 ? 1.509 2.974 -5.161 1.00 0.00 13 ARG A N 10
ATOM 12326 C CA . ARG A 1 13 ? 0.200 3.063 -5.797 1.00 0.00 13 ARG A CA 10
ATOM 12327 C C . ARG A 1 13 ? -0.819 2.195 -5.063 1.00 0.00 13 ARG A C 10
ATOM 12328 O O . ARG A 1 13 ? -0.548 1.039 -4.739 1.00 0.00 13 ARG A O 10
ATOM 12349 N N . VAL A 1 14 ? -1.993 2.762 -4.803 1.00 0.00 14 VAL A N 10
ATOM 12350 C CA . VAL A 1 14 ? -3.053 2.042 -4.109 1.00 0.00 14 VAL A CA 10
ATOM 12351 C C . VAL A 1 14 ? -4.308 1.946 -4.970 1.00 0.00 14 VAL A C 10
ATOM 12352 O O . VAL A 1 14 ? -4.735 2.930 -5.573 1.00 0.00 14 VAL A O 10
ATOM 12365 N N . SER A 1 15 ? -4.895 0.754 -5.021 1.00 0.00 15 SER A N 10
ATOM 12366 C CA . SER A 1 15 ? -6.100 0.529 -5.810 1.00 0.00 15 SER A CA 10
ATOM 12367 C C . SER A 1 15 ? -7.206 -0.076 -4.951 1.00 0.00 15 SER A C 10
ATOM 12368 O O . SER A 1 15 ? -6.951 -0.922 -4.097 1.00 0.00 15 SER A O 10
ATOM 12376 N N . ASN A 1 16 ? -8.437 0.366 -5.187 1.00 0.00 16 ASN A N 10
ATOM 12377 C CA . ASN A 1 16 ? -9.585 -0.130 -4.435 1.00 0.00 16 ASN A CA 10
ATOM 12378 C C . ASN A 1 16 ? -9.810 -1.615 -4.705 1.00 0.00 16 ASN A C 10
ATOM 12379 O O . ASN A 1 16 ? -9.094 -2.228 -5.497 1.00 0.00 16 ASN A O 10
ATOM 12390 N N . HIS A 1 17 ? -10.811 -2.185 -4.042 1.00 0.00 17 HIS A N 10
ATOM 12391 C CA . HIS A 1 17 ? -11.132 -3.598 -4.211 1.00 0.00 17 HIS A CA 10
ATOM 12392 C C . HIS A 1 17 ? -11.443 -3.914 -5.671 1.00 0.00 17 HIS A C 10
ATOM 12393 O O . HIS A 1 17 ? -11.054 -4.962 -6.186 1.00 0.00 17 HIS A O 10
ATOM 12408 N N . ASP A 1 18 ? -12.147 -3.001 -6.332 1.00 0.00 18 ASP A N 10
ATOM 12409 C CA . ASP A 1 18 ? -12.509 -3.182 -7.732 1.00 0.00 18 ASP A CA 10
ATOM 12410 C C . ASP A 1 18 ? -11.352 -2.795 -8.648 1.00 0.00 18 ASP A C 10
ATOM 12411 O O . ASP A 1 18 ? -11.536 -2.602 -9.850 1.00 0.00 18 ASP A O 10
ATOM 12420 N N . ARG A 1 19 ? -10.159 -2.683 -8.071 1.00 0.00 19 ARG A N 10
ATOM 12421 C CA . ARG A 1 19 ? -8.973 -2.316 -8.834 1.00 0.00 19 ARG A CA 10
ATOM 12422 C C . ARG A 1 19 ? -9.321 -1.318 -9.935 1.00 0.00 19 ARG A C 10
ATOM 12423 O O . ARG A 1 19 ? -8.915 -1.481 -11.085 1.00 0.00 19 ARG A O 10
ATOM 12444 N N . SER A 1 20 ? -10.075 -0.285 -9.573 1.00 0.00 20 SER A N 10
ATOM 12445 C CA . SER A 1 20 ? -10.481 0.737 -10.530 1.00 0.00 20 SER A CA 10
ATOM 12446 C C . SER A 1 20 ? -9.864 2.087 -10.178 1.00 0.00 20 SER A C 10
ATOM 12447 O O . SER A 1 20 ? -9.506 2.867 -11.061 1.00 0.00 20 SER A O 10
ATOM 12455 N N . SER A 1 21 ? -9.740 2.354 -8.883 1.00 0.00 21 SER A N 10
ATOM 12456 C CA . SER A 1 21 ? -9.170 3.611 -8.412 1.00 0.00 21 SER A CA 10
ATOM 12457 C C . SER A 1 21 ? -7.652 3.509 -8.300 1.00 0.00 21 SER A C 10
ATOM 12458 O O . SER A 1 21 ? -7.102 2.420 -8.138 1.00 0.00 21 SER A O 10
ATOM 12466 N N . ARG A 1 22 ? -6.980 4.653 -8.386 1.00 0.00 22 ARG A N 10
ATOM 12467 C CA . ARG A 1 22 ? -5.525 4.694 -8.295 1.00 0.00 22 ARG A CA 10
ATOM 12468 C C . ARG A 1 22 ? -5.066 5.889 -7.464 1.00 0.00 22 ARG A C 10
ATOM 12469 O O . ARG A 1 22 ? -5.255 7.040 -7.857 1.00 0.00 22 ARG A O 10
ATOM 12490 N N . ARG A 1 23 ? -4.462 5.606 -6.314 1.00 0.00 23 ARG A N 10
ATOM 12491 C CA . ARG A 1 23 ? -3.978 6.657 -5.428 1.00 0.00 23 ARG A CA 10
ATOM 12492 C C . ARG A 1 23 ? -2.487 6.489 -5.149 1.00 0.00 23 ARG A C 10
ATOM 12493 O O . ARG A 1 23 ? -2.047 5.437 -4.685 1.00 0.00 23 ARG A O 10
ATOM 12514 N N . GLY A 1 24 ? -1.714 7.531 -5.438 1.00 0.00 24 GLY A N 10
ATOM 12515 C CA . GLY A 1 24 ? -0.281 7.478 -5.212 1.00 0.00 24 GLY A CA 10
ATOM 12516 C C . GLY A 1 24 ? 0.131 8.181 -3.934 1.00 0.00 24 GLY A C 10
ATOM 12517 O O . GLY A 1 24 ? 0.055 9.405 -3.838 1.00 0.00 24 GLY A O 10
ATOM 12521 N N . VAL A 1 25 ? 0.567 7.403 -2.948 1.00 0.00 25 VAL A N 10
ATOM 12522 C CA . VAL A 1 25 ? 0.993 7.958 -1.668 1.00 0.00 25 VAL A CA 10
ATOM 12523 C C . VAL A 1 25 ? 2.463 7.659 -1.401 1.00 0.00 25 VAL A C 10
ATOM 12524 O O . VAL A 1 25 ? 2.968 6.599 -1.770 1.00 0.00 25 VAL A O 10
ATOM 12537 N N . MET A 1 26 ? 3.145 8.601 -0.757 1.00 0.00 26 MET A N 10
ATOM 12538 C CA . MET A 1 26 ? 4.559 8.437 -0.440 1.00 0.00 26 MET A CA 10
ATOM 12539 C C . MET A 1 26 ? 4.763 8.280 1.064 1.00 0.00 26 MET A C 10
ATOM 12540 O O . MET A 1 26 ? 4.369 9.143 1.847 1.00 0.00 26 MET A O 10
ATOM 12554 N N . ALA A 1 27 ? 5.382 7.172 1.461 1.00 0.00 27 ALA A N 10
ATOM 12555 C CA . ALA A 1 27 ? 5.639 6.904 2.870 1.00 0.00 27 ALA A CA 10
ATOM 12556 C C . ALA A 1 27 ? 6.993 6.228 3.063 1.00 0.00 27 ALA A C 10
ATOM 12557 O O . ALA A 1 27 ? 7.420 5.427 2.232 1.00 0.00 27 ALA A O 10
ATOM 12564 N N . SER A 1 28 ? 7.663 6.558 4.161 1.00 0.00 28 SER A N 10
ATOM 12565 C CA . SER A 1 28 ? 8.972 5.987 4.460 1.00 0.00 28 SER A CA 10
ATOM 12566 C C . SER A 1 28 ? 8.843 4.522 4.867 1.00 0.00 28 SER A C 10
ATOM 12567 O O . SER A 1 28 ? 9.623 3.674 4.432 1.00 0.00 28 SER A O 10
ATOM 12575 N N . SER A 1 29 ? 7.854 4.232 5.707 1.00 0.00 29 SER A N 10
ATOM 12576 C CA . SER A 1 29 ? 7.625 2.871 6.177 1.00 0.00 29 SER A CA 10
ATOM 12577 C C . SER A 1 29 ? 6.208 2.413 5.846 1.00 0.00 29 SER A C 10
ATOM 12578 O O . SER A 1 29 ? 5.454 3.122 5.179 1.00 0.00 29 SER A O 10
ATOM 12586 N N . LEU A 1 30 ? 5.853 1.222 6.318 1.00 0.00 30 LEU A N 10
ATOM 12587 C CA . LEU A 1 30 ? 4.526 0.667 6.073 1.00 0.00 30 LEU A CA 10
ATOM 12588 C C . LEU A 1 30 ? 3.478 1.359 6.939 1.00 0.00 30 LEU A C 10
ATOM 12589 O O . LEU A 1 30 ? 2.556 1.992 6.427 1.00 0.00 30 LEU A O 10
ATOM 12605 N N . GLN A 1 31 ? 3.629 1.234 8.254 1.00 0.00 31 GLN A N 10
ATOM 12606 C CA . GLN A 1 31 ? 2.696 1.848 9.192 1.00 0.00 31 GLN A CA 10
ATOM 12607 C C . GLN A 1 31 ? 2.289 3.239 8.720 1.00 0.00 31 GLN A C 10
ATOM 12608 O O . GLN A 1 31 ? 1.122 3.620 8.815 1.00 0.00 31 GLN A O 10
ATOM 12622 N N . GLU A 1 32 ? 3.258 3.996 8.213 1.00 0.00 32 GLU A N 10
ATOM 12623 C CA . GLU A 1 32 ? 2.998 5.346 7.729 1.00 0.00 32 GLU A CA 10
ATOM 12624 C C . GLU A 1 32 ? 2.098 5.319 6.497 1.00 0.00 32 GLU A C 10
ATOM 12625 O O . GLU A 1 32 ? 1.139 6.084 6.397 1.00 0.00 32 GLU A O 10
ATOM 12637 N N . LEU A 1 33 ? 2.415 4.432 5.559 1.00 0.00 33 LEU A N 10
ATOM 12638 C CA . LEU A 1 33 ? 1.636 4.304 4.333 1.00 0.00 33 LEU A CA 10
ATOM 12639 C C . LEU A 1 33 ? 0.186 3.948 4.643 1.00 0.00 33 LEU A C 10
ATOM 12640 O O . LEU A 1 33 ? -0.725 4.737 4.388 1.00 0.00 33 LEU A O 10
ATOM 12656 N N . ILE A 1 34 ? -0.021 2.757 5.196 1.00 0.00 34 ILE A N 10
ATOM 12657 C CA . ILE A 1 34 ? -1.360 2.299 5.543 1.00 0.00 34 ILE A CA 10
ATOM 12658 C C . ILE A 1 34 ? -2.230 3.457 6.018 1.00 0.00 34 ILE A C 10
ATOM 12659 O O . ILE A 1 34 ? -3.276 3.742 5.433 1.00 0.00 34 ILE A O 10
ATOM 12675 N N . SER A 1 35 ? -1.793 4.125 7.080 1.00 0.00 35 SER A N 10
ATOM 12676 C CA . SER A 1 35 ? -2.533 5.252 7.635 1.00 0.00 35 SER A CA 10
ATOM 12677 C C . SER A 1 35 ? -2.835 6.287 6.556 1.00 0.00 35 SER A C 10
ATOM 12678 O O . SER A 1 35 ? -3.950 6.801 6.467 1.00 0.00 35 SER A O 10
ATOM 12686 N N . LYS A 1 36 ? -1.834 6.588 5.736 1.00 0.00 36 LYS A N 10
ATOM 12687 C CA . LYS A 1 36 ? -1.990 7.560 4.661 1.00 0.00 36 LYS A CA 10
ATOM 12688 C C . LYS A 1 36 ? -3.060 7.109 3.671 1.00 0.00 36 LYS A C 10
ATOM 12689 O O . LYS A 1 36 ? -4.020 7.834 3.405 1.00 0.00 36 LYS A O 10
ATOM 12708 N N . THR A 1 37 ? -2.890 5.907 3.129 1.00 0.00 37 THR A N 10
ATOM 12709 C CA . THR A 1 37 ? -3.840 5.360 2.170 1.00 0.00 37 THR A CA 10
ATOM 12710 C C . THR A 1 37 ? -5.272 5.723 2.546 1.00 0.00 37 THR A C 10
ATOM 12711 O O . THR A 1 37 ? -6.021 6.264 1.731 1.00 0.00 37 THR A O 10
ATOM 12722 N N . LEU A 1 38 ? -5.647 5.426 3.785 1.00 0.00 38 LEU A N 10
ATOM 12723 C CA . LEU A 1 38 ? -6.991 5.722 4.270 1.00 0.00 38 LEU A CA 10
ATOM 12724 C C . LEU A 1 38 ? -7.343 7.188 4.036 1.00 0.00 38 LEU A C 10
ATOM 12725 O O . LEU A 1 38 ? -8.320 7.501 3.356 1.00 0.00 38 LEU A O 10
ATOM 12741 N N . ASP A 1 39 ? -6.540 8.081 4.604 1.00 0.00 39 ASP A N 10
ATOM 12742 C CA . ASP A 1 39 ? -6.764 9.514 4.455 1.00 0.00 39 ASP A CA 10
ATOM 12743 C C . ASP A 1 39 ? -6.908 9.892 2.985 1.00 0.00 39 ASP A C 10
ATOM 12744 O O . ASP A 1 39 ? -7.757 10.707 2.623 1.00 0.00 39 ASP A O 10
ATOM 12753 N N . ALA A 1 40 ? -6.073 9.295 2.140 1.00 0.00 40 ALA A N 10
ATOM 12754 C CA . ALA A 1 40 ? -6.109 9.568 0.709 1.00 0.00 40 ALA A CA 10
ATOM 12755 C C . ALA A 1 40 ? -7.435 9.127 0.099 1.00 0.00 40 ALA A C 10
ATOM 12756 O O . ALA A 1 40 ? -8.108 9.905 -0.578 1.00 0.00 40 ALA A O 10
ATOM 12763 N N . LEU A 1 41 ? -7.806 7.875 0.343 1.00 0.00 41 LEU A N 10
ATOM 12764 C CA . LEU A 1 41 ? -9.052 7.330 -0.184 1.00 0.00 41 LEU A CA 10
ATOM 12765 C C . LEU A 1 41 ? -10.247 7.819 0.628 1.00 0.00 41 LEU A C 10
ATOM 12766 O O . LEU A 1 41 ? -11.372 7.359 0.436 1.00 0.00 41 LEU A O 10
ATOM 12782 N N . VAL A 1 42 ? -9.994 8.758 1.535 1.00 0.00 42 VAL A N 10
ATOM 12783 C CA . VAL A 1 42 ? -11.049 9.314 2.375 1.00 0.00 42 VAL A CA 10
ATOM 12784 C C . VAL A 1 42 ? -12.077 8.249 2.742 1.00 0.00 42 VAL A C 10
ATOM 12785 O O . VAL A 1 42 ? -13.283 8.481 2.661 1.00 0.00 42 VAL A O 10
ATOM 12798 N N . ILE A 1 43 ? -11.590 7.081 3.150 1.00 0.00 43 ILE A N 10
ATOM 12799 C CA . ILE A 1 43 ? -12.467 5.981 3.532 1.00 0.00 43 ILE A CA 10
ATOM 12800 C C . ILE A 1 43 ? -13.319 6.352 4.742 1.00 0.00 43 ILE A C 10
ATOM 12801 O O . ILE A 1 43 ? -12.856 7.040 5.651 1.00 0.00 43 ILE A O 10
ATOM 12817 N N . ALA A 1 44 ? -14.564 5.890 4.745 1.00 0.00 44 ALA A N 10
ATOM 12818 C CA . ALA A 1 44 ? -15.479 6.169 5.844 1.00 0.00 44 ALA A CA 10
ATOM 12819 C C . ALA A 1 44 ? -14.976 5.556 7.147 1.00 0.00 44 ALA A C 10
ATOM 12820 O O . ALA A 1 44 ? -14.895 6.233 8.173 1.00 0.00 44 ALA A O 10
ATOM 12827 N N . THR A 1 45 ? -14.640 4.271 7.100 1.00 0.00 45 THR A N 10
ATOM 12828 C CA . THR A 1 45 ? -14.147 3.566 8.277 1.00 0.00 45 THR A CA 10
ATOM 12829 C C . THR A 1 45 ? -12.626 3.461 8.257 1.00 0.00 45 THR A C 10
ATOM 12830 O O . THR A 1 45 ? -12.003 3.538 7.199 1.00 0.00 45 THR A O 10
ATOM 12841 N N . GLY A 1 46 ? -12.035 3.283 9.434 1.00 0.00 46 GLY A N 10
ATOM 12842 C CA . GLY A 1 46 ? -10.591 3.168 9.529 1.00 0.00 46 GLY A CA 10
ATOM 12843 C C . GLY A 1 46 ? -10.108 1.745 9.339 1.00 0.00 46 GLY A C 10
ATOM 12844 O O . GLY A 1 46 ? -9.053 1.512 8.749 1.00 0.00 46 GLY A O 10
ATOM 12848 N N . LEU A 1 47 ? -10.880 0.789 9.844 1.00 0.00 47 LEU A N 10
ATOM 12849 C CA . LEU A 1 47 ? -10.525 -0.622 9.728 1.00 0.00 47 LEU A CA 10
ATOM 12850 C C . LEU A 1 47 ? -10.368 -1.026 8.266 1.00 0.00 47 LEU A C 10
ATOM 12851 O O . LEU A 1 47 ? -11.335 -1.033 7.504 1.00 0.00 47 LEU A O 10
ATOM 12867 N N . VAL A 1 48 ? -9.141 -1.365 7.879 1.00 0.00 48 VAL A N 10
ATOM 12868 C CA . VAL A 1 48 ? -8.857 -1.774 6.509 1.00 0.00 48 VAL A CA 10
ATOM 12869 C C . VAL A 1 48 ? -7.696 -2.760 6.460 1.00 0.00 48 VAL A C 10
ATOM 12870 O O . VAL A 1 48 ? -6.891 -2.837 7.389 1.00 0.00 48 VAL A O 10
ATOM 12883 N N . THR A 1 49 ? -7.613 -3.515 5.368 1.00 0.00 49 THR A N 10
ATOM 12884 C CA . THR A 1 49 ? -6.551 -4.497 5.197 1.00 0.00 49 THR A CA 10
ATOM 12885 C C . THR A 1 49 ? -5.761 -4.236 3.920 1.00 0.00 49 THR A C 10
ATOM 12886 O O . THR A 1 49 ? -6.313 -4.266 2.818 1.00 0.00 49 THR A O 10
ATOM 12897 N N . LEU A 1 50 ? -4.467 -3.979 4.072 1.00 0.00 50 LEU A N 10
ATOM 12898 C CA . LEU A 1 50 ? -3.600 -3.711 2.930 1.00 0.00 50 LEU A CA 10
ATOM 12899 C C . LEU A 1 50 ? -2.963 -5.000 2.417 1.00 0.00 50 LEU A C 10
ATOM 12900 O O . LEU A 1 50 ? -2.437 -5.797 3.193 1.00 0.00 50 LEU A O 10
ATOM 12916 N N . VAL A 1 51 ? -3.012 -5.196 1.103 1.00 0.00 51 VAL A N 10
ATOM 12917 C CA . VAL A 1 51 ? -2.438 -6.386 0.486 1.00 0.00 51 VAL A CA 10
ATOM 12918 C C . VAL A 1 51 ? -1.742 -6.042 -0.827 1.00 0.00 51 VAL A C 10
ATOM 12919 O O . VAL A 1 51 ? -1.852 -4.921 -1.326 1.00 0.00 51 VAL A O 10
ATOM 12932 N N . LEU A 1 52 ? -1.025 -7.013 -1.381 1.00 0.00 52 LEU A N 10
ATOM 12933 C CA . LEU A 1 52 ? -0.311 -6.814 -2.637 1.00 0.00 52 LEU A CA 10
ATOM 12934 C C . LEU A 1 52 ? -1.264 -6.897 -3.826 1.00 0.00 52 LEU A C 10
ATOM 12935 O O . LEU A 1 52 ? -2.095 -7.801 -3.905 1.00 0.00 52 LEU A O 10
ATOM 12951 N N . GLU A 1 53 ? -1.136 -5.948 -4.748 1.00 0.00 53 GLU A N 10
ATOM 12952 C CA . GLU A 1 53 ? -1.986 -5.915 -5.932 1.00 0.00 53 GLU A CA 10
ATOM 12953 C C . GLU A 1 53 ? -1.471 -6.878 -6.998 1.00 0.00 53 GLU A C 10
ATOM 12954 O O . GLU A 1 53 ? -1.870 -6.803 -8.160 1.00 0.00 53 GLU A O 10
ATOM 12966 N N . GLU A 1 54 ? -0.582 -7.780 -6.593 1.00 0.00 54 GLU A N 10
ATOM 12967 C CA . GLU A 1 54 ? -0.012 -8.756 -7.514 1.00 0.00 54 GLU A CA 10
ATOM 12968 C C . GLU A 1 54 ? -0.398 -10.175 -7.110 1.00 0.00 54 GLU A C 10
ATOM 12969 O O . GLU A 1 54 ? -0.733 -11.004 -7.957 1.00 0.00 54 GLU A O 10
ATOM 12981 N N . ASP A 1 55 ? -0.349 -10.448 -5.811 1.00 0.00 55 ASP A N 10
ATOM 12982 C CA . ASP A 1 55 ? -0.694 -11.767 -5.293 1.00 0.00 55 ASP A CA 10
ATOM 12983 C C . ASP A 1 55 ? -1.766 -11.664 -4.212 1.00 0.00 55 ASP A C 10
ATOM 12984 O O . ASP A 1 55 ? -2.345 -12.668 -3.800 1.00 0.00 55 ASP A O 10
ATOM 12993 N N . GLY A 1 56 ? -2.024 -10.442 -3.757 1.00 0.00 56 GLY A N 10
ATOM 12994 C CA . GLY A 1 56 ? -3.024 -10.229 -2.728 1.00 0.00 56 GLY A CA 10
ATOM 12995 C C . GLY A 1 56 ? -2.517 -10.586 -1.344 1.00 0.00 56 GLY A C 10
ATOM 12996 O O . GLY A 1 56 ? -3.304 -10.766 -0.414 1.00 0.00 56 GLY A O 10
ATOM 13000 N N . THR A 1 57 ? -1.199 -10.691 -1.208 1.00 0.00 57 THR A N 10
ATOM 13001 C CA . THR A 1 57 ? -0.587 -11.032 0.071 1.00 0.00 57 THR A CA 10
ATOM 13002 C C . THR A 1 57 ? -0.731 -9.889 1.070 1.00 0.00 57 THR A C 10
ATOM 13003 O O . THR A 1 57 ? -0.407 -8.741 0.766 1.00 0.00 57 THR A O 10
ATOM 13014 N N . VAL A 1 58 ? -1.216 -10.211 2.265 1.00 0.00 58 VAL A N 10
ATOM 13015 C CA . VAL A 1 58 ? -1.398 -9.211 3.311 1.00 0.00 58 VAL A CA 10
ATOM 13016 C C . VAL A 1 58 ? -0.064 -8.611 3.738 1.00 0.00 58 VAL A C 10
ATOM 13017 O O . VAL A 1 58 ? 0.815 -9.315 4.236 1.00 0.00 58 VAL A O 10
ATOM 13030 N N . VAL A 1 59 ? 0.083 -7.305 3.538 1.00 0.00 59 VAL A N 10
ATOM 13031 C CA . VAL A 1 59 ? 1.311 -6.609 3.904 1.00 0.00 59 VAL A CA 10
ATOM 13032 C C . VAL A 1 59 ? 1.122 -5.794 5.178 1.00 0.00 59 VAL A C 10
ATOM 13033 O O . VAL A 1 59 ? 0.825 -4.600 5.125 1.00 0.00 59 VAL A O 10
ATOM 13046 N N . ASP A 1 60 ? 1.295 -6.446 6.322 1.00 0.00 60 ASP A N 10
ATOM 13047 C CA . ASP A 1 60 ? 1.145 -5.781 7.612 1.00 0.00 60 ASP A CA 10
ATOM 13048 C C . ASP A 1 60 ? 2.428 -5.887 8.430 1.00 0.00 60 ASP A C 10
ATOM 13049 O O . ASP A 1 60 ? 2.389 -6.041 9.651 1.00 0.00 60 ASP A O 10
ATOM 13058 N N . THR A 1 61 ? 3.567 -5.804 7.749 1.00 0.00 61 THR A N 10
ATOM 13059 C CA . THR A 1 61 ? 4.862 -5.891 8.412 1.00 0.00 61 THR A CA 10
ATOM 13060 C C . THR A 1 61 ? 5.854 -4.901 7.813 1.00 0.00 61 THR A C 10
ATOM 13061 O O . THR A 1 61 ? 5.749 -4.533 6.644 1.00 0.00 61 THR A O 10
ATOM 13072 N N . GLU A 1 62 ? 6.818 -4.474 8.623 1.00 0.00 62 GLU A N 10
ATOM 13073 C CA . GLU A 1 62 ? 7.829 -3.525 8.172 1.00 0.00 62 GLU A CA 10
ATOM 13074 C C . GLU A 1 62 ? 8.949 -4.239 7.421 1.00 0.00 62 GLU A C 10
ATOM 13075 O O . GLU A 1 62 ? 9.552 -3.678 6.507 1.00 0.00 62 GLU A O 10
ATOM 13087 N N . GLU A 1 63 ? 9.220 -5.480 7.814 1.00 0.00 63 GLU A N 10
ATOM 13088 C CA . GLU A 1 63 ? 10.267 -6.270 7.178 1.00 0.00 63 GLU A CA 10
ATOM 13089 C C . GLU A 1 63 ? 9.921 -6.562 5.721 1.00 0.00 63 GLU A C 10
ATOM 13090 O O . GLU A 1 63 ? 10.786 -6.525 4.846 1.00 0.00 63 GLU A O 10
ATOM 13102 N N . PHE A 1 64 ? 8.649 -6.851 5.468 1.00 0.00 64 PHE A N 10
ATOM 13103 C CA . PHE A 1 64 ? 8.187 -7.151 4.117 1.00 0.00 64 PHE A CA 10
ATOM 13104 C C . PHE A 1 64 ? 7.995 -5.869 3.311 1.00 0.00 64 PHE A C 10
ATOM 13105 O O . PHE A 1 64 ? 8.130 -5.866 2.088 1.00 0.00 64 PHE A O 10
ATOM 13122 N N . PHE A 1 65 ? 7.681 -4.781 4.007 1.00 0.00 65 PHE A N 10
ATOM 13123 C CA . PHE A 1 65 ? 7.468 -3.493 3.356 1.00 0.00 65 PHE A CA 10
ATOM 13124 C C . PHE A 1 65 ? 8.798 -2.864 2.950 1.00 0.00 65 PHE A C 10
ATOM 13125 O O . PHE A 1 65 ? 8.927 -2.313 1.858 1.00 0.00 65 PHE A O 10
ATOM 13142 N N . GLN A 1 66 ? 9.784 -2.951 3.838 1.00 0.00 66 GLN A N 10
ATOM 13143 C CA . GLN A 1 66 ? 11.103 -2.390 3.572 1.00 0.00 66 GLN A CA 10
ATOM 13144 C C . GLN A 1 66 ? 11.694 -2.974 2.293 1.00 0.00 66 GLN A C 10
ATOM 13145 O O . GLN A 1 66 ? 12.485 -2.324 1.609 1.00 0.00 66 GLN A O 10
ATOM 13159 N N . THR A 1 67 ? 11.309 -4.206 1.977 1.00 0.00 67 THR A N 10
ATOM 13160 C CA . THR A 1 67 ? 11.803 -4.879 0.782 1.00 0.00 67 THR A CA 10
ATOM 13161 C C . THR A 1 67 ? 11.100 -4.364 -0.469 1.00 0.00 67 THR A C 10
ATOM 13162 O O . THR A 1 67 ? 11.708 -4.256 -1.534 1.00 0.00 67 THR A O 10
ATOM 13173 N N . LEU A 1 68 ? 9.817 -4.049 -0.332 1.00 0.00 68 LEU A N 10
ATOM 13174 C CA . LEU A 1 68 ? 9.031 -3.544 -1.453 1.00 0.00 68 LEU A CA 10
ATOM 13175 C C . LEU A 1 68 ? 9.787 -2.451 -2.201 1.00 0.00 68 LEU A C 10
ATOM 13176 O O . LEU A 1 68 ? 10.439 -1.604 -1.591 1.00 0.00 68 LEU A O 10
ATOM 13192 N N . GLY A 1 69 ? 9.694 -2.475 -3.527 1.00 0.00 69 GLY A N 10
ATOM 13193 C CA . GLY A 1 69 ? 10.373 -1.480 -4.337 1.00 0.00 69 GLY A CA 10
ATOM 13194 C C . GLY A 1 69 ? 9.621 -0.165 -4.389 1.00 0.00 69 GLY A C 10
ATOM 13195 O O . GLY A 1 69 ? 8.927 0.199 -3.440 1.00 0.00 69 GLY A O 10
ATOM 13199 N N . ASP A 1 70 ? 9.761 0.551 -5.500 1.00 0.00 70 ASP A N 10
ATOM 13200 C CA . ASP A 1 70 ? 9.091 1.834 -5.672 1.00 0.00 70 ASP A CA 10
ATOM 13201 C C . ASP A 1 70 ? 7.804 1.671 -6.475 1.00 0.00 70 ASP A C 10
ATOM 13202 O O . ASP A 1 70 ? 7.629 0.687 -7.192 1.00 0.00 70 ASP A O 10
ATOM 13211 N N . ASN A 1 71 ? 6.906 2.643 -6.347 1.00 0.00 71 ASN A N 10
ATOM 13212 C CA . ASN A 1 71 ? 5.634 2.607 -7.060 1.00 0.00 71 ASN A CA 10
ATOM 13213 C C . ASN A 1 71 ? 4.985 1.231 -6.943 1.00 0.00 71 ASN A C 10
ATOM 13214 O O . ASN A 1 71 ? 4.453 0.697 -7.918 1.00 0.00 71 ASN A O 10
ATOM 13225 N N . THR A 1 72 ? 5.030 0.661 -5.743 1.00 0.00 72 THR A N 10
ATOM 13226 C CA . THR A 1 72 ? 4.446 -0.652 -5.498 1.00 0.00 72 THR A CA 10
ATOM 13227 C C . THR A 1 72 ? 2.928 -0.568 -5.387 1.00 0.00 72 THR A C 10
ATOM 13228 O O . THR A 1 72 ? 2.397 0.194 -4.578 1.00 0.00 72 THR A O 10
ATOM 13239 N N . HIS A 1 73 ? 2.235 -1.355 -6.203 1.00 0.00 73 HIS A N 10
ATOM 13240 C CA . HIS A 1 73 ? 0.777 -1.370 -6.194 1.00 0.00 73 HIS A CA 10
ATOM 13241 C C . HIS A 1 73 ? 0.248 -2.135 -4.986 1.00 0.00 73 HIS A C 10
ATOM 13242 O O . HIS A 1 73 ? 0.802 -3.165 -4.599 1.00 0.00 73 HIS A O 10
ATOM 13257 N N . PHE A 1 74 ? -0.826 -1.626 -4.392 1.00 0.00 74 PHE A N 10
ATOM 13258 C CA . PHE A 1 74 ? -1.429 -2.260 -3.226 1.00 0.00 74 PHE A CA 10
ATOM 13259 C C . PHE A 1 74 ? -2.949 -2.299 -3.352 1.00 0.00 74 PHE A C 10
ATOM 13260 O O . PHE A 1 74 ? -3.538 -1.543 -4.123 1.00 0.00 74 PHE A O 10
ATOM 13277 N N . MET A 1 75 ? -3.577 -3.186 -2.588 1.00 0.00 75 MET A N 10
ATOM 13278 C CA . MET A 1 75 ? -5.029 -3.323 -2.613 1.00 0.00 75 MET A CA 10
ATOM 13279 C C . MET A 1 75 ? -5.614 -3.169 -1.213 1.00 0.00 75 MET A C 10
ATOM 13280 O O . MET A 1 75 ? -5.201 -3.856 -0.278 1.00 0.00 75 MET A O 10
ATOM 13294 N N . ILE A 1 76 ? -6.576 -2.263 -1.076 1.00 0.00 76 ILE A N 10
ATOM 13295 C CA . ILE A 1 76 ? -7.218 -2.019 0.210 1.00 0.00 76 ILE A CA 10
ATOM 13296 C C . ILE A 1 76 ? -8.553 -2.752 0.305 1.00 0.00 76 ILE A C 10
ATOM 13297 O O . ILE A 1 76 ? -9.442 -2.556 -0.524 1.00 0.00 76 ILE A O 10
ATOM 13313 N N . LEU A 1 77 ? -8.686 -3.595 1.324 1.00 0.00 77 LEU A N 10
ATOM 13314 C CA . LEU A 1 77 ? -9.914 -4.355 1.530 1.00 0.00 77 LEU A CA 10
ATOM 13315 C C . LEU A 1 77 ? -10.555 -4.003 2.869 1.00 0.00 77 LEU A C 10
ATOM 13316 O O . LEU A 1 77 ? -9.987 -4.269 3.928 1.00 0.00 77 LEU A O 10
ATOM 13332 N N . GLU A 1 78 ? -11.741 -3.406 2.812 1.00 0.00 78 GLU A N 10
ATOM 13333 C CA . GLU A 1 78 ? -12.459 -3.018 4.022 1.00 0.00 78 GLU A CA 10
ATOM 13334 C C . GLU A 1 78 ? -12.870 -4.248 4.827 1.00 0.00 78 GLU A C 10
ATOM 13335 O O . GLU A 1 78 ? -12.664 -5.383 4.398 1.00 0.00 78 GLU A O 10
ATOM 13347 N N . LYS A 1 79 ? -13.451 -4.012 5.999 1.00 0.00 79 LYS A N 10
ATOM 13348 C CA . LYS A 1 79 ? -13.893 -5.097 6.865 1.00 0.00 79 LYS A CA 10
ATOM 13349 C C . LYS A 1 79 ? -14.938 -5.961 6.166 1.00 0.00 79 LYS A C 10
ATOM 13350 O O . LYS A 1 79 ? -16.138 -5.707 6.268 1.00 0.00 79 LYS A O 10
ATOM 13369 N N . GLY A 1 80 ? -14.475 -6.986 5.457 1.00 0.00 80 GLY A N 10
ATOM 13370 C CA . GLY A 1 80 ? -15.383 -7.872 4.753 1.00 0.00 80 GLY A CA 10
ATOM 13371 C C . GLY A 1 80 ? -15.109 -7.919 3.263 1.00 0.00 80 GLY A C 10
ATOM 13372 O O . GLY A 1 80 ? -16.035 -8.017 2.458 1.00 0.00 80 GLY A O 10
ATOM 13376 N N . GLN A 1 81 ? -13.834 -7.847 2.894 1.00 0.00 81 GLN A N 10
ATOM 13377 C CA . GLN A 1 81 ? -13.442 -7.879 1.490 1.00 0.00 81 GLN A CA 10
ATOM 13378 C C . GLN A 1 81 ? -12.168 -8.697 1.299 1.00 0.00 81 GLN A C 10
ATOM 13379 O O . GLN A 1 81 ? -11.313 -8.751 2.183 1.00 0.00 81 GLN A O 10
ATOM 13393 N N . LYS A 1 82 ? -12.049 -9.335 0.139 1.00 0.00 82 LYS A N 10
ATOM 13394 C CA . LYS A 1 82 ? -10.881 -10.150 -0.170 1.00 0.00 82 LYS A CA 10
ATOM 13395 C C . LYS A 1 82 ? -10.226 -9.692 -1.469 1.00 0.00 82 LYS A C 10
ATOM 13396 O O . LYS A 1 82 ? -10.829 -8.962 -2.254 1.00 0.00 82 LYS A O 10
ATOM 13415 N N . TRP A 1 83 ? -8.991 -10.127 -1.688 1.00 0.00 83 TRP A N 10
ATOM 13416 C CA . TRP A 1 83 ? -8.255 -9.762 -2.893 1.00 0.00 83 TRP A CA 10
ATOM 13417 C C . TRP A 1 83 ? -8.596 -10.701 -4.045 1.00 0.00 83 TRP A C 10
ATOM 13418 O O . TRP A 1 83 ? -8.813 -11.895 -3.840 1.00 0.00 83 TRP A O 10
ATOM 13439 N N . MET A 1 84 ? -8.643 -10.154 -5.255 1.00 0.00 84 MET A N 10
ATOM 13440 C CA . MET A 1 84 ? -8.956 -10.945 -6.439 1.00 0.00 84 MET A CA 10
ATOM 13441 C C . MET A 1 84 ? -7.938 -10.694 -7.547 1.00 0.00 84 MET A C 10
ATOM 13442 O O . MET A 1 84 ? -7.448 -9.580 -7.731 1.00 0.00 84 MET A O 10
ATOM 13456 N N . PRO A 1 85 ? -7.611 -11.753 -8.302 1.00 0.00 85 PRO A N 10
ATOM 13457 C CA . PRO A 1 85 ? -6.648 -11.671 -9.404 1.00 0.00 85 PRO A CA 10
ATOM 13458 C C . PRO A 1 85 ? -7.186 -10.871 -10.586 1.00 0.00 85 PRO A C 10
ATOM 13459 O O . PRO A 1 85 ? -8.295 -10.340 -10.535 1.00 0.00 85 PRO A O 10
ATOM 13470 N N . SER A 1 86 ? -6.392 -10.788 -11.649 1.00 0.00 86 SER A N 10
ATOM 13471 C CA . SER A 1 86 ? -6.788 -10.050 -12.842 1.00 0.00 86 SER A CA 10
ATOM 13472 C C . SER A 1 86 ? -7.523 -10.956 -13.824 1.00 0.00 86 SER A C 10
ATOM 13473 O O . SER A 1 86 ? -7.014 -12.005 -14.219 1.00 0.00 86 SER A O 10
ATOM 13481 N N . GLY A 1 87 ? -8.725 -10.544 -14.214 1.00 0.00 87 GLY A N 10
ATOM 13482 C CA . GLY A 1 87 ? -9.513 -11.330 -15.147 1.00 0.00 87 GLY A CA 10
ATOM 13483 C C . GLY A 1 87 ? -10.292 -12.434 -14.460 1.00 0.00 87 GLY A C 10
ATOM 13484 O O . GLY A 1 87 ? -9.953 -12.870 -13.360 1.00 0.00 87 GLY A O 10
ATOM 13488 N N . PRO A 1 88 ? -11.364 -12.903 -15.115 1.00 0.00 88 PRO A N 10
ATOM 13489 C CA . PRO A 1 88 ? -12.217 -13.968 -14.579 1.00 0.00 88 PRO A CA 10
ATOM 13490 C C . PRO A 1 88 ? -11.513 -15.320 -14.564 1.00 0.00 88 PRO A C 10
ATOM 13491 O O . PRO A 1 88 ? -10.481 -15.502 -15.209 1.00 0.00 88 PRO A O 10
ATOM 13502 N N . SER A 1 89 ? -12.078 -16.268 -13.822 1.00 0.00 89 SER A N 10
ATOM 13503 C CA . SER A 1 89 ? -11.503 -17.604 -13.719 1.00 0.00 89 SER A CA 10
ATOM 13504 C C . SER A 1 89 ? -12.284 -18.599 -14.571 1.00 0.00 89 SER A C 10
ATOM 13505 O O . SER A 1 89 ? -13.339 -18.272 -15.116 1.00 0.00 89 SER A O 10
ATOM 13513 N N . SER A 1 90 ? -11.758 -19.814 -14.683 1.00 0.00 90 SER A N 10
ATOM 13514 C CA . SER A 1 90 ? -12.403 -20.857 -15.472 1.00 0.00 90 SER A CA 10
ATOM 13515 C C . SER A 1 90 ? -12.451 -22.171 -14.699 1.00 0.00 90 SER A C 10
ATOM 13516 O O . SER A 1 90 ? -11.584 -22.451 -13.872 1.00 0.00 90 SER A O 10
ATOM 13524 N N . GLY A 1 91 ? -13.473 -22.976 -14.975 1.00 0.00 91 GLY A N 10
ATOM 13525 C CA . GLY A 1 91 ? -13.617 -24.252 -14.298 1.00 0.00 91 GLY A CA 10
ATOM 13526 C C . GLY A 1 91 ? -12.994 -25.394 -15.075 1.00 0.00 91 GLY A C 10
ATOM 13527 O O . GLY A 1 91 ? -12.983 -26.534 -14.613 1.00 0.00 91 GLY A O 10
ATOM 13531 N N . GLY A 1 1 ? 4.998 5.012 17.113 1.00 0.00 1 GLY A N 11
ATOM 13532 C CA . GLY A 1 1 ? 6.306 5.494 17.517 1.00 0.00 1 GLY A CA 11
ATOM 13533 C C . GLY A 1 1 ? 7.344 5.340 16.424 1.00 0.00 1 GLY A C 11
ATOM 13534 O O . GLY A 1 1 ? 7.166 5.843 15.315 1.00 0.00 1 GLY A O 11
ATOM 13538 N N . SER A 1 2 ? 8.433 4.644 16.736 1.00 0.00 2 SER A N 11
ATOM 13539 C CA . SER A 1 2 ? 9.506 4.430 15.773 1.00 0.00 2 SER A CA 11
ATOM 13540 C C . SER A 1 2 ? 9.940 5.750 15.141 1.00 0.00 2 SER A C 11
ATOM 13541 O O . SER A 1 2 ? 10.169 5.827 13.934 1.00 0.00 2 SER A O 11
ATOM 13549 N N . SER A 1 3 ? 10.051 6.785 15.967 1.00 0.00 3 SER A N 11
ATOM 13550 C CA . SER A 1 3 ? 10.454 8.103 15.491 1.00 0.00 3 SER A CA 11
ATOM 13551 C C . SER A 1 3 ? 11.974 8.222 15.444 1.00 0.00 3 SER A C 11
ATOM 13552 O O . SER A 1 3 ? 12.627 8.398 16.472 1.00 0.00 3 SER A O 11
ATOM 13560 N N . GLY A 1 4 ? 12.533 8.124 14.240 1.00 0.00 4 GLY A N 11
ATOM 13561 C CA . GLY A 1 4 ? 13.971 8.223 14.080 1.00 0.00 4 GLY A CA 11
ATOM 13562 C C . GLY A 1 4 ? 14.485 7.380 12.930 1.00 0.00 4 GLY A C 11
ATOM 13563 O O . GLY A 1 4 ? 13.711 6.710 12.248 1.00 0.00 4 GLY A O 11
ATOM 13567 N N . SER A 1 5 ? 15.797 7.415 12.713 1.00 0.00 5 SER A N 11
ATOM 13568 C CA . SER A 1 5 ? 16.413 6.653 11.633 1.00 0.00 5 SER A CA 11
ATOM 13569 C C . SER A 1 5 ? 15.502 6.609 10.410 1.00 0.00 5 SER A C 11
ATOM 13570 O O . SER A 1 5 ? 15.351 5.567 9.771 1.00 0.00 5 SER A O 11
ATOM 13578 N N . SER A 1 6 ? 14.896 7.748 10.090 1.00 0.00 6 SER A N 11
ATOM 13579 C CA . SER A 1 6 ? 13.996 7.839 8.946 1.00 0.00 6 SER A CA 11
ATOM 13580 C C . SER A 1 6 ? 14.715 8.427 7.736 1.00 0.00 6 SER A C 11
ATOM 13581 O O . SER A 1 6 ? 15.869 8.842 7.826 1.00 0.00 6 SER A O 11
ATOM 13589 N N . GLY A 1 7 ? 14.021 8.458 6.601 1.00 0.00 7 GLY A N 11
ATOM 13590 C CA . GLY A 1 7 ? 14.609 8.996 5.388 1.00 0.00 7 GLY A CA 11
ATOM 13591 C C . GLY A 1 7 ? 13.563 9.452 4.390 1.00 0.00 7 GLY A C 11
ATOM 13592 O O . GLY A 1 7 ? 12.419 9.736 4.745 1.00 0.00 7 GLY A O 11
ATOM 13596 N N . PRO A 1 8 ? 13.953 9.529 3.110 1.00 0.00 8 PRO A N 11
ATOM 13597 C CA . PRO A 1 8 ? 13.056 9.955 2.032 1.00 0.00 8 PRO A CA 11
ATOM 13598 C C . PRO A 1 8 ? 11.970 8.925 1.741 1.00 0.00 8 PRO A C 11
ATOM 13599 O O . PRO A 1 8 ? 12.244 7.727 1.658 1.00 0.00 8 PRO A O 11
ATOM 13610 N N . ALA A 1 9 ? 10.739 9.398 1.585 1.00 0.00 9 ALA A N 11
ATOM 13611 C CA . ALA A 1 9 ? 9.612 8.517 1.301 1.00 0.00 9 ALA A CA 11
ATOM 13612 C C . ALA A 1 9 ? 9.720 7.923 -0.099 1.00 0.00 9 ALA A C 11
ATOM 13613 O O . ALA A 1 9 ? 10.261 8.550 -1.010 1.00 0.00 9 ALA A O 11
ATOM 13620 N N . ARG A 1 10 ? 9.203 6.710 -0.264 1.00 0.00 10 ARG A N 11
ATOM 13621 C CA . ARG A 1 10 ? 9.243 6.030 -1.553 1.00 0.00 10 ARG A CA 11
ATOM 13622 C C . ARG A 1 10 ? 7.858 5.996 -2.193 1.00 0.00 10 ARG A C 11
ATOM 13623 O O . ARG A 1 10 ? 6.833 5.956 -1.511 1.00 0.00 10 ARG A O 11
ATOM 13644 N N . PRO A 1 11 ? 7.825 6.012 -3.534 1.00 0.00 11 PRO A N 11
ATOM 13645 C CA . PRO A 1 11 ? 6.572 5.982 -4.295 1.00 0.00 11 PRO A CA 11
ATOM 13646 C C . PRO A 1 11 ? 5.865 4.634 -4.195 1.00 0.00 11 PRO A C 11
ATOM 13647 O O . PRO A 1 11 ? 6.504 3.583 -4.227 1.00 0.00 11 PRO A O 11
ATOM 13658 N N . PHE A 1 12 ? 4.542 4.673 -4.075 1.00 0.00 12 PHE A N 11
ATOM 13659 C CA . PHE A 1 12 ? 3.748 3.455 -3.972 1.00 0.00 12 PHE A CA 11
ATOM 13660 C C . PHE A 1 12 ? 2.354 3.662 -4.556 1.00 0.00 12 PHE A C 11
ATOM 13661 O O . PHE A 1 12 ? 1.782 4.748 -4.454 1.00 0.00 12 PHE A O 11
ATOM 13678 N N . ARG A 1 13 ? 1.814 2.614 -5.169 1.00 0.00 13 ARG A N 11
ATOM 13679 C CA . ARG A 1 13 ? 0.488 2.681 -5.772 1.00 0.00 13 ARG A CA 11
ATOM 13680 C C . ARG A 1 13 ? -0.559 2.057 -4.854 1.00 0.00 13 ARG A C 11
ATOM 13681 O O . ARG A 1 13 ? -0.269 1.116 -4.114 1.00 0.00 13 ARG A O 11
ATOM 13702 N N . VAL A 1 14 ? -1.777 2.587 -4.907 1.00 0.00 14 VAL A N 11
ATOM 13703 C CA . VAL A 1 14 ? -2.867 2.082 -4.081 1.00 0.00 14 VAL A CA 11
ATOM 13704 C C . VAL A 1 14 ? -4.167 2.009 -4.872 1.00 0.00 14 VAL A C 11
ATOM 13705 O O . VAL A 1 14 ? -4.613 3.002 -5.447 1.00 0.00 14 VAL A O 11
ATOM 13718 N N . SER A 1 15 ? -4.772 0.825 -4.898 1.00 0.00 15 SER A N 11
ATOM 13719 C CA . SER A 1 15 ? -6.021 0.621 -5.622 1.00 0.00 15 SER A CA 11
ATOM 13720 C C . SER A 1 15 ? -7.117 0.120 -4.686 1.00 0.00 15 SER A C 11
ATOM 13721 O O . SER A 1 15 ? -6.837 -0.367 -3.591 1.00 0.00 15 SER A O 11
ATOM 13729 N N . ASN A 1 16 ? -8.364 0.242 -5.125 1.00 0.00 16 ASN A N 11
ATOM 13730 C CA . ASN A 1 16 ? -9.504 -0.198 -4.327 1.00 0.00 16 ASN A CA 11
ATOM 13731 C C . ASN A 1 16 ? -9.764 -1.688 -4.526 1.00 0.00 16 ASN A C 11
ATOM 13732 O O . ASN A 1 16 ? -9.092 -2.345 -5.323 1.00 0.00 16 ASN A O 11
ATOM 13743 N N . HIS A 1 17 ? -10.744 -2.214 -3.799 1.00 0.00 17 HIS A N 11
ATOM 13744 C CA . HIS A 1 17 ? -11.095 -3.627 -3.896 1.00 0.00 17 HIS A CA 11
ATOM 13745 C C . HIS A 1 17 ? -11.423 -4.007 -5.337 1.00 0.00 17 HIS A C 11
ATOM 13746 O O . HIS A 1 17 ? -11.061 -5.088 -5.802 1.00 0.00 17 HIS A O 11
ATOM 13761 N N . ASP A 1 18 ? -12.112 -3.112 -6.037 1.00 0.00 18 ASP A N 11
ATOM 13762 C CA . ASP A 1 18 ? -12.489 -3.353 -7.425 1.00 0.00 18 ASP A CA 11
ATOM 13763 C C . ASP A 1 18 ? -11.339 -3.014 -8.367 1.00 0.00 18 ASP A C 11
ATOM 13764 O O . ASP A 1 18 ? -11.527 -2.906 -9.579 1.00 0.00 18 ASP A O 11
ATOM 13773 N N . ARG A 1 19 ? -10.147 -2.846 -7.803 1.00 0.00 19 ARG A N 11
ATOM 13774 C CA . ARG A 1 19 ? -8.967 -2.516 -8.593 1.00 0.00 19 ARG A CA 11
ATOM 13775 C C . ARG A 1 19 ? -9.326 -1.575 -9.739 1.00 0.00 19 ARG A C 11
ATOM 13776 O O . ARG A 1 19 ? -8.869 -1.753 -10.869 1.00 0.00 19 ARG A O 11
ATOM 13797 N N . SER A 1 20 ? -10.145 -0.573 -9.440 1.00 0.00 20 SER A N 11
ATOM 13798 C CA . SER A 1 20 ? -10.568 0.395 -10.446 1.00 0.00 20 SER A CA 11
ATOM 13799 C C . SER A 1 20 ? -9.975 1.771 -10.159 1.00 0.00 20 SER A C 11
ATOM 13800 O O . SER A 1 20 ? -9.724 2.554 -11.076 1.00 0.00 20 SER A O 11
ATOM 13808 N N . SER A 1 21 ? -9.755 2.059 -8.881 1.00 0.00 21 SER A N 11
ATOM 13809 C CA . SER A 1 21 ? -9.194 3.342 -8.471 1.00 0.00 21 SER A CA 11
ATOM 13810 C C . SER A 1 21 ? -7.673 3.271 -8.398 1.00 0.00 21 SER A C 11
ATOM 13811 O O . SER A 1 21 ? -7.099 2.197 -8.220 1.00 0.00 21 SER A O 11
ATOM 13819 N N . ARG A 1 22 ? -7.026 4.424 -8.535 1.00 0.00 22 ARG A N 11
ATOM 13820 C CA . ARG A 1 22 ? -5.570 4.495 -8.484 1.00 0.00 22 ARG A CA 11
ATOM 13821 C C . ARG A 1 22 ? -5.112 5.730 -7.715 1.00 0.00 22 ARG A C 11
ATOM 13822 O O . ARG A 1 22 ? -5.324 6.860 -8.154 1.00 0.00 22 ARG A O 11
ATOM 13843 N N . ARG A 1 23 ? -4.483 5.505 -6.566 1.00 0.00 23 ARG A N 11
ATOM 13844 C CA . ARG A 1 23 ? -3.996 6.599 -5.735 1.00 0.00 23 ARG A CA 11
ATOM 13845 C C . ARG A 1 23 ? -2.513 6.428 -5.423 1.00 0.00 23 ARG A C 11
ATOM 13846 O O . ARG A 1 23 ? -2.102 5.422 -4.846 1.00 0.00 23 ARG A O 11
ATOM 13867 N N . GLY A 1 24 ? -1.712 7.416 -5.811 1.00 0.00 24 GLY A N 11
ATOM 13868 C CA . GLY A 1 24 ? -0.284 7.354 -5.566 1.00 0.00 24 GLY A CA 11
ATOM 13869 C C . GLY A 1 24 ? 0.104 7.974 -4.238 1.00 0.00 24 GLY A C 11
ATOM 13870 O O . GLY A 1 24 ? 0.141 9.198 -4.103 1.00 0.00 24 GLY A O 11
ATOM 13874 N N . VAL A 1 25 ? 0.392 7.130 -3.253 1.00 0.00 25 VAL A N 11
ATOM 13875 C CA . VAL A 1 25 ? 0.778 7.602 -1.929 1.00 0.00 25 VAL A CA 11
ATOM 13876 C C . VAL A 1 25 ? 2.272 7.414 -1.692 1.00 0.00 25 VAL A C 11
ATOM 13877 O O . VAL A 1 25 ? 2.883 6.487 -2.222 1.00 0.00 25 VAL A O 11
ATOM 13890 N N . MET A 1 26 ? 2.855 8.302 -0.893 1.00 0.00 26 MET A N 11
ATOM 13891 C CA . MET A 1 26 ? 4.279 8.233 -0.584 1.00 0.00 26 MET A CA 11
ATOM 13892 C C . MET A 1 26 ? 4.507 8.178 0.923 1.00 0.00 26 MET A C 11
ATOM 13893 O O . MET A 1 26 ? 4.032 9.039 1.664 1.00 0.00 26 MET A O 11
ATOM 13907 N N . ALA A 1 27 ? 5.235 7.160 1.371 1.00 0.00 27 ALA A N 11
ATOM 13908 C CA . ALA A 1 27 ? 5.526 6.996 2.789 1.00 0.00 27 ALA A CA 11
ATOM 13909 C C . ALA A 1 27 ? 6.898 6.364 2.998 1.00 0.00 27 ALA A C 11
ATOM 13910 O O . ALA A 1 27 ? 7.393 5.634 2.138 1.00 0.00 27 ALA A O 11
ATOM 13917 N N . SER A 1 28 ? 7.507 6.648 4.145 1.00 0.00 28 SER A N 11
ATOM 13918 C CA . SER A 1 28 ? 8.825 6.110 4.464 1.00 0.00 28 SER A CA 11
ATOM 13919 C C . SER A 1 28 ? 8.722 4.658 4.922 1.00 0.00 28 SER A C 11
ATOM 13920 O O . SER A 1 28 ? 9.571 3.830 4.591 1.00 0.00 28 SER A O 11
ATOM 13928 N N . SER A 1 29 ? 7.677 4.358 5.687 1.00 0.00 29 SER A N 11
ATOM 13929 C CA . SER A 1 29 ? 7.464 3.007 6.195 1.00 0.00 29 SER A CA 11
ATOM 13930 C C . SER A 1 29 ? 6.082 2.492 5.805 1.00 0.00 29 SER A C 11
ATOM 13931 O O . SER A 1 29 ? 5.335 3.162 5.091 1.00 0.00 29 SER A O 11
ATOM 13939 N N . LEU A 1 30 ? 5.748 1.298 6.282 1.00 0.00 30 LEU A N 11
ATOM 13940 C CA . LEU A 1 30 ? 4.455 0.691 5.986 1.00 0.00 30 LEU A CA 11
ATOM 13941 C C . LEU A 1 30 ? 3.341 1.368 6.779 1.00 0.00 30 LEU A C 11
ATOM 13942 O O . LEU A 1 30 ? 2.432 1.965 6.205 1.00 0.00 30 LEU A O 11
ATOM 13958 N N . GLN A 1 31 ? 3.421 1.269 8.103 1.00 0.00 31 GLN A N 11
ATOM 13959 C CA . GLN A 1 31 ? 2.421 1.872 8.974 1.00 0.00 31 GLN A CA 11
ATOM 13960 C C . GLN A 1 31 ? 2.060 3.277 8.500 1.00 0.00 31 GLN A C 11
ATOM 13961 O O . GLN A 1 31 ? 0.891 3.661 8.500 1.00 0.00 31 GLN A O 11
ATOM 13975 N N . GLU A 1 32 ? 3.073 4.038 8.097 1.00 0.00 32 GLU A N 11
ATOM 13976 C CA . GLU A 1 32 ? 2.862 5.400 7.622 1.00 0.00 32 GLU A CA 11
ATOM 13977 C C . GLU A 1 32 ? 2.022 5.407 6.347 1.00 0.00 32 GLU A C 11
ATOM 13978 O O . GLU A 1 32 ? 1.095 6.206 6.205 1.00 0.00 32 GLU A O 11
ATOM 13990 N N . LEU A 1 33 ? 2.353 4.512 5.422 1.00 0.00 33 LEU A N 11
ATOM 13991 C CA . LEU A 1 33 ? 1.630 4.415 4.159 1.00 0.00 33 LEU A CA 11
ATOM 13992 C C . LEU A 1 33 ? 0.142 4.181 4.399 1.00 0.00 33 LEU A C 11
ATOM 13993 O O . LEU A 1 33 ? -0.685 5.050 4.121 1.00 0.00 33 LEU A O 11
ATOM 14009 N N . ILE A 1 34 ? -0.190 3.006 4.921 1.00 0.00 34 ILE A N 11
ATOM 14010 C CA . ILE A 1 34 ? -1.579 2.660 5.201 1.00 0.00 34 ILE A CA 11
ATOM 14011 C C . ILE A 1 34 ? -2.327 3.841 5.810 1.00 0.00 34 ILE A C 11
ATOM 14012 O O . ILE A 1 34 ? -3.186 4.443 5.168 1.00 0.00 34 ILE A O 11
ATOM 14028 N N . SER A 1 35 ? -1.991 4.169 7.054 1.00 0.00 35 SER A N 11
ATOM 14029 C CA . SER A 1 35 ? -2.633 5.277 7.752 1.00 0.00 35 SER A CA 11
ATOM 14030 C C . SER A 1 35 ? -2.979 6.403 6.782 1.00 0.00 35 SER A C 11
ATOM 14031 O O . SER A 1 35 ? -4.130 6.830 6.693 1.00 0.00 35 SER A O 11
ATOM 14039 N N . LYS A 1 36 ? -1.973 6.878 6.055 1.00 0.00 36 LYS A N 11
ATOM 14040 C CA . LYS A 1 36 ? -2.169 7.953 5.089 1.00 0.00 36 LYS A CA 11
ATOM 14041 C C . LYS A 1 36 ? -3.164 7.540 4.009 1.00 0.00 36 LYS A C 11
ATOM 14042 O O . LYS A 1 36 ? -4.025 8.325 3.610 1.00 0.00 36 LYS A O 11
ATOM 14061 N N . THR A 1 37 ? -3.041 6.302 3.539 1.00 0.00 37 THR A N 11
ATOM 14062 C CA . THR A 1 37 ? -3.928 5.784 2.505 1.00 0.00 37 THR A CA 11
ATOM 14063 C C . THR A 1 37 ? -5.389 6.051 2.851 1.00 0.00 37 THR A C 11
ATOM 14064 O O . THR A 1 37 ? -6.120 6.664 2.071 1.00 0.00 37 THR A O 11
ATOM 14075 N N . LEU A 1 38 ? -5.808 5.590 4.024 1.00 0.00 38 LEU A N 11
ATOM 14076 C CA . LEU A 1 38 ? -7.182 5.780 4.474 1.00 0.00 38 LEU A CA 11
ATOM 14077 C C . LEU A 1 38 ? -7.678 7.181 4.134 1.00 0.00 38 LEU A C 11
ATOM 14078 O O . LEU A 1 38 ? -8.823 7.363 3.721 1.00 0.00 38 LEU A O 11
ATOM 14094 N N . ASP A 1 39 ? -6.807 8.170 4.307 1.00 0.00 39 ASP A N 11
ATOM 14095 C CA . ASP A 1 39 ? -7.155 9.555 4.015 1.00 0.00 39 ASP A CA 11
ATOM 14096 C C . ASP A 1 39 ? -7.309 9.772 2.513 1.00 0.00 39 ASP A C 11
ATOM 14097 O O . ASP A 1 39 ? -8.342 10.253 2.048 1.00 0.00 39 ASP A O 11
ATOM 14106 N N . ALA A 1 40 ? -6.274 9.416 1.760 1.00 0.00 40 ALA A N 11
ATOM 14107 C CA . ALA A 1 40 ? -6.296 9.569 0.310 1.00 0.00 40 ALA A CA 11
ATOM 14108 C C . ALA A 1 40 ? -7.557 8.957 -0.289 1.00 0.00 40 ALA A C 11
ATOM 14109 O O . ALA A 1 40 ? -8.326 9.636 -0.970 1.00 0.00 40 ALA A O 11
ATOM 14116 N N . LEU A 1 41 ? -7.763 7.670 -0.032 1.00 0.00 41 LEU A N 11
ATOM 14117 C CA . LEU A 1 41 ? -8.933 6.966 -0.546 1.00 0.00 41 LEU A CA 11
ATOM 14118 C C . LEU A 1 41 ? -10.209 7.466 0.124 1.00 0.00 41 LEU A C 11
ATOM 14119 O O . LEU A 1 41 ? -11.316 7.122 -0.292 1.00 0.00 41 LEU A O 11
ATOM 14135 N N . VAL A 1 42 ? -10.046 8.280 1.161 1.00 0.00 42 VAL A N 11
ATOM 14136 C CA . VAL A 1 42 ? -11.184 8.830 1.887 1.00 0.00 42 VAL A CA 11
ATOM 14137 C C . VAL A 1 42 ? -12.167 7.733 2.282 1.00 0.00 42 VAL A C 11
ATOM 14138 O O . VAL A 1 42 ? -13.373 7.858 2.064 1.00 0.00 42 VAL A O 11
ATOM 14151 N N . ILE A 1 43 ? -11.643 6.660 2.864 1.00 0.00 43 ILE A N 11
ATOM 14152 C CA . ILE A 1 43 ? -12.475 5.541 3.291 1.00 0.00 43 ILE A CA 11
ATOM 14153 C C . ILE A 1 43 ? -13.367 5.935 4.463 1.00 0.00 43 ILE A C 11
ATOM 14154 O O . ILE A 1 43 ? -12.952 6.681 5.349 1.00 0.00 43 ILE A O 11
ATOM 14170 N N . ALA A 1 44 ? -14.595 5.427 4.462 1.00 0.00 44 ALA A N 11
ATOM 14171 C CA . ALA A 1 44 ? -15.545 5.723 5.527 1.00 0.00 44 ALA A CA 11
ATOM 14172 C C . ALA A 1 44 ? -15.128 5.057 6.834 1.00 0.00 44 ALA A C 11
ATOM 14173 O O . ALA A 1 44 ? -15.071 5.702 7.881 1.00 0.00 44 ALA A O 11
ATOM 14180 N N . THR A 1 45 ? -14.840 3.760 6.768 1.00 0.00 45 THR A N 11
ATOM 14181 C CA . THR A 1 45 ? -14.431 3.007 7.945 1.00 0.00 45 THR A CA 11
ATOM 14182 C C . THR A 1 45 ? -12.914 2.867 8.010 1.00 0.00 45 THR A C 11
ATOM 14183 O O . THR A 1 45 ? -12.226 3.000 6.999 1.00 0.00 45 THR A O 11
ATOM 14194 N N . GLY A 1 46 ? -12.400 2.597 9.206 1.00 0.00 46 GLY A N 11
ATOM 14195 C CA . GLY A 1 46 ? -10.967 2.443 9.379 1.00 0.00 46 GLY A CA 11
ATOM 14196 C C . GLY A 1 46 ? -10.520 1.000 9.258 1.00 0.00 46 GLY A C 11
ATOM 14197 O O . GLY A 1 46 ? -9.487 0.710 8.652 1.00 0.00 46 GLY A O 11
ATOM 14201 N N . LEU A 1 47 ? -11.296 0.091 9.838 1.00 0.00 47 LEU A N 11
ATOM 14202 C CA . LEU A 1 47 ? -10.975 -1.331 9.794 1.00 0.00 47 LEU A CA 11
ATOM 14203 C C . LEU A 1 47 ? -10.734 -1.790 8.360 1.00 0.00 47 LEU A C 11
ATOM 14204 O O . LEU A 1 47 ? -11.675 -2.094 7.627 1.00 0.00 47 LEU A O 11
ATOM 14220 N N . VAL A 1 48 ? -9.464 -1.842 7.966 1.00 0.00 48 VAL A N 11
ATOM 14221 C CA . VAL A 1 48 ? -9.099 -2.268 6.621 1.00 0.00 48 VAL A CA 11
ATOM 14222 C C . VAL A 1 48 ? -7.849 -3.141 6.642 1.00 0.00 48 VAL A C 11
ATOM 14223 O O . VAL A 1 48 ? -7.284 -3.411 7.702 1.00 0.00 48 VAL A O 11
ATOM 14236 N N . THR A 1 49 ? -7.420 -3.579 5.462 1.00 0.00 49 THR A N 11
ATOM 14237 C CA . THR A 1 49 ? -6.237 -4.423 5.344 1.00 0.00 49 THR A CA 11
ATOM 14238 C C . THR A 1 49 ? -5.530 -4.196 4.013 1.00 0.00 49 THR A C 11
ATOM 14239 O O . THR A 1 49 ? -6.138 -4.316 2.947 1.00 0.00 49 THR A O 11
ATOM 14250 N N . LEU A 1 50 ? -4.245 -3.868 4.079 1.00 0.00 50 LEU A N 11
ATOM 14251 C CA . LEU A 1 50 ? -3.455 -3.625 2.876 1.00 0.00 50 LEU A CA 11
ATOM 14252 C C . LEU A 1 50 ? -2.725 -4.891 2.440 1.00 0.00 50 LEU A C 11
ATOM 14253 O O . LEU A 1 50 ? -2.089 -5.564 3.251 1.00 0.00 50 LEU A O 11
ATOM 14269 N N . VAL A 1 51 ? -2.818 -5.208 1.152 1.00 0.00 51 VAL A N 11
ATOM 14270 C CA . VAL A 1 51 ? -2.163 -6.391 0.607 1.00 0.00 51 VAL A CA 11
ATOM 14271 C C . VAL A 1 51 ? -1.511 -6.087 -0.738 1.00 0.00 51 VAL A C 11
ATOM 14272 O O . VAL A 1 51 ? -1.627 -4.978 -1.260 1.00 0.00 51 VAL A O 11
ATOM 14285 N N . LEU A 1 52 ? -0.826 -7.080 -1.294 1.00 0.00 52 LEU A N 11
ATOM 14286 C CA . LEU A 1 52 ? -0.155 -6.920 -2.579 1.00 0.00 52 LEU A CA 11
ATOM 14287 C C . LEU A 1 52 ? -1.115 -7.189 -3.733 1.00 0.00 52 LEU A C 11
ATOM 14288 O O . LEU A 1 52 ? -1.694 -8.271 -3.833 1.00 0.00 52 LEU A O 11
ATOM 14304 N N . GLU A 1 53 ? -1.280 -6.196 -4.603 1.00 0.00 53 GLU A N 11
ATOM 14305 C CA . GLU A 1 53 ? -2.171 -6.327 -5.750 1.00 0.00 53 GLU A CA 11
ATOM 14306 C C . GLU A 1 53 ? -1.774 -7.521 -6.614 1.00 0.00 53 GLU A C 11
ATOM 14307 O O . GLU A 1 53 ? -2.573 -8.020 -7.405 1.00 0.00 53 GLU A O 11
ATOM 14319 N N . GLU A 1 54 ? -0.534 -7.972 -6.455 1.00 0.00 54 GLU A N 11
ATOM 14320 C CA . GLU A 1 54 ? -0.030 -9.106 -7.222 1.00 0.00 54 GLU A CA 11
ATOM 14321 C C . GLU A 1 54 ? -0.892 -10.343 -6.993 1.00 0.00 54 GLU A C 11
ATOM 14322 O O . GLU A 1 54 ? -1.431 -10.921 -7.937 1.00 0.00 54 GLU A O 11
ATOM 14334 N N . ASP A 1 55 ? -1.018 -10.745 -5.733 1.00 0.00 55 ASP A N 11
ATOM 14335 C CA . ASP A 1 55 ? -1.815 -11.914 -5.379 1.00 0.00 55 ASP A CA 11
ATOM 14336 C C . ASP A 1 55 ? -2.818 -11.574 -4.280 1.00 0.00 55 ASP A C 11
ATOM 14337 O O . ASP A 1 55 ? -3.856 -12.222 -4.151 1.00 0.00 55 ASP A O 11
ATOM 14346 N N . GLY A 1 56 ? -2.500 -10.553 -3.489 1.00 0.00 56 GLY A N 11
ATOM 14347 C CA . GLY A 1 56 ? -3.382 -10.147 -2.412 1.00 0.00 56 GLY A CA 11
ATOM 14348 C C . GLY A 1 56 ? -2.804 -10.448 -1.043 1.00 0.00 56 GLY A C 11
ATOM 14349 O O . GLY A 1 56 ? -3.539 -10.570 -0.062 1.00 0.00 56 GLY A O 11
ATOM 14353 N N . THR A 1 57 ? -1.482 -10.571 -0.976 1.00 0.00 57 THR A N 11
ATOM 14354 C CA . THR A 1 57 ? -0.805 -10.862 0.282 1.00 0.00 57 THR A CA 11
ATOM 14355 C C . THR A 1 57 ? -0.810 -9.648 1.203 1.00 0.00 57 THR A C 11
ATOM 14356 O O . THR A 1 57 ? -0.343 -8.572 0.831 1.00 0.00 57 THR A O 11
ATOM 14367 N N . VAL A 1 58 ? -1.339 -9.829 2.409 1.00 0.00 58 VAL A N 11
ATOM 14368 C CA . VAL A 1 58 ? -1.403 -8.747 3.385 1.00 0.00 58 VAL A CA 11
ATOM 14369 C C . VAL A 1 58 ? -0.022 -8.437 3.951 1.00 0.00 58 VAL A C 11
ATOM 14370 O O . VAL A 1 58 ? 0.686 -9.329 4.416 1.00 0.00 58 VAL A O 11
ATOM 14383 N N . VAL A 1 59 ? 0.356 -7.162 3.910 1.00 0.00 59 VAL A N 11
ATOM 14384 C CA . VAL A 1 59 ? 1.651 -6.731 4.421 1.00 0.00 59 VAL A CA 11
ATOM 14385 C C . VAL A 1 59 ? 1.504 -5.999 5.749 1.00 0.00 59 VAL A C 11
ATOM 14386 O O . VAL A 1 59 ? 1.224 -4.800 5.781 1.00 0.00 59 VAL A O 11
ATOM 14399 N N . ASP A 1 60 ? 1.693 -6.726 6.844 1.00 0.00 60 ASP A N 11
ATOM 14400 C CA . ASP A 1 60 ? 1.582 -6.145 8.177 1.00 0.00 60 ASP A CA 11
ATOM 14401 C C . ASP A 1 60 ? 2.938 -6.121 8.874 1.00 0.00 60 ASP A C 11
ATOM 14402 O O . ASP A 1 60 ? 3.019 -6.175 10.102 1.00 0.00 60 ASP A O 11
ATOM 14411 N N . THR A 1 61 ? 4.003 -6.039 8.083 1.00 0.00 61 THR A N 11
ATOM 14412 C CA . THR A 1 61 ? 5.356 -6.011 8.623 1.00 0.00 61 THR A CA 11
ATOM 14413 C C . THR A 1 61 ? 6.180 -4.899 7.983 1.00 0.00 61 THR A C 11
ATOM 14414 O O . THR A 1 61 ? 5.955 -4.533 6.830 1.00 0.00 61 THR A O 11
ATOM 14425 N N . GLU A 1 62 ? 7.134 -4.366 8.740 1.00 0.00 62 GLU A N 11
ATOM 14426 C CA . GLU A 1 62 ? 7.991 -3.296 8.245 1.00 0.00 62 GLU A CA 11
ATOM 14427 C C . GLU A 1 62 ? 9.144 -3.858 7.419 1.00 0.00 62 GLU A C 11
ATOM 14428 O O . GLU A 1 62 ? 9.548 -3.271 6.416 1.00 0.00 62 GLU A O 11
ATOM 14440 N N . GLU A 1 63 ? 9.671 -5.001 7.850 1.00 0.00 63 GLU A N 11
ATOM 14441 C CA . GLU A 1 63 ? 10.778 -5.643 7.151 1.00 0.00 63 GLU A CA 11
ATOM 14442 C C . GLU A 1 63 ? 10.358 -6.079 5.750 1.00 0.00 63 GLU A C 11
ATOM 14443 O O . GLU A 1 63 ? 11.155 -6.051 4.813 1.00 0.00 63 GLU A O 11
ATOM 14455 N N . PHE A 1 64 ? 9.098 -6.483 5.616 1.00 0.00 64 PHE A N 11
ATOM 14456 C CA . PHE A 1 64 ? 8.571 -6.928 4.331 1.00 0.00 64 PHE A CA 11
ATOM 14457 C C . PHE A 1 64 ? 8.213 -5.735 3.448 1.00 0.00 64 PHE A C 11
ATOM 14458 O O . PHE A 1 64 ? 8.179 -5.844 2.223 1.00 0.00 64 PHE A O 11
ATOM 14475 N N . PHE A 1 65 ? 7.946 -4.597 4.081 1.00 0.00 65 PHE A N 11
ATOM 14476 C CA . PHE A 1 65 ? 7.589 -3.384 3.355 1.00 0.00 65 PHE A CA 11
ATOM 14477 C C . PHE A 1 65 ? 8.837 -2.664 2.852 1.00 0.00 65 PHE A C 11
ATOM 14478 O O . PHE A 1 65 ? 8.825 -2.057 1.781 1.00 0.00 65 PHE A O 11
ATOM 14495 N N . GLN A 1 66 ? 9.910 -2.737 3.632 1.00 0.00 66 GLN A N 11
ATOM 14496 C CA . GLN A 1 66 ? 11.165 -2.091 3.267 1.00 0.00 66 GLN A CA 11
ATOM 14497 C C . GLN A 1 66 ? 11.836 -2.823 2.109 1.00 0.00 66 GLN A C 11
ATOM 14498 O O . GLN A 1 66 ? 12.633 -2.242 1.371 1.00 0.00 66 GLN A O 11
ATOM 14512 N N . THR A 1 67 ? 11.511 -4.102 1.956 1.00 0.00 67 THR A N 11
ATOM 14513 C CA . THR A 1 67 ? 12.084 -4.914 0.890 1.00 0.00 67 THR A CA 11
ATOM 14514 C C . THR A 1 67 ? 11.428 -4.602 -0.452 1.00 0.00 67 THR A C 11
ATOM 14515 O O . THR A 1 67 ? 12.086 -4.613 -1.493 1.00 0.00 67 THR A O 11
ATOM 14526 N N . LEU A 1 68 ? 10.129 -4.324 -0.419 1.00 0.00 68 LEU A N 11
ATOM 14527 C CA . LEU A 1 68 ? 9.385 -4.008 -1.633 1.00 0.00 68 LEU A CA 11
ATOM 14528 C C . LEU A 1 68 ? 10.150 -3.011 -2.498 1.00 0.00 68 LEU A C 11
ATOM 14529 O O . LEU A 1 68 ? 10.878 -2.161 -1.987 1.00 0.00 68 LEU A O 11
ATOM 14545 N N . GLY A 1 69 ? 9.979 -3.122 -3.812 1.00 0.00 69 GLY A N 11
ATOM 14546 C CA . GLY A 1 69 ? 10.659 -2.223 -4.727 1.00 0.00 69 GLY A CA 11
ATOM 14547 C C . GLY A 1 69 ? 10.055 -0.833 -4.729 1.00 0.00 69 GLY A C 11
ATOM 14548 O O . GLY A 1 69 ? 9.507 -0.385 -3.722 1.00 0.00 69 GLY A O 11
ATOM 14552 N N . ASP A 1 70 ? 10.156 -0.148 -5.862 1.00 0.00 70 ASP A N 11
ATOM 14553 C CA . ASP A 1 70 ? 9.616 1.201 -5.991 1.00 0.00 70 ASP A CA 11
ATOM 14554 C C . ASP A 1 70 ? 8.241 1.174 -6.652 1.00 0.00 70 ASP A C 11
ATOM 14555 O O . ASP A 1 70 ? 7.915 0.248 -7.392 1.00 0.00 70 ASP A O 11
ATOM 14564 N N . ASN A 1 71 ? 7.438 2.198 -6.376 1.00 0.00 71 ASN A N 11
ATOM 14565 C CA . ASN A 1 71 ? 6.098 2.291 -6.943 1.00 0.00 71 ASN A CA 11
ATOM 14566 C C . ASN A 1 71 ? 5.364 0.958 -6.827 1.00 0.00 71 ASN A C 11
ATOM 14567 O O . ASN A 1 71 ? 4.681 0.530 -7.757 1.00 0.00 71 ASN A O 11
ATOM 14578 N N . THR A 1 72 ? 5.511 0.306 -5.677 1.00 0.00 72 THR A N 11
ATOM 14579 C CA . THR A 1 72 ? 4.863 -0.978 -5.439 1.00 0.00 72 THR A CA 11
ATOM 14580 C C . THR A 1 72 ? 3.352 -0.819 -5.325 1.00 0.00 72 THR A C 11
ATOM 14581 O O . THR A 1 72 ? 2.862 0.056 -4.610 1.00 0.00 72 THR A O 11
ATOM 14592 N N . HIS A 1 73 ? 2.617 -1.670 -6.032 1.00 0.00 73 HIS A N 11
ATOM 14593 C CA . HIS A 1 73 ? 1.158 -1.624 -6.009 1.00 0.00 73 HIS A CA 11
ATOM 14594 C C . HIS A 1 73 ? 0.615 -2.282 -4.744 1.00 0.00 73 HIS A C 11
ATOM 14595 O O . HIS A 1 73 ? 1.206 -3.226 -4.220 1.00 0.00 73 HIS A O 11
ATOM 14610 N N . PHE A 1 74 ? -0.514 -1.775 -4.259 1.00 0.00 74 PHE A N 11
ATOM 14611 C CA . PHE A 1 74 ? -1.136 -2.312 -3.054 1.00 0.00 74 PHE A CA 11
ATOM 14612 C C . PHE A 1 74 ? -2.646 -2.447 -3.236 1.00 0.00 74 PHE A C 11
ATOM 14613 O O . PHE A 1 74 ? -3.223 -1.877 -4.161 1.00 0.00 74 PHE A O 11
ATOM 14630 N N . MET A 1 75 ? -3.278 -3.203 -2.344 1.00 0.00 75 MET A N 11
ATOM 14631 C CA . MET A 1 75 ? -4.720 -3.411 -2.405 1.00 0.00 75 MET A CA 11
ATOM 14632 C C . MET A 1 75 ? -5.357 -3.207 -1.034 1.00 0.00 75 MET A C 11
ATOM 14633 O O . MET A 1 75 ? -4.950 -3.829 -0.052 1.00 0.00 75 MET A O 11
ATOM 14647 N N . ILE A 1 76 ? -6.357 -2.335 -0.975 1.00 0.00 76 ILE A N 11
ATOM 14648 C CA . ILE A 1 76 ? -7.050 -2.051 0.276 1.00 0.00 76 ILE A CA 11
ATOM 14649 C C . ILE A 1 76 ? -8.363 -2.821 0.364 1.00 0.00 76 ILE A C 11
ATOM 14650 O O . ILE A 1 76 ? -9.217 -2.717 -0.518 1.00 0.00 76 ILE A O 11
ATOM 14666 N N . LEU A 1 77 ? -8.520 -3.591 1.434 1.00 0.00 77 LEU A N 11
ATOM 14667 C CA . LEU A 1 77 ? -9.731 -4.378 1.639 1.00 0.00 77 LEU A CA 11
ATOM 14668 C C . LEU A 1 77 ? -10.476 -3.916 2.887 1.00 0.00 77 LEU A C 11
ATOM 14669 O O . LEU A 1 77 ? -9.877 -3.732 3.946 1.00 0.00 77 LEU A O 11
ATOM 14685 N N . GLU A 1 78 ? -11.786 -3.732 2.755 1.00 0.00 78 GLU A N 11
ATOM 14686 C CA . GLU A 1 78 ? -12.612 -3.293 3.873 1.00 0.00 78 GLU A CA 11
ATOM 14687 C C . GLU A 1 78 ? -13.020 -4.476 4.746 1.00 0.00 78 GLU A C 11
ATOM 14688 O O . GLU A 1 78 ? -12.738 -5.629 4.420 1.00 0.00 78 GLU A O 11
ATOM 14700 N N . LYS A 1 79 ? -13.687 -4.182 5.857 1.00 0.00 79 LYS A N 11
ATOM 14701 C CA . LYS A 1 79 ? -14.136 -5.220 6.778 1.00 0.00 79 LYS A CA 11
ATOM 14702 C C . LYS A 1 79 ? -15.069 -6.202 6.077 1.00 0.00 79 LYS A C 11
ATOM 14703 O O . LYS A 1 79 ? -16.256 -5.930 5.903 1.00 0.00 79 LYS A O 11
ATOM 14722 N N . GLY A 1 80 ? -14.523 -7.346 5.677 1.00 0.00 80 GLY A N 11
ATOM 14723 C CA . GLY A 1 80 ? -15.322 -8.353 5.001 1.00 0.00 80 GLY A CA 11
ATOM 14724 C C . GLY A 1 80 ? -15.143 -8.319 3.497 1.00 0.00 80 GLY A C 11
ATOM 14725 O O . GLY A 1 80 ? -16.048 -8.691 2.749 1.00 0.00 80 GLY A O 11
ATOM 14729 N N . GLN A 1 81 ? -13.973 -7.874 3.051 1.00 0.00 81 GLN A N 11
ATOM 14730 C CA . GLN A 1 81 ? -13.681 -7.791 1.625 1.00 0.00 81 GLN A CA 11
ATOM 14731 C C . GLN A 1 81 ? -12.392 -8.535 1.289 1.00 0.00 81 GLN A C 11
ATOM 14732 O O . GLN A 1 81 ? -11.397 -8.429 2.007 1.00 0.00 81 GLN A O 11
ATOM 14746 N N . LYS A 1 82 ? -12.416 -9.288 0.195 1.00 0.00 82 LYS A N 11
ATOM 14747 C CA . LYS A 1 82 ? -11.251 -10.050 -0.237 1.00 0.00 82 LYS A CA 11
ATOM 14748 C C . LYS A 1 82 ? -10.539 -9.348 -1.388 1.00 0.00 82 LYS A C 11
ATOM 14749 O O . LYS A 1 82 ? -11.080 -8.422 -1.994 1.00 0.00 82 LYS A O 11
ATOM 14768 N N . TRP A 1 83 ? -9.324 -9.793 -1.686 1.00 0.00 83 TRP A N 11
ATOM 14769 C CA . TRP A 1 83 ? -8.539 -9.208 -2.767 1.00 0.00 83 TRP A CA 11
ATOM 14770 C C . TRP A 1 83 ? -9.003 -9.729 -4.123 1.00 0.00 83 TRP A C 11
ATOM 14771 O O . TRP A 1 83 ? -9.539 -10.833 -4.222 1.00 0.00 83 TRP A O 11
ATOM 14792 N N . MET A 1 84 ? -8.793 -8.931 -5.163 1.00 0.00 84 MET A N 11
ATOM 14793 C CA . MET A 1 84 ? -9.190 -9.314 -6.513 1.00 0.00 84 MET A CA 11
ATOM 14794 C C . MET A 1 84 ? -8.143 -8.876 -7.532 1.00 0.00 84 MET A C 11
ATOM 14795 O O . MET A 1 84 ? -7.526 -7.818 -7.408 1.00 0.00 84 MET A O 11
ATOM 14809 N N . PRO A 1 85 ? -7.937 -9.708 -8.564 1.00 0.00 85 PRO A N 11
ATOM 14810 C CA . PRO A 1 85 ? -6.965 -9.427 -9.625 1.00 0.00 85 PRO A CA 11
ATOM 14811 C C . PRO A 1 85 ? -7.399 -8.270 -10.518 1.00 0.00 85 PRO A C 11
ATOM 14812 O O . PRO A 1 85 ? -8.439 -7.653 -10.288 1.00 0.00 85 PRO A O 11
ATOM 14823 N N . SER A 1 86 ? -6.595 -7.980 -11.536 1.00 0.00 86 SER A N 11
ATOM 14824 C CA . SER A 1 86 ? -6.896 -6.895 -12.462 1.00 0.00 86 SER A CA 11
ATOM 14825 C C . SER A 1 86 ? -8.364 -6.922 -12.875 1.00 0.00 86 SER A C 11
ATOM 14826 O O . SER A 1 86 ? -8.847 -7.913 -13.421 1.00 0.00 86 SER A O 11
ATOM 14834 N N . GLY A 1 87 ? -9.069 -5.826 -12.609 1.00 0.00 87 GLY A N 11
ATOM 14835 C CA . GLY A 1 87 ? -10.474 -5.746 -12.959 1.00 0.00 87 GLY A CA 11
ATOM 14836 C C . GLY A 1 87 ? -10.708 -4.986 -14.250 1.00 0.00 87 GLY A C 11
ATOM 14837 O O . GLY A 1 87 ? -9.996 -4.035 -14.573 1.00 0.00 87 GLY A O 11
ATOM 14841 N N . PRO A 1 88 ? -11.724 -5.410 -15.016 1.00 0.00 88 PRO A N 11
ATOM 14842 C CA . PRO A 1 88 ? -12.072 -4.777 -16.292 1.00 0.00 88 PRO A CA 11
ATOM 14843 C C . PRO A 1 88 ? -12.663 -3.384 -16.106 1.00 0.00 88 PRO A C 11
ATOM 14844 O O . PRO A 1 88 ? -13.451 -3.150 -15.190 1.00 0.00 88 PRO A O 11
ATOM 14855 N N . SER A 1 89 ? -12.277 -2.462 -16.981 1.00 0.00 89 SER A N 11
ATOM 14856 C CA . SER A 1 89 ? -12.767 -1.090 -16.912 1.00 0.00 89 SER A CA 11
ATOM 14857 C C . SER A 1 89 ? -13.420 -0.678 -18.228 1.00 0.00 89 SER A C 11
ATOM 14858 O O . SER A 1 89 ? -13.258 -1.346 -19.250 1.00 0.00 89 SER A O 11
ATOM 14866 N N . SER A 1 90 ? -14.161 0.425 -18.194 1.00 0.00 90 SER A N 11
ATOM 14867 C CA . SER A 1 90 ? -14.843 0.925 -19.382 1.00 0.00 90 SER A CA 11
ATOM 14868 C C . SER A 1 90 ? -14.873 2.449 -19.391 1.00 0.00 90 SER A C 11
ATOM 14869 O O . SER A 1 90 ? -15.201 3.081 -18.387 1.00 0.00 90 SER A O 11
ATOM 14877 N N . GLY A 1 91 ? -14.528 3.036 -20.534 1.00 0.00 91 GLY A N 11
ATOM 14878 C CA . GLY A 1 91 ? -14.521 4.482 -20.653 1.00 0.00 91 GLY A CA 11
ATOM 14879 C C . GLY A 1 91 ? -15.835 5.105 -20.223 1.00 0.00 91 GLY A C 11
ATOM 14880 O O . GLY A 1 91 ? -16.673 5.443 -21.059 1.00 0.00 91 GLY A O 11
ATOM 14884 N N . GLY A 1 1 ? -3.208 25.514 6.117 1.00 0.00 1 GLY A N 12
ATOM 14885 C CA . GLY A 1 1 ? -3.938 24.275 6.316 1.00 0.00 1 GLY A CA 12
ATOM 14886 C C . GLY A 1 1 ? -3.113 23.225 7.033 1.00 0.00 1 GLY A C 12
ATOM 14887 O O . GLY A 1 1 ? -2.918 23.301 8.246 1.00 0.00 1 GLY A O 12
ATOM 14891 N N . SER A 1 2 ? -2.629 22.241 6.283 1.00 0.00 2 SER A N 12
ATOM 14892 C CA . SER A 1 2 ? -1.824 21.168 6.855 1.00 0.00 2 SER A CA 12
ATOM 14893 C C . SER A 1 2 ? -0.632 21.731 7.622 1.00 0.00 2 SER A C 12
ATOM 14894 O O . SER A 1 2 ? -0.369 22.934 7.586 1.00 0.00 2 SER A O 12
ATOM 14902 N N . SER A 1 3 ? 0.086 20.854 8.315 1.00 0.00 3 SER A N 12
ATOM 14903 C CA . SER A 1 3 ? 1.249 21.263 9.094 1.00 0.00 3 SER A CA 12
ATOM 14904 C C . SER A 1 3 ? 2.531 20.687 8.500 1.00 0.00 3 SER A C 12
ATOM 14905 O O . SER A 1 3 ? 2.534 19.586 7.952 1.00 0.00 3 SER A O 12
ATOM 14913 N N . GLY A 1 4 ? 3.620 21.441 8.615 1.00 0.00 4 GLY A N 12
ATOM 14914 C CA . GLY A 1 4 ? 4.893 20.990 8.086 1.00 0.00 4 GLY A CA 12
ATOM 14915 C C . GLY A 1 4 ? 5.266 19.604 8.574 1.00 0.00 4 GLY A C 12
ATOM 14916 O O . GLY A 1 4 ? 4.744 19.133 9.585 1.00 0.00 4 GLY A O 12
ATOM 14920 N N . SER A 1 5 ? 6.171 18.949 7.855 1.00 0.00 5 SER A N 12
ATOM 14921 C CA . SER A 1 5 ? 6.609 17.606 8.216 1.00 0.00 5 SER A CA 12
ATOM 14922 C C . SER A 1 5 ? 8.057 17.374 7.794 1.00 0.00 5 SER A C 12
ATOM 14923 O O . SER A 1 5 ? 8.649 18.193 7.092 1.00 0.00 5 SER A O 12
ATOM 14931 N N . SER A 1 6 ? 8.620 16.251 8.227 1.00 0.00 6 SER A N 12
ATOM 14932 C CA . SER A 1 6 ? 10.000 15.911 7.897 1.00 0.00 6 SER A CA 12
ATOM 14933 C C . SER A 1 6 ? 10.176 14.400 7.784 1.00 0.00 6 SER A C 12
ATOM 14934 O O . SER A 1 6 ? 9.494 13.632 8.462 1.00 0.00 6 SER A O 12
ATOM 14942 N N . GLY A 1 7 ? 11.096 13.980 6.921 1.00 0.00 7 GLY A N 12
ATOM 14943 C CA . GLY A 1 7 ? 11.345 12.563 6.734 1.00 0.00 7 GLY A CA 12
ATOM 14944 C C . GLY A 1 7 ? 11.167 12.129 5.292 1.00 0.00 7 GLY A C 12
ATOM 14945 O O . GLY A 1 7 ? 10.325 12.651 4.563 1.00 0.00 7 GLY A O 12
ATOM 14949 N N . PRO A 1 8 ? 11.978 11.151 4.860 1.00 0.00 8 PRO A N 12
ATOM 14950 C CA . PRO A 1 8 ? 11.927 10.626 3.493 1.00 0.00 8 PRO A CA 12
ATOM 14951 C C . PRO A 1 8 ? 10.657 9.825 3.227 1.00 0.00 8 PRO A C 12
ATOM 14952 O O . PRO A 1 8 ? 9.902 9.516 4.149 1.00 0.00 8 PRO A O 12
ATOM 14963 N N . ALA A 1 9 ? 10.427 9.492 1.961 1.00 0.00 9 ALA A N 12
ATOM 14964 C CA . ALA A 1 9 ? 9.250 8.725 1.575 1.00 0.00 9 ALA A CA 12
ATOM 14965 C C . ALA A 1 9 ? 9.407 8.147 0.172 1.00 0.00 9 ALA A C 12
ATOM 14966 O O . ALA A 1 9 ? 9.969 8.790 -0.715 1.00 0.00 9 ALA A O 12
ATOM 14973 N N . ARG A 1 10 ? 8.907 6.931 -0.022 1.00 0.00 10 ARG A N 12
ATOM 14974 C CA . ARG A 1 10 ? 8.993 6.267 -1.316 1.00 0.00 10 ARG A CA 12
ATOM 14975 C C . ARG A 1 10 ? 7.632 6.235 -2.004 1.00 0.00 10 ARG A C 12
ATOM 14976 O O . ARG A 1 10 ? 6.584 6.171 -1.359 1.00 0.00 10 ARG A O 12
ATOM 14997 N N . PRO A 1 11 ? 7.644 6.283 -3.344 1.00 0.00 11 PRO A N 12
ATOM 14998 C CA . PRO A 1 11 ? 6.419 6.263 -4.149 1.00 0.00 11 PRO A CA 12
ATOM 14999 C C . PRO A 1 11 ? 5.721 4.908 -4.106 1.00 0.00 11 PRO A C 12
ATOM 15000 O O . PRO A 1 11 ? 6.369 3.863 -4.143 1.00 0.00 11 PRO A O 12
ATOM 15011 N N . PHE A 1 12 ? 4.394 4.933 -4.030 1.00 0.00 12 PHE A N 12
ATOM 15012 C CA . PHE A 1 12 ? 3.608 3.705 -3.981 1.00 0.00 12 PHE A CA 12
ATOM 15013 C C . PHE A 1 12 ? 2.203 3.938 -4.530 1.00 0.00 12 PHE A C 12
ATOM 15014 O O . PHE A 1 12 ? 1.573 4.955 -4.240 1.00 0.00 12 PHE A O 12
ATOM 15031 N N . ARG A 1 13 ? 1.720 2.988 -5.324 1.00 0.00 13 ARG A N 12
ATOM 15032 C CA . ARG A 1 13 ? 0.391 3.090 -5.914 1.00 0.00 13 ARG A CA 12
ATOM 15033 C C . ARG A 1 13 ? -0.620 2.262 -5.125 1.00 0.00 13 ARG A C 12
ATOM 15034 O O . ARG A 1 13 ? -0.324 1.148 -4.694 1.00 0.00 13 ARG A O 12
ATOM 15055 N N . VAL A 1 14 ? -1.813 2.816 -4.940 1.00 0.00 14 VAL A N 12
ATOM 15056 C CA . VAL A 1 14 ? -2.869 2.130 -4.203 1.00 0.00 14 VAL A CA 12
ATOM 15057 C C . VAL A 1 14 ? -4.133 2.001 -5.046 1.00 0.00 14 VAL A C 12
ATOM 15058 O O . VAL A 1 14 ? -4.546 2.950 -5.713 1.00 0.00 14 VAL A O 12
ATOM 15071 N N . SER A 1 15 ? -4.745 0.822 -5.008 1.00 0.00 15 SER A N 12
ATOM 15072 C CA . SER A 1 15 ? -5.961 0.568 -5.771 1.00 0.00 15 SER A CA 12
ATOM 15073 C C . SER A 1 15 ? -7.074 0.052 -4.863 1.00 0.00 15 SER A C 12
ATOM 15074 O O . SER A 1 15 ? -6.813 -0.597 -3.851 1.00 0.00 15 SER A O 12
ATOM 15082 N N . ASN A 1 16 ? -8.316 0.347 -5.233 1.00 0.00 16 ASN A N 12
ATOM 15083 C CA . ASN A 1 16 ? -9.469 -0.086 -4.453 1.00 0.00 16 ASN A CA 12
ATOM 15084 C C . ASN A 1 16 ? -9.784 -1.556 -4.716 1.00 0.00 16 ASN A C 12
ATOM 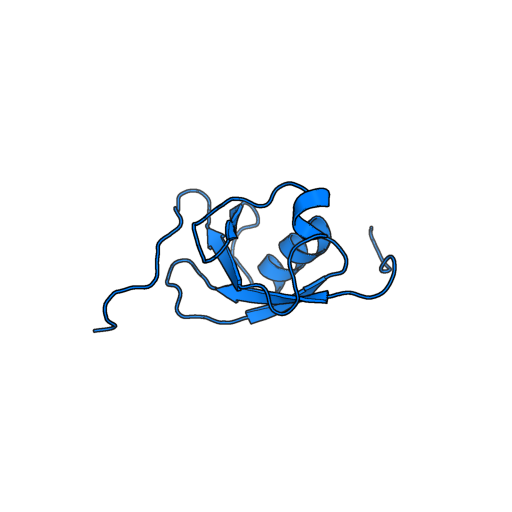15085 O O . ASN A 1 16 ? -9.155 -2.195 -5.561 1.00 0.00 16 ASN A O 12
ATOM 15096 N N . HIS A 1 17 ? -10.761 -2.086 -3.988 1.00 0.00 17 HIS A N 12
ATOM 15097 C CA . HIS A 1 17 ? -11.159 -3.480 -4.142 1.00 0.00 17 HIS A CA 12
ATOM 15098 C C . HIS A 1 17 ? -11.476 -3.796 -5.601 1.00 0.00 17 HIS A C 12
ATOM 15099 O O . HIS A 1 17 ? -11.083 -4.841 -6.120 1.00 0.00 17 HIS A O 12
ATOM 15114 N N . ASP A 1 18 ? -12.188 -2.886 -6.257 1.00 0.00 18 ASP A N 12
ATOM 15115 C CA . ASP A 1 18 ? -12.557 -3.068 -7.657 1.00 0.00 18 ASP A CA 12
ATOM 15116 C C . ASP A 1 18 ? -11.406 -2.672 -8.577 1.00 0.00 18 ASP A C 12
ATOM 15117 O O . ASP A 1 18 ? -11.597 -2.478 -9.778 1.00 0.00 18 ASP A O 12
ATOM 15126 N N . ARG A 1 19 ? -10.212 -2.555 -8.006 1.00 0.00 19 ARG A N 12
ATOM 15127 C CA . ARG A 1 19 ? -9.031 -2.180 -8.775 1.00 0.00 19 ARG A CA 12
ATOM 15128 C C . ARG A 1 19 ? -9.390 -1.182 -9.872 1.00 0.00 19 ARG A C 12
ATOM 15129 O O . ARG A 1 19 ? -9.003 -1.348 -11.028 1.00 0.00 19 ARG A O 12
ATOM 15150 N N . SER A 1 20 ? -10.133 -0.144 -9.499 1.00 0.00 20 SER A N 12
ATOM 15151 C CA . SER A 1 20 ? -10.549 0.879 -10.450 1.00 0.00 20 SER A CA 12
ATOM 15152 C C . SER A 1 20 ? -9.928 2.229 -10.101 1.00 0.00 20 SER A C 12
ATOM 15153 O O . SER A 1 20 ? -9.651 3.043 -10.983 1.00 0.00 20 SER A O 12
ATOM 15161 N N . SER A 1 21 ? -9.713 2.458 -8.810 1.00 0.00 21 SER A N 12
ATOM 15162 C CA . SER A 1 21 ? -9.128 3.710 -8.343 1.00 0.00 21 SER A CA 12
ATOM 15163 C C . SER A 1 21 ? -7.609 3.600 -8.254 1.00 0.00 21 SER A C 12
ATOM 15164 O O . SER A 1 21 ? -7.068 2.527 -7.989 1.00 0.00 21 SER A O 12
ATOM 15172 N N . ARG A 1 22 ? -6.927 4.720 -8.477 1.00 0.00 22 ARG A N 12
ATOM 15173 C CA . ARG A 1 22 ? -5.470 4.750 -8.423 1.00 0.00 22 ARG A CA 12
ATOM 15174 C C . ARG A 1 22 ? -4.982 5.941 -7.603 1.00 0.00 22 ARG A C 12
ATOM 15175 O O . ARG A 1 22 ? -5.165 7.094 -7.994 1.00 0.00 22 ARG A O 12
ATOM 15196 N N . ARG A 1 23 ? -4.361 5.653 -6.464 1.00 0.00 23 ARG A N 12
ATOM 15197 C CA . ARG A 1 23 ? -3.847 6.698 -5.588 1.00 0.00 23 ARG A CA 12
ATOM 15198 C C . ARG A 1 23 ? -2.368 6.479 -5.287 1.00 0.00 23 ARG A C 12
ATOM 15199 O O . ARG A 1 23 ? -1.977 5.429 -4.778 1.00 0.00 23 ARG A O 12
ATOM 15220 N N . GLY A 1 24 ? -1.549 7.476 -5.606 1.00 0.00 24 GLY A N 12
ATOM 15221 C CA . GLY A 1 24 ? -0.122 7.372 -5.362 1.00 0.00 24 GLY A CA 12
ATOM 15222 C C . GLY A 1 24 ? 0.290 8.003 -4.048 1.00 0.00 24 GLY A C 12
ATOM 15223 O O . GLY A 1 24 ? 0.402 9.225 -3.946 1.00 0.00 24 GLY A O 12
ATOM 15227 N N . VAL A 1 25 ? 0.514 7.169 -3.037 1.00 0.00 25 VAL A N 12
ATOM 15228 C CA . VAL A 1 25 ? 0.915 7.653 -1.721 1.00 0.00 25 VAL A CA 12
ATOM 15229 C C . VAL A 1 25 ? 2.425 7.551 -1.536 1.00 0.00 25 VAL A C 12
ATOM 15230 O O . VAL A 1 25 ? 3.064 6.635 -2.054 1.00 0.00 25 VAL A O 12
ATOM 15243 N N . MET A 1 26 ? 2.989 8.496 -0.791 1.00 0.00 26 MET A N 12
ATOM 15244 C CA . MET A 1 26 ? 4.425 8.510 -0.534 1.00 0.00 26 MET A CA 12
ATOM 15245 C C . MET A 1 26 ? 4.714 8.313 0.950 1.00 0.00 26 MET A C 12
ATOM 15246 O O . MET A 1 26 ? 4.600 9.246 1.744 1.00 0.00 26 MET A O 12
ATOM 15260 N N . ALA A 1 27 ? 5.090 7.092 1.318 1.00 0.00 27 ALA A N 12
ATOM 15261 C CA . ALA A 1 27 ? 5.397 6.774 2.706 1.00 0.00 27 ALA A CA 12
ATOM 15262 C C . ALA A 1 27 ? 6.785 6.154 2.833 1.00 0.00 27 ALA A C 12
ATOM 15263 O O . ALA A 1 27 ? 7.327 5.620 1.866 1.00 0.00 27 ALA A O 12
ATOM 15270 N N . SER A 1 28 ? 7.354 6.230 4.033 1.00 0.00 28 SER A N 12
ATOM 15271 C CA . SER A 1 28 ? 8.680 5.680 4.285 1.00 0.00 28 SER A CA 12
ATOM 15272 C C . SER A 1 28 ? 8.587 4.239 4.776 1.00 0.00 28 SER A C 12
ATOM 15273 O O . SER A 1 28 ? 9.446 3.411 4.472 1.00 0.00 28 SER A O 12
ATOM 15281 N N . SER A 1 29 ? 7.538 3.947 5.538 1.00 0.00 29 SER A N 12
ATOM 15282 C CA . SER A 1 29 ? 7.334 2.606 6.076 1.00 0.00 29 SER A CA 12
ATOM 15283 C C . SER A 1 29 ? 5.947 2.082 5.714 1.00 0.00 29 SER A C 12
ATOM 15284 O O . SER A 1 29 ? 5.196 2.731 4.983 1.00 0.00 29 SER A O 12
ATOM 15292 N N . LEU A 1 30 ? 5.613 0.905 6.230 1.00 0.00 30 LEU A N 12
ATOM 15293 C CA . LEU A 1 30 ? 4.317 0.292 5.963 1.00 0.00 30 LEU A CA 12
ATOM 15294 C C . LEU A 1 30 ? 3.207 1.010 6.725 1.00 0.00 30 LEU A C 12
ATOM 15295 O O . LEU A 1 30 ? 2.294 1.573 6.123 1.00 0.00 30 LEU A O 12
ATOM 15311 N N . GLN A 1 31 ? 3.296 0.986 8.051 1.00 0.00 31 GLN A N 12
ATOM 15312 C CA . GLN A 1 31 ? 2.299 1.636 8.894 1.00 0.00 31 GLN A CA 12
ATOM 15313 C C . GLN A 1 31 ? 1.969 3.029 8.370 1.00 0.00 31 GLN A C 12
ATOM 15314 O O . GLN A 1 31 ? 0.800 3.392 8.240 1.00 0.00 31 GLN A O 12
ATOM 15328 N N . GLU A 1 32 ? 3.006 3.806 8.072 1.00 0.00 32 GLU A N 12
ATOM 15329 C CA . GLU A 1 32 ? 2.823 5.160 7.563 1.00 0.00 32 GLU A CA 12
ATOM 15330 C C . GLU A 1 32 ? 1.878 5.169 6.366 1.00 0.00 32 GLU A C 12
ATOM 15331 O O . GLU A 1 32 ? 0.924 5.948 6.319 1.00 0.00 32 GLU A O 12
ATOM 15343 N N . LEU A 1 33 ? 2.148 4.299 5.400 1.00 0.00 33 LEU A N 12
ATOM 15344 C CA . LEU A 1 33 ? 1.322 4.206 4.201 1.00 0.00 33 LEU A CA 12
ATOM 15345 C C . LEU A 1 33 ? -0.132 3.917 4.562 1.00 0.00 33 LEU A C 12
ATOM 15346 O O . LEU A 1 33 ? -1.003 4.773 4.400 1.00 0.00 33 LEU A O 12
ATOM 15362 N N . ILE A 1 34 ? -0.385 2.710 5.054 1.00 0.00 34 ILE A N 12
ATOM 15363 C CA . ILE A 1 34 ? -1.733 2.311 5.441 1.00 0.00 34 ILE A CA 12
ATOM 15364 C C . ILE A 1 34 ? -2.514 3.490 6.010 1.00 0.00 34 ILE A C 12
ATOM 15365 O O . ILE A 1 34 ? -3.528 3.905 5.449 1.00 0.00 34 ILE A O 12
ATOM 15381 N N . SER A 1 35 ? -2.032 4.029 7.126 1.00 0.00 35 SER A N 12
ATOM 15382 C CA . SER A 1 35 ? -2.686 5.160 7.773 1.00 0.00 35 SER A CA 12
ATOM 15383 C C . SER A 1 35 ? -2.994 6.260 6.761 1.00 0.00 35 SER A C 12
ATOM 15384 O O . SER A 1 35 ? -4.085 6.831 6.758 1.00 0.00 35 SER A O 12
ATOM 15392 N N . LYS A 1 36 ? -2.023 6.554 5.903 1.00 0.00 36 LYS A N 12
ATOM 15393 C CA . LYS A 1 36 ? -2.187 7.585 4.885 1.00 0.00 36 LYS A CA 12
ATOM 15394 C C . LYS A 1 36 ? -3.300 7.213 3.910 1.00 0.00 36 LYS A C 12
ATOM 15395 O O . LYS A 1 36 ? -4.253 7.970 3.719 1.00 0.00 36 LYS A O 12
ATOM 15414 N N . THR A 1 37 ? -3.174 6.042 3.293 1.00 0.00 37 THR A N 12
ATOM 15415 C CA . THR A 1 37 ? -4.168 5.570 2.338 1.00 0.00 37 THR A CA 12
ATOM 15416 C C . THR A 1 37 ? -5.578 5.942 2.782 1.00 0.00 37 THR A C 12
ATOM 15417 O O . THR A 1 37 ? -6.267 6.715 2.115 1.00 0.00 37 THR A O 12
ATOM 15428 N N . LEU A 1 38 ? -6.001 5.389 3.913 1.00 0.00 38 LEU A N 12
ATOM 15429 C CA . LEU A 1 38 ? -7.331 5.663 4.449 1.00 0.00 38 LEU A CA 12
ATOM 15430 C C . LEU A 1 38 ? -7.708 7.128 4.245 1.00 0.00 38 LEU A C 12
ATOM 15431 O O . LEU A 1 38 ? -8.843 7.443 3.887 1.00 0.00 38 LEU A O 12
ATOM 15447 N N . ASP A 1 39 ? -6.748 8.017 4.473 1.00 0.00 39 ASP A N 12
ATOM 15448 C CA . ASP A 1 39 ? -6.978 9.448 4.311 1.00 0.00 39 ASP A CA 12
ATOM 15449 C C . ASP A 1 39 ? -7.031 9.827 2.835 1.00 0.00 39 ASP A C 12
ATOM 15450 O O . ASP A 1 39 ? -7.982 10.461 2.380 1.00 0.00 39 ASP A O 12
ATOM 15459 N N . ALA A 1 40 ? -6.001 9.434 2.092 1.00 0.00 40 ALA A N 12
ATOM 15460 C CA . ALA A 1 40 ? -5.931 9.731 0.666 1.00 0.00 40 ALA A CA 12
ATOM 15461 C C . ALA A 1 40 ? -7.201 9.287 -0.051 1.00 0.00 40 ALA A C 12
ATOM 15462 O O . ALA A 1 40 ? -7.872 10.089 -0.703 1.00 0.00 40 ALA A O 12
ATOM 15469 N N . LEU A 1 41 ? -7.528 8.005 0.073 1.00 0.00 41 LEU A N 12
ATOM 15470 C CA . LEU A 1 41 ? -8.719 7.453 -0.564 1.00 0.00 41 LEU A CA 12
ATOM 15471 C C . LEU A 1 41 ? -9.985 7.965 0.115 1.00 0.00 41 LEU A C 12
ATOM 15472 O O . LEU A 1 41 ? -11.079 7.881 -0.444 1.00 0.00 41 LEU A O 12
ATOM 15488 N N . VAL A 1 42 ? -9.830 8.495 1.324 1.00 0.00 42 VAL A N 12
ATOM 15489 C CA . VAL A 1 42 ? -10.961 9.023 2.078 1.00 0.00 42 VAL A CA 12
ATOM 15490 C C . VAL A 1 42 ? -11.998 7.938 2.345 1.00 0.00 42 VAL A C 12
ATOM 15491 O O . VAL A 1 42 ? -13.178 8.104 2.036 1.00 0.00 42 VAL A O 12
ATOM 15504 N N . ILE A 1 43 ? -11.550 6.828 2.920 1.00 0.00 43 ILE A N 12
ATOM 15505 C CA . ILE A 1 43 ? -12.440 5.715 3.231 1.00 0.00 43 ILE A CA 12
ATOM 15506 C C . ILE A 1 43 ? -13.256 5.998 4.488 1.00 0.00 43 ILE A C 12
ATOM 15507 O O . ILE A 1 43 ? -12.711 6.395 5.517 1.00 0.00 43 ILE A O 12
ATOM 15523 N N . ALA A 1 44 ? -14.565 5.789 4.396 1.00 0.00 44 ALA A N 12
ATOM 15524 C CA . ALA A 1 44 ? -15.456 6.016 5.527 1.00 0.00 44 ALA A CA 12
ATOM 15525 C C . ALA A 1 44 ? -14.969 5.274 6.767 1.00 0.00 44 ALA A C 12
ATOM 15526 O O . ALA A 1 44 ? -14.727 5.880 7.812 1.00 0.00 44 ALA A O 12
ATOM 15533 N N . THR A 1 45 ? -14.829 3.958 6.647 1.00 0.00 45 THR A N 12
ATOM 15534 C CA . THR A 1 45 ? -14.373 3.133 7.758 1.00 0.00 45 THR A CA 12
ATOM 15535 C C . THR A 1 45 ? -12.852 3.130 7.854 1.00 0.00 45 THR A C 12
ATOM 15536 O O . THR A 1 45 ? -12.156 3.290 6.852 1.00 0.00 45 THR A O 12
ATOM 15547 N N . GLY A 1 46 ? -12.340 2.948 9.068 1.00 0.00 46 GLY A N 12
ATOM 15548 C CA . GLY A 1 46 ? -10.903 2.928 9.271 1.00 0.00 46 GLY A CA 12
ATOM 15549 C C . GLY A 1 46 ? -10.336 1.523 9.263 1.00 0.00 46 GLY A C 12
ATOM 15550 O O . GLY A 1 46 ? -9.200 1.306 8.838 1.00 0.00 46 GLY A O 12
ATOM 15554 N N . LEU A 1 47 ? -11.127 0.565 9.735 1.00 0.00 47 LEU A N 12
ATOM 15555 C CA . LEU A 1 47 ? -10.696 -0.828 9.782 1.00 0.00 47 LEU A CA 12
ATOM 15556 C C . LEU A 1 47 ? -10.503 -1.386 8.375 1.00 0.00 47 LEU A C 12
ATOM 15557 O O . LEU A 1 47 ? -11.462 -1.801 7.723 1.00 0.00 47 LEU A O 12
ATOM 15573 N N . VAL A 1 48 ? -9.256 -1.395 7.913 1.00 0.00 48 VAL A N 12
ATOM 15574 C CA . VAL A 1 48 ? -8.937 -1.906 6.585 1.00 0.00 48 VAL A CA 12
ATOM 15575 C C . VAL A 1 48 ? -7.673 -2.757 6.614 1.00 0.00 48 VAL A C 12
ATOM 15576 O O . VAL A 1 48 ? -6.899 -2.711 7.571 1.00 0.00 48 VAL A O 12
ATOM 15589 N N . THR A 1 49 ? -7.467 -3.537 5.556 1.00 0.00 49 THR A N 12
ATOM 15590 C CA . THR A 1 49 ? -6.297 -4.401 5.459 1.00 0.00 49 THR A CA 12
ATOM 15591 C C . THR A 1 49 ? -5.537 -4.153 4.162 1.00 0.00 49 THR A C 12
ATOM 15592 O O . THR A 1 49 ? -6.116 -4.189 3.075 1.00 0.00 49 THR A O 12
ATOM 15603 N N . LEU A 1 50 ? -4.238 -3.903 4.281 1.00 0.00 50 LEU A N 12
ATOM 15604 C CA . LEU A 1 50 ? -3.398 -3.650 3.116 1.00 0.00 50 LEU A CA 12
ATOM 15605 C C . LEU A 1 50 ? -2.738 -4.936 2.631 1.00 0.00 50 LEU A C 12
ATOM 15606 O O . LEU A 1 50 ? -2.195 -5.705 3.425 1.00 0.00 50 LEU A O 12
ATOM 15622 N N . VAL A 1 51 ? -2.784 -5.164 1.322 1.00 0.00 51 VAL A N 12
ATOM 15623 C CA . VAL A 1 51 ? -2.188 -6.355 0.731 1.00 0.00 51 VAL A CA 12
ATOM 15624 C C . VAL A 1 51 ? -1.548 -6.039 -0.616 1.00 0.00 51 VAL A C 12
ATOM 15625 O O . VAL A 1 51 ? -1.758 -4.963 -1.178 1.00 0.00 51 VAL A O 12
ATOM 15638 N N . LEU A 1 52 ? -0.769 -6.983 -1.131 1.00 0.00 52 LEU A N 12
ATOM 15639 C CA . LEU A 1 52 ? -0.097 -6.806 -2.414 1.00 0.00 52 LEU A CA 12
ATOM 15640 C C . LEU A 1 52 ? -1.091 -6.914 -3.567 1.00 0.00 52 LEU A C 12
ATOM 15641 O O . LEU A 1 52 ? -1.924 -7.819 -3.598 1.00 0.00 52 LEU A O 12
ATOM 15657 N N . GLU A 1 53 ? -0.994 -5.986 -4.514 1.00 0.00 53 GLU A N 12
ATOM 15658 C CA . GLU A 1 53 ? -1.883 -5.978 -5.669 1.00 0.00 53 GLU A CA 12
ATOM 15659 C C . GLU A 1 53 ? -1.412 -6.976 -6.724 1.00 0.00 53 GLU A C 12
ATOM 15660 O O . GLU A 1 53 ? -1.881 -6.959 -7.862 1.00 0.00 53 GLU A O 12
ATOM 15672 N N . GLU A 1 54 ? -0.483 -7.843 -6.337 1.00 0.00 54 GLU A N 12
ATOM 15673 C CA . GLU A 1 54 ? 0.052 -8.847 -7.250 1.00 0.00 54 GLU A CA 12
ATOM 15674 C C . GLU A 1 54 ? -0.535 -10.224 -6.948 1.00 0.00 54 GLU A C 12
ATOM 15675 O O . GLU A 1 54 ? -1.043 -10.902 -7.841 1.00 0.00 54 GLU A O 12
ATOM 15687 N N . ASP A 1 55 ? -0.458 -10.629 -5.686 1.00 0.00 55 ASP A N 12
ATOM 15688 C CA . ASP A 1 55 ? -0.981 -11.924 -5.267 1.00 0.00 55 ASP A CA 12
ATOM 15689 C C . ASP A 1 55 ? -1.960 -11.765 -4.108 1.00 0.00 55 ASP A C 12
ATOM 15690 O O . ASP A 1 55 ? -2.671 -12.703 -3.748 1.00 0.00 55 ASP A O 12
ATOM 15699 N N . GLY A 1 56 ? -1.992 -10.570 -3.526 1.00 0.00 56 GLY A N 12
ATOM 15700 C CA . GLY A 1 56 ? -2.886 -10.310 -2.413 1.00 0.00 56 GLY A CA 12
ATOM 15701 C C . GLY A 1 56 ? -2.338 -10.823 -1.096 1.00 0.00 56 GLY A C 12
ATOM 15702 O O . GLY A 1 56 ? -2.995 -11.600 -0.402 1.00 0.00 56 GLY A O 12
ATOM 15706 N N . THR A 1 57 ? -1.130 -10.391 -0.751 1.00 0.00 57 THR A N 12
ATOM 15707 C CA . THR A 1 57 ? -0.491 -10.815 0.489 1.00 0.00 57 THR A CA 12
ATOM 15708 C C . THR A 1 57 ? -0.593 -9.732 1.556 1.00 0.00 57 THR A C 12
ATOM 15709 O O . THR A 1 57 ? -0.187 -8.591 1.338 1.00 0.00 57 THR A O 12
ATOM 15720 N N . VAL A 1 58 ? -1.136 -10.098 2.714 1.00 0.00 58 VAL A N 12
ATOM 15721 C CA . VAL A 1 58 ? -1.288 -9.157 3.818 1.00 0.00 58 VAL A CA 12
ATOM 15722 C C . VAL A 1 58 ? 0.067 -8.699 4.341 1.00 0.00 58 VAL A C 12
ATOM 15723 O O . VAL A 1 58 ? 0.829 -9.489 4.898 1.00 0.00 58 VAL A O 12
ATOM 15736 N N . VAL A 1 59 ? 0.363 -7.416 4.159 1.00 0.00 59 VAL A N 12
ATOM 15737 C CA . VAL A 1 59 ? 1.628 -6.851 4.615 1.00 0.00 59 VAL A CA 12
ATOM 15738 C C . VAL A 1 59 ? 1.459 -6.128 5.947 1.00 0.00 59 VAL A C 12
ATOM 15739 O O . VAL A 1 59 ? 1.067 -4.962 5.987 1.00 0.00 59 VAL A O 12
ATOM 15752 N N . ASP A 1 60 ? 1.758 -6.829 7.035 1.00 0.00 60 ASP A N 12
ATOM 15753 C CA . ASP A 1 60 ? 1.641 -6.254 8.370 1.00 0.00 60 ASP A CA 12
ATOM 15754 C C . ASP A 1 60 ? 3.017 -6.038 8.992 1.00 0.00 60 ASP A C 12
ATOM 15755 O O . ASP A 1 60 ? 3.134 -5.536 10.111 1.00 0.00 60 ASP A O 12
ATOM 15764 N N . THR A 1 61 ? 4.058 -6.421 8.259 1.00 0.00 61 THR A N 12
ATOM 15765 C CA . THR A 1 61 ? 5.426 -6.273 8.739 1.00 0.00 61 THR A CA 12
ATOM 15766 C C . THR A 1 61 ? 6.145 -5.145 8.007 1.00 0.00 61 THR A C 12
ATOM 15767 O O . THR A 1 61 ? 5.783 -4.791 6.887 1.00 0.00 61 THR A O 12
ATOM 15778 N N . GLU A 1 62 ? 7.168 -4.587 8.649 1.00 0.00 62 GLU A N 12
ATOM 15779 C CA . GLU A 1 62 ? 7.937 -3.498 8.058 1.00 0.00 62 GLU A CA 12
ATOM 15780 C C . GLU A 1 62 ? 9.097 -4.042 7.227 1.00 0.00 62 GLU A C 12
ATOM 15781 O O . GLU A 1 62 ? 9.599 -3.366 6.330 1.00 0.00 62 GLU A O 12
ATOM 15793 N N . GLU A 1 63 ? 9.516 -5.265 7.536 1.00 0.00 63 GLU A N 12
ATOM 15794 C CA . GLU A 1 63 ? 10.616 -5.897 6.818 1.00 0.00 63 GLU A CA 12
ATOM 15795 C C . GLU A 1 63 ? 10.198 -6.273 5.400 1.00 0.00 63 GLU A C 12
ATOM 15796 O O . GLU A 1 63 ? 10.970 -6.122 4.453 1.00 0.00 63 GLU A O 12
ATOM 15808 N N . PHE A 1 64 ? 8.971 -6.764 5.263 1.00 0.00 64 PHE A N 12
ATOM 15809 C CA . PHE A 1 64 ? 8.449 -7.162 3.961 1.00 0.00 64 PHE A CA 12
ATOM 15810 C C . PHE A 1 64 ? 8.071 -5.941 3.128 1.00 0.00 64 PHE A C 12
ATOM 15811 O O . PHE A 1 64 ? 8.162 -5.959 1.901 1.00 0.00 64 PHE A O 12
ATOM 15828 N N . PHE A 1 65 ? 7.645 -4.880 3.806 1.00 0.00 65 PHE A N 12
ATOM 15829 C CA . PHE A 1 65 ? 7.251 -3.649 3.130 1.00 0.00 65 PHE A CA 12
ATOM 15830 C C . PHE A 1 65 ? 8.476 -2.841 2.712 1.00 0.00 65 PHE A C 12
ATOM 15831 O O . PHE A 1 65 ? 8.459 -2.151 1.694 1.00 0.00 65 PHE A O 12
ATOM 15848 N N . GLN A 1 66 ? 9.537 -2.935 3.507 1.00 0.00 66 GLN A N 12
ATOM 15849 C CA . GLN A 1 66 ? 10.771 -2.211 3.221 1.00 0.00 66 GLN A CA 12
ATOM 15850 C C . GLN A 1 66 ? 11.474 -2.796 2.000 1.00 0.00 66 GLN A C 12
ATOM 15851 O O . GLN A 1 66 ? 12.270 -2.122 1.347 1.00 0.00 66 GLN A O 12
ATOM 15865 N N . THR A 1 67 ? 11.174 -4.055 1.697 1.00 0.00 67 THR A N 12
ATOM 15866 C CA . THR A 1 67 ? 11.778 -4.731 0.557 1.00 0.00 67 THR A CA 12
ATOM 15867 C C . THR A 1 67 ? 11.071 -4.357 -0.742 1.00 0.00 67 THR A C 12
ATOM 15868 O O . THR A 1 67 ? 11.706 -4.213 -1.787 1.00 0.00 67 THR A O 12
ATOM 15879 N N . LEU A 1 68 ? 9.754 -4.199 -0.668 1.00 0.00 68 LEU A N 12
ATOM 15880 C CA . LEU A 1 68 ? 8.960 -3.839 -1.838 1.00 0.00 68 LEU A CA 12
ATOM 15881 C C . LEU A 1 68 ? 9.595 -2.674 -2.591 1.00 0.00 68 LEU A C 12
ATOM 15882 O O . LEU A 1 68 ? 9.905 -1.638 -2.004 1.00 0.00 68 LEU A O 12
ATOM 15898 N N . GLY A 1 69 ? 9.785 -2.852 -3.895 1.00 0.00 69 GLY A N 12
ATOM 15899 C CA . GLY A 1 69 ? 10.380 -1.806 -4.706 1.00 0.00 69 GLY A CA 12
ATOM 15900 C C . GLY A 1 69 ? 9.588 -0.515 -4.662 1.00 0.00 69 GLY A C 12
ATOM 15901 O O . GLY A 1 69 ? 8.797 -0.295 -3.743 1.00 0.00 69 GLY A O 12
ATOM 15905 N N . ASP A 1 70 ? 9.801 0.343 -5.653 1.00 0.00 70 ASP A N 12
ATOM 15906 C CA . ASP A 1 70 ? 9.100 1.620 -5.722 1.00 0.00 70 ASP A CA 12
ATOM 15907 C C . ASP A 1 70 ? 7.785 1.478 -6.483 1.00 0.00 70 ASP A C 12
ATOM 15908 O O . ASP A 1 70 ? 7.544 0.467 -7.141 1.00 0.00 70 ASP A O 12
ATOM 15917 N N . ASN A 1 71 ? 6.938 2.498 -6.385 1.00 0.00 71 ASN A N 12
ATOM 15918 C CA . ASN A 1 71 ? 5.646 2.485 -7.063 1.00 0.00 71 ASN A CA 12
ATOM 15919 C C . ASN A 1 71 ? 4.987 1.114 -6.950 1.00 0.00 71 ASN A C 12
ATOM 15920 O O . ASN A 1 71 ? 4.370 0.630 -7.899 1.00 0.00 71 ASN A O 12
ATOM 15931 N N . THR A 1 72 ? 5.120 0.493 -5.783 1.00 0.00 72 THR A N 12
ATOM 15932 C CA . THR A 1 72 ? 4.538 -0.822 -5.547 1.00 0.00 72 THR A CA 12
ATOM 15933 C C . THR A 1 72 ? 3.018 -0.744 -5.465 1.00 0.00 72 THR A C 12
ATOM 15934 O O . THR A 1 72 ? 2.467 0.012 -4.666 1.00 0.00 72 THR A O 12
ATOM 15945 N N . HIS A 1 73 ? 2.344 -1.530 -6.299 1.00 0.00 73 HIS A N 12
ATOM 15946 C CA . HIS A 1 73 ? 0.886 -1.551 -6.322 1.00 0.00 73 HIS A CA 12
ATOM 15947 C C . HIS A 1 73 ? 0.335 -2.291 -5.107 1.00 0.00 73 HIS A C 12
ATOM 15948 O O . HIS A 1 73 ? 0.687 -3.444 -4.857 1.00 0.00 73 HIS A O 12
ATOM 15963 N N . PHE A 1 74 ? -0.530 -1.619 -4.353 1.00 0.00 74 PHE A N 12
ATOM 15964 C CA . PHE A 1 74 ? -1.129 -2.213 -3.164 1.00 0.00 74 PHE A CA 12
ATOM 15965 C C . PHE A 1 74 ? -2.645 -2.302 -3.304 1.00 0.00 74 PHE A C 12
ATOM 15966 O O . PHE A 1 74 ? -3.236 -1.667 -4.177 1.00 0.00 74 PHE A O 12
ATOM 15983 N N . MET A 1 75 ? -3.269 -3.097 -2.440 1.00 0.00 75 MET A N 12
ATOM 15984 C CA . MET A 1 75 ? -4.716 -3.269 -2.467 1.00 0.00 75 MET A CA 12
ATOM 15985 C C . MET A 1 75 ? -5.304 -3.154 -1.064 1.00 0.00 75 MET A C 12
ATOM 15986 O O . MET A 1 75 ? -4.920 -3.896 -0.159 1.00 0.00 75 MET A O 12
ATOM 16000 N N . ILE A 1 76 ? -6.234 -2.222 -0.892 1.00 0.00 76 ILE A N 12
ATOM 16001 C CA . ILE A 1 76 ? -6.875 -2.013 0.401 1.00 0.00 76 ILE A CA 12
ATOM 16002 C C . ILE A 1 76 ? -8.234 -2.699 0.459 1.00 0.00 76 ILE A C 12
ATOM 16003 O O . ILE A 1 76 ? -9.026 -2.613 -0.481 1.00 0.00 76 ILE A O 12
ATOM 16019 N N . LEU A 1 77 ? -8.501 -3.379 1.568 1.00 0.00 77 LEU A N 12
ATOM 16020 C CA . LEU A 1 77 ? -9.767 -4.080 1.750 1.00 0.00 77 LEU A CA 12
ATOM 16021 C C . LEU A 1 77 ? -10.423 -3.686 3.070 1.00 0.00 77 LEU A C 12
ATOM 16022 O O . LEU A 1 77 ? -9.772 -3.660 4.113 1.00 0.00 77 LEU A O 12
ATOM 16038 N N . GLU A 1 78 ? -11.716 -3.382 3.015 1.00 0.00 78 GLU A N 12
ATOM 16039 C CA . GLU A 1 78 ? -12.459 -2.991 4.206 1.00 0.00 78 GLU A CA 12
ATOM 16040 C C . GLU A 1 78 ? -12.890 -4.217 5.006 1.00 0.00 78 GLU A C 12
ATOM 16041 O O . GLU A 1 78 ? -12.673 -5.353 4.587 1.00 0.00 78 GLU A O 12
ATOM 16053 N N . LYS A 1 79 ? -13.502 -3.977 6.161 1.00 0.00 79 LYS A N 12
ATOM 16054 C CA . LYS A 1 79 ? -13.966 -5.060 7.021 1.00 0.00 79 LYS A CA 12
ATOM 16055 C C . LYS A 1 79 ? -15.035 -5.892 6.321 1.00 0.00 79 LYS A C 12
ATOM 16056 O O . LYS A 1 79 ? -16.230 -5.688 6.532 1.00 0.00 79 LYS A O 12
ATOM 16075 N N . GLY A 1 80 ? -14.598 -6.830 5.487 1.00 0.00 80 GLY A N 12
ATOM 16076 C CA . GLY A 1 80 ? -15.531 -7.679 4.769 1.00 0.00 80 GLY A CA 12
ATOM 16077 C C . GLY A 1 80 ? -15.248 -7.723 3.281 1.00 0.00 80 GLY A C 12
ATOM 16078 O O . GLY A 1 80 ? -16.170 -7.684 2.467 1.00 0.00 80 GLY A O 12
ATOM 16082 N N . GLN A 1 81 ? -13.970 -7.804 2.925 1.00 0.00 81 GLN A N 12
ATOM 16083 C CA . GLN A 1 81 ? -13.569 -7.851 1.524 1.00 0.00 81 GLN A CA 12
ATOM 16084 C C . GLN A 1 81 ? -12.301 -8.680 1.348 1.00 0.00 81 GLN A C 12
ATOM 16085 O O . GLN A 1 81 ? -11.544 -8.886 2.298 1.00 0.00 81 GLN A O 12
ATOM 16099 N N . LYS A 1 82 ? -12.074 -9.152 0.128 1.00 0.00 82 LYS A N 12
ATOM 16100 C CA . LYS A 1 82 ? -10.897 -9.958 -0.174 1.00 0.00 82 LYS A CA 12
ATOM 16101 C C . LYS A 1 82 ? -10.214 -9.469 -1.448 1.00 0.00 82 LYS A C 12
ATOM 16102 O O . LYS A 1 82 ? -10.801 -8.719 -2.228 1.00 0.00 82 LYS A O 12
ATOM 16121 N N . TRP A 1 83 ? -8.975 -9.899 -1.652 1.00 0.00 83 TRP A N 12
ATOM 16122 C CA . TRP A 1 83 ? -8.214 -9.504 -2.831 1.00 0.00 83 TRP A CA 12
ATOM 16123 C C . TRP A 1 83 ? -8.634 -10.321 -4.049 1.00 0.00 83 TRP A C 12
ATOM 16124 O O . TRP A 1 83 ? -8.984 -11.495 -3.929 1.00 0.00 83 TRP A O 12
ATOM 16145 N N . MET A 1 84 ? -8.599 -9.692 -5.219 1.00 0.00 84 MET A N 12
ATOM 16146 C CA . MET A 1 84 ? -8.976 -10.363 -6.458 1.00 0.00 84 MET A CA 12
ATOM 16147 C C . MET A 1 84 ? -7.970 -10.062 -7.566 1.00 0.00 84 MET A C 12
ATOM 16148 O O . MET A 1 84 ? -7.433 -8.959 -7.667 1.00 0.00 84 MET A O 12
ATOM 16162 N N . PRO A 1 85 ? -7.710 -11.066 -8.417 1.00 0.00 85 PRO A N 12
ATOM 16163 C CA . PRO A 1 85 ? -6.769 -10.932 -9.533 1.00 0.00 85 PRO A CA 12
ATOM 16164 C C . PRO A 1 85 ? -7.293 -10.009 -10.627 1.00 0.00 85 PRO A C 12
ATOM 16165 O O . PRO A 1 85 ? -8.384 -9.449 -10.510 1.00 0.00 85 PRO A O 12
ATOM 16176 N N . SER A 1 86 ? -6.511 -9.855 -11.691 1.00 0.00 86 SER A N 12
ATOM 16177 C CA . SER A 1 86 ? -6.897 -8.997 -12.806 1.00 0.00 86 SER A CA 12
ATOM 16178 C C . SER A 1 86 ? -7.837 -9.731 -13.757 1.00 0.00 86 SER A C 12
ATOM 16179 O O . SER A 1 86 ? -7.513 -10.805 -14.262 1.00 0.00 86 SER A O 12
ATOM 16187 N N . GLY A 1 87 ? -9.006 -9.142 -13.997 1.00 0.00 87 GLY A N 12
ATOM 16188 C CA . GLY A 1 87 ? -9.976 -9.754 -14.886 1.00 0.00 87 GLY A CA 12
ATOM 16189 C C . GLY A 1 87 ? -11.378 -9.223 -14.667 1.00 0.00 87 GLY A C 12
ATOM 16190 O O . GLY A 1 87 ? -11.575 -8.130 -14.133 1.00 0.00 87 GLY A O 12
ATOM 16194 N N . PRO A 1 88 ? -12.383 -10.006 -15.085 1.00 0.00 88 PRO A N 12
ATOM 16195 C CA . PRO A 1 88 ? -13.793 -9.628 -14.943 1.00 0.00 88 PRO A CA 12
ATOM 16196 C C . PRO A 1 88 ? -14.254 -9.647 -13.490 1.00 0.00 88 PRO A C 12
ATOM 16197 O O . PRO A 1 88 ? -13.688 -10.354 -12.658 1.00 0.00 88 PRO A O 12
ATOM 16208 N N . SER A 1 89 ? -15.286 -8.863 -13.191 1.00 0.00 89 SER A N 12
ATOM 16209 C CA . SER A 1 89 ? -15.821 -8.787 -11.837 1.00 0.00 89 SER A CA 12
ATOM 16210 C C . SER A 1 89 ? -17.301 -8.417 -11.858 1.00 0.00 89 SER A C 12
ATOM 16211 O O . SER A 1 89 ? -17.793 -7.834 -12.824 1.00 0.00 89 SER A O 12
ATOM 16219 N N . SER A 1 90 ? -18.006 -8.763 -10.785 1.00 0.00 90 SER A N 12
ATOM 16220 C CA . SER A 1 90 ? -19.431 -8.472 -10.681 1.00 0.00 90 SER A CA 12
ATOM 16221 C C . SER A 1 90 ? -19.663 -6.993 -10.384 1.00 0.00 90 SER A C 12
ATOM 16222 O O . SER A 1 90 ? -19.405 -6.523 -9.277 1.00 0.00 90 SER A O 12
ATOM 16230 N N . GLY A 1 91 ? -20.154 -6.266 -11.383 1.00 0.00 91 GLY A N 12
ATOM 16231 C CA . GLY A 1 91 ? -20.413 -4.848 -11.210 1.00 0.00 91 GLY A CA 12
ATOM 16232 C C . GLY A 1 91 ? -21.197 -4.258 -12.366 1.00 0.00 91 GLY A C 12
ATOM 16233 O O . GLY A 1 91 ? -22.428 -4.266 -12.358 1.00 0.00 91 GLY A O 12
ATOM 16237 N N . GLY A 1 1 ? -0.732 11.984 9.770 1.00 0.00 1 GLY A N 13
ATOM 16238 C CA . GLY A 1 1 ? -0.262 11.261 10.937 1.00 0.00 1 GLY A CA 13
ATOM 16239 C C . GLY A 1 1 ? 1.226 10.976 10.881 1.00 0.00 1 GLY A C 13
ATOM 16240 O O . GLY A 1 1 ? 1.643 9.818 10.868 1.00 0.00 1 GLY A O 13
ATOM 16244 N N . SER A 1 2 ? 2.029 12.035 10.847 1.00 0.00 2 SER A N 13
ATOM 16245 C CA . SER A 1 2 ? 3.479 11.893 10.787 1.00 0.00 2 SER A CA 13
ATOM 16246 C C . SER A 1 2 ? 4.057 11.637 12.176 1.00 0.00 2 SER A C 13
ATOM 16247 O O . SER A 1 2 ? 4.079 12.528 13.025 1.00 0.00 2 SER A O 13
ATOM 16255 N N . SER A 1 3 ? 4.526 10.413 12.398 1.00 0.00 3 SER A N 13
ATOM 16256 C CA . SER A 1 3 ? 5.101 10.038 13.684 1.00 0.00 3 SER A CA 13
ATOM 16257 C C . SER A 1 3 ? 6.578 9.684 13.535 1.00 0.00 3 SER A C 13
ATOM 16258 O O . SER A 1 3 ? 6.934 8.521 13.348 1.00 0.00 3 SER A O 13
ATOM 16266 N N . GLY A 1 4 ? 7.435 10.698 13.620 1.00 0.00 4 GLY A N 13
ATOM 16267 C CA . GLY A 1 4 ? 8.863 10.474 13.492 1.00 0.00 4 GLY A CA 13
ATOM 16268 C C . GLY A 1 4 ? 9.249 9.954 12.122 1.00 0.00 4 GLY A C 13
ATOM 16269 O O . GLY A 1 4 ? 8.949 8.811 11.776 1.00 0.00 4 GLY A O 13
ATOM 16273 N N . SER A 1 5 ? 9.915 10.796 11.337 1.00 0.00 5 SER A N 13
ATOM 16274 C CA . SER A 1 5 ? 10.336 10.417 9.994 1.00 0.00 5 SER A CA 13
ATOM 16275 C C . SER A 1 5 ? 11.776 9.911 9.999 1.00 0.00 5 SER A C 13
ATOM 16276 O O . SER A 1 5 ? 12.711 10.666 10.267 1.00 0.00 5 SER A O 13
ATOM 16284 N N . SER A 1 6 ? 11.946 8.626 9.704 1.00 0.00 6 SER A N 13
ATOM 16285 C CA . SER A 1 6 ? 13.270 8.016 9.677 1.00 0.00 6 SER A CA 13
ATOM 16286 C C . SER A 1 6 ? 13.604 7.502 8.280 1.00 0.00 6 SER A C 13
ATOM 16287 O O . SER A 1 6 ? 13.472 6.312 7.996 1.00 0.00 6 SER A O 13
ATOM 16295 N N . GLY A 1 7 ? 14.040 8.410 7.411 1.00 0.00 7 GLY A N 13
ATOM 16296 C CA . GLY A 1 7 ? 14.386 8.030 6.054 1.00 0.00 7 GLY A CA 13
ATOM 16297 C C . GLY A 1 7 ? 13.524 8.725 5.019 1.00 0.00 7 GLY A C 13
ATOM 16298 O O . GLY A 1 7 ? 12.456 9.255 5.325 1.00 0.00 7 GLY A O 13
ATOM 16302 N N . PRO A 1 8 ? 13.990 8.730 3.762 1.00 0.00 8 PRO A N 13
ATOM 16303 C CA . PRO A 1 8 ? 13.270 9.362 2.652 1.00 0.00 8 PRO A CA 13
ATOM 16304 C C . PRO A 1 8 ? 11.997 8.609 2.283 1.00 0.00 8 PRO A C 13
ATOM 16305 O O . PRO A 1 8 ? 11.946 7.381 2.364 1.00 0.00 8 PRO A O 13
ATOM 16316 N N . ALA A 1 9 ? 10.973 9.351 1.876 1.00 0.00 9 ALA A N 13
ATOM 16317 C CA . ALA A 1 9 ? 9.701 8.751 1.491 1.00 0.00 9 ALA A CA 13
ATOM 16318 C C . ALA A 1 9 ? 9.783 8.137 0.098 1.00 0.00 9 ALA A C 13
ATOM 16319 O O . ALA A 1 9 ? 10.367 8.720 -0.815 1.00 0.00 9 ALA A O 13
ATOM 16326 N N . ARG A 1 10 ? 9.195 6.955 -0.058 1.00 0.00 10 ARG A N 13
ATOM 16327 C CA . ARG A 1 10 ? 9.204 6.259 -1.339 1.00 0.00 10 ARG A CA 13
ATOM 16328 C C . ARG A 1 10 ? 7.808 6.236 -1.954 1.00 0.00 10 ARG A C 13
ATOM 16329 O O . ARG A 1 10 ? 6.796 6.173 -1.255 1.00 0.00 10 ARG A O 13
ATOM 16350 N N . PRO A 1 11 ? 7.750 6.288 -3.293 1.00 0.00 11 PRO A N 13
ATOM 16351 C CA . PRO A 1 11 ? 6.485 6.274 -4.032 1.00 0.00 11 PRO A CA 13
ATOM 16352 C C . PRO A 1 11 ? 5.785 4.922 -3.957 1.00 0.00 11 PRO A C 13
ATOM 16353 O O . PRO A 1 11 ? 6.435 3.877 -3.909 1.00 0.00 11 PRO A O 13
ATOM 16364 N N . PHE A 1 12 ? 4.455 4.948 -3.948 1.00 0.00 12 PHE A N 13
ATOM 16365 C CA . PHE A 1 12 ? 3.667 3.722 -3.879 1.00 0.00 12 PHE A CA 13
ATOM 16366 C C . PHE A 1 12 ? 2.288 3.928 -4.497 1.00 0.00 12 PHE A C 13
ATOM 16367 O O . PHE A 1 12 ? 1.675 4.984 -4.338 1.00 0.00 12 PHE A O 13
ATOM 16384 N N . ARG A 1 13 ? 1.806 2.910 -5.204 1.00 0.00 13 ARG A N 13
ATOM 16385 C CA . ARG A 1 13 ? 0.500 2.979 -5.849 1.00 0.00 13 ARG A CA 13
ATOM 16386 C C . ARG A 1 13 ? -0.525 2.140 -5.092 1.00 0.00 13 ARG A C 13
ATOM 16387 O O . ARG A 1 13 ? -0.322 0.946 -4.869 1.00 0.00 13 ARG A O 13
ATOM 16408 N N . VAL A 1 14 ? -1.625 2.772 -4.697 1.00 0.00 14 VAL A N 13
ATOM 16409 C CA . VAL A 1 14 ? -2.682 2.084 -3.966 1.00 0.00 14 VAL A CA 13
ATOM 16410 C C . VAL A 1 14 ? -3.956 1.992 -4.798 1.00 0.00 14 VAL A C 13
ATOM 16411 O O . VAL A 1 14 ? -4.371 2.967 -5.425 1.00 0.00 14 VAL A O 13
ATOM 16424 N N . SER A 1 15 ? -4.572 0.815 -4.798 1.00 0.00 15 SER A N 13
ATOM 16425 C CA . SER A 1 15 ? -5.799 0.593 -5.555 1.00 0.00 15 SER A CA 13
ATOM 16426 C C . SER A 1 15 ? -6.914 0.083 -4.648 1.00 0.00 15 SER A C 13
ATOM 16427 O O . SER A 1 15 ? -6.654 -0.513 -3.603 1.00 0.00 15 SER A O 13
ATOM 16435 N N . ASN A 1 16 ? -8.156 0.322 -5.055 1.00 0.00 16 ASN A N 13
ATOM 16436 C CA . ASN A 1 16 ? -9.312 -0.112 -4.279 1.00 0.00 16 ASN A CA 13
ATOM 16437 C C . ASN A 1 16 ? -9.660 -1.565 -4.590 1.00 0.00 16 ASN A C 13
ATOM 16438 O O . ASN A 1 16 ? -9.042 -2.194 -5.449 1.00 0.00 16 ASN A O 13
ATOM 16449 N N . HIS A 1 17 ? -10.657 -2.093 -3.886 1.00 0.00 17 HIS A N 13
ATOM 16450 C CA . HIS A 1 17 ? -11.089 -3.471 -4.087 1.00 0.00 17 HIS A CA 13
ATOM 16451 C C . HIS A 1 17 ? -11.583 -3.682 -5.516 1.00 0.00 17 HIS A C 13
ATOM 16452 O O . HIS A 1 17 ? -11.666 -4.815 -5.992 1.00 0.00 17 HIS A O 13
ATOM 16467 N N . ASP A 1 18 ? -11.909 -2.586 -6.192 1.00 0.00 18 ASP A N 13
ATOM 16468 C CA . ASP A 1 18 ? -12.393 -2.652 -7.566 1.00 0.00 18 ASP A CA 13
ATOM 16469 C C . ASP A 1 18 ? -11.230 -2.739 -8.549 1.00 0.00 18 ASP A C 13
ATOM 16470 O O . ASP A 1 18 ? -11.420 -3.046 -9.726 1.00 0.00 18 ASP A O 13
ATOM 16479 N N . ARG A 1 19 ? -10.025 -2.465 -8.058 1.00 0.00 19 ARG A N 13
ATOM 16480 C CA . ARG A 1 19 ? -8.832 -2.511 -8.894 1.00 0.00 19 ARG A CA 13
ATOM 16481 C C . ARG A 1 19 ? -8.948 -1.534 -10.061 1.00 0.00 19 ARG A C 13
ATOM 16482 O O . ARG A 1 19 ? -8.418 -1.780 -11.144 1.00 0.00 19 ARG A O 13
ATOM 16503 N N . SER A 1 20 ? -9.646 -0.427 -9.832 1.00 0.00 20 SER A N 13
ATOM 16504 C CA . SER A 1 20 ? -9.836 0.585 -10.865 1.00 0.00 20 SER A CA 13
ATOM 16505 C C . SER A 1 20 ? -9.320 1.942 -10.398 1.00 0.00 20 SER A C 13
ATOM 16506 O O . SER A 1 20 ? -8.975 2.800 -11.211 1.00 0.00 20 SER A O 13
ATOM 16514 N N . SER A 1 21 ? -9.269 2.129 -9.084 1.00 0.00 21 SER A N 13
ATOM 16515 C CA . SER A 1 21 ? -8.798 3.382 -8.507 1.00 0.00 21 SER A CA 13
ATOM 16516 C C . SER A 1 21 ? -7.279 3.377 -8.362 1.00 0.00 21 SER A C 13
ATOM 16517 O O . SER A 1 21 ? -6.656 2.320 -8.277 1.00 0.00 21 SER A O 13
ATOM 16525 N N . ARG A 1 22 ? -6.690 4.568 -8.336 1.00 0.00 22 ARG A N 13
ATOM 16526 C CA . ARG A 1 22 ? -5.245 4.702 -8.203 1.00 0.00 22 ARG A CA 13
ATOM 16527 C C . ARG A 1 22 ? -4.889 5.864 -7.279 1.00 0.00 22 ARG A C 13
ATOM 16528 O O . ARG A 1 22 ? -5.235 7.015 -7.551 1.00 0.00 22 ARG A O 13
ATOM 16549 N N . ARG A 1 23 ? -4.198 5.554 -6.187 1.00 0.00 23 ARG A N 13
ATOM 16550 C CA . ARG A 1 23 ? -3.797 6.572 -5.223 1.00 0.00 23 ARG A CA 13
ATOM 16551 C C . ARG A 1 23 ? -2.295 6.514 -4.962 1.00 0.00 23 ARG A C 13
ATOM 16552 O O . ARG A 1 23 ? -1.768 5.487 -4.534 1.00 0.00 23 ARG A O 13
ATOM 16573 N N . GLY A 1 24 ? -1.611 7.623 -5.225 1.00 0.00 24 GLY A N 13
ATOM 16574 C CA . GLY A 1 24 ? -0.175 7.676 -5.016 1.00 0.00 24 GLY A CA 13
ATOM 16575 C C . GLY A 1 24 ? 0.195 8.363 -3.716 1.00 0.00 24 GLY A C 13
ATOM 16576 O O . GLY A 1 24 ? -0.017 9.565 -3.559 1.00 0.00 24 GLY A O 13
ATOM 16580 N N . VAL A 1 25 ? 0.748 7.598 -2.781 1.00 0.00 25 VAL A N 13
ATOM 16581 C CA . VAL A 1 25 ? 1.148 8.140 -1.488 1.00 0.00 25 VAL A CA 13
ATOM 16582 C C . VAL A 1 25 ? 2.648 7.979 -1.265 1.00 0.00 25 VAL A C 13
ATOM 16583 O O . VAL A 1 25 ? 3.244 6.984 -1.677 1.00 0.00 25 VAL A O 13
ATOM 16596 N N . MET A 1 26 ? 3.252 8.964 -0.608 1.00 0.00 26 MET A N 13
ATOM 16597 C CA . MET A 1 26 ? 4.683 8.931 -0.329 1.00 0.00 26 MET A CA 13
ATOM 16598 C C . MET A 1 26 ? 4.941 8.684 1.154 1.00 0.00 26 MET A C 13
ATOM 16599 O O . MET A 1 26 ? 4.798 9.587 1.978 1.00 0.00 26 MET A O 13
ATOM 16613 N N . ALA A 1 27 ? 5.323 7.454 1.487 1.00 0.00 27 ALA A N 13
ATOM 16614 C CA . ALA A 1 27 ? 5.601 7.090 2.871 1.00 0.00 27 ALA A CA 13
ATOM 16615 C C . ALA A 1 27 ? 7.003 6.505 3.012 1.00 0.00 27 ALA A C 13
ATOM 16616 O O . ALA A 1 27 ? 7.575 5.998 2.047 1.00 0.00 27 ALA A O 13
ATOM 16623 N N . SER A 1 28 ? 7.550 6.579 4.221 1.00 0.00 28 SER A N 13
ATOM 16624 C CA . SER A 1 28 ? 8.888 6.060 4.487 1.00 0.00 28 SER A CA 13
ATOM 16625 C C . SER A 1 28 ? 8.821 4.629 5.012 1.00 0.00 28 SER A C 13
ATOM 16626 O O . SER A 1 28 ? 9.811 3.898 4.983 1.00 0.00 28 SER A O 13
ATOM 16634 N N . SER A 1 29 ? 7.644 4.235 5.490 1.00 0.00 29 SER A N 13
ATOM 16635 C CA . SER A 1 29 ? 7.447 2.893 6.026 1.00 0.00 29 SER A CA 13
ATOM 16636 C C . SER A 1 29 ? 6.072 2.353 5.645 1.00 0.00 29 SER A C 13
ATOM 16637 O O . SER A 1 29 ? 5.286 3.033 4.983 1.00 0.00 29 SER A O 13
ATOM 16645 N N . LEU A 1 30 ? 5.787 1.127 6.068 1.00 0.00 30 LEU A N 13
ATOM 16646 C CA . LEU A 1 30 ? 4.507 0.493 5.773 1.00 0.00 30 LEU A CA 13
ATOM 16647 C C . LEU A 1 30 ? 3.397 1.077 6.642 1.00 0.00 30 LEU A C 13
ATOM 16648 O O . LEU A 1 30 ? 2.261 1.230 6.193 1.00 0.00 30 LEU A O 13
ATOM 16664 N N . GLN A 1 31 ? 3.735 1.403 7.885 1.00 0.00 31 GLN A N 13
ATOM 16665 C CA . GLN A 1 31 ? 2.768 1.973 8.815 1.00 0.00 31 GLN A CA 13
ATOM 16666 C C . GLN A 1 31 ? 2.333 3.364 8.366 1.00 0.00 31 GLN A C 13
ATOM 16667 O O . GLN A 1 31 ? 1.141 3.640 8.236 1.00 0.00 31 GLN A O 13
ATOM 16681 N N . GLU A 1 32 ? 3.308 4.236 8.129 1.00 0.00 32 GLU A N 13
ATOM 16682 C CA . GLU A 1 32 ? 3.025 5.599 7.695 1.00 0.00 32 GLU A CA 13
ATOM 16683 C C . GLU A 1 32 ? 2.107 5.602 6.476 1.00 0.00 32 GLU A C 13
ATOM 16684 O O . GLU A 1 32 ? 1.233 6.459 6.346 1.00 0.00 32 GLU A O 13
ATOM 16696 N N . LEU A 1 33 ? 2.313 4.638 5.585 1.00 0.00 33 LEU A N 13
ATOM 16697 C CA . LEU A 1 33 ? 1.506 4.528 4.376 1.00 0.00 33 LEU A CA 13
ATOM 16698 C C . LEU A 1 33 ? 0.048 4.235 4.719 1.00 0.00 33 LEU A C 13
ATOM 16699 O O . LEU A 1 33 ? -0.823 5.089 4.553 1.00 0.00 33 LEU A O 13
ATOM 16715 N N . ILE A 1 34 ? -0.208 3.023 5.200 1.00 0.00 34 ILE A N 13
ATOM 16716 C CA . ILE A 1 34 ? -1.558 2.618 5.570 1.00 0.00 34 ILE A CA 13
ATOM 16717 C C . ILE A 1 34 ? -2.345 3.791 6.145 1.00 0.00 34 ILE A C 13
ATOM 16718 O O . ILE A 1 34 ? -3.347 4.220 5.573 1.00 0.00 34 ILE A O 13
ATOM 16734 N N . SER A 1 35 ? -1.884 4.307 7.280 1.00 0.00 35 SER A N 13
ATOM 16735 C CA . SER A 1 35 ? -2.546 5.429 7.934 1.00 0.00 35 SER A CA 13
ATOM 16736 C C . SER A 1 35 ? -2.886 6.522 6.926 1.00 0.00 35 SER A C 13
ATOM 16737 O O . SER A 1 35 ? -3.995 7.057 6.922 1.00 0.00 35 SER A O 13
ATOM 16745 N N . LYS A 1 36 ? -1.924 6.849 6.070 1.00 0.00 36 LYS A N 13
ATOM 16746 C CA . LYS A 1 36 ? -2.119 7.877 5.055 1.00 0.00 36 LYS A CA 13
ATOM 16747 C C . LYS A 1 36 ? -3.211 7.469 4.071 1.00 0.00 36 LYS A C 13
ATOM 16748 O O . LYS A 1 36 ? -4.159 8.219 3.833 1.00 0.00 36 LYS A O 13
ATOM 16767 N N . THR A 1 37 ? -3.074 6.276 3.501 1.00 0.00 37 THR A N 13
ATOM 16768 C CA . THR A 1 37 ? -4.048 5.769 2.544 1.00 0.00 37 THR A CA 13
ATOM 16769 C C . THR A 1 37 ? -5.472 6.084 2.990 1.00 0.00 37 THR A C 13
ATOM 16770 O O . THR A 1 37 ? -6.227 6.741 2.273 1.00 0.00 37 THR A O 13
ATOM 16781 N N . LEU A 1 38 ? -5.833 5.610 4.178 1.00 0.00 38 LEU A N 13
ATOM 16782 C CA . LEU A 1 38 ? -7.166 5.841 4.721 1.00 0.00 38 LEU A CA 13
ATOM 16783 C C . LEU A 1 38 ? -7.646 7.255 4.406 1.00 0.00 38 LEU A C 13
ATOM 16784 O O . LEU A 1 38 ? -8.794 7.459 4.015 1.00 0.00 38 LEU A O 13
ATOM 16800 N N . ASP A 1 39 ? -6.755 8.227 4.576 1.00 0.00 39 ASP A N 13
ATOM 16801 C CA . ASP A 1 39 ? -7.086 9.621 4.306 1.00 0.00 39 ASP A CA 13
ATOM 16802 C C . ASP A 1 39 ? -7.182 9.877 2.805 1.00 0.00 39 ASP A C 13
ATOM 16803 O O . ASP A 1 39 ? -8.179 10.409 2.319 1.00 0.00 39 ASP A O 13
ATOM 16812 N N . ALA A 1 40 ? -6.137 9.495 2.078 1.00 0.00 40 ALA A N 13
ATOM 16813 C CA . ALA A 1 40 ? -6.104 9.682 0.632 1.00 0.00 40 ALA A CA 13
ATOM 16814 C C . ALA A 1 40 ? -7.374 9.147 -0.020 1.00 0.00 40 ALA A C 13
ATOM 16815 O O . ALA A 1 40 ? -8.071 9.871 -0.731 1.00 0.00 40 ALA A O 13
ATOM 16822 N N . LEU A 1 41 ? -7.668 7.874 0.226 1.00 0.00 41 LEU A N 13
ATOM 16823 C CA . LEU A 1 41 ? -8.854 7.241 -0.338 1.00 0.00 41 LEU A CA 13
ATOM 16824 C C . LEU A 1 41 ? -10.098 7.597 0.470 1.00 0.00 41 LEU A C 13
ATOM 16825 O O . LEU A 1 41 ? -11.200 7.136 0.170 1.00 0.00 41 LEU A O 13
ATOM 16841 N N . VAL A 1 42 ? -9.915 8.421 1.497 1.00 0.00 42 VAL A N 13
ATOM 16842 C CA . VAL A 1 42 ? -11.022 8.841 2.347 1.00 0.00 42 VAL A CA 13
ATOM 16843 C C . VAL A 1 42 ? -12.017 7.705 2.556 1.00 0.00 42 VAL A C 13
ATOM 16844 O O . VAL A 1 42 ? -13.229 7.905 2.473 1.00 0.00 42 VAL A O 13
ATOM 16857 N N . ILE A 1 43 ? -11.496 6.512 2.825 1.00 0.00 43 ILE A N 13
ATOM 16858 C CA . ILE A 1 43 ? -12.340 5.344 3.047 1.00 0.00 43 ILE A CA 13
ATOM 16859 C C . ILE A 1 43 ? -13.428 5.639 4.073 1.00 0.00 43 ILE A C 13
ATOM 16860 O O . ILE A 1 43 ? -13.219 6.407 5.012 1.00 0.00 43 ILE A O 13
ATOM 16876 N N . ALA A 1 44 ? -14.591 5.022 3.887 1.00 0.00 44 ALA A N 13
ATOM 16877 C CA . ALA A 1 44 ? -15.712 5.216 4.799 1.00 0.00 44 ALA A CA 13
ATOM 16878 C C . ALA A 1 44 ? -15.291 4.975 6.246 1.00 0.00 44 ALA A C 13
ATOM 16879 O O . ALA A 1 44 ? -15.300 5.892 7.067 1.00 0.00 44 ALA A O 13
ATOM 16886 N N . THR A 1 45 ? -14.923 3.734 6.551 1.00 0.00 45 THR A N 13
ATOM 16887 C CA . THR A 1 45 ? -14.501 3.372 7.899 1.00 0.00 45 THR A CA 13
ATOM 16888 C C . THR A 1 45 ? -12.996 3.139 7.959 1.00 0.00 45 THR A C 13
ATOM 16889 O O . THR A 1 45 ? -12.319 3.118 6.932 1.00 0.00 45 THR A O 13
ATOM 16900 N N . GLY A 1 46 ? -12.477 2.963 9.171 1.00 0.00 46 GLY A N 13
ATOM 16901 C CA . GLY A 1 46 ? -11.054 2.734 9.342 1.00 0.00 46 GLY A CA 13
ATOM 16902 C C . GLY A 1 46 ? -10.688 1.266 9.241 1.00 0.00 46 GLY A C 13
ATOM 16903 O O . GLY A 1 46 ? -9.659 0.914 8.663 1.00 0.00 46 GLY A O 13
ATOM 16907 N N . LEU A 1 47 ? -11.530 0.408 9.805 1.00 0.00 47 LEU A N 13
ATOM 16908 C CA . LEU A 1 47 ? -11.289 -1.031 9.777 1.00 0.00 47 LEU A CA 13
ATOM 16909 C C . LEU A 1 47 ? -11.040 -1.514 8.352 1.00 0.00 47 LEU A C 13
ATOM 16910 O O . LEU A 1 47 ? -11.980 -1.783 7.604 1.00 0.00 47 LEU A O 13
ATOM 16926 N N . VAL A 1 48 ? -9.768 -1.624 7.983 1.00 0.00 48 VAL A N 13
ATOM 16927 C CA . VAL A 1 48 ? -9.395 -2.078 6.648 1.00 0.00 48 VAL A CA 13
ATOM 16928 C C . VAL A 1 48 ? -8.140 -2.941 6.693 1.00 0.00 48 VAL A C 13
ATOM 16929 O O . VAL A 1 48 ? -7.520 -3.103 7.744 1.00 0.00 48 VAL A O 13
ATOM 16942 N N . THR A 1 49 ? -7.767 -3.493 5.542 1.00 0.00 49 THR A N 13
ATOM 16943 C CA . THR A 1 49 ? -6.586 -4.342 5.449 1.00 0.00 49 THR A CA 13
ATOM 16944 C C . THR A 1 49 ? -5.794 -4.042 4.181 1.00 0.00 49 THR A C 13
ATOM 16945 O O . THR A 1 49 ? -6.369 -3.838 3.111 1.00 0.00 49 THR A O 13
ATOM 16956 N N . LEU A 1 50 ? -4.471 -4.019 4.306 1.00 0.00 50 LEU A N 13
ATOM 16957 C CA . LEU A 1 50 ? -3.600 -3.747 3.168 1.00 0.00 50 LEU A CA 13
ATOM 16958 C C . LEU A 1 50 ? -2.938 -5.027 2.670 1.00 0.00 50 LEU A C 13
ATOM 16959 O O . LEU A 1 50 ? -2.333 -5.768 3.445 1.00 0.00 50 LEU A O 13
ATOM 16975 N N . VAL A 1 51 ? -3.055 -5.281 1.370 1.00 0.00 51 VAL A N 13
ATOM 16976 C CA . VAL A 1 51 ? -2.465 -6.470 0.767 1.00 0.00 51 VAL A CA 13
ATOM 16977 C C . VAL A 1 51 ? -1.827 -6.145 -0.578 1.00 0.00 51 VAL A C 13
ATOM 16978 O O . VAL A 1 51 ? -2.001 -5.048 -1.112 1.00 0.00 51 VAL A O 13
ATOM 16991 N N . LEU A 1 52 ? -1.088 -7.104 -1.124 1.00 0.00 52 LEU A N 13
ATOM 16992 C CA . LEU A 1 52 ? -0.424 -6.921 -2.409 1.00 0.00 52 LEU A CA 13
ATOM 16993 C C . LEU A 1 52 ? -1.409 -7.095 -3.562 1.00 0.00 52 LEU A C 13
ATOM 16994 O O . LEU A 1 52 ? -2.215 -8.024 -3.565 1.00 0.00 52 LEU A O 13
ATOM 17010 N N . GLU A 1 53 ? -1.336 -6.195 -4.537 1.00 0.00 53 GLU A N 13
ATOM 17011 C CA . GLU A 1 53 ? -2.221 -6.251 -5.694 1.00 0.00 53 GLU A CA 13
ATOM 17012 C C . GLU A 1 53 ? -1.735 -7.290 -6.701 1.00 0.00 53 GLU A C 13
ATOM 17013 O O . GLU A 1 53 ? -2.213 -7.343 -7.833 1.00 0.00 53 GLU A O 13
ATOM 17025 N N . GLU A 1 54 ? -0.782 -8.115 -6.278 1.00 0.00 54 GLU A N 13
ATOM 17026 C CA . GLU A 1 54 ? -0.231 -9.152 -7.143 1.00 0.00 54 GLU A CA 13
ATOM 17027 C C . GLU A 1 54 ? -0.791 -10.522 -6.774 1.00 0.00 54 GLU A C 13
ATOM 17028 O O . GLU A 1 54 ? -1.322 -11.237 -7.624 1.00 0.00 54 GLU A O 13
ATOM 17040 N N . ASP A 1 55 ? -0.669 -10.882 -5.501 1.00 0.00 55 ASP A N 13
ATOM 17041 C CA . ASP A 1 55 ? -1.164 -12.166 -5.018 1.00 0.00 55 ASP A CA 13
ATOM 17042 C C . ASP A 1 55 ? -2.088 -11.977 -3.820 1.00 0.00 55 ASP A C 13
ATOM 17043 O O . ASP A 1 55 ? -2.491 -12.944 -3.175 1.00 0.00 55 ASP A O 13
ATOM 17052 N N . GLY A 1 56 ? -2.418 -10.724 -3.525 1.00 0.00 56 GLY A N 13
ATOM 17053 C CA . GLY A 1 56 ? -3.291 -10.430 -2.404 1.00 0.00 56 GLY A CA 13
ATOM 17054 C C . GLY A 1 56 ? -2.710 -10.890 -1.082 1.00 0.00 56 GLY A C 13
ATOM 17055 O O . GLY A 1 56 ? -3.423 -11.431 -0.235 1.00 0.00 56 GLY A O 13
ATOM 17059 N N . THR A 1 57 ? -1.410 -10.677 -0.901 1.00 0.00 57 THR A N 13
ATOM 17060 C CA . THR A 1 57 ? -0.734 -11.076 0.326 1.00 0.00 57 THR A CA 13
ATOM 17061 C C . THR A 1 57 ? -0.794 -9.970 1.373 1.00 0.00 57 THR A C 13
ATOM 17062 O O . THR A 1 57 ? -0.405 -8.832 1.111 1.00 0.00 57 THR A O 13
ATOM 17073 N N . VAL A 1 58 ? -1.285 -10.311 2.561 1.00 0.00 58 VAL A N 13
ATOM 17074 C CA . VAL A 1 58 ? -1.395 -9.346 3.649 1.00 0.00 58 VAL A CA 13
ATOM 17075 C C . VAL A 1 58 ? -0.023 -8.823 4.059 1.00 0.00 58 VAL A C 13
ATOM 17076 O O . VAL A 1 58 ? 0.766 -9.538 4.678 1.00 0.00 58 VAL A O 13
ATOM 17089 N N . VAL A 1 59 ? 0.255 -7.570 3.712 1.00 0.00 59 VAL A N 13
ATOM 17090 C CA . VAL A 1 59 ? 1.531 -6.949 4.047 1.00 0.00 59 VAL A CA 13
ATOM 17091 C C . VAL A 1 59 ? 1.436 -6.166 5.351 1.00 0.00 59 VAL A C 13
ATOM 17092 O O . VAL A 1 59 ? 1.106 -4.980 5.351 1.00 0.00 59 VAL A O 13
ATOM 17105 N N . ASP A 1 60 ? 1.728 -6.836 6.460 1.00 0.00 60 ASP A N 13
ATOM 17106 C CA . ASP A 1 60 ? 1.676 -6.202 7.771 1.00 0.00 60 ASP A CA 13
ATOM 17107 C C . ASP A 1 60 ? 3.051 -6.208 8.432 1.00 0.00 60 ASP A C 13
ATOM 17108 O O . ASP A 1 60 ? 3.165 -6.150 9.656 1.00 0.00 60 ASP A O 13
ATOM 17117 N N . THR A 1 61 ? 4.096 -6.279 7.612 1.00 0.00 61 THR A N 13
ATOM 17118 C CA . THR A 1 61 ? 5.464 -6.294 8.115 1.00 0.00 61 THR A CA 13
ATOM 17119 C C . THR A 1 61 ? 6.325 -5.263 7.397 1.00 0.00 61 THR A C 13
ATOM 17120 O O . THR A 1 61 ? 6.332 -5.194 6.168 1.00 0.00 61 THR A O 13
ATOM 17131 N N . GLU A 1 62 ? 7.053 -4.463 8.171 1.00 0.00 62 GLU A N 13
ATOM 17132 C CA . GLU A 1 62 ? 7.918 -3.435 7.606 1.00 0.00 62 GLU A CA 13
ATOM 17133 C C . GLU A 1 62 ? 9.077 -4.061 6.836 1.00 0.00 62 GLU A C 13
ATOM 17134 O O . GLU A 1 62 ? 9.496 -3.549 5.799 1.00 0.00 62 GLU A O 13
ATOM 17146 N N . GLU A 1 63 ? 9.591 -5.173 7.354 1.00 0.00 63 GLU A N 13
ATOM 17147 C CA . GLU A 1 63 ? 10.702 -5.869 6.716 1.00 0.00 63 GLU A CA 13
ATOM 17148 C C . GLU A 1 63 ? 10.336 -6.294 5.296 1.00 0.00 63 GLU A C 13
ATOM 17149 O O . GLU A 1 63 ? 11.187 -6.327 4.408 1.00 0.00 63 GLU A O 13
ATOM 17161 N N . PHE A 1 64 ? 9.064 -6.619 5.092 1.00 0.00 64 PHE A N 13
ATOM 17162 C CA . PHE A 1 64 ? 8.583 -7.043 3.783 1.00 0.00 64 PHE A CA 13
ATOM 17163 C C . PHE A 1 64 ? 8.242 -5.837 2.912 1.00 0.00 64 PHE A C 13
ATOM 17164 O O . PHE A 1 64 ? 8.347 -5.893 1.685 1.00 0.00 64 PHE A O 13
ATOM 17181 N N . PHE A 1 65 ? 7.835 -4.748 3.554 1.00 0.00 65 PHE A N 13
ATOM 17182 C CA . PHE A 1 65 ? 7.478 -3.528 2.838 1.00 0.00 65 PHE A CA 13
ATOM 17183 C C . PHE A 1 65 ? 8.726 -2.745 2.441 1.00 0.00 65 PHE A C 13
ATOM 17184 O O . PHE A 1 65 ? 8.723 -2.014 1.450 1.00 0.00 65 PHE A O 13
ATOM 17201 N N . GLN A 1 66 ? 9.790 -2.903 3.221 1.00 0.00 66 GLN A N 13
ATOM 17202 C CA . GLN A 1 66 ? 11.044 -2.210 2.952 1.00 0.00 66 GLN A CA 13
ATOM 17203 C C . GLN A 1 66 ? 11.755 -2.820 1.748 1.00 0.00 66 GLN A C 13
ATOM 17204 O O . GLN A 1 66 ? 12.599 -2.179 1.121 1.00 0.00 66 GLN A O 13
ATOM 17218 N N . THR A 1 67 ? 11.410 -4.064 1.430 1.00 0.00 67 THR A N 13
ATOM 17219 C CA . THR A 1 67 ? 12.015 -4.761 0.303 1.00 0.00 67 THR A CA 13
ATOM 17220 C C . THR A 1 67 ? 11.324 -4.396 -1.006 1.00 0.00 67 THR A C 13
ATOM 17221 O O . THR A 1 67 ? 11.962 -4.312 -2.055 1.00 0.00 67 THR A O 13
ATOM 17232 N N . LEU A 1 68 ? 10.015 -4.180 -0.937 1.00 0.00 68 LEU A N 13
ATOM 17233 C CA . LEU A 1 68 ? 9.235 -3.823 -2.117 1.00 0.00 68 LEU A CA 13
ATOM 17234 C C . LEU A 1 68 ? 9.875 -2.654 -2.859 1.00 0.00 68 LEU A C 13
ATOM 17235 O O . LEU A 1 68 ? 10.320 -1.685 -2.245 1.00 0.00 68 LEU A O 13
ATOM 17251 N N . GLY A 1 69 ? 9.915 -2.752 -4.185 1.00 0.00 69 GLY A N 13
ATOM 17252 C CA . GLY A 1 69 ? 10.499 -1.695 -4.989 1.00 0.00 69 GLY A CA 13
ATOM 17253 C C . GLY A 1 69 ? 9.707 -0.404 -4.917 1.00 0.00 69 GLY A C 13
ATOM 17254 O O . GLY A 1 69 ? 8.773 -0.286 -4.124 1.00 0.00 69 GLY A O 13
ATOM 17258 N N . ASP A 1 70 ? 10.079 0.563 -5.747 1.00 0.00 70 ASP A N 13
ATOM 17259 C CA . ASP A 1 70 ? 9.394 1.851 -5.775 1.00 0.00 70 ASP A CA 13
ATOM 17260 C C . ASP A 1 70 ? 8.116 1.770 -6.601 1.00 0.00 70 ASP A C 13
ATOM 17261 O O . ASP A 1 70 ? 8.038 1.017 -7.571 1.00 0.00 70 ASP A O 13
ATOM 17270 N N . ASN A 1 71 ? 7.114 2.551 -6.210 1.00 0.00 71 ASN A N 13
ATOM 17271 C CA . ASN A 1 71 ? 5.837 2.566 -6.914 1.00 0.00 71 ASN A CA 13
ATOM 17272 C C . ASN A 1 71 ? 5.185 1.186 -6.887 1.00 0.00 71 ASN A C 13
ATOM 17273 O O . ASN A 1 71 ? 4.710 0.692 -7.911 1.00 0.00 71 ASN A O 13
ATOM 17284 N N . THR A 1 72 ? 5.165 0.569 -5.710 1.00 0.00 72 THR A N 13
ATOM 17285 C CA . THR A 1 72 ? 4.572 -0.753 -5.550 1.00 0.00 72 THR A CA 13
ATOM 17286 C C . THR A 1 72 ? 3.051 -0.669 -5.479 1.00 0.00 72 THR A C 13
ATOM 17287 O O . THR A 1 72 ? 2.498 0.262 -4.892 1.00 0.00 72 THR A O 13
ATOM 17298 N N . HIS A 1 73 ? 2.381 -1.647 -6.079 1.00 0.00 73 HIS A N 13
ATOM 17299 C CA . HIS A 1 73 ? 0.923 -1.684 -6.083 1.00 0.00 73 HIS A CA 13
ATOM 17300 C C . HIS A 1 73 ? 0.393 -2.342 -4.812 1.00 0.00 73 HIS A C 13
ATOM 17301 O O . HIS A 1 73 ? 1.031 -3.233 -4.250 1.00 0.00 73 HIS A O 13
ATOM 17316 N N . PHE A 1 74 ? -0.775 -1.896 -4.364 1.00 0.00 74 PHE A N 13
ATOM 17317 C CA . PHE A 1 74 ? -1.390 -2.440 -3.158 1.00 0.00 74 PHE A CA 13
ATOM 17318 C C . PHE A 1 74 ? -2.910 -2.474 -3.289 1.00 0.00 74 PHE A C 13
ATOM 17319 O O . PHE A 1 74 ? -3.482 -1.830 -4.168 1.00 0.00 74 PHE A O 13
ATOM 17336 N N . MET A 1 75 ? -3.557 -3.230 -2.410 1.00 0.00 75 MET A N 13
ATOM 17337 C CA . MET A 1 75 ? -5.011 -3.347 -2.426 1.00 0.00 75 MET A CA 13
ATOM 17338 C C . MET A 1 75 ? -5.586 -3.190 -1.022 1.00 0.00 75 MET A C 13
ATOM 17339 O O . MET A 1 75 ? -5.207 -3.915 -0.101 1.00 0.00 75 MET A O 13
ATOM 17353 N N . ILE A 1 76 ? -6.501 -2.239 -0.865 1.00 0.00 76 ILE A N 13
ATOM 17354 C CA . ILE A 1 76 ? -7.127 -1.988 0.426 1.00 0.00 76 ILE A CA 13
ATOM 17355 C C . ILE A 1 76 ? -8.511 -2.623 0.499 1.00 0.00 76 ILE A C 13
ATOM 17356 O O . ILE A 1 76 ? -9.371 -2.361 -0.342 1.00 0.00 76 ILE A O 13
ATOM 17372 N N . LEU A 1 77 ? -8.720 -3.458 1.511 1.00 0.00 77 LEU A N 13
ATOM 17373 C CA . LEU A 1 77 ? -10.002 -4.130 1.696 1.00 0.00 77 LEU A CA 13
ATOM 17374 C C . LEU A 1 77 ? -10.672 -3.679 2.990 1.00 0.00 77 LEU A C 13
ATOM 17375 O O . LEU A 1 77 ? -10.014 -3.516 4.017 1.00 0.00 77 LEU A O 13
ATOM 17391 N N . GLU A 1 78 ? -11.985 -3.479 2.932 1.00 0.00 78 GLU A N 13
ATOM 17392 C CA . GLU A 1 78 ? -12.744 -3.048 4.100 1.00 0.00 78 GLU A CA 13
ATOM 17393 C C . GLU A 1 78 ? -13.256 -4.250 4.890 1.00 0.00 78 GLU A C 13
ATOM 17394 O O . GLU A 1 78 ? -13.098 -5.396 4.471 1.00 0.00 78 GLU A O 13
ATOM 17406 N N . LYS A 1 79 ? -13.869 -3.978 6.037 1.00 0.00 79 LYS A N 13
ATOM 17407 C CA . LYS A 1 79 ? -14.406 -5.034 6.888 1.00 0.00 79 LYS A CA 13
ATOM 17408 C C . LYS A 1 79 ? -15.493 -5.819 6.159 1.00 0.00 79 LYS A C 13
ATOM 17409 O O . LYS A 1 79 ? -16.678 -5.511 6.275 1.00 0.00 79 LYS A O 13
ATOM 17428 N N . GLY A 1 80 ? -15.081 -6.837 5.411 1.00 0.00 80 GLY A N 13
ATOM 17429 C CA . GLY A 1 80 ? -16.031 -7.652 4.677 1.00 0.00 80 GLY A CA 13
ATOM 17430 C C . GLY A 1 80 ? -15.712 -7.725 3.197 1.00 0.00 80 GLY A C 13
ATOM 17431 O O . GLY A 1 80 ? -16.614 -7.736 2.360 1.00 0.00 80 GLY A O 13
ATOM 17435 N N . GLN A 1 81 ? -14.423 -7.776 2.874 1.00 0.00 81 GLN A N 13
ATOM 17436 C CA . GLN A 1 81 ? -13.987 -7.846 1.484 1.00 0.00 81 GLN A CA 13
ATOM 17437 C C . GLN A 1 81 ? -12.701 -8.656 1.357 1.00 0.00 81 GLN A C 13
ATOM 17438 O O . GLN A 1 81 ? -11.916 -8.746 2.302 1.00 0.00 81 GLN A O 13
ATOM 17452 N N . LYS A 1 82 ? -12.491 -9.244 0.185 1.00 0.00 82 LYS A N 13
ATOM 17453 C CA . LYS A 1 82 ? -11.299 -10.046 -0.067 1.00 0.00 82 LYS A CA 13
ATOM 17454 C C . LYS A 1 82 ? -10.554 -9.543 -1.297 1.00 0.00 82 LYS A C 13
ATOM 17455 O O . LYS A 1 82 ? -11.079 -8.736 -2.065 1.00 0.00 82 LYS A O 13
ATOM 17474 N N . TRP A 1 83 ? -9.330 -10.024 -1.480 1.00 0.00 83 TRP A N 13
ATOM 17475 C CA . TRP A 1 83 ? -8.513 -9.623 -2.621 1.00 0.00 83 TRP A CA 13
ATOM 17476 C C . TRP A 1 83 ? -8.874 -10.433 -3.861 1.00 0.00 83 TRP A C 13
ATOM 17477 O O . TRP A 1 83 ? -9.287 -11.588 -3.760 1.00 0.00 83 TRP A O 13
ATOM 17498 N N . MET A 1 84 ? -8.716 -9.820 -5.030 1.00 0.00 84 MET A N 13
ATOM 17499 C CA . MET A 1 84 ? -9.024 -10.487 -6.289 1.00 0.00 84 MET A CA 13
ATOM 17500 C C . MET A 1 84 ? -7.949 -10.200 -7.333 1.00 0.00 84 MET A C 13
ATOM 17501 O O . MET A 1 84 ? -7.389 -9.105 -7.398 1.00 0.00 84 MET A O 13
ATOM 17515 N N . PRO A 1 85 ? -7.653 -11.205 -8.171 1.00 0.00 85 PRO A N 13
ATOM 17516 C CA . PRO A 1 85 ? -6.644 -11.084 -9.227 1.00 0.00 85 PRO A CA 13
ATOM 17517 C C . PRO A 1 85 ? -7.087 -10.150 -10.348 1.00 0.00 85 PRO A C 13
ATOM 17518 O O . PRO A 1 85 ? -8.118 -9.486 -10.244 1.00 0.00 85 PRO A O 13
ATOM 17529 N N . SER A 1 86 ? -6.303 -10.105 -11.420 1.00 0.00 86 SER A N 13
ATOM 17530 C CA . SER A 1 86 ? -6.613 -9.250 -12.559 1.00 0.00 86 SER A CA 13
ATOM 17531 C C . SER A 1 86 ? -7.763 -9.830 -13.376 1.00 0.00 86 SER A C 13
ATOM 17532 O O . SER A 1 86 ? -7.590 -10.801 -14.112 1.00 0.00 86 SER A O 13
ATOM 17540 N N . GLY A 1 87 ? -8.941 -9.226 -13.242 1.00 0.00 87 GLY A N 13
ATOM 17541 C CA . GLY A 1 87 ? -10.103 -9.695 -13.973 1.00 0.00 87 GLY A CA 13
ATOM 17542 C C . GLY A 1 87 ? -10.897 -8.560 -14.589 1.00 0.00 87 GLY A C 13
ATOM 17543 O O . GLY A 1 87 ? -10.753 -7.397 -14.212 1.00 0.00 87 GLY A O 13
ATOM 17547 N N . PRO A 1 88 ? -11.756 -8.895 -15.563 1.00 0.00 88 PRO A N 13
ATOM 17548 C CA . PRO A 1 88 ? -12.592 -7.909 -16.256 1.00 0.00 88 PRO A CA 13
ATOM 17549 C C . PRO A 1 88 ? -13.682 -7.339 -15.354 1.00 0.00 88 PRO A C 13
ATOM 17550 O O . PRO A 1 88 ? -14.388 -8.082 -14.672 1.00 0.00 88 PRO A O 13
ATOM 17561 N N . SER A 1 89 ? -13.815 -6.017 -15.358 1.00 0.00 89 SER A N 13
ATOM 17562 C CA . SER A 1 89 ? -14.818 -5.347 -14.538 1.00 0.00 89 SER A CA 13
ATOM 17563 C C . SER A 1 89 ? -16.226 -5.747 -14.967 1.00 0.00 89 SER A C 13
ATOM 17564 O O . SER A 1 89 ? -16.686 -5.377 -16.047 1.00 0.00 89 SER A O 13
ATOM 17572 N N . SER A 1 90 ? -16.905 -6.507 -14.113 1.00 0.00 90 SER A N 13
ATOM 17573 C CA . SER A 1 90 ? -18.260 -6.961 -14.405 1.00 0.00 90 SER A CA 13
ATOM 17574 C C . SER A 1 90 ? -19.292 -6.030 -13.779 1.00 0.00 90 SER A C 13
ATOM 17575 O O . SER A 1 90 ? -19.018 -5.358 -12.785 1.00 0.00 90 SER A O 13
ATOM 17583 N N . GLY A 1 91 ? -20.483 -5.994 -14.370 1.00 0.00 91 GLY A N 13
ATOM 17584 C CA . GLY A 1 91 ? -21.540 -5.141 -13.857 1.00 0.00 91 GLY A CA 13
ATOM 17585 C C . GLY A 1 91 ? -22.341 -5.808 -12.757 1.00 0.00 91 GLY A C 13
ATOM 17586 O O . GLY A 1 91 ? -23.189 -5.176 -12.127 1.00 0.00 91 GLY A O 13
ATOM 17590 N N . GLY A 1 1 ? 4.193 2.060 15.109 1.00 0.00 1 GLY A N 14
ATOM 17591 C CA . GLY A 1 1 ? 5.517 1.492 15.282 1.00 0.00 1 GLY A CA 14
ATOM 17592 C C . GLY A 1 1 ? 6.617 2.463 14.900 1.00 0.00 1 GLY A C 14
ATOM 17593 O O . GLY A 1 1 ? 7.561 2.098 14.200 1.00 0.00 1 GLY A O 14
ATOM 17597 N N . SER A 1 2 ? 6.495 3.704 15.360 1.00 0.00 2 SER A N 14
ATOM 17598 C CA . SER A 1 2 ? 7.486 4.732 15.057 1.00 0.00 2 SER A CA 14
ATOM 17599 C C . SER A 1 2 ? 8.343 5.037 16.281 1.00 0.00 2 SER A C 14
ATOM 17600 O O . SER A 1 2 ? 7.931 5.780 17.172 1.00 0.00 2 SER A O 14
ATOM 17608 N N . SER A 1 3 ? 9.539 4.458 16.317 1.00 0.00 3 SER A N 14
ATOM 17609 C CA . SER A 1 3 ? 10.455 4.665 17.434 1.00 0.00 3 SER A CA 14
ATOM 17610 C C . SER A 1 3 ? 11.816 5.145 16.938 1.00 0.00 3 SER A C 14
ATOM 17611 O O . SER A 1 3 ? 12.709 4.344 16.669 1.00 0.00 3 SER A O 14
ATOM 17619 N N . GLY A 1 4 ? 11.965 6.461 16.820 1.00 0.00 4 GLY A N 14
ATOM 17620 C CA . GLY A 1 4 ? 13.219 7.028 16.357 1.00 0.00 4 GLY A CA 14
ATOM 17621 C C . GLY A 1 4 ? 13.018 8.082 15.287 1.00 0.00 4 GLY A C 14
ATOM 17622 O O . GLY A 1 4 ? 12.097 8.894 15.372 1.00 0.00 4 GLY A O 14
ATOM 17626 N N . SER A 1 5 ? 13.884 8.072 14.279 1.00 0.00 5 SER A N 14
ATOM 17627 C CA . SER A 1 5 ? 13.802 9.040 13.191 1.00 0.00 5 SER A CA 14
ATOM 17628 C C . SER A 1 5 ? 13.275 8.383 11.919 1.00 0.00 5 SER A C 14
ATOM 17629 O O . SER A 1 5 ? 13.186 7.157 11.831 1.00 0.00 5 SER A O 14
ATOM 17637 N N . SER A 1 6 ? 12.926 9.206 10.936 1.00 0.00 6 SER A N 14
ATOM 17638 C CA . SER A 1 6 ? 12.405 8.706 9.668 1.00 0.00 6 SER A CA 14
ATOM 17639 C C . SER A 1 6 ? 13.371 9.005 8.527 1.00 0.00 6 SER A C 14
ATOM 17640 O O . SER A 1 6 ? 14.302 9.796 8.678 1.00 0.00 6 SER A O 14
ATOM 17648 N N . GLY A 1 7 ? 13.144 8.366 7.384 1.00 0.00 7 GLY A N 14
ATOM 17649 C CA . GLY A 1 7 ? 14.002 8.576 6.233 1.00 0.00 7 GLY A CA 14
ATOM 17650 C C . GLY A 1 7 ? 13.233 9.041 5.013 1.00 0.00 7 GLY A C 14
ATOM 17651 O O . GLY A 1 7 ? 12.132 9.584 5.116 1.00 0.00 7 GLY A O 14
ATOM 17655 N N . PRO A 1 8 ? 13.816 8.829 3.824 1.00 0.00 8 PRO A N 14
ATOM 17656 C CA . PRO A 1 8 ? 13.196 9.226 2.556 1.00 0.00 8 PRO A CA 14
ATOM 17657 C C . PRO A 1 8 ? 11.975 8.376 2.217 1.00 0.00 8 PRO A C 14
ATOM 17658 O O . PRO A 1 8 ? 12.046 7.148 2.209 1.00 0.00 8 PRO A O 14
ATOM 17669 N N . ALA A 1 9 ? 10.858 9.038 1.939 1.00 0.00 9 ALA A N 14
ATOM 17670 C CA . ALA A 1 9 ? 9.622 8.344 1.597 1.00 0.00 9 ALA A CA 14
ATOM 17671 C C . ALA A 1 9 ? 9.673 7.802 0.174 1.00 0.00 9 ALA A C 14
ATOM 17672 O O . ALA A 1 9 ? 10.258 8.420 -0.716 1.00 0.00 9 ALA A O 14
ATOM 17679 N N . ARG A 1 10 ? 9.057 6.642 -0.037 1.00 0.00 10 ARG A N 14
ATOM 17680 C CA . ARG A 1 10 ? 9.034 6.017 -1.353 1.00 0.00 10 ARG A CA 14
ATOM 17681 C C . ARG A 1 10 ? 7.620 6.006 -1.926 1.00 0.00 10 ARG A C 14
ATOM 17682 O O . ARG A 1 10 ? 6.634 5.844 -1.206 1.00 0.00 10 ARG A O 14
ATOM 17703 N N . PRO A 1 11 ? 7.517 6.184 -3.251 1.00 0.00 11 PRO A N 14
ATOM 17704 C CA . PRO A 1 11 ? 6.228 6.198 -3.949 1.00 0.00 11 PRO A CA 14
ATOM 17705 C C . PRO A 1 11 ? 5.571 4.823 -3.984 1.00 0.00 11 PRO A C 14
ATOM 17706 O O . PRO A 1 11 ? 6.248 3.805 -4.132 1.00 0.00 11 PRO A O 14
ATOM 17717 N N . PHE A 1 12 ? 4.250 4.800 -3.846 1.00 0.00 12 PHE A N 14
ATOM 17718 C CA . PHE A 1 12 ? 3.501 3.548 -3.860 1.00 0.00 12 PHE A CA 14
ATOM 17719 C C . PHE A 1 12 ? 2.142 3.736 -4.528 1.00 0.00 12 PHE A C 14
ATOM 17720 O O . PHE A 1 12 ? 1.478 4.754 -4.334 1.00 0.00 12 PHE A O 14
ATOM 17737 N N . ARG A 1 13 ? 1.735 2.745 -5.315 1.00 0.00 13 ARG A N 14
ATOM 17738 C CA . ARG A 1 13 ? 0.456 2.800 -6.013 1.00 0.00 13 ARG A CA 14
ATOM 17739 C C . ARG A 1 13 ? -0.611 2.013 -5.257 1.00 0.00 13 ARG A C 14
ATOM 17740 O O . ARG A 1 13 ? -0.392 0.865 -4.872 1.00 0.00 13 ARG A O 14
ATOM 17761 N N . VAL A 1 14 ? -1.765 2.639 -5.049 1.00 0.00 14 VAL A N 14
ATOM 17762 C CA . VAL A 1 14 ? -2.865 1.997 -4.340 1.00 0.00 14 VAL A CA 14
ATOM 17763 C C . VAL A 1 14 ? -4.087 1.850 -5.239 1.00 0.00 14 VAL A C 14
ATOM 17764 O O . VAL A 1 14 ? -4.306 2.657 -6.143 1.00 0.00 14 VAL A O 14
ATOM 17777 N N . SER A 1 15 ? -4.882 0.816 -4.985 1.00 0.00 15 SER A N 14
ATOM 17778 C CA . SER A 1 15 ? -6.081 0.561 -5.774 1.00 0.00 15 SER A CA 14
ATOM 17779 C C . SER A 1 15 ? -7.216 0.056 -4.889 1.00 0.00 15 SER A C 14
ATOM 17780 O O . SER A 1 15 ? -6.999 -0.739 -3.974 1.00 0.00 15 SER A O 14
ATOM 17788 N N . ASN A 1 16 ? -8.429 0.523 -5.168 1.00 0.00 16 ASN A N 14
ATOM 17789 C CA . ASN A 1 16 ? -9.599 0.119 -4.399 1.00 0.00 16 ASN A CA 14
ATOM 17790 C C . ASN A 1 16 ? -9.897 -1.364 -4.597 1.00 0.00 16 ASN A C 14
ATOM 17791 O O . ASN A 1 16 ? -9.224 -2.045 -5.372 1.00 0.00 16 ASN A O 14
ATOM 17802 N N . HIS A 1 17 ? -10.909 -1.858 -3.892 1.00 0.00 17 HIS A N 14
ATOM 17803 C CA . HIS A 1 17 ? -11.298 -3.261 -3.991 1.00 0.00 17 HIS A CA 14
ATOM 17804 C C . HIS A 1 17 ? -11.600 -3.640 -5.438 1.00 0.00 17 HIS A C 14
ATOM 17805 O O . HIS A 1 17 ? -11.212 -4.712 -5.903 1.00 0.00 17 HIS A O 14
ATOM 17820 N N . ASP A 1 18 ? -12.295 -2.754 -6.143 1.00 0.00 18 ASP A N 14
ATOM 17821 C CA . ASP A 1 18 ? -12.649 -2.995 -7.537 1.00 0.00 18 ASP A CA 14
ATOM 17822 C C . ASP A 1 18 ? -11.471 -2.689 -8.458 1.00 0.00 18 ASP A C 14
ATOM 17823 O O . ASP A 1 18 ? -11.631 -2.599 -9.676 1.00 0.00 18 ASP A O 14
ATOM 17832 N N . ARG A 1 19 ? -10.292 -2.530 -7.868 1.00 0.00 19 ARG A N 14
ATOM 17833 C CA . ARG A 1 19 ? -9.088 -2.231 -8.636 1.00 0.00 19 ARG A CA 14
ATOM 17834 C C . ARG A 1 19 ? -9.404 -1.302 -9.804 1.00 0.00 19 ARG A C 14
ATOM 17835 O O . ARG A 1 19 ? -9.012 -1.562 -10.941 1.00 0.00 19 ARG A O 14
ATOM 17856 N N . SER A 1 20 ? -10.117 -0.218 -9.514 1.00 0.00 20 SER A N 14
ATOM 17857 C CA . SER A 1 20 ? -10.491 0.748 -10.541 1.00 0.00 20 SER A CA 14
ATOM 17858 C C . SER A 1 20 ? -9.813 2.093 -10.293 1.00 0.00 20 SER A C 14
ATOM 17859 O O . SER A 1 20 ? -9.439 2.794 -11.233 1.00 0.00 20 SER A O 14
ATOM 17867 N N . SER A 1 21 ? -9.661 2.446 -9.022 1.00 0.00 21 SER A N 14
ATOM 17868 C CA . SER A 1 21 ? -9.032 3.708 -8.648 1.00 0.00 21 SER A CA 14
ATOM 17869 C C . SER A 1 21 ? -7.525 3.537 -8.482 1.00 0.00 21 SER A C 14
ATOM 17870 O O . SER A 1 21 ? -7.051 2.474 -8.080 1.00 0.00 21 SER A O 14
ATOM 17878 N N . ARG A 1 22 ? -6.779 4.591 -8.795 1.00 0.00 22 ARG A N 14
ATOM 17879 C CA . ARG A 1 22 ? -5.325 4.558 -8.681 1.00 0.00 22 ARG A CA 14
ATOM 17880 C C . ARG A 1 22 ? -4.804 5.819 -8.000 1.00 0.00 22 ARG A C 14
ATOM 17881 O O . ARG A 1 22 ? -4.909 6.919 -8.544 1.00 0.00 22 ARG A O 14
ATOM 17902 N N . ARG A 1 23 ? -4.242 5.653 -6.807 1.00 0.00 23 ARG A N 14
ATOM 17903 C CA . ARG A 1 23 ? -3.707 6.778 -6.051 1.00 0.00 23 ARG A CA 14
ATOM 17904 C C . ARG A 1 23 ? -2.275 6.500 -5.603 1.00 0.00 23 ARG A C 14
ATOM 17905 O O . ARG A 1 23 ? -1.961 5.408 -5.134 1.00 0.00 23 ARG A O 14
ATOM 17926 N N . GLY A 1 24 ? -1.408 7.499 -5.753 1.00 0.00 24 GLY A N 14
ATOM 17927 C CA . GLY A 1 24 ? -0.021 7.341 -5.361 1.00 0.00 24 GLY A CA 14
ATOM 17928 C C . GLY A 1 24 ? 0.300 8.056 -4.063 1.00 0.00 24 GLY A C 14
ATOM 17929 O O . GLY A 1 24 ? 0.245 9.284 -3.992 1.00 0.00 24 GLY A O 14
ATOM 17933 N N . VAL A 1 25 ? 0.633 7.286 -3.032 1.00 0.00 25 VAL A N 14
ATOM 17934 C CA . VAL A 1 25 ? 0.963 7.853 -1.730 1.00 0.00 25 VAL A CA 14
ATOM 17935 C C . VAL A 1 25 ? 2.442 7.673 -1.410 1.00 0.00 25 VAL A C 14
ATOM 17936 O O . VAL A 1 25 ? 3.073 6.717 -1.861 1.00 0.00 25 VAL A O 14
ATOM 17949 N N . MET A 1 26 ? 2.991 8.599 -0.631 1.00 0.00 26 MET A N 14
ATOM 17950 C CA . MET A 1 26 ? 4.397 8.542 -0.250 1.00 0.00 26 MET A CA 14
ATOM 17951 C C . MET A 1 26 ? 4.545 8.294 1.248 1.00 0.00 26 MET A C 14
ATOM 17952 O O . MET A 1 26 ? 3.973 9.014 2.065 1.00 0.00 26 MET A O 14
ATOM 17966 N N . ALA A 1 27 ? 5.316 7.270 1.599 1.00 0.00 27 ALA A N 14
ATOM 17967 C CA . ALA A 1 27 ? 5.540 6.928 2.998 1.00 0.00 27 ALA A CA 14
ATOM 17968 C C . ALA A 1 27 ? 6.895 6.256 3.188 1.00 0.00 27 ALA A C 14
ATOM 17969 O O . ALA A 1 27 ? 7.321 5.449 2.362 1.00 0.00 27 ALA A O 14
ATOM 17976 N N . SER A 1 28 ? 7.569 6.593 4.283 1.00 0.00 28 SER A N 14
ATOM 17977 C CA . SER A 1 28 ? 8.879 6.025 4.580 1.00 0.00 28 SER A CA 14
ATOM 17978 C C . SER A 1 28 ? 8.756 4.560 4.986 1.00 0.00 28 SER A C 14
ATOM 17979 O O . SER A 1 28 ? 9.584 3.729 4.610 1.00 0.00 28 SER A O 14
ATOM 17987 N N . SER A 1 29 ? 7.719 4.250 5.756 1.00 0.00 29 SER A N 14
ATOM 17988 C CA . SER A 1 29 ? 7.489 2.887 6.218 1.00 0.00 29 SER A CA 14
ATOM 17989 C C . SER A 1 29 ? 6.090 2.413 5.835 1.00 0.00 29 SER A C 14
ATOM 17990 O O . SER A 1 29 ? 5.352 3.113 5.141 1.00 0.00 29 SER A O 14
ATOM 17998 N N . LEU A 1 30 ? 5.732 1.218 6.292 1.00 0.00 30 LEU A N 14
ATOM 17999 C CA . LEU A 1 30 ? 4.421 0.648 6.000 1.00 0.00 30 LEU A CA 14
ATOM 18000 C C . LEU A 1 30 ? 3.335 1.323 6.831 1.00 0.00 30 LEU A C 14
ATOM 18001 O O . LEU A 1 30 ? 2.382 1.881 6.288 1.00 0.00 30 LEU A O 14
ATOM 18017 N N . GLN A 1 31 ? 3.488 1.270 8.151 1.00 0.00 31 GLN A N 14
ATOM 18018 C CA . GLN A 1 31 ? 2.521 1.878 9.056 1.00 0.00 31 GLN A CA 14
ATOM 18019 C C . GLN A 1 31 ? 2.116 3.265 8.569 1.00 0.00 31 GLN A C 14
ATOM 18020 O O . GLN A 1 31 ? 0.933 3.603 8.543 1.00 0.00 31 GLN A O 14
ATOM 18034 N N . GLU A 1 32 ? 3.106 4.064 8.185 1.00 0.00 32 GLU A N 14
ATOM 18035 C CA . GLU A 1 32 ? 2.852 5.416 7.700 1.00 0.00 32 GLU A CA 14
ATOM 18036 C C . GLU A 1 32 ? 1.958 5.391 6.463 1.00 0.00 32 GLU A C 14
ATOM 18037 O O . GLU A 1 32 ? 1.051 6.213 6.323 1.00 0.00 32 GLU A O 14
ATOM 18049 N N . LEU A 1 33 ? 2.219 4.444 5.570 1.00 0.00 33 LEU A N 14
ATOM 18050 C CA . LEU A 1 33 ? 1.440 4.311 4.345 1.00 0.00 33 LEU A CA 14
ATOM 18051 C C . LEU A 1 33 ? -0.019 3.999 4.659 1.00 0.00 33 LEU A C 14
ATOM 18052 O O . LEU A 1 33 ? -0.906 4.817 4.416 1.00 0.00 33 LEU A O 14
ATOM 18068 N N . ILE A 1 34 ? -0.261 2.810 5.204 1.00 0.00 34 ILE A N 14
ATOM 18069 C CA . ILE A 1 34 ? -1.612 2.392 5.554 1.00 0.00 34 ILE A CA 14
ATOM 18070 C C . ILE A 1 34 ? -2.422 3.557 6.111 1.00 0.00 34 ILE A C 14
ATOM 18071 O O . ILE A 1 34 ? -3.530 3.833 5.651 1.00 0.00 34 ILE A O 14
ATOM 18087 N N . SER A 1 35 ? -1.860 4.240 7.103 1.00 0.00 35 SER A N 14
ATOM 18088 C CA . SER A 1 35 ? -2.530 5.377 7.725 1.00 0.00 35 SER A CA 14
ATOM 18089 C C . SER A 1 35 ? -2.830 6.461 6.694 1.00 0.00 35 SER A C 14
ATOM 18090 O O . SER A 1 35 ? -3.858 7.135 6.765 1.00 0.00 35 SER A O 14
ATOM 18098 N N . LYS A 1 36 ? -1.924 6.624 5.735 1.00 0.00 36 LYS A N 14
ATOM 18099 C CA . LYS A 1 36 ? -2.090 7.623 4.688 1.00 0.00 36 LYS A CA 14
ATOM 18100 C C . LYS A 1 36 ? -3.205 7.226 3.726 1.00 0.00 36 LYS A C 14
ATOM 18101 O O . LYS A 1 36 ? -4.174 7.963 3.543 1.00 0.00 36 LYS A O 14
ATOM 18120 N N . THR A 1 37 ? -3.063 6.054 3.115 1.00 0.00 37 THR A N 14
ATOM 18121 C CA . THR A 1 37 ? -4.058 5.558 2.172 1.00 0.00 37 THR A CA 14
ATOM 18122 C C . THR A 1 37 ? -5.471 5.877 2.647 1.00 0.00 37 THR A C 14
ATOM 18123 O O . THR A 1 37 ? -6.305 6.351 1.872 1.00 0.00 37 THR A O 14
ATOM 18134 N N . LEU A 1 38 ? -5.735 5.617 3.922 1.00 0.00 38 LEU A N 14
ATOM 18135 C CA . LEU A 1 38 ? -7.049 5.878 4.500 1.00 0.00 38 LEU A CA 14
ATOM 18136 C C . LEU A 1 38 ? -7.452 7.336 4.301 1.00 0.00 38 LEU A C 14
ATOM 18137 O O . LEU A 1 38 ? -8.581 7.630 3.911 1.00 0.00 38 LEU A O 14
ATOM 18153 N N . ASP A 1 39 ? -6.520 8.243 4.572 1.00 0.00 39 ASP A N 14
ATOM 18154 C CA . ASP A 1 39 ? -6.776 9.670 4.420 1.00 0.00 39 ASP A CA 14
ATOM 18155 C C . ASP A 1 39 ? -6.880 10.050 2.946 1.00 0.00 39 ASP A C 14
ATOM 18156 O O . ASP A 1 39 ? -7.801 10.760 2.542 1.00 0.00 39 ASP A O 14
ATOM 18165 N N . ALA A 1 40 ? -5.929 9.575 2.149 1.00 0.00 40 ALA A N 14
ATOM 18166 C CA . ALA A 1 40 ? -5.914 9.864 0.720 1.00 0.00 40 ALA A CA 14
ATOM 18167 C C . ALA A 1 40 ? -7.199 9.388 0.051 1.00 0.00 40 ALA A C 14
ATOM 18168 O O . ALA A 1 40 ? -7.961 10.188 -0.494 1.00 0.00 40 ALA A O 14
ATOM 18175 N N . LEU A 1 41 ? -7.435 8.081 0.094 1.00 0.00 41 LEU A N 14
ATOM 18176 C CA . LEU A 1 41 ? -8.628 7.498 -0.509 1.00 0.00 41 LEU A CA 14
ATOM 18177 C C . LEU A 1 41 ? -9.890 7.996 0.190 1.00 0.00 41 LEU A C 14
ATOM 18178 O O . LEU A 1 41 ? -10.984 7.948 -0.373 1.00 0.00 41 LEU A O 14
ATOM 18194 N N . VAL A 1 42 ? -9.730 8.476 1.419 1.00 0.00 42 VAL A N 14
ATOM 18195 C CA . VAL A 1 42 ? -10.855 8.986 2.193 1.00 0.00 42 VAL A CA 14
ATOM 18196 C C . VAL A 1 42 ? -11.890 7.894 2.443 1.00 0.00 42 VAL A C 14
ATOM 18197 O O . VAL A 1 42 ? -13.087 8.105 2.253 1.00 0.00 42 VAL A O 14
ATOM 18210 N N . ILE A 1 43 ? -11.419 6.727 2.872 1.00 0.00 43 ILE A N 14
ATOM 18211 C CA . ILE A 1 43 ? -12.304 5.603 3.151 1.00 0.00 43 ILE A CA 14
ATOM 18212 C C . ILE A 1 43 ? -13.296 5.946 4.256 1.00 0.00 43 ILE A C 14
ATOM 18213 O O . ILE A 1 43 ? -12.992 6.726 5.158 1.00 0.00 43 ILE A O 14
ATOM 18229 N N . ALA A 1 44 ? -14.485 5.355 4.180 1.00 0.00 44 ALA A N 14
ATOM 18230 C CA . ALA A 1 44 ? -15.522 5.594 5.177 1.00 0.00 44 ALA A CA 14
ATOM 18231 C C . ALA A 1 44 ? -15.070 5.135 6.560 1.00 0.00 44 ALA A C 14
ATOM 18232 O O . ALA A 1 44 ? -14.947 5.940 7.483 1.00 0.00 44 ALA A O 14
ATOM 18239 N N . THR A 1 45 ? -14.825 3.835 6.696 1.00 0.00 45 THR A N 14
ATOM 18240 C CA . THR A 1 45 ? -14.389 3.269 7.966 1.00 0.00 45 THR A CA 14
ATOM 18241 C C . THR A 1 45 ? -12.880 3.052 7.982 1.00 0.00 45 THR A C 14
ATOM 18242 O O . THR A 1 45 ? -12.224 3.108 6.943 1.00 0.00 45 THR A O 14
ATOM 18253 N N . GLY A 1 46 ? -12.335 2.802 9.169 1.00 0.00 46 GLY A N 14
ATOM 18254 C CA . GLY A 1 46 ? -10.907 2.579 9.298 1.00 0.00 46 GLY A CA 14
ATOM 18255 C C . GLY A 1 46 ? -10.534 1.117 9.163 1.00 0.00 46 GLY A C 14
ATOM 18256 O O . GLY A 1 46 ? -9.552 0.778 8.500 1.00 0.00 46 GLY A O 14
ATOM 18260 N N . LEU A 1 47 ? -11.317 0.247 9.792 1.00 0.00 47 LEU A N 14
ATOM 18261 C CA . LEU A 1 47 ? -11.062 -1.189 9.741 1.00 0.00 47 LEU A CA 14
ATOM 18262 C C . LEU A 1 47 ? -10.808 -1.645 8.307 1.00 0.00 47 LEU A C 14
ATOM 18263 O O . LEU A 1 47 ? -11.745 -1.876 7.543 1.00 0.00 47 LEU A O 14
ATOM 18279 N N . VAL A 1 48 ? -9.534 -1.774 7.950 1.00 0.00 48 VAL A N 14
ATOM 18280 C CA . VAL A 1 48 ? -9.156 -2.207 6.610 1.00 0.00 48 VAL A CA 14
ATOM 18281 C C . VAL A 1 48 ? -7.909 -3.083 6.647 1.00 0.00 48 VAL A C 14
ATOM 18282 O O . VAL A 1 48 ? -7.218 -3.156 7.663 1.00 0.00 48 VAL A O 14
ATOM 18295 N N . THR A 1 49 ? -7.626 -3.747 5.530 1.00 0.00 49 THR A N 14
ATOM 18296 C CA . THR A 1 49 ? -6.462 -4.619 5.434 1.00 0.00 49 THR A CA 14
ATOM 18297 C C . THR A 1 49 ? -5.677 -4.349 4.155 1.00 0.00 49 THR A C 14
ATOM 18298 O O . THR A 1 49 ? -6.233 -4.368 3.056 1.00 0.00 49 THR A O 14
ATOM 18309 N N . LEU A 1 50 ? -4.381 -4.097 4.305 1.00 0.00 50 LEU A N 14
ATOM 18310 C CA . LEU A 1 50 ? -3.518 -3.823 3.162 1.00 0.00 50 LEU A CA 14
ATOM 18311 C C . LEU A 1 50 ? -2.901 -5.111 2.624 1.00 0.00 50 LEU A C 14
ATOM 18312 O O . LEU A 1 50 ? -2.341 -5.906 3.379 1.00 0.00 50 LEU A O 14
ATOM 18328 N N . VAL A 1 51 ? -3.006 -5.309 1.314 1.00 0.00 51 VAL A N 14
ATOM 18329 C CA . VAL A 1 51 ? -2.456 -6.498 0.674 1.00 0.00 51 VAL A CA 14
ATOM 18330 C C . VAL A 1 51 ? -1.904 -6.172 -0.709 1.00 0.00 51 VAL A C 14
ATOM 18331 O O . VAL A 1 51 ? -2.269 -5.163 -1.313 1.00 0.00 51 VAL A O 14
ATOM 18344 N N . LEU A 1 52 ? -1.022 -7.033 -1.205 1.00 0.00 52 LEU A N 14
ATOM 18345 C CA . LEU A 1 52 ? -0.418 -6.837 -2.519 1.00 0.00 52 LEU A CA 14
ATOM 18346 C C . LEU A 1 52 ? -1.463 -6.969 -3.623 1.00 0.00 52 LEU A C 14
ATOM 18347 O O . LEU A 1 52 ? -2.210 -7.945 -3.670 1.00 0.00 52 LEU A O 14
ATOM 18363 N N . GLU A 1 53 ? -1.505 -5.980 -4.510 1.00 0.00 53 GLU A N 14
ATOM 18364 C CA . GLU A 1 53 ? -2.457 -5.986 -5.614 1.00 0.00 53 GLU A CA 14
ATOM 18365 C C . GLU A 1 53 ? -2.003 -6.935 -6.719 1.00 0.00 53 GLU A C 14
ATOM 18366 O O . GLU A 1 53 ? -2.564 -6.944 -7.814 1.00 0.00 53 GLU A O 14
ATOM 18378 N N . GLU A 1 54 ? -0.981 -7.733 -6.423 1.00 0.00 54 GLU A N 14
ATOM 18379 C CA . GLU A 1 54 ? -0.450 -8.685 -7.391 1.00 0.00 54 GLU A CA 14
ATOM 18380 C C . GLU A 1 54 ? -0.781 -10.118 -6.983 1.00 0.00 54 GLU A C 14
ATOM 18381 O O . GLU A 1 54 ? -1.162 -10.939 -7.817 1.00 0.00 54 GLU A O 14
ATOM 18393 N N . ASP A 1 55 ? -0.634 -10.409 -5.696 1.00 0.00 55 ASP A N 14
ATOM 18394 C CA . ASP A 1 55 ? -0.917 -11.742 -5.176 1.00 0.00 55 ASP A CA 14
ATOM 18395 C C . ASP A 1 55 ? -1.915 -11.674 -4.024 1.00 0.00 55 ASP A C 14
ATOM 18396 O O . ASP A 1 55 ? -2.389 -12.701 -3.539 1.00 0.00 55 ASP A O 14
ATOM 18405 N N . GLY A 1 56 ? -2.229 -10.458 -3.589 1.00 0.00 56 GLY A N 14
ATOM 18406 C CA . GLY A 1 56 ? -3.168 -10.279 -2.498 1.00 0.00 56 GLY A CA 14
ATOM 18407 C C . GLY A 1 56 ? -2.567 -10.637 -1.153 1.00 0.00 56 GLY A C 14
ATOM 18408 O O . GLY A 1 56 ? -3.286 -10.991 -0.217 1.00 0.00 56 GLY A O 14
ATOM 18412 N N . THR A 1 57 ? -1.245 -10.547 -1.054 1.00 0.00 57 THR A N 14
ATOM 18413 C CA . THR A 1 57 ? -0.547 -10.865 0.185 1.00 0.00 57 THR A CA 14
ATOM 18414 C C . THR A 1 57 ? -0.617 -9.705 1.170 1.00 0.00 57 THR A C 14
ATOM 18415 O O . THR A 1 57 ? -0.183 -8.593 0.869 1.00 0.00 57 THR A O 14
ATOM 18426 N N . VAL A 1 58 ? -1.166 -9.970 2.352 1.00 0.00 58 VAL A N 14
ATOM 18427 C CA . VAL A 1 58 ? -1.292 -8.946 3.383 1.00 0.00 58 VAL A CA 14
ATOM 18428 C C . VAL A 1 58 ? 0.068 -8.601 3.982 1.00 0.00 58 VAL A C 14
ATOM 18429 O O . VAL A 1 58 ? 0.799 -9.480 4.439 1.00 0.00 58 VAL A O 14
ATOM 18442 N N . VAL A 1 59 ? 0.399 -7.314 3.978 1.00 0.00 59 VAL A N 14
ATOM 18443 C CA . VAL A 1 59 ? 1.670 -6.851 4.523 1.00 0.00 59 VAL A CA 14
ATOM 18444 C C . VAL A 1 59 ? 1.488 -6.262 5.917 1.00 0.00 59 VAL A C 14
ATOM 18445 O O . VAL A 1 59 ? 0.982 -5.151 6.072 1.00 0.00 59 VAL A O 14
ATOM 18458 N N . ASP A 1 60 ? 1.906 -7.014 6.929 1.00 0.00 60 ASP A N 14
ATOM 18459 C CA . ASP A 1 60 ? 1.792 -6.566 8.313 1.00 0.00 60 ASP A CA 14
ATOM 18460 C C . ASP A 1 60 ? 3.168 -6.438 8.958 1.00 0.00 60 ASP A C 14
ATOM 18461 O O . ASP A 1 60 ? 3.300 -6.489 10.181 1.00 0.00 60 ASP A O 14
ATOM 18470 N N . THR A 1 61 ? 4.193 -6.272 8.127 1.00 0.00 61 THR A N 14
ATOM 18471 C CA . THR A 1 61 ? 5.560 -6.139 8.616 1.00 0.00 61 THR A CA 14
ATOM 18472 C C . THR A 1 61 ? 6.287 -5.001 7.910 1.00 0.00 61 THR A C 14
ATOM 18473 O O . THR A 1 61 ? 5.942 -4.634 6.787 1.00 0.00 61 THR A O 14
ATOM 18484 N N . GLU A 1 62 ? 7.295 -4.446 8.575 1.00 0.00 62 GLU A N 14
ATOM 18485 C CA . GLU A 1 62 ? 8.072 -3.349 8.010 1.00 0.00 62 GLU A CA 14
ATOM 18486 C C . GLU A 1 62 ? 9.196 -3.879 7.124 1.00 0.00 62 GLU A C 14
ATOM 18487 O O . GLU A 1 62 ? 9.515 -3.290 6.092 1.00 0.00 62 GLU A O 14
ATOM 18499 N N . GLU A 1 63 ? 9.793 -4.992 7.538 1.00 0.00 63 GLU A N 14
ATOM 18500 C CA . GLU A 1 63 ? 10.883 -5.599 6.783 1.00 0.00 63 GLU A CA 14
ATOM 18501 C C . GLU A 1 63 ? 10.422 -5.994 5.384 1.00 0.00 63 GLU A C 14
ATOM 18502 O O . GLU A 1 63 ? 11.178 -5.893 4.417 1.00 0.00 63 GLU A O 14
ATOM 18514 N N . PHE A 1 64 ? 9.176 -6.446 5.284 1.00 0.00 64 PHE A N 14
ATOM 18515 C CA . PHE A 1 64 ? 8.613 -6.859 4.004 1.00 0.00 64 PHE A CA 14
ATOM 18516 C C . PHE A 1 64 ? 8.223 -5.646 3.164 1.00 0.00 64 PHE A C 14
ATOM 18517 O O . PHE A 1 64 ? 8.268 -5.686 1.935 1.00 0.00 64 PHE A O 14
ATOM 18534 N N . PHE A 1 65 ? 7.838 -4.567 3.838 1.00 0.00 65 PHE A N 14
ATOM 18535 C CA . PHE A 1 65 ? 7.438 -3.341 3.156 1.00 0.00 65 PHE A CA 14
ATOM 18536 C C . PHE A 1 65 ? 8.660 -2.550 2.700 1.00 0.00 65 PHE A C 14
ATOM 18537 O O . PHE A 1 65 ? 8.609 -1.831 1.702 1.00 0.00 65 PHE A O 14
ATOM 18554 N N . GLN A 1 66 ? 9.756 -2.686 3.439 1.00 0.00 66 GLN A N 14
ATOM 18555 C CA . GLN A 1 66 ? 10.990 -1.982 3.111 1.00 0.00 66 GLN A CA 14
ATOM 18556 C C . GLN A 1 66 ? 11.724 -2.672 1.965 1.00 0.00 66 GLN A C 14
ATOM 18557 O O . GLN A 1 66 ? 12.687 -2.136 1.417 1.00 0.00 66 GLN A O 14
ATOM 18571 N N . THR A 1 67 ? 11.260 -3.866 1.608 1.00 0.00 67 THR A N 14
ATOM 18572 C CA . THR A 1 67 ? 11.872 -4.631 0.528 1.00 0.00 67 THR A CA 14
ATOM 18573 C C . THR A 1 67 ? 11.211 -4.319 -0.810 1.00 0.00 67 THR A C 14
ATOM 18574 O O . THR A 1 67 ? 11.871 -4.295 -1.850 1.00 0.00 67 THR A O 14
ATOM 18585 N N . LEU A 1 68 ? 9.905 -4.081 -0.778 1.00 0.00 68 LEU A N 14
ATOM 18586 C CA . LEU A 1 68 ? 9.153 -3.770 -1.988 1.00 0.00 68 LEU A CA 14
ATOM 18587 C C . LEU A 1 68 ? 9.808 -2.625 -2.756 1.00 0.00 68 LEU A C 14
ATOM 18588 O O . LEU A 1 68 ? 10.219 -1.626 -2.169 1.00 0.00 68 LEU A O 14
ATOM 18604 N N . GLY A 1 69 ? 9.898 -2.779 -4.074 1.00 0.00 69 GLY A N 14
ATOM 18605 C CA . GLY A 1 69 ? 10.502 -1.750 -4.901 1.00 0.00 69 GLY A CA 14
ATOM 18606 C C . GLY A 1 69 ? 9.566 -0.584 -5.149 1.00 0.00 69 GLY A C 14
ATOM 18607 O O . GLY A 1 69 ? 8.346 -0.752 -5.175 1.00 0.00 69 GLY A O 14
ATOM 18611 N N . ASP A 1 70 ? 10.136 0.602 -5.331 1.00 0.00 70 ASP A N 14
ATOM 18612 C CA . ASP A 1 70 ? 9.345 1.801 -5.578 1.00 0.00 70 ASP A CA 14
ATOM 18613 C C . ASP A 1 70 ? 8.167 1.496 -6.498 1.00 0.00 70 ASP A C 14
ATOM 18614 O O . ASP A 1 70 ? 8.215 0.558 -7.293 1.00 0.00 70 ASP A O 14
ATOM 18623 N N . ASN A 1 71 ? 7.109 2.292 -6.381 1.00 0.00 71 ASN A N 14
ATOM 18624 C CA . ASN A 1 71 ? 5.917 2.105 -7.202 1.00 0.00 71 ASN A CA 14
ATOM 18625 C C . ASN A 1 71 ? 5.266 0.755 -6.914 1.00 0.00 71 ASN A C 14
ATOM 18626 O O . ASN A 1 71 ? 4.924 0.009 -7.833 1.00 0.00 71 ASN A O 14
ATOM 18637 N N . THR A 1 72 ? 5.097 0.446 -5.631 1.00 0.00 72 THR A N 14
ATOM 18638 C CA . THR A 1 72 ? 4.487 -0.812 -5.223 1.00 0.00 72 THR A CA 14
ATOM 18639 C C . THR A 1 72 ? 2.966 -0.732 -5.281 1.00 0.00 72 THR A C 14
ATOM 18640 O O . THR A 1 72 ? 2.367 0.234 -4.807 1.00 0.00 72 THR A O 14
ATOM 18651 N N . HIS A 1 73 ? 2.346 -1.752 -5.865 1.00 0.00 73 HIS A N 14
ATOM 18652 C CA . HIS A 1 73 ? 0.893 -1.798 -5.984 1.00 0.00 73 HIS A CA 14
ATOM 18653 C C . HIS A 1 73 ? 0.268 -2.465 -4.763 1.00 0.00 73 HIS A C 14
ATOM 18654 O O . HIS A 1 73 ? 0.560 -3.622 -4.458 1.00 0.00 73 HIS A O 14
ATOM 18669 N N . PHE A 1 74 ? -0.592 -1.729 -4.068 1.00 0.00 74 PHE A N 14
ATOM 18670 C CA . PHE A 1 74 ? -1.257 -2.250 -2.878 1.00 0.00 74 PHE A CA 14
ATOM 18671 C C . PHE A 1 74 ? -2.766 -2.326 -3.088 1.00 0.00 74 PHE A C 14
ATOM 18672 O O . PHE A 1 74 ? -3.304 -1.731 -4.021 1.00 0.00 74 PHE A O 14
ATOM 18689 N N . MET A 1 75 ? -3.442 -3.064 -2.214 1.00 0.00 75 MET A N 14
ATOM 18690 C CA . MET A 1 75 ? -4.890 -3.218 -2.303 1.00 0.00 75 MET A CA 14
ATOM 18691 C C . MET A 1 75 ? -5.539 -3.064 -0.931 1.00 0.00 75 MET A C 14
ATOM 18692 O O . MET A 1 75 ? -5.160 -3.742 0.024 1.00 0.00 75 MET A O 14
ATOM 18706 N N . ILE A 1 76 ? -6.516 -2.169 -0.840 1.00 0.00 76 ILE A N 14
ATOM 18707 C CA . ILE A 1 76 ? -7.217 -1.927 0.415 1.00 0.00 76 ILE A CA 14
ATOM 18708 C C . ILE A 1 76 ? -8.545 -2.675 0.455 1.00 0.00 76 ILE A C 14
ATOM 18709 O O . ILE A 1 76 ? -9.403 -2.486 -0.409 1.00 0.00 76 ILE A O 14
ATOM 18725 N N . LEU A 1 77 ? -8.710 -3.522 1.465 1.00 0.00 77 LEU A N 14
ATOM 18726 C CA . LEU A 1 77 ? -9.935 -4.298 1.621 1.00 0.00 77 LEU A CA 14
ATOM 18727 C C . LEU A 1 77 ? -10.594 -4.012 2.966 1.00 0.00 77 LEU A C 14
ATOM 18728 O O . LEU A 1 77 ? -9.923 -3.961 3.996 1.00 0.00 77 LEU A O 14
ATOM 18744 N N . GLU A 1 78 ? -11.910 -3.830 2.949 1.00 0.00 78 GLU A N 14
ATOM 18745 C CA . GLU A 1 78 ? -12.658 -3.552 4.169 1.00 0.00 78 GLU A CA 14
ATOM 18746 C C . GLU A 1 78 ? -12.909 -4.833 4.959 1.00 0.00 78 GLU A C 14
ATOM 18747 O O . GLU A 1 78 ? -12.701 -5.937 4.454 1.00 0.00 78 GLU A O 14
ATOM 18759 N N . LYS A 1 79 ? -13.359 -4.679 6.199 1.00 0.00 79 LYS A N 14
ATOM 18760 C CA . LYS A 1 79 ? -13.640 -5.822 7.059 1.00 0.00 79 LYS A CA 14
ATOM 18761 C C . LYS A 1 79 ? -14.475 -6.864 6.323 1.00 0.00 79 LYS A C 14
ATOM 18762 O O . LYS A 1 79 ? -14.460 -8.044 6.671 1.00 0.00 79 LYS A O 14
ATOM 18781 N N . GLY A 1 80 ? -15.202 -6.421 5.302 1.00 0.00 80 GLY A N 14
ATOM 18782 C CA . GLY A 1 80 ? -16.032 -7.329 4.532 1.00 0.00 80 GLY A CA 14
ATOM 18783 C C . GLY A 1 80 ? -15.675 -7.333 3.059 1.00 0.00 80 GLY A C 14
ATOM 18784 O O . GLY A 1 80 ? -16.543 -7.164 2.203 1.00 0.00 80 GLY A O 14
ATOM 18788 N N . GLN A 1 81 ? -14.393 -7.523 2.762 1.00 0.00 81 GLN A N 14
ATOM 18789 C CA . GLN A 1 81 ? -13.924 -7.546 1.382 1.00 0.00 81 GLN A CA 14
ATOM 18790 C C . GLN A 1 81 ? -12.621 -8.330 1.264 1.00 0.00 81 GLN A C 14
ATOM 18791 O O . GLN A 1 81 ? -11.802 -8.337 2.183 1.00 0.00 81 GLN A O 14
ATOM 18805 N N . LYS A 1 82 ? -12.434 -8.989 0.126 1.00 0.00 82 LYS A N 14
ATOM 18806 C CA . LYS A 1 82 ? -11.231 -9.776 -0.116 1.00 0.00 82 LYS A CA 14
ATOM 18807 C C . LYS A 1 82 ? -10.512 -9.300 -1.374 1.00 0.00 82 LYS A C 14
ATOM 18808 O O . LYS A 1 82 ? -11.045 -8.492 -2.135 1.00 0.00 82 LYS A O 14
ATOM 18827 N N . TRP A 1 83 ? -9.303 -9.806 -1.587 1.00 0.00 83 TRP A N 14
ATOM 18828 C CA . TRP A 1 83 ? -8.513 -9.432 -2.755 1.00 0.00 83 TRP A CA 14
ATOM 18829 C C . TRP A 1 83 ? -8.867 -10.305 -3.953 1.00 0.00 83 TRP A C 14
ATOM 18830 O O . TRP A 1 83 ? -9.325 -11.436 -3.795 1.00 0.00 83 TRP A O 14
ATOM 18851 N N . MET A 1 84 ? -8.652 -9.773 -5.152 1.00 0.00 84 MET A N 14
ATOM 18852 C CA . MET A 1 84 ? -8.948 -10.506 -6.377 1.00 0.00 84 MET A CA 14
ATOM 18853 C C . MET A 1 84 ? -7.934 -10.174 -7.467 1.00 0.00 84 MET A C 14
ATOM 18854 O O . MET A 1 84 ? -7.466 -9.041 -7.590 1.00 0.00 84 MET A O 14
ATOM 18868 N N . PRO A 1 85 ? -7.584 -11.183 -8.279 1.00 0.00 85 PRO A N 14
ATOM 18869 C CA . PRO A 1 85 ? -6.621 -11.022 -9.373 1.00 0.00 85 PRO A CA 14
ATOM 18870 C C . PRO A 1 85 ? -7.174 -10.170 -10.510 1.00 0.00 85 PRO A C 14
ATOM 18871 O O . PRO A 1 85 ? -8.290 -9.655 -10.428 1.00 0.00 85 PRO A O 14
ATOM 18882 N N . SER A 1 86 ? -6.387 -10.023 -11.571 1.00 0.00 86 SER A N 14
ATOM 18883 C CA . SER A 1 86 ? -6.796 -9.229 -12.723 1.00 0.00 86 SER A CA 14
ATOM 18884 C C . SER A 1 86 ? -7.397 -10.118 -13.809 1.00 0.00 86 SER A C 14
ATOM 18885 O O . SER A 1 86 ? -8.436 -9.798 -14.384 1.00 0.00 86 SER A O 14
ATOM 18893 N N . GLY A 1 87 ? -6.733 -11.237 -14.084 1.00 0.00 87 GLY A N 14
ATOM 18894 C CA . GLY A 1 87 ? -7.215 -12.155 -15.099 1.00 0.00 87 GLY A CA 14
ATOM 18895 C C . GLY A 1 87 ? -7.509 -13.534 -14.541 1.00 0.00 87 GLY A C 14
ATOM 18896 O O . GLY A 1 87 ? -7.456 -13.761 -13.333 1.00 0.00 87 GLY A O 14
ATOM 18900 N N . PRO A 1 88 ? -7.830 -14.481 -15.435 1.00 0.00 88 PRO A N 14
ATOM 18901 C CA . PRO A 1 88 ? -8.141 -15.861 -15.049 1.00 0.00 88 PRO A CA 14
ATOM 18902 C C . PRO A 1 88 ? -6.914 -16.613 -14.544 1.00 0.00 88 PRO A C 14
ATOM 18903 O O . PRO A 1 88 ? -5.931 -16.772 -15.267 1.00 0.00 88 PRO A O 14
ATOM 18914 N N . SER A 1 89 ? -6.978 -17.073 -13.299 1.00 0.00 89 SER A N 14
ATOM 18915 C CA . SER A 1 89 ? -5.871 -17.805 -12.696 1.00 0.00 89 SER A CA 14
ATOM 18916 C C . SER A 1 89 ? -6.383 -18.847 -11.706 1.00 0.00 89 SER A C 14
ATOM 18917 O O . SER A 1 89 ? -7.538 -18.803 -11.284 1.00 0.00 89 SER A O 14
ATOM 18925 N N . SER A 1 90 ? -5.514 -19.783 -11.339 1.00 0.00 90 SER A N 14
ATOM 18926 C CA . SER A 1 90 ? -5.878 -20.840 -10.402 1.00 0.00 90 SER A CA 14
ATOM 18927 C C . SER A 1 90 ? -4.905 -20.882 -9.227 1.00 0.00 90 SER A C 14
ATOM 18928 O O . SER A 1 90 ? -3.690 -20.922 -9.414 1.00 0.00 90 SER A O 14
ATOM 18936 N N . GLY A 1 91 ? -5.450 -20.873 -8.015 1.00 0.00 91 GLY A N 14
ATOM 18937 C CA . GLY A 1 91 ? -4.617 -20.912 -6.827 1.00 0.00 91 GLY A CA 14
ATOM 18938 C C . GLY A 1 91 ? -5.308 -21.581 -5.655 1.00 0.00 91 GLY A C 14
ATOM 18939 O O . GLY A 1 91 ? -5.223 -21.106 -4.522 1.00 0.00 91 GLY A O 14
ATOM 18943 N N . GLY A 1 1 ? 7.977 24.076 12.728 1.00 0.00 1 GLY A N 15
ATOM 18944 C CA . GLY A 1 1 ? 7.022 23.271 13.467 1.00 0.00 1 GLY A CA 15
ATOM 18945 C C . GLY A 1 1 ? 6.635 22.006 12.729 1.00 0.00 1 GLY A C 15
ATOM 18946 O O . GLY A 1 1 ? 5.730 22.017 11.895 1.00 0.00 1 GLY A O 15
ATOM 18950 N N . SER A 1 2 ? 7.323 20.910 13.034 1.00 0.00 2 SER A N 15
ATOM 18951 C CA . SER A 1 2 ? 7.050 19.631 12.389 1.00 0.00 2 SER A CA 15
ATOM 18952 C C . SER A 1 2 ? 6.600 18.593 13.412 1.00 0.00 2 SER A C 15
ATOM 18953 O O . SER A 1 2 ? 6.845 18.736 14.609 1.00 0.00 2 SER A O 15
ATOM 18961 N N . SER A 1 3 ? 5.938 17.545 12.929 1.00 0.00 3 SER A N 15
ATOM 18962 C CA . SER A 1 3 ? 5.450 16.482 13.800 1.00 0.00 3 SER A CA 15
ATOM 18963 C C . SER A 1 3 ? 5.351 15.161 13.043 1.00 0.00 3 SER A C 15
ATOM 18964 O O . SER A 1 3 ? 4.787 15.098 11.953 1.00 0.00 3 SER A O 15
ATOM 18972 N N . GLY A 1 4 ? 5.905 14.106 13.633 1.00 0.00 4 GLY A N 15
ATOM 18973 C CA . GLY A 1 4 ? 5.870 12.800 13.001 1.00 0.00 4 GLY A CA 15
ATOM 18974 C C . GLY A 1 4 ? 7.255 12.241 12.747 1.00 0.00 4 GLY A C 15
ATOM 18975 O O . GLY A 1 4 ? 7.963 11.867 13.683 1.00 0.00 4 GLY A O 15
ATOM 18979 N N . SER A 1 5 ? 7.645 12.181 11.478 1.00 0.00 5 SER A N 15
ATOM 18980 C CA . SER A 1 5 ? 8.953 11.658 11.104 1.00 0.00 5 SER A CA 15
ATOM 18981 C C . SER A 1 5 ? 9.510 12.402 9.893 1.00 0.00 5 SER A C 15
ATOM 18982 O O . SER A 1 5 ? 8.774 12.741 8.967 1.00 0.00 5 SER A O 15
ATOM 18990 N N . SER A 1 6 ? 10.816 12.652 9.910 1.00 0.00 6 SER A N 15
ATOM 18991 C CA . SER A 1 6 ? 11.472 13.360 8.815 1.00 0.00 6 SER A CA 15
ATOM 18992 C C . SER A 1 6 ? 12.510 12.469 8.139 1.00 0.00 6 SER A C 15
ATOM 18993 O O . SER A 1 6 ? 13.658 12.394 8.574 1.00 0.00 6 SER A O 15
ATOM 19001 N N . GLY A 1 7 ? 12.096 11.796 7.069 1.00 0.00 7 GLY A N 15
ATOM 19002 C CA . GLY A 1 7 ? 13.001 10.920 6.349 1.00 0.00 7 GLY A CA 15
ATOM 19003 C C . GLY A 1 7 ? 12.573 10.700 4.911 1.00 0.00 7 GLY A C 15
ATOM 19004 O O . GLY A 1 7 ? 11.508 11.145 4.483 1.00 0.00 7 GLY A O 15
ATOM 19008 N N . PRO A 1 8 ? 13.417 10.001 4.139 1.00 0.00 8 PRO A N 15
ATOM 19009 C CA . PRO A 1 8 ? 13.143 9.708 2.728 1.00 0.00 8 PRO A CA 15
ATOM 19010 C C . PRO A 1 8 ? 12.002 8.712 2.555 1.00 0.00 8 PRO A C 15
ATOM 19011 O O . PRO A 1 8 ? 11.987 7.655 3.185 1.00 0.00 8 PRO A O 15
ATOM 19022 N N . ALA A 1 9 ? 11.049 9.055 1.695 1.00 0.00 9 ALA A N 15
ATOM 19023 C CA . ALA A 1 9 ? 9.905 8.189 1.436 1.00 0.00 9 ALA A CA 15
ATOM 19024 C C . ALA A 1 9 ? 9.914 7.683 -0.002 1.00 0.00 9 ALA A C 15
ATOM 19025 O O . ALA A 1 9 ? 10.456 8.333 -0.896 1.00 0.00 9 ALA A O 15
ATOM 19032 N N . ARG A 1 10 ? 9.310 6.519 -0.219 1.00 0.00 10 ARG A N 15
ATOM 19033 C CA . ARG A 1 10 ? 9.251 5.926 -1.549 1.00 0.00 10 ARG A CA 15
ATOM 19034 C C . ARG A 1 10 ? 7.824 5.944 -2.090 1.00 0.00 10 ARG A C 15
ATOM 19035 O O . ARG A 1 10 ? 6.852 5.773 -1.352 1.00 0.00 10 ARG A O 15
ATOM 19056 N N . PRO A 1 11 ? 7.692 6.157 -3.407 1.00 0.00 11 PRO A N 15
ATOM 19057 C CA . PRO A 1 11 ? 6.389 6.203 -4.076 1.00 0.00 11 PRO A CA 15
ATOM 19058 C C . PRO A 1 11 ? 5.716 4.836 -4.131 1.00 0.00 11 PRO A C 15
ATOM 19059 O O . PRO A 1 11 ? 6.361 3.827 -4.415 1.00 0.00 11 PRO A O 15
ATOM 19070 N N . PHE A 1 12 ? 4.416 4.809 -3.856 1.00 0.00 12 PHE A N 15
ATOM 19071 C CA . PHE A 1 12 ? 3.657 3.564 -3.873 1.00 0.00 12 PHE A CA 15
ATOM 19072 C C . PHE A 1 12 ? 2.322 3.751 -4.590 1.00 0.00 12 PHE A C 15
ATOM 19073 O O . PHE A 1 12 ? 1.861 4.877 -4.781 1.00 0.00 12 PHE A O 15
ATOM 19090 N N . ARG A 1 13 ? 1.706 2.641 -4.982 1.00 0.00 13 ARG A N 15
ATOM 19091 C CA . ARG A 1 13 ? 0.427 2.682 -5.677 1.00 0.00 13 ARG A CA 15
ATOM 19092 C C . ARG A 1 13 ? -0.660 1.991 -4.858 1.00 0.00 13 ARG A C 15
ATOM 19093 O O . ARG A 1 13 ? -0.384 1.063 -4.099 1.00 0.00 13 ARG A O 15
ATOM 19114 N N . VAL A 1 14 ? -1.897 2.450 -5.019 1.00 0.00 14 VAL A N 15
ATOM 19115 C CA . VAL A 1 14 ? -3.026 1.877 -4.295 1.00 0.00 14 VAL A CA 15
ATOM 19116 C C . VAL A 1 14 ? -4.263 1.793 -5.183 1.00 0.00 14 VAL A C 15
ATOM 19117 O O . VAL A 1 14 ? -4.495 2.660 -6.025 1.00 0.00 14 VAL A O 15
ATOM 19130 N N . SER A 1 15 ? -5.053 0.743 -4.989 1.00 0.00 15 SER A N 15
ATOM 19131 C CA . SER A 1 15 ? -6.266 0.544 -5.774 1.00 0.00 15 SER A CA 15
ATOM 19132 C C . SER A 1 15 ? -7.386 -0.028 -4.909 1.00 0.00 15 SER A C 15
ATOM 19133 O O . SER A 1 15 ? -7.145 -0.847 -4.024 1.00 0.00 15 SER A O 15
ATOM 19141 N N . ASN A 1 16 ? -8.612 0.413 -5.173 1.00 0.00 16 ASN A N 15
ATOM 19142 C CA . ASN A 1 16 ? -9.770 -0.053 -4.419 1.00 0.00 16 ASN A CA 15
ATOM 19143 C C . ASN A 1 16 ? -10.010 -1.541 -4.655 1.00 0.00 16 ASN A C 15
ATOM 19144 O O . ASN A 1 16 ? -9.296 -2.181 -5.428 1.00 0.00 16 ASN A O 15
ATOM 19155 N N . HIS A 1 17 ? -11.020 -2.085 -3.983 1.00 0.00 17 HIS A N 15
ATOM 19156 C CA . HIS A 1 17 ? -11.355 -3.499 -4.121 1.00 0.00 17 HIS A CA 15
ATOM 19157 C C . HIS A 1 17 ? -11.839 -3.807 -5.534 1.00 0.00 17 HIS A C 15
ATOM 19158 O O . HIS A 1 17 ? -11.758 -4.947 -5.993 1.00 0.00 17 HIS A O 15
ATOM 19173 N N . ASP A 1 18 ? -12.343 -2.787 -6.218 1.00 0.00 18 ASP A N 15
ATOM 19174 C CA . ASP A 1 18 ? -12.840 -2.948 -7.579 1.00 0.00 18 ASP A CA 15
ATOM 19175 C C . ASP A 1 18 ? -11.724 -2.726 -8.595 1.00 0.00 18 ASP A C 15
ATOM 19176 O O . ASP A 1 18 ? -11.973 -2.656 -9.799 1.00 0.00 18 ASP A O 15
ATOM 19185 N N . ARG A 1 19 ? -10.495 -2.614 -8.102 1.00 0.00 19 ARG A N 15
ATOM 19186 C CA . ARG A 1 19 ? -9.342 -2.397 -8.966 1.00 0.00 19 ARG A CA 15
ATOM 19187 C C . ARG A 1 19 ? -9.671 -1.397 -10.071 1.00 0.00 19 ARG A C 15
ATOM 19188 O O . ARG A 1 19 ? -9.205 -1.532 -11.202 1.00 0.00 19 ARG A O 15
ATOM 19209 N N . SER A 1 20 ? -10.478 -0.396 -9.735 1.00 0.00 20 SER A N 15
ATOM 19210 C CA . SER A 1 20 ? -10.873 0.624 -10.700 1.00 0.00 20 SER A CA 15
ATOM 19211 C C . SER A 1 20 ? -10.296 1.984 -10.319 1.00 0.00 20 SER A C 15
ATOM 19212 O O . SER A 1 20 ? -10.166 2.873 -11.161 1.00 0.00 20 SER A O 15
ATOM 19220 N N . SER A 1 21 ? -9.950 2.138 -9.045 1.00 0.00 21 SER A N 15
ATOM 19221 C CA . SER A 1 21 ? -9.389 3.390 -8.551 1.00 0.00 21 SER A CA 15
ATOM 19222 C C . SER A 1 21 ? -7.867 3.312 -8.478 1.00 0.00 21 SER A C 15
ATOM 19223 O O . SER A 1 21 ? -7.299 2.243 -8.256 1.00 0.00 21 SER A O 15
ATOM 19231 N N . ARG A 1 22 ? -7.213 4.455 -8.664 1.00 0.00 22 ARG A N 15
ATOM 19232 C CA . ARG A 1 22 ? -5.757 4.517 -8.620 1.00 0.00 22 ARG A CA 15
ATOM 19233 C C . ARG A 1 22 ? -5.289 5.717 -7.802 1.00 0.00 22 ARG A C 15
ATOM 19234 O O . ARG A 1 22 ? -5.504 6.865 -8.188 1.00 0.00 22 ARG A O 15
ATOM 19255 N N . ARG A 1 23 ? -4.648 5.441 -6.672 1.00 0.00 23 ARG A N 15
ATOM 19256 C CA . ARG A 1 23 ? -4.150 6.497 -5.798 1.00 0.00 23 ARG A CA 15
ATOM 19257 C C . ARG A 1 23 ? -2.683 6.267 -5.446 1.00 0.00 23 ARG A C 15
ATOM 19258 O O . ARG A 1 23 ? -2.326 5.234 -4.882 1.00 0.00 23 ARG A O 15
ATOM 19279 N N . GLY A 1 24 ? -1.839 7.236 -5.785 1.00 0.00 24 GLY A N 15
ATOM 19280 C CA . GLY A 1 24 ? -0.421 7.118 -5.497 1.00 0.00 24 GLY A CA 15
ATOM 19281 C C . GLY A 1 24 ? -0.047 7.731 -4.161 1.00 0.00 24 GLY A C 15
ATOM 19282 O O . GLY A 1 24 ? -0.361 8.891 -3.892 1.00 0.00 24 GLY A O 15
ATOM 19286 N N . VAL A 1 25 ? 0.623 6.950 -3.321 1.00 0.00 25 VAL A N 15
ATOM 19287 C CA . VAL A 1 25 ? 1.038 7.421 -2.005 1.00 0.00 25 VAL A CA 15
ATOM 19288 C C . VAL A 1 25 ? 2.483 7.031 -1.713 1.00 0.00 25 VAL A C 15
ATOM 19289 O O . VAL A 1 25 ? 2.963 5.997 -2.177 1.00 0.00 25 VAL A O 15
ATOM 19302 N N . MET A 1 26 ? 3.170 7.864 -0.939 1.00 0.00 26 MET A N 15
ATOM 19303 C CA . MET A 1 26 ? 4.561 7.604 -0.582 1.00 0.00 26 MET A CA 15
ATOM 19304 C C . MET A 1 26 ? 4.749 7.632 0.931 1.00 0.00 26 MET A C 15
ATOM 19305 O O . MET A 1 26 ? 4.094 8.403 1.632 1.00 0.00 26 MET A O 15
ATOM 19319 N N . ALA A 1 27 ? 5.646 6.787 1.428 1.00 0.00 27 ALA A N 15
ATOM 19320 C CA . ALA A 1 27 ? 5.920 6.718 2.858 1.00 0.00 27 ALA A CA 15
ATOM 19321 C C . ALA A 1 27 ? 7.243 6.011 3.129 1.00 0.00 27 ALA A C 15
ATOM 19322 O O . ALA A 1 27 ? 7.564 5.008 2.492 1.00 0.00 27 ALA A O 15
ATOM 19329 N N . SER A 1 28 ? 8.008 6.541 4.078 1.00 0.00 28 SER A N 15
ATOM 19330 C CA . SER A 1 28 ? 9.300 5.964 4.431 1.00 0.00 28 SER A CA 15
ATOM 19331 C C . SER A 1 28 ? 9.124 4.597 5.084 1.00 0.00 28 SER A C 15
ATOM 19332 O O . SER A 1 28 ? 10.059 3.799 5.142 1.00 0.00 28 SER A O 15
ATOM 19340 N N . SER A 1 29 ? 7.917 4.334 5.575 1.00 0.00 29 SER A N 15
ATOM 19341 C CA . SER A 1 29 ? 7.617 3.065 6.228 1.00 0.00 29 SER A CA 15
ATOM 19342 C C . SER A 1 29 ? 6.203 2.602 5.892 1.00 0.00 29 SER A C 15
ATOM 19343 O O . SER A 1 29 ? 5.473 3.274 5.163 1.00 0.00 29 SER A O 15
ATOM 19351 N N . LEU A 1 30 ? 5.822 1.449 6.430 1.00 0.00 30 LEU A N 15
ATOM 19352 C CA . LEU A 1 30 ? 4.494 0.893 6.188 1.00 0.00 30 LEU A CA 15
ATOM 19353 C C . LEU A 1 30 ? 3.441 1.619 7.019 1.00 0.00 30 LEU A C 15
ATOM 19354 O O . LEU A 1 30 ? 2.502 2.201 6.475 1.00 0.00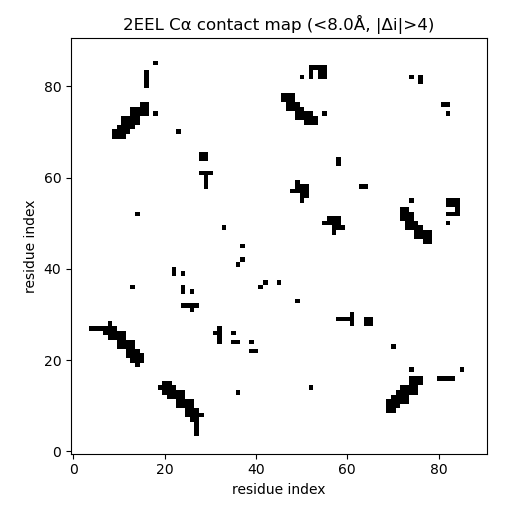 30 LEU A O 15
ATOM 19370 N N . GLN A 1 31 ? 3.606 1.584 8.337 1.00 0.00 31 GLN A N 15
ATOM 19371 C CA . GLN A 1 31 ? 2.668 2.240 9.242 1.00 0.00 31 GLN A CA 15
ATOM 19372 C C . GLN A 1 31 ? 2.261 3.608 8.704 1.00 0.00 31 GLN A C 15
ATOM 19373 O O . GLN A 1 31 ? 1.093 3.988 8.772 1.00 0.00 31 GLN A O 15
ATOM 19387 N N . GLU A 1 32 ? 3.232 4.342 8.172 1.00 0.00 32 GLU A N 15
ATOM 19388 C CA . GLU A 1 32 ? 2.974 5.669 7.624 1.00 0.00 32 GLU A CA 15
ATOM 19389 C C . GLU A 1 32 ? 2.053 5.587 6.411 1.00 0.00 32 GLU A C 15
ATOM 19390 O O . GLU A 1 32 ? 1.134 6.393 6.258 1.00 0.00 32 GLU A O 15
ATOM 19402 N N . LEU A 1 33 ? 2.306 4.607 5.550 1.00 0.00 33 LEU A N 15
ATOM 19403 C CA . LEU A 1 33 ? 1.500 4.418 4.348 1.00 0.00 33 LEU A CA 15
ATOM 19404 C C . LEU A 1 33 ? 0.054 4.090 4.708 1.00 0.00 33 LEU A C 15
ATOM 19405 O O . LEU A 1 33 ? -0.855 4.878 4.445 1.00 0.00 33 LEU A O 15
ATOM 19421 N N . ILE A 1 34 ? -0.150 2.925 5.312 1.00 0.00 34 ILE A N 15
ATOM 19422 C CA . ILE A 1 34 ? -1.484 2.495 5.710 1.00 0.00 34 ILE A CA 15
ATOM 19423 C C . ILE A 1 34 ? -2.327 3.677 6.177 1.00 0.00 34 ILE A C 15
ATOM 19424 O O . ILE A 1 34 ? -3.430 3.901 5.679 1.00 0.00 34 ILE A O 15
ATOM 19440 N N . SER A 1 35 ? -1.798 4.430 7.136 1.00 0.00 35 SER A N 15
ATOM 19441 C CA . SER A 1 35 ? -2.502 5.590 7.672 1.00 0.00 35 SER A CA 15
ATOM 19442 C C . SER A 1 35 ? -2.815 6.594 6.568 1.00 0.00 35 SER A C 15
ATOM 19443 O O . SER A 1 35 ? -3.884 7.205 6.553 1.00 0.00 35 SER A O 15
ATOM 19451 N N . LYS A 1 36 ? -1.876 6.759 5.643 1.00 0.00 36 LYS A N 15
ATOM 19452 C CA . LYS A 1 36 ? -2.049 7.688 4.532 1.00 0.00 36 LYS A CA 15
ATOM 19453 C C . LYS A 1 36 ? -3.169 7.223 3.605 1.00 0.00 36 LYS A C 15
ATOM 19454 O O . LYS A 1 36 ? -4.124 7.958 3.351 1.00 0.00 36 LYS A O 15
ATOM 19473 N N . THR A 1 37 ? -3.045 5.998 3.102 1.00 0.00 37 THR A N 15
ATOM 19474 C CA . THR A 1 37 ? -4.046 5.436 2.204 1.00 0.00 37 THR A CA 15
ATOM 19475 C C . THR A 1 37 ? -5.457 5.753 2.686 1.00 0.00 37 THR A C 15
ATOM 19476 O O . THR A 1 37 ? -6.284 6.260 1.928 1.00 0.00 37 THR A O 15
ATOM 19487 N N . LEU A 1 38 ? -5.726 5.452 3.952 1.00 0.00 38 LEU A N 15
ATOM 19488 C CA . LEU A 1 38 ? -7.039 5.706 4.536 1.00 0.00 38 LEU A CA 15
ATOM 19489 C C . LEU A 1 38 ? -7.490 7.138 4.262 1.00 0.00 38 LEU A C 15
ATOM 19490 O O . LEU A 1 38 ? -8.661 7.386 3.976 1.00 0.00 38 LEU A O 15
ATOM 19506 N N . ASP A 1 39 ? -6.552 8.074 4.349 1.00 0.00 39 ASP A N 15
ATOM 19507 C CA . ASP A 1 39 ? -6.851 9.481 4.108 1.00 0.00 39 ASP A CA 15
ATOM 19508 C C . ASP A 1 39 ? -6.994 9.757 2.614 1.00 0.00 39 ASP A C 15
ATOM 19509 O O . ASP A 1 39 ? -7.862 10.521 2.194 1.00 0.00 39 ASP A O 15
ATOM 19518 N N . ALA A 1 40 ? -6.134 9.131 1.816 1.00 0.00 40 ALA A N 15
ATOM 19519 C CA . ALA A 1 40 ? -6.165 9.308 0.370 1.00 0.00 40 ALA A CA 15
ATOM 19520 C C . ALA A 1 40 ? -7.499 8.854 -0.210 1.00 0.00 40 ALA A C 15
ATOM 19521 O O . ALA A 1 40 ? -8.106 9.555 -1.021 1.00 0.00 40 ALA A O 15
ATOM 19528 N N . LEU A 1 41 ? -7.951 7.677 0.209 1.00 0.00 41 LEU A N 15
ATOM 19529 C CA . LEU A 1 41 ? -9.216 7.129 -0.271 1.00 0.00 41 LEU A CA 15
ATOM 19530 C C . LEU A 1 41 ? -10.371 7.562 0.624 1.00 0.00 41 LEU A C 15
ATOM 19531 O O . LEU A 1 41 ? -11.518 7.165 0.412 1.00 0.00 41 LEU A O 15
ATOM 19547 N N . VAL A 1 42 ? -10.064 8.381 1.625 1.00 0.00 42 VAL A N 15
ATOM 19548 C CA . VAL A 1 42 ? -11.078 8.872 2.551 1.00 0.00 42 VAL A CA 15
ATOM 19549 C C . VAL A 1 42 ? -12.056 7.765 2.932 1.00 0.00 42 VAL A C 15
ATOM 19550 O O . VAL A 1 42 ? -13.266 7.984 2.981 1.00 0.00 42 VAL A O 15
ATOM 19563 N N . ILE A 1 43 ? -11.521 6.579 3.201 1.00 0.00 43 ILE A N 15
ATOM 19564 C CA . ILE A 1 43 ? -12.347 5.439 3.579 1.00 0.00 43 ILE A CA 15
ATOM 19565 C C . ILE A 1 43 ? -13.256 5.785 4.754 1.00 0.00 43 ILE A C 15
ATOM 19566 O O . ILE A 1 43 ? -12.849 6.481 5.684 1.00 0.00 43 ILE A O 15
ATOM 19582 N N . ALA A 1 44 ? -14.489 5.291 4.706 1.00 0.00 44 ALA A N 15
ATOM 19583 C CA . ALA A 1 44 ? -15.456 5.545 5.768 1.00 0.00 44 ALA A CA 15
ATOM 19584 C C . ALA A 1 44 ? -14.896 5.136 7.127 1.00 0.00 44 ALA A C 15
ATOM 19585 O O . ALA A 1 44 ? -14.723 5.972 8.014 1.00 0.00 44 ALA A O 15
ATOM 19592 N N . THR A 1 45 ? -14.617 3.846 7.283 1.00 0.00 45 THR A N 15
ATOM 19593 C CA . THR A 1 45 ? -14.080 3.327 8.535 1.00 0.00 45 THR A CA 15
ATOM 19594 C C . THR A 1 45 ? -12.567 3.159 8.457 1.00 0.00 45 THR A C 15
ATOM 19595 O O . THR A 1 45 ? -11.962 3.376 7.407 1.00 0.00 45 THR A O 15
ATOM 19606 N N . GLY A 1 46 ? -11.960 2.771 9.574 1.00 0.00 46 GLY A N 15
ATOM 19607 C CA . GLY A 1 46 ? -10.522 2.581 9.609 1.00 0.00 46 GLY A CA 15
ATOM 19608 C C . GLY A 1 46 ? -10.128 1.122 9.496 1.00 0.00 46 GLY A C 15
ATOM 19609 O O . GLY A 1 46 ? -8.990 0.804 9.144 1.00 0.00 46 GLY A O 15
ATOM 19613 N N . LEU A 1 47 ? -11.067 0.232 9.795 1.00 0.00 47 LEU A N 15
ATOM 19614 C CA . LEU A 1 47 ? -10.811 -1.203 9.727 1.00 0.00 47 LEU A CA 15
ATOM 19615 C C . LEU A 1 47 ? -10.617 -1.653 8.283 1.00 0.00 47 LEU A C 15
ATOM 19616 O O . LEU A 1 47 ? -11.584 -1.828 7.541 1.00 0.00 47 LEU A O 15
ATOM 19632 N N . VAL A 1 48 ? -9.360 -1.840 7.891 1.00 0.00 48 VAL A N 15
ATOM 19633 C CA . VAL A 1 48 ? -9.040 -2.273 6.535 1.00 0.00 48 VAL A CA 15
ATOM 19634 C C . VAL A 1 48 ? -7.809 -3.174 6.524 1.00 0.00 48 VAL A C 15
ATOM 19635 O O . VAL A 1 48 ? -7.084 -3.267 7.515 1.00 0.00 48 VAL A O 15
ATOM 19648 N N . THR A 1 49 ? -7.579 -3.836 5.395 1.00 0.00 49 THR A N 15
ATOM 19649 C CA . THR A 1 49 ? -6.436 -4.730 5.253 1.00 0.00 49 THR A CA 15
ATOM 19650 C C . THR A 1 49 ? -5.631 -4.399 4.001 1.00 0.00 49 THR A C 15
ATOM 19651 O O . THR A 1 49 ? -6.157 -4.424 2.888 1.00 0.00 49 THR A O 15
ATOM 19662 N N . LEU A 1 50 ? -4.353 -4.090 4.190 1.00 0.00 50 LEU A N 15
ATOM 19663 C CA . LEU A 1 50 ? -3.474 -3.754 3.075 1.00 0.00 50 LEU A CA 15
ATOM 19664 C C . LEU A 1 50 ? -2.744 -4.994 2.565 1.00 0.00 50 LEU A C 15
ATOM 19665 O O . LEU A 1 50 ? -2.112 -5.716 3.336 1.00 0.00 50 LEU A O 15
ATOM 19681 N N . VAL A 1 51 ? -2.834 -5.232 1.260 1.00 0.00 51 VAL A N 15
ATOM 19682 C CA . VAL A 1 51 ? -2.180 -6.381 0.647 1.00 0.00 51 VAL A CA 15
ATOM 19683 C C . VAL A 1 51 ? -1.542 -6.003 -0.685 1.00 0.00 51 VAL A C 15
ATOM 19684 O O . VAL A 1 51 ? -1.704 -4.881 -1.168 1.00 0.00 51 VAL A O 15
ATOM 19697 N N . LEU A 1 52 ? -0.816 -6.946 -1.276 1.00 0.00 52 LEU A N 15
ATOM 19698 C CA . LEU A 1 52 ? -0.153 -6.713 -2.554 1.00 0.00 52 LEU A CA 15
ATOM 19699 C C . LEU A 1 52 ? -1.132 -6.875 -3.713 1.00 0.00 52 LEU A C 15
ATOM 19700 O O . LEU A 1 52 ? -1.912 -7.826 -3.751 1.00 0.00 52 LEU A O 15
ATOM 19716 N N . GLU A 1 53 ? -1.083 -5.940 -4.657 1.00 0.00 53 GLU A N 15
ATOM 19717 C CA . GLU A 1 53 ? -1.966 -5.981 -5.817 1.00 0.00 53 GLU A CA 15
ATOM 19718 C C . GLU A 1 53 ? -1.480 -7.010 -6.835 1.00 0.00 53 GLU A C 15
ATOM 19719 O O . GLU A 1 53 ? -1.996 -7.086 -7.949 1.00 0.00 53 GLU A O 15
ATOM 19731 N N . GLU A 1 54 ? -0.484 -7.798 -6.441 1.00 0.00 54 GLU A N 15
ATOM 19732 C CA . GLU A 1 54 ? 0.072 -8.821 -7.319 1.00 0.00 54 GLU A CA 15
ATOM 19733 C C . GLU A 1 54 ? -0.458 -10.203 -6.947 1.00 0.00 54 GLU A C 15
ATOM 19734 O O . GLU A 1 54 ? -1.009 -10.914 -7.787 1.00 0.00 54 GLU A O 15
ATOM 19746 N N . ASP A 1 55 ? -0.286 -10.575 -5.684 1.00 0.00 55 ASP A N 15
ATOM 19747 C CA . ASP A 1 55 ? -0.747 -11.871 -5.199 1.00 0.00 55 ASP A CA 15
ATOM 19748 C C . ASP A 1 55 ? -1.675 -11.705 -4.001 1.00 0.00 55 ASP A C 15
ATOM 19749 O O . ASP A 1 55 ? -1.968 -12.666 -3.292 1.00 0.00 55 ASP A O 15
ATOM 19758 N N . GLY A 1 56 ? -2.135 -10.476 -3.780 1.00 0.00 56 GLY A N 15
ATOM 19759 C CA . GLY A 1 56 ? -3.024 -10.206 -2.666 1.00 0.00 56 GLY A CA 15
ATOM 19760 C C . GLY A 1 56 ? -2.410 -10.577 -1.331 1.00 0.00 56 GLY A C 15
ATOM 19761 O O . GLY A 1 56 ? -3.122 -10.858 -0.366 1.00 0.00 56 GLY A O 15
ATOM 19765 N N . THR A 1 57 ? -1.081 -10.579 -1.272 1.00 0.00 57 THR A N 15
ATOM 19766 C CA . THR A 1 57 ? -0.371 -10.921 -0.046 1.00 0.00 57 THR A CA 15
ATOM 19767 C C . THR A 1 57 ? -0.528 -9.826 1.004 1.00 0.00 57 THR A C 15
ATOM 19768 O O . THR A 1 57 ? -0.304 -8.649 0.726 1.00 0.00 57 THR A O 15
ATOM 19779 N N . VAL A 1 58 ? -0.915 -10.224 2.212 1.00 0.00 58 VAL A N 15
ATOM 19780 C CA . VAL A 1 58 ? -1.100 -9.277 3.305 1.00 0.00 58 VAL A CA 15
ATOM 19781 C C . VAL A 1 58 ? 0.228 -8.659 3.728 1.00 0.00 58 VAL A C 15
ATOM 19782 O O . VAL A 1 58 ? 1.160 -9.366 4.110 1.00 0.00 58 VAL A O 15
ATOM 19795 N N . VAL A 1 59 ? 0.305 -7.333 3.657 1.00 0.00 59 VAL A N 15
ATOM 19796 C CA . VAL A 1 59 ? 1.519 -6.619 4.035 1.00 0.00 59 VAL A CA 15
ATOM 19797 C C . VAL A 1 59 ? 1.294 -5.775 5.285 1.00 0.00 59 VAL A C 15
ATOM 19798 O O . VAL A 1 59 ? 0.929 -4.603 5.197 1.00 0.00 59 VAL A O 15
ATOM 19811 N N . ASP A 1 60 ? 1.514 -6.380 6.447 1.00 0.00 60 ASP A N 15
ATOM 19812 C CA . ASP A 1 60 ? 1.337 -5.683 7.716 1.00 0.00 60 ASP A CA 15
ATOM 19813 C C . ASP A 1 60 ? 2.617 -5.731 8.545 1.00 0.00 60 ASP A C 15
ATOM 19814 O O . ASP A 1 60 ? 2.575 -5.694 9.775 1.00 0.00 60 ASP A O 15
ATOM 19823 N N . THR A 1 61 ? 3.755 -5.813 7.863 1.00 0.00 61 THR A N 15
ATOM 19824 C CA . THR A 1 61 ? 5.047 -5.867 8.536 1.00 0.00 61 THR A CA 15
ATOM 19825 C C . THR A 1 61 ? 6.035 -4.890 7.909 1.00 0.00 61 THR A C 15
ATOM 19826 O O . THR A 1 61 ? 6.041 -4.695 6.693 1.00 0.00 61 THR A O 15
ATOM 19837 N N . GLU A 1 62 ? 6.868 -4.280 8.745 1.00 0.00 62 GLU A N 15
ATOM 19838 C CA . GLU A 1 62 ? 7.861 -3.323 8.270 1.00 0.00 62 GLU A CA 15
ATOM 19839 C C . GLU A 1 62 ? 8.998 -4.034 7.543 1.00 0.00 62 GLU A C 15
ATOM 19840 O O . GLU A 1 62 ? 9.507 -3.542 6.536 1.00 0.00 62 GLU A O 15
ATOM 19852 N N . GLU A 1 63 ? 9.390 -5.194 8.060 1.00 0.00 63 GLU A N 15
ATOM 19853 C CA . GLU A 1 63 ? 10.468 -5.972 7.460 1.00 0.00 63 GLU A CA 15
ATOM 19854 C C . GLU A 1 63 ? 10.156 -6.300 6.002 1.00 0.00 63 GLU A C 15
ATOM 19855 O O . GLU A 1 63 ? 11.057 -6.394 5.169 1.00 0.00 63 GLU A O 15
ATOM 19867 N N . PHE A 1 64 ? 8.872 -6.472 5.703 1.00 0.00 64 PHE A N 15
ATOM 19868 C CA . PHE A 1 64 ? 8.440 -6.791 4.347 1.00 0.00 64 PHE A CA 15
ATOM 19869 C C . PHE A 1 64 ? 8.249 -5.521 3.524 1.00 0.00 64 PHE A C 15
ATOM 19870 O O . PHE A 1 64 ? 8.592 -5.475 2.343 1.00 0.00 64 PHE A O 15
ATOM 19887 N N . PHE A 1 65 ? 7.699 -4.490 4.157 1.00 0.00 65 PHE A N 15
ATOM 19888 C CA . PHE A 1 65 ? 7.459 -3.218 3.485 1.00 0.00 65 PHE A CA 15
ATOM 19889 C C . PHE A 1 65 ? 8.776 -2.523 3.152 1.00 0.00 65 PHE A C 15
ATOM 19890 O O . PHE A 1 65 ? 8.829 -1.662 2.274 1.00 0.00 65 PHE A O 15
ATOM 19907 N N . GLN A 1 66 ? 9.834 -2.904 3.859 1.00 0.00 66 GLN A N 15
ATOM 19908 C CA . GLN A 1 66 ? 11.151 -2.316 3.641 1.00 0.00 66 GLN A CA 15
ATOM 19909 C C . GLN A 1 66 ? 11.856 -2.981 2.463 1.00 0.00 66 GLN A C 15
ATOM 19910 O O . GLN A 1 66 ? 12.782 -2.418 1.879 1.00 0.00 66 GLN A O 15
ATOM 19924 N N . THR A 1 67 ? 11.411 -4.187 2.118 1.00 0.00 67 THR A N 15
ATOM 19925 C CA . THR A 1 67 ? 11.999 -4.930 1.011 1.00 0.00 67 THR A CA 15
ATOM 19926 C C . THR A 1 67 ? 11.335 -4.565 -0.312 1.00 0.00 67 THR A C 15
ATOM 19927 O O . THR A 1 67 ? 11.889 -4.808 -1.385 1.00 0.00 67 THR A O 15
ATOM 19938 N N . LEU A 1 68 ? 10.145 -3.981 -0.229 1.00 0.00 68 LEU A N 15
ATOM 19939 C CA . LEU A 1 68 ? 9.404 -3.580 -1.421 1.00 0.00 68 LEU A CA 15
ATOM 19940 C C . LEU A 1 68 ? 10.141 -2.479 -2.176 1.00 0.00 68 LEU A C 15
ATOM 19941 O O . LEU A 1 68 ? 10.782 -1.620 -1.571 1.00 0.00 68 LEU A O 15
ATOM 19957 N N . GLY A 1 69 ? 10.043 -2.510 -3.501 1.00 0.00 69 GLY A N 15
ATOM 19958 C CA . GLY A 1 69 ? 10.704 -1.508 -4.317 1.00 0.00 69 GLY A CA 15
ATOM 19959 C C . GLY A 1 69 ? 9.889 -0.236 -4.445 1.00 0.00 69 GLY A C 15
ATOM 19960 O O . GLY A 1 69 ? 9.216 0.176 -3.501 1.00 0.00 69 GLY A O 15
ATOM 19964 N N . ASP A 1 70 ? 9.952 0.389 -5.616 1.00 0.00 70 ASP A N 15
ATOM 19965 C CA . ASP A 1 70 ? 9.214 1.622 -5.864 1.00 0.00 70 ASP A CA 15
ATOM 19966 C C . ASP A 1 70 ? 7.959 1.350 -6.688 1.00 0.00 70 ASP A C 15
ATOM 19967 O O . ASP A 1 70 ? 7.822 0.287 -7.292 1.00 0.00 70 ASP A O 15
ATOM 19976 N N . ASN A 1 71 ? 7.048 2.316 -6.706 1.00 0.00 71 ASN A N 15
ATOM 19977 C CA . ASN A 1 71 ? 5.804 2.179 -7.455 1.00 0.00 71 ASN A CA 15
ATOM 19978 C C . ASN A 1 71 ? 5.151 0.827 -7.183 1.00 0.00 71 ASN A C 15
ATOM 19979 O O . ASN A 1 71 ? 4.680 0.156 -8.101 1.00 0.00 71 ASN A O 15
ATOM 19990 N N . THR A 1 72 ? 5.127 0.433 -5.913 1.00 0.00 72 THR A N 15
ATOM 19991 C CA . THR A 1 72 ? 4.533 -0.838 -5.519 1.00 0.00 72 THR A CA 15
ATOM 19992 C C . THR A 1 72 ? 3.022 -0.712 -5.357 1.00 0.00 72 THR A C 15
ATOM 19993 O O . THR A 1 72 ? 2.539 0.030 -4.502 1.00 0.00 72 THR A O 15
ATOM 20004 N N . HIS A 1 73 ? 2.280 -1.444 -6.182 1.00 0.00 73 HIS A N 15
ATOM 20005 C CA . HIS A 1 73 ? 0.824 -1.415 -6.129 1.00 0.00 73 HIS A CA 15
ATOM 20006 C C . HIS A 1 73 ? 0.309 -2.162 -4.903 1.00 0.00 73 HIS A C 15
ATOM 20007 O O . HIS A 1 73 ? 0.859 -3.193 -4.515 1.00 0.00 73 HIS A O 15
ATOM 20022 N N . PHE A 1 74 ? -0.748 -1.634 -4.294 1.00 0.00 74 PHE A N 15
ATOM 20023 C CA . PHE A 1 74 ? -1.335 -2.250 -3.109 1.00 0.00 74 PHE A CA 15
ATOM 20024 C C . PHE A 1 74 ? -2.851 -2.357 -3.247 1.00 0.00 74 PHE A C 15
ATOM 20025 O O . PHE A 1 74 ? -3.454 -1.712 -4.104 1.00 0.00 74 PHE A O 15
ATOM 20042 N N . MET A 1 75 ? -3.459 -3.178 -2.398 1.00 0.00 75 MET A N 15
ATOM 20043 C CA . MET A 1 75 ? -4.905 -3.370 -2.423 1.00 0.00 75 MET A CA 15
ATOM 20044 C C . MET A 1 75 ? -5.503 -3.183 -1.032 1.00 0.00 75 MET A C 15
ATOM 20045 O O . MET A 1 75 ? -5.086 -3.834 -0.074 1.00 0.00 75 MET A O 15
ATOM 20059 N N . ILE A 1 76 ? -6.482 -2.290 -0.929 1.00 0.00 76 ILE A N 15
ATOM 20060 C CA . ILE A 1 76 ? -7.136 -2.019 0.344 1.00 0.00 76 ILE A CA 15
ATOM 20061 C C . ILE A 1 76 ? -8.500 -2.700 0.417 1.00 0.00 76 ILE A C 15
ATOM 20062 O O . ILE A 1 76 ? -9.321 -2.567 -0.491 1.00 0.00 76 ILE A O 15
ATOM 20078 N N . LEU A 1 77 ? -8.733 -3.428 1.504 1.00 0.00 77 LEU A N 15
ATOM 20079 C CA . LEU A 1 77 ? -9.998 -4.129 1.698 1.00 0.00 77 LEU A CA 15
ATOM 20080 C C . LEU A 1 77 ? -10.607 -3.787 3.053 1.00 0.00 77 LEU A C 15
ATOM 20081 O O . LEU A 1 77 ? -9.947 -3.896 4.086 1.00 0.00 77 LEU A O 15
ATOM 20097 N N . GLU A 1 78 ? -11.872 -3.377 3.042 1.00 0.00 78 GLU A N 15
ATOM 20098 C CA . GLU A 1 78 ? -12.571 -3.022 4.272 1.00 0.00 78 GLU A CA 15
ATOM 20099 C C . GLU A 1 78 ? -13.123 -4.265 4.962 1.00 0.00 78 GLU A C 15
ATOM 20100 O O . GLU A 1 78 ? -13.021 -5.376 4.441 1.00 0.00 78 GLU A O 15
ATOM 20112 N N . LYS A 1 79 ? -13.708 -4.070 6.139 1.00 0.00 79 LYS A N 15
ATOM 20113 C CA . LYS A 1 79 ? -14.277 -5.174 6.903 1.00 0.00 79 LYS A CA 15
ATOM 20114 C C . LYS A 1 79 ? -15.366 -5.884 6.104 1.00 0.00 79 LYS A C 15
ATOM 20115 O O . LYS A 1 79 ? -16.556 -5.685 6.344 1.00 0.00 79 LYS A O 15
ATOM 20134 N N . GLY A 1 80 ? -14.949 -6.714 5.153 1.00 0.00 80 GLY A N 15
ATOM 20135 C CA . GLY A 1 80 ? -15.900 -7.442 4.334 1.00 0.00 80 GLY A CA 15
ATOM 20136 C C . GLY A 1 80 ? -15.532 -7.426 2.864 1.00 0.00 80 GLY A C 15
ATOM 20137 O O . GLY A 1 80 ? -16.407 -7.383 2.000 1.00 0.00 80 GLY A O 15
ATOM 20141 N N . GLN A 1 81 ? -14.234 -7.458 2.580 1.00 0.00 81 GLN A N 15
ATOM 20142 C CA . GLN A 1 81 ? -13.754 -7.443 1.203 1.00 0.00 81 GLN A CA 15
ATOM 20143 C C . GLN A 1 81 ? -12.497 -8.295 1.057 1.00 0.00 81 GLN A C 15
ATOM 20144 O O . GLN A 1 81 ? -11.674 -8.371 1.971 1.00 0.00 81 GLN A O 15
ATOM 20158 N N . LYS A 1 82 ? -12.354 -8.936 -0.098 1.00 0.00 82 LYS A N 15
ATOM 20159 C CA . LYS A 1 82 ? -11.198 -9.783 -0.365 1.00 0.00 82 LYS A CA 15
ATOM 20160 C C . LYS A 1 82 ? -10.429 -9.284 -1.585 1.00 0.00 82 LYS A C 15
ATOM 20161 O O . LYS A 1 82 ? -10.931 -8.465 -2.354 1.00 0.00 82 LYS A O 15
ATOM 20180 N N . TRP A 1 83 ? -9.210 -9.784 -1.754 1.00 0.00 83 TRP A N 15
ATOM 20181 C CA . TRP A 1 83 ? -8.373 -9.388 -2.881 1.00 0.00 83 TRP A CA 15
ATOM 20182 C C . TRP A 1 83 ? -8.747 -10.168 -4.136 1.00 0.00 83 TRP A C 15
ATOM 20183 O O . TRP A 1 83 ? -9.137 -11.333 -4.062 1.00 0.00 83 TRP A O 15
ATOM 20204 N N . MET A 1 84 ? -8.624 -9.519 -5.290 1.00 0.00 84 MET A N 15
ATOM 20205 C CA . MET A 1 84 ? -8.949 -10.155 -6.562 1.00 0.00 84 MET A CA 15
ATOM 20206 C C . MET A 1 84 ? -7.918 -9.795 -7.628 1.00 0.00 84 MET A C 15
ATOM 20207 O O . MET A 1 84 ? -7.399 -8.679 -7.673 1.00 0.00 84 MET A O 15
ATOM 20221 N N . PRO A 1 85 ? -7.613 -10.760 -8.507 1.00 0.00 85 PRO A N 15
ATOM 20222 C CA . PRO A 1 85 ? -6.642 -10.568 -9.589 1.00 0.00 85 PRO A CA 15
ATOM 20223 C C . PRO A 1 85 ? -7.153 -9.616 -10.664 1.00 0.00 85 PRO A C 15
ATOM 20224 O O . PRO A 1 85 ? -8.251 -9.071 -10.553 1.00 0.00 85 PRO A O 15
ATOM 20235 N N . SER A 1 86 ? -6.349 -9.419 -11.704 1.00 0.00 86 SER A N 15
ATOM 20236 C CA . SER A 1 86 ? -6.720 -8.529 -12.798 1.00 0.00 86 SER A CA 15
ATOM 20237 C C . SER A 1 86 ? -8.147 -8.804 -13.262 1.00 0.00 86 SER A C 15
ATOM 20238 O O . SER A 1 86 ? -8.456 -9.892 -13.745 1.00 0.00 86 SER A O 15
ATOM 20246 N N . GLY A 1 87 ? -9.013 -7.806 -13.113 1.00 0.00 87 GLY A N 15
ATOM 20247 C CA . GLY A 1 87 ? -10.398 -7.959 -13.522 1.00 0.00 87 GLY A CA 15
ATOM 20248 C C . GLY A 1 87 ? -11.351 -7.177 -12.640 1.00 0.00 87 GLY A C 15
ATOM 20249 O O . GLY A 1 87 ? -11.091 -6.945 -11.460 1.00 0.00 87 GLY A O 15
ATOM 20253 N N . PRO A 1 88 ? -12.486 -6.755 -13.219 1.00 0.00 88 PRO A N 15
ATOM 20254 C CA . PRO A 1 88 ? -13.505 -5.987 -12.496 1.00 0.00 88 PRO A CA 15
ATOM 20255 C C . PRO A 1 88 ? -14.233 -6.827 -11.454 1.00 0.00 88 PRO A C 15
ATOM 20256 O O . PRO A 1 88 ? -14.616 -7.968 -11.719 1.00 0.00 88 PRO A O 15
ATOM 20267 N N . SER A 1 89 ? -14.424 -6.258 -10.269 1.00 0.00 89 SER A N 15
ATOM 20268 C CA . SER A 1 89 ? -15.104 -6.957 -9.185 1.00 0.00 89 SER A CA 15
ATOM 20269 C C . SER A 1 89 ? -16.613 -6.740 -9.261 1.00 0.00 89 SER A C 15
ATOM 20270 O O . SER A 1 89 ? -17.382 -7.694 -9.374 1.00 0.00 89 SER A O 15
ATOM 20278 N N . SER A 1 90 ? -17.026 -5.479 -9.200 1.00 0.00 90 SER A N 15
ATOM 20279 C CA . SER A 1 90 ? -18.442 -5.134 -9.259 1.00 0.00 90 SER A CA 15
ATOM 20280 C C . SER A 1 90 ? -18.873 -4.848 -10.693 1.00 0.00 90 SER A C 15
ATOM 20281 O O . SER A 1 90 ? -18.982 -3.693 -11.101 1.00 0.00 90 SER A O 15
ATOM 20289 N N . GLY A 1 91 ? -19.117 -5.911 -11.455 1.00 0.00 91 GLY A N 15
ATOM 20290 C CA . GLY A 1 91 ? -19.532 -5.752 -12.837 1.00 0.00 91 GLY A CA 15
ATOM 20291 C C . GLY A 1 91 ? -19.030 -6.874 -13.725 1.00 0.00 91 GLY A C 15
ATOM 20292 O O . GLY A 1 91 ? -18.150 -6.666 -14.560 1.00 0.00 91 GLY A O 15
ATOM 20296 N N . GLY A 1 1 ? 5.577 6.969 11.690 1.00 0.00 1 GLY A N 16
ATOM 20297 C CA . GLY A 1 1 ? 6.954 6.689 11.323 1.00 0.00 1 GLY A CA 16
ATOM 20298 C C . GLY A 1 1 ? 7.889 6.719 12.514 1.00 0.00 1 GLY A C 16
ATOM 20299 O O . GLY A 1 1 ? 8.219 7.790 13.027 1.00 0.00 1 GLY A O 16
ATOM 20303 N N . SER A 1 2 ? 8.316 5.542 12.960 1.00 0.00 2 SER A N 16
ATOM 20304 C CA . SER A 1 2 ? 9.215 5.438 14.104 1.00 0.00 2 SER A CA 16
ATOM 20305 C C . SER A 1 2 ? 10.418 4.561 13.771 1.00 0.00 2 SER A C 16
ATOM 20306 O O . SER A 1 2 ? 10.272 3.478 13.203 1.00 0.00 2 SER A O 16
ATOM 20314 N N . SER A 1 3 ? 11.607 5.035 14.129 1.00 0.00 3 SER A N 16
ATOM 20315 C CA . SER A 1 3 ? 12.836 4.296 13.866 1.00 0.00 3 SER A CA 16
ATOM 20316 C C . SER A 1 3 ? 12.764 3.585 12.517 1.00 0.00 3 SER A C 16
ATOM 20317 O O . SER A 1 3 ? 13.182 2.435 12.387 1.00 0.00 3 SER A O 16
ATOM 20325 N N . GLY A 1 4 ? 12.230 4.278 11.517 1.00 0.00 4 GLY A N 16
ATOM 20326 C CA . GLY A 1 4 ? 12.113 3.698 10.192 1.00 0.00 4 GLY A CA 16
ATOM 20327 C C . GLY A 1 4 ? 13.401 3.793 9.401 1.00 0.00 4 GLY A C 16
ATOM 20328 O O . GLY A 1 4 ? 14.486 3.893 9.976 1.00 0.00 4 GLY A O 16
ATOM 20332 N N . SER A 1 5 ? 13.286 3.761 8.077 1.00 0.00 5 SER A N 16
ATOM 20333 C CA . SER A 1 5 ? 14.453 3.838 7.205 1.00 0.00 5 SER A CA 16
ATOM 20334 C C . SER A 1 5 ? 14.848 5.290 6.956 1.00 0.00 5 SER A C 16
ATOM 20335 O O . SER A 1 5 ? 14.273 5.964 6.102 1.00 0.00 5 SER A O 16
ATOM 20343 N N . SER A 1 6 ? 15.836 5.765 7.709 1.00 0.00 6 SER A N 16
ATOM 20344 C CA . SER A 1 6 ? 16.307 7.138 7.573 1.00 0.00 6 SER A CA 16
ATOM 20345 C C . SER A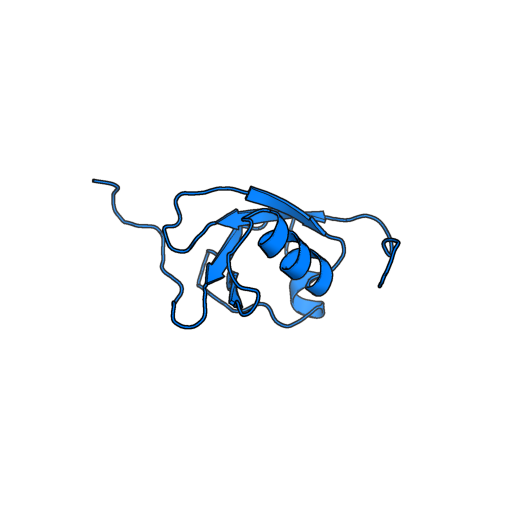 1 6 ? 16.394 7.541 6.104 1.00 0.00 6 SER A C 16
ATOM 20346 O O . SER A 1 6 ? 17.355 7.207 5.413 1.00 0.00 6 SER A O 16
ATOM 20354 N N . GLY A 1 7 ? 15.380 8.260 5.633 1.00 0.00 7 GLY A N 16
ATOM 20355 C CA . GLY A 1 7 ? 15.359 8.697 4.250 1.00 0.00 7 GLY A CA 16
ATOM 20356 C C . GLY A 1 7 ? 14.002 9.225 3.829 1.00 0.00 7 GLY A C 16
ATOM 20357 O O . GLY A 1 7 ? 13.024 9.150 4.574 1.00 0.00 7 GLY A O 16
ATOM 20361 N N . PRO A 1 8 ? 13.930 9.776 2.608 1.00 0.00 8 PRO A N 16
ATOM 20362 C CA . PRO A 1 8 ? 12.688 10.331 2.062 1.00 0.00 8 PRO A CA 16
ATOM 20363 C C . PRO A 1 8 ? 11.661 9.250 1.742 1.00 0.00 8 PRO A C 16
ATOM 20364 O O . PRO A 1 8 ? 12.019 8.117 1.417 1.00 0.00 8 PRO A O 16
ATOM 20375 N N . ALA A 1 9 ? 10.385 9.606 1.835 1.00 0.00 9 ALA A N 16
ATOM 20376 C CA . ALA A 1 9 ? 9.306 8.666 1.553 1.00 0.00 9 ALA A CA 16
ATOM 20377 C C . ALA A 1 9 ? 9.426 8.102 0.140 1.00 0.00 9 ALA A C 16
ATOM 20378 O O . ALA A 1 9 ? 9.905 8.777 -0.769 1.00 0.00 9 ALA A O 16
ATOM 20385 N N . ARG A 1 10 ? 8.987 6.859 -0.034 1.00 0.00 10 ARG A N 16
ATOM 20386 C CA . ARG A 1 10 ? 9.046 6.204 -1.335 1.00 0.00 10 ARG A CA 16
ATOM 20387 C C . ARG A 1 10 ? 7.679 6.216 -2.012 1.00 0.00 10 ARG A C 16
ATOM 20388 O O . ARG A 1 10 ? 6.637 6.121 -1.364 1.00 0.00 10 ARG A O 16
ATOM 20409 N N . PRO A 1 11 ? 7.682 6.335 -3.349 1.00 0.00 11 PRO A N 16
ATOM 20410 C CA . PRO A 1 11 ? 6.450 6.361 -4.142 1.00 0.00 11 PRO A CA 16
ATOM 20411 C C . PRO A 1 11 ? 5.746 5.008 -4.166 1.00 0.00 11 PRO A C 16
ATOM 20412 O O . PRO A 1 11 ? 6.373 3.974 -4.394 1.00 0.00 11 PRO A O 16
ATOM 20423 N N . PHE A 1 12 ? 4.438 5.024 -3.929 1.00 0.00 12 PHE A N 16
ATOM 20424 C CA . PHE A 1 12 ? 3.648 3.798 -3.923 1.00 0.00 12 PHE A CA 16
ATOM 20425 C C . PHE A 1 12 ? 2.252 4.047 -4.485 1.00 0.00 12 PHE A C 16
ATOM 20426 O O . PHE A 1 12 ? 1.621 5.060 -4.182 1.00 0.00 12 PHE A O 16
ATOM 20443 N N . ARG A 1 13 ? 1.776 3.117 -5.306 1.00 0.00 13 ARG A N 16
ATOM 20444 C CA . ARG A 1 13 ? 0.456 3.236 -5.912 1.00 0.00 13 ARG A CA 16
ATOM 20445 C C . ARG A 1 13 ? -0.563 2.377 -5.170 1.00 0.00 13 ARG A C 16
ATOM 20446 O O . ARG A 1 13 ? -0.294 1.222 -4.839 1.00 0.00 13 ARG A O 16
ATOM 20467 N N . VAL A 1 14 ? -1.735 2.950 -4.908 1.00 0.00 14 VAL A N 16
ATOM 20468 C CA . VAL A 1 14 ? -2.794 2.237 -4.205 1.00 0.00 14 VAL A CA 16
ATOM 20469 C C . VAL A 1 14 ? -4.042 2.115 -5.071 1.00 0.00 14 VAL A C 16
ATOM 20470 O O . VAL A 1 14 ? -4.369 3.019 -5.840 1.00 0.00 14 VAL A O 16
ATOM 20483 N N . SER A 1 15 ? -4.737 0.989 -4.942 1.00 0.00 15 SER A N 16
ATOM 20484 C CA . SER A 1 15 ? -5.949 0.745 -5.715 1.00 0.00 15 SER A CA 16
ATOM 20485 C C . SER A 1 15 ? -7.053 0.174 -4.830 1.00 0.00 15 SER A C 16
ATOM 20486 O O . SER A 1 15 ? -6.781 -0.493 -3.834 1.00 0.00 15 SER A O 16
ATOM 20494 N N . ASN A 1 16 ? -8.300 0.442 -5.204 1.00 0.00 16 ASN A N 16
ATOM 20495 C CA . ASN A 1 16 ? -9.446 -0.044 -4.445 1.00 0.00 16 ASN A CA 16
ATOM 20496 C C . ASN A 1 16 ? -9.702 -1.521 -4.731 1.00 0.00 16 ASN A C 16
ATOM 20497 O O . ASN A 1 16 ? -9.011 -2.136 -5.545 1.00 0.00 16 ASN A O 16
ATOM 20508 N N . HIS A 1 17 ? -10.699 -2.086 -4.058 1.00 0.00 17 HIS A N 16
ATOM 20509 C CA . HIS A 1 17 ? -11.047 -3.490 -4.241 1.00 0.00 17 HIS A CA 16
ATOM 20510 C C . HIS A 1 17 ? -11.345 -3.789 -5.706 1.00 0.00 17 HIS A C 16
ATOM 20511 O O . HIS A 1 17 ? -10.942 -4.826 -6.233 1.00 0.00 17 HIS A O 16
ATOM 20526 N N . ASP A 1 18 ? -12.056 -2.875 -6.359 1.00 0.00 18 ASP A N 16
ATOM 20527 C CA . ASP A 1 18 ? -12.408 -3.041 -7.764 1.00 0.00 18 ASP A CA 16
ATOM 20528 C C . ASP A 1 18 ? -11.259 -2.606 -8.668 1.00 0.00 18 ASP A C 16
ATOM 20529 O O . ASP A 1 18 ? -11.443 -2.400 -9.868 1.00 0.00 18 ASP A O 16
ATOM 20538 N N . ARG A 1 19 ? -10.073 -2.468 -8.083 1.00 0.00 19 ARG A N 16
ATOM 20539 C CA . ARG A 1 19 ? -8.894 -2.057 -8.836 1.00 0.00 19 ARG A CA 16
ATOM 20540 C C . ARG A 1 19 ? -9.263 -1.035 -9.908 1.00 0.00 19 ARG A C 16
ATOM 20541 O O . ARG A 1 19 ? -8.825 -1.138 -11.054 1.00 0.00 19 ARG A O 16
ATOM 20562 N N . SER A 1 20 ? -10.071 -0.051 -9.528 1.00 0.00 20 SER A N 16
ATOM 20563 C CA . SER A 1 20 ? -10.502 0.986 -10.458 1.00 0.00 20 SER A CA 16
ATOM 20564 C C . SER A 1 20 ? -9.907 2.338 -10.079 1.00 0.00 20 SER A C 16
ATOM 20565 O O . SER A 1 20 ? -9.682 3.193 -10.935 1.00 0.00 20 SER A O 16
ATOM 20573 N N . SER A 1 21 ? -9.656 2.525 -8.787 1.00 0.00 21 SER A N 16
ATOM 20574 C CA . SER A 1 21 ? -9.091 3.774 -8.291 1.00 0.00 21 SER A CA 16
ATOM 20575 C C . SER A 1 21 ? -7.569 3.691 -8.219 1.00 0.00 21 SER A C 16
ATOM 20576 O O . SER A 1 21 ? -7.005 2.623 -7.978 1.00 0.00 21 SER A O 16
ATOM 20584 N N . ARG A 1 22 ? -6.910 4.826 -8.430 1.00 0.00 22 ARG A N 16
ATOM 20585 C CA . ARG A 1 22 ? -5.454 4.883 -8.390 1.00 0.00 22 ARG A CA 16
ATOM 20586 C C . ARG A 1 22 ? -4.979 6.082 -7.577 1.00 0.00 22 ARG A C 16
ATOM 20587 O O . ARG A 1 22 ? -5.196 7.231 -7.961 1.00 0.00 22 ARG A O 16
ATOM 20608 N N . ARG A 1 23 ? -4.328 5.807 -6.450 1.00 0.00 23 ARG A N 16
ATOM 20609 C CA . ARG A 1 23 ? -3.823 6.863 -5.581 1.00 0.00 23 ARG A CA 16
ATOM 20610 C C . ARG A 1 23 ? -2.365 6.612 -5.211 1.00 0.00 23 ARG A C 16
ATOM 20611 O O . ARG A 1 23 ? -2.030 5.580 -4.630 1.00 0.00 23 ARG A O 16
ATOM 20632 N N . GLY A 1 24 ? -1.501 7.562 -5.553 1.00 0.00 24 GLY A N 16
ATOM 20633 C CA . GLY A 1 24 ? -0.088 7.426 -5.249 1.00 0.00 24 GLY A CA 16
ATOM 20634 C C . GLY A 1 24 ? 0.294 8.104 -3.950 1.00 0.00 24 GLY A C 16
ATOM 20635 O O . GLY A 1 24 ? 0.219 9.328 -3.834 1.00 0.00 24 GLY A O 16
ATOM 20639 N N . VAL A 1 25 ? 0.705 7.309 -2.967 1.00 0.00 25 VAL A N 16
ATOM 20640 C CA . VAL A 1 25 ? 1.100 7.841 -1.668 1.00 0.00 25 VAL A CA 16
ATOM 20641 C C . VAL A 1 25 ? 2.590 7.632 -1.419 1.00 0.00 25 VAL A C 16
ATOM 20642 O O . VAL A 1 25 ? 3.162 6.621 -1.824 1.00 0.00 25 VAL A O 16
ATOM 20655 N N . MET A 1 26 ? 3.213 8.597 -0.750 1.00 0.00 26 MET A N 16
ATOM 20656 C CA . MET A 1 26 ? 4.637 8.519 -0.446 1.00 0.00 26 MET A CA 16
ATOM 20657 C C . MET A 1 26 ? 4.863 8.341 1.052 1.00 0.00 26 MET A C 16
ATOM 20658 O O . MET A 1 26 ? 4.625 9.257 1.839 1.00 0.00 26 MET A O 16
ATOM 20672 N N . ALA A 1 27 ? 5.324 7.155 1.440 1.00 0.00 27 ALA A N 16
ATOM 20673 C CA . ALA A 1 27 ? 5.583 6.858 2.842 1.00 0.00 27 ALA A CA 16
ATOM 20674 C C . ALA A 1 27 ? 6.964 6.236 3.026 1.00 0.00 27 ALA A C 16
ATOM 20675 O O . ALA A 1 27 ? 7.495 5.604 2.114 1.00 0.00 27 ALA A O 16
ATOM 20682 N N . SER A 1 28 ? 7.538 6.420 4.210 1.00 0.00 28 SER A N 16
ATOM 20683 C CA . SER A 1 28 ? 8.859 5.881 4.511 1.00 0.00 28 SER A CA 16
ATOM 20684 C C . SER A 1 28 ? 8.765 4.419 4.936 1.00 0.00 28 SER A C 16
ATOM 20685 O O . SER A 1 28 ? 9.642 3.613 4.627 1.00 0.00 28 SER A O 16
ATOM 20693 N N . SER A 1 29 ? 7.693 4.084 5.648 1.00 0.00 29 SER A N 16
ATOM 20694 C CA . SER A 1 29 ? 7.485 2.721 6.120 1.00 0.00 29 SER A CA 16
ATOM 20695 C C . SER A 1 29 ? 6.098 2.217 5.731 1.00 0.00 29 SER A C 16
ATOM 20696 O O . SER A 1 29 ? 5.354 2.897 5.024 1.00 0.00 29 SER A O 16
ATOM 20704 N N . LEU A 1 30 ? 5.757 1.021 6.198 1.00 0.00 30 LEU A N 16
ATOM 20705 C CA . LEU A 1 30 ? 4.460 0.425 5.900 1.00 0.00 30 LEU A CA 16
ATOM 20706 C C . LEU A 1 30 ? 3.352 1.101 6.701 1.00 0.00 30 LEU A C 16
ATOM 20707 O O . LEU A 1 30 ? 2.398 1.629 6.132 1.00 0.00 30 LEU A O 16
ATOM 20723 N N . GLN A 1 31 ? 3.489 1.081 8.023 1.00 0.00 31 GLN A N 16
ATOM 20724 C CA . GLN A 1 31 ? 2.500 1.695 8.901 1.00 0.00 31 GLN A CA 16
ATOM 20725 C C . GLN A 1 31 ? 2.143 3.099 8.424 1.00 0.00 31 GLN A C 16
ATOM 20726 O O . GLN A 1 31 ? 0.978 3.493 8.444 1.00 0.00 31 GLN A O 16
ATOM 20740 N N . GLU A 1 32 ? 3.155 3.847 7.996 1.00 0.00 32 GLU A N 16
ATOM 20741 C CA . GLU A 1 32 ? 2.948 5.208 7.516 1.00 0.00 32 GLU A CA 16
ATOM 20742 C C . GLU A 1 32 ? 2.009 5.222 6.312 1.00 0.00 32 GLU A C 16
ATOM 20743 O O . GLU A 1 32 ? 1.093 6.043 6.234 1.00 0.00 32 GLU A O 16
ATOM 20755 N N . LEU A 1 33 ? 2.243 4.310 5.375 1.00 0.00 33 LEU A N 16
ATOM 20756 C CA . LEU A 1 33 ? 1.420 4.217 4.175 1.00 0.00 33 LEU A CA 16
ATOM 20757 C C . LEU A 1 33 ? -0.033 3.921 4.533 1.00 0.00 33 LEU A C 16
ATOM 20758 O O . LEU A 1 33 ? -0.912 4.763 4.347 1.00 0.00 33 LEU A O 16
ATOM 20774 N N . ILE A 1 34 ? -0.278 2.722 5.050 1.00 0.00 34 ILE A N 16
ATOM 20775 C CA . ILE A 1 34 ? -1.623 2.318 5.437 1.00 0.00 34 ILE A CA 16
ATOM 20776 C C . ILE A 1 34 ? -2.417 3.499 5.982 1.00 0.00 34 ILE A C 16
ATOM 20777 O O . ILE A 1 34 ? -3.446 3.880 5.423 1.00 0.00 34 ILE A O 16
ATOM 20793 N N . SER A 1 35 ? -1.932 4.077 7.077 1.00 0.00 35 SER A N 16
ATOM 20794 C CA . SER A 1 35 ? -2.598 5.215 7.699 1.00 0.00 35 SER A CA 16
ATOM 20795 C C . SER A 1 35 ? -2.886 6.305 6.671 1.00 0.00 35 SER A C 16
ATOM 20796 O O . SER A 1 35 ? -3.992 6.843 6.613 1.00 0.00 35 SER A O 16
ATOM 20804 N N . LYS A 1 36 ? -1.884 6.625 5.860 1.00 0.00 36 LYS A N 16
ATOM 20805 C CA . LYS A 1 36 ? -2.027 7.648 4.831 1.00 0.00 36 LYS A CA 16
ATOM 20806 C C . LYS A 1 36 ? -3.170 7.307 3.880 1.00 0.00 36 LYS A C 16
ATOM 20807 O O . LYS A 1 36 ? -4.074 8.115 3.662 1.00 0.00 36 LYS A O 16
ATOM 20826 N N . THR A 1 37 ? -3.124 6.104 3.315 1.00 0.00 37 THR A N 16
ATOM 20827 C CA . THR A 1 37 ? -4.155 5.656 2.388 1.00 0.00 37 THR A CA 16
ATOM 20828 C C . THR A 1 37 ? -5.546 6.032 2.886 1.00 0.00 37 THR A C 16
ATOM 20829 O O . THR A 1 37 ? -6.224 6.870 2.291 1.00 0.00 37 THR A O 16
ATOM 20840 N N . LEU A 1 38 ? -5.964 5.409 3.982 1.00 0.00 38 LEU A N 16
ATOM 20841 C CA . LEU A 1 38 ? -7.275 5.680 4.563 1.00 0.00 38 LEU A CA 16
ATOM 20842 C C . LEU A 1 38 ? -7.626 7.160 4.448 1.00 0.00 38 LEU A C 16
ATOM 20843 O O . LEU A 1 38 ? -8.774 7.517 4.180 1.00 0.00 38 LEU A O 16
ATOM 20859 N N . ASP A 1 39 ? -6.631 8.016 4.649 1.00 0.00 39 ASP A N 16
ATOM 20860 C CA . ASP A 1 39 ? -6.835 9.458 4.565 1.00 0.00 39 ASP A CA 16
ATOM 20861 C C . ASP A 1 39 ? -6.984 9.901 3.113 1.00 0.00 39 ASP A C 16
ATOM 20862 O O . ASP A 1 39 ? -7.950 10.574 2.756 1.00 0.00 39 ASP A O 16
ATOM 20871 N N . ALA A 1 40 ? -6.021 9.521 2.281 1.00 0.00 40 ALA A N 16
ATOM 20872 C CA . ALA A 1 40 ? -6.047 9.878 0.868 1.00 0.00 40 ALA A CA 16
ATOM 20873 C C . ALA A 1 40 ? -7.357 9.449 0.216 1.00 0.00 40 ALA A C 16
ATOM 20874 O O . ALA A 1 40 ? -8.093 10.275 -0.324 1.00 0.00 40 ALA A O 16
ATOM 20881 N N . LEU A 1 41 ? -7.643 8.152 0.271 1.00 0.00 41 LEU A N 16
ATOM 20882 C CA . LEU A 1 41 ? -8.864 7.613 -0.314 1.00 0.00 41 LEU A CA 16
ATOM 20883 C C . LEU A 1 41 ? -10.089 8.050 0.483 1.00 0.00 41 LEU A C 16
ATOM 20884 O O . LEU A 1 41 ? -11.226 7.829 0.066 1.00 0.00 41 LEU A O 16
ATOM 20900 N N . VAL A 1 42 ? -9.850 8.672 1.633 1.00 0.00 42 VAL A N 16
ATOM 20901 C CA . VAL A 1 42 ? -10.933 9.143 2.488 1.00 0.00 42 VAL A CA 16
ATOM 20902 C C . VAL A 1 42 ? -11.973 8.051 2.709 1.00 0.00 42 VAL A C 16
ATOM 20903 O O . VAL A 1 42 ? -13.169 8.272 2.517 1.00 0.00 42 VAL A O 16
ATOM 20916 N N . ILE A 1 43 ? -11.509 6.873 3.114 1.00 0.00 43 ILE A N 16
ATOM 20917 C CA . ILE A 1 43 ? -12.401 5.747 3.362 1.00 0.00 43 ILE A CA 16
ATOM 20918 C C . ILE A 1 43 ? -13.354 6.044 4.514 1.00 0.00 43 ILE A C 16
ATOM 20919 O O . ILE A 1 43 ? -12.958 6.614 5.530 1.00 0.00 43 ILE A O 16
ATOM 20935 N N . ALA A 1 44 ? -14.613 5.652 4.349 1.00 0.00 44 ALA A N 16
ATOM 20936 C CA . ALA A 1 44 ? -15.623 5.872 5.376 1.00 0.00 44 ALA A CA 16
ATOM 20937 C C . ALA A 1 44 ? -15.146 5.366 6.733 1.00 0.00 44 ALA A C 16
ATOM 20938 O O . ALA A 1 44 ? -14.964 6.144 7.669 1.00 0.00 44 ALA A O 16
ATOM 20945 N N . THR A 1 45 ? -14.946 4.055 6.833 1.00 0.00 45 THR A N 16
ATOM 20946 C CA . THR A 1 45 ? -14.491 3.444 8.076 1.00 0.00 45 THR A CA 16
ATOM 20947 C C . THR A 1 45 ? -12.977 3.275 8.084 1.00 0.00 45 THR A C 16
ATOM 20948 O O . THR A 1 45 ? -12.323 3.404 7.050 1.00 0.00 45 THR A O 16
ATOM 20959 N N . GLY A 1 46 ? -12.424 2.985 9.258 1.00 0.00 46 GLY A N 16
ATOM 20960 C CA . GLY A 1 46 ? -10.989 2.802 9.377 1.00 0.00 46 GLY A CA 16
ATOM 20961 C C . GLY A 1 46 ? -10.571 1.359 9.175 1.00 0.00 46 GLY A C 16
ATOM 20962 O O . GLY A 1 46 ? -9.586 1.081 8.490 1.00 0.00 46 GLY A O 16
ATOM 20966 N N . LEU A 1 47 ? -11.317 0.438 9.773 1.00 0.00 47 LEU A N 16
ATOM 20967 C CA . LEU A 1 47 ? -11.016 -0.985 9.657 1.00 0.00 47 LEU A CA 16
ATOM 20968 C C . LEU A 1 47 ? -10.772 -1.372 8.202 1.00 0.00 47 LEU A C 16
ATOM 20969 O O . LEU A 1 47 ? -11.692 -1.366 7.384 1.00 0.00 47 LEU A O 16
ATOM 20985 N N . VAL A 1 48 ? -9.527 -1.712 7.887 1.00 0.00 48 VAL A N 16
ATOM 20986 C CA . VAL A 1 48 ? -9.161 -2.106 6.531 1.00 0.00 48 VAL A CA 16
ATOM 20987 C C . VAL A 1 48 ? -7.946 -3.027 6.536 1.00 0.00 48 VAL A C 16
ATOM 20988 O O . VAL A 1 48 ? -7.300 -3.217 7.567 1.00 0.00 48 VAL A O 16
ATOM 21001 N N . THR A 1 49 ? -7.638 -3.598 5.374 1.00 0.00 49 THR A N 16
ATOM 21002 C CA . THR A 1 49 ? -6.502 -4.499 5.244 1.00 0.00 49 THR A CA 16
ATOM 21003 C C . THR A 1 49 ? -5.689 -4.182 3.994 1.00 0.00 49 THR A C 16
ATOM 21004 O O . THR A 1 49 ? -6.223 -4.157 2.884 1.00 0.00 49 THR A O 16
ATOM 21015 N N . LEU A 1 50 ? -4.397 -3.941 4.180 1.00 0.00 50 LEU A N 16
ATOM 21016 C CA . LEU A 1 50 ? -3.509 -3.626 3.065 1.00 0.00 50 LEU A CA 16
ATOM 21017 C C . LEU A 1 50 ? -2.841 -4.888 2.527 1.00 0.00 50 LEU A C 16
ATOM 21018 O O . LEU A 1 50 ? -2.255 -5.662 3.282 1.00 0.00 50 LEU A O 16
ATOM 21034 N N . VAL A 1 51 ? -2.934 -5.087 1.216 1.00 0.00 51 VAL A N 16
ATOM 21035 C CA . VAL A 1 51 ? -2.336 -6.252 0.575 1.00 0.00 51 VAL A CA 16
ATOM 21036 C C . VAL A 1 51 ? -1.650 -5.870 -0.731 1.00 0.00 51 VAL A C 16
ATOM 21037 O O . VAL A 1 51 ? -1.795 -4.747 -1.216 1.00 0.00 51 VAL A O 16
ATOM 21050 N N . LEU A 1 52 ? -0.902 -6.811 -1.297 1.00 0.00 52 LEU A N 16
ATOM 21051 C CA . LEU A 1 52 ? -0.192 -6.573 -2.550 1.00 0.00 52 LEU A CA 16
ATOM 21052 C C . LEU A 1 52 ? -1.136 -6.697 -3.742 1.00 0.00 52 LEU A C 16
ATOM 21053 O O . LEU A 1 52 ? -2.020 -7.552 -3.760 1.00 0.00 52 LEU A O 16
ATOM 21069 N N . GLU A 1 53 ? -0.939 -5.837 -4.737 1.00 0.00 53 GLU A N 16
ATOM 21070 C CA . GLU A 1 53 ? -1.773 -5.852 -5.933 1.00 0.00 53 GLU A CA 16
ATOM 21071 C C . GLU A 1 53 ? -1.277 -6.896 -6.929 1.00 0.00 53 GLU A C 16
ATOM 21072 O O . GLU A 1 53 ? -1.570 -6.820 -8.122 1.00 0.00 53 GLU A O 16
ATOM 21084 N N . GLU A 1 54 ? -0.523 -7.870 -6.429 1.00 0.00 54 GLU A N 16
ATOM 21085 C CA . GLU A 1 54 ? 0.014 -8.930 -7.275 1.00 0.00 54 GLU A CA 16
ATOM 21086 C C . GLU A 1 54 ? -0.595 -10.280 -6.910 1.00 0.00 54 GLU A C 16
ATOM 21087 O O . GLU A 1 54 ? -1.060 -11.019 -7.779 1.00 0.00 54 GLU A O 16
ATOM 21099 N N . ASP A 1 55 ? -0.590 -10.596 -5.620 1.00 0.00 55 ASP A N 16
ATOM 21100 C CA . ASP A 1 55 ? -1.142 -11.857 -5.138 1.00 0.00 55 ASP A CA 16
ATOM 21101 C C . ASP A 1 55 ? -2.142 -11.617 -4.012 1.00 0.00 55 ASP A C 16
ATOM 21102 O O . ASP A 1 55 ? -2.831 -12.537 -3.573 1.00 0.00 55 ASP A O 16
ATOM 21111 N N . GLY A 1 56 ? -2.217 -10.373 -3.548 1.00 0.00 56 GLY A N 16
ATOM 21112 C CA . GLY A 1 56 ? -3.135 -10.034 -2.477 1.00 0.00 56 GLY A CA 16
ATOM 21113 C C . GLY A 1 56 ? -2.627 -10.473 -1.117 1.00 0.00 56 GLY A C 16
ATOM 21114 O O . GLY A 1 56 ? -3.412 -10.832 -0.239 1.00 0.00 56 GLY A O 16
ATOM 21118 N N . THR A 1 57 ? -1.309 -10.448 -0.943 1.00 0.00 57 THR A N 16
ATOM 21119 C CA . THR A 1 57 ? -0.697 -10.849 0.317 1.00 0.00 57 THR A CA 16
ATOM 21120 C C . THR A 1 57 ? -0.804 -9.741 1.358 1.00 0.00 57 THR A C 16
ATOM 21121 O O . THR A 1 57 ? -0.434 -8.595 1.101 1.00 0.00 57 THR A O 16
ATOM 21132 N N . VAL A 1 58 ? -1.314 -10.088 2.536 1.00 0.00 58 VAL A N 16
ATOM 21133 C CA . VAL A 1 58 ? -1.469 -9.123 3.617 1.00 0.00 58 VAL A CA 16
ATOM 21134 C C . VAL A 1 58 ? -0.114 -8.683 4.159 1.00 0.00 58 VAL A C 16
ATOM 21135 O O . VAL A 1 58 ? 0.610 -9.474 4.767 1.00 0.00 58 VAL A O 16
ATOM 21148 N N . VAL A 1 59 ? 0.225 -7.417 3.937 1.00 0.00 59 VAL A N 16
ATOM 21149 C CA . VAL A 1 59 ? 1.493 -6.871 4.404 1.00 0.00 59 VAL A CA 16
ATOM 21150 C C . VAL A 1 59 ? 1.345 -6.242 5.785 1.00 0.00 59 VAL A C 16
ATOM 21151 O O . VAL A 1 59 ? 0.997 -5.067 5.909 1.00 0.00 59 VAL A O 16
ATOM 21164 N N . ASP A 1 60 ? 1.611 -7.030 6.820 1.00 0.00 60 ASP A N 16
ATOM 21165 C CA . ASP A 1 60 ? 1.509 -6.550 8.193 1.00 0.00 60 ASP A CA 16
ATOM 21166 C C . ASP A 1 60 ? 2.883 -6.493 8.853 1.00 0.00 60 ASP A C 16
ATOM 21167 O O . ASP A 1 60 ? 2.997 -6.491 10.079 1.00 0.00 60 ASP A O 16
ATOM 21176 N N . THR A 1 61 ? 3.927 -6.449 8.031 1.00 0.00 61 THR A N 16
ATOM 21177 C CA . THR A 1 61 ? 5.294 -6.395 8.533 1.00 0.00 61 THR A CA 16
ATOM 21178 C C . THR A 1 61 ? 6.091 -5.292 7.844 1.00 0.00 61 THR A C 16
ATOM 21179 O O . THR A 1 61 ? 5.898 -5.025 6.660 1.00 0.00 61 THR A O 16
ATOM 21190 N N . GLU A 1 62 ? 6.986 -4.658 8.595 1.00 0.00 62 GLU A N 16
ATOM 21191 C CA . GLU A 1 62 ? 7.811 -3.584 8.054 1.00 0.00 62 GLU A CA 16
ATOM 21192 C C . GLU A 1 62 ? 8.967 -4.147 7.234 1.00 0.00 62 GLU A C 16
ATOM 21193 O O . GLU A 1 62 ? 9.420 -3.525 6.273 1.00 0.00 62 GLU A O 16
ATOM 21205 N N . GLU A 1 63 ? 9.439 -5.329 7.619 1.00 0.00 63 GLU A N 16
ATOM 21206 C CA . GLU A 1 63 ? 10.543 -5.975 6.920 1.00 0.00 63 GLU A CA 16
ATOM 21207 C C . GLU A 1 63 ? 10.143 -6.341 5.493 1.00 0.00 63 GLU A C 16
ATOM 21208 O O . GLU A 1 63 ? 10.951 -6.253 4.568 1.00 0.00 63 GLU A O 16
ATOM 21220 N N . PHE A 1 64 ? 8.891 -6.753 5.323 1.00 0.00 64 PHE A N 16
ATOM 21221 C CA . PHE A 1 64 ? 8.384 -7.134 4.010 1.00 0.00 64 PHE A CA 16
ATOM 21222 C C . PHE A 1 64 ? 8.113 -5.902 3.152 1.00 0.00 64 PHE A C 16
ATOM 21223 O O . PHE A 1 64 ? 8.184 -5.958 1.925 1.00 0.00 64 PHE A O 16
ATOM 21240 N N . PHE A 1 65 ? 7.803 -4.788 3.808 1.00 0.00 65 PHE A N 16
ATOM 21241 C CA . PHE A 1 65 ? 7.520 -3.541 3.106 1.00 0.00 65 PHE A CA 16
ATOM 21242 C C . PHE A 1 65 ? 8.813 -2.827 2.725 1.00 0.00 65 PHE A C 16
ATOM 21243 O O . PHE A 1 65 ? 8.880 -2.150 1.699 1.00 0.00 65 PHE A O 16
ATOM 21260 N N . GLN A 1 66 ? 9.837 -2.984 3.557 1.00 0.00 66 GLN A N 16
ATOM 21261 C CA . GLN A 1 66 ? 11.127 -2.353 3.307 1.00 0.00 66 GLN A CA 16
ATOM 21262 C C . GLN A 1 66 ? 11.803 -2.962 2.082 1.00 0.00 66 GLN A C 16
ATOM 21263 O O . GLN A 1 66 ? 12.730 -2.381 1.518 1.00 0.00 66 GLN A O 16
ATOM 21277 N N . THR A 1 67 ? 11.332 -4.137 1.675 1.00 0.00 67 THR A N 16
ATOM 21278 C CA . THR A 1 67 ? 11.892 -4.826 0.519 1.00 0.00 67 THR A CA 16
ATOM 21279 C C . THR A 1 67 ? 11.179 -4.411 -0.764 1.00 0.00 67 THR A C 16
ATOM 21280 O O . THR A 1 67 ? 11.779 -4.390 -1.840 1.00 0.00 67 THR A O 16
ATOM 21291 N N . LEU A 1 68 ? 9.899 -4.082 -0.645 1.00 0.00 68 LEU A N 16
ATOM 21292 C CA . LEU A 1 68 ? 9.104 -3.668 -1.796 1.00 0.00 68 LEU A CA 16
ATOM 21293 C C . LEU A 1 68 ? 9.756 -2.487 -2.510 1.00 0.00 68 LEU A C 16
ATOM 21294 O O . LEU A 1 68 ? 10.182 -1.523 -1.876 1.00 0.00 68 LEU A O 16
ATOM 21310 N N . GLY A 1 69 ? 9.826 -2.569 -3.835 1.00 0.00 69 GLY A N 16
ATOM 21311 C CA . GLY A 1 69 ? 10.425 -1.501 -4.614 1.00 0.00 69 GLY A CA 16
ATOM 21312 C C . GLY A 1 69 ? 9.532 -0.280 -4.705 1.00 0.00 69 GLY A C 16
ATOM 21313 O O . GLY A 1 69 ? 8.518 -0.191 -4.012 1.00 0.00 69 GLY A O 16
ATOM 21317 N N . ASP A 1 70 ? 9.909 0.665 -5.560 1.00 0.00 70 ASP A N 16
ATOM 21318 C CA . ASP A 1 70 ? 9.134 1.887 -5.739 1.00 0.00 70 ASP A CA 16
ATOM 21319 C C . ASP A 1 70 ? 7.971 1.658 -6.699 1.00 0.00 70 ASP A C 16
ATOM 21320 O O . ASP A 1 70 ? 7.994 0.732 -7.507 1.00 0.00 70 ASP A O 16
ATOM 21329 N N . ASN A 1 71 ? 6.954 2.509 -6.601 1.00 0.00 71 ASN A N 16
ATOM 21330 C CA . ASN A 1 71 ? 5.780 2.399 -7.460 1.00 0.00 71 ASN A CA 16
ATOM 21331 C C . ASN A 1 71 ? 5.100 1.045 -7.279 1.00 0.00 71 ASN A C 16
ATOM 21332 O O . ASN A 1 71 ? 4.587 0.463 -8.235 1.00 0.00 71 ASN A O 16
ATOM 21343 N N . THR A 1 72 ? 5.100 0.548 -6.046 1.00 0.00 72 THR A N 16
ATOM 21344 C CA . THR A 1 72 ? 4.484 -0.737 -5.739 1.00 0.00 72 THR A CA 16
ATOM 21345 C C . THR A 1 72 ? 2.969 -0.606 -5.621 1.00 0.00 72 THR A C 16
ATOM 21346 O O . THR A 1 72 ? 2.466 0.205 -4.843 1.00 0.00 72 THR A O 16
ATOM 21357 N N . HIS A 1 73 ? 2.248 -1.410 -6.395 1.00 0.00 73 HIS A N 16
ATOM 21358 C CA . HIS A 1 73 ? 0.790 -1.385 -6.375 1.00 0.00 73 HIS A CA 16
ATOM 21359 C C . HIS A 1 73 ? 0.250 -2.152 -5.172 1.00 0.00 73 HIS A C 16
ATOM 21360 O O . HIS A 1 73 ? 0.682 -3.270 -4.891 1.00 0.00 73 HIS A O 16
ATOM 21375 N N . PHE A 1 74 ? -0.697 -1.545 -4.465 1.00 0.00 74 PHE A N 16
ATOM 21376 C CA . PHE A 1 74 ? -1.294 -2.170 -3.291 1.00 0.00 74 PHE A CA 16
ATOM 21377 C C . PHE A 1 74 ? -2.816 -2.199 -3.406 1.00 0.00 74 PHE A C 16
ATOM 21378 O O . PHE A 1 74 ? -3.400 -1.495 -4.229 1.00 0.00 74 PHE A O 16
ATOM 21395 N N . MET A 1 75 ? -3.450 -3.020 -2.575 1.00 0.00 75 MET A N 16
ATOM 21396 C CA . MET A 1 75 ? -4.903 -3.141 -2.583 1.00 0.00 75 MET A CA 16
ATOM 21397 C C . MET A 1 75 ? -5.468 -3.006 -1.172 1.00 0.00 75 MET A C 16
ATOM 21398 O O . MET A 1 75 ? -5.029 -3.693 -0.250 1.00 0.00 75 MET A O 16
ATOM 21412 N N . ILE A 1 76 ? -6.442 -2.117 -1.012 1.00 0.00 76 ILE A N 16
ATOM 21413 C CA . ILE A 1 76 ? -7.065 -1.892 0.286 1.00 0.00 76 ILE A CA 16
ATOM 21414 C C . ILE A 1 76 ? -8.434 -2.560 0.361 1.00 0.00 76 ILE A C 16
ATOM 21415 O O . ILE A 1 76 ? -9.317 -2.284 -0.452 1.00 0.00 76 ILE A O 16
ATOM 21431 N N . LEU A 1 77 ? -8.604 -3.439 1.342 1.00 0.00 77 LEU A N 16
ATOM 21432 C CA . LEU A 1 77 ? -9.867 -4.146 1.525 1.00 0.00 77 LEU A CA 16
ATOM 21433 C C . LEU A 1 77 ? -10.548 -3.718 2.821 1.00 0.00 77 LEU A C 16
ATOM 21434 O O . LEU A 1 77 ? -9.929 -3.707 3.884 1.00 0.00 77 LEU A O 16
ATOM 21450 N N . GLU A 1 78 ? -11.826 -3.366 2.724 1.00 0.00 78 GLU A N 16
ATOM 21451 C CA . GLU A 1 78 ? -12.592 -2.939 3.889 1.00 0.00 78 GLU A CA 16
ATOM 21452 C C . GLU A 1 78 ? -12.961 -4.132 4.766 1.00 0.00 78 GLU A C 16
ATOM 21453 O O . GLU A 1 78 ? -12.712 -5.283 4.405 1.00 0.00 78 GLU A O 16
ATOM 21465 N N . LYS A 1 79 ? -13.555 -3.849 5.920 1.00 0.00 79 LYS A N 16
ATOM 21466 C CA . LYS A 1 79 ? -13.959 -4.897 6.850 1.00 0.00 79 LYS A CA 16
ATOM 21467 C C . LYS A 1 79 ? -15.023 -5.796 6.227 1.00 0.00 79 LYS A C 16
ATOM 21468 O O . LYS A 1 79 ? -16.215 -5.503 6.297 1.00 0.00 79 LYS A O 16
ATOM 21487 N N . GLY A 1 80 ? -14.581 -6.894 5.619 1.00 0.00 80 GLY A N 16
ATOM 21488 C CA . GLY A 1 80 ? -15.508 -7.819 4.994 1.00 0.00 80 GLY A CA 16
ATOM 21489 C C . GLY A 1 80 ? -15.267 -7.964 3.505 1.00 0.00 80 GLY A C 16
ATOM 21490 O O . GLY A 1 80 ? -16.198 -8.214 2.741 1.00 0.00 80 GLY A O 16
ATOM 21494 N N . GLN A 1 81 ? -14.012 -7.805 3.092 1.00 0.00 81 GLN A N 16
ATOM 21495 C CA . GLN A 1 81 ? -13.653 -7.918 1.683 1.00 0.00 81 GLN A CA 16
ATOM 21496 C C . GLN A 1 81 ? -12.364 -8.714 1.513 1.00 0.00 81 GLN A C 16
ATOM 21497 O O . GLN A 1 81 ? -11.545 -8.795 2.428 1.00 0.00 81 GLN A O 16
ATOM 21511 N N . LYS A 1 82 ? -12.189 -9.302 0.334 1.00 0.00 82 LYS A N 16
ATOM 21512 C CA . LYS A 1 82 ? -10.998 -10.091 0.041 1.00 0.00 82 LYS A CA 16
ATOM 21513 C C . LYS A 1 82 ? -10.373 -9.664 -1.282 1.00 0.00 82 LYS A C 16
ATOM 21514 O O . LYS A 1 82 ? -11.002 -8.968 -2.080 1.00 0.00 82 LYS A O 16
ATOM 21533 N N . TRP A 1 83 ? -9.135 -10.086 -1.510 1.00 0.00 83 TRP A N 16
ATOM 21534 C CA . TRP A 1 83 ? -8.426 -9.746 -2.739 1.00 0.00 83 TRP A CA 16
ATOM 21535 C C . TRP A 1 83 ? -8.770 -10.727 -3.855 1.00 0.00 83 TRP A C 16
ATOM 21536 O O . TRP A 1 83 ? -9.043 -11.900 -3.600 1.00 0.00 83 TRP A O 16
ATOM 21557 N N . MET A 1 84 ? -8.757 -10.239 -5.091 1.00 0.00 84 MET A N 16
ATOM 21558 C CA . MET A 1 84 ? -9.068 -11.074 -6.245 1.00 0.00 84 MET A CA 16
ATOM 21559 C C . MET A 1 84 ? -8.024 -10.894 -7.343 1.00 0.00 84 MET A C 16
ATOM 21560 O O . MET A 1 84 ? -7.477 -9.808 -7.541 1.00 0.00 84 MET A O 16
ATOM 21574 N N . PRO A 1 85 ? -7.738 -11.982 -8.073 1.00 0.00 85 PRO A N 16
ATOM 21575 C CA . PRO A 1 85 ? -6.758 -11.969 -9.163 1.00 0.00 85 PRO A CA 16
ATOM 21576 C C . PRO A 1 85 ? -7.240 -11.167 -10.367 1.00 0.00 85 PRO A C 16
ATOM 21577 O O . PRO A 1 85 ? -8.336 -10.607 -10.353 1.00 0.00 85 PRO A O 16
ATOM 21588 N N . SER A 1 86 ? -6.415 -11.117 -11.408 1.00 0.00 86 SER A N 16
ATOM 21589 C CA . SER A 1 86 ? -6.757 -10.380 -12.619 1.00 0.00 86 SER A CA 16
ATOM 21590 C C . SER A 1 86 ? -6.896 -11.325 -13.809 1.00 0.00 86 SER A C 16
ATOM 21591 O O . SER A 1 86 ? -6.711 -10.927 -14.957 1.00 0.00 86 SER A O 16
ATOM 21599 N N . GLY A 1 87 ? -7.222 -12.583 -13.523 1.00 0.00 87 GLY A N 16
ATOM 21600 C CA . GLY A 1 87 ? -7.380 -13.566 -14.579 1.00 0.00 87 GLY A CA 16
ATOM 21601 C C . GLY A 1 87 ? -6.899 -14.942 -14.165 1.00 0.00 87 GLY A C 16
ATOM 21602 O O . GLY A 1 87 ? -6.359 -15.133 -13.075 1.00 0.00 87 GLY A O 16
ATOM 21606 N N . PRO A 1 88 ? -7.093 -15.932 -15.049 1.00 0.00 88 PRO A N 16
ATOM 21607 C CA . PRO A 1 88 ? -6.684 -17.316 -14.791 1.00 0.00 88 PRO A CA 16
ATOM 21608 C C . PRO A 1 88 ? -5.168 -17.481 -14.794 1.00 0.00 88 PRO A C 16
ATOM 21609 O O . PRO A 1 88 ? -4.631 -18.388 -14.158 1.00 0.00 88 PRO A O 16
ATOM 21620 N N . SER A 1 89 ? -4.482 -16.598 -15.513 1.00 0.00 89 SER A N 16
ATOM 21621 C CA . SER A 1 89 ? -3.027 -16.648 -15.601 1.00 0.00 89 SER A CA 16
ATOM 21622 C C . SER A 1 89 ? -2.397 -16.570 -14.215 1.00 0.00 89 SER A C 16
ATOM 21623 O O . SER A 1 89 ? -2.880 -15.853 -13.339 1.00 0.00 89 SER A O 16
ATOM 21631 N N . SER A 1 90 ? -1.312 -17.314 -14.023 1.00 0.00 90 SER A N 16
ATOM 21632 C CA . SER A 1 90 ? -0.615 -17.334 -12.741 1.00 0.00 90 SER A CA 16
ATOM 21633 C C . SER A 1 90 ? -1.589 -17.606 -11.598 1.00 0.00 90 SER A C 16
ATOM 21634 O O . SER A 1 90 ? -1.499 -16.995 -10.533 1.00 0.00 90 SER A O 16
ATOM 21642 N N . GLY A 1 91 ? -2.519 -18.528 -11.827 1.00 0.00 91 GLY A N 16
ATOM 21643 C CA . GLY A 1 91 ? -3.495 -18.865 -10.809 1.00 0.00 91 GLY A CA 16
ATOM 21644 C C . GLY A 1 91 ? -4.314 -17.666 -10.371 1.00 0.00 91 GLY A C 16
ATOM 21645 O O . GLY A 1 91 ? -4.171 -16.575 -10.921 1.00 0.00 91 GLY A O 16
ATOM 21649 N N . GLY A 1 1 ? -5.351 16.844 13.449 1.00 0.00 1 GLY A N 17
ATOM 21650 C CA . GLY A 1 1 ? -4.389 16.511 12.415 1.00 0.00 1 GLY A CA 17
ATOM 21651 C C . GLY A 1 1 ? -3.403 17.633 12.159 1.00 0.00 1 GLY A C 17
ATOM 21652 O O . GLY A 1 1 ? -2.747 18.116 13.081 1.00 0.00 1 GLY A O 17
ATOM 21656 N N . SER A 1 2 ? -3.295 18.048 10.900 1.00 0.00 2 SER A N 17
ATOM 21657 C CA . SER A 1 2 ? -2.377 19.117 10.523 1.00 0.00 2 SER A CA 17
ATOM 21658 C C . SER A 1 2 ? -0.930 18.701 10.771 1.00 0.00 2 SER A C 17
ATOM 21659 O O . SER A 1 2 ? -0.120 19.492 11.254 1.00 0.00 2 SER A O 17
ATOM 21667 N N . SER A 1 3 ? -0.612 17.455 10.435 1.00 0.00 3 SER A N 17
ATOM 21668 C CA . SER A 1 3 ? 0.736 16.931 10.624 1.00 0.00 3 SER A CA 17
ATOM 21669 C C . SER A 1 3 ? 1.554 17.066 9.343 1.00 0.00 3 SER A C 17
ATOM 21670 O O . SER A 1 3 ? 1.003 17.187 8.250 1.00 0.00 3 SER A O 17
ATOM 21678 N N . GLY A 1 4 ? 2.876 17.043 9.488 1.00 0.00 4 GLY A N 17
ATOM 21679 C CA . GLY A 1 4 ? 3.751 17.164 8.336 1.00 0.00 4 GLY A CA 17
ATOM 21680 C C . GLY A 1 4 ? 4.510 15.884 8.050 1.00 0.00 4 GLY A C 17
ATOM 21681 O O . GLY A 1 4 ? 3.910 14.843 7.780 1.00 0.00 4 GLY A O 17
ATOM 21685 N N . SER A 1 5 ? 5.837 15.959 8.106 1.00 0.00 5 SER A N 17
ATOM 21686 C CA . SER A 1 5 ? 6.680 14.800 7.845 1.00 0.00 5 SER A CA 17
ATOM 21687 C C . SER A 1 5 ? 7.997 14.902 8.609 1.00 0.00 5 SER A C 17
ATOM 21688 O O . SER A 1 5 ? 8.396 15.985 9.038 1.00 0.00 5 SER A O 17
ATOM 21696 N N . SER A 1 6 ? 8.668 13.767 8.774 1.00 0.00 6 SER A N 17
ATOM 21697 C CA . SER A 1 6 ? 9.939 13.728 9.489 1.00 0.00 6 SER A CA 17
ATOM 21698 C C . SER A 1 6 ? 11.106 13.583 8.516 1.00 0.00 6 SER A C 17
ATOM 21699 O O . SER A 1 6 ? 12.138 14.234 8.667 1.00 0.00 6 SER A O 17
ATOM 21707 N N . GLY A 1 7 ? 10.932 12.723 7.517 1.00 0.00 7 GLY A N 17
ATOM 21708 C CA . GLY A 1 7 ? 11.977 12.507 6.534 1.00 0.00 7 GLY A CA 17
ATOM 21709 C C . GLY A 1 7 ? 11.425 12.144 5.170 1.00 0.00 7 GLY A C 17
ATOM 21710 O O . GLY A 1 7 ? 10.273 12.435 4.846 1.00 0.00 7 GLY A O 17
ATOM 21714 N N . PRO A 1 8 ? 12.257 11.495 4.343 1.00 0.00 8 PRO A N 17
ATOM 21715 C CA . PRO A 1 8 ? 11.867 11.079 2.993 1.00 0.00 8 PRO A CA 17
ATOM 21716 C C . PRO A 1 8 ? 10.843 9.948 3.007 1.00 0.00 8 PRO A C 17
ATOM 21717 O O . PRO A 1 8 ? 10.395 9.518 4.069 1.00 0.00 8 PRO A O 17
ATOM 21728 N N . ALA A 1 9 ? 10.477 9.473 1.822 1.00 0.00 9 ALA A N 17
ATOM 21729 C CA . ALA A 1 9 ? 9.507 8.392 1.698 1.00 0.00 9 ALA A CA 17
ATOM 21730 C C . ALA A 1 9 ? 9.599 7.725 0.330 1.00 0.00 9 ALA A C 17
ATOM 21731 O O . ALA A 1 9 ? 10.192 8.273 -0.599 1.00 0.00 9 ALA A O 17
ATOM 21738 N N . ARG A 1 10 ? 9.008 6.541 0.213 1.00 0.00 10 ARG A N 17
ATOM 21739 C CA . ARG A 1 10 ? 9.025 5.799 -1.042 1.00 0.00 10 ARG A CA 17
ATOM 21740 C C . ARG A 1 10 ? 7.653 5.826 -1.708 1.00 0.00 10 ARG A C 17
ATOM 21741 O O . ARG A 1 10 ? 6.615 5.769 -1.049 1.00 0.00 10 ARG A O 17
ATOM 21762 N N . PRO A 1 11 ? 7.646 5.917 -3.047 1.00 0.00 11 PRO A N 17
ATOM 21763 C CA . PRO A 1 11 ? 6.409 5.953 -3.832 1.00 0.00 11 PRO A CA 17
ATOM 21764 C C . PRO A 1 11 ? 5.675 4.617 -3.821 1.00 0.00 11 PRO A C 17
ATOM 21765 O O . PRO A 1 11 ? 6.298 3.555 -3.791 1.00 0.00 11 PRO A O 17
ATOM 21776 N N . PHE A 1 12 ? 4.348 4.676 -3.845 1.00 0.00 12 PHE A N 17
ATOM 21777 C CA . PHE A 1 12 ? 3.529 3.469 -3.837 1.00 0.00 12 PHE A CA 17
ATOM 21778 C C . PHE A 1 12 ? 2.178 3.724 -4.500 1.00 0.00 12 PHE A C 17
ATOM 21779 O O . PHE A 1 12 ? 1.674 4.847 -4.493 1.00 0.00 12 PHE A O 17
ATOM 21796 N N . ARG A 1 13 ? 1.598 2.673 -5.071 1.00 0.00 13 ARG A N 17
ATOM 21797 C CA . ARG A 1 13 ? 0.308 2.783 -5.739 1.00 0.00 13 ARG A CA 17
ATOM 21798 C C . ARG A 1 13 ? -0.776 2.049 -4.955 1.00 0.00 13 ARG A C 17
ATOM 21799 O O . ARG A 1 13 ? -0.526 0.997 -4.367 1.00 0.00 13 ARG A O 17
ATOM 21820 N N . VAL A 1 14 ? -1.980 2.612 -4.949 1.00 0.00 14 VAL A N 17
ATOM 21821 C CA . VAL A 1 14 ? -3.102 2.012 -4.237 1.00 0.00 14 VAL A CA 17
ATOM 21822 C C . VAL A 1 14 ? -4.312 1.856 -5.150 1.00 0.00 14 VAL A C 17
ATOM 21823 O O . VAL A 1 14 ? -4.600 2.728 -5.971 1.00 0.00 14 VAL A O 17
ATOM 21836 N N . SER A 1 15 ? -5.018 0.739 -5.002 1.00 0.00 15 SER A N 17
ATOM 21837 C CA . SER A 1 15 ? -6.197 0.467 -5.817 1.00 0.00 15 SER A CA 17
ATOM 21838 C C . SER A 1 15 ? -7.324 -0.109 -4.965 1.00 0.00 15 SER A C 17
ATOM 21839 O O . SER A 1 15 ? -7.101 -0.984 -4.130 1.00 0.00 15 SER A O 17
ATOM 21847 N N . ASN A 1 16 ? -8.536 0.391 -5.182 1.00 0.00 16 ASN A N 17
ATOM 21848 C CA . ASN A 1 16 ? -9.700 -0.073 -4.435 1.00 0.00 16 ASN A CA 17
ATOM 21849 C C . ASN A 1 16 ? -9.997 -1.537 -4.744 1.00 0.00 16 ASN A C 17
ATOM 21850 O O . ASN A 1 16 ? -9.399 -2.126 -5.645 1.00 0.00 16 ASN A O 17
ATOM 21861 N N . HIS A 1 17 ? -10.924 -2.118 -3.990 1.00 0.00 17 HIS A N 17
ATOM 21862 C CA . HIS A 1 17 ? -11.302 -3.513 -4.183 1.00 0.00 17 HIS A CA 17
ATOM 21863 C C . HIS A 1 17 ? -11.708 -3.771 -5.631 1.00 0.00 17 HIS A C 17
ATOM 21864 O O . HIS A 1 17 ? -11.378 -4.809 -6.204 1.00 0.00 17 HIS A O 17
ATOM 21879 N N . ASP A 1 18 ? -12.428 -2.820 -6.216 1.00 0.00 18 ASP A N 17
ATOM 21880 C CA . ASP A 1 18 ? -12.881 -2.943 -7.597 1.00 0.00 18 ASP A CA 17
ATOM 21881 C C . ASP A 1 18 ? -11.763 -2.576 -8.569 1.00 0.00 18 ASP A C 17
ATOM 21882 O O . ASP A 1 18 ? -11.998 -2.409 -9.766 1.00 0.00 18 ASP A O 17
ATOM 21891 N N . ARG A 1 19 ? -10.548 -2.452 -8.046 1.00 0.00 19 ARG A N 17
ATOM 21892 C CA . ARG A 1 19 ? -9.395 -2.102 -8.867 1.00 0.00 19 ARG A CA 17
ATOM 21893 C C . ARG A 1 19 ? -9.788 -1.120 -9.967 1.00 0.00 19 ARG A C 17
ATOM 21894 O O . ARG A 1 19 ? -9.415 -1.292 -11.128 1.00 0.00 19 ARG A O 17
ATOM 21915 N N . SER A 1 20 ? -10.545 -0.094 -9.595 1.00 0.00 20 SER A N 17
ATOM 21916 C CA . SER A 1 20 ? -10.993 0.912 -10.550 1.00 0.00 20 SER A CA 17
ATOM 21917 C C . SER A 1 20 ? -10.312 2.251 -10.288 1.00 0.00 20 SER A C 17
ATOM 21918 O O . SER A 1 20 ? -10.054 3.022 -11.214 1.00 0.00 20 SER A O 17
ATOM 21926 N N . SER A 1 21 ? -10.024 2.524 -9.019 1.00 0.00 21 SER A N 17
ATOM 21927 C CA . SER A 1 21 ? -9.377 3.772 -8.633 1.00 0.00 21 SER A CA 17
ATOM 21928 C C . SER A 1 21 ? -7.859 3.615 -8.615 1.00 0.00 21 SER A C 17
ATOM 21929 O O . SER A 1 21 ? -7.341 2.499 -8.559 1.00 0.00 21 SER A O 17
ATOM 21937 N N . ARG A 1 22 ? -7.153 4.739 -8.664 1.00 0.00 22 ARG A N 17
ATOM 21938 C CA . ARG A 1 22 ? -5.695 4.726 -8.654 1.00 0.00 22 ARG A CA 17
ATOM 21939 C C . ARG A 1 22 ? -5.147 5.885 -7.825 1.00 0.00 22 ARG A C 17
ATOM 21940 O O . ARG A 1 22 ? -5.313 7.051 -8.185 1.00 0.00 22 ARG A O 17
ATOM 21961 N N . ARG A 1 23 ? -4.494 5.556 -6.717 1.00 0.00 23 ARG A N 17
ATOM 21962 C CA . ARG A 1 23 ? -3.923 6.568 -5.837 1.00 0.00 23 ARG A CA 17
ATOM 21963 C C . ARG A 1 23 ? -2.464 6.253 -5.519 1.00 0.00 23 ARG A C 17
ATOM 21964 O O . ARG A 1 23 ? -2.151 5.193 -4.980 1.00 0.00 23 ARG A O 17
ATOM 21985 N N . GLY A 1 24 ? -1.575 7.181 -5.861 1.00 0.00 24 GLY A N 17
ATOM 21986 C CA . GLY A 1 24 ? -0.161 6.984 -5.605 1.00 0.00 24 GLY A CA 17
ATOM 21987 C C . GLY A 1 24 ? 0.303 7.678 -4.340 1.00 0.00 24 GLY A C 17
ATOM 21988 O O . GLY A 1 24 ? 0.545 8.884 -4.338 1.00 0.00 24 GLY A O 17
ATOM 21992 N N . VAL A 1 25 ? 0.425 6.914 -3.259 1.00 0.00 25 VAL A N 17
ATOM 21993 C CA . VAL A 1 25 ? 0.862 7.463 -1.980 1.00 0.00 25 VAL A CA 17
ATOM 21994 C C . VAL A 1 25 ? 2.325 7.127 -1.709 1.00 0.00 25 VAL A C 17
ATOM 21995 O O . VAL A 1 25 ? 2.804 6.056 -2.078 1.00 0.00 25 VAL A O 17
ATOM 22008 N N . MET A 1 26 ? 3.027 8.051 -1.062 1.00 0.00 26 MET A N 17
ATOM 22009 C CA . MET A 1 26 ? 4.435 7.852 -0.739 1.00 0.00 26 MET A CA 17
ATOM 22010 C C . MET A 1 26 ? 4.644 7.793 0.770 1.00 0.00 26 MET A C 17
ATOM 22011 O O . MET A 1 26 ? 4.071 8.585 1.517 1.00 0.00 26 MET A O 17
ATOM 22025 N N . ALA A 1 27 ? 5.469 6.849 1.213 1.00 0.00 27 ALA A N 17
ATOM 22026 C CA . ALA A 1 27 ? 5.754 6.688 2.632 1.00 0.00 27 ALA A CA 17
ATOM 22027 C C . ALA A 1 27 ? 7.090 5.985 2.848 1.00 0.00 27 ALA A C 17
ATOM 22028 O O . ALA A 1 27 ? 7.495 5.143 2.047 1.00 0.00 27 ALA A O 17
ATOM 22035 N N . SER A 1 28 ? 7.771 6.339 3.933 1.00 0.00 28 SER A N 17
ATOM 22036 C CA . SER A 1 28 ? 9.065 5.745 4.251 1.00 0.00 28 SER A CA 17
ATOM 22037 C C . SER A 1 28 ? 8.892 4.339 4.818 1.00 0.00 28 SER A C 17
ATOM 22038 O O . SER A 1 28 ? 9.729 3.463 4.598 1.00 0.00 28 SER A O 17
ATOM 22046 N N . SER A 1 29 ? 7.801 4.131 5.547 1.00 0.00 29 SER A N 17
ATOM 22047 C CA . SER A 1 29 ? 7.519 2.832 6.149 1.00 0.00 29 SER A CA 17
ATOM 22048 C C . SER A 1 29 ? 6.105 2.372 5.810 1.00 0.00 29 SER A C 17
ATOM 22049 O O . SER A 1 29 ? 5.367 3.062 5.105 1.00 0.00 29 SER A O 17
ATOM 22057 N N . LEU A 1 30 ? 5.733 1.203 6.318 1.00 0.00 30 LEU A N 17
ATOM 22058 C CA . LEU A 1 30 ? 4.407 0.648 6.071 1.00 0.00 30 LEU A CA 17
ATOM 22059 C C . LEU A 1 30 ? 3.350 1.377 6.894 1.00 0.00 30 LEU A C 17
ATOM 22060 O O . LEU A 1 30 ? 2.426 1.978 6.345 1.00 0.00 30 LEU A O 17
ATOM 22076 N N . GLN A 1 31 ? 3.493 1.322 8.215 1.00 0.00 31 GLN A N 17
ATOM 22077 C CA . GLN A 1 31 ? 2.550 1.979 9.113 1.00 0.00 31 GLN A CA 17
ATOM 22078 C C . GLN A 1 31 ? 2.189 3.369 8.601 1.00 0.00 31 GLN A C 17
ATOM 22079 O O . GLN A 1 31 ? 1.041 3.801 8.706 1.00 0.00 31 GLN A O 17
ATOM 22093 N N . GLU A 1 32 ? 3.177 4.065 8.048 1.00 0.00 32 GLU A N 17
ATOM 22094 C CA . GLU A 1 32 ? 2.962 5.408 7.522 1.00 0.00 32 GLU A CA 17
ATOM 22095 C C . GLU A 1 32 ? 2.017 5.378 6.323 1.00 0.00 32 GLU A C 17
ATOM 22096 O O . GLU A 1 32 ? 1.097 6.189 6.223 1.00 0.00 32 GLU A O 17
ATOM 22108 N N . LEU A 1 33 ? 2.253 4.438 5.416 1.00 0.00 33 LEU A N 17
ATOM 22109 C CA . LEU A 1 33 ? 1.424 4.300 4.222 1.00 0.00 33 LEU A CA 17
ATOM 22110 C C . LEU A 1 33 ? -0.024 4.005 4.597 1.00 0.00 33 LEU A C 17
ATOM 22111 O O . LEU A 1 33 ? -0.923 4.797 4.310 1.00 0.00 33 LEU A O 17
ATOM 22127 N N . ILE A 1 34 ? -0.244 2.864 5.240 1.00 0.00 34 ILE A N 17
ATOM 22128 C CA . ILE A 1 34 ? -1.583 2.467 5.657 1.00 0.00 34 ILE A CA 17
ATOM 22129 C C . ILE A 1 34 ? -2.388 3.669 6.138 1.00 0.00 34 ILE A C 17
ATOM 22130 O O . ILE A 1 34 ? -3.473 3.946 5.628 1.00 0.00 34 ILE A O 17
ATOM 22146 N N . SER A 1 35 ? -1.847 4.381 7.122 1.00 0.00 35 SER A N 17
ATOM 22147 C CA . SER A 1 35 ? -2.516 5.553 7.674 1.00 0.00 35 SER A CA 17
ATOM 22148 C C . SER A 1 35 ? -2.786 6.588 6.585 1.00 0.00 35 SER A C 17
ATOM 22149 O O . SER A 1 35 ? -3.831 7.239 6.576 1.00 0.00 35 SER A O 17
ATOM 22157 N N . LYS A 1 36 ? -1.837 6.732 5.666 1.00 0.00 36 LYS A N 17
ATOM 22158 C CA . LYS A 1 36 ? -1.970 7.685 4.571 1.00 0.00 36 LYS A CA 17
ATOM 22159 C C . LYS A 1 36 ? -3.115 7.291 3.644 1.00 0.00 36 LYS A C 17
ATOM 22160 O O . LYS A 1 36 ? -4.027 8.082 3.396 1.00 0.00 36 LYS A O 17
ATOM 22179 N N . THR A 1 37 ? -3.064 6.064 3.135 1.00 0.00 37 THR A N 17
ATOM 22180 C CA . THR A 1 37 ? -4.097 5.566 2.236 1.00 0.00 37 THR A CA 17
ATOM 22181 C C . THR A 1 37 ? -5.488 5.931 2.741 1.00 0.00 37 THR A C 17
ATOM 22182 O O . THR A 1 37 ? -6.288 6.523 2.015 1.00 0.00 37 THR A O 17
ATOM 22193 N N . LEU A 1 38 ? -5.771 5.576 3.989 1.00 0.00 38 LEU A N 17
ATOM 22194 C CA . LEU A 1 38 ? -7.067 5.868 4.593 1.00 0.00 38 LEU A CA 17
ATOM 22195 C C . LEU A 1 38 ? -7.457 7.326 4.369 1.00 0.00 38 LEU A C 17
ATOM 22196 O O . LEU A 1 38 ? -8.607 7.631 4.054 1.00 0.00 38 LEU A O 17
ATOM 22212 N N . ASP A 1 39 ? -6.489 8.222 4.532 1.00 0.00 39 ASP A N 17
ATOM 22213 C CA . ASP A 1 39 ? -6.730 9.648 4.344 1.00 0.00 39 ASP A CA 17
ATOM 22214 C C . ASP A 1 39 ? -6.965 9.971 2.872 1.00 0.00 39 ASP A C 17
ATOM 22215 O O . ASP A 1 39 ? -7.916 10.671 2.524 1.00 0.00 39 ASP A O 17
ATOM 22224 N N . ALA A 1 40 ? -6.093 9.457 2.013 1.00 0.00 40 ALA A N 17
ATOM 22225 C CA . ALA A 1 40 ? -6.205 9.690 0.577 1.00 0.00 40 ALA A CA 17
ATOM 22226 C C . ALA A 1 40 ? -7.532 9.166 0.040 1.00 0.00 40 ALA A C 17
ATOM 22227 O O . ALA A 1 40 ? -8.354 9.931 -0.468 1.00 0.00 40 ALA A O 17
ATOM 22234 N N . LEU A 1 41 ? -7.736 7.858 0.153 1.00 0.00 41 LEU A N 17
ATOM 22235 C CA . LEU A 1 41 ? -8.965 7.231 -0.323 1.00 0.00 41 LEU A CA 17
ATOM 22236 C C . LEU A 1 41 ? -10.173 7.737 0.459 1.00 0.00 41 LEU A C 17
ATOM 22237 O O . LEU A 1 41 ? -11.317 7.441 0.114 1.00 0.00 41 LEU A O 17
ATOM 22253 N N . VAL A 1 42 ? -9.910 8.504 1.513 1.00 0.00 42 VAL A N 17
ATOM 22254 C CA . VAL A 1 42 ? -10.975 9.054 2.343 1.00 0.00 42 VAL A CA 17
ATOM 22255 C C . VAL A 1 42 ? -12.011 7.989 2.685 1.00 0.00 42 VAL A C 17
ATOM 22256 O O . VAL A 1 42 ? -13.214 8.202 2.523 1.00 0.00 42 VAL A O 17
ATOM 22269 N N . ILE A 1 43 ? -11.538 6.842 3.160 1.00 0.00 43 ILE A N 17
ATOM 22270 C CA . ILE A 1 43 ? -12.423 5.743 3.527 1.00 0.00 43 ILE A CA 17
ATOM 22271 C C . ILE A 1 43 ? -13.306 6.121 4.711 1.00 0.00 43 ILE A C 17
ATOM 22272 O O . ILE A 1 43 ? -12.884 6.856 5.604 1.00 0.00 43 ILE A O 17
ATOM 22288 N N . ALA A 1 44 ? -14.533 5.612 4.713 1.00 0.00 44 ALA A N 17
ATOM 22289 C CA . ALA A 1 44 ? -15.475 5.893 5.789 1.00 0.00 44 ALA A CA 17
ATOM 22290 C C . ALA A 1 44 ? -14.963 5.355 7.121 1.00 0.00 44 ALA A C 17
ATOM 22291 O O . ALA A 1 44 ? -14.794 6.104 8.083 1.00 0.00 44 ALA A O 17
ATOM 22298 N N . THR A 1 45 ? -14.719 4.049 7.171 1.00 0.00 45 THR A N 17
ATOM 22299 C CA . THR A 1 45 ? -14.228 3.409 8.385 1.00 0.00 45 THR A CA 17
ATOM 22300 C C . THR A 1 45 ? -12.715 3.231 8.340 1.00 0.00 45 THR A C 17
ATOM 22301 O O . THR A 1 45 ? -12.084 3.457 7.308 1.00 0.00 45 THR A O 17
ATOM 22312 N N . GLY A 1 46 ? -12.137 2.822 9.466 1.00 0.00 46 GLY A N 17
ATOM 22313 C CA . GLY A 1 46 ? -10.701 2.620 9.532 1.00 0.00 46 GLY A CA 17
ATOM 22314 C C . GLY A 1 46 ? -10.313 1.164 9.363 1.00 0.00 46 GLY A C 17
ATOM 22315 O O . GLY A 1 46 ? -9.306 0.853 8.725 1.00 0.00 46 GLY A O 17
ATOM 22319 N N . LEU A 1 47 ? -11.109 0.271 9.938 1.00 0.00 47 LEU A N 17
ATOM 22320 C CA . LEU A 1 47 ? -10.843 -1.161 9.850 1.00 0.00 47 LEU A CA 17
ATOM 22321 C C . LEU A 1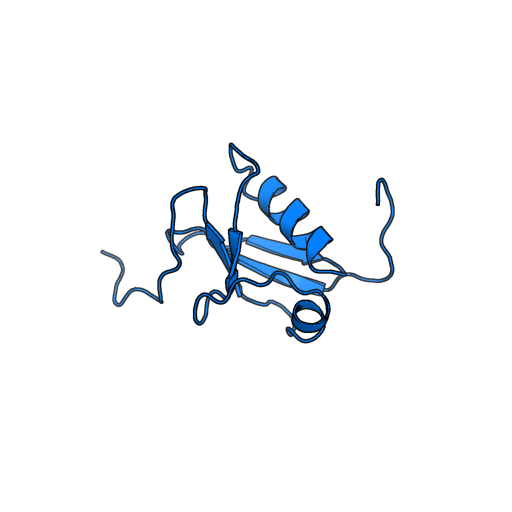 47 ? -10.636 -1.588 8.401 1.00 0.00 47 LEU A C 17
ATOM 22322 O O . LEU A 1 47 ? -11.597 -1.762 7.650 1.00 0.00 47 LEU A O 17
ATOM 22338 N N . VAL A 1 48 ? -9.376 -1.759 8.013 1.00 0.00 48 VAL A N 17
ATOM 22339 C CA . VAL A 1 48 ? -9.043 -2.168 6.654 1.00 0.00 48 VAL A CA 17
ATOM 22340 C C . VAL A 1 48 ? -7.822 -3.081 6.639 1.00 0.00 48 VAL A C 17
ATOM 22341 O O . VAL A 1 48 ? -7.116 -3.210 7.640 1.00 0.00 48 VAL A O 17
ATOM 22354 N N . THR A 1 49 ? -7.575 -3.712 5.495 1.00 0.00 49 THR A N 17
ATOM 22355 C CA . THR A 1 49 ? -6.439 -4.613 5.349 1.00 0.00 49 THR A CA 17
ATOM 22356 C C . THR A 1 49 ? -5.656 -4.309 4.077 1.00 0.00 49 THR A C 17
ATOM 22357 O O . THR A 1 49 ? -6.210 -4.326 2.977 1.00 0.00 49 THR A O 17
ATOM 22368 N N . LEU A 1 50 ? -4.366 -4.033 4.233 1.00 0.00 50 LEU A N 17
ATOM 22369 C CA . LEU A 1 50 ? -3.507 -3.726 3.095 1.00 0.00 50 LEU A CA 17
ATOM 22370 C C . LEU A 1 50 ? -2.787 -4.977 2.604 1.00 0.00 50 LEU A C 17
ATOM 22371 O O . LEU A 1 50 ? -2.150 -5.687 3.382 1.00 0.00 50 LEU A O 17
ATOM 22387 N N . VAL A 1 51 ? -2.890 -5.242 1.304 1.00 0.00 51 VAL A N 17
ATOM 22388 C CA . VAL A 1 51 ? -2.246 -6.406 0.708 1.00 0.00 51 VAL A CA 17
ATOM 22389 C C . VAL A 1 51 ? -1.647 -6.066 -0.652 1.00 0.00 51 VAL A C 17
ATOM 22390 O O . VAL A 1 51 ? -1.903 -4.995 -1.206 1.00 0.00 51 VAL A O 17
ATOM 22403 N N . LEU A 1 52 ? -0.848 -6.982 -1.186 1.00 0.00 52 LEU A N 17
ATOM 22404 C CA . LEU A 1 52 ? -0.212 -6.781 -2.483 1.00 0.00 52 LEU A CA 17
ATOM 22405 C C . LEU A 1 52 ? -1.228 -6.903 -3.614 1.00 0.00 52 LEU A C 17
ATOM 22406 O O . LEU A 1 52 ? -2.019 -7.844 -3.650 1.00 0.00 52 LEU A O 17
ATOM 22422 N N . GLU A 1 53 ? -1.199 -5.945 -4.536 1.00 0.00 53 GLU A N 17
ATOM 22423 C CA . GLU A 1 53 ? -2.117 -5.948 -5.668 1.00 0.00 53 GLU A CA 17
ATOM 22424 C C . GLU A 1 53 ? -1.662 -6.938 -6.736 1.00 0.00 53 GLU A C 17
ATOM 22425 O O . GLU A 1 53 ? -2.182 -6.945 -7.852 1.00 0.00 53 GLU A O 17
ATOM 22437 N N . GLU A 1 54 ? -0.688 -7.772 -6.385 1.00 0.00 54 GLU A N 17
ATOM 22438 C CA . GLU A 1 54 ? -0.162 -8.765 -7.314 1.00 0.00 54 GLU A CA 17
ATOM 22439 C C . GLU A 1 54 ? -0.497 -10.179 -6.845 1.00 0.00 54 GLU A C 17
ATOM 22440 O O . GLU A 1 54 ? -0.911 -11.025 -7.638 1.00 0.00 54 GLU A O 17
ATOM 22452 N N . ASP A 1 55 ? -0.313 -10.426 -5.554 1.00 0.00 55 ASP A N 17
ATOM 22453 C CA . ASP A 1 55 ? -0.596 -11.737 -4.978 1.00 0.00 55 ASP A CA 17
ATOM 22454 C C . ASP A 1 55 ? -1.671 -11.637 -3.902 1.00 0.00 55 ASP A C 17
ATOM 22455 O O . ASP A 1 55 ? -2.165 -12.650 -3.407 1.00 0.00 55 ASP A O 17
ATOM 22464 N N . GLY A 1 56 ? -2.030 -10.408 -3.543 1.00 0.00 56 GLY A N 17
ATOM 22465 C CA . GLY A 1 56 ? -3.045 -10.199 -2.526 1.00 0.00 56 GLY A CA 17
ATOM 22466 C C . GLY A 1 56 ? -2.546 -10.526 -1.133 1.00 0.00 56 GLY A C 17
ATOM 22467 O O . GLY A 1 56 ? -3.338 -10.746 -0.216 1.00 0.00 56 GLY A O 17
ATOM 22471 N N . THR A 1 57 ? -1.226 -10.561 -0.971 1.00 0.00 57 THR A N 17
ATOM 22472 C CA . THR A 1 57 ? -0.621 -10.868 0.319 1.00 0.00 57 THR A CA 17
ATOM 22473 C C . THR A 1 57 ? -0.686 -9.666 1.255 1.00 0.00 57 THR A C 17
ATOM 22474 O O . THR A 1 57 ? -0.289 -8.559 0.889 1.00 0.00 57 THR A O 17
ATOM 22485 N N . VAL A 1 58 ? -1.185 -9.891 2.466 1.00 0.00 58 VAL A N 17
ATOM 22486 C CA . VAL A 1 58 ? -1.299 -8.826 3.456 1.00 0.00 58 VAL A CA 17
ATOM 22487 C C . VAL A 1 58 ? 0.064 -8.470 4.038 1.00 0.00 58 VAL A C 17
ATOM 22488 O O . VAL A 1 58 ? 0.805 -9.342 4.491 1.00 0.00 58 VAL A O 17
ATOM 22501 N N . VAL A 1 59 ? 0.388 -7.181 4.024 1.00 0.00 59 VAL A N 17
ATOM 22502 C CA . VAL A 1 59 ? 1.662 -6.708 4.553 1.00 0.00 59 VAL A CA 17
ATOM 22503 C C . VAL A 1 59 ? 1.491 -6.100 5.940 1.00 0.00 59 VAL A C 17
ATOM 22504 O O . VAL A 1 59 ? 0.987 -4.985 6.082 1.00 0.00 59 VAL A O 17
ATOM 22517 N N . ASP A 1 60 ? 1.910 -6.839 6.960 1.00 0.00 60 ASP A N 17
ATOM 22518 C CA . ASP A 1 60 ? 1.805 -6.373 8.338 1.00 0.00 60 ASP A CA 17
ATOM 22519 C C . ASP A 1 60 ? 3.186 -6.191 8.958 1.00 0.00 60 ASP A C 17
ATOM 22520 O O . ASP A 1 60 ? 3.311 -5.804 10.120 1.00 0.00 60 ASP A O 17
ATOM 22529 N N . THR A 1 61 ? 4.223 -6.472 8.174 1.00 0.00 61 THR A N 17
ATOM 22530 C CA . THR A 1 61 ? 5.596 -6.342 8.646 1.00 0.00 61 THR A CA 17
ATOM 22531 C C . THR A 1 61 ? 6.325 -5.221 7.915 1.00 0.00 61 THR A C 17
ATOM 22532 O O . THR A 1 61 ? 6.182 -5.064 6.703 1.00 0.00 61 THR A O 17
ATOM 22543 N N . GLU A 1 62 ? 7.106 -4.445 8.659 1.00 0.00 62 GLU A N 17
ATOM 22544 C CA . GLU A 1 62 ? 7.857 -3.337 8.078 1.00 0.00 62 GLU A CA 17
ATOM 22545 C C . GLU A 1 62 ? 9.014 -3.852 7.227 1.00 0.00 62 GLU A C 17
ATOM 22546 O O . GLU A 1 62 ? 9.332 -3.281 6.185 1.00 0.00 62 GLU A O 17
ATOM 22558 N N . GLU A 1 63 ? 9.639 -4.935 7.680 1.00 0.00 63 GLU A N 17
ATOM 22559 C CA . GLU A 1 63 ? 10.762 -5.526 6.960 1.00 0.00 63 GLU A CA 17
ATOM 22560 C C . GLU A 1 63 ? 10.349 -5.932 5.549 1.00 0.00 63 GLU A C 17
ATOM 22561 O O . GLU A 1 63 ? 11.127 -5.808 4.602 1.00 0.00 63 GLU A O 17
ATOM 22573 N N . PHE A 1 64 ? 9.120 -6.420 5.416 1.00 0.00 64 PHE A N 17
ATOM 22574 C CA . PHE A 1 64 ? 8.604 -6.847 4.121 1.00 0.00 64 PHE A CA 17
ATOM 22575 C C . PHE A 1 64 ? 8.229 -5.644 3.260 1.00 0.00 64 PHE A C 17
ATOM 22576 O O . PHE A 1 64 ? 8.441 -5.643 2.047 1.00 0.00 64 PHE A O 17
ATOM 22593 N N . PHE A 1 65 ? 7.671 -4.620 3.897 1.00 0.00 65 PHE A N 17
ATOM 22594 C CA . PHE A 1 65 ? 7.266 -3.410 3.192 1.00 0.00 65 PHE A CA 17
ATOM 22595 C C . PHE A 1 65 ? 8.482 -2.593 2.767 1.00 0.00 65 PHE A C 17
ATOM 22596 O O . PHE A 1 65 ? 8.423 -1.827 1.806 1.00 0.00 65 PHE A O 17
ATOM 22613 N N . GLN A 1 66 ? 9.584 -2.764 3.492 1.00 0.00 66 GLN A N 17
ATOM 22614 C CA . GLN A 1 66 ? 10.814 -2.042 3.191 1.00 0.00 66 GLN A CA 17
ATOM 22615 C C . GLN A 1 66 ? 11.561 -2.697 2.034 1.00 0.00 66 GLN A C 17
ATOM 22616 O O . GLN A 1 66 ? 12.412 -2.074 1.397 1.00 0.00 66 GLN A O 17
ATOM 22630 N N . THR A 1 67 ? 11.239 -3.959 1.767 1.00 0.00 67 THR A N 17
ATOM 22631 C CA . THR A 1 67 ? 11.880 -4.699 0.688 1.00 0.00 67 THR A CA 17
ATOM 22632 C C . THR A 1 67 ? 11.131 -4.515 -0.627 1.00 0.00 67 THR A C 17
ATOM 22633 O O . THR A 1 67 ? 11.634 -4.866 -1.695 1.00 0.00 67 THR A O 17
ATOM 22644 N N . LEU A 1 68 ? 9.926 -3.960 -0.543 1.00 0.00 68 LEU A N 17
ATOM 22645 C CA . LEU A 1 68 ? 9.108 -3.727 -1.727 1.00 0.00 68 LEU A CA 17
ATOM 22646 C C . LEU A 1 68 ? 9.697 -2.614 -2.588 1.00 0.00 68 LEU A C 17
ATOM 22647 O O . LEU A 1 68 ? 9.962 -1.515 -2.102 1.00 0.00 68 LEU A O 17
ATOM 22663 N N . GLY A 1 69 ? 9.899 -2.907 -3.869 1.00 0.00 69 GLY A N 17
ATOM 22664 C CA . GLY A 1 69 ? 10.454 -1.920 -4.776 1.00 0.00 69 GLY A CA 17
ATOM 22665 C C . GLY A 1 69 ? 9.670 -0.622 -4.772 1.00 0.00 69 GLY A C 17
ATOM 22666 O O . GLY A 1 69 ? 8.788 -0.425 -3.937 1.00 0.00 69 GLY A O 17
ATOM 22670 N N . ASP A 1 70 ? 9.993 0.266 -5.706 1.00 0.00 70 ASP A N 17
ATOM 22671 C CA . ASP A 1 70 ? 9.314 1.552 -5.806 1.00 0.00 70 ASP A CA 17
ATOM 22672 C C . ASP A 1 70 ? 8.066 1.441 -6.678 1.00 0.00 70 ASP A C 17
ATOM 22673 O O . ASP A 1 70 ? 8.011 0.627 -7.598 1.00 0.00 70 ASP A O 17
ATOM 22682 N N . ASN A 1 71 ? 7.067 2.264 -6.379 1.00 0.00 71 ASN A N 17
ATOM 22683 C CA . ASN A 1 71 ? 5.819 2.257 -7.133 1.00 0.00 71 ASN A CA 17
ATOM 22684 C C . ASN A 1 71 ? 5.101 0.919 -6.984 1.00 0.00 71 ASN A C 17
ATOM 22685 O O . ASN A 1 71 ? 4.486 0.422 -7.930 1.00 0.00 71 ASN A O 17
ATOM 22696 N N . THR A 1 72 ? 5.181 0.341 -5.791 1.00 0.00 72 THR A N 17
ATOM 22697 C CA . THR A 1 72 ? 4.540 -0.939 -5.517 1.00 0.00 72 THR A CA 17
ATOM 22698 C C . THR A 1 72 ? 3.032 -0.777 -5.362 1.00 0.00 72 THR A C 17
ATOM 22699 O O . THR A 1 72 ? 2.564 0.044 -4.574 1.00 0.00 72 THR A O 17
ATOM 22710 N N . HIS A 1 73 ? 2.276 -1.565 -6.120 1.00 0.00 73 HIS A N 17
ATOM 22711 C CA . HIS A 1 73 ? 0.820 -1.510 -6.066 1.00 0.00 73 HIS A CA 17
ATOM 22712 C C . HIS A 1 73 ? 0.295 -2.211 -4.818 1.00 0.00 73 HIS A C 17
ATOM 22713 O O . HIS A 1 73 ? 0.841 -3.229 -4.388 1.00 0.00 73 HIS A O 17
ATOM 22728 N N . PHE A 1 74 ? -0.767 -1.663 -4.237 1.00 0.00 74 PHE A N 17
ATOM 22729 C CA . PHE A 1 74 ? -1.364 -2.235 -3.036 1.00 0.00 74 PHE A CA 17
ATOM 22730 C C . PHE A 1 74 ? -2.876 -2.369 -3.192 1.00 0.00 74 PHE A C 17
ATOM 22731 O O . PHE A 1 74 ? -3.474 -1.775 -4.089 1.00 0.00 74 PHE A O 17
ATOM 22748 N N . MET A 1 75 ? -3.489 -3.154 -2.312 1.00 0.00 75 MET A N 17
ATOM 22749 C CA . MET A 1 75 ? -4.932 -3.366 -2.350 1.00 0.00 75 MET A CA 17
ATOM 22750 C C . MET A 1 75 ? -5.546 -3.170 -0.968 1.00 0.00 75 MET A C 17
ATOM 22751 O O . MET A 1 75 ? -5.159 -3.834 -0.006 1.00 0.00 75 MET A O 17
ATOM 22765 N N . ILE A 1 76 ? -6.506 -2.255 -0.877 1.00 0.00 76 ILE A N 17
ATOM 22766 C CA . ILE A 1 76 ? -7.175 -1.974 0.388 1.00 0.00 76 ILE A CA 17
ATOM 22767 C C . ILE A 1 76 ? -8.516 -2.695 0.472 1.00 0.00 76 ILE A C 17
ATOM 22768 O O . ILE A 1 76 ? -9.377 -2.533 -0.393 1.00 0.00 76 ILE A O 17
ATOM 22784 N N . LEU A 1 77 ? -8.687 -3.491 1.523 1.00 0.00 77 LEU A N 17
ATOM 22785 C CA . LEU A 1 77 ? -9.925 -4.236 1.724 1.00 0.00 77 LEU A CA 17
ATOM 22786 C C . LEU A 1 77 ? -10.557 -3.890 3.068 1.00 0.00 77 LEU A C 17
ATOM 22787 O O . LEU A 1 77 ? -9.914 -3.998 4.112 1.00 0.00 77 LEU A O 17
ATOM 22803 N N . GLU A 1 78 ? -11.820 -3.478 3.034 1.00 0.00 78 GLU A N 17
ATOM 22804 C CA . GLU A 1 78 ? -12.539 -3.118 4.251 1.00 0.00 78 GLU A CA 17
ATOM 22805 C C . GLU A 1 78 ? -13.100 -4.360 4.938 1.00 0.00 78 GLU A C 17
ATOM 22806 O O . GLU A 1 78 ? -12.995 -5.472 4.420 1.00 0.00 78 GLU A O 17
ATOM 22818 N N . LYS A 1 79 ? -13.696 -4.162 6.109 1.00 0.00 79 LYS A N 17
ATOM 22819 C CA . LYS A 1 79 ? -14.275 -5.263 6.869 1.00 0.00 79 LYS A CA 17
ATOM 22820 C C . LYS A 1 79 ? -15.367 -5.964 6.066 1.00 0.00 79 LYS A C 17
ATOM 22821 O O . LYS A 1 79 ? -16.556 -5.755 6.303 1.00 0.00 79 LYS A O 17
ATOM 22840 N N . GLY A 1 80 ? -14.954 -6.797 5.115 1.00 0.00 80 GLY A N 17
ATOM 22841 C CA . GLY A 1 80 ? -15.909 -7.516 4.293 1.00 0.00 80 GLY A CA 17
ATOM 22842 C C . GLY A 1 80 ? -15.541 -7.495 2.822 1.00 0.00 80 GLY A C 17
ATOM 22843 O O . GLY A 1 80 ? -16.409 -7.360 1.961 1.00 0.00 80 GLY A O 17
ATOM 22847 N N . GLN A 1 81 ? -14.250 -7.627 2.536 1.00 0.00 81 GLN A N 17
ATOM 22848 C CA . GLN A 1 81 ? -13.769 -7.620 1.160 1.00 0.00 81 GLN A CA 17
ATOM 22849 C C . GLN A 1 81 ? -12.537 -8.506 1.009 1.00 0.00 81 GLN A C 17
ATOM 22850 O O . GLN A 1 81 ? -11.816 -8.755 1.975 1.00 0.00 81 GLN A O 17
ATOM 22864 N N . LYS A 1 82 ? -12.300 -8.980 -0.209 1.00 0.00 82 LYS A N 17
ATOM 22865 C CA . LYS A 1 82 ? -11.154 -9.838 -0.488 1.00 0.00 82 LYS A CA 17
ATOM 22866 C C . LYS A 1 82 ? -10.354 -9.309 -1.675 1.00 0.00 82 LYS A C 17
ATOM 22867 O O . LYS A 1 82 ? -10.830 -8.458 -2.426 1.00 0.00 82 LYS A O 17
ATOM 22886 N N . TRP A 1 83 ? -9.140 -9.820 -1.838 1.00 0.00 83 TRP A N 17
ATOM 22887 C CA . TRP A 1 83 ? -8.275 -9.399 -2.934 1.00 0.00 83 TRP A CA 17
ATOM 22888 C C . TRP A 1 83 ? -8.567 -10.204 -4.196 1.00 0.00 83 TRP A C 17
ATOM 22889 O O . TRP A 1 83 ? -8.898 -11.387 -4.127 1.00 0.00 83 TRP A O 17
ATOM 22910 N N . MET A 1 84 ? -8.441 -9.554 -5.349 1.00 0.00 84 MET A N 17
ATOM 22911 C CA . MET A 1 84 ? -8.691 -10.211 -6.627 1.00 0.00 84 MET A CA 17
ATOM 22912 C C . MET A 1 84 ? -7.553 -9.943 -7.608 1.00 0.00 84 MET A C 17
ATOM 22913 O O . MET A 1 84 ? -6.971 -8.859 -7.639 1.00 0.00 84 MET A O 17
ATOM 22927 N N . PRO A 1 85 ? -7.226 -10.953 -8.428 1.00 0.00 85 PRO A N 17
ATOM 22928 C CA . PRO A 1 85 ? -6.155 -10.850 -9.423 1.00 0.00 85 PRO A CA 17
ATOM 22929 C C . PRO A 1 85 ? -6.517 -9.909 -10.567 1.00 0.00 85 PRO A C 17
ATOM 22930 O O . PRO A 1 85 ? -7.586 -9.298 -10.568 1.00 0.00 85 PRO A O 17
ATOM 22941 N N . SER A 1 86 ? -5.619 -9.796 -11.541 1.00 0.00 86 SER A N 17
ATOM 22942 C CA . SER A 1 86 ? -5.842 -8.926 -12.690 1.00 0.00 86 SER A CA 17
ATOM 22943 C C . SER A 1 86 ? -6.336 -9.728 -13.890 1.00 0.00 86 SER A C 17
ATOM 22944 O O . SER A 1 86 ? -5.741 -10.737 -14.265 1.00 0.00 86 SER A O 17
ATOM 22952 N N . GLY A 1 87 ? -7.433 -9.270 -14.489 1.00 0.00 87 GLY A N 17
ATOM 22953 C CA . GLY A 1 87 ? -7.990 -9.956 -15.640 1.00 0.00 87 GLY A CA 17
ATOM 22954 C C . GLY A 1 87 ? -8.666 -9.005 -16.609 1.00 0.00 87 GLY A C 17
ATOM 22955 O O . GLY A 1 87 ? -8.919 -7.841 -16.296 1.00 0.00 87 GLY A O 17
ATOM 22959 N N . PRO A 1 88 ? -8.968 -9.502 -17.817 1.00 0.00 88 PRO A N 17
ATOM 22960 C CA . PRO A 1 88 ? -9.622 -8.706 -18.860 1.00 0.00 88 PRO A CA 17
ATOM 22961 C C . PRO A 1 88 ? -11.074 -8.386 -18.520 1.00 0.00 88 PRO A C 17
ATOM 22962 O O . PRO A 1 88 ? -11.709 -7.563 -19.179 1.00 0.00 88 PRO A O 17
ATOM 22973 N N . SER A 1 89 ? -11.594 -9.042 -17.487 1.00 0.00 89 SER A N 17
ATOM 22974 C CA . SER A 1 89 ? -12.973 -8.829 -17.062 1.00 0.00 89 SER A CA 17
ATOM 22975 C C . SER A 1 89 ? -13.093 -7.558 -16.227 1.00 0.00 89 SER A C 17
ATOM 22976 O O . SER A 1 89 ? -13.636 -7.577 -15.123 1.00 0.00 89 SER A O 17
ATOM 22984 N N . SER A 1 90 ? -12.581 -6.455 -16.763 1.00 0.00 90 SER A N 17
ATOM 22985 C CA . SER A 1 90 ? -12.627 -5.174 -16.066 1.00 0.00 90 SER A CA 17
ATOM 22986 C C . SER A 1 90 ? -12.948 -4.040 -17.035 1.00 0.00 90 SER A C 17
ATOM 22987 O O . SER A 1 90 ? -12.980 -4.236 -18.250 1.00 0.00 90 SER A O 17
ATOM 22995 N N . GLY A 1 91 ? -13.185 -2.852 -16.489 1.00 0.00 91 GLY A N 17
ATOM 22996 C CA . GLY A 1 91 ? -13.501 -1.703 -17.318 1.00 0.00 91 GLY A CA 17
ATOM 22997 C C . GLY A 1 91 ? -13.668 -0.432 -16.508 1.00 0.00 91 GLY A C 17
ATOM 22998 O O . GLY A 1 91 ? -12.773 -0.044 -15.759 1.00 0.00 91 GLY A O 17
ATOM 23002 N N . GLY A 1 1 ? -3.913 11.176 12.755 1.00 0.00 1 GLY A N 18
ATOM 23003 C CA . GLY A 1 1 ? -2.997 10.078 12.501 1.00 0.00 1 GLY A CA 18
ATOM 23004 C C . GLY A 1 1 ? -1.898 9.988 13.541 1.00 0.00 1 GLY A C 18
ATOM 23005 O O . GLY A 1 1 ? -2.100 10.349 14.700 1.00 0.00 1 GLY A O 18
ATOM 23009 N N . SER A 1 2 ? -0.732 9.504 13.127 1.00 0.00 2 SER A N 18
ATOM 23010 C CA . SER A 1 2 ? 0.403 9.362 14.032 1.00 0.00 2 SER A CA 18
ATOM 23011 C C . SER A 1 2 ? 1.532 10.311 13.641 1.00 0.00 2 SER A C 18
ATOM 23012 O O . SER A 1 2 ? 1.593 10.785 12.507 1.00 0.00 2 SER A O 18
ATOM 23020 N N . SER A 1 3 ? 2.423 10.582 14.589 1.00 0.00 3 SER A N 18
ATOM 23021 C CA . SER A 1 3 ? 3.549 11.476 14.346 1.00 0.00 3 SER A CA 18
ATOM 23022 C C . SER A 1 3 ? 4.601 10.800 13.470 1.00 0.00 3 SER A C 18
ATOM 23023 O O . SER A 1 3 ? 4.701 9.575 13.436 1.00 0.00 3 SER A O 18
ATOM 23031 N N . GLY A 1 4 ? 5.381 11.611 12.763 1.00 0.00 4 GLY A N 18
ATOM 23032 C CA . GLY A 1 4 ? 6.416 11.076 11.897 1.00 0.00 4 GLY A CA 18
ATOM 23033 C C . GLY A 1 4 ? 6.667 11.950 10.686 1.00 0.00 4 GLY A C 18
ATOM 23034 O O . GLY A 1 4 ? 5.985 11.827 9.669 1.00 0.00 4 GLY A O 18
ATOM 23038 N N . SER A 1 5 ? 7.650 12.839 10.793 1.00 0.00 5 SER A N 18
ATOM 23039 C CA . SER A 1 5 ? 7.987 13.743 9.700 1.00 0.00 5 SER A CA 18
ATOM 23040 C C . SER A 1 5 ? 9.493 13.763 9.456 1.00 0.00 5 SER A C 18
ATOM 23041 O O . SER A 1 5 ? 10.089 14.824 9.269 1.00 0.00 5 SER A O 18
ATOM 23049 N N . SER A 1 6 ? 10.103 12.581 9.460 1.00 0.00 6 SER A N 18
ATOM 23050 C CA . SER A 1 6 ? 11.540 12.462 9.243 1.00 0.00 6 SER A CA 18
ATOM 23051 C C . SER A 1 6 ? 11.868 11.189 8.469 1.00 0.00 6 SER A C 18
ATOM 23052 O O . SER A 1 6 ? 11.663 10.080 8.960 1.00 0.00 6 SER A O 18
ATOM 23060 N N . GLY A 1 7 ? 12.380 11.359 7.254 1.00 0.00 7 GLY A N 18
ATOM 23061 C CA . GLY A 1 7 ? 12.729 10.217 6.430 1.00 0.00 7 GLY A CA 18
ATOM 23062 C C . GLY A 1 7 ? 12.122 10.295 5.043 1.00 0.00 7 GLY A C 18
ATOM 23063 O O . GLY A 1 7 ? 11.012 10.794 4.855 1.00 0.00 7 GLY A O 18
ATOM 23067 N N . PRO A 1 8 ? 12.860 9.796 4.041 1.00 0.00 8 PRO A N 18
ATOM 23068 C CA . PRO A 1 8 ? 12.408 9.801 2.645 1.00 0.00 8 PRO A CA 18
ATOM 23069 C C . PRO A 1 8 ? 11.253 8.836 2.407 1.00 0.00 8 PRO A C 18
ATOM 23070 O O . PRO A 1 8 ? 11.266 7.705 2.893 1.00 0.00 8 PRO A O 18
ATOM 23081 N N . ALA A 1 9 ? 10.255 9.288 1.654 1.00 0.00 9 ALA A N 18
ATOM 23082 C CA . ALA A 1 9 ? 9.094 8.462 1.349 1.00 0.00 9 ALA A CA 18
ATOM 23083 C C . ALA A 1 9 ? 9.194 7.869 -0.052 1.00 0.00 9 ALA A C 18
ATOM 23084 O O . ALA A 1 9 ? 9.588 8.551 -0.999 1.00 0.00 9 ALA A O 18
ATOM 23091 N N . ARG A 1 10 ? 8.839 6.595 -0.177 1.00 0.00 10 ARG A N 18
ATOM 23092 C CA . ARG A 1 10 ? 8.893 5.909 -1.463 1.00 0.00 10 ARG A CA 18
ATOM 23093 C C . ARG A 1 10 ? 7.526 5.920 -2.141 1.00 0.00 10 ARG A C 18
ATOM 23094 O O . ARG A 1 10 ? 6.483 5.822 -1.493 1.00 0.00 10 ARG A O 18
ATOM 23115 N N . PRO A 1 11 ? 7.528 6.042 -3.476 1.00 0.00 11 PRO A N 18
ATOM 23116 C CA . PRO A 1 11 ? 6.297 6.069 -4.272 1.00 0.00 11 PRO A CA 18
ATOM 23117 C C . PRO A 1 11 ? 5.596 4.715 -4.300 1.00 0.00 11 PRO A C 18
ATOM 23118 O O . PRO A 1 11 ? 6.239 3.674 -4.439 1.00 0.00 11 PRO A O 18
ATOM 23129 N N . PHE A 1 12 ? 4.273 4.737 -4.167 1.00 0.00 12 PHE A N 18
ATOM 23130 C CA . PHE A 1 12 ? 3.485 3.510 -4.176 1.00 0.00 12 PHE A CA 18
ATOM 23131 C C . PHE A 1 12 ? 2.091 3.764 -4.743 1.00 0.00 12 PHE A C 18
ATOM 23132 O O . PHE A 1 12 ? 1.460 4.777 -4.437 1.00 0.00 12 PHE A O 18
ATOM 23149 N N . ARG A 1 13 ? 1.617 2.838 -5.570 1.00 0.00 13 ARG A N 18
ATOM 23150 C CA . ARG A 1 13 ? 0.299 2.962 -6.180 1.00 0.00 13 ARG A CA 18
ATOM 23151 C C . ARG A 1 13 ? -0.730 2.124 -5.428 1.00 0.00 13 ARG A C 18
ATOM 23152 O O . ARG A 1 13 ? -0.550 0.920 -5.244 1.00 0.00 13 ARG A O 18
ATOM 23173 N N . VAL A 1 14 ? -1.809 2.768 -4.996 1.00 0.00 14 VAL A N 18
ATOM 23174 C CA . VAL A 1 14 ? -2.867 2.081 -4.264 1.00 0.00 14 VAL A CA 18
ATOM 23175 C C . VAL A 1 14 ? -4.120 1.935 -5.120 1.00 0.00 14 VAL A C 18
ATOM 23176 O O . VAL A 1 14 ? -4.405 2.776 -5.971 1.00 0.00 14 VAL A O 18
ATOM 23189 N N . SER A 1 15 ? -4.866 0.858 -4.887 1.00 0.00 15 SER A N 18
ATOM 23190 C CA . SER A 1 15 ? -6.088 0.598 -5.639 1.00 0.00 15 SER A CA 18
ATOM 23191 C C . SER A 1 15 ? -7.199 0.105 -4.716 1.00 0.00 15 SER A C 18
ATOM 23192 O O . SER A 1 15 ? -6.957 -0.680 -3.800 1.00 0.00 15 SER A O 18
ATOM 23200 N N . ASN A 1 16 ? -8.417 0.573 -4.965 1.00 0.00 16 ASN A N 18
ATOM 23201 C CA . ASN A 1 16 ? -9.567 0.181 -4.157 1.00 0.00 16 ASN A CA 18
ATOM 23202 C C . ASN A 1 16 ? -9.777 -1.328 -4.208 1.00 0.00 16 ASN A C 18
ATOM 23203 O O . ASN A 1 16 ? -9.044 -2.046 -4.889 1.00 0.00 16 ASN A O 18
ATOM 23214 N N . HIS A 1 17 ? -10.785 -1.804 -3.484 1.00 0.00 17 HIS A N 18
ATOM 23215 C CA . HIS A 1 17 ? -11.095 -3.230 -3.447 1.00 0.00 17 HIS A CA 18
ATOM 23216 C C . HIS A 1 17 ? -11.475 -3.738 -4.835 1.00 0.00 17 HIS A C 18
ATOM 23217 O O . HIS A 1 17 ? -10.990 -4.780 -5.278 1.00 0.00 17 HIS A O 18
ATOM 23232 N N . ASP A 1 18 ? -12.344 -2.998 -5.514 1.00 0.00 18 ASP A N 18
ATOM 23233 C CA . ASP A 1 18 ? -12.789 -3.374 -6.851 1.00 0.00 18 ASP A CA 18
ATOM 23234 C C . ASP A 1 18 ? -11.872 -2.780 -7.915 1.00 0.00 18 ASP A C 18
ATOM 23235 O O . ASP A 1 18 ? -12.209 -2.765 -9.100 1.00 0.00 18 ASP A O 18
ATOM 23244 N N . ARG A 1 19 ? -10.715 -2.289 -7.485 1.00 0.00 19 ARG A N 18
ATOM 23245 C CA . ARG A 1 19 ? -9.751 -1.691 -8.402 1.00 0.00 19 ARG A CA 18
ATOM 23246 C C . ARG A 1 19 ? -10.421 -0.648 -9.291 1.00 0.00 19 ARG A C 18
ATOM 23247 O O . ARG A 1 19 ? -10.244 -0.651 -10.509 1.00 0.00 19 ARG A O 18
ATOM 23268 N N . SER A 1 20 ? -11.191 0.242 -8.673 1.00 0.00 20 SER A N 18
ATOM 23269 C CA . SER A 1 20 ? -11.892 1.288 -9.409 1.00 0.00 20 SER A CA 18
ATOM 23270 C C . SER A 1 20 ? -11.225 2.644 -9.195 1.00 0.00 20 SER A C 18
ATOM 23271 O O . SER A 1 20 ? -11.312 3.533 -10.041 1.00 0.00 20 SER A O 18
ATOM 23279 N N . SER A 1 21 ? -10.557 2.793 -8.054 1.00 0.00 21 SER A N 18
ATOM 23280 C CA . SER A 1 21 ? -9.877 4.040 -7.725 1.00 0.00 21 SER A CA 18
ATOM 23281 C C . SER A 1 21 ? -8.363 3.849 -7.720 1.00 0.00 21 SER A C 18
ATOM 23282 O O . SER A 1 21 ? -7.864 2.769 -7.406 1.00 0.00 21 SER A O 18
ATOM 23290 N N . ARG A 1 22 ? -7.638 4.907 -8.071 1.00 0.00 22 ARG A N 18
ATOM 23291 C CA . ARG A 1 22 ? -6.182 4.856 -8.108 1.00 0.00 22 ARG A CA 18
ATOM 23292 C C . ARG A 1 22 ? -5.577 6.008 -7.311 1.00 0.00 22 ARG A C 18
ATOM 23293 O O . ARG A 1 22 ? -5.719 7.174 -7.681 1.00 0.00 22 ARG A O 18
ATOM 23314 N N . ARG A 1 23 ? -4.904 5.673 -6.214 1.00 0.00 23 ARG A N 18
ATOM 23315 C CA . ARG A 1 23 ? -4.279 6.679 -5.364 1.00 0.00 23 ARG A CA 18
ATOM 23316 C C . ARG A 1 23 ? -2.835 6.304 -5.050 1.00 0.00 23 ARG A C 18
ATOM 23317 O O . ARG A 1 23 ? -2.566 5.246 -4.483 1.00 0.00 23 ARG A O 18
ATOM 23338 N N . GLY A 1 24 ? -1.907 7.180 -5.424 1.00 0.00 24 GLY A N 18
ATOM 23339 C CA . GLY A 1 24 ? -0.500 6.923 -5.174 1.00 0.00 24 GLY A CA 18
ATOM 23340 C C . GLY A 1 24 ? 0.032 7.709 -3.993 1.00 0.00 24 GLY A C 18
ATOM 23341 O O . GLY A 1 24 ? 0.229 8.921 -4.081 1.00 0.00 24 GLY A O 18
ATOM 23345 N N . VAL A 1 25 ? 0.264 7.018 -2.881 1.00 0.00 25 VAL A N 18
ATOM 23346 C CA . VAL A 1 25 ? 0.776 7.659 -1.675 1.00 0.00 25 VAL A CA 18
ATOM 23347 C C . VAL A 1 25 ? 2.279 7.441 -1.533 1.00 0.00 25 VAL A C 18
ATOM 23348 O O . VAL A 1 25 ? 2.813 6.422 -1.968 1.00 0.00 25 VAL A O 18
ATOM 23361 N N . MET A 1 26 ? 2.955 8.408 -0.922 1.00 0.00 26 MET A N 18
ATOM 23362 C CA . MET A 1 26 ? 4.397 8.322 -0.721 1.00 0.00 26 MET A CA 18
ATOM 23363 C C . MET A 1 26 ? 4.736 8.252 0.764 1.00 0.00 26 MET A C 18
ATOM 23364 O O . MET A 1 26 ? 4.693 9.259 1.469 1.00 0.00 26 MET A O 18
ATOM 23378 N N . ALA A 1 27 ? 5.074 7.055 1.234 1.00 0.00 27 ALA A N 18
ATOM 23379 C CA . ALA A 1 27 ? 5.421 6.855 2.635 1.00 0.00 27 ALA A CA 18
ATOM 23380 C C . ALA A 1 27 ? 6.810 6.241 2.774 1.00 0.00 27 ALA A C 18
ATOM 23381 O O . ALA A 1 27 ? 7.311 5.600 1.850 1.00 0.00 27 ALA A O 18
ATOM 23388 N N . SER A 1 28 ? 7.427 6.440 3.934 1.00 0.00 28 SER A N 18
ATOM 23389 C CA . SER A 1 28 ? 8.761 5.909 4.191 1.00 0.00 28 SER A CA 18
ATOM 23390 C C . SER A 1 28 ? 8.683 4.486 4.733 1.00 0.00 28 SER A C 18
ATOM 23391 O O . SER A 1 28 ? 9.547 3.655 4.454 1.00 0.00 28 SER A O 18
ATOM 23399 N N . SER A 1 29 ? 7.642 4.212 5.512 1.00 0.00 29 SER A N 18
ATOM 23400 C CA . SER A 1 29 ? 7.452 2.890 6.099 1.00 0.00 29 SER A CA 18
ATOM 23401 C C . SER A 1 29 ? 6.089 2.318 5.719 1.00 0.00 29 SER A C 18
ATOM 23402 O O . SER A 1 29 ? 5.339 2.924 4.952 1.00 0.00 29 SER A O 18
ATOM 23410 N N . LEU A 1 30 ? 5.774 1.146 6.261 1.00 0.00 30 LEU A N 18
ATOM 23411 C CA . LEU A 1 30 ? 4.502 0.490 5.979 1.00 0.00 30 LEU A CA 18
ATOM 23412 C C . LEU A 1 30 ? 3.358 1.185 6.711 1.00 0.00 30 LEU A C 18
ATOM 23413 O O . LEU A 1 30 ? 2.392 1.628 6.092 1.00 0.00 30 LEU A O 18
ATOM 23429 N N . GLN A 1 31 ? 3.477 1.278 8.032 1.00 0.00 31 GLN A N 18
ATOM 23430 C CA . GLN A 1 31 ? 2.454 1.920 8.847 1.00 0.00 31 GLN A CA 18
ATOM 23431 C C . GLN A 1 31 ? 2.086 3.287 8.282 1.00 0.00 31 GLN A C 18
ATOM 23432 O O . GLN A 1 31 ? 0.921 3.557 7.991 1.00 0.00 31 GLN A O 18
ATOM 23446 N N . GLU A 1 32 ? 3.088 4.148 8.129 1.00 0.00 32 GLU A N 18
ATOM 23447 C CA . GLU A 1 32 ? 2.869 5.489 7.600 1.00 0.00 32 GLU A CA 18
ATOM 23448 C C . GLU A 1 32 ? 1.964 5.447 6.372 1.00 0.00 32 GLU A C 18
ATOM 23449 O O . GLU A 1 32 ? 1.051 6.263 6.231 1.00 0.00 32 GLU A O 18
ATOM 23461 N N . LEU A 1 33 ? 2.223 4.493 5.485 1.00 0.00 33 LEU A N 18
ATOM 23462 C CA . LEU A 1 33 ? 1.432 4.345 4.268 1.00 0.00 33 LEU A CA 18
ATOM 23463 C C . LEU A 1 33 ? -0.026 4.044 4.599 1.00 0.00 33 LEU A C 18
ATOM 23464 O O . LEU A 1 33 ? -0.902 4.886 4.406 1.00 0.00 33 LEU A O 18
ATOM 23480 N N . ILE A 1 34 ? -0.277 2.839 5.100 1.00 0.00 34 ILE A N 18
ATOM 23481 C CA . ILE A 1 34 ? -1.629 2.429 5.461 1.00 0.00 34 ILE A CA 18
ATOM 23482 C C . ILE A 1 34 ? -2.429 3.602 6.014 1.00 0.00 34 ILE A C 18
ATOM 23483 O O . ILE A 1 34 ? -3.461 3.981 5.458 1.00 0.00 34 ILE A O 18
ATOM 23499 N N . SER A 1 35 ? -1.947 4.175 7.112 1.00 0.00 35 SER A N 18
ATOM 23500 C CA . SER A 1 35 ? -2.619 5.306 7.743 1.00 0.00 35 SER A CA 18
ATOM 23501 C C . SER A 1 35 ? -2.971 6.373 6.710 1.00 0.00 35 SER A C 18
ATOM 23502 O O . SER A 1 35 ? -4.073 6.922 6.719 1.00 0.00 35 SER A O 18
ATOM 23510 N N . LYS A 1 36 ? -2.027 6.662 5.823 1.00 0.00 36 LYS A N 18
ATOM 23511 C CA . LYS A 1 36 ? -2.234 7.663 4.782 1.00 0.00 36 LYS A CA 18
ATOM 23512 C C . LYS A 1 36 ? -3.312 7.212 3.801 1.00 0.00 36 LYS A C 18
ATOM 23513 O O . LYS A 1 36 ? -4.292 7.921 3.569 1.00 0.00 36 LYS A O 18
ATOM 23532 N N . THR A 1 37 ? -3.126 6.027 3.228 1.00 0.00 37 THR A N 18
ATOM 23533 C CA . THR A 1 37 ? -4.082 5.481 2.272 1.00 0.00 37 THR A CA 18
ATOM 23534 C C . THR A 1 37 ? -5.515 5.771 2.702 1.00 0.00 37 THR A C 18
ATOM 23535 O O . THR A 1 37 ? -6.336 6.218 1.900 1.00 0.00 37 THR A O 18
ATOM 23546 N N . LEU A 1 38 ? -5.809 5.517 3.972 1.00 0.00 38 LEU A N 18
ATOM 23547 C CA . LEU A 1 38 ? -7.146 5.752 4.508 1.00 0.00 38 LEU A CA 18
ATOM 23548 C C . LEU A 1 38 ? -7.608 7.176 4.215 1.00 0.00 38 LEU A C 18
ATOM 23549 O O . LEU A 1 38 ? -8.665 7.384 3.618 1.00 0.00 38 LEU A O 18
ATOM 23565 N N . ASP A 1 39 ? -6.809 8.150 4.634 1.00 0.00 39 ASP A N 18
ATOM 23566 C CA . ASP A 1 39 ? -7.134 9.554 4.413 1.00 0.00 39 ASP A CA 18
ATOM 23567 C C . ASP A 1 39 ? -7.179 9.873 2.921 1.00 0.00 39 ASP A C 18
ATOM 23568 O O . ASP A 1 39 ? -8.140 10.465 2.432 1.00 0.00 39 ASP A O 18
ATOM 23577 N N . ALA A 1 40 ? -6.133 9.476 2.205 1.00 0.00 40 ALA A N 18
ATOM 23578 C CA . ALA A 1 40 ? -6.053 9.719 0.770 1.00 0.00 40 ALA A CA 18
ATOM 23579 C C . ALA A 1 40 ? -7.306 9.221 0.059 1.00 0.00 40 ALA A C 18
ATOM 23580 O O . ALA A 1 40 ? -8.043 10.003 -0.545 1.00 0.00 40 ALA A O 18
ATOM 23587 N N . LEU A 1 41 ? -7.544 7.916 0.132 1.00 0.00 41 LEU A N 18
ATOM 23588 C CA . LEU A 1 41 ? -8.709 7.313 -0.505 1.00 0.00 41 LEU A CA 18
ATOM 23589 C C . LEU A 1 41 ? -9.993 7.717 0.213 1.00 0.00 41 LEU A C 18
ATOM 23590 O O . LEU A 1 41 ? -11.095 7.412 -0.244 1.00 0.00 41 LEU A O 18
ATOM 23606 N N . VAL A 1 42 ? -9.844 8.408 1.338 1.00 0.00 42 VAL A N 18
ATOM 23607 C CA . VAL A 1 42 ? -10.990 8.859 2.117 1.00 0.00 42 VAL A CA 18
ATOM 23608 C C . VAL A 1 42 ? -11.976 7.719 2.353 1.00 0.00 42 VAL A C 18
ATOM 23609 O O . VAL A 1 42 ? -13.161 7.834 2.037 1.00 0.00 42 VAL A O 18
ATOM 23622 N N . ILE A 1 43 ? -11.479 6.620 2.908 1.00 0.00 43 ILE A N 18
ATOM 23623 C CA . ILE A 1 43 ? -12.316 5.460 3.188 1.00 0.00 43 ILE A CA 18
ATOM 23624 C C . ILE A 1 43 ? -13.362 5.779 4.250 1.00 0.00 43 ILE A C 18
ATOM 23625 O O . ILE A 1 43 ? -13.095 6.523 5.194 1.00 0.00 43 ILE A O 18
ATOM 23641 N N . ALA A 1 44 ? -14.552 5.210 4.093 1.00 0.00 44 ALA A N 18
ATOM 23642 C CA . ALA A 1 44 ? -15.637 5.431 5.041 1.00 0.00 44 ALA A CA 18
ATOM 23643 C C . ALA A 1 44 ? -15.234 4.999 6.446 1.00 0.00 44 ALA A C 18
ATOM 23644 O O . ALA A 1 44 ? -15.244 5.801 7.382 1.00 0.00 44 ALA A O 18
ATOM 23651 N N . THR A 1 45 ? -14.880 3.726 6.591 1.00 0.00 45 THR A N 18
ATOM 23652 C CA . THR A 1 45 ? -14.474 3.187 7.883 1.00 0.00 45 THR A CA 18
ATOM 23653 C C . THR A 1 45 ? -12.958 3.212 8.039 1.00 0.00 45 THR A C 18
ATOM 23654 O O . THR A 1 45 ? -12.239 3.650 7.141 1.00 0.00 45 THR A O 18
ATOM 23665 N N . GLY A 1 46 ? -12.478 2.738 9.184 1.00 0.00 46 GLY A N 18
ATOM 23666 C CA . GLY A 1 46 ? -11.049 2.715 9.436 1.00 0.00 46 GLY A CA 18
ATOM 23667 C C . GLY A 1 46 ? -10.467 1.318 9.350 1.00 0.00 46 GLY A C 18
ATOM 23668 O O . GLY A 1 46 ? -9.295 1.145 9.016 1.00 0.00 46 GLY A O 18
ATOM 23672 N N . LEU A 1 47 ? -11.287 0.319 9.656 1.00 0.00 47 LEU A N 18
ATOM 23673 C CA . LEU A 1 47 ? -10.847 -1.071 9.614 1.00 0.00 47 LEU A CA 18
ATOM 23674 C C . LEU A 1 47 ? -10.620 -1.528 8.176 1.00 0.00 47 LEU A C 18
ATOM 23675 O O . LEU A 1 47 ? -11.567 -1.862 7.464 1.00 0.00 47 LEU A O 18
ATOM 23691 N N . VAL A 1 48 ? -9.360 -1.542 7.756 1.00 0.00 48 VAL A N 18
ATOM 23692 C CA . VAL A 1 48 ? -9.008 -1.960 6.404 1.00 0.00 48 VAL A CA 18
ATOM 23693 C C . VAL A 1 48 ? -7.733 -2.795 6.402 1.00 0.00 48 VAL A C 18
ATOM 23694 O O . VAL A 1 48 ? -6.915 -2.705 7.318 1.00 0.00 48 VAL A O 18
ATOM 23707 N N . THR A 1 49 ? -7.569 -3.612 5.366 1.00 0.00 49 THR A N 18
ATOM 23708 C CA . THR A 1 49 ? -6.393 -4.465 5.243 1.00 0.00 49 THR A CA 18
ATOM 23709 C C . THR A 1 49 ? -5.596 -4.125 3.989 1.00 0.00 49 THR A C 18
ATOM 23710 O O . THR A 1 49 ? -6.157 -3.986 2.902 1.00 0.00 49 THR A O 18
ATOM 23721 N N . LEU A 1 50 ? -4.283 -3.994 4.146 1.00 0.00 50 LEU A N 18
ATOM 23722 C CA . LEU A 1 50 ? -3.406 -3.671 3.026 1.00 0.00 50 LEU A CA 18
ATOM 23723 C C . LEU A 1 50 ? -2.701 -4.920 2.509 1.00 0.00 50 LEU A C 18
ATOM 23724 O O . LEU A 1 50 ? -2.128 -5.687 3.283 1.00 0.00 50 LEU A O 18
ATOM 23740 N N . VAL A 1 51 ? -2.744 -5.117 1.195 1.00 0.00 51 VAL A N 18
ATOM 23741 C CA . VAL A 1 51 ? -2.107 -6.272 0.574 1.00 0.00 51 VAL A CA 18
ATOM 23742 C C . VAL A 1 51 ? -1.417 -5.884 -0.729 1.00 0.00 51 VAL A C 18
ATOM 23743 O O . VAL A 1 51 ? -1.492 -4.734 -1.166 1.00 0.00 51 VAL A O 18
ATOM 23756 N N . LEU A 1 52 ? -0.745 -6.850 -1.347 1.00 0.00 52 LEU A N 18
ATOM 23757 C CA . LEU A 1 52 ? -0.041 -6.609 -2.602 1.00 0.00 52 LEU A CA 18
ATOM 23758 C C . LEU A 1 52 ? -0.973 -6.800 -3.794 1.00 0.00 52 LEU A C 18
ATOM 23759 O O . LEU A 1 52 ? -1.830 -7.685 -3.788 1.00 0.00 52 LEU A O 18
ATOM 23775 N N . GLU A 1 53 ? -0.798 -5.967 -4.815 1.00 0.00 53 GLU A N 18
ATOM 23776 C CA . GLU A 1 53 ? -1.623 -6.047 -6.015 1.00 0.00 53 GLU A CA 18
ATOM 23777 C C . GLU A 1 53 ? -1.086 -7.102 -6.976 1.00 0.00 53 GLU A C 18
ATOM 23778 O O . GLU A 1 53 ? -1.362 -7.063 -8.175 1.00 0.00 53 GLU A O 18
ATOM 23790 N N . GLU A 1 54 ? -0.315 -8.044 -6.442 1.00 0.00 54 GLU A N 18
ATOM 23791 C CA . GLU A 1 54 ? 0.263 -9.110 -7.252 1.00 0.00 54 GLU A CA 18
ATOM 23792 C C . GLU A 1 54 ? -0.363 -10.457 -6.906 1.00 0.00 54 GLU A C 18
ATOM 23793 O O . GLU A 1 54 ? -0.830 -11.182 -7.786 1.00 0.00 54 GLU A O 18
ATOM 23805 N N . ASP A 1 55 ? -0.369 -10.788 -5.619 1.00 0.00 55 ASP A N 18
ATOM 23806 C CA . ASP A 1 55 ? -0.937 -12.048 -5.156 1.00 0.00 55 ASP A CA 18
ATOM 23807 C C . ASP A 1 55 ? -1.821 -11.827 -3.932 1.00 0.00 55 ASP A C 18
ATOM 23808 O O . ASP A 1 55 ? -2.334 -12.779 -3.344 1.00 0.00 55 ASP A O 18
ATOM 23817 N N . GLY A 1 56 ? -1.995 -10.564 -3.552 1.00 0.00 56 GLY A N 18
ATOM 23818 C CA . GLY A 1 56 ? -2.815 -10.242 -2.400 1.00 0.00 56 GLY A CA 18
ATOM 23819 C C . GLY A 1 56 ? -2.217 -10.746 -1.102 1.00 0.00 56 GLY A C 18
ATOM 23820 O O . GLY A 1 56 ? -2.895 -11.400 -0.308 1.00 0.00 56 GLY A O 18
ATOM 23824 N N . THR A 1 57 ? -0.940 -10.444 -0.884 1.00 0.00 57 THR A N 18
ATOM 23825 C CA . THR A 1 57 ? -0.249 -10.873 0.325 1.00 0.00 57 THR A CA 18
ATOM 23826 C C . THR A 1 57 ? -0.320 -9.802 1.408 1.00 0.00 57 THR A C 18
ATOM 23827 O O . THR A 1 57 ? 0.390 -8.799 1.350 1.00 0.00 57 THR A O 18
ATOM 23838 N N . VAL A 1 58 ? -1.180 -10.024 2.397 1.00 0.00 58 VAL A N 18
ATOM 23839 C CA . VAL A 1 58 ? -1.342 -9.079 3.496 1.00 0.00 58 VAL A CA 18
ATOM 23840 C C . VAL A 1 58 ? 0.008 -8.547 3.966 1.00 0.00 58 VAL A C 18
ATOM 23841 O O . VAL A 1 58 ? 0.842 -9.301 4.468 1.00 0.00 58 VAL A O 18
ATOM 23854 N N . VAL A 1 59 ? 0.215 -7.245 3.801 1.00 0.00 59 VAL A N 18
ATOM 23855 C CA . VAL A 1 59 ? 1.463 -6.612 4.212 1.00 0.00 59 VAL A CA 18
ATOM 23856 C C . VAL A 1 59 ? 1.262 -5.760 5.461 1.00 0.00 59 VAL A C 18
ATOM 23857 O O . VAL A 1 59 ? 0.892 -4.590 5.374 1.00 0.00 59 VAL A O 18
ATOM 23870 N N . ASP A 1 60 ? 1.510 -6.357 6.622 1.00 0.00 60 ASP A N 18
ATOM 23871 C CA . ASP A 1 60 ? 1.358 -5.653 7.891 1.00 0.00 60 ASP A CA 18
ATOM 23872 C C . ASP A 1 60 ? 2.665 -5.665 8.678 1.00 0.00 60 ASP A C 18
ATOM 23873 O O . ASP A 1 60 ? 2.662 -5.599 9.908 1.00 0.00 60 ASP A O 18
ATOM 23882 N N . THR A 1 61 ? 3.780 -5.750 7.961 1.00 0.00 61 THR A N 18
ATOM 23883 C CA . THR A 1 61 ? 5.094 -5.773 8.592 1.00 0.00 61 THR A CA 18
ATOM 23884 C C . THR A 1 61 ? 6.054 -4.814 7.898 1.00 0.00 61 THR A C 18
ATOM 23885 O O . THR A 1 61 ? 5.867 -4.471 6.731 1.00 0.00 61 THR A O 18
ATOM 23896 N N . GLU A 1 62 ? 7.084 -4.387 8.623 1.00 0.00 62 GLU A N 18
ATOM 23897 C CA . GLU A 1 62 ? 8.074 -3.466 8.075 1.00 0.00 62 GLU A CA 18
ATOM 23898 C C . GLU A 1 62 ? 9.163 -4.225 7.320 1.00 0.00 62 GLU A C 18
ATOM 23899 O O . GLU A 1 62 ? 9.790 -3.686 6.409 1.00 0.00 62 GLU A O 18
ATOM 23911 N N . GLU A 1 63 ? 9.380 -5.478 7.708 1.00 0.00 63 GLU A N 18
ATOM 23912 C CA . GLU A 1 63 ? 10.393 -6.309 7.069 1.00 0.00 63 GLU A CA 18
ATOM 23913 C C . GLU A 1 63 ? 9.952 -6.724 5.669 1.00 0.00 63 GLU A C 18
ATOM 23914 O O . GLU A 1 63 ? 10.779 -6.906 4.774 1.00 0.00 63 GLU A O 18
ATOM 23926 N N . PHE A 1 64 ? 8.645 -6.874 5.486 1.00 0.00 64 PHE A N 18
ATOM 23927 C CA . PHE A 1 64 ? 8.093 -7.270 4.196 1.00 0.00 64 PHE A CA 18
ATOM 23928 C C . PHE A 1 64 ? 7.834 -6.049 3.318 1.00 0.00 64 PHE A C 18
ATOM 23929 O O . PHE A 1 64 ? 7.832 -6.143 2.090 1.00 0.00 64 PHE A O 18
ATOM 23946 N N . PHE A 1 65 ? 7.614 -4.905 3.956 1.00 0.00 65 PHE A N 18
ATOM 23947 C CA . PHE A 1 65 ? 7.351 -3.665 3.235 1.00 0.00 65 PHE A CA 18
ATOM 23948 C C . PHE A 1 65 ? 8.653 -2.944 2.902 1.00 0.00 65 PHE A C 18
ATOM 23949 O O . PHE A 1 65 ? 8.789 -2.347 1.834 1.00 0.00 65 PHE A O 18
ATOM 23966 N N . GLN A 1 66 ? 9.609 -3.004 3.824 1.00 0.00 66 GLN A N 18
ATOM 23967 C CA . GLN A 1 66 ? 10.900 -2.355 3.628 1.00 0.00 66 GLN A CA 18
ATOM 23968 C C . GLN A 1 66 ? 11.711 -3.069 2.553 1.00 0.00 66 GLN A C 18
ATOM 23969 O O . GLN A 1 66 ? 12.644 -2.502 1.982 1.00 0.00 66 GLN A O 18
ATOM 23983 N N . THR A 1 67 ? 11.351 -4.319 2.280 1.00 0.00 67 THR A N 18
ATOM 23984 C CA . THR A 1 67 ? 12.046 -5.112 1.273 1.00 0.00 67 THR A CA 18
ATOM 23985 C C . THR A 1 67 ? 11.570 -4.758 -0.131 1.00 0.00 67 THR A C 18
ATOM 23986 O O . THR A 1 67 ? 12.350 -4.775 -1.084 1.00 0.00 67 THR A O 18
ATOM 23997 N N . LEU A 1 68 ? 10.287 -4.438 -0.253 1.00 0.00 68 LEU A N 18
ATOM 23998 C CA . LEU A 1 68 ? 9.708 -4.077 -1.542 1.00 0.00 68 LEU A CA 18
ATOM 23999 C C . LEU A 1 68 ? 10.571 -3.044 -2.257 1.00 0.00 68 LEU A C 18
ATOM 24000 O O . LEU A 1 68 ? 11.490 -2.475 -1.671 1.00 0.00 68 LEU A O 18
ATOM 24016 N N . GLY A 1 69 ? 10.266 -2.805 -3.530 1.00 0.00 69 GLY A N 18
ATOM 24017 C CA . GLY A 1 69 ? 11.022 -1.839 -4.304 1.00 0.00 69 GLY A CA 18
ATOM 24018 C C . GLY A 1 69 ? 10.283 -0.525 -4.472 1.00 0.00 69 GLY A C 18
ATOM 24019 O O . GLY A 1 69 ? 9.502 -0.130 -3.607 1.00 0.00 69 GLY A O 18
ATOM 24023 N N . ASP A 1 70 ? 10.533 0.153 -5.587 1.00 0.00 70 ASP A N 18
ATOM 24024 C CA . ASP A 1 70 ? 9.886 1.431 -5.865 1.00 0.00 70 ASP A CA 18
ATOM 24025 C C . ASP A 1 70 ? 8.702 1.246 -6.808 1.00 0.00 70 ASP A C 18
ATOM 24026 O O . ASP A 1 70 ? 8.733 0.400 -7.701 1.00 0.00 70 ASP A O 18
ATOM 24035 N N . ASN A 1 71 ? 7.658 2.043 -6.602 1.00 0.00 71 ASN A N 18
ATOM 24036 C CA . ASN A 1 71 ? 6.462 1.966 -7.434 1.00 0.00 71 ASN A CA 18
ATOM 24037 C C . ASN A 1 71 ? 5.741 0.637 -7.227 1.00 0.00 71 ASN A C 18
ATOM 24038 O O . ASN A 1 71 ? 5.239 0.037 -8.178 1.00 0.00 71 ASN A O 18
ATOM 24049 N N . THR A 1 72 ? 5.692 0.184 -5.978 1.00 0.00 72 THR A N 18
ATOM 24050 C CA . THR A 1 72 ? 5.034 -1.073 -5.647 1.00 0.00 72 THR A CA 18
ATOM 24051 C C . THR A 1 72 ? 3.530 -0.879 -5.484 1.00 0.00 72 THR A C 18
ATOM 24052 O O . THR A 1 72 ? 3.082 -0.089 -4.654 1.00 0.00 72 THR A O 18
ATOM 24063 N N . HIS A 1 73 ? 2.755 -1.608 -6.281 1.00 0.00 73 HIS A N 18
ATOM 24064 C CA . HIS A 1 73 ? 1.300 -1.517 -6.224 1.00 0.00 73 HIS A CA 18
ATOM 24065 C C . HIS A 1 73 ? 0.764 -2.182 -4.960 1.00 0.00 73 HIS A C 18
ATOM 24066 O O . HIS A 1 73 ? 1.408 -3.061 -4.387 1.00 0.00 73 HIS A O 18
ATOM 24081 N N . PHE A 1 74 ? -0.419 -1.755 -4.530 1.00 0.00 74 PHE A N 18
ATOM 24082 C CA . PHE A 1 74 ? -1.042 -2.307 -3.332 1.00 0.00 74 PHE A CA 18
ATOM 24083 C C . PHE A 1 74 ? -2.556 -2.400 -3.500 1.00 0.00 74 PHE A C 18
ATOM 24084 O O . PHE A 1 74 ? -3.128 -1.796 -4.406 1.00 0.00 74 PHE A O 18
ATOM 24101 N N . MET A 1 75 ? -3.196 -3.164 -2.620 1.00 0.00 75 MET A N 18
ATOM 24102 C CA . MET A 1 75 ? -4.643 -3.336 -2.670 1.00 0.00 75 MET A CA 18
ATOM 24103 C C . MET A 1 75 ? -5.264 -3.119 -1.293 1.00 0.00 75 MET A C 18
ATOM 24104 O O . MET A 1 75 ? -4.832 -3.717 -0.307 1.00 0.00 75 MET A O 18
ATOM 24118 N N . ILE A 1 76 ? -6.278 -2.262 -1.234 1.00 0.00 76 ILE A N 18
ATOM 24119 C CA . ILE A 1 76 ? -6.957 -1.969 0.022 1.00 0.00 76 ILE A CA 18
ATOM 24120 C C . ILE A 1 76 ? -8.289 -2.706 0.111 1.00 0.00 76 ILE A C 18
ATOM 24121 O O . ILE A 1 76 ? -9.095 -2.672 -0.820 1.00 0.00 76 ILE A O 18
ATOM 24137 N N . LEU A 1 77 ? -8.516 -3.371 1.239 1.00 0.00 77 LEU A N 18
ATOM 24138 C CA . LEU A 1 77 ? -9.753 -4.116 1.452 1.00 0.00 77 LEU A CA 18
ATOM 24139 C C . LEU A 1 77 ? -10.405 -3.723 2.773 1.00 0.00 77 LEU A C 18
ATOM 24140 O O . LEU A 1 77 ? -9.829 -3.921 3.843 1.00 0.00 77 LEU A O 18
ATOM 24156 N N . GLU A 1 78 ? -11.608 -3.165 2.690 1.00 0.00 78 GLU A N 18
ATOM 24157 C CA . GLU A 1 78 ? -12.339 -2.746 3.881 1.00 0.00 78 GLU A CA 18
ATOM 24158 C C . GLU A 1 78 ? -12.800 -3.954 4.690 1.00 0.00 78 GLU A C 18
ATOM 24159 O O . GLU A 1 78 ? -12.625 -5.100 4.274 1.00 0.00 78 GLU A O 18
ATOM 24171 N N . LYS A 1 79 ? -13.392 -3.690 5.851 1.00 0.00 79 LYS A N 18
ATOM 24172 C CA . LYS A 1 79 ? -13.880 -4.754 6.720 1.00 0.00 79 LYS A CA 18
ATOM 24173 C C . LYS A 1 79 ? -14.960 -5.573 6.022 1.00 0.00 79 LYS A C 18
ATOM 24174 O O . LYS A 1 79 ? -16.139 -5.224 6.059 1.00 0.00 79 LYS A O 18
ATOM 24193 N N . GLY A 1 80 ? -14.550 -6.668 5.388 1.00 0.00 80 GLY A N 18
ATOM 24194 C CA . GLY A 1 80 ? -15.496 -7.521 4.693 1.00 0.00 80 GLY A CA 18
ATOM 24195 C C . GLY A 1 80 ? -15.239 -7.574 3.199 1.00 0.00 80 GLY A C 18
ATOM 24196 O O . GLY A 1 80 ? -16.178 -7.589 2.403 1.00 0.00 80 GLY A O 18
ATOM 24200 N N . GLN A 1 81 ? -13.966 -7.602 2.820 1.00 0.00 81 GLN A N 18
ATOM 24201 C CA . GLN A 1 81 ? -13.590 -7.652 1.412 1.00 0.00 81 GLN A CA 18
ATOM 24202 C C . GLN A 1 81 ? -12.329 -8.488 1.214 1.00 0.00 81 GLN A C 18
ATOM 24203 O O . GLN A 1 81 ? -11.518 -8.633 2.129 1.00 0.00 81 GLN A O 18
ATOM 24217 N N . LYS A 1 82 ? -12.172 -9.037 0.015 1.00 0.00 82 LYS A N 18
ATOM 24218 C CA . LYS A 1 82 ? -11.010 -9.858 -0.304 1.00 0.00 82 LYS A CA 18
ATOM 24219 C C . LYS A 1 82 ? -10.304 -9.340 -1.553 1.00 0.00 82 LYS A C 18
ATOM 24220 O O . LYS A 1 82 ? -10.840 -8.501 -2.277 1.00 0.00 82 LYS A O 18
ATOM 24239 N N . TRP A 1 83 ? -9.101 -9.846 -1.800 1.00 0.00 83 TRP A N 18
ATOM 24240 C CA . TRP A 1 83 ? -8.323 -9.435 -2.963 1.00 0.00 83 TRP A CA 18
ATOM 24241 C C . TRP A 1 83 ? -8.748 -10.210 -4.205 1.00 0.00 83 TRP A C 18
ATOM 24242 O O . TRP A 1 83 ? -9.303 -11.304 -4.104 1.00 0.00 83 TRP A O 18
ATOM 24263 N N . MET A 1 84 ? -8.484 -9.637 -5.374 1.00 0.00 84 MET A N 18
ATOM 24264 C CA . MET A 1 84 ? -8.839 -10.277 -6.636 1.00 0.00 84 MET A CA 18
ATOM 24265 C C . MET A 1 84 ? -7.768 -10.027 -7.692 1.00 0.00 84 MET A C 18
ATOM 24266 O O . MET A 1 84 ? -7.165 -8.955 -7.758 1.00 0.00 84 MET A O 18
ATOM 24280 N N . PRO A 1 85 ? -7.524 -11.037 -8.540 1.00 0.00 85 PRO A N 18
ATOM 24281 C CA . PRO A 1 85 ? -6.525 -10.951 -9.609 1.00 0.00 85 PRO A CA 18
ATOM 24282 C C . PRO A 1 85 ? -6.945 -9.992 -10.718 1.00 0.00 85 PRO A C 18
ATOM 24283 O O . PRO A 1 85 ? -8.010 -9.378 -10.652 1.00 0.00 85 PRO A O 18
ATOM 24294 N N . SER A 1 86 ? -6.101 -9.868 -11.738 1.00 0.00 86 SER A N 18
ATOM 24295 C CA . SER A 1 86 ? -6.384 -8.982 -12.860 1.00 0.00 86 SER A CA 18
ATOM 24296 C C . SER A 1 86 ? -6.789 -9.780 -14.095 1.00 0.00 86 SER A C 18
ATOM 24297 O O . SER A 1 86 ? -6.720 -11.009 -14.104 1.00 0.00 86 SER A O 18
ATOM 24305 N N . GLY A 1 87 ? -7.213 -9.072 -15.138 1.00 0.00 87 GLY A N 18
ATOM 24306 C CA . GLY A 1 87 ? -7.624 -9.731 -16.364 1.00 0.00 87 GLY A CA 18
ATOM 24307 C C . GLY A 1 87 ? -9.037 -9.364 -16.773 1.00 0.00 87 GLY A C 18
ATOM 24308 O O . GLY A 1 87 ? -9.707 -8.564 -16.121 1.00 0.00 87 GLY A O 18
ATOM 24312 N N . PRO A 1 88 ? -9.510 -9.958 -17.879 1.00 0.00 88 PRO A N 18
ATOM 24313 C CA . PRO A 1 88 ? -10.856 -9.704 -18.400 1.00 0.00 88 PRO A CA 18
ATOM 24314 C C . PRO A 1 88 ? -11.944 -10.287 -17.504 1.00 0.00 88 PRO A C 18
ATOM 24315 O O . PRO A 1 88 ? -12.899 -9.600 -17.143 1.00 0.00 88 PRO A O 18
ATOM 24326 N N . SER A 1 89 ? -11.792 -11.559 -17.148 1.00 0.00 89 SER A N 18
ATOM 24327 C CA . SER A 1 89 ? -12.764 -12.236 -16.297 1.00 0.00 89 SER A CA 18
ATOM 24328 C C . SER A 1 89 ? -12.065 -12.987 -15.167 1.00 0.00 89 SER A C 18
ATOM 24329 O O . SER A 1 89 ? -11.751 -14.170 -15.296 1.00 0.00 89 SER A O 18
ATOM 24337 N N . SER A 1 90 ? -11.826 -12.291 -14.061 1.00 0.00 90 SER A N 18
ATOM 24338 C CA . SER A 1 90 ? -11.162 -12.890 -12.909 1.00 0.00 90 SER A CA 18
ATOM 24339 C C . SER A 1 90 ? -11.891 -14.151 -12.456 1.00 0.00 90 SER A C 18
ATOM 24340 O O . SER A 1 90 ? -13.029 -14.400 -12.854 1.00 0.00 90 SER A O 18
ATOM 24348 N N . GLY A 1 91 ? -11.228 -14.943 -11.620 1.00 0.00 91 GLY A N 18
ATOM 24349 C CA . GLY A 1 91 ? -11.827 -16.168 -11.126 1.00 0.00 91 GLY A CA 18
ATOM 24350 C C . GLY A 1 91 ? -12.701 -16.846 -12.164 1.00 0.00 91 GLY A C 18
ATOM 24351 O O . GLY A 1 91 ? -12.593 -18.052 -12.384 1.00 0.00 91 GLY A O 18
ATOM 24355 N N . GLY A 1 1 ? 22.807 9.204 22.958 1.00 0.00 1 GLY A N 19
ATOM 24356 C CA . GLY A 1 1 ? 21.486 9.785 22.803 1.00 0.00 1 GLY A CA 19
ATOM 24357 C C . GLY A 1 1 ? 21.037 9.825 21.356 1.00 0.00 1 GLY A C 19
ATOM 24358 O O . GLY A 1 1 ? 20.911 10.898 20.766 1.00 0.00 1 GLY A O 19
ATOM 24362 N N . SER A 1 2 ? 20.796 8.650 20.781 1.00 0.00 2 SER A N 19
ATOM 24363 C CA . SER A 1 2 ? 20.363 8.554 19.392 1.00 0.00 2 SER A CA 19
ATOM 24364 C C . SER A 1 2 ? 19.326 9.626 19.069 1.00 0.00 2 SER A C 19
ATOM 24365 O O . SER A 1 2 ? 18.700 10.189 19.968 1.00 0.00 2 SER A O 19
ATOM 24373 N N . SER A 1 3 ? 19.149 9.902 17.782 1.00 0.00 3 SER A N 19
ATOM 24374 C CA . SER A 1 3 ? 18.191 10.908 17.340 1.00 0.00 3 SER A CA 19
ATOM 24375 C C . SER A 1 3 ? 17.032 10.262 16.589 1.00 0.00 3 SER A C 19
ATOM 24376 O O . SER A 1 3 ? 15.869 10.599 16.808 1.00 0.00 3 SER A O 19
ATOM 24384 N N . GLY A 1 4 ? 17.358 9.329 15.699 1.00 0.00 4 GLY A N 19
ATOM 24385 C CA . GLY A 1 4 ? 16.334 8.650 14.927 1.00 0.00 4 GLY A CA 19
ATOM 24386 C C . GLY A 1 4 ? 16.107 9.290 13.572 1.00 0.00 4 GLY A C 19
ATOM 24387 O O . GLY A 1 4 ? 15.471 10.340 13.474 1.00 0.00 4 GLY A O 19
ATOM 24391 N N . SER A 1 5 ? 16.631 8.660 12.526 1.00 0.00 5 SER A N 19
ATOM 24392 C CA . SER A 1 5 ? 16.487 9.179 11.171 1.00 0.00 5 SER A CA 19
ATOM 24393 C C . SER A 1 5 ? 15.399 8.424 10.413 1.00 0.00 5 SER A C 19
ATOM 24394 O O . SER A 1 5 ? 15.646 7.361 9.843 1.00 0.00 5 SER A O 19
ATOM 24402 N N . SER A 1 6 ? 14.192 8.982 10.411 1.00 0.00 6 SER A N 19
ATOM 24403 C CA . SER A 1 6 ? 13.064 8.361 9.726 1.00 0.00 6 SER A CA 19
ATOM 24404 C C . SER A 1 6 ? 13.448 7.950 8.309 1.00 0.00 6 SER A C 19
ATOM 24405 O O . SER A 1 6 ? 13.361 6.777 7.946 1.00 0.00 6 SER A O 19
ATOM 24413 N N . GLY A 1 7 ? 13.874 8.924 7.511 1.00 0.00 7 GLY A N 19
ATOM 24414 C CA . GLY A 1 7 ? 14.265 8.644 6.142 1.00 0.00 7 GLY A CA 19
ATOM 24415 C C . GLY A 1 7 ? 13.270 9.182 5.133 1.00 0.00 7 GLY A C 19
ATOM 24416 O O . GLY A 1 7 ? 12.148 9.555 5.474 1.00 0.00 7 GLY A O 19
ATOM 24420 N N . PRO A 1 8 ? 13.682 9.230 3.858 1.00 0.00 8 PRO A N 19
ATOM 24421 C CA . PRO A 1 8 ? 12.834 9.726 2.770 1.00 0.00 8 PRO A CA 19
ATOM 24422 C C . PRO A 1 8 ? 11.674 8.785 2.463 1.00 0.00 8 PRO A C 19
ATOM 24423 O O . PRO A 1 8 ? 11.709 7.607 2.818 1.00 0.00 8 PRO A O 19
ATOM 24434 N N . ALA A 1 9 ? 10.650 9.311 1.801 1.00 0.00 9 ALA A N 19
ATOM 24435 C CA . ALA A 1 9 ? 9.481 8.517 1.444 1.00 0.00 9 ALA A CA 19
ATOM 24436 C C . ALA A 1 9 ? 9.623 7.930 0.044 1.00 0.00 9 ALA A C 19
ATOM 24437 O O . ALA A 1 9 ? 10.294 8.503 -0.815 1.00 0.00 9 ALA A O 19
ATOM 24444 N N . ARG A 1 10 ? 8.988 6.785 -0.180 1.00 0.00 10 ARG A N 19
ATOM 24445 C CA . ARG A 1 10 ? 9.045 6.119 -1.476 1.00 0.00 10 ARG A CA 19
ATOM 24446 C C . ARG A 1 10 ? 7.674 6.116 -2.147 1.00 0.00 10 ARG A C 19
ATOM 24447 O O . ARG A 1 10 ? 6.636 6.027 -1.491 1.00 0.00 10 ARG A O 19
ATOM 24468 N N . PRO A 1 11 ? 7.670 6.216 -3.484 1.00 0.00 11 PRO A N 19
ATOM 24469 C CA . PRO A 1 11 ? 6.434 6.227 -4.273 1.00 0.00 11 PRO A CA 19
ATOM 24470 C C . PRO A 1 11 ? 5.735 4.871 -4.273 1.00 0.00 11 PRO A C 19
ATOM 24471 O O . PRO A 1 11 ? 6.373 3.832 -4.448 1.00 0.00 11 PRO A O 19
ATOM 24482 N N . PHE A 1 12 ? 4.421 4.888 -4.077 1.00 0.00 12 PHE A N 19
ATOM 24483 C CA . PHE A 1 12 ? 3.636 3.660 -4.055 1.00 0.00 12 PHE A CA 19
ATOM 24484 C C . PHE A 1 12 ? 2.233 3.901 -4.606 1.00 0.00 12 PHE A C 19
ATOM 24485 O O . PHE A 1 12 ? 1.626 4.942 -4.355 1.00 0.00 12 PHE A O 19
ATOM 24502 N N . ARG A 1 13 ? 1.725 2.931 -5.360 1.00 0.00 13 ARG A N 19
ATOM 24503 C CA . ARG A 1 13 ? 0.395 3.038 -5.949 1.00 0.00 13 ARG A CA 19
ATOM 24504 C C . ARG A 1 13 ? -0.633 2.282 -5.111 1.00 0.00 13 ARG A C 19
ATOM 24505 O O . ARG A 1 13 ? -0.316 1.269 -4.487 1.00 0.00 13 ARG A O 19
ATOM 24526 N N . VAL A 1 14 ? -1.864 2.782 -5.101 1.00 0.00 14 VAL A N 19
ATOM 24527 C CA . VAL A 1 14 ? -2.938 2.154 -4.341 1.00 0.00 14 VAL A CA 19
ATOM 24528 C C . VAL A 1 14 ? -4.200 2.014 -5.186 1.00 0.00 14 VAL A C 19
ATOM 24529 O O . VAL A 1 14 ? -4.573 2.931 -5.919 1.00 0.00 14 VAL A O 19
ATOM 24542 N N . SER A 1 15 ? -4.852 0.862 -5.078 1.00 0.00 15 SER A N 19
ATOM 24543 C CA . SER A 1 15 ? -6.072 0.600 -5.835 1.00 0.00 15 SER A CA 19
ATOM 24544 C C . SER A 1 15 ? -7.168 0.052 -4.926 1.00 0.00 15 SER A C 19
ATOM 24545 O O . SER A 1 15 ? -6.896 -0.702 -3.993 1.00 0.00 15 SER A O 19
ATOM 24553 N N . ASN A 1 16 ? -8.408 0.440 -5.207 1.00 0.00 16 ASN A N 19
ATOM 24554 C CA . ASN A 1 16 ? -9.547 -0.012 -4.415 1.00 0.00 16 ASN A CA 19
ATOM 24555 C C . ASN A 1 16 ? -9.851 -1.481 -4.688 1.00 0.00 16 ASN A C 19
ATOM 24556 O O . ASN A 1 16 ? -9.188 -2.124 -5.502 1.00 0.00 16 ASN A O 19
ATOM 24567 N N . HIS A 1 17 ? -10.860 -2.009 -4.002 1.00 0.00 17 HIS A N 19
ATOM 24568 C CA . HIS A 1 17 ? -11.255 -3.403 -4.171 1.00 0.00 17 HIS A CA 19
ATOM 24569 C C . HIS A 1 17 ? -11.533 -3.715 -5.638 1.00 0.00 17 HIS A C 19
ATOM 24570 O O . HIS A 1 17 ? -11.072 -4.726 -6.167 1.00 0.00 17 HIS A O 19
ATOM 24585 N N . ASP A 1 18 ? -12.292 -2.840 -6.290 1.00 0.00 18 ASP A N 19
ATOM 24586 C CA . ASP A 1 18 ? -12.632 -3.021 -7.697 1.00 0.00 18 ASP A CA 19
ATOM 24587 C C . ASP A 1 18 ? -11.511 -2.509 -8.597 1.00 0.00 18 ASP A C 19
ATOM 24588 O O . ASP A 1 18 ? -11.728 -2.230 -9.776 1.00 0.00 18 ASP A O 19
ATOM 24597 N N . ARG A 1 19 ? -10.315 -2.388 -8.032 1.00 0.00 19 ARG A N 19
ATOM 24598 C CA . ARG A 1 19 ? -9.161 -1.908 -8.783 1.00 0.00 19 ARG A CA 19
ATOM 24599 C C . ARG A 1 19 ? -9.581 -0.866 -9.817 1.00 0.00 19 ARG A C 19
ATOM 24600 O O . ARG A 1 19 ? -9.185 -0.938 -10.980 1.00 0.00 19 ARG A O 19
ATOM 24621 N N . SER A 1 20 ? -10.384 0.100 -9.383 1.00 0.00 20 SER A N 19
ATOM 24622 C CA . SER A 1 20 ? -10.861 1.153 -10.271 1.00 0.00 20 SER A CA 19
ATOM 24623 C C . SER A 1 20 ? -10.221 2.493 -9.918 1.00 0.00 20 SER A C 19
ATOM 24624 O O . SER A 1 20 ? -9.943 3.311 -10.794 1.00 0.00 20 SER A O 19
ATOM 24632 N N . SER A 1 21 ? -9.991 2.709 -8.627 1.00 0.00 21 SER A N 19
ATOM 24633 C CA . SER A 1 21 ? -9.387 3.950 -8.155 1.00 0.00 21 SER A CA 19
ATOM 24634 C C . SER A 1 21 ? -7.866 3.833 -8.115 1.00 0.00 21 SER A C 19
ATOM 24635 O O . SER A 1 21 ? -7.322 2.766 -7.834 1.00 0.00 21 SER A O 19
ATOM 24643 N N . ARG A 1 22 ? -7.187 4.940 -8.397 1.00 0.00 22 ARG A N 19
ATOM 24644 C CA . ARG A 1 22 ? -5.729 4.963 -8.395 1.00 0.00 22 ARG A CA 19
ATOM 24645 C C . ARG A 1 22 ? -5.205 6.120 -7.549 1.00 0.00 22 ARG A C 19
ATOM 24646 O O . ARG A 1 22 ? -5.403 7.288 -7.887 1.00 0.00 22 ARG A O 19
ATOM 24667 N N . ARG A 1 23 ? -4.536 5.788 -6.450 1.00 0.00 23 ARG A N 19
ATOM 24668 C CA . ARG A 1 23 ? -3.986 6.799 -5.555 1.00 0.00 23 ARG A CA 19
ATOM 24669 C C . ARG A 1 23 ? -2.534 6.482 -5.206 1.00 0.00 23 ARG A C 19
ATOM 24670 O O . ARG A 1 23 ? -2.231 5.413 -4.679 1.00 0.00 23 ARG A O 19
ATOM 24691 N N . GLY A 1 24 ? -1.641 7.421 -5.503 1.00 0.00 24 GLY A N 19
ATOM 24692 C CA . GLY A 1 24 ? -0.232 7.223 -5.214 1.00 0.00 24 GLY A CA 19
ATOM 24693 C C . GLY A 1 24 ? 0.208 7.948 -3.958 1.00 0.00 24 GLY A C 19
ATOM 24694 O O . GLY A 1 24 ? 0.391 9.165 -3.966 1.00 0.00 24 GLY A O 19
ATOM 24698 N N . VAL A 1 25 ? 0.379 7.198 -2.874 1.00 0.00 25 VAL A N 19
ATOM 24699 C CA . VAL A 1 25 ? 0.801 7.777 -1.603 1.00 0.00 25 VAL A CA 19
ATOM 24700 C C . VAL A 1 25 ? 2.300 7.600 -1.391 1.00 0.00 25 VAL A C 19
ATOM 24701 O O . VAL A 1 25 ? 2.879 6.587 -1.782 1.00 0.00 25 VAL A O 19
ATOM 24714 N N . MET A 1 26 ? 2.924 8.594 -0.766 1.00 0.00 26 MET A N 19
ATOM 24715 C CA . MET A 1 26 ? 4.357 8.548 -0.499 1.00 0.00 26 MET A CA 19
ATOM 24716 C C . MET A 1 26 ? 4.627 8.402 0.995 1.00 0.00 26 MET A C 19
ATOM 24717 O O . MET A 1 26 ? 4.449 9.347 1.763 1.00 0.00 26 MET A O 19
ATOM 24731 N N . ALA A 1 27 ? 5.058 7.212 1.401 1.00 0.00 27 ALA A N 19
ATOM 24732 C CA . ALA A 1 27 ? 5.354 6.944 2.802 1.00 0.00 27 ALA A CA 19
ATOM 24733 C C . ALA A 1 27 ? 6.731 6.308 2.960 1.00 0.00 27 ALA A C 19
ATOM 24734 O O . ALA A 1 27 ? 7.177 5.547 2.100 1.00 0.00 27 ALA A O 19
ATOM 24741 N N . SER A 1 28 ? 7.401 6.624 4.064 1.00 0.00 28 SER A N 19
ATOM 24742 C CA . SER A 1 28 ? 8.730 6.087 4.331 1.00 0.00 28 SER A CA 19
ATOM 24743 C C . SER A 1 28 ? 8.651 4.620 4.744 1.00 0.00 28 SER A C 19
ATOM 24744 O O . SER A 1 28 ? 9.451 3.796 4.302 1.00 0.00 28 SER A O 19
ATOM 24752 N N . SER A 1 29 ? 7.679 4.302 5.593 1.00 0.00 29 SER A N 19
ATOM 24753 C CA . SER A 1 29 ? 7.495 2.936 6.068 1.00 0.00 29 SER A CA 19
ATOM 24754 C C . SER A 1 29 ? 6.112 2.411 5.693 1.00 0.00 29 SER A C 19
ATOM 24755 O O . SER A 1 29 ? 5.351 3.080 4.992 1.00 0.00 29 SER A O 19
ATOM 24763 N N . LEU A 1 30 ? 5.795 1.211 6.163 1.00 0.00 30 LEU A N 19
ATOM 24764 C CA . LEU A 1 30 ? 4.504 0.594 5.878 1.00 0.00 30 LEU A CA 19
ATOM 24765 C C . LEU A 1 30 ? 3.400 1.228 6.718 1.00 0.00 30 LEU A C 19
ATOM 24766 O O . LEU A 1 30 ? 2.453 1.804 6.182 1.00 0.00 30 LEU A O 19
ATOM 24782 N N . GLN A 1 31 ? 3.530 1.119 8.036 1.00 0.00 31 GLN A N 19
ATOM 24783 C CA . GLN A 1 31 ? 2.544 1.684 8.950 1.00 0.00 31 GLN A CA 19
ATOM 24784 C C . GLN A 1 31 ? 2.116 3.076 8.496 1.00 0.00 31 GLN A C 19
ATOM 24785 O O . GLN A 1 31 ? 0.928 3.398 8.488 1.00 0.00 31 GLN A O 19
ATOM 24799 N N . GLU A 1 32 ? 3.092 3.896 8.121 1.00 0.00 32 GLU A N 19
ATOM 24800 C CA . GLU A 1 32 ? 2.815 5.255 7.668 1.00 0.00 32 GLU A CA 19
ATOM 24801 C C . GLU A 1 32 ? 1.925 5.245 6.429 1.00 0.00 32 GLU A C 19
ATOM 24802 O O . GLU A 1 32 ? 0.975 6.022 6.327 1.00 0.00 32 GLU A O 19
ATOM 24814 N N . LEU A 1 33 ? 2.238 4.359 5.490 1.00 0.00 33 LEU A N 19
ATOM 24815 C CA . LEU A 1 33 ? 1.466 4.246 4.257 1.00 0.00 33 LEU A CA 19
ATOM 24816 C C . LEU A 1 33 ? 0.009 3.906 4.556 1.00 0.00 33 LEU A C 19
ATOM 24817 O O . LEU A 1 33 ? -0.884 4.728 4.354 1.00 0.00 33 LEU A O 19
ATOM 24833 N N . ILE A 1 34 ? -0.221 2.689 5.038 1.00 0.00 34 ILE A N 19
ATOM 24834 C CA . ILE A 1 34 ? -1.569 2.242 5.367 1.00 0.00 34 ILE A CA 19
ATOM 24835 C C . ILE A 1 34 ? -2.418 3.394 5.894 1.00 0.00 34 ILE A C 19
ATOM 24836 O O . ILE A 1 34 ? -3.357 3.838 5.234 1.00 0.00 34 ILE A O 19
ATOM 24852 N N . SER A 1 35 ? -2.078 3.875 7.085 1.00 0.00 35 SER A N 19
ATOM 24853 C CA . SER A 1 35 ? -2.810 4.976 7.703 1.00 0.00 35 SER A CA 19
ATOM 24854 C C . SER A 1 35 ? -3.147 6.049 6.672 1.00 0.00 35 SER A C 19
ATOM 24855 O O . SER A 1 35 ? -4.296 6.475 6.555 1.00 0.00 35 SER A O 19
ATOM 24863 N N . LYS A 1 36 ? -2.137 6.483 5.927 1.00 0.00 36 LYS A N 19
ATOM 24864 C CA . LYS A 1 36 ? -2.323 7.506 4.905 1.00 0.00 36 LYS A CA 19
ATOM 24865 C C . LYS A 1 36 ? -3.360 7.066 3.877 1.00 0.00 36 LYS A C 19
ATOM 24866 O O . LYS A 1 36 ? -4.344 7.765 3.634 1.00 0.00 36 LYS A O 19
ATOM 24885 N N . THR A 1 37 ? -3.134 5.901 3.278 1.00 0.00 37 THR A N 19
ATOM 24886 C CA . THR A 1 37 ? -4.050 5.367 2.277 1.00 0.00 37 THR A CA 19
ATOM 24887 C C . THR A 1 37 ? -5.501 5.647 2.653 1.00 0.00 37 THR A C 19
ATOM 24888 O O . THR A 1 37 ? -6.294 6.089 1.821 1.00 0.00 37 THR A O 19
ATOM 24899 N N . LEU A 1 38 ? -5.841 5.387 3.910 1.00 0.00 38 LEU A N 19
ATOM 24900 C CA . LEU A 1 38 ? -7.197 5.611 4.398 1.00 0.00 38 LEU A CA 19
ATOM 24901 C C . LEU A 1 38 ? -7.601 7.073 4.232 1.00 0.00 38 LEU A C 19
ATOM 24902 O O . LEU A 1 38 ? -8.667 7.376 3.696 1.00 0.00 38 LEU A O 19
ATOM 24918 N N . ASP A 1 39 ? -6.741 7.974 4.692 1.00 0.00 39 ASP A N 19
ATOM 24919 C CA . ASP A 1 39 ? -7.006 9.405 4.591 1.00 0.00 39 ASP A CA 19
ATOM 24920 C C . ASP A 1 39 ? -7.104 9.838 3.131 1.00 0.00 39 ASP A C 19
ATOM 24921 O O . ASP A 1 39 ? -8.049 10.523 2.740 1.00 0.00 39 ASP A O 19
ATOM 24930 N N . ALA A 1 40 ? -6.122 9.434 2.333 1.00 0.00 40 ALA A N 19
ATOM 24931 C CA . ALA A 1 40 ? -6.098 9.781 0.916 1.00 0.00 40 ALA A CA 19
ATOM 24932 C C . ALA A 1 40 ? -7.355 9.285 0.210 1.00 0.00 40 ALA A C 19
ATOM 24933 O O . ALA A 1 40 ? -8.028 10.046 -0.489 1.00 0.00 40 ALA A O 19
ATOM 24940 N N . LEU A 1 41 ? -7.669 8.008 0.395 1.00 0.00 41 LEU A N 19
ATOM 24941 C CA . LEU A 1 41 ? -8.846 7.410 -0.225 1.00 0.00 41 LEU A CA 19
ATOM 24942 C C . LEU A 1 41 ? -10.124 7.887 0.460 1.00 0.00 41 LEU A C 19
ATOM 24943 O O . LEU A 1 41 ? -11.228 7.651 -0.030 1.00 0.00 41 LEU A O 19
ATOM 24959 N N . VAL A 1 42 ? -9.965 8.560 1.595 1.00 0.00 42 VAL A N 19
ATOM 24960 C CA . VAL A 1 42 ? -11.104 9.073 2.345 1.00 0.00 42 VAL A CA 19
ATOM 24961 C C . VAL A 1 42 ? -12.134 7.977 2.597 1.00 0.00 42 VAL A C 19
ATOM 24962 O O . VAL A 1 42 ? -13.337 8.196 2.453 1.00 0.00 42 VAL A O 19
ATOM 24975 N N . ILE A 1 43 ? -11.653 6.797 2.977 1.00 0.00 43 ILE A N 19
ATOM 24976 C CA . ILE A 1 43 ? -12.532 5.667 3.252 1.00 0.00 43 ILE A CA 19
ATOM 24977 C C . ILE A 1 43 ? -13.443 5.955 4.440 1.00 0.00 43 ILE A C 19
ATOM 24978 O O . ILE A 1 43 ? -12.996 6.459 5.469 1.00 0.00 43 ILE A O 19
ATOM 24994 N N . ALA A 1 44 ? -14.723 5.631 4.289 1.00 0.00 44 ALA A N 19
ATOM 24995 C CA . ALA A 1 44 ? -15.697 5.851 5.351 1.00 0.00 44 ALA A CA 19
ATOM 24996 C C . ALA A 1 44 ? -15.177 5.334 6.688 1.00 0.00 44 ALA A C 19
ATOM 24997 O O . ALA A 1 44 ? -14.976 6.103 7.628 1.00 0.00 44 ALA A O 19
ATOM 25004 N N . THR A 1 45 ? -14.964 4.024 6.768 1.00 0.00 45 THR A N 19
ATOM 25005 C CA . THR A 1 45 ? -14.470 3.403 7.990 1.00 0.00 45 THR A CA 19
ATOM 25006 C C . THR A 1 45 ? -12.948 3.314 7.986 1.00 0.00 45 THR A C 19
ATOM 25007 O O . THR A 1 45 ? -12.321 3.293 6.928 1.00 0.00 45 THR A O 19
ATOM 25018 N N . GLY A 1 46 ? -12.359 3.261 9.177 1.00 0.00 46 GLY A N 19
ATOM 25019 C CA . GLY A 1 46 ? -10.915 3.174 9.287 1.00 0.00 46 GLY A CA 19
ATOM 25020 C C . GLY A 1 46 ? -10.411 1.748 9.191 1.00 0.00 46 GLY A C 19
ATOM 25021 O O . GLY A 1 46 ? -9.341 1.495 8.636 1.00 0.00 46 GLY A O 19
ATOM 25025 N N . LEU A 1 47 ? -11.182 0.812 9.734 1.00 0.00 47 LEU A N 19
ATOM 25026 C CA . LEU A 1 47 ? -10.808 -0.597 9.709 1.00 0.00 47 LEU A CA 19
ATOM 25027 C C . LEU A 1 47 ? -10.607 -1.082 8.276 1.00 0.00 47 LEU A C 19
ATOM 25028 O O . LEU A 1 47 ? -11.562 -1.193 7.507 1.00 0.00 47 LEU A O 19
ATOM 25044 N N . VAL A 1 48 ? -9.358 -1.372 7.924 1.00 0.00 48 VAL A N 19
ATOM 25045 C CA . VAL A 1 48 ? -9.032 -1.848 6.585 1.00 0.00 48 VAL A CA 19
ATOM 25046 C C . VAL A 1 48 ? -7.792 -2.736 6.604 1.00 0.00 48 VAL A C 19
ATOM 25047 O O . VAL A 1 48 ? -7.011 -2.710 7.556 1.00 0.00 48 VAL A O 19
ATOM 25060 N N . THR A 1 49 ? -7.615 -3.519 5.546 1.00 0.00 49 THR A N 19
ATOM 25061 C CA . THR A 1 49 ? -6.470 -4.415 5.439 1.00 0.00 49 THR A CA 19
ATOM 25062 C C . THR A 1 49 ? -5.700 -4.172 4.148 1.00 0.00 49 THR A C 19
ATOM 25063 O O . THR A 1 49 ? -6.274 -4.183 3.058 1.00 0.00 49 THR A O 19
ATOM 25074 N N . LEU A 1 50 ? -4.396 -3.954 4.275 1.00 0.00 50 LEU A N 19
ATOM 25075 C CA . LEU A 1 50 ? -3.544 -3.708 3.117 1.00 0.00 50 LEU A CA 19
ATOM 25076 C C . LEU A 1 50 ? -2.964 -5.012 2.581 1.00 0.00 50 LEU A C 19
ATOM 25077 O O . LEU A 1 50 ? -2.511 -5.864 3.346 1.00 0.00 50 LEU A O 19
ATOM 25093 N N . VAL A 1 51 ? -2.978 -5.163 1.261 1.00 0.00 51 VAL A N 19
ATOM 25094 C CA . VAL A 1 51 ? -2.450 -6.362 0.621 1.00 0.00 51 VAL A CA 19
ATOM 25095 C C . VAL A 1 51 ? -1.786 -6.030 -0.711 1.00 0.00 51 VAL A C 19
ATOM 25096 O O . VAL A 1 51 ? -1.976 -4.942 -1.256 1.00 0.00 51 VAL A O 19
ATOM 25109 N N . LEU A 1 52 ? -1.009 -6.973 -1.229 1.00 0.00 52 LEU A N 19
ATOM 25110 C CA . LEU A 1 52 ? -0.316 -6.781 -2.498 1.00 0.00 52 LEU A CA 19
ATOM 25111 C C . LEU A 1 52 ? -1.301 -6.787 -3.663 1.00 0.00 52 LEU A C 19
ATOM 25112 O O . LEU A 1 52 ? -2.203 -7.622 -3.720 1.00 0.00 52 LEU A O 19
ATOM 25128 N N . GLU A 1 53 ? -1.121 -5.852 -4.590 1.00 0.00 53 GLU A N 19
ATOM 25129 C CA . GLU A 1 53 ? -1.993 -5.752 -5.753 1.00 0.00 53 GLU A CA 19
ATOM 25130 C C . GLU A 1 53 ? -1.542 -6.706 -6.856 1.00 0.00 53 GLU A C 19
ATOM 25131 O O . GLU A 1 53 ? -1.900 -6.538 -8.021 1.00 0.00 53 GLU A O 19
ATOM 25143 N N . GLU A 1 54 ? -0.753 -7.707 -6.478 1.00 0.00 54 GLU A N 19
ATOM 25144 C CA . GLU A 1 54 ? -0.252 -8.687 -7.435 1.00 0.00 54 GLU A CA 19
ATOM 25145 C C . GLU A 1 54 ? -0.699 -10.096 -7.055 1.00 0.00 54 GLU A C 19
ATOM 25146 O O . GLU A 1 54 ? -1.092 -10.886 -7.913 1.00 0.00 54 GLU A O 19
ATOM 25158 N N . ASP A 1 55 ? -0.634 -10.403 -5.764 1.00 0.00 55 ASP A N 19
ATOM 25159 C CA . ASP A 1 55 ? -1.030 -11.716 -5.269 1.00 0.00 55 ASP A CA 19
ATOM 25160 C C . ASP A 1 55 ? -2.077 -11.587 -4.166 1.00 0.00 55 ASP A C 19
ATOM 25161 O O . ASP A 1 55 ? -2.718 -12.566 -3.787 1.00 0.00 55 ASP A O 19
ATOM 25170 N N . GLY A 1 56 ? -2.244 -10.371 -3.654 1.00 0.00 56 GLY A N 19
ATOM 25171 C CA . GLY A 1 56 ? -3.211 -10.137 -2.599 1.00 0.00 56 GLY A CA 19
ATOM 25172 C C . GLY A 1 56 ? -2.702 -10.570 -1.238 1.00 0.00 56 GLY A C 19
ATOM 25173 O O . GLY A 1 56 ? -3.485 -10.939 -0.362 1.00 0.00 56 GLY A O 19
ATOM 25177 N N . THR A 1 57 ? -1.385 -10.527 -1.059 1.00 0.00 57 THR A N 19
ATOM 25178 C CA . THR A 1 57 ? -0.772 -10.921 0.203 1.00 0.00 57 THR A CA 19
ATOM 25179 C C . THR A 1 57 ? -0.749 -9.759 1.189 1.00 0.00 57 THR A C 19
ATOM 25180 O O . THR A 1 57 ? -0.114 -8.734 0.941 1.00 0.00 57 THR A O 19
ATOM 25191 N N . VAL A 1 58 ? -1.446 -9.925 2.309 1.00 0.00 58 VAL A N 19
ATOM 25192 C CA . VAL A 1 58 ? -1.503 -8.890 3.334 1.00 0.00 58 VAL A CA 19
ATOM 25193 C C . VAL A 1 58 ? -0.111 -8.564 3.865 1.00 0.00 58 VAL A C 19
ATOM 25194 O O . VAL A 1 58 ? 0.595 -9.439 4.365 1.00 0.00 58 VAL A O 19
ATOM 25207 N N . VAL A 1 59 ? 0.277 -7.298 3.752 1.00 0.00 59 VAL A N 19
ATOM 25208 C CA . VAL A 1 59 ? 1.584 -6.854 4.222 1.00 0.00 59 VAL A CA 19
ATOM 25209 C C . VAL A 1 59 ? 1.467 -6.103 5.542 1.00 0.00 59 VAL A C 19
ATOM 25210 O O . VAL A 1 59 ? 1.171 -4.909 5.565 1.00 0.00 59 VAL A O 19
ATOM 25223 N N . ASP A 1 60 ? 1.703 -6.811 6.642 1.00 0.00 60 ASP A N 19
ATOM 25224 C CA . ASP A 1 60 ? 1.626 -6.210 7.969 1.00 0.00 60 ASP A CA 19
ATOM 25225 C C . ASP A 1 60 ? 2.969 -6.306 8.688 1.00 0.00 60 ASP A C 19
ATOM 25226 O O . ASP A 1 60 ? 3.024 -6.524 9.898 1.00 0.00 60 ASP A O 19
ATOM 25235 N N . THR A 1 61 ? 4.051 -6.142 7.932 1.00 0.00 61 THR A N 19
ATOM 25236 C CA . THR A 1 61 ? 5.393 -6.212 8.495 1.00 0.00 61 THR A CA 19
ATOM 25237 C C . THR A 1 61 ? 6.316 -5.186 7.847 1.00 0.00 61 THR A C 19
ATOM 25238 O O . THR A 1 61 ? 6.218 -4.921 6.649 1.00 0.00 61 THR A O 19
ATOM 25249 N N . GLU A 1 62 ? 7.212 -4.614 8.645 1.00 0.00 62 GLU A N 19
ATOM 25250 C CA . GLU A 1 62 ? 8.152 -3.617 8.146 1.00 0.00 62 GLU A CA 19
ATOM 25251 C C . GLU A 1 62 ? 9.271 -4.277 7.346 1.00 0.00 62 GLU A C 19
ATOM 25252 O O . GLU A 1 62 ? 9.834 -3.674 6.433 1.00 0.00 62 GLU A O 19
ATOM 25264 N N . GLU A 1 63 ? 9.589 -5.519 7.698 1.00 0.00 63 GLU A N 19
ATOM 25265 C CA . GLU A 1 63 ? 10.642 -6.261 7.014 1.00 0.00 63 GLU A CA 19
ATOM 25266 C C . GLU A 1 63 ? 10.251 -6.552 5.568 1.00 0.00 63 GLU A C 19
ATOM 25267 O O . GLU A 1 63 ? 11.089 -6.509 4.667 1.00 0.00 63 GLU A O 19
ATOM 25279 N N . PHE A 1 64 ? 8.974 -6.850 5.355 1.00 0.00 64 PHE A N 19
ATOM 25280 C CA . PHE A 1 64 ? 8.471 -7.150 4.020 1.00 0.00 64 PHE A CA 19
ATOM 25281 C C . PHE A 1 64 ? 8.277 -5.870 3.212 1.00 0.00 64 PHE A C 19
ATOM 25282 O O . PHE A 1 64 ? 8.487 -5.852 1.999 1.00 0.00 64 PHE A O 19
ATOM 25299 N N . PHE A 1 65 ? 7.874 -4.803 3.893 1.00 0.00 65 PHE A N 19
ATOM 25300 C CA . PHE A 1 65 ? 7.649 -3.519 3.238 1.00 0.00 65 PHE A CA 19
ATOM 25301 C C . PHE A 1 65 ? 8.972 -2.869 2.846 1.00 0.00 65 PHE A C 19
ATOM 25302 O O . PHE A 1 65 ? 9.094 -2.288 1.768 1.00 0.00 65 PHE A O 19
ATOM 25319 N N . GLN A 1 66 ? 9.960 -2.971 3.730 1.00 0.00 66 GLN A N 19
ATOM 25320 C CA . GLN A 1 66 ? 11.275 -2.393 3.476 1.00 0.00 66 GLN A CA 19
ATOM 25321 C C . GLN A 1 66 ? 11.925 -3.035 2.255 1.00 0.00 66 GLN A C 19
ATOM 25322 O O . GLN A 1 66 ? 12.775 -2.429 1.601 1.00 0.00 66 GLN A O 19
ATOM 25336 N N . THR A 1 67 ? 11.521 -4.264 1.952 1.00 0.00 67 THR A N 19
ATOM 25337 C CA . THR A 1 67 ? 12.065 -4.988 0.811 1.00 0.00 67 THR A CA 19
ATOM 25338 C C . THR A 1 67 ? 11.385 -4.563 -0.486 1.00 0.00 67 THR A C 19
ATOM 25339 O O . THR A 1 67 ? 11.966 -4.669 -1.567 1.00 0.00 67 THR A O 19
ATOM 25350 N N . LEU A 1 68 ? 10.153 -4.080 -0.372 1.00 0.00 68 LEU A N 19
ATOM 25351 C CA . LEU A 1 68 ? 9.393 -3.637 -1.535 1.00 0.00 68 LEU A CA 19
ATOM 25352 C C . LEU A 1 68 ? 10.110 -2.496 -2.251 1.00 0.00 68 LEU A C 19
ATOM 25353 O O . LEU A 1 68 ? 10.558 -1.540 -1.621 1.00 0.00 68 LEU A O 19
ATOM 25369 N N . GLY A 1 69 ? 10.212 -2.605 -3.572 1.00 0.00 69 GLY A N 19
ATOM 25370 C CA . GLY A 1 69 ? 10.872 -1.574 -4.351 1.00 0.00 69 GLY A CA 19
ATOM 25371 C C . GLY A 1 69 ? 10.002 -0.348 -4.548 1.00 0.00 69 GLY A C 19
ATOM 25372 O O . GLY A 1 69 ? 9.026 -0.149 -3.824 1.00 0.00 69 GLY A O 19
ATOM 25376 N N . ASP A 1 70 ? 10.356 0.476 -5.527 1.00 0.00 70 ASP A N 19
ATOM 25377 C CA . ASP A 1 70 ? 9.601 1.690 -5.817 1.00 0.00 70 ASP A CA 19
ATOM 25378 C C . ASP A 1 70 ? 8.448 1.397 -6.772 1.00 0.00 70 ASP A C 19
ATOM 25379 O O . ASP A 1 70 ? 8.517 0.470 -7.578 1.00 0.00 70 ASP A O 19
ATOM 25388 N N . ASN A 1 71 ? 7.389 2.194 -6.675 1.00 0.00 71 ASN A N 19
ATOM 25389 C CA . ASN A 1 71 ? 6.221 2.020 -7.530 1.00 0.00 71 ASN A CA 19
ATOM 25390 C C . ASN A 1 71 ? 5.528 0.692 -7.240 1.00 0.00 71 ASN A C 19
ATOM 25391 O O . ASN A 1 71 ? 5.101 -0.011 -8.156 1.00 0.00 71 ASN A O 19
ATOM 25402 N N . THR A 1 72 ? 5.418 0.356 -5.958 1.00 0.00 72 THR A N 19
ATOM 25403 C CA . THR A 1 72 ? 4.778 -0.888 -5.547 1.00 0.00 72 THR A CA 19
ATOM 25404 C C . THR A 1 72 ? 3.273 -0.703 -5.383 1.00 0.00 72 THR A C 19
ATOM 25405 O O . THR A 1 72 ? 2.821 0.069 -4.537 1.00 0.00 72 THR A O 19
ATOM 25416 N N . HIS A 1 73 ? 2.502 -1.416 -6.197 1.00 0.00 73 HIS A N 19
ATOM 25417 C CA . HIS A 1 73 ? 1.047 -1.332 -6.141 1.00 0.00 73 HIS A CA 19
ATOM 25418 C C . HIS A 1 73 ? 0.509 -2.041 -4.901 1.00 0.00 73 HIS A C 19
ATOM 25419 O O . HIS A 1 73 ? 1.107 -3.000 -4.413 1.00 0.00 73 HIS A O 19
ATOM 25434 N N . PHE A 1 74 ? -0.623 -1.562 -4.395 1.00 0.00 74 PHE A N 19
ATOM 25435 C CA . PHE A 1 74 ? -1.239 -2.148 -3.211 1.00 0.00 74 PHE A CA 19
ATOM 25436 C C . PHE A 1 74 ? -2.755 -2.227 -3.371 1.00 0.00 74 PHE A C 19
ATOM 25437 O O . PHE A 1 74 ? -3.331 -1.590 -4.252 1.00 0.00 74 PHE A O 19
ATOM 25454 N N . MET A 1 75 ? -3.395 -3.015 -2.512 1.00 0.00 75 MET A N 19
ATOM 25455 C CA . MET A 1 75 ? -4.843 -3.177 -2.557 1.00 0.00 75 MET A CA 19
ATOM 25456 C C . MET A 1 75 ? -5.450 -3.036 -1.165 1.00 0.00 75 MET A C 19
ATOM 25457 O O . MET A 1 75 ? -5.057 -3.739 -0.232 1.00 0.00 75 MET A O 19
ATOM 25471 N N . ILE A 1 76 ? -6.407 -2.125 -1.031 1.00 0.00 76 ILE A N 19
ATOM 25472 C CA . ILE A 1 76 ? -7.067 -1.892 0.248 1.00 0.00 76 ILE A CA 19
ATOM 25473 C C . ILE A 1 76 ? -8.409 -2.615 0.313 1.00 0.00 76 ILE A C 19
ATOM 25474 O O . ILE A 1 76 ? -9.270 -2.428 -0.547 1.00 0.00 76 ILE A O 19
ATOM 25490 N N . LEU A 1 77 ? -8.580 -3.441 1.340 1.00 0.00 77 LEU A N 19
ATOM 25491 C CA . LEU A 1 77 ? -9.817 -4.191 1.519 1.00 0.00 77 LEU A CA 19
ATOM 25492 C C . LEU A 1 77 ? -10.470 -3.854 2.856 1.00 0.00 77 LEU A C 19
ATOM 25493 O O . LEU A 1 77 ? -9.786 -3.689 3.866 1.00 0.00 77 LEU A O 19
ATOM 25509 N N . GLU A 1 78 ? -11.795 -3.755 2.854 1.00 0.00 78 GLU A N 19
ATOM 25510 C CA . GLU A 1 78 ? -12.539 -3.439 4.069 1.00 0.00 78 GLU A CA 19
ATOM 25511 C C . GLU A 1 78 ? -12.743 -4.688 4.922 1.00 0.00 78 GLU A C 19
ATOM 25512 O O . GLU A 1 78 ? -12.453 -5.804 4.491 1.00 0.00 78 GLU A O 19
ATOM 25524 N N . LYS A 1 79 ? -13.242 -4.491 6.138 1.00 0.00 79 LYS A N 19
ATOM 25525 C CA . LYS A 1 79 ? -13.486 -5.599 7.054 1.00 0.00 79 LYS A CA 19
ATOM 25526 C C . LYS A 1 79 ? -14.245 -6.723 6.357 1.00 0.00 79 LYS A C 19
ATOM 25527 O O . LYS A 1 79 ? -14.043 -7.900 6.655 1.00 0.00 79 LYS A O 19
ATOM 25546 N N . GLY A 1 80 ? -15.121 -6.353 5.427 1.00 0.00 80 GLY A N 19
ATOM 25547 C CA . GLY A 1 80 ? -15.896 -7.343 4.702 1.00 0.00 80 GLY A CA 19
ATOM 25548 C C . GLY A 1 80 ? -15.554 -7.380 3.226 1.00 0.00 80 GLY A C 19
ATOM 25549 O O . GLY A 1 80 ? -16.435 -7.257 2.375 1.00 0.00 80 GLY A O 19
ATOM 25553 N N . GLN A 1 81 ? -14.271 -7.548 2.921 1.00 0.00 81 GLN A N 19
ATOM 25554 C CA . GLN A 1 81 ? -13.815 -7.598 1.537 1.00 0.00 81 GLN A CA 19
ATOM 25555 C C . GLN A 1 81 ? -12.536 -8.418 1.415 1.00 0.00 81 GLN A C 19
ATOM 25556 O O . GLN A 1 81 ? -11.808 -8.604 2.391 1.00 0.00 81 GLN A O 19
ATOM 25570 N N . LYS A 1 82 ? -12.266 -8.908 0.209 1.00 0.00 82 LYS A N 19
ATOM 25571 C CA . LYS A 1 82 ? -11.073 -9.709 -0.043 1.00 0.00 82 LYS A CA 19
ATOM 25572 C C . LYS A 1 82 ? -10.388 -9.274 -1.335 1.00 0.00 82 LYS A C 19
ATOM 25573 O O . LYS A 1 82 ? -10.917 -8.448 -2.080 1.00 0.00 82 LYS A O 19
ATOM 25592 N N . TRP A 1 83 ? -9.213 -9.835 -1.594 1.00 0.00 83 TRP A N 19
ATOM 25593 C CA . TRP A 1 83 ? -8.458 -9.506 -2.797 1.00 0.00 83 TRP A CA 19
ATOM 25594 C C . TRP A 1 83 ? -8.767 -10.489 -3.920 1.00 0.00 83 TRP A C 19
ATOM 25595 O O . TRP A 1 83 ? -9.109 -11.644 -3.669 1.00 0.00 83 TRP A O 19
ATOM 25616 N N . MET A 1 84 ? -8.646 -10.022 -5.159 1.00 0.00 84 MET A N 19
ATOM 25617 C CA . MET A 1 84 ? -8.912 -10.863 -6.320 1.00 0.00 84 MET A CA 19
ATOM 25618 C C . MET A 1 84 ? -7.841 -10.667 -7.390 1.00 0.00 84 MET A C 19
ATOM 25619 O O . MET A 1 84 ? -7.331 -9.566 -7.596 1.00 0.00 84 MET A O 19
ATOM 25633 N N . PRO A 1 85 ? -7.492 -11.759 -8.086 1.00 0.00 85 PRO A N 19
ATOM 25634 C CA . PRO A 1 85 ? -6.480 -11.732 -9.145 1.00 0.00 85 PRO A CA 19
ATOM 25635 C C . PRO A 1 85 ? -6.954 -10.976 -10.382 1.00 0.00 85 PRO A C 19
ATOM 25636 O O . PRO A 1 85 ? -8.073 -10.464 -10.417 1.00 0.00 85 PRO A O 19
ATOM 25647 N N . SER A 1 86 ? -6.096 -10.908 -11.394 1.00 0.00 86 SER A N 19
ATOM 25648 C CA . SER A 1 86 ? -6.427 -10.211 -12.631 1.00 0.00 86 SER A CA 19
ATOM 25649 C C . SER A 1 86 ? -6.697 -11.204 -13.759 1.00 0.00 86 SER A C 19
ATOM 25650 O O . SER A 1 86 ? -6.548 -12.412 -13.586 1.00 0.00 86 SER A O 19
ATOM 25658 N N . GLY A 1 87 ? -7.095 -10.681 -14.915 1.00 0.00 87 GLY A N 19
ATOM 25659 C CA . GLY A 1 87 ? -7.380 -11.534 -16.055 1.00 0.00 87 GLY A CA 19
ATOM 25660 C C . GLY A 1 87 ? -8.333 -10.887 -17.039 1.00 0.00 87 GLY A C 19
ATOM 25661 O O . GLY A 1 87 ? -9.180 -10.073 -16.672 1.00 0.00 87 GLY A O 19
ATOM 25665 N N . PRO A 1 88 ? -8.200 -11.250 -18.324 1.00 0.00 88 PRO A N 19
ATOM 25666 C CA . PRO A 1 88 ? -9.048 -10.710 -19.391 1.00 0.00 88 PRO A CA 19
ATOM 25667 C C . PRO A 1 88 ? -10.486 -11.209 -19.297 1.00 0.00 88 PRO A C 19
ATOM 25668 O O . PRO A 1 88 ? -10.743 -12.409 -19.380 1.00 0.00 88 PRO A O 19
ATOM 25679 N N . SER A 1 89 ? -11.420 -10.279 -19.124 1.00 0.00 89 SER A N 19
ATOM 25680 C CA . SER A 1 89 ? -12.832 -10.624 -19.017 1.00 0.00 89 SER A CA 19
ATOM 25681 C C . SER A 1 89 ? -13.711 -9.399 -19.249 1.00 0.00 89 SER A C 19
ATOM 25682 O O . SER A 1 89 ? -13.775 -8.500 -18.412 1.00 0.00 89 SER A O 19
ATOM 25690 N N . SER A 1 90 ? -14.387 -9.372 -20.394 1.00 0.00 90 SER A N 19
ATOM 25691 C CA . SER A 1 90 ? -15.260 -8.256 -20.739 1.00 0.00 90 SER A CA 19
ATOM 25692 C C . SER A 1 90 ? -16.445 -8.176 -19.781 1.00 0.00 90 SER A C 19
ATOM 25693 O O . SER A 1 90 ? -16.668 -9.079 -18.976 1.00 0.00 90 SER A O 19
ATOM 25701 N N . GLY A 1 91 ? -17.201 -7.087 -19.876 1.00 0.00 91 GLY A N 19
ATOM 25702 C CA . GLY A 1 91 ? -18.353 -6.907 -19.013 1.00 0.00 91 GLY A CA 19
ATOM 25703 C C . GLY A 1 91 ? -19.452 -7.912 -19.296 1.00 0.00 91 GLY A C 19
ATOM 25704 O O . GLY A 1 91 ? -19.201 -9.116 -19.352 1.00 0.00 91 GLY A O 19
ATOM 25708 N N . GLY A 1 1 ? 8.570 9.170 23.218 1.00 0.00 1 GLY A N 20
ATOM 25709 C CA . GLY A 1 1 ? 8.788 10.189 22.207 1.00 0.00 1 GLY A CA 20
ATOM 25710 C C . GLY A 1 1 ? 9.928 9.842 21.271 1.00 0.00 1 GLY A C 20
ATOM 25711 O O . GLY A 1 1 ? 11.098 9.997 21.623 1.00 0.00 1 GLY A O 20
ATOM 25715 N N . SER A 1 2 ? 9.588 9.368 20.077 1.00 0.00 2 SER A N 20
ATOM 25716 C CA . SER A 1 2 ? 10.593 8.993 19.089 1.00 0.00 2 SER A CA 20
ATOM 25717 C C . SER A 1 2 ? 11.639 10.092 18.933 1.00 0.00 2 SER A C 20
ATOM 25718 O O . SER A 1 2 ? 12.841 9.827 18.939 1.00 0.00 2 SER A O 20
ATOM 25726 N N . SER A 1 3 ? 11.171 11.329 18.791 1.00 0.00 3 SER A N 20
ATOM 25727 C CA . SER A 1 3 ? 12.064 12.470 18.629 1.00 0.00 3 SER A CA 20
ATOM 25728 C C . SER A 1 3 ? 13.267 12.100 17.766 1.00 0.00 3 SER A C 20
ATOM 25729 O O . SER A 1 3 ? 14.400 12.472 18.069 1.00 0.00 3 SER A O 20
ATOM 25737 N N . GLY A 1 4 ? 13.010 11.364 16.689 1.00 0.00 4 GLY A N 20
ATOM 25738 C CA . GLY A 1 4 ? 14.081 10.955 15.798 1.00 0.00 4 GLY A CA 20
ATOM 25739 C C . GLY A 1 4 ? 13.673 11.006 14.339 1.00 0.00 4 GLY A C 20
ATOM 25740 O O . GLY A 1 4 ? 12.563 10.609 13.984 1.00 0.00 4 GLY A O 20
ATOM 25744 N N . SER A 1 5 ? 14.570 11.497 13.492 1.00 0.00 5 SER A N 20
ATOM 25745 C CA . SER A 1 5 ? 14.296 11.605 12.064 1.00 0.00 5 SER A CA 20
ATOM 25746 C C . SER A 1 5 ? 13.660 10.323 11.535 1.00 0.00 5 SER A C 20
ATOM 25747 O O . SER A 1 5 ? 14.021 9.221 11.949 1.00 0.00 5 SER A O 20
ATOM 25755 N N . SER A 1 6 ? 12.711 10.475 10.617 1.00 0.00 6 SER A N 20
ATOM 25756 C CA . SER A 1 6 ? 12.020 9.331 10.033 1.00 0.00 6 SER A CA 20
ATOM 25757 C C . SER A 1 6 ? 12.741 8.844 8.780 1.00 0.00 6 SER A C 20
ATOM 25758 O O . SER A 1 6 ? 12.973 7.647 8.609 1.00 0.00 6 SER A O 20
ATOM 25766 N N . GLY A 1 7 ? 13.095 9.781 7.906 1.00 0.00 7 GLY A N 20
ATOM 25767 C CA . GLY A 1 7 ? 13.785 9.429 6.678 1.00 0.00 7 GLY A CA 20
ATOM 25768 C C . GLY A 1 7 ? 12.956 9.719 5.444 1.00 0.00 7 GLY A C 20
ATOM 25769 O O . GLY A 1 7 ? 11.782 10.079 5.527 1.00 0.00 7 GLY A O 20
ATOM 25773 N N . PRO A 1 8 ? 13.573 9.563 4.262 1.00 0.00 8 PRO A N 20
ATOM 25774 C CA . PRO A 1 8 ? 12.903 9.807 2.981 1.00 0.00 8 PRO A CA 20
ATOM 25775 C C . PRO A 1 8 ? 11.839 8.759 2.675 1.00 0.00 8 PRO A C 20
ATOM 25776 O O . PRO A 1 8 ? 12.010 7.579 2.981 1.00 0.00 8 PRO A O 20
ATOM 25787 N N . ALA A 1 9 ? 10.741 9.197 2.067 1.00 0.00 9 ALA A N 20
ATOM 25788 C CA . ALA A 1 9 ? 9.650 8.295 1.717 1.00 0.00 9 ALA A CA 20
ATOM 25789 C C . ALA A 1 9 ? 9.738 7.869 0.256 1.00 0.00 9 ALA A C 20
ATOM 25790 O O . ALA A 1 9 ? 10.363 8.545 -0.562 1.00 0.00 9 ALA A O 20
ATOM 25797 N N . ARG A 1 10 ? 9.109 6.744 -0.067 1.00 0.00 10 ARG A N 20
ATOM 25798 C CA . ARG A 1 10 ? 9.119 6.227 -1.430 1.00 0.00 10 ARG A CA 20
ATOM 25799 C C . ARG A 1 10 ? 7.707 6.195 -2.009 1.00 0.00 10 ARG A C 20
ATOM 25800 O O . ARG A 1 10 ? 6.720 6.023 -1.293 1.00 0.00 10 ARG A O 20
ATOM 25821 N N . PRO A 1 11 ? 7.608 6.365 -3.335 1.00 0.00 11 PRO A N 20
ATOM 25822 C CA . PRO A 1 11 ? 6.322 6.359 -4.040 1.00 0.00 11 PRO A CA 20
ATOM 25823 C C . PRO A 1 11 ? 5.684 4.975 -4.071 1.00 0.00 11 PRO A C 20
ATOM 25824 O O . PRO A 1 11 ? 6.380 3.959 -4.097 1.00 0.00 11 PRO A O 20
ATOM 25835 N N . PHE A 1 12 ? 4.356 4.941 -4.068 1.00 0.00 12 PHE A N 20
ATOM 25836 C CA . PHE A 1 12 ? 3.623 3.680 -4.095 1.00 0.00 12 PHE A CA 20
ATOM 25837 C C . PHE A 1 12 ? 2.210 3.883 -4.637 1.00 0.00 12 PHE A C 20
ATOM 25838 O O . PHE A 1 12 ? 1.593 4.925 -4.416 1.00 0.00 12 PHE A O 20
ATOM 25855 N N . ARG A 1 13 ? 1.706 2.880 -5.347 1.00 0.00 13 ARG A N 20
ATOM 25856 C CA . ARG A 1 13 ? 0.368 2.948 -5.922 1.00 0.00 13 ARG A CA 20
ATOM 25857 C C . ARG A 1 13 ? -0.640 2.215 -5.042 1.00 0.00 13 ARG A C 20
ATOM 25858 O O . ARG A 1 13 ? -0.279 1.314 -4.284 1.00 0.00 13 ARG A O 20
ATOM 25879 N N . VAL A 1 14 ? -1.905 2.607 -5.149 1.00 0.00 14 VAL A N 20
ATOM 25880 C CA . VAL A 1 14 ? -2.966 1.987 -4.363 1.00 0.00 14 VAL A CA 20
ATOM 25881 C C . VAL A 1 14 ? -4.255 1.875 -5.170 1.00 0.00 14 VAL A C 20
ATOM 25882 O O . VAL A 1 14 ? -4.571 2.748 -5.978 1.00 0.00 14 VAL A O 20
ATOM 25895 N N . SER A 1 15 ? -4.994 0.794 -4.947 1.00 0.00 15 SER A N 20
ATOM 25896 C CA . SER A 1 15 ? -6.247 0.564 -5.657 1.00 0.00 15 SER A CA 20
ATOM 25897 C C . SER A 1 15 ? -7.264 -0.130 -4.755 1.00 0.00 15 SER A C 20
ATOM 25898 O O . SER A 1 15 ? -6.897 -0.885 -3.855 1.00 0.00 15 SER A O 20
ATOM 25906 N N . ASN A 1 16 ? -8.542 0.133 -5.004 1.00 0.00 16 ASN A N 20
ATOM 25907 C CA . ASN A 1 16 ? -9.613 -0.465 -4.214 1.00 0.00 16 ASN A CA 20
ATOM 25908 C C . ASN A 1 16 ? -9.857 -1.910 -4.636 1.00 0.00 16 ASN A C 20
ATOM 25909 O O . ASN A 1 16 ? -9.208 -2.421 -5.551 1.00 0.00 16 ASN A O 20
ATOM 25920 N N . HIS A 1 17 ? -10.797 -2.567 -3.963 1.00 0.00 17 HIS A N 20
ATOM 25921 C CA . HIS A 1 17 ? -11.129 -3.954 -4.269 1.00 0.00 17 HIS A CA 20
ATOM 25922 C C . HIS A 1 17 ? -11.457 -4.121 -5.749 1.00 0.00 17 HIS A C 20
ATOM 25923 O O . HIS A 1 17 ? -11.108 -5.129 -6.363 1.00 0.00 17 HIS A O 20
ATOM 25938 N N . ASP A 1 18 ? -12.131 -3.127 -6.316 1.00 0.00 18 ASP A N 20
ATOM 25939 C CA . ASP A 1 18 ? -12.506 -3.163 -7.725 1.00 0.00 18 ASP A CA 20
ATOM 25940 C C . ASP A 1 18 ? -11.316 -2.817 -8.614 1.00 0.00 18 ASP A C 20
ATOM 25941 O O . ASP A 1 18 ? -11.467 -2.619 -9.819 1.00 0.00 18 ASP A O 20
ATOM 25950 N N . ARG A 1 19 ? -10.134 -2.746 -8.010 1.00 0.00 19 ARG A N 20
ATOM 25951 C CA . ARG A 1 19 ? -8.919 -2.422 -8.746 1.00 0.00 19 ARG A CA 20
ATOM 25952 C C . ARG A 1 19 ? -9.212 -1.435 -9.873 1.00 0.00 19 ARG A C 20
ATOM 25953 O O . ARG A 1 19 ? -8.738 -1.603 -10.997 1.00 0.00 19 ARG A O 20
ATOM 25974 N N . SER A 1 20 ? -9.997 -0.408 -9.564 1.00 0.00 20 SER A N 20
ATOM 25975 C CA . SER A 1 20 ? -10.357 0.603 -10.550 1.00 0.00 20 SER A CA 20
ATOM 25976 C C . SER A 1 20 ? -9.743 1.952 -10.194 1.00 0.00 20 SER A C 20
ATOM 25977 O O . SER A 1 20 ? -9.313 2.703 -11.071 1.00 0.00 20 SER A O 20
ATOM 25985 N N . SER A 1 21 ? -9.703 2.255 -8.900 1.00 0.00 21 SER A N 20
ATOM 25986 C CA . SER A 1 21 ? -9.146 3.517 -8.428 1.00 0.00 21 SER A CA 20
ATOM 25987 C C . SER A 1 21 ? -7.629 3.421 -8.287 1.00 0.00 21 SER A C 20
ATOM 25988 O O . SER A 1 21 ? -7.091 2.365 -7.954 1.00 0.00 21 SER A O 20
ATOM 25996 N N . ARG A 1 22 ? -6.946 4.531 -8.545 1.00 0.00 22 ARG A N 20
ATOM 25997 C CA . ARG A 1 22 ? -5.491 4.574 -8.449 1.00 0.00 22 ARG A CA 20
ATOM 25998 C C . ARG A 1 22 ? -5.036 5.772 -7.623 1.00 0.00 22 ARG A C 20
ATOM 25999 O O . ARG A 1 22 ? -5.217 6.921 -8.026 1.00 0.00 22 ARG A O 20
ATOM 26020 N N . ARG A 1 23 ? -4.444 5.497 -6.465 1.00 0.00 23 ARG A N 20
ATOM 26021 C CA . ARG A 1 23 ? -3.965 6.552 -5.582 1.00 0.00 23 ARG A CA 20
ATOM 26022 C C . ARG A 1 23 ? -2.478 6.375 -5.281 1.00 0.00 23 ARG A C 20
ATOM 26023 O O . ARG A 1 23 ? -2.055 5.334 -4.782 1.00 0.00 23 ARG A O 20
ATOM 26044 N N . GLY A 1 24 ? -1.692 7.402 -5.590 1.00 0.00 24 GLY A N 20
ATOM 26045 C CA . GLY A 1 24 ? -0.262 7.339 -5.346 1.00 0.00 24 GLY A CA 20
ATOM 26046 C C . GLY A 1 24 ? 0.119 7.890 -3.987 1.00 0.00 24 GLY A C 20
ATOM 26047 O O . GLY A 1 24 ? 0.075 9.100 -3.763 1.00 0.00 24 GLY A O 20
ATOM 26051 N N . VAL A 1 25 ? 0.493 6.999 -3.073 1.00 0.00 25 VAL A N 20
ATOM 26052 C CA . VAL A 1 25 ? 0.883 7.402 -1.727 1.00 0.00 25 VAL A CA 20
ATOM 26053 C C . VAL A 1 25 ? 2.346 7.072 -1.457 1.00 0.00 25 VAL A C 20
ATOM 26054 O O . VAL A 1 25 ? 2.860 6.056 -1.925 1.00 0.00 25 VAL A O 20
ATOM 26067 N N . MET A 1 26 ? 3.011 7.936 -0.697 1.00 0.00 26 MET A N 20
ATOM 26068 C CA . MET A 1 26 ? 4.417 7.734 -0.362 1.00 0.00 26 MET A CA 20
ATOM 26069 C C . MET A 1 26 ? 4.615 7.699 1.150 1.00 0.00 26 MET A C 20
ATOM 26070 O O . MET A 1 26 ? 3.990 8.462 1.886 1.00 0.00 26 MET A O 20
ATOM 26084 N N . ALA A 1 27 ? 5.490 6.808 1.607 1.00 0.00 27 ALA A N 20
ATOM 26085 C CA . ALA A 1 27 ? 5.772 6.675 3.030 1.00 0.00 27 ALA A CA 20
ATOM 26086 C C . ALA A 1 27 ? 7.118 5.998 3.262 1.00 0.00 27 ALA A C 20
ATOM 26087 O O . ALA A 1 27 ? 7.550 5.164 2.467 1.00 0.00 27 ALA A O 20
ATOM 26094 N N . SER A 1 28 ? 7.779 6.364 4.357 1.00 0.00 28 SER A N 20
ATOM 26095 C CA . SER A 1 28 ? 9.079 5.795 4.690 1.00 0.00 28 SER A CA 20
ATOM 26096 C C . SER A 1 28 ? 8.932 4.361 5.192 1.00 0.00 28 SER A C 20
ATOM 26097 O O . SER A 1 28 ? 9.849 3.550 5.064 1.00 0.00 28 SER A O 20
ATOM 26105 N N . SER A 1 29 ? 7.771 4.057 5.764 1.00 0.00 29 SER A N 20
ATOM 26106 C CA . SER A 1 29 ? 7.504 2.723 6.288 1.00 0.00 29 SER A CA 20
ATOM 26107 C C . SER A 1 29 ? 6.133 2.227 5.839 1.00 0.00 29 SER A C 20
ATOM 26108 O O . SER A 1 29 ? 5.446 2.888 5.057 1.00 0.00 29 SER A O 20
ATOM 26116 N N . LEU A 1 30 ? 5.739 1.061 6.339 1.00 0.00 30 LEU A N 20
ATOM 26117 C CA . LEU A 1 30 ? 4.449 0.475 5.990 1.00 0.00 30 LEU A CA 20
ATOM 26118 C C . LEU A 1 30 ? 3.326 1.106 6.806 1.00 0.00 30 LEU A C 20
ATOM 26119 O O . LEU A 1 30 ? 2.376 1.656 6.249 1.00 0.00 30 LEU A O 20
ATOM 26135 N N . GLN A 1 31 ? 3.443 1.024 8.127 1.00 0.00 31 GLN A N 20
ATOM 26136 C CA . GLN A 1 31 ? 2.438 1.588 9.020 1.00 0.00 31 GLN A CA 20
ATOM 26137 C C . GLN A 1 31 ? 2.013 2.976 8.552 1.00 0.00 31 GLN A C 20
ATOM 26138 O O . GLN A 1 31 ? 0.821 3.278 8.476 1.00 0.00 31 GLN A O 20
ATOM 26152 N N . GLU A 1 32 ? 2.993 3.817 8.239 1.00 0.00 32 GLU A N 20
ATOM 26153 C CA . GLU A 1 32 ? 2.720 5.173 7.780 1.00 0.00 32 GLU A CA 20
ATOM 26154 C C . GLU A 1 32 ? 1.813 5.159 6.552 1.00 0.00 32 GLU A C 20
ATOM 26155 O O . GLU A 1 32 ? 0.759 5.796 6.537 1.00 0.00 32 GLU A O 20
ATOM 26167 N N . LEU A 1 33 ? 2.231 4.430 5.524 1.00 0.00 33 LEU A N 20
ATOM 26168 C CA . LEU A 1 33 ? 1.458 4.331 4.291 1.00 0.00 33 LEU A CA 20
ATOM 26169 C C . LEU A 1 33 ? 0.000 3.994 4.587 1.00 0.00 33 LEU A C 20
ATOM 26170 O O . LEU A 1 33 ? -0.892 4.818 4.382 1.00 0.00 33 LEU A O 20
ATOM 26186 N N . ILE A 1 34 ? -0.234 2.779 5.072 1.00 0.00 34 ILE A N 20
ATOM 26187 C CA . ILE A 1 34 ? -1.582 2.335 5.400 1.00 0.00 34 ILE A CA 20
ATOM 26188 C C . ILE A 1 34 ? -2.432 3.491 5.916 1.00 0.00 34 ILE A C 20
ATOM 26189 O O . ILE A 1 34 ? -3.376 3.925 5.254 1.00 0.00 34 ILE A O 20
ATOM 26205 N N . SER A 1 35 ? -2.090 3.989 7.099 1.00 0.00 35 SER A N 20
ATOM 26206 C CA . SER A 1 35 ? -2.823 5.094 7.706 1.00 0.00 35 SER A CA 20
ATOM 26207 C C . SER A 1 35 ? -3.135 6.170 6.671 1.00 0.00 35 SER A C 20
ATOM 26208 O O . SER A 1 35 ? -4.264 6.654 6.581 1.00 0.00 35 SER A O 20
ATOM 26216 N N . LYS A 1 36 ? -2.126 6.541 5.889 1.00 0.00 36 LYS A N 20
ATOM 26217 C CA . LYS A 1 36 ? -2.291 7.560 4.858 1.00 0.00 36 LYS A CA 20
ATOM 26218 C C . LYS A 1 36 ? -3.330 7.128 3.828 1.00 0.00 36 LYS A C 20
ATOM 26219 O O . LYS A 1 36 ? -4.268 7.867 3.529 1.00 0.00 36 LYS A O 20
ATOM 26238 N N . THR A 1 37 ? -3.158 5.925 3.288 1.00 0.00 37 THR A N 20
ATOM 26239 C CA . THR A 1 37 ? -4.080 5.394 2.292 1.00 0.00 37 THR A CA 20
ATOM 26240 C C . THR A 1 37 ? -5.519 5.778 2.616 1.00 0.00 37 THR A C 20
ATOM 26241 O O . THR A 1 37 ? -6.211 6.380 1.794 1.00 0.00 37 THR A O 20
ATOM 26252 N N . LEU A 1 38 ? -5.963 5.428 3.818 1.00 0.00 38 LEU A N 20
ATOM 26253 C CA . LEU A 1 38 ? -7.321 5.736 4.251 1.00 0.00 38 LEU A CA 20
ATOM 26254 C C . LEU A 1 38 ? -7.693 7.173 3.896 1.00 0.00 38 LEU A C 20
ATOM 26255 O O . LEU A 1 38 ? -8.680 7.416 3.202 1.00 0.00 38 LEU A O 20
ATOM 26271 N N . ASP A 1 39 ? -6.895 8.120 4.376 1.00 0.00 39 ASP A N 20
ATOM 26272 C CA . ASP A 1 39 ? -7.139 9.533 4.108 1.00 0.00 39 ASP A CA 20
ATOM 26273 C C . ASP A 1 39 ? -7.231 9.793 2.608 1.00 0.00 39 ASP A C 20
ATOM 26274 O O . ASP A 1 39 ? -8.113 10.516 2.146 1.00 0.00 39 ASP A O 20
ATOM 26283 N N . ALA A 1 40 ? -6.313 9.198 1.852 1.00 0.00 40 ALA A N 20
ATOM 26284 C CA . ALA A 1 40 ? -6.291 9.365 0.404 1.00 0.00 40 ALA A CA 20
ATOM 26285 C C . ALA A 1 40 ? -7.600 8.896 -0.222 1.00 0.00 40 ALA A C 20
ATOM 26286 O O . ALA A 1 40 ? -8.199 9.601 -1.035 1.00 0.00 40 ALA A O 20
ATOM 26293 N N . LEU A 1 41 ? -8.038 7.701 0.160 1.00 0.00 41 LEU A N 20
ATOM 26294 C CA . LEU A 1 41 ? -9.277 7.137 -0.365 1.00 0.00 41 LEU A CA 20
ATOM 26295 C C . LEU A 1 41 ? -10.482 7.644 0.421 1.00 0.00 41 LEU A C 20
ATOM 26296 O O . LEU A 1 41 ? -11.605 7.180 0.224 1.00 0.00 41 LEU A O 20
ATOM 26312 N N . VAL A 1 42 ? -10.242 8.601 1.311 1.00 0.00 42 VAL A N 20
ATOM 26313 C CA . VAL A 1 42 ? -11.308 9.175 2.125 1.00 0.00 42 VAL A CA 20
ATOM 26314 C C . VAL A 1 42 ? -12.311 8.107 2.546 1.00 0.00 42 VAL A C 20
ATOM 26315 O O . VAL A 1 42 ? -13.521 8.317 2.475 1.00 0.00 42 VAL A O 20
ATOM 26328 N N . ILE A 1 43 ? -11.799 6.963 2.989 1.00 0.00 43 ILE A N 20
ATOM 26329 C CA . ILE A 1 43 ? -12.650 5.864 3.425 1.00 0.00 43 ILE A CA 20
ATOM 26330 C C . ILE A 1 43 ? -13.440 6.242 4.673 1.00 0.00 43 ILE A C 20
ATOM 26331 O O . ILE A 1 43 ? -12.867 6.646 5.684 1.00 0.00 43 ILE A O 20
ATOM 26347 N N . ALA A 1 44 ? -14.760 6.106 4.594 1.00 0.00 44 ALA A N 20
ATOM 26348 C CA . ALA A 1 44 ? -15.629 6.430 5.718 1.00 0.00 44 ALA A CA 20
ATOM 26349 C C . ALA A 1 44 ? -15.147 5.754 6.997 1.00 0.00 44 ALA A C 20
ATOM 26350 O O . ALA A 1 44 ? -14.967 6.405 8.027 1.00 0.00 44 ALA A O 20
ATOM 26357 N N . THR A 1 45 ? -14.940 4.443 6.926 1.00 0.00 45 THR A N 20
ATOM 26358 C CA . THR A 1 45 ? -14.481 3.677 8.078 1.00 0.00 45 THR A CA 20
ATOM 26359 C C . THR A 1 45 ? -12.960 3.574 8.099 1.00 0.00 45 THR A C 20
ATOM 26360 O O . THR A 1 45 ? -12.292 3.896 7.117 1.00 0.00 45 THR A O 20
ATOM 26371 N N . GLY A 1 46 ? -12.417 3.124 9.226 1.00 0.00 46 GLY A N 20
ATOM 26372 C CA . GLY A 1 46 ? -10.978 2.988 9.355 1.00 0.00 46 GLY A CA 20
ATOM 26373 C C . GLY A 1 46 ? -10.519 1.548 9.231 1.00 0.00 46 GLY A C 20
ATOM 26374 O O . GLY A 1 46 ? -9.471 1.270 8.647 1.00 0.00 46 GLY A O 20
ATOM 26378 N N . LEU A 1 47 ? -11.305 0.629 9.782 1.00 0.00 47 LEU A N 20
ATOM 26379 C CA . LEU A 1 47 ? -10.972 -0.791 9.732 1.00 0.00 47 LEU A CA 20
ATOM 26380 C C . LEU A 1 47 ? -10.737 -1.245 8.295 1.00 0.00 47 LEU A C 20
ATOM 26381 O O . LEU A 1 47 ? -11.682 -1.424 7.527 1.00 0.00 47 LEU A O 20
ATOM 26397 N N . VAL A 1 48 ? -9.469 -1.431 7.939 1.00 0.00 48 VAL A N 20
ATOM 26398 C CA . VAL A 1 48 ? -9.109 -1.868 6.596 1.00 0.00 48 VAL A CA 20
ATOM 26399 C C . VAL A 1 48 ? -7.863 -2.746 6.620 1.00 0.00 48 VAL A C 20
ATOM 26400 O O . VAL A 1 48 ? -7.136 -2.785 7.613 1.00 0.00 48 VAL A O 20
ATOM 26413 N N . THR A 1 49 ? -7.621 -3.450 5.519 1.00 0.00 49 THR A N 20
ATOM 26414 C CA . THR A 1 49 ? -6.464 -4.329 5.412 1.00 0.00 49 THR A CA 20
ATOM 26415 C C . THR A 1 49 ? -5.651 -4.019 4.160 1.00 0.00 49 THR A C 20
ATOM 26416 O O . THR A 1 49 ? -6.208 -3.796 3.084 1.00 0.00 49 THR A O 20
ATOM 26427 N N . LEU A 1 50 ? -4.331 -4.006 4.306 1.00 0.00 50 LEU A N 20
ATOM 26428 C CA . LEU A 1 50 ? -3.440 -3.723 3.186 1.00 0.00 50 LEU A CA 20
ATOM 26429 C C . LEU A 1 50 ? -2.830 -5.008 2.638 1.00 0.00 50 LEU A C 20
ATOM 26430 O O . LEU A 1 50 ? -2.308 -5.831 3.391 1.00 0.00 50 LEU A O 20
ATOM 26446 N N . VAL A 1 51 ? -2.895 -5.175 1.321 1.00 0.00 51 VAL A N 20
ATOM 26447 C CA . VAL A 1 51 ? -2.347 -6.358 0.671 1.00 0.00 51 VAL A CA 20
ATOM 26448 C C . VAL A 1 51 ? -1.689 -6.001 -0.658 1.00 0.00 51 VAL A C 20
ATOM 26449 O O . VAL A 1 51 ? -1.742 -4.852 -1.100 1.00 0.00 51 VAL A O 20
ATOM 26462 N N . LEU A 1 52 ? -1.071 -6.992 -1.291 1.00 0.00 52 LEU A N 20
ATOM 26463 C CA . LEU A 1 52 ? -0.403 -6.783 -2.571 1.00 0.00 52 LEU A CA 20
ATOM 26464 C C . LEU A 1 52 ? -1.405 -6.823 -3.721 1.00 0.00 52 LEU A C 20
ATOM 26465 O O . LEU A 1 52 ? -2.304 -7.663 -3.743 1.00 0.00 52 LEU A O 20
ATOM 26481 N N . GLU A 1 53 ? -1.242 -5.912 -4.674 1.00 0.00 53 GLU A N 20
ATOM 26482 C CA . GLU A 1 53 ? -2.130 -5.844 -5.828 1.00 0.00 53 GLU A CA 20
ATOM 26483 C C . GLU A 1 53 ? -1.666 -6.794 -6.929 1.00 0.00 53 GLU A C 20
ATOM 26484 O O . GLU A 1 53 ? -2.086 -6.677 -8.080 1.00 0.00 53 GLU A O 20
ATOM 26496 N N . GLU A 1 54 ? -0.799 -7.734 -6.565 1.00 0.00 54 GLU A N 20
ATOM 26497 C CA . GLU A 1 54 ? -0.277 -8.703 -7.522 1.00 0.00 54 GLU A CA 20
ATOM 26498 C C . GLU A 1 54 ? -0.676 -10.123 -7.130 1.00 0.00 54 GLU A C 20
ATOM 26499 O O . GLU A 1 54 ? -1.082 -10.920 -7.977 1.00 0.00 54 GLU A O 20
ATOM 26511 N N . ASP A 1 55 ? -0.556 -10.431 -5.844 1.00 0.00 55 ASP A N 20
ATOM 26512 C CA . ASP A 1 55 ? -0.905 -11.755 -5.340 1.00 0.00 55 ASP A CA 20
ATOM 26513 C C . ASP A 1 55 ? -1.926 -11.654 -4.212 1.00 0.00 55 ASP A C 20
ATOM 26514 O O . ASP A 1 55 ? -2.564 -12.642 -3.849 1.00 0.00 55 ASP A O 20
ATOM 26523 N N . GLY A 1 56 ? -2.075 -10.453 -3.660 1.00 0.00 56 GLY A N 20
ATOM 26524 C CA . GLY A 1 56 ? -3.020 -10.247 -2.578 1.00 0.00 56 GLY A CA 20
ATOM 26525 C C . GLY A 1 56 ? -2.466 -10.678 -1.234 1.00 0.00 56 GLY A C 20
ATOM 26526 O O . GLY A 1 56 ? -3.218 -11.045 -0.331 1.00 0.00 56 GLY A O 20
ATOM 26530 N N . THR A 1 57 ? -1.144 -10.634 -1.099 1.00 0.00 57 THR A N 20
ATOM 26531 C CA . THR A 1 57 ? -0.488 -11.026 0.142 1.00 0.00 57 THR A CA 20
ATOM 26532 C C . THR A 1 57 ? -0.593 -9.924 1.190 1.00 0.00 57 THR A C 20
ATOM 26533 O O . THR A 1 57 ? -0.196 -8.784 0.948 1.00 0.00 57 THR A O 20
ATOM 26544 N N . VAL A 1 58 ? -1.128 -10.271 2.356 1.00 0.00 58 VAL A N 20
ATOM 26545 C CA . VAL A 1 58 ? -1.283 -9.311 3.442 1.00 0.00 58 VAL A CA 20
ATOM 26546 C C . VAL A 1 58 ? 0.070 -8.780 3.903 1.00 0.00 58 VAL A C 20
ATOM 26547 O O . VAL A 1 58 ? 0.913 -9.535 4.389 1.00 0.00 58 VAL A O 20
ATOM 26560 N N . VAL A 1 59 ? 0.272 -7.475 3.749 1.00 0.00 59 VAL A N 20
ATOM 26561 C CA . VAL A 1 59 ? 1.522 -6.842 4.151 1.00 0.00 59 VAL A CA 20
ATOM 26562 C C . VAL A 1 59 ? 1.351 -6.064 5.451 1.00 0.00 59 VAL A C 20
ATOM 26563 O O . VAL A 1 59 ? 0.973 -4.893 5.440 1.00 0.00 59 VAL A O 20
ATOM 26576 N N . ASP A 1 60 ? 1.633 -6.723 6.569 1.00 0.00 60 ASP A N 20
ATOM 26577 C CA . ASP A 1 60 ? 1.512 -6.093 7.879 1.00 0.00 60 ASP A CA 20
ATOM 26578 C C . ASP A 1 60 ? 2.854 -6.087 8.606 1.00 0.00 60 ASP A C 20
ATOM 26579 O O . ASP A 1 60 ? 2.906 -6.069 9.835 1.00 0.00 60 ASP A O 20
ATOM 26588 N N . THR A 1 61 ? 3.938 -6.104 7.836 1.00 0.00 61 THR A N 20
ATOM 26589 C CA . THR A 1 61 ? 5.279 -6.104 8.406 1.00 0.00 61 THR A CA 20
ATOM 26590 C C . THR A 1 61 ? 6.151 -5.035 7.757 1.00 0.00 61 THR A C 20
ATOM 26591 O O . THR A 1 61 ? 5.953 -4.681 6.595 1.00 0.00 61 THR A O 20
ATOM 26602 N N . GLU A 1 62 ? 7.118 -4.526 8.515 1.00 0.00 62 GLU A N 20
ATOM 26603 C CA . GLU A 1 62 ? 8.020 -3.497 8.013 1.00 0.00 62 GLU A CA 20
ATOM 26604 C C . GLU A 1 62 ? 9.163 -4.119 7.215 1.00 0.00 62 GLU A C 20
ATOM 26605 O O . GLU A 1 62 ? 9.641 -3.539 6.242 1.00 0.00 62 GLU A O 20
ATOM 26617 N N . GLU A 1 63 ? 9.597 -5.302 7.638 1.00 0.00 63 GLU A N 20
ATOM 26618 C CA . GLU A 1 63 ? 10.685 -6.001 6.965 1.00 0.00 63 GLU A CA 20
ATOM 26619 C C . GLU A 1 63 ? 10.318 -6.312 5.517 1.00 0.00 63 GLU A C 20
ATOM 26620 O O . GLU A 1 63 ? 11.151 -6.205 4.617 1.00 0.00 63 GLU A O 20
ATOM 26632 N N . PHE A 1 64 ? 9.065 -6.698 5.300 1.00 0.00 64 PHE A N 20
ATOM 26633 C CA . PHE A 1 64 ? 8.587 -7.026 3.962 1.00 0.00 64 PHE A CA 20
ATOM 26634 C C . PHE A 1 64 ? 8.330 -5.761 3.150 1.00 0.00 64 PHE A C 20
ATOM 26635 O O . PHE A 1 64 ? 8.519 -5.740 1.934 1.00 0.00 64 PHE A O 20
ATOM 26652 N N . PHE A 1 65 ? 7.896 -4.705 3.832 1.00 0.00 65 PHE A N 20
ATOM 26653 C CA . PHE A 1 65 ? 7.611 -3.435 3.175 1.00 0.00 65 PHE A CA 20
ATOM 26654 C C . PHE A 1 65 ? 8.904 -2.725 2.779 1.00 0.00 65 PHE A C 20
ATOM 26655 O O . PHE A 1 65 ? 8.977 -2.092 1.727 1.00 0.00 65 PHE A O 20
ATOM 26672 N N . GLN A 1 66 ? 9.918 -2.838 3.630 1.00 0.00 66 GLN A N 20
ATOM 26673 C CA . GLN A 1 66 ? 11.206 -2.207 3.370 1.00 0.00 66 GLN A CA 20
ATOM 26674 C C . GLN A 1 66 ? 11.870 -2.813 2.138 1.00 0.00 66 GLN A C 20
ATOM 26675 O O . GLN A 1 66 ? 12.668 -2.160 1.464 1.00 0.00 66 GLN A O 20
ATOM 26689 N N . THR A 1 67 ? 11.537 -4.066 1.848 1.00 0.00 67 THR A N 20
ATOM 26690 C CA . THR A 1 67 ? 12.101 -4.761 0.698 1.00 0.00 67 THR A CA 20
ATOM 26691 C C . THR A 1 67 ? 11.412 -4.337 -0.594 1.00 0.00 67 THR A C 20
ATOM 26692 O O . THR A 1 67 ? 12.043 -4.260 -1.650 1.00 0.00 67 THR A O 20
ATOM 26703 N N . LEU A 1 68 ? 10.116 -4.061 -0.504 1.00 0.00 68 LEU A N 20
ATOM 26704 C CA . LEU A 1 68 ? 9.340 -3.644 -1.667 1.00 0.00 68 LEU A CA 20
ATOM 26705 C C . LEU A 1 68 ? 10.055 -2.532 -2.427 1.00 0.00 68 LEU A C 20
ATOM 26706 O O . LEU A 1 68 ? 10.662 -1.646 -1.827 1.00 0.00 68 LEU A O 20
ATOM 26722 N N . GLY A 1 69 ? 9.978 -2.584 -3.754 1.00 0.00 69 GLY A N 20
ATOM 26723 C CA . GLY A 1 69 ? 10.620 -1.574 -4.575 1.00 0.00 69 GLY A CA 20
ATOM 26724 C C . GLY A 1 69 ? 9.795 -0.308 -4.688 1.00 0.00 69 GLY A C 20
ATOM 26725 O O . GLY A 1 69 ? 8.888 -0.076 -3.889 1.00 0.00 69 GLY A O 20
ATOM 26729 N N . ASP A 1 70 ? 10.110 0.514 -5.682 1.00 0.00 70 ASP A N 20
ATOM 26730 C CA . ASP A 1 70 ? 9.391 1.765 -5.898 1.00 0.00 70 ASP A CA 20
ATOM 26731 C C . ASP A 1 70 ? 8.165 1.543 -6.776 1.00 0.00 70 ASP A C 20
ATOM 26732 O O . ASP A 1 70 ? 8.120 0.604 -7.569 1.00 0.00 70 ASP A O 20
ATOM 26741 N N . ASN A 1 71 ? 7.173 2.414 -6.629 1.00 0.00 71 ASN A N 20
ATOM 26742 C CA . ASN A 1 71 ? 5.944 2.312 -7.409 1.00 0.00 71 ASN A CA 20
ATOM 26743 C C . ASN A 1 71 ? 5.275 0.958 -7.195 1.00 0.00 71 ASN A C 20
ATOM 26744 O O . ASN A 1 71 ? 4.746 0.358 -8.131 1.00 0.00 71 ASN A O 20
ATOM 26755 N N . THR A 1 72 ? 5.301 0.481 -5.954 1.00 0.00 72 THR A N 20
ATOM 26756 C CA . THR A 1 72 ? 4.698 -0.803 -5.616 1.00 0.00 72 THR A CA 20
ATOM 26757 C C . THR A 1 72 ? 3.183 -0.683 -5.493 1.00 0.00 72 THR A C 20
ATOM 26758 O O . THR A 1 72 ? 2.676 0.112 -4.700 1.00 0.00 72 THR A O 20
ATOM 26769 N N . HIS A 1 73 ? 2.466 -1.478 -6.280 1.00 0.00 73 HIS A N 20
ATOM 26770 C CA . HIS A 1 73 ? 1.007 -1.462 -6.258 1.00 0.00 73 HIS A CA 20
ATOM 26771 C C . HIS A 1 73 ? 0.475 -2.194 -5.030 1.00 0.00 73 HIS A C 20
ATOM 26772 O O . HIS A 1 73 ? 0.985 -3.249 -4.653 1.00 0.00 73 HIS A O 20
ATOM 26787 N N . PHE A 1 74 ? -0.553 -1.626 -4.409 1.00 0.00 74 PHE A N 20
ATOM 26788 C CA . PHE A 1 74 ? -1.155 -2.223 -3.222 1.00 0.00 74 PHE A CA 20
ATOM 26789 C C . PHE A 1 74 ? -2.674 -2.275 -3.349 1.00 0.00 74 PHE A C 20
ATOM 26790 O O . PHE A 1 74 ? -3.258 -1.612 -4.206 1.00 0.00 74 PHE A O 20
ATOM 26807 N N . MET A 1 75 ? -3.308 -3.066 -2.489 1.00 0.00 75 MET A N 20
ATOM 26808 C CA . MET A 1 75 ? -4.759 -3.203 -2.505 1.00 0.00 75 MET A CA 20
ATOM 26809 C C . MET A 1 75 ? -5.332 -3.073 -1.096 1.00 0.00 75 MET A C 20
ATOM 26810 O O . MET A 1 75 ? -4.860 -3.721 -0.162 1.00 0.00 75 MET A O 20
ATOM 26824 N N . ILE A 1 76 ? -6.352 -2.233 -0.953 1.00 0.00 76 ILE A N 20
ATOM 26825 C CA . ILE A 1 76 ? -6.988 -2.019 0.340 1.00 0.00 76 ILE A CA 20
ATOM 26826 C C . ILE A 1 76 ? -8.328 -2.743 0.419 1.00 0.00 76 ILE A C 20
ATOM 26827 O O . ILE A 1 76 ? -9.117 -2.717 -0.526 1.00 0.00 76 ILE A O 20
ATOM 26843 N N . LEU A 1 77 ? -8.580 -3.387 1.553 1.00 0.00 77 LEU A N 20
ATOM 26844 C CA . LEU A 1 77 ? -9.827 -4.117 1.758 1.00 0.00 77 LEU A CA 20
ATOM 26845 C C . LEU A 1 77 ? -10.508 -3.679 3.051 1.00 0.00 77 LEU A C 20
ATOM 26846 O O . LEU A 1 77 ? -9.891 -3.671 4.115 1.00 0.00 77 LEU A O 20
ATOM 26862 N N . GLU A 1 78 ? -11.784 -3.321 2.949 1.00 0.00 78 GLU A N 20
ATOM 26863 C CA . GLU A 1 78 ? -12.548 -2.884 4.111 1.00 0.00 78 GLU A CA 20
ATOM 26864 C C . GLU A 1 78 ? -12.958 -4.076 4.972 1.00 0.00 78 GLU A C 20
ATOM 26865 O O . GLU A 1 78 ? -12.713 -5.228 4.615 1.00 0.00 78 GLU A O 20
ATOM 26877 N N . LYS A 1 79 ? -13.582 -3.790 6.109 1.00 0.00 79 LYS A N 20
ATOM 26878 C CA . LYS A 1 79 ? -14.028 -4.836 7.023 1.00 0.00 79 LYS A CA 20
ATOM 26879 C C . LYS A 1 79 ? -15.053 -5.744 6.352 1.00 0.00 79 LYS A C 20
ATOM 26880 O O . LYS A 1 79 ? -16.260 -5.549 6.499 1.00 0.00 79 LYS A O 20
ATOM 26899 N N . GLY A 1 80 ? -14.566 -6.738 5.615 1.00 0.00 80 GLY A N 20
ATOM 26900 C CA . GLY A 1 80 ? -15.454 -7.661 4.935 1.00 0.00 80 GLY A CA 20
ATOM 26901 C C . GLY A 1 80 ? -15.188 -7.728 3.443 1.00 0.00 80 GLY A C 20
ATOM 26902 O O . GLY A 1 80 ? -16.121 -7.751 2.641 1.00 0.00 80 GLY A O 20
ATOM 26906 N N . GLN A 1 81 ? -13.912 -7.759 3.072 1.00 0.00 81 GLN A N 20
ATOM 26907 C CA . GLN A 1 81 ? -13.527 -7.822 1.667 1.00 0.00 81 GLN A CA 20
ATOM 26908 C C . GLN A 1 81 ? -12.214 -8.580 1.496 1.00 0.00 81 GLN A C 20
ATOM 26909 O O . GLN A 1 81 ? -11.360 -8.573 2.382 1.00 0.00 81 GLN A O 20
ATOM 26923 N N . LYS A 1 82 ? -12.061 -9.235 0.350 1.00 0.00 82 LYS A N 20
ATOM 26924 C CA . LYS A 1 82 ? -10.853 -9.998 0.060 1.00 0.00 82 LYS A CA 20
ATOM 26925 C C . LYS A 1 82 ? -10.171 -9.480 -1.202 1.00 0.00 82 LYS A C 20
ATOM 26926 O O . LYS A 1 82 ? -10.765 -8.729 -1.975 1.00 0.00 82 LYS A O 20
ATOM 26945 N N . TRP A 1 83 ? -8.924 -9.888 -1.405 1.00 0.00 83 TRP A N 20
ATOM 26946 C CA . TRP A 1 83 ? -8.162 -9.465 -2.574 1.00 0.00 83 TRP A CA 20
ATOM 26947 C C . TRP A 1 83 ? -8.619 -10.215 -3.821 1.00 0.00 83 TRP A C 20
ATOM 26948 O O . TRP A 1 83 ? -9.092 -11.349 -3.736 1.00 0.00 83 TRP A O 20
ATOM 26969 N N . MET A 1 84 ? -8.475 -9.576 -4.977 1.00 0.00 84 MET A N 20
ATOM 26970 C CA . MET A 1 84 ? -8.872 -10.184 -6.242 1.00 0.00 84 MET A CA 20
ATOM 26971 C C . MET A 1 84 ? -7.898 -9.813 -7.354 1.00 0.00 84 MET A C 20
ATOM 26972 O O . MET A 1 84 ? -7.374 -8.700 -7.407 1.00 0.00 84 MET A O 20
ATOM 26986 N N . PRO A 1 85 ? -7.646 -10.765 -8.265 1.00 0.00 85 PRO A N 20
ATOM 26987 C CA . PRO A 1 85 ? -6.732 -10.560 -9.393 1.00 0.00 85 PRO A CA 20
ATOM 26988 C C . PRO A 1 85 ? -7.293 -9.586 -10.423 1.00 0.00 85 PRO A C 20
ATOM 26989 O O . PRO A 1 85 ? -8.380 -9.036 -10.244 1.00 0.00 85 PRO A O 20
ATOM 27000 N N . SER A 1 86 ? -6.545 -9.377 -11.501 1.00 0.00 86 SER A N 20
ATOM 27001 C CA . SER A 1 86 ? -6.966 -8.466 -12.559 1.00 0.00 86 SER A CA 20
ATOM 27002 C C . SER A 1 86 ? -7.585 -9.234 -13.723 1.00 0.00 86 SER A C 20
ATOM 27003 O O . SER A 1 86 ? -8.608 -8.828 -14.274 1.00 0.00 86 SER A O 20
ATOM 27011 N N . GLY A 1 87 ? -6.957 -10.347 -14.090 1.00 0.00 87 GLY A N 20
ATOM 27012 C CA . GLY A 1 87 ? -7.460 -11.155 -15.186 1.00 0.00 87 GLY A CA 20
ATOM 27013 C C . GLY A 1 87 ? -8.367 -12.273 -14.713 1.00 0.00 87 GLY A C 20
ATOM 27014 O O . GLY A 1 87 ? -8.931 -12.224 -13.620 1.00 0.00 87 GLY A O 20
ATOM 27018 N N . PRO A 1 88 ? -8.518 -13.311 -15.549 1.00 0.00 88 PRO A N 20
ATOM 27019 C CA . PRO A 1 88 ? -9.362 -14.467 -15.232 1.00 0.00 88 PRO A CA 20
ATOM 27020 C C . PRO A 1 88 ? -8.775 -15.325 -14.116 1.00 0.00 88 PRO A C 20
ATOM 27021 O O . PRO A 1 88 ? -7.567 -15.312 -13.880 1.00 0.00 88 PRO A O 20
ATOM 27032 N N . SER A 1 89 ? -9.638 -16.070 -13.433 1.00 0.00 89 SER A N 20
ATOM 27033 C CA . SER A 1 89 ? -9.205 -16.932 -12.339 1.00 0.00 89 SER A CA 20
ATOM 27034 C C . SER A 1 89 ? -10.136 -18.132 -12.192 1.00 0.00 89 SER A C 20
ATOM 27035 O O . SER A 1 89 ? -11.270 -18.115 -12.671 1.00 0.00 89 SER A O 20
ATOM 27043 N N . SER A 1 90 ? -9.648 -19.173 -11.525 1.00 0.00 90 SER A N 20
ATOM 27044 C CA . SER A 1 90 ? -10.433 -20.383 -11.317 1.00 0.00 90 SER A CA 20
ATOM 27045 C C . SER A 1 90 ? -10.550 -20.707 -9.830 1.00 0.00 90 SER A C 20
ATOM 27046 O O . SER A 1 90 ? -9.550 -20.946 -9.155 1.00 0.00 90 SER A O 20
ATOM 27054 N N . GLY A 1 91 ? -11.781 -20.712 -9.327 1.00 0.00 91 GLY A N 20
ATOM 27055 C CA . GLY A 1 91 ? -12.007 -21.006 -7.923 1.00 0.00 91 GLY A CA 20
ATOM 27056 C C . GLY A 1 91 ? -13.059 -20.107 -7.305 1.00 0.00 91 GLY A C 20
ATOM 27057 O O . GLY A 1 91 ? -13.178 -18.938 -7.670 1.00 0.00 91 GLY A O 20
#

Foldseek 3Di:
DCPDDLDDWAWEWEAEQVSPDIDIDIDSFDVVRLQVVCVRVVPPDNAKFKAAQAPQHTDPDRVVRNPDDGHGYMYMGHPPDGHDHDDDDDD

Sequence (91 aa):
GSSGSSGPARPFRVSNHDRSSRRGVMASSLQELISKTLDALVIATGLVTLVLEEDGTVVDTEEFFQTLGDNTHFMILEKGQKWMPSGPSSGGSSGSSGPARPFRVSNHDRSSRRGVMASSLQELISKTLDALVIATGLVTLVLEEDGTVVDTEEFFQTLGDNTHFMILEKGQKWMPSGPSSGGSSGSSGPARPFRVSNHDRSSRRGVMASSLQELISKTLDALVIATGLVTLVLEEDGTVVDTEEFFQTLGDNTHFMILEKGQKWMPSGPSSGGSSGSSGPARPFRVSNHDRSSRRGVMASSLQELISKTLDALVIATGLVTLVLEEDGTVVDTEEFFQTLGDNTHFMILEKGQKWMPSGPSSGGSSGSSGPARPFRVSNHDRSSRRGVMASSLQELISKTLDALVIATGLVTLVLEEDGTVVDTEEFFQTLGDNTHFMILEKGQKWMPSGPSSGGSSGSSGPARPFRVSNHDRSSRRGVMASSLQELISKTLDALVIATGLVTLVLEEDGTVVDTEEFFQTLGDNTHFMILEKGQKWMPSGPSSGGSSGSSGPARPFRVSNHDRSSRRGVMASSLQELISKTLDALVIATGLVTLVLEEDGTVVDTEEFFQTLGDNTHFMILEKGQKWMPSGPSSGGSSGSSGPARPFRVSNHDRSSRRGVMASSLQELISKTLDALVIATGLVTLVLEEDGTVVDTEEFFQTLGDNTHFMILEKGQKWMPSGPSSGGSSGSSGPARPFRVSNHDRSSRRGVMASSLQELISKTLDALVIATGLVTLVLEEDGTVVDTEEFFQTLGDNTHFMILEKGQKWMPSGPSSGGSSGSSGPARPFRVSNHDRSSRRGVMASSLQELISKTLDALVIATGLVTLVLEEDGTVVDTEEFFQTLGDNTHFMILEKGQKWMPSGPSSGGSSGSSGPARPFRVSNHDRSSRRGVMASSLQELISKTLDALVIATGLVTLVLEEDGTVVDTEEFFQTLGDNTHFMILEKGQKWMPSGPSSGGSSGSSGPARPFRVSNHDRSSRRGVMASSLQELISKTLDALVIATGLVTLVLEEDGTVVDTEEFFQTLGDNTHFMILEKGQKWMPSGPSSGGSSGSSGPARPFRVSNHDRSSRRGVMASSLQELISKTLDALVIATGLVTLVLEEDGTVVDTEEFFQTLGDNTHFMILEKGQKWMPSGPSSGGSSGSSGPARPFRVSNHDRSSRRGVMASSLQELISKTLDALVIATGLVTLVLEEDGTVVDTEEFFQTLGDNTHFMILEKGQKWMPSGPSSGGSSGSSGPARPFRVSNHDRSSRRGVMASSLQELISKTLDALVIATGLVTLVLEEDGTVVDTEEFFQTLGDNTHFMILEKGQKWMPSGPSSGGSSGSSGPARPFRVSNHDRSSRRGVMASSLQELISKTLDALVIATGLVTLVLEEDGTVVDTEEFFQTLGDNTHFMILEKGQKWMPSGPSSGGSSGSSGPARPFRVSNHDRSSRRGVMASSLQELISKTLDALVIATGLVTLVLEEDGTVVDTEEFFQTLGDNTHFMILEKGQKWMPSGPSSGGSSGSSGPARPFRVSNHDRSSRRGVMASSLQELISKTLDALVIATGLVTLVLEEDGTVVDTEEFFQTLGDNTHFMILEKGQKWMPSGPSSGGSSGSSGPARPFRVSNHDRSSRRGVMASSLQELISKTLDALVIATGLVTLVLEEDGTVVDTEEFFQTLGDNTHFMILEKGQKWMPSGPSSGGSSGSSGPARPFRVSNHDRSSRRGVMASSLQELISKTLDALVIATGLVTLVLEEDGTVVDTEEFFQTLGDNTHFMILEKGQKWMPSGPSSG

CATH classification: 3.10.20.10